Protein AF-0000000067179435 (afdb_homodimer)

Solvent-accessible surface area (backbone atoms only — not comparable to full-atom values): 98609 Å² total; per-residue (Å²): 136,86,80,76,89,82,74,79,82,70,71,77,79,68,80,62,64,76,72,79,73,63,39,64,58,84,67,95,63,57,54,50,62,72,30,67,36,55,40,48,79,84,62,71,65,38,41,74,57,51,37,36,38,73,44,40,77,49,53,70,57,77,54,89,50,42,68,52,51,47,55,78,44,15,21,41,27,45,29,21,36,70,41,96,87,63,52,69,50,72,54,24,23,20,30,25,59,43,62,37,33,32,40,28,19,32,71,62,54,35,51,97,83,67,46,59,53,41,36,36,38,29,26,53,50,40,81,85,48,75,87,55,42,88,72,37,44,77,46,44,48,73,45,78,46,59,42,86,82,41,45,95,74,40,73,46,61,50,33,23,40,34,34,42,74,54,66,60,76,76,42,52,34,29,39,55,37,36,56,38,60,57,84,73,78,85,61,77,58,32,36,32,45,36,43,16,22,61,33,66,92,41,66,62,39,59,46,37,29,24,41,71,24,30,63,46,56,61,76,70,46,39,79,74,45,34,46,85,72,32,86,38,25,73,80,39,78,53,87,50,46,40,30,30,24,24,82,57,39,34,73,29,67,37,17,36,8,6,46,31,25,41,66,24,34,42,35,68,16,33,42,46,27,35,42,26,24,32,62,50,65,64,70,24,55,64,49,46,53,25,36,20,27,30,42,26,80,44,49,67,60,51,54,52,50,45,32,74,69,76,38,68,85,65,52,78,66,57,55,34,61,55,52,32,55,51,56,66,41,52,50,44,39,44,51,49,36,57,58,54,73,55,90,85,55,50,68,59,86,54,70,54,86,62,68,44,78,32,63,55,88,62,74,36,44,32,36,44,34,60,53,86,87,52,81,78,74,66,80,52,31,25,17,27,28,56,40,53,38,33,31,42,30,29,38,70,58,51,50,59,96,89,36,54,51,42,31,36,41,35,57,40,81,45,98,49,66,54,96,86,36,64,43,64,50,77,42,80,39,46,48,74,45,76,47,63,42,85,80,43,47,92,86,41,78,50,61,44,32,25,38,36,31,40,78,56,67,57,97,53,80,40,29,16,43,42,80,50,93,71,71,71,58,50,69,33,34,34,47,32,32,18,24,42,46,36,55,43,74,58,63,51,100,67,75,69,87,42,88,52,73,38,71,25,29,37,44,27,32,58,44,58,63,90,73,53,69,60,58,73,84,59,50,75,65,34,82,82,53,79,48,84,44,44,37,29,27,18,35,75,64,37,56,41,72,55,36,34,41,54,33,32,7,13,35,28,30,43,34,29,37,44,62,88,17,42,42,49,24,34,46,24,27,29,62,52,53,53,47,59,2,28,53,36,43,17,37,21,36,25,46,40,67,42,41,70,61,48,46,66,71,70,35,71,73,67,59,69,65,62,78,61,61,66,50,60,34,63,59,38,62,43,68,87,33,43,84,71,29,79,33,72,47,96,85,69,45,69,21,34,14,34,48,44,86,35,29,67,61,49,66,59,35,53,72,66,45,45,72,44,49,21,21,49,42,90,56,21,24,50,22,42,69,91,37,49,48,51,77,65,46,57,71,63,35,50,64,46,41,54,72,42,31,75,67,72,48,34,71,38,32,34,62,55,50,72,52,61,90,84,53,79,70,66,46,34,26,45,26,36,35,18,27,61,42,87,89,78,64,49,73,43,78,67,32,44,27,38,26,43,27,57,38,36,29,40,32,22,32,67,44,59,62,39,82,98,42,57,59,46,33,35,39,31,32,73,57,57,56,82,53,92,64,74,58,46,80,42,51,53,59,47,76,47,59,43,88,73,45,33,87,90,77,42,35,54,35,31,20,39,38,31,41,64,63,62,55,79,72,44,73,49,33,41,56,37,34,74,36,66,58,81,56,46,38,58,39,41,28,37,36,39,31,73,53,94,92,34,82,43,77,40,54,30,14,52,38,35,52,69,54,36,54,68,70,40,91,59,86,75,48,87,47,52,46,34,29,21,47,69,59,86,54,92,74,58,65,15,23,39,27,33,35,64,63,54,70,50,95,57,25,54,38,49,24,39,44,30,32,36,48,46,70,34,58,94,52,79,82,45,49,30,33,20,36,33,34,35,69,43,47,68,63,52,55,67,60,60,68,67,65,86,124,138,85,79,75,90,79,75,78,80,64,72,76,78,65,80,66,63,74,72,77,74,61,39,63,57,83,67,93,64,58,54,51,62,72,30,68,36,55,40,48,79,83,60,72,65,38,41,74,57,51,38,36,38,74,42,40,71,49,53,73,54,76,75,79,56,39,58,51,55,47,56,76,47,16,21,42,28,45,31,22,36,70,41,95,88,65,49,67,50,71,56,23,23,19,30,25,60,44,62,38,33,32,40,28,18,33,72,62,54,35,49,100,83,68,45,58,54,40,34,36,39,29,26,54,49,40,82,84,51,73,88,56,42,88,72,37,44,76,47,44,48,72,44,78,46,60,41,87,81,40,43,94,73,39,73,45,61,49,33,23,39,36,33,41,75,53,67,61,77,77,42,53,34,30,37,53,34,37,59,38,60,56,83,75,78,86,61,76,58,32,35,33,48,37,44,16,21,72,34,66,91,41,64,61,39,60,45,35,29,24,42,72,23,30,64,46,54,60,76,69,45,40,80,76,43,32,46,85,75,31,88,38,26,74,81,41,77,54,84,51,47,38,30,31,24,24,82,57,38,35,73,28,69,37,16,36,8,7,47,30,26,40,66,26,34,42,34,70,15,32,42,47,27,34,42,26,24,34,62,49,66,64,70,24,54,64,48,46,53,24,36,19,28,30,43,26,79,42,49,68,60,53,55,51,50,44,32,74,68,77,37,67,84,65,52,78,66,56,56,34,60,56,51,33,54,50,55,66,43,53,50,44,39,42,52,56,36,60,53,59,68,59,91,79,59,54,67,57,87,55,70,59,83,61,67,44,71,35,64,55,88,63,74,36,44,33,35,44,35,59,53,86,86,52,80,78,73,65,80,51,30,25,16,27,27,56,39,52,39,33,31,41,29,29,39,70,58,50,50,57,96,88,37,55,52,41,32,37,41,35,56,40,81,46,98,48,66,54,94,86,36,64,42,64,50,76,41,80,40,45,48,74,44,78,49,63,43,85,79,42,47,94,87,41,79,52,60,44,32,25,40,38,31,41,77,55,67,58,96,54,80,40,28,17,43,40,79,51,94,70,72,73,56,51,70,35,35,34,48,32,31,16,23,43,47,36,58,42,75,54,63,52,99,65,78,69,87,42,88,50,73,39,70,25,30,37,45,28,33,56,45,56,63,90,73,54,69,61,60,73,84,57,50,75,65,33,82,80,51,78,50,82,43,45,36,28,27,19,32,74,64,36,55,41,72,54,34,36,41,53,33,33,9,15,36,30,30,43,35,29,38,43,64,88,15,44,41,49,24,34,45,24,28,30,62,52,53,54,46,59,2,28,54,37,42,19,37,20,36,25,46,39,66,43,43,70,60,50,45,66,70,70,36,72,74,68,59,69,66,62,78,66,60,63,51,61,36,62,59,40,61,42,66,88,32,43,86,68,31,80,34,72,47,95,85,70,45,69,21,36,14,34,48,44,85,35,28,67,62,50,65,59,35,54,74,66,46,45,74,44,46,22,22,49,41,90,55,21,25,50,21,44,67,91,35,48,48,50,76,66,45,58,72,64,35,52,62,47,40,55,72,42,34,76,67,73,48,34,72,39,32,34,62,56,49,72,51,62,92,85,53,79,71,65,48,34,28,47,26,37,34,18,26,61,40,87,89,77,64,50,72,43,77,67,31,44,26,38,25,41,28,57,38,34,30,41,35,23,31,66,46,58,61,38,82,100,41,56,60,46,33,35,40,31,33,71,56,59,57,82,54,91,63,74,58,45,79,43,51,54,61,46,77,47,56,43,89,74,46,35,87,90,77,43,37,54,35,33,21,40,38,31,40,64,61,62,56,79,73,43,72,48,33,40,54,38,34,72,35,67,59,80,56,46,40,57,40,42,27,37,35,39,33,73,54,94,92,33,83,42,76,42,54,30,14,52,39,36,50,69,56,36,55,66,72,40,90,60,87,75,50,88,47,52,47,32,29,23,49,69,61,86,52,92,74,56,65,16,23,40,27,33,39,64,64,54,70,50,96,58,26,55,37,50,22,40,44,29,32,37,49,47,68,32,59,94,52,80,83,46,49,32,33,22,35,34,36,35,69,42,46,67,62,51,57,67,59,61,69,67,66,85,125

Organism: Anopheles gambiae (NCBI:txid7165)

Sequence (1866 aa):
MGCVYLILLVSLVRATVADLYPVLSGLDEDLPENSFMPNERATIDDCHLRHYRHGNTGIVGPAFAKPAFLTEFAHIGAIGWTQPDGKIIWGCGGSLIWNNFIITAAHCTANDDNVSPDVVRFGDLNIYSDEDDRYAQQLTIVSIIRHPKYSFSARYYDIALMKLDNNVSVHETVAPACLWLDKEVRFKELESAGWGQTGFGESPTPILLKITLKPMSNENCTEHYTSTTVRGLQRGLDQHHICAGDAKMDTCLGDSGGPLHIRLQHNYKVTPFLVGLTSFGRPCGQSHPGVYTRIAPFRSWIVETLQKNGLTGLRNSDFDPADCALRHVAIRQLDISNVVTNQSGVFESFDIQREYISRDYVGEKVQLKWPDTVTPQKNNCMGSIIDHNIVVTLGDCTSHAGLQPSHVLHAERTDIWVRDTPVLDEKLYNVIEIHLHPNYINGSYYNNIAILKIDRSFNTLPACIWNAPNLPDPLIEVATVGRVDLIIYQYKGNTIYDPSYASLTPRVYAYDNTNCLLADQYKKNLVEGLAHQHLCFGNDPFLVPEVCNLTSGGPLQRSVFRLQRHYKHVYGISLFGRDCGYGEPAVAIRLHAHMNWLESVLLPAKLPSQNSHSLDAVQFINSDLELFDRCDFYDESVGLCVPTERCRRVRQRLEQNEAMIFCGNGTIICCLPKDVLDDEQLLNDEDQQLEDCENRFESFRRRNFLSSAEQPQPKPHIAEVVWMNEKTGAQYTLCLGYLITTGTVITSAACTEIVNRKPNMLLFGTIRSQYEDFPIRAPIATIIRHPQYESATGANNLALIKLSDPIKPTAAIFPGCLWRNKTHTPLVATLQTFVQSQLRQSSVHPVYDSDCKRYVKTSLHGGEFCMHSTTSQSTNTAGLIVWRGKGTKNAPVEYLIGVYSRGGNYEADEPLINSRISEYVPWIIDNLYTESVMGCVYLILLVSLVRATVADLYPVLSGLDEDLPENSFMPNERATIDDCHLRHYRHGNTGIVGPAFAKPAFLTEFAHIGAIGWTQPDGKIIWGCGGSLIWNNFIITAAHCTANDDNVSPDVVRFGDLNIYSDEDDRYAQQLTIVSIIRHPKYSFSARYYDIALMKLDNNVSVHETVAPACLWLDKEVRFKELESAGWGQTGFGESPTPILLKITLKPMSNENCTEHYTSTTVRGLQRGLDQHHICAGDAKMDTCLGDSGGPLHIRLQHNYKVTPFLVGLTSFGRPCGQSHPGVYTRIAPFRSWIVETLQKNGLTGLRNSDFDPADCALRHVAIRQLDISNVVTNQSGVFESFDIQREYISRDYVGEKVQLKWPDTVTPQKNNCMGSIIDHNIVVTLGDCTSHAGLQPSHVLHAERTDIWVRDTPVLDEKLYNVIEIHLHPNYINGSYYNNIAILKIDRSFNTLPACIWNAPNLPDPLIEVATVGRVDLIIYQYKGNTIYDPSYASLTPRVYAYDNTNCLLADQYKKNLVEGLAHQHLCFGNDPFLVPEVCNLTSGGPLQRSVFRLQRHYKHVYGISLFGRDCGYGEPAVAIRLHAHMNWLESVLLPAKLPSQNSHSLDAVQFINSDLELFDRCDFYDESVGLCVPTERCRRVRQRLEQNEAMIFCGNGTIICCLPKDVLDDEQLLNDEDQQLEDCENRFESFRRRNFLSSAEQPQPKPHIAEVVWMNEKTGAQYTLCLGYLITTGTVITSAACTEIVNRKPNMLLFGTIRSQYEDFPIRAPIATIIRHPQYESATGANNLALIKLSDPIKPTAAIFPGCLWRNKTHTPLVATLQTFVQSQLRQSSVHPVYDSDCKRYVKTSLHGGEFCMHSTTSQSTNTAGLIVWRGKGTKNAPVEYLIGVYSRGGNYEADEPLINSRISEYVPWIIDNLYTESV

InterPro domains:
  IPR001254 Serine proteases, trypsin domain [PF00089] (90-302)
  IPR001254 Serine proteases, trypsin domain [PF00089] (373-598)
  IPR001254 Serine proteases, trypsin domain [PF00089] (725-924)
  IPR001254 Serine proteases, trypsin domain [PS50240] (59-307)
  IPR001254 Serine proteases, trypsin domain [PS50240] (361-603)
  IPR001254 Serine proteases, trypsin domain [PS50240] (706-929)
  IPR001254 Serine proteases, trypsin domain [SM00020] (58-302)
  IPR001254 Serine proteases, trypsin domain [SM00020] (360-598)
  IPR001254 Serine proteases, trypsin domain [SM00020] (706-924)
  IPR001254 Serine proteases, trypsin domain [cd00190] (92-305)
  IPR001314 Peptidase S1A, chymotrypsin family [PR00722] (93-108)
  IPR001314 Peptidase S1A, chymotrypsin family [PR00722] (154-168)
  IPR001314 Peptidase S1A, chymotrypsin family [PR00722] (249-261)
  IPR009003 Peptidase S1, PA clan [SSF50494] (43-308)
  IPR009003 Peptidase S1, PA clan [SSF50494] (376-602)
  IPR009003 Peptidase S1, PA clan [SSF50494] (660-928)
  IPR018114 Serine proteases, trypsin family, histidine active site [PS00134] (103-108)
  IPR033116 Serine proteases, trypsin family, serine active site [PS00135] (250-261)
  IPR051333 CLIP domain-containing serine protease [PTHR24260] (8-309)

Foldseek 3Di:
DCPDDPDDPPPQPPDQPDDDDDDDPPDDDDDPVPDDDDPDDDDPPCVCVVCVVVVHNPPPPLFQWAFDDLLVQLFKKFWWAQDPVRDTDTFEMWGAADQFKTKFFQLQQADPVRDGTFKIKFLDFQPVDCPRCPQIDMWTFDDKAADPPDDPQALPSGMIMTGTPDGRDDASSHDGAAADQDLDDLFQKWKWKFQQASFFVHDGHRGIIMDIKGKDDQVVLQVFWDCVNDGRQPVGDDSQKIWIHDQFWDDAGRHGGTFTWAWADFLQFTGIYGQFTQGADDTTGNRHIGMTGGCNVCLVVVQVVVCVPPPVVDDSCCNALVNVCLVVVQSRARPQNDQPCDSVRRGDGDDVVQWDKDQDDDQFKKWFWADPVDPPTDGQWMWGFADFFKTKFWLQQQDDPRHGTFWIKGWDFDPDADPNRTDTDIDIWGWDDKAQQPPDDHPAPPSGMIMTGTPGTDPDDGFHADQDLDDPFFKWKWKFKFQDQGHHNDHDPDRDDGRDMHIMITIKGWDDQVPADADPVCVVNQPVGDDSQKIKIAGAGHHRFRRTDRGGHIFIWDWDDDPNGTGIYTQFGFHDDGRPRYSHIGMTGGVNVCVVVVCCPPPDPPPPPPCCCLVQLPQAAPLVFDAQDWDADPVRAIFGWHFPLQFFCSVVCVVVSHNWHAYNDDRITGHHPVRGHDPVCSLAQQRSCQVCVQPNCQVLLLVQLPDDPPADGFDQFKKFQWFADPVPRDIDGQWIWGAAALWKTKWFQVSQPDPPGGGFWIWGLPARNPDPDDIDIFTWDDKAQDPPQDLVVLPSGMIMTGTPDGHDDDSRHGHAYADQDPPDDDQWKWWWAQDPNHTDIWIKGWDDPVVLCVQDPDHDDPQKTWIATPDQDDHHAWIWIWDWDDDDPSRTGIHTQWTFGDWSPDDNPITTITGGRNRCVVVVSVPSPPPPD/DCPDDPPPPPPQPPDQPDDDDDDDPPDDDDDPVPDDDDPDDDDPPCVCVVCVVVVHNPPCPLVAWAFDDLLVQLFKKFWWAQDPVRDTDTFEMWGAADQFKTKFFQLQQADPVRDGTFKIKFLDFQPVDCPRCPQIDMWTWDDKAADPPDDPQALPSGMIMTGTPDGGDDASSHDGAAADQDLDDLFQKWKWKFQQASFQVHDGHRGIIMDIKGKDDQVVLQVFWDCVNDGRQPVGDDSQKIWIHDQFWDDAGRHGGTFTWAWADFLQFTGIYGQFTQGADDTIGNRHIGMTGGCNVCLVVVQVVCCVPPPVVDDSCCNALVNVCLVVVQSRARPCRPQPPDNPGRRDHDDVVQFDKDQDDDQFKKWFWADPVDPPTDTQWMWGFADFFKTKFWLQQQDDPRHGTFWIKGWDFDPDDDPNRTDTDIDIWTWDDKAQQPPDDHPAPPSGMIMTGTPGTDPDDGFHADQDLDDPFFKWKWKFKFQDQGHHNDHDPDRDDGRDMHIMIDIKGWDDQVPADADPVCVVNQPVGDDSQKIKIAGAGHHRFRRTDRGGHIFIWDWDDDPNGTGIYTQFGFHDDGRPRYSHIGMTGGVNVCVVVVCCVPPDPPPPPPCCVCVQLPQAAPLVFDAQDWDADPVRAIFGWHFCLQFFCSVVCVVVSHNWHHYNDDRITGHHPVGGHDPVCSLAQQRSCQVCVQPNCQVLLLVQLPDDPPADGFDQFKKFQWFADPPPRDIDGQWIWGAAALWKIKWFQLSQPDPPGHGFWIWGCPARNPDPDDIDIFTWDDKAQDPPQDLVVLPSGMIMTGTPDGHDDDSRHGHAYADQDPPDDDQWKWWWAQDPNHTDIWIKGWDDQVVLCVQDPDHDDPQKTWIATPDQDPHHRWTWIWDWDDDDPSGIGIHTQWTFGDWSPDDNPITTITGGRNRCVVVVSVPSPPPDD

Structure (mmCIF, N/CA/C/O backbone):
data_AF-0000000067179435-model_v1
#
loop_
_entity.id
_entity.type
_entity.pdbx_description
1 polymer 'Peptidase S1 domain-containing protein'
#
loop_
_atom_site.group_PDB
_atom_site.id
_atom_site.type_symbol
_atom_site.label_atom_id
_atom_site.label_alt_id
_atom_site.label_comp_id
_atom_site.label_asym_id
_atom_site.label_entity_id
_atom_site.label_seq_id
_atom_site.pdbx_PDB_ins_code
_atom_site.Cartn_x
_atom_site.Cartn_y
_atom_site.Cartn_z
_atom_site.occupancy
_atom_site.B_iso_or_equiv
_atom_site.auth_seq_id
_atom_site.auth_comp_id
_atom_site.auth_asym_id
_atom_site.auth_atom_id
_atom_site.pdbx_PDB_model_num
ATOM 1 N N . MET A 1 1 ? -7.219 -17.688 53.344 1 19.77 1 MET A N 1
ATOM 2 C CA . MET A 1 1 ? -7.492 -16.25 53.406 1 19.77 1 MET A CA 1
ATOM 3 C C . MET A 1 1 ? -7.059 -15.562 52.125 1 19.77 1 MET A C 1
ATOM 5 O O . MET A 1 1 ? -7.312 -14.367 51.938 1 19.77 1 MET A O 1
ATOM 9 N N . GLY A 1 2 ? -6.262 -16.109 51.25 1 20.41 2 GLY A N 1
ATOM 10 C CA . GLY A 1 2 ? -5.113 -15.773 50.438 1 20.41 2 GLY A CA 1
ATOM 11 C C . GLY A 1 2 ? -5.5 -15.227 49.062 1 20.41 2 GLY A C 1
ATOM 12 O O . GLY A 1 2 ? -5.594 -15.977 48.094 1 20.41 2 GLY A O 1
ATOM 13 N N . CYS A 1 3 ? -6.457 -14.219 48.906 1 22.97 3 CYS A N 1
ATOM 14 C CA . CYS A 1 3 ? -7.438 -13.812 47.906 1 22.97 3 CYS A CA 1
ATOM 15 C C . CYS A 1 3 ? -6.773 -13.031 46.75 1 22.97 3 CYS A C 1
ATOM 17 O O . CYS A 1 3 ? -6.531 -11.836 46.906 1 22.97 3 CYS A O 1
ATOM 19 N N . VAL A 1 4 ? -5.691 -13.586 46.156 1 24.36 4 VAL A N 1
ATOM 20 C CA . VAL A 1 4 ? -4.656 -12.953 45.344 1 24.36 4 VAL A CA 1
ATOM 21 C C . VAL A 1 4 ? -5.301 -12.258 44.125 1 24.36 4 VAL A C 1
ATOM 23 O O . VAL A 1 4 ? -6.25 -12.773 43.562 1 24.36 4 VAL A O 1
ATOM 26 N N . TYR A 1 5 ? -4.93 -10.867 43.781 1 20.69 5 TYR A N 1
ATOM 27 C CA . TYR A 1 5 ? -5.309 -9.625 43.125 1 20.69 5 TYR A CA 1
ATOM 28 C C . TYR A 1 5 ? -5.258 -9.789 41.625 1 20.69 5 TYR A C 1
ATOM 30 O O . TYR A 1 5 ? -4.184 -9.75 41 1 20.69 5 TYR A O 1
ATOM 38 N N . LEU A 1 6 ? -5.914 -10.742 40.875 1 21.95 6 LEU A N 1
ATOM 39 C CA . LEU A 1 6 ? -6.121 -11.156 39.5 1 21.95 6 LEU A CA 1
ATOM 40 C C . LEU A 1 6 ? -6.676 -10.008 38.656 1 21.95 6 LEU A C 1
ATOM 42 O O . LEU A 1 6 ? -7.012 -10.195 37.469 1 21.95 6 LEU A O 1
ATOM 46 N N . ILE A 1 7 ? -7.039 -8.812 39.25 1 21.48 7 ILE A N 1
ATOM 47 C CA . ILE A 1 7 ? -8.062 -7.902 38.75 1 21.48 7 ILE A CA 1
ATOM 48 C C . ILE A 1 7 ? -7.512 -7.109 37.562 1 21.48 7 ILE A C 1
ATOM 50 O O . ILE A 1 7 ? -8.266 -6.73 36.656 1 21.48 7 ILE A O 1
ATOM 54 N N . LEU A 1 8 ? -6.168 -6.629 37.5 1 21.12 8 LEU A N 1
ATOM 55 C CA . LEU A 1 8 ? -5.781 -5.301 37.031 1 21.12 8 LEU A CA 1
ATOM 56 C C . LEU A 1 8 ? -5.52 -5.305 35.531 1 21.12 8 LEU A C 1
ATOM 58 O O . LEU A 1 8 ? -5.105 -4.293 34.969 1 21.12 8 LEU A O 1
ATOM 62 N N . LEU A 1 9 ? -5.418 -6.406 34.844 1 23.3 9 LEU A N 1
ATOM 63 C CA . LEU A 1 9 ? -4.812 -6.465 33.5 1 23.3 9 LEU A CA 1
ATOM 64 C C . LEU A 1 9 ? -5.766 -5.914 32.469 1 23.3 9 LEU A C 1
ATOM 66 O O . LEU A 1 9 ? -5.414 -5.84 31.281 1 23.3 9 LEU A O 1
ATOM 70 N N . VAL A 1 10 ? -7.09 -5.867 32.625 1 25.62 10 VAL A N 1
ATOM 71 C CA . VAL A 1 10 ? -8.188 -5.703 31.688 1 25.62 10 VAL A CA 1
ATOM 72 C C . VAL A 1 10 ? -8.188 -4.281 31.125 1 25.62 10 VAL A C 1
ATOM 74 O O . VAL A 1 10 ? -8.789 -4.016 30.078 1 25.62 10 VAL A O 1
ATOM 77 N N . SER A 1 11 ? -7.762 -3.197 31.828 1 24.02 11 SER A N 1
ATOM 78 C CA . SER A 1 11 ? -8.266 -1.833 31.703 1 24.02 11 SER A CA 1
ATOM 79 C C . SER A 1 11 ? -7.699 -1.15 30.453 1 24.02 11 SER A C 1
ATOM 81 O O . SER A 1 11 ? -8.312 -0.228 29.922 1 24.02 11 SER A O 1
ATOM 83 N N . LEU A 1 12 ? -6.367 -1.181 30.047 1 25.06 12 LEU A N 1
ATOM 84 C CA . LEU A 1 12 ? -5.711 -0.03 29.422 1 25.06 12 LEU A CA 1
ATOM 85 C C . LEU A 1 12 ? -5.848 -0.07 27.906 1 25.06 12 LEU A C 1
ATOM 87 O O . LEU A 1 12 ? -4.895 0.241 27.188 1 25.06 12 LEU A O 1
ATOM 91 N N . VAL A 1 13 ? -6.52 -0.906 27.234 1 26.83 13 VAL A N 1
ATOM 92 C CA . VAL A 1 13 ? -6.621 -0.759 25.781 1 26.83 13 VAL A CA 1
ATOM 93 C C . VAL A 1 13 ? -7.375 0.527 25.453 1 26.83 13 VAL A C 1
ATOM 95 O O . VAL A 1 13 ? -8.609 0.546 25.438 1 26.83 13 VAL A O 1
ATOM 98 N N . ARG A 1 14 ? -7.047 1.662 25.984 1 28.47 14 ARG A N 1
ATOM 99 C CA . ARG A 1 14 ? -7.75 2.865 25.547 1 28.47 14 ARG A CA 1
ATOM 100 C C . ARG A 1 14 ? -7.637 3.049 24.031 1 28.47 14 ARG A C 1
ATOM 102 O O . ARG A 1 14 ? -6.57 2.842 23.453 1 28.47 14 ARG A O 1
ATOM 109 N N . ALA A 1 15 ? -8.688 3.004 23.281 1 31.47 15 ALA A N 1
ATOM 110 C CA . ALA A 1 15 ? -9 3.273 21.875 1 31.47 15 ALA A CA 1
ATOM 111 C C . ALA A 1 15 ? -8.305 4.539 21.391 1 31.47 15 ALA A C 1
ATOM 113 O O . ALA A 1 15 ? -8.523 5.625 21.938 1 31.47 15 ALA A O 1
ATOM 114 N N . THR A 1 16 ? -7.086 4.559 21.016 1 31.06 16 THR A N 1
ATOM 115 C CA . THR A 1 16 ? -6.336 5.652 20.406 1 31.06 16 THR A CA 1
ATOM 116 C C . THR A 1 16 ? -7.184 6.383 19.375 1 31.06 16 THR A C 1
ATOM 118 O O . THR A 1 16 ? -7.723 5.762 18.453 1 31.06 16 THR A O 1
ATOM 121 N N . VAL A 1 17 ? -7.859 7.383 19.656 1 36.34 17 VAL A N 1
ATOM 122 C CA . VAL A 1 17 ? -8.648 8.281 18.812 1 36.34 17 VAL A CA 1
ATOM 123 C C . VAL A 1 17 ? -7.746 8.906 17.75 1 36.34 17 VAL A C 1
ATOM 125 O O . VAL A 1 17 ? -6.82 9.648 18.062 1 36.34 17 VAL A O 1
ATOM 128 N N . ALA A 1 18 ? -7.207 8.25 16.719 1 39.75 18 ALA A N 1
ATOM 129 C CA . ALA A 1 18 ? -6.352 8.852 15.703 1 39.75 18 ALA A CA 1
ATOM 130 C C . ALA A 1 18 ? -7.137 9.82 14.828 1 39.75 18 ALA A C 1
ATOM 132 O O . ALA A 1 18 ? -8 9.406 14.047 1 39.75 18 ALA A O 1
ATOM 133 N N . ASP A 1 19 ? -7.102 11.031 15.148 1 50.06 19 ASP A N 1
ATOM 134 C CA . ASP A 1 19 ? -7.648 12.078 14.281 1 50.06 19 ASP A CA 1
ATOM 135 C C . ASP A 1 19 ? -6.914 12.125 12.945 1 50.06 19 ASP A C 1
ATOM 137 O O . ASP A 1 19 ? -5.703 11.891 12.891 1 50.06 19 ASP A O 1
ATOM 141 N N . LEU A 1 20 ? -7.57 12.125 11.852 1 62.12 20 LEU A N 1
ATOM 142 C CA . LEU A 1 20 ? -6.941 12.344 10.555 1 62.12 20 LEU A CA 1
ATOM 143 C C . LEU A 1 20 ? -6.145 13.641 10.555 1 62.12 20 LEU A C 1
ATOM 145 O O . LEU A 1 20 ? -6.637 14.68 11.008 1 62.12 20 LEU A O 1
ATOM 149 N N . TYR A 1 21 ? -4.934 13.656 10.234 1 61.03 21 TYR A N 1
ATOM 150 C CA . TYR A 1 21 ? -4.09 14.844 10.133 1 61.03 21 TYR A CA 1
ATOM 151 C C . TYR A 1 21 ? -4.621 15.797 9.07 1 61.03 21 TYR A C 1
ATOM 153 O O . TYR A 1 21 ? -5.156 15.359 8.047 1 61.03 21 TYR A O 1
ATOM 161 N N . PRO A 1 22 ? -4.496 17.078 9.406 1 72.81 22 PRO A N 1
ATOM 162 C CA . PRO A 1 22 ? -4.895 18.047 8.391 1 72.81 22 PRO A CA 1
ATOM 163 C C . PRO A 1 22 ? -4.121 17.906 7.082 1 72.81 22 PRO A C 1
ATOM 165 O O . PRO A 1 22 ? -2.979 17.438 7.09 1 72.81 22 PRO A O 1
ATOM 168 N N . VAL A 1 23 ? -4.738 18.188 5.965 1 79.12 23 VAL A N 1
ATOM 169 C CA . VAL A 1 23 ? -4.145 18.047 4.641 1 79.12 23 VAL A CA 1
ATOM 170 C C . VAL A 1 23 ? -3.906 19.438 4.035 1 79.12 23 VAL A C 1
ATOM 172 O O . VAL A 1 23 ? -4.547 20.406 4.426 1 79.12 23 VAL A O 1
ATOM 175 N N . LEU A 1 24 ? -2.92 19.516 3.055 1 76.75 24 LEU A N 1
ATOM 176 C CA . LEU A 1 24 ? -2.65 20.781 2.361 1 76.75 24 LEU A CA 1
ATOM 177 C C . LEU A 1 24 ? -3.758 21.094 1.364 1 76.75 24 LEU A C 1
ATOM 179 O O . LEU A 1 24 ? -4.273 20.203 0.696 1 76.75 24 LEU A O 1
ATOM 183 N N . SER A 1 25 ? -4.164 22.297 1.294 1 77.81 25 SER A N 1
ATOM 184 C CA . SER A 1 25 ? -5.238 22.719 0.404 1 77.81 25 SER A CA 1
ATOM 185 C C . SER A 1 25 ? -4.812 22.641 -1.058 1 77.81 25 SER A C 1
ATOM 187 O O . SER A 1 25 ? -5.656 22.547 -1.952 1 77.81 25 SER A O 1
ATOM 189 N N . GLY A 1 26 ? -3.543 22.594 -1.287 1 68.31 26 GLY A N 1
ATOM 190 C CA . GLY A 1 26 ? -3.045 22.672 -2.65 1 68.31 26 GLY A CA 1
ATOM 191 C C . GLY A 1 26 ? -3.121 24.078 -3.236 1 68.31 26 GLY A C 1
ATOM 192 O O . GLY A 1 26 ? -2.709 24.297 -4.375 1 68.31 26 GLY A O 1
ATOM 193 N N . LEU A 1 27 ? -3.641 25.078 -2.469 1 68.62 27 LEU A N 1
ATOM 194 C CA . LEU A 1 27 ? -3.756 26.453 -2.914 1 68.62 27 LEU A CA 1
ATOM 195 C C . LEU A 1 27 ? -2.51 27.25 -2.545 1 68.62 27 LEU A C 1
ATOM 197 O O . LEU A 1 27 ? -1.903 27.016 -1.498 1 68.62 27 LEU A O 1
ATOM 201 N N . ASP A 1 28 ? -1.989 27.984 -3.488 1 65.56 28 ASP A N 1
ATOM 202 C CA . ASP A 1 28 ? -0.883 28.891 -3.205 1 65.56 28 ASP A CA 1
ATOM 203 C C . ASP A 1 28 ? -1.345 30.078 -2.35 1 65.56 28 ASP A C 1
ATOM 205 O O . ASP A 1 28 ? -2.066 30.953 -2.828 1 65.56 28 ASP A O 1
ATOM 209 N N . GLU A 1 29 ? -1.148 29.953 -1.108 1 70.31 29 GLU A N 1
ATOM 210 C CA . GLU A 1 29 ? -1.562 31.031 -0.206 1 70.31 29 GLU A CA 1
ATOM 211 C C . GLU A 1 29 ? -0.357 31.688 0.469 1 70.31 29 GLU A C 1
ATOM 213 O O . GLU A 1 29 ? 0.63 31 0.77 1 70.31 29 GLU A O 1
ATOM 218 N N . ASP A 1 30 ? -0.417 32.969 0.508 1 63.62 30 ASP A N 1
ATOM 219 C CA . ASP A 1 30 ? 0.646 33.719 1.158 1 63.62 30 ASP A CA 1
ATOM 220 C C . ASP A 1 30 ? 0.561 33.594 2.678 1 63.62 30 ASP A C 1
ATOM 222 O O . ASP A 1 30 ? -0.386 33 3.205 1 63.62 30 ASP A O 1
ATOM 226 N N . LEU A 1 31 ? 1.596 34.156 3.307 1 67.94 31 LEU A N 1
ATOM 227 C CA . LEU A 1 31 ? 1.573 34.25 4.762 1 67.94 31 LEU A CA 1
ATOM 228 C C . LEU A 1 31 ? 0.446 35.188 5.227 1 67.94 31 LEU A C 1
ATOM 230 O O . LEU A 1 31 ? 0.053 36.094 4.508 1 67.94 31 LEU A O 1
ATOM 234 N N . PRO A 1 32 ? -0.11 34.812 6.344 1 73.31 32 PRO A N 1
ATOM 235 C CA . PRO A 1 32 ? -1.168 35.688 6.859 1 73.31 32 PRO A CA 1
ATOM 236 C C . PRO A 1 32 ? -0.776 37.156 6.844 1 73.31 32 PRO A C 1
ATOM 238 O O . PRO A 1 32 ? -1.61 38.031 6.555 1 73.31 32 PRO A O 1
ATOM 241 N N . GLU A 1 33 ? 0.502 37.469 7.055 1 73.69 33 GLU A N 1
ATOM 242 C CA . GLU A 1 33 ? 0.978 38.844 7.137 1 73.69 33 GLU A CA 1
ATOM 243 C C . GLU A 1 33 ? 0.906 39.531 5.773 1 73.69 33 GLU A C 1
ATOM 245 O O . GLU A 1 33 ? 0.877 40.75 5.695 1 73.69 33 GLU A O 1
ATOM 250 N N . ASN A 1 34 ? 0.814 38.688 4.746 1 74.56 34 ASN A N 1
ATOM 251 C CA . ASN A 1 34 ? 0.771 39.219 3.393 1 74.56 34 ASN A CA 1
ATOM 252 C C . ASN A 1 34 ? -0.579 38.969 2.727 1 74.56 34 ASN A C 1
ATOM 254 O O . ASN A 1 34 ? -0.705 39.062 1.506 1 74.56 34 ASN A O 1
ATOM 258 N N . SER A 1 35 ? -1.465 38.625 3.553 1 80.5 35 SER A N 1
ATOM 259 C CA . SER A 1 35 ? -2.789 38.344 3.014 1 80.5 35 SER A CA 1
ATOM 260 C C . SER A 1 35 ? -3.781 39.438 3.342 1 80.5 35 SER A C 1
ATOM 262 O O . SER A 1 35 ? -3.57 40.219 4.281 1 80.5 35 SER A O 1
ATOM 264 N N . PHE A 1 36 ? -4.766 39.594 2.498 1 85.25 36 PHE A N 1
ATOM 265 C CA . PHE A 1 36 ? -5.77 40.656 2.637 1 85.25 36 PHE A CA 1
ATOM 266 C C . PHE A 1 36 ? -7.168 40.062 2.75 1 85.25 36 PHE A C 1
ATOM 268 O O . PHE A 1 36 ? -7.477 39.062 2.098 1 85.25 36 PHE A O 1
ATOM 275 N N . MET A 1 37 ? -7.879 40.562 3.6 1 86.94 37 MET A N 1
ATOM 276 C CA . MET A 1 37 ? -9.273 40.156 3.785 1 86.94 37 MET A CA 1
ATOM 277 C C . MET A 1 37 ? -10.211 41.156 3.102 1 86.94 37 MET A C 1
ATOM 279 O O . MET A 1 37 ? -10.055 42.375 3.234 1 86.94 37 MET A O 1
ATOM 283 N N . PRO A 1 38 ? -11.133 40.625 2.309 1 84.12 38 PRO A N 1
ATOM 284 C CA . PRO A 1 38 ? -12.164 41.531 1.821 1 84.12 38 PRO A CA 1
ATOM 285 C C . PRO A 1 38 ? -12.953 42.188 2.953 1 84.12 38 PRO A C 1
ATOM 287 O O . PRO A 1 38 ? -13.195 41.562 3.982 1 84.12 38 PRO A O 1
ATOM 290 N N . ASN A 1 39 ? -13.297 43.438 2.74 1 86.88 39 ASN A N 1
ATOM 291 C CA . ASN A 1 39 ? -14.023 44.188 3.771 1 86.88 39 ASN A CA 1
ATOM 292 C C . ASN A 1 39 ? -15.391 43.562 4.035 1 86.88 39 ASN A C 1
ATOM 294 O O . ASN A 1 39 ? -15.953 43.719 5.121 1 86.88 39 ASN A O 1
ATOM 298 N N . GLU A 1 40 ? -15.898 43 2.992 1 84.56 40 GLU A N 1
ATOM 299 C CA . GLU A 1 40 ? -17.141 42.25 3.119 1 84.56 40 GLU A CA 1
ATOM 300 C C . GLU A 1 40 ? -16.953 40.781 2.672 1 84.56 40 GLU A C 1
ATOM 302 O O . GLU A 1 40 ? -16.125 40.5 1.804 1 84.56 40 GLU A O 1
ATOM 307 N N . ARG A 1 41 ? -17.797 39.938 3.324 1 84.81 41 ARG A N 1
ATOM 308 C CA . ARG A 1 41 ? -17.703 38.531 2.996 1 84.81 41 ARG A CA 1
ATOM 309 C C . ARG A 1 41 ? -18.016 38.281 1.522 1 84.81 41 ARG A C 1
ATOM 311 O O . ARG A 1 41 ? -19.078 38.688 1.03 1 84.81 41 ARG A O 1
ATOM 318 N N . ALA A 1 42 ? -17.031 37.688 0.841 1 78.25 42 ALA A N 1
ATOM 319 C CA . ALA A 1 42 ? -17.172 37.5 -0.602 1 78.25 42 ALA A CA 1
ATOM 320 C C . ALA A 1 42 ? -17.297 36.031 -0.963 1 78.25 42 ALA A C 1
ATOM 322 O O . ALA A 1 42 ? -17.734 35.688 -2.066 1 78.25 42 ALA A O 1
ATOM 323 N N . THR A 1 43 ? -16.953 35.188 -0.039 1 79.56 43 THR A N 1
ATOM 324 C CA . THR A 1 43 ? -17 33.75 -0.307 1 79.56 43 THR A CA 1
ATOM 325 C C . THR A 1 43 ? -17.375 33 0.953 1 79.56 43 THR A C 1
ATOM 327 O O . THR A 1 43 ? -17.25 33.5 2.066 1 79.56 43 THR A O 1
ATOM 330 N N . ILE A 1 44 ? -17.844 31.828 0.728 1 81.25 44 ILE A N 1
ATOM 331 C CA . ILE A 1 44 ? -18.203 30.984 1.857 1 81.25 44 ILE A CA 1
ATOM 332 C C . ILE A 1 44 ? -17.016 30.125 2.262 1 81.25 44 ILE A C 1
ATOM 334 O O . ILE A 1 44 ? -16.984 29.547 3.357 1 81.25 44 ILE A O 1
ATOM 338 N N . ASP A 1 45 ? -16.047 29.984 1.445 1 81.19 45 ASP A N 1
ATOM 339 C CA . ASP A 1 45 ? -14.789 29.328 1.806 1 81.19 45 ASP A CA 1
ATOM 340 C C . ASP A 1 45 ? -13.844 30.312 2.502 1 81.19 45 ASP A C 1
ATOM 342 O O . ASP A 1 45 ? -12.758 30.594 1.997 1 81.19 45 ASP A O 1
ATOM 346 N N . ASP A 1 46 ? -14.266 30.922 3.639 1 79.31 46 ASP A N 1
ATOM 347 C CA . ASP A 1 46 ? -13.523 32 4.277 1 79.31 46 ASP A CA 1
ATOM 348 C C . ASP A 1 46 ? -13.219 31.672 5.734 1 79.31 46 ASP A C 1
ATOM 350 O O . ASP A 1 46 ? -12.992 32.562 6.547 1 79.31 46 ASP A O 1
ATOM 354 N N . CYS A 1 47 ? -13.359 30.391 6.062 1 76.62 47 CYS A N 1
ATOM 355 C CA . CYS A 1 47 ? -13.156 30.016 7.457 1 76.62 47 CYS A CA 1
ATOM 356 C C . CYS A 1 47 ? -11.766 30.406 7.938 1 76.62 47 CYS A C 1
ATOM 358 O O . CYS A 1 47 ? -11.594 30.797 9.094 1 76.62 47 CYS A O 1
ATOM 360 N N . HIS A 1 48 ? -10.844 30.344 7.082 1 75.25 48 HIS A N 1
ATOM 361 C CA . HIS A 1 48 ? -9.477 30.719 7.441 1 75.25 48 HIS A CA 1
ATOM 362 C C . HIS A 1 48 ? -9.391 32.219 7.785 1 75.25 48 HIS A C 1
ATOM 364 O O . HIS A 1 48 ? -8.539 32.625 8.586 1 75.25 48 HIS A O 1
ATOM 370 N N . LEU A 1 49 ? -10.344 32.906 7.23 1 76 49 LEU A N 1
ATOM 371 C CA . LEU A 1 49 ? -10.359 34.344 7.496 1 76 49 LEU A CA 1
ATOM 372 C C . LEU A 1 49 ? -11.203 34.656 8.734 1 76 49 LEU A C 1
ATOM 374 O O . LEU A 1 49 ? -10.867 35.562 9.5 1 76 49 LEU A O 1
ATOM 378 N N . ARG A 1 50 ? -12.188 33.844 8.961 1 74.81 50 ARG A N 1
ATOM 379 C CA . ARG A 1 50 ? -13.109 34.094 10.07 1 74.81 50 ARG A CA 1
ATOM 380 C C . ARG A 1 50 ? -12.453 33.781 11.406 1 74.81 50 ARG A C 1
ATOM 382 O O . ARG A 1 50 ? -12.805 34.375 12.43 1 74.81 50 ARG A O 1
ATOM 389 N N . HIS A 1 51 ? -11.594 32.781 11.375 1 66.94 51 HIS A N 1
ATOM 390 C CA . HIS A 1 51 ? -10.93 32.406 12.617 1 66.94 51 HIS A CA 1
ATOM 391 C C . HIS A 1 51 ? -10.117 33.594 13.172 1 66.94 51 HIS A C 1
ATOM 393 O O . HIS A 1 51 ? -10.086 33.812 14.383 1 66.94 51 HIS A O 1
ATOM 399 N N . TYR A 1 52 ? -9.492 34.25 12.32 1 62.66 52 TYR A N 1
ATOM 400 C CA . TYR A 1 52 ? -8.68 35.375 12.758 1 62.66 52 TYR A CA 1
ATOM 401 C C . TYR A 1 52 ? -9.555 36.5 13.344 1 62.66 52 TYR A C 1
ATOM 403 O O . TYR A 1 52 ? -9.086 37.312 14.141 1 62.66 52 TYR A O 1
ATOM 411 N N . ARG A 1 53 ? -10.836 36.344 12.953 1 57.34 53 ARG A N 1
ATOM 412 C CA . ARG A 1 53 ? -11.766 37.375 13.398 1 57.34 53 ARG A CA 1
ATOM 413 C C . ARG A 1 53 ? -11.922 37.344 14.914 1 57.34 53 ARG A C 1
ATOM 415 O O . ARG A 1 53 ? -12.195 38.406 15.531 1 57.34 53 ARG A O 1
ATOM 422 N N . HIS A 1 54 ? -11.82 36.062 15.406 1 53.25 54 HIS A N 1
ATOM 423 C CA . HIS A 1 54 ? -12.023 35.969 16.844 1 53.25 54 HIS A CA 1
ATOM 424 C C . HIS A 1 54 ? -10.695 35.969 17.594 1 53.25 54 HIS A C 1
ATOM 426 O O . HIS A 1 54 ? -10.625 35.531 18.75 1 53.25 54 HIS A O 1
ATOM 432 N N . GLY A 1 55 ? -9.758 36.594 16.875 1 52.38 55 GLY A N 1
ATOM 433 C CA . GLY A 1 55 ? -8.438 36.656 17.5 1 52.38 55 GLY A CA 1
ATOM 434 C C . GLY A 1 55 ? -7.773 35.281 17.609 1 52.38 55 GLY A C 1
ATOM 435 O O . GLY A 1 55 ? -6.781 35.125 18.312 1 52.38 55 GLY A O 1
ATOM 436 N N . ASN A 1 56 ? -8.461 34.281 17.094 1 53.25 56 ASN A N 1
ATOM 437 C CA . ASN A 1 56 ? -7.879 32.969 17.219 1 53.25 56 ASN A CA 1
ATOM 438 C C . ASN A 1 56 ? -6.941 32.656 16.062 1 53.25 56 ASN A C 1
ATOM 440 O O . ASN A 1 56 ? -7.012 33.281 15.008 1 53.25 56 ASN A O 1
ATOM 444 N N . THR A 1 57 ? -5.68 32.375 16.359 1 47.81 57 THR A N 1
ATOM 445 C CA . THR A 1 57 ? -4.703 32.062 15.32 1 47.81 57 THR A CA 1
ATOM 446 C C . THR A 1 57 ? -4.848 30.625 14.828 1 47.81 57 THR A C 1
ATOM 448 O O . THR A 1 57 ? -4.176 30.219 13.883 1 47.81 57 THR A O 1
ATOM 451 N N . GLY A 1 58 ? -6.02 30.203 14.547 1 49.31 58 GLY A N 1
ATOM 452 C CA . GLY A 1 58 ? -6.168 28.828 14.07 1 49.31 58 GLY A CA 1
ATOM 453 C C . GLY A 1 58 ? -5.289 27.844 14.812 1 49.31 58 GLY A C 1
ATOM 454 O O . GLY A 1 58 ? -4.457 28.234 15.633 1 49.31 58 GLY A O 1
ATOM 455 N N . ILE A 1 59 ? -5.68 26.641 15.047 1 45.91 59 ILE A N 1
ATOM 456 C CA . ILE A 1 59 ? -4.906 25.609 15.727 1 45.91 59 ILE A CA 1
ATOM 457 C C . ILE A 1 59 ? -3.6 25.375 14.977 1 45.91 59 ILE A C 1
ATOM 459 O O . ILE A 1 59 ? -3.6 25.188 13.758 1 45.91 59 ILE A O 1
ATOM 463 N N . VAL A 1 60 ? -2.619 25.812 15.68 1 38.16 60 VAL A N 1
ATOM 464 C CA . VAL A 1 60 ? -1.321 25.438 15.133 1 38.16 60 VAL A CA 1
ATOM 465 C C . VAL A 1 60 ? -1.18 23.906 15.133 1 38.16 60 VAL A C 1
ATOM 467 O O . VAL A 1 60 ? -1.365 23.266 16.156 1 38.16 60 VAL A O 1
ATOM 470 N N . GLY A 1 61 ? -1.926 23.141 14.43 1 40.72 61 GLY A N 1
ATOM 471 C CA . GLY A 1 61 ? -1.688 21.703 14.398 1 40.72 61 GLY A CA 1
ATOM 472 C C . GLY A 1 61 ? -0.246 21.344 14.688 1 40.72 61 GLY A C 1
ATOM 473 O O . GLY A 1 61 ? 0.646 22.188 14.609 1 40.72 61 GLY A O 1
ATOM 474 N N . PRO A 1 62 ? 0.021 20.391 15.719 1 41.5 62 PRO A N 1
ATOM 475 C CA . PRO A 1 62 ? 1.396 19.891 15.781 1 41.5 62 PRO A CA 1
ATOM 476 C C . PRO A 1 62 ? 2.166 20.109 14.484 1 41.5 62 PRO A C 1
ATOM 478 O O . PRO A 1 62 ? 1.641 19.844 13.398 1 41.5 62 PRO A O 1
ATOM 481 N N . ALA A 1 63 ? 2.914 21.094 14.664 1 43.91 63 ALA A N 1
ATOM 482 C CA . ALA A 1 63 ? 3.803 21.422 13.555 1 43.91 63 ALA A CA 1
ATOM 483 C C . ALA A 1 63 ? 4.473 20.172 13 1 43.91 63 ALA A C 1
ATOM 485 O O . ALA A 1 63 ? 5.461 19.688 13.562 1 43.91 63 ALA A O 1
ATOM 486 N N . PHE A 1 64 ? 4.133 19.609 12.133 1 56.62 64 PHE A N 1
ATOM 487 C CA . PHE A 1 64 ? 4.582 18.672 11.117 1 56.62 64 PHE A CA 1
ATOM 488 C C . PHE A 1 64 ? 5.266 17.469 11.75 1 56.62 64 PHE A C 1
ATOM 490 O O . PHE A 1 64 ? 5.621 16.5 11.062 1 56.62 64 PHE A O 1
ATOM 497 N N . ALA A 1 65 ? 5.5 17.453 13.312 1 63.78 65 ALA A N 1
ATOM 498 C CA . ALA A 1 65 ? 6.117 16.297 13.945 1 63.78 65 ALA A CA 1
ATOM 499 C C . ALA A 1 65 ? 5.078 15.219 14.258 1 63.78 65 ALA A C 1
ATOM 501 O O . ALA A 1 65 ? 3.883 15.508 14.328 1 63.78 65 ALA A O 1
ATOM 502 N N . LYS A 1 66 ? 5.543 14 14.453 1 62 66 LYS A N 1
ATOM 503 C CA . LYS A 1 66 ? 4.707 12.859 14.805 1 62 66 LYS A CA 1
ATOM 504 C C . LYS A 1 66 ? 5.086 12.297 16.172 1 62 66 LYS A C 1
ATOM 506 O O . LYS A 1 66 ? 6.246 12.391 16.578 1 62 66 LYS A O 1
ATOM 511 N N . PRO A 1 67 ? 4.133 11.836 16.953 1 63.44 67 PRO A N 1
ATOM 512 C CA . PRO A 1 67 ? 4.52 11.109 18.156 1 63.44 67 PRO A CA 1
ATOM 513 C C . PRO A 1 67 ? 5.457 9.945 17.875 1 63.44 67 PRO A C 1
ATOM 515 O O . PRO A 1 67 ? 5.301 9.25 16.859 1 63.44 67 PRO A O 1
ATOM 518 N N . ALA A 1 68 ? 6.422 9.727 18.75 1 76.06 68 ALA A N 1
ATOM 519 C CA . ALA A 1 68 ? 7.383 8.633 18.609 1 76.06 68 ALA A CA 1
ATOM 520 C C . ALA A 1 68 ? 6.984 7.438 19.469 1 76.06 68 ALA A C 1
ATOM 522 O O . ALA A 1 68 ? 6.332 7.598 20.5 1 76.06 68 ALA A O 1
ATOM 523 N N . PHE A 1 69 ? 7.387 6.242 19.109 1 69.38 69 PHE A N 1
ATOM 524 C CA . PHE A 1 69 ? 7.375 5.078 19.984 1 69.38 69 PHE A CA 1
ATOM 525 C C . PHE A 1 69 ? 8.695 4.949 20.734 1 69.38 69 PHE A C 1
ATOM 527 O O . PHE A 1 69 ? 9.758 5.27 20.188 1 69.38 69 PHE A O 1
ATOM 534 N N . LEU A 1 70 ? 8.586 4.469 21.922 1 75.56 70 LEU A N 1
ATOM 535 C CA . LEU A 1 70 ? 9.805 4.336 22.703 1 75.56 70 LEU A CA 1
ATOM 536 C C . LEU A 1 70 ? 10.758 3.328 22.078 1 75.56 70 LEU A C 1
ATOM 538 O O . LEU A 1 70 ? 11.977 3.467 22.172 1 75.56 70 LEU A O 1
ATOM 542 N N . THR A 1 71 ? 10.18 2.355 21.391 1 80.62 71 THR A N 1
ATOM 543 C CA . THR A 1 71 ? 11.016 1.324 20.781 1 80.62 71 THR A CA 1
ATOM 544 C C . THR A 1 71 ? 11.789 1.882 19.594 1 80.62 71 THR A C 1
ATOM 546 O O . THR A 1 71 ? 12.828 1.342 19.203 1 80.62 71 THR A O 1
ATOM 549 N N . GLU A 1 72 ? 11.281 2.959 19.016 1 83.12 72 GLU A N 1
ATOM 550 C CA . GLU A 1 72 ? 11.969 3.598 17.891 1 83.12 72 GLU A CA 1
ATOM 551 C C . GLU A 1 72 ? 13.203 4.363 18.359 1 83.12 72 GLU A C 1
ATOM 553 O O . GLU A 1 72 ? 14.156 4.531 17.609 1 83.12 72 GLU A O 1
ATOM 558 N N . PHE A 1 73 ? 13.078 4.812 19.547 1 92.19 73 PHE A N 1
ATOM 559 C CA . PHE A 1 73 ? 14.133 5.617 20.141 1 92.19 73 PHE A CA 1
ATOM 560 C C . PHE A 1 73 ? 14.484 5.113 21.531 1 92.19 73 PHE A C 1
ATOM 562 O O . PHE A 1 73 ? 14.562 5.898 22.484 1 92.19 73 PHE A O 1
ATOM 569 N N . ALA A 1 74 ? 14.695 3.842 21.625 1 92.94 74 ALA A N 1
ATOM 570 C CA . ALA A 1 74 ? 14.93 3.207 22.922 1 92.94 74 ALA A CA 1
ATOM 571 C C . ALA A 1 74 ? 16.172 3.783 23.594 1 92.94 74 ALA A C 1
ATOM 573 O O . ALA A 1 74 ? 16.359 3.625 24.812 1 92.94 74 ALA A O 1
ATOM 574 N N . HIS A 1 75 ? 16.969 4.488 22.875 1 97.12 75 HIS A N 1
ATOM 575 C CA . HIS A 1 75 ? 18.234 5.008 23.391 1 97.12 75 HIS A CA 1
ATOM 576 C C . HIS A 1 75 ? 18.078 6.441 23.891 1 97.12 75 HIS A C 1
ATOM 578 O O . HIS A 1 75 ? 18.969 6.973 24.547 1 97.12 75 HIS A O 1
ATOM 584 N N . ILE A 1 76 ? 16.984 7.082 23.625 1 97.06 76 ILE A N 1
ATOM 585 C CA . ILE A 1 76 ? 16.859 8.516 23.875 1 97.06 76 ILE A CA 1
ATOM 586 C C . ILE A 1 76 ? 16.641 8.773 25.359 1 97.06 76 ILE A C 1
ATOM 588 O O . ILE A 1 76 ? 15.922 8.023 26.016 1 97.06 76 ILE A O 1
ATOM 592 N N . GLY A 1 77 ? 17.312 9.789 25.922 1 97.06 77 GLY A N 1
ATOM 593 C CA . GLY A 1 77 ? 17.109 10.242 27.281 1 97.06 77 GLY A CA 1
ATOM 594 C C . GLY A 1 77 ? 16.875 11.734 27.391 1 97.06 77 GLY A C 1
ATOM 595 O O . GLY A 1 77 ? 17.469 12.516 26.656 1 97.06 77 GLY A O 1
ATOM 596 N N . ALA A 1 78 ? 15.992 12.094 28.328 1 96.06 78 ALA A N 1
ATOM 597 C CA . ALA A 1 78 ? 15.805 13.5 28.672 1 96.06 78 ALA A CA 1
ATOM 598 C C . ALA A 1 78 ? 16.781 13.93 29.766 1 96.06 78 ALA A C 1
ATOM 600 O O . ALA A 1 78 ? 16.812 13.336 30.844 1 96.06 78 ALA A O 1
ATOM 601 N N . ILE A 1 79 ? 17.562 14.93 29.453 1 97.12 79 ILE A N 1
ATOM 602 C CA . ILE A 1 79 ? 18.562 15.43 30.391 1 97.12 79 ILE A CA 1
ATOM 603 C C . ILE A 1 79 ? 18 16.625 31.172 1 97.12 79 ILE A C 1
ATOM 605 O O . ILE A 1 79 ? 17.406 17.516 30.578 1 97.12 79 ILE A O 1
ATOM 609 N N . GLY A 1 80 ? 18.219 16.578 32.531 1 96.31 80 GLY A N 1
ATOM 610 C CA . GLY A 1 80 ? 17.578 17.609 33.344 1 96.31 80 GLY A CA 1
ATOM 611 C C . GLY A 1 80 ? 18.438 18.078 34.5 1 96.31 80 GLY A C 1
ATOM 612 O O . GLY A 1 80 ? 19.516 17.531 34.75 1 96.31 80 GLY A O 1
ATOM 613 N N . TRP A 1 81 ? 18 19.188 35.125 1 94.75 81 TRP A N 1
ATOM 614 C CA . TRP A 1 81 ? 18.594 19.828 36.312 1 94.75 81 TRP A CA 1
ATOM 615 C C . TRP A 1 81 ? 17.641 19.797 37.5 1 94.75 81 TRP A C 1
ATOM 617 O O . TRP A 1 81 ? 16.531 20.344 37.438 1 94.75 81 TRP A O 1
ATOM 627 N N . THR A 1 82 ? 18.094 19.109 38.531 1 93.25 82 THR A N 1
ATOM 628 C CA . THR A 1 82 ? 17.281 19.078 39.75 1 93.25 82 THR A CA 1
ATOM 629 C C . THR A 1 82 ? 17.359 20.391 40.5 1 93.25 82 THR A C 1
ATOM 631 O O . THR A 1 82 ? 18.453 20.844 40.844 1 93.25 82 THR A O 1
ATOM 634 N N . GLN A 1 83 ? 16.266 20.969 40.781 1 88.31 83 GLN A N 1
ATOM 635 C CA . GLN A 1 83 ? 16.203 22.219 41.5 1 88.31 83 GLN A CA 1
ATOM 636 C C . GLN A 1 83 ? 16.203 21.984 43.031 1 88.31 83 GLN A C 1
ATOM 638 O O . GLN A 1 83 ? 16 20.844 43.469 1 88.31 83 GLN A O 1
ATOM 643 N N . PRO A 1 84 ? 16.453 23.016 43.781 1 86.19 84 PRO A N 1
ATOM 644 C CA . PRO A 1 84 ? 16.469 22.859 45.25 1 86.19 84 PRO A CA 1
ATOM 645 C C . PRO A 1 84 ? 15.148 22.344 45.781 1 86.19 84 PRO A C 1
ATOM 647 O O . PRO A 1 84 ? 15.133 21.625 46.781 1 86.19 84 PRO A O 1
ATOM 650 N N . ASP A 1 85 ? 14.039 22.641 45.156 1 86.81 85 ASP A N 1
ATOM 651 C CA . ASP A 1 85 ? 12.734 22.188 45.625 1 86.81 85 ASP A CA 1
ATOM 652 C C . ASP A 1 85 ? 12.453 20.75 45.156 1 86.81 85 ASP A C 1
ATOM 654 O O . ASP A 1 85 ? 11.391 20.203 45.438 1 86.81 85 ASP A O 1
ATOM 658 N N . GLY A 1 86 ? 13.352 20.219 44.5 1 85.75 86 GLY A N 1
ATOM 659 C CA . GLY A 1 86 ? 13.211 18.828 44.062 1 85.75 86 GLY A CA 1
ATOM 660 C C . GLY A 1 86 ? 12.664 18.688 42.656 1 85.75 86 GLY A C 1
ATOM 661 O O . GLY A 1 86 ? 12.703 17.609 42.062 1 85.75 86 GLY A O 1
ATOM 662 N N . LYS A 1 87 ? 12.148 19.75 42.156 1 88.31 87 LYS A N 1
ATOM 663 C CA . LYS A 1 87 ? 11.609 19.703 40.781 1 88.31 87 LYS A CA 1
ATOM 664 C C . LYS A 1 87 ? 12.734 19.625 39.75 1 88.31 87 LYS A C 1
ATOM 666 O O . LYS A 1 87 ? 13.805 20.203 39.938 1 88.31 87 LYS A O 1
ATOM 671 N N . ILE A 1 88 ? 12.469 18.891 38.688 1 90.75 88 ILE A N 1
ATOM 672 C CA . ILE A 1 88 ? 13.477 18.734 37.625 1 90.75 88 ILE A CA 1
ATOM 673 C C . ILE A 1 88 ? 13.086 19.562 36.406 1 90.75 88 ILE A C 1
ATOM 675 O O . ILE A 1 88 ? 11.945 19.516 35.938 1 90.75 88 ILE A O 1
ATOM 679 N N . ILE A 1 89 ? 13.992 20.375 35.938 1 89.69 89 ILE A N 1
ATOM 680 C CA . ILE A 1 89 ? 13.844 21.078 34.656 1 89.69 89 ILE A CA 1
ATOM 681 C C . ILE A 1 89 ? 14.555 20.312 33.562 1 89.69 89 ILE A C 1
ATOM 683 O O . ILE A 1 89 ? 15.773 20.141 33.594 1 89.69 89 ILE A O 1
ATOM 687 N N . TRP A 1 90 ? 13.773 19.812 32.656 1 91.25 90 TRP A N 1
ATOM 688 C CA . TRP A 1 90 ? 14.32 19.109 31.5 1 91.25 90 TRP A CA 1
ATOM 689 C C . TRP A 1 90 ? 14.695 20.094 30.406 1 91.25 90 TRP A C 1
ATOM 691 O O . TRP A 1 90 ? 13.953 21.047 30.125 1 91.25 90 TRP A O 1
ATOM 701 N N . GLY A 1 91 ? 15.875 19.891 29.734 1 90.25 91 GLY A N 1
ATOM 702 C CA . GLY A 1 91 ? 16.297 20.938 28.797 1 90.25 91 GLY A CA 1
ATOM 703 C C . GLY A 1 91 ? 17.031 20.391 27.594 1 90.25 91 GLY A C 1
ATOM 704 O O . GLY A 1 91 ? 17.219 21.094 26.594 1 90.25 91 GLY A O 1
ATOM 705 N N . CYS A 1 92 ? 17.484 19.156 27.641 1 94.38 92 CYS A N 1
ATOM 706 C CA . CYS A 1 92 ? 18.25 18.594 26.531 1 94.38 92 CYS A CA 1
ATOM 707 C C . CYS A 1 92 ? 17.922 17.109 26.344 1 94.38 92 CYS A C 1
ATOM 709 O O . CYS A 1 92 ? 17.297 16.484 27.203 1 94.38 92 CYS A O 1
ATOM 711 N N . GLY A 1 93 ? 18.266 16.641 25.109 1 96.38 93 GLY A N 1
ATOM 712 C CA . GLY A 1 93 ? 18.234 15.211 24.844 1 96.38 93 GLY A CA 1
ATOM 713 C C . GLY A 1 93 ? 19.625 14.594 24.781 1 96.38 93 GLY A C 1
ATOM 714 O O . GLY A 1 93 ? 20.625 15.305 24.719 1 96.38 93 GLY A O 1
ATOM 715 N N . GLY A 1 94 ? 19.672 13.344 24.828 1 97.88 94 GLY A N 1
ATOM 716 C CA . GLY A 1 94 ? 20.859 12.523 24.672 1 97.88 94 GLY A CA 1
ATOM 717 C C . GLY A 1 94 ? 20.547 11.094 24.266 1 97.88 94 GLY A C 1
ATOM 718 O O . GLY A 1 94 ? 19.391 10.695 24.234 1 97.88 94 GLY A O 1
ATOM 719 N N . SER A 1 95 ? 21.594 10.391 23.891 1 98.44 95 SER A N 1
ATOM 720 C CA . SER A 1 95 ? 21.406 9 23.484 1 98.44 95 SER A CA 1
ATOM 721 C C . SER A 1 95 ? 22.328 8.07 24.281 1 98.44 95 SER A C 1
ATOM 723 O O . SER A 1 95 ? 23.516 8.352 24.453 1 98.44 95 SER A O 1
ATOM 725 N N . LEU A 1 96 ? 21.719 7.023 24.781 1 97.81 96 LEU A N 1
ATOM 726 C CA . LEU A 1 96 ? 22.5 5.941 25.359 1 97.81 96 LEU A CA 1
ATOM 727 C C . LEU A 1 96 ? 23.359 5.25 24.312 1 97.81 96 LEU A C 1
ATOM 729 O O . LEU A 1 96 ? 22.844 4.84 23.266 1 97.81 96 LEU A O 1
ATOM 733 N N . ILE A 1 97 ? 24.688 5.137 24.547 1 97.5 97 ILE A N 1
ATOM 734 C CA . ILE A 1 97 ? 25.547 4.484 23.578 1 97.5 97 ILE A CA 1
ATOM 735 C C . ILE A 1 97 ? 26.25 3.289 24.219 1 97.5 97 ILE A C 1
ATOM 737 O O . ILE A 1 97 ? 26.938 2.529 23.531 1 97.5 97 ILE A O 1
ATOM 741 N N . TRP A 1 98 ? 26.156 3.168 25.469 1 96.62 98 TRP A N 1
ATOM 742 C CA . TRP A 1 98 ? 26.531 2.041 26.312 1 96.62 98 TRP A CA 1
ATOM 743 C C . TRP A 1 98 ? 25.609 1.924 27.516 1 96.62 98 TRP A C 1
ATOM 745 O O . TRP A 1 98 ? 24.734 2.771 27.719 1 96.62 98 TRP A O 1
ATOM 755 N N . ASN A 1 99 ? 25.781 0.907 28.391 1 95.56 99 ASN A N 1
ATOM 756 C CA . ASN A 1 99 ? 24.828 0.672 29.469 1 95.56 99 ASN A CA 1
ATOM 757 C C . ASN A 1 99 ? 24.875 1.78 30.516 1 95.56 99 ASN A C 1
ATOM 759 O O . ASN A 1 99 ? 23.938 1.934 31.297 1 95.56 99 ASN A O 1
ATOM 763 N N . ASN A 1 100 ? 25.938 2.574 30.531 1 97.31 100 ASN A N 1
ATOM 764 C CA . ASN A 1 100 ? 26.031 3.635 31.531 1 97.31 100 ASN A CA 1
ATOM 765 C C . ASN A 1 100 ? 26.641 4.902 30.953 1 97.31 100 ASN A C 1
ATOM 767 O O . ASN A 1 100 ? 27.203 5.719 31.688 1 97.31 100 ASN A O 1
ATOM 771 N N . PHE A 1 101 ? 26.656 5.098 29.641 1 97.94 101 PHE A N 1
ATOM 772 C CA . PHE A 1 101 ? 27.172 6.316 29.016 1 97.94 101 PHE A CA 1
ATOM 773 C C . PHE A 1 101 ? 26.141 6.898 28.047 1 97.94 101 PHE A C 1
ATOM 775 O O . PHE A 1 101 ? 25.516 6.164 27.297 1 97.94 101 PHE A O 1
ATOM 782 N N . ILE A 1 102 ? 26.031 8.203 28.078 1 98.06 102 ILE A N 1
ATOM 783 C CA . ILE A 1 102 ? 25.188 8.984 27.188 1 98.06 102 ILE A CA 1
ATOM 784 C C . ILE A 1 102 ? 26.062 9.898 26.328 1 98.06 102 ILE A C 1
ATOM 786 O O . ILE A 1 102 ? 27.078 10.414 26.781 1 98.06 102 ILE A O 1
ATOM 790 N N . ILE A 1 103 ? 25.656 9.992 25.062 1 98.56 103 ILE A N 1
ATOM 791 C CA . ILE A 1 103 ? 26.266 11 24.188 1 98.56 103 ILE A CA 1
ATOM 792 C C . ILE A 1 103 ? 25.266 12.133 23.953 1 98.56 103 ILE A C 1
ATOM 794 O O . ILE A 1 103 ? 24.062 11.898 23.812 1 98.56 103 ILE A O 1
ATOM 798 N N . THR A 1 104 ? 25.688 13.375 24.047 1 98.38 104 THR A N 1
ATOM 799 C CA . THR A 1 104 ? 24.859 14.57 23.891 1 98.38 104 THR A CA 1
ATOM 800 C C . THR A 1 104 ? 25.688 15.727 23.344 1 98.38 104 THR A C 1
ATOM 802 O O . THR A 1 104 ? 26.844 15.547 22.953 1 98.38 104 THR A O 1
ATOM 805 N N . ALA A 1 105 ? 25.047 16.875 23.156 1 97.5 105 ALA A N 1
ATOM 806 C CA . ALA A 1 105 ? 25.75 18.078 22.734 1 97.5 105 ALA A CA 1
ATOM 807 C C . ALA A 1 105 ? 26.531 18.703 23.875 1 97.5 105 ALA A C 1
ATOM 809 O O . ALA A 1 105 ? 26.078 18.703 25.016 1 97.5 105 ALA A O 1
ATOM 810 N N . ALA A 1 106 ? 27.672 19.25 23.609 1 97.19 106 ALA A N 1
ATOM 811 C CA . ALA A 1 106 ? 28.531 19.828 24.641 1 97.19 106 ALA A CA 1
ATOM 812 C C . ALA A 1 106 ? 27.859 21.031 25.297 1 97.19 106 ALA A C 1
ATOM 814 O O . ALA A 1 106 ? 28.031 21.266 26.5 1 97.19 106 ALA A O 1
ATOM 815 N N . HIS A 1 107 ? 27.094 21.766 24.609 1 93.25 107 HIS A N 1
ATOM 816 C CA . HIS A 1 107 ? 26.453 22.938 25.188 1 93.25 107 HIS A CA 1
ATOM 817 C C . HIS A 1 107 ? 25.344 22.547 26.156 1 93.25 107 HIS A C 1
ATOM 819 O O . HIS A 1 107 ? 24.859 23.391 26.922 1 93.25 107 HIS A O 1
ATOM 825 N N . CYS A 1 108 ? 24.953 21.297 26.172 1 94.88 108 CYS A N 1
ATOM 826 C CA . CYS A 1 108 ? 23.953 20.797 27.109 1 94.88 108 CYS A CA 1
ATOM 827 C C . CYS A 1 108 ? 24.594 20.469 28.469 1 94.88 108 CYS A C 1
ATOM 829 O O . CYS A 1 108 ? 23.906 20.078 29.406 1 94.88 108 CYS A O 1
ATOM 831 N N . THR A 1 109 ? 25.891 20.641 28.594 1 95.81 109 THR A N 1
ATOM 832 C CA . THR A 1 109 ? 26.594 20.234 29.812 1 95.81 109 THR A CA 1
ATOM 833 C C . THR A 1 109 ? 26.484 21.312 30.891 1 95.81 109 THR A C 1
ATOM 835 O O . THR A 1 109 ? 26.938 21.109 32.031 1 95.81 109 THR A O 1
ATOM 838 N N . ALA A 1 110 ? 25.938 22.391 30.531 1 92.44 110 ALA A N 1
ATOM 839 C CA . ALA A 1 110 ? 25.688 23.469 31.5 1 92.44 110 ALA A CA 1
ATOM 840 C C . ALA A 1 110 ? 24.453 24.281 31.109 1 92.44 110 ALA A C 1
ATOM 842 O O . ALA A 1 110 ? 24.141 24.422 29.938 1 92.44 110 ALA A O 1
ATOM 843 N N . ASN A 1 111 ? 23.781 24.75 32.125 1 86 111 ASN A N 1
ATOM 844 C CA . ASN A 1 111 ? 22.688 25.688 31.859 1 86 111 ASN A CA 1
ATOM 845 C C . ASN A 1 111 ? 23.188 27.125 31.859 1 86 111 ASN A C 1
ATOM 847 O O . ASN A 1 111 ? 24.391 27.375 31.875 1 86 111 ASN A O 1
ATOM 851 N N . ASP A 1 112 ? 22.297 28.094 31.734 1 77.94 112 ASP A N 1
ATOM 852 C CA . ASP A 1 112 ? 22.625 29.5 31.625 1 77.94 112 ASP A CA 1
ATOM 853 C C . ASP A 1 112 ? 23.359 30 32.875 1 77.94 112 ASP A C 1
ATOM 855 O O . ASP A 1 112 ? 24.125 30.969 32.812 1 77.94 112 ASP A O 1
ATOM 859 N N . ASP A 1 113 ? 23.219 29.297 34 1 80.75 113 ASP A N 1
ATOM 860 C CA . ASP A 1 113 ? 23.891 29.641 35.281 1 80.75 113 ASP A CA 1
ATOM 861 C C . ASP A 1 113 ? 25.188 28.859 35.438 1 80.75 113 ASP A C 1
ATOM 863 O O . ASP A 1 113 ? 25.75 28.812 36.531 1 80.75 113 ASP A O 1
ATOM 867 N N . ASN A 1 114 ? 25.562 28.141 34.438 1 86.38 114 ASN A N 1
ATOM 868 C CA . ASN A 1 114 ? 26.781 27.344 34.406 1 86.38 114 ASN A CA 1
ATOM 869 C C . ASN A 1 114 ? 26.703 26.172 35.375 1 86.38 114 ASN A C 1
ATOM 871 O O . ASN A 1 114 ? 27.703 25.797 35.969 1 86.38 114 ASN A O 1
ATOM 875 N N . VAL A 1 115 ? 25.453 25.734 35.688 1 91.75 115 VAL A N 1
ATOM 876 C CA . VAL A 1 115 ? 25.219 24.547 36.5 1 91.75 115 VAL A CA 1
ATOM 877 C C . VAL A 1 115 ? 25.109 23.312 35.594 1 91.75 115 VAL A C 1
ATOM 879 O O . VAL A 1 115 ? 24.438 23.344 34.562 1 91.75 115 VAL A O 1
ATOM 882 N N . SER A 1 116 ? 25.781 22.281 35.969 1 95.81 116 SER A N 1
ATOM 883 C CA . SER A 1 116 ? 25.75 21.047 35.219 1 95.81 116 SER A CA 1
ATOM 884 C C . SER A 1 116 ? 24.469 20.266 35.469 1 95.81 116 SER A C 1
ATOM 886 O O . SER A 1 116 ? 23.906 20.312 36.562 1 95.81 116 SER A O 1
ATOM 888 N N . PRO A 1 117 ? 23.969 19.578 34.375 1 97.06 117 PRO A N 1
ATOM 889 C CA . PRO A 1 117 ? 22.844 18.672 34.625 1 97.06 117 PRO A CA 1
ATOM 890 C C . PRO A 1 117 ? 23.234 17.5 35.531 1 97.06 117 PRO A C 1
ATOM 892 O O . PRO A 1 117 ? 24.406 17.109 35.594 1 97.06 117 PRO A O 1
ATOM 895 N N . ASP A 1 118 ? 22.203 16.891 36.219 1 96.94 118 ASP A N 1
ATOM 896 C CA . ASP A 1 118 ? 22.562 15.867 37.219 1 96.94 118 ASP A CA 1
ATOM 897 C C . ASP A 1 118 ? 21.688 14.617 37.031 1 96.94 118 ASP A C 1
ATOM 899 O O . ASP A 1 118 ? 21.891 13.617 37.719 1 96.94 118 ASP A O 1
ATOM 903 N N . VAL A 1 119 ? 20.734 14.664 36.156 1 97.19 119 VAL A N 1
ATOM 904 C CA . VAL A 1 119 ? 19.797 13.555 36.031 1 97.19 119 VAL A CA 1
ATOM 905 C C . VAL A 1 119 ? 19.438 13.305 34.594 1 97.19 119 VAL A C 1
ATOM 907 O O . VAL A 1 119 ? 19.484 14.227 33.75 1 97.19 119 VAL A O 1
ATOM 910 N N . VAL A 1 120 ? 19.188 12.086 34.188 1 97.56 120 VAL A N 1
ATOM 911 C CA . VAL A 1 120 ? 18.672 11.695 32.875 1 97.56 120 VAL A CA 1
ATOM 912 C C . VAL A 1 120 ? 17.531 10.695 33.062 1 97.56 120 VAL A C 1
ATOM 914 O O . VAL A 1 120 ? 17.594 9.82 33.938 1 97.56 120 VAL A O 1
ATOM 917 N N . ARG A 1 121 ? 16.516 10.812 32.219 1 96.06 121 ARG A N 1
ATOM 918 C CA . ARG A 1 121 ? 15.359 9.93 32.25 1 96.06 121 ARG A CA 1
ATOM 919 C C . ARG A 1 121 ? 15.18 9.211 30.922 1 96.06 121 ARG A C 1
ATOM 921 O O . ARG A 1 121 ? 15.133 9.859 29.875 1 96.06 121 ARG A O 1
ATOM 928 N N . PHE A 1 122 ? 15.117 7.816 30.984 1 95.19 122 PHE A N 1
ATOM 929 C CA . PHE A 1 122 ? 14.938 6.977 29.797 1 95.19 122 PHE A CA 1
ATOM 930 C C . PHE A 1 122 ? 13.578 6.293 29.828 1 95.19 122 PHE A C 1
ATOM 932 O O . PHE A 1 122 ? 12.969 6.148 30.891 1 95.19 122 PHE A O 1
ATOM 939 N N . GLY A 1 123 ? 13.102 5.875 28.562 1 91.38 123 GLY A N 1
ATOM 940 C CA . GLY A 1 123 ? 11.93 5.023 28.453 1 91.38 123 GLY A CA 1
ATOM 941 C C . GLY A 1 123 ? 10.648 5.719 28.859 1 91.38 123 GLY A C 1
ATOM 942 O O . GLY A 1 123 ? 9.758 5.098 29.438 1 91.38 123 GLY A O 1
ATOM 943 N N . ASP A 1 124 ? 10.617 7.023 28.578 1 87.06 124 ASP A N 1
ATOM 944 C CA . ASP A 1 124 ? 9.461 7.816 29 1 87.06 124 ASP A CA 1
ATOM 945 C C . ASP A 1 124 ? 8.938 8.68 27.844 1 87.06 124 ASP A C 1
ATOM 947 O O . ASP A 1 124 ? 9.695 9.453 27.266 1 87.06 124 ASP A O 1
ATOM 951 N N . LEU A 1 125 ? 7.695 8.516 27.578 1 79.25 125 LEU A N 1
ATOM 952 C CA . LEU A 1 125 ? 7.098 9.328 26.531 1 79.25 125 LEU A CA 1
ATOM 953 C C . LEU A 1 125 ? 6.73 10.711 27.062 1 79.25 125 LEU A C 1
ATOM 955 O O . LEU A 1 125 ? 7.125 11.727 26.484 1 79.25 125 LEU A O 1
ATOM 959 N N . ASN A 1 126 ? 5.918 10.68 28.125 1 77.31 126 ASN A N 1
ATOM 960 C CA . ASN A 1 126 ? 5.562 11.922 28.812 1 77.31 126 ASN A CA 1
ATOM 961 C C . ASN A 1 126 ? 6.391 12.117 30.078 1 77.31 126 ASN A C 1
ATOM 963 O O . ASN A 1 126 ? 6.121 11.484 31.109 1 77.31 126 ASN A O 1
ATOM 967 N N . ILE A 1 127 ? 7.332 13.023 30.109 1 85.31 127 ILE A N 1
ATOM 968 C CA . ILE A 1 127 ? 8.32 13.156 31.188 1 85.31 127 ILE A CA 1
ATOM 969 C C . ILE A 1 127 ? 7.723 13.938 32.344 1 85.31 127 ILE A C 1
ATOM 971 O O . ILE A 1 127 ? 8.359 14.102 33.375 1 85.31 127 ILE A O 1
ATOM 975 N N . TYR A 1 128 ? 6.43 14.312 32.188 1 76.81 128 TYR A N 1
ATOM 976 C CA . TYR A 1 128 ? 5.773 15.047 33.281 1 76.81 128 TYR A CA 1
ATOM 977 C C . TYR A 1 128 ? 4.633 14.234 33.875 1 76.81 128 TYR A C 1
ATOM 979 O O . TYR A 1 128 ? 3.893 14.727 34.719 1 76.81 128 TYR A O 1
ATOM 987 N N . SER A 1 129 ? 4.516 13 33.312 1 70.5 129 SER A N 1
ATOM 988 C CA . SER A 1 129 ? 3.447 12.125 33.781 1 70.5 129 SER A CA 1
ATOM 989 C C . SER A 1 129 ? 3.992 10.766 34.188 1 70.5 129 SER A C 1
ATOM 991 O O . SER A 1 129 ? 5 10.305 33.656 1 70.5 129 SER A O 1
ATOM 993 N N . ASP A 1 130 ? 3.385 10.148 35.156 1 67.38 130 ASP A N 1
ATOM 994 C CA . ASP A 1 130 ? 3.797 8.82 35.594 1 67.38 130 ASP A CA 1
ATOM 995 C C . ASP A 1 130 ? 2.969 7.73 34.906 1 67.38 130 ASP A C 1
ATOM 997 O O . ASP A 1 130 ? 3.148 6.543 35.188 1 67.38 130 ASP A O 1
ATOM 1001 N N . GLU A 1 131 ? 2.195 8.055 34.031 1 55.81 131 GLU A N 1
ATOM 1002 C CA . GLU A 1 131 ? 1.282 7.109 33.406 1 55.81 131 GLU A CA 1
ATOM 1003 C C . GLU A 1 131 ? 2.041 6.09 32.562 1 55.81 131 GLU A C 1
ATOM 1005 O O . GLU A 1 131 ? 1.585 4.957 32.375 1 55.81 131 GLU A O 1
ATOM 1010 N N . ASP A 1 132 ? 3.252 6.355 32.125 1 58.84 132 ASP A N 1
ATOM 1011 C CA . ASP A 1 132 ? 4.012 5.492 31.219 1 58.84 132 ASP A CA 1
ATOM 1012 C C . ASP A 1 132 ? 5.379 5.152 31.797 1 58.84 132 ASP A C 1
ATOM 1014 O O . ASP A 1 132 ? 6.328 4.883 31.062 1 58.84 132 ASP A O 1
ATOM 1018 N N . ASP A 1 133 ? 5.418 5.09 33.094 1 68.81 133 ASP A N 1
ATOM 1019 C CA . ASP A 1 133 ? 6.719 4.957 33.719 1 68.81 133 ASP A CA 1
ATOM 1020 C C . ASP A 1 133 ? 7.035 3.494 34.031 1 68.81 133 ASP A C 1
ATOM 1022 O O . ASP A 1 133 ? 7.949 3.199 34.812 1 68.81 133 ASP A O 1
ATOM 1026 N N . ARG A 1 134 ? 6.328 2.545 33.469 1 68.44 134 ARG A N 1
ATOM 1027 C CA . ARG A 1 134 ? 6.535 1.152 33.875 1 68.44 134 ARG A CA 1
ATOM 1028 C C . ARG A 1 134 ? 7.996 0.75 33.688 1 68.44 134 ARG A C 1
ATOM 1030 O O . ARG A 1 134 ? 8.562 0.058 34.531 1 68.44 134 ARG A O 1
ATOM 1037 N N . TYR A 1 135 ? 8.609 1.163 32.688 1 77.81 135 TYR A N 1
ATOM 1038 C CA . TYR A 1 135 ? 9.992 0.788 32.438 1 77.81 135 TYR A CA 1
ATOM 1039 C C . TYR A 1 135 ? 10.875 2.021 32.312 1 77.81 135 TYR A C 1
ATOM 1041 O O . TYR A 1 135 ? 11.984 1.947 31.766 1 77.81 135 TYR A O 1
ATOM 1049 N N . ALA A 1 136 ? 10.305 3.129 32.719 1 89.19 136 ALA A N 1
ATOM 1050 C CA . ALA A 1 136 ? 11.109 4.348 32.719 1 89.19 136 ALA A CA 1
ATOM 1051 C C . ALA A 1 136 ? 12.227 4.254 33.75 1 89.19 136 ALA A C 1
ATOM 1053 O O . ALA A 1 136 ? 12.055 3.65 34.812 1 89.19 136 ALA A O 1
ATOM 1054 N N . GLN A 1 137 ? 13.352 4.785 33.438 1 94.31 137 GLN A N 1
ATOM 1055 C CA . GLN A 1 137 ? 14.523 4.758 34.281 1 94.31 137 GLN A CA 1
ATOM 1056 C C . GLN A 1 137 ? 15.141 6.145 34.438 1 94.31 137 GLN A C 1
ATOM 1058 O O . GLN A 1 137 ? 15.438 6.797 33.438 1 94.31 137 GLN A O 1
ATOM 1063 N N . GLN A 1 138 ? 15.211 6.602 35.656 1 95.25 138 GLN A N 1
ATOM 1064 C CA . GLN A 1 138 ? 15.883 7.859 35.969 1 95.25 138 GLN A CA 1
ATOM 1065 C C . GLN A 1 138 ? 17.203 7.621 36.688 1 95.25 138 GLN A C 1
ATOM 1067 O O . GLN A 1 138 ? 17.25 6.953 37.719 1 95.25 138 GLN A O 1
ATOM 1072 N N . LEU A 1 139 ? 18.297 8.094 36.156 1 97.44 139 LEU A N 1
ATOM 1073 C CA . LEU A 1 139 ? 19.641 7.852 36.688 1 97.44 139 LEU A CA 1
ATOM 1074 C C . LEU A 1 139 ? 20.375 9.164 36.938 1 97.44 139 LEU A C 1
ATOM 1076 O O . LEU A 1 139 ? 20.047 10.188 36.312 1 97.44 139 LEU A O 1
ATOM 1080 N N . THR A 1 140 ? 21.344 9.094 37.812 1 97.44 140 THR A N 1
ATOM 1081 C CA . THR A 1 140 ? 22.156 10.266 38.125 1 97.44 140 THR A CA 1
ATOM 1082 C C . THR A 1 140 ? 23.391 10.344 37.25 1 97.44 140 THR A C 1
ATOM 1084 O O . THR A 1 140 ? 24.031 9.32 36.969 1 97.44 140 THR A O 1
ATOM 1087 N N . ILE A 1 141 ? 23.703 11.547 36.781 1 97.94 141 ILE A N 1
ATOM 1088 C CA . ILE A 1 141 ? 24.922 11.789 36.031 1 97.94 141 ILE A CA 1
ATOM 1089 C C . ILE A 1 141 ? 26.094 12.016 37 1 97.94 141 ILE A C 1
ATOM 1091 O O . ILE A 1 141 ? 26.062 12.945 37.812 1 97.94 141 ILE A O 1
ATOM 1095 N N . VAL A 1 142 ? 27.219 11.234 36.875 1 97.25 142 VAL A N 1
ATOM 1096 C CA . VAL A 1 142 ? 28.281 11.312 37.875 1 97.25 142 VAL A CA 1
ATOM 1097 C C . VAL A 1 142 ? 29.516 11.961 37.25 1 97.25 142 VAL A C 1
ATOM 1099 O O . VAL A 1 142 ? 30.406 12.453 37.938 1 97.25 142 VAL A O 1
ATOM 1102 N N . SER A 1 143 ? 29.594 11.938 35.969 1 96.94 143 SER A N 1
ATOM 1103 C CA . SER A 1 143 ? 30.719 12.57 35.25 1 96.94 143 SER A CA 1
ATOM 1104 C C . SER A 1 143 ? 30.266 13.164 33.938 1 96.94 143 SER A C 1
ATOM 1106 O O . SER A 1 143 ? 29.422 12.578 33.219 1 96.94 143 SER A O 1
ATOM 1108 N N . ILE A 1 144 ? 30.75 14.312 33.594 1 97.81 144 ILE A N 1
ATOM 1109 C CA . ILE A 1 144 ? 30.484 14.992 32.344 1 97.81 144 ILE A CA 1
ATOM 1110 C C . ILE A 1 144 ? 31.812 15.281 31.625 1 97.81 144 ILE A C 1
ATOM 1112 O O . ILE A 1 144 ? 32.688 15.906 32.188 1 97.81 144 ILE A O 1
ATOM 1116 N N . ILE A 1 145 ? 31.969 14.805 30.438 1 97.88 145 ILE A N 1
ATOM 1117 C CA . ILE A 1 145 ? 33.188 14.945 29.656 1 97.88 145 ILE A CA 1
ATOM 1118 C C . ILE A 1 145 ? 32.906 15.688 28.359 1 97.88 145 ILE A C 1
ATOM 1120 O O . ILE A 1 145 ? 32.375 15.102 27.406 1 97.88 145 ILE A O 1
ATOM 1124 N N . ARG A 1 146 ? 33.344 16.891 28.234 1 96.88 146 ARG A N 1
ATOM 1125 C CA . ARG A 1 146 ? 33.25 17.672 27 1 96.88 146 ARG A CA 1
ATOM 1126 C C . ARG A 1 146 ? 34.438 17.391 26.094 1 96.88 146 ARG A C 1
ATOM 1128 O O . ARG A 1 146 ? 35.531 17.109 26.562 1 96.88 146 ARG A O 1
ATOM 1135 N N . HIS A 1 147 ? 34.156 17.453 24.828 1 97.06 147 HIS A N 1
ATOM 1136 C CA . HIS A 1 147 ? 35.312 17.406 23.953 1 97.06 147 HIS A CA 1
ATOM 1137 C C . HIS A 1 147 ? 36.312 18.516 24.297 1 97.06 147 HIS A C 1
ATOM 1139 O O . HIS A 1 147 ? 35.906 19.656 24.562 1 97.06 147 HIS A O 1
ATOM 1145 N N . PRO A 1 148 ? 37.531 18.219 24.281 1 95.75 148 PRO A N 1
ATOM 1146 C CA . PRO A 1 148 ? 38.531 19.172 24.766 1 95.75 148 PRO A CA 1
ATOM 1147 C C . PRO A 1 148 ? 38.594 20.438 23.922 1 95.75 148 PRO A C 1
ATOM 1149 O O . PRO A 1 148 ? 38.969 21.5 24.422 1 95.75 148 PRO A O 1
ATOM 1152 N N . LYS A 1 149 ? 38.25 20.391 22.703 1 95.12 149 LYS A N 1
ATOM 1153 C CA . LYS A 1 149 ? 38.344 21.547 21.812 1 95.12 149 LYS A CA 1
ATOM 1154 C C . LYS A 1 149 ? 37.031 22.344 21.781 1 95.12 149 LYS A C 1
ATOM 1156 O O . LYS A 1 149 ? 36.938 23.344 21.062 1 95.12 149 LYS A O 1
ATOM 1161 N N . TYR A 1 150 ? 36.094 21.969 22.578 1 95.06 150 TYR A N 1
ATOM 1162 C CA . TYR A 1 150 ? 34.812 22.672 22.578 1 95.06 150 TYR A CA 1
ATOM 1163 C C . TYR A 1 150 ? 34.938 23.984 23.344 1 95.06 150 TYR A C 1
ATOM 1165 O O . TYR A 1 150 ? 35.594 24.047 24.391 1 95.06 150 TYR A O 1
ATOM 1173 N N . SER A 1 151 ? 34.188 24.984 22.797 1 89.12 151 SER A N 1
ATOM 1174 C CA . SER A 1 151 ? 34 26.266 23.469 1 89.12 151 SER A CA 1
ATOM 1175 C C . SER A 1 151 ? 32.562 26.75 23.375 1 89.12 151 SER A C 1
ATOM 1177 O O . SER A 1 151 ? 31.938 26.609 22.312 1 89.12 151 SER A O 1
ATOM 1179 N N . PHE A 1 152 ? 32.031 27.281 24.484 1 84.56 152 PHE A N 1
ATOM 1180 C CA . PHE A 1 152 ? 30.656 27.719 24.516 1 84.56 152 PHE A CA 1
ATOM 1181 C C . PHE A 1 152 ? 30.422 28.844 23.5 1 84.56 152 PHE A C 1
ATOM 1183 O O . PHE A 1 152 ? 29.297 29.047 23.047 1 84.56 152 PHE A O 1
ATOM 1190 N N . SER A 1 153 ? 31.516 29.5 23.109 1 80.5 153 SER A N 1
ATOM 1191 C CA . SER A 1 153 ? 31.375 30.641 22.219 1 80.5 153 SER A CA 1
ATOM 1192 C C . SER A 1 153 ? 31.469 30.219 20.766 1 80.5 153 SER A C 1
ATOM 1194 O O . SER A 1 153 ? 31.172 31.016 19.859 1 80.5 153 SER A O 1
ATOM 1196 N N . ALA A 1 154 ? 31.812 28.953 20.531 1 84.19 154 ALA A N 1
ATOM 1197 C CA . ALA A 1 154 ? 31.984 28.469 19.156 1 84.19 154 ALA A CA 1
ATOM 1198 C C . ALA A 1 154 ? 31 27.359 18.844 1 84.19 154 ALA A C 1
ATOM 1200 O O . ALA A 1 154 ? 30.5 26.688 19.75 1 84.19 154 ALA A O 1
ATOM 1201 N N . ARG A 1 155 ? 30.734 27.219 17.578 1 91.5 155 ARG A N 1
ATOM 1202 C CA . ARG A 1 155 ? 29.781 26.203 17.109 1 91.5 155 ARG A CA 1
ATOM 1203 C C . ARG A 1 155 ? 30.516 24.969 16.609 1 91.5 155 ARG A C 1
ATOM 1205 O O . ARG A 1 155 ? 30.188 24.438 15.539 1 91.5 155 ARG A O 1
ATOM 1212 N N . TYR A 1 156 ? 31.672 24.656 17.203 1 93.75 156 TYR A N 1
ATOM 1213 C CA . TYR A 1 156 ? 32.469 23.516 16.781 1 93.75 156 TYR A CA 1
ATOM 1214 C C . TYR A 1 156 ? 32.656 22.531 17.938 1 93.75 156 TYR A C 1
ATOM 1216 O O . TYR A 1 156 ? 32.625 22.922 19.109 1 93.75 156 TYR A O 1
ATOM 1224 N N . TYR A 1 157 ? 32.781 21.203 17.578 1 96.19 157 TYR A N 1
ATOM 1225 C CA . TYR A 1 157 ? 33.062 20.141 18.531 1 96.19 157 TYR A CA 1
ATOM 1226 C C . TYR A 1 157 ? 31.984 20.047 19.594 1 96.19 157 TYR A C 1
ATOM 1228 O O . TYR A 1 157 ? 32.281 19.844 20.781 1 96.19 157 TYR A O 1
ATOM 1236 N N . ASP A 1 158 ? 30.781 20.297 19.203 1 96.38 158 ASP A N 1
ATOM 1237 C CA . ASP A 1 158 ? 29.641 20.297 20.109 1 96.38 158 ASP A CA 1
ATOM 1238 C C . ASP A 1 158 ? 29.219 18.875 20.469 1 96.38 158 ASP A C 1
ATOM 1240 O O . ASP A 1 158 ? 28.141 18.422 20.062 1 96.38 158 ASP A O 1
ATOM 1244 N N . ILE A 1 159 ? 30.047 18.203 21.203 1 98.12 159 ILE A N 1
ATOM 1245 C CA . ILE A 1 159 ? 29.797 16.812 21.594 1 98.12 159 ILE A CA 1
ATOM 1246 C C . ILE A 1 159 ? 30.328 16.562 23 1 98.12 159 ILE A C 1
ATOM 1248 O O . ILE A 1 159 ? 31.375 17.109 23.375 1 98.12 159 ILE A O 1
ATOM 1252 N N . ALA A 1 160 ? 29.594 15.82 23.734 1 98.56 160 ALA A N 1
ATOM 1253 C CA . ALA A 1 160 ? 29.984 15.477 25.094 1 98.56 160 ALA A CA 1
ATOM 1254 C C . ALA A 1 160 ? 29.5 14.07 25.469 1 98.56 160 ALA A C 1
ATOM 1256 O O . ALA A 1 160 ? 28.562 13.555 24.844 1 98.56 160 ALA A O 1
ATOM 1257 N N . LEU A 1 161 ? 30.188 13.469 26.438 1 98.56 161 LEU A N 1
ATOM 1258 C CA . LEU A 1 161 ? 29.781 12.203 27.047 1 98.56 161 LEU A CA 1
ATOM 1259 C C . LEU A 1 161 ? 29.438 12.391 28.516 1 98.56 161 LEU A C 1
ATOM 1261 O O . LEU A 1 161 ? 30.047 13.203 29.203 1 98.56 161 LEU A O 1
ATOM 1265 N N . MET A 1 162 ? 28.375 11.695 28.938 1 98.38 162 MET A N 1
ATOM 1266 C CA . MET A 1 162 ? 27.984 11.688 30.344 1 98.38 162 MET A CA 1
ATOM 1267 C C . MET A 1 162 ? 27.969 10.266 30.906 1 98.38 162 MET A C 1
ATOM 1269 O O . MET A 1 162 ? 27.406 9.359 30.281 1 98.38 162 MET A O 1
ATOM 1273 N N . LYS A 1 163 ? 28.625 10.109 32 1 98.06 163 LYS A N 1
ATOM 1274 C CA . LYS A 1 163 ? 28.625 8.82 32.688 1 98.06 163 LYS A CA 1
ATOM 1275 C C . LYS A 1 163 ? 27.531 8.758 33.75 1 98.06 163 LYS A C 1
ATOM 1277 O O . LYS A 1 163 ? 27.312 9.719 34.5 1 98.06 163 LYS A O 1
ATOM 1282 N N . LEU A 1 164 ? 26.875 7.637 33.812 1 97.88 164 LEU A N 1
ATOM 1283 C CA . LEU A 1 164 ? 25.781 7.438 34.75 1 97.88 164 LEU A CA 1
ATOM 1284 C C . LEU A 1 164 ? 26.266 6.66 35.969 1 97.88 164 LEU A C 1
ATOM 1286 O O . LEU A 1 164 ? 27.312 5.992 35.938 1 97.88 164 LEU A O 1
ATOM 1290 N N . ASP A 1 165 ? 25.547 6.719 37.094 1 96.19 165 ASP A N 1
ATOM 1291 C CA . ASP A 1 165 ? 25.938 6.113 38.344 1 96.19 165 ASP A CA 1
ATOM 1292 C C . ASP A 1 165 ? 25.766 4.598 38.312 1 96.19 165 ASP A C 1
ATOM 1294 O O . ASP A 1 165 ? 26.422 3.871 39.062 1 96.19 165 ASP A O 1
ATOM 1298 N N . ASN A 1 166 ? 24.859 4.09 37.469 1 95.38 166 ASN A N 1
ATOM 1299 C CA . ASN A 1 166 ? 24.578 2.67 37.312 1 95.38 166 ASN A CA 1
ATOM 1300 C C . ASN A 1 166 ? 24.266 2.326 35.875 1 95.38 166 ASN A C 1
ATOM 1302 O O . ASN A 1 166 ? 23.922 3.207 35.062 1 95.38 166 ASN A O 1
ATOM 1306 N N . ASN A 1 167 ? 24.484 1.052 35.625 1 96 167 ASN A N 1
ATOM 1307 C CA . ASN A 1 167 ? 24.016 0.566 34.344 1 96 167 ASN A CA 1
ATOM 1308 C C . ASN A 1 167 ? 22.5 0.608 34.25 1 96 167 ASN A C 1
ATOM 1310 O O . ASN A 1 167 ? 21.797 0.349 35.219 1 96 167 ASN A O 1
ATOM 1314 N N . VAL A 1 168 ? 22 0.943 33.031 1 96.5 168 VAL A N 1
ATOM 1315 C CA . VAL A 1 168 ? 20.562 0.808 32.812 1 96.5 168 VAL A CA 1
ATOM 1316 C C . VAL A 1 168 ? 20.172 -0.669 32.812 1 96.5 168 VAL A C 1
ATOM 1318 O O . VAL A 1 168 ? 21.016 -1.541 32.562 1 96.5 168 VAL A O 1
ATOM 1321 N N . SER A 1 169 ? 18.938 -0.939 33.188 1 93.62 169 SER A N 1
ATOM 1322 C CA . SER A 1 169 ? 18.359 -2.242 32.906 1 93.62 169 SER A CA 1
ATOM 1323 C C . SER A 1 169 ? 17.891 -2.318 31.438 1 93.62 169 SER A C 1
ATOM 1325 O O . SER A 1 169 ? 16.875 -1.709 31.078 1 93.62 169 SER A O 1
ATOM 1327 N N . VAL A 1 170 ? 18.609 -3.041 30.688 1 91.38 170 VAL A N 1
ATOM 1328 C CA . VAL A 1 170 ? 18.328 -3.115 29.266 1 91.38 170 VAL A CA 1
ATOM 1329 C C . VAL A 1 170 ? 16.922 -3.676 29.047 1 91.38 170 VAL A C 1
ATOM 1331 O O . VAL A 1 170 ? 16.547 -4.691 29.641 1 91.38 170 VAL A O 1
ATOM 1334 N N . HIS A 1 171 ? 16.156 -2.963 28.25 1 87.62 171 HIS A N 1
ATOM 1335 C CA . HIS A 1 171 ? 14.766 -3.25 27.906 1 87.62 171 HIS A CA 1
ATOM 1336 C C . HIS A 1 171 ? 14.453 -2.797 26.484 1 87.62 171 HIS A C 1
ATOM 1338 O O . HIS A 1 171 ? 15.211 -2.029 25.891 1 87.62 171 HIS A O 1
ATOM 1344 N N . GLU A 1 172 ? 13.391 -3.281 25.938 1 83.06 172 GLU A N 1
ATOM 1345 C CA . GLU A 1 172 ? 13.008 -2.916 24.578 1 83.06 172 GLU A CA 1
ATOM 1346 C C . GLU A 1 172 ? 12.812 -1.409 24.438 1 83.06 172 GLU A C 1
ATOM 1348 O O . GLU A 1 172 ? 13.008 -0.845 23.359 1 83.06 172 GLU A O 1
ATOM 1353 N N . THR A 1 173 ? 12.508 -0.759 25.562 1 87.25 173 THR A N 1
ATOM 1354 C CA . THR A 1 173 ? 12.258 0.679 25.531 1 87.25 173 THR A CA 1
ATOM 1355 C C . THR A 1 173 ? 13.461 1.446 26.062 1 87.25 173 THR A C 1
ATOM 1357 O O . THR A 1 173 ? 13.445 2.678 26.125 1 87.25 173 THR A O 1
ATOM 1360 N N . VAL A 1 174 ? 14.492 0.712 26.547 1 94.12 174 VAL A N 1
ATOM 1361 C CA . VAL A 1 174 ? 15.711 1.33 27.047 1 94.12 174 VAL A CA 1
ATOM 1362 C C . VAL A 1 174 ? 16.922 0.486 26.641 1 94.12 174 VAL A C 1
ATOM 1364 O O . VAL A 1 174 ? 17.203 -0.539 27.25 1 94.12 174 VAL A O 1
ATOM 1367 N N . ALA A 1 175 ? 17.578 0.917 25.641 1 94.56 175 ALA A N 1
ATOM 1368 C CA . ALA A 1 175 ? 18.75 0.196 25.125 1 94.56 175 ALA A CA 1
ATOM 1369 C C . ALA A 1 175 ? 19.672 1.125 24.344 1 94.56 175 ALA A C 1
ATOM 1371 O O . ALA A 1 175 ? 19.203 2.045 23.656 1 94.56 175 ALA A O 1
ATOM 1372 N N . PRO A 1 176 ? 20.953 0.899 24.359 1 96.88 176 PRO A N 1
ATOM 1373 C CA . PRO A 1 176 ? 21.891 1.769 23.656 1 96.88 176 PRO A CA 1
ATOM 1374 C C . PRO A 1 176 ? 21.719 1.72 22.141 1 96.88 176 PRO A C 1
ATOM 1376 O O . PRO A 1 176 ? 21.359 0.672 21.594 1 96.88 176 PRO A O 1
ATOM 1379 N N . ALA A 1 177 ? 21.953 2.834 21.531 1 97 177 ALA A N 1
ATOM 1380 C CA . ALA A 1 177 ? 22.016 2.906 20.078 1 97 177 ALA A CA 1
ATOM 1381 C C . ALA A 1 177 ? 23.422 2.572 19.562 1 97 177 ALA A C 1
ATOM 1383 O O . ALA A 1 177 ? 24.375 2.572 20.328 1 97 177 ALA A O 1
ATOM 1384 N N . CYS A 1 178 ? 23.516 2.23 18.312 1 97.19 178 CYS A N 1
ATOM 1385 C CA . CYS A 1 178 ? 24.797 2.121 17.609 1 97.19 178 CYS A CA 1
ATOM 1386 C C . CYS A 1 178 ? 25.219 3.469 17.047 1 97.19 178 CYS A C 1
ATOM 1388 O O . CYS A 1 178 ? 24.406 4.383 16.922 1 97.19 178 CYS A O 1
ATOM 1390 N N . LEU A 1 179 ? 26.484 3.588 16.844 1 97.94 179 LEU A N 1
ATOM 1391 C CA . LEU A 1 179 ? 27.016 4.801 16.234 1 97.94 179 LEU A CA 1
ATOM 1392 C C . LEU A 1 179 ? 27.359 4.578 14.766 1 97.94 179 LEU A C 1
ATOM 1394 O O . LEU A 1 179 ? 27.938 3.547 14.414 1 97.94 179 LEU A O 1
ATOM 1398 N N . TRP A 1 180 ? 26.906 5.41 13.922 1 96.94 180 TRP A N 1
ATOM 1399 C CA . TRP A 1 180 ? 27.328 5.379 12.523 1 96.94 180 TRP A CA 1
ATOM 1400 C C . TRP A 1 180 ? 28.656 6.098 12.344 1 96.94 180 TRP A C 1
ATOM 1402 O O . TRP A 1 180 ? 28.703 7.332 12.289 1 96.94 180 TRP A O 1
ATOM 1412 N N . LEU A 1 181 ? 29.703 5.363 12.125 1 94.81 181 LEU A N 1
ATOM 1413 C CA . LEU A 1 181 ? 31.047 5.93 12.188 1 94.81 181 LEU A CA 1
ATOM 1414 C C . LEU A 1 181 ? 31.688 5.965 10.812 1 94.81 181 LEU A C 1
ATOM 1416 O O . LEU A 1 181 ? 32.875 6.215 10.688 1 94.81 181 LEU A O 1
ATOM 1420 N N . ASP A 1 182 ? 30.906 5.691 9.836 1 90.5 182 ASP A N 1
ATOM 1421 C CA . ASP A 1 182 ? 31.359 5.91 8.461 1 90.5 182 ASP A CA 1
ATOM 1422 C C . ASP A 1 182 ? 31.234 7.379 8.07 1 90.5 182 ASP A C 1
ATOM 1424 O O . ASP A 1 182 ? 30.25 8.039 8.406 1 90.5 182 ASP A O 1
ATOM 1428 N N . LYS A 1 183 ? 32.156 7.848 7.414 1 86.62 183 LYS A N 1
ATOM 1429 C CA . LYS A 1 183 ? 32.156 9.242 6.984 1 86.62 183 LYS A CA 1
ATOM 1430 C C . LYS A 1 183 ? 31.016 9.523 6.012 1 86.62 183 LYS A C 1
ATOM 1432 O O . LYS A 1 183 ? 30.422 10.609 6.023 1 86.62 183 LYS A O 1
ATOM 1437 N N . GLU A 1 184 ? 30.734 8.578 5.223 1 88.25 184 GLU A N 1
ATOM 1438 C CA . GLU A 1 184 ? 29.656 8.734 4.246 1 88.25 184 GLU A CA 1
ATOM 1439 C C . GLU A 1 184 ? 28.297 8.492 4.891 1 88.25 184 GLU A C 1
ATOM 1441 O O . GLU A 1 184 ? 28.047 7.426 5.465 1 88.25 184 GLU A O 1
ATOM 1446 N N . VAL A 1 185 ? 27.422 9.461 4.898 1 90.94 185 VAL A N 1
ATOM 1447 C CA . VAL A 1 185 ? 26.031 9.297 5.277 1 90.94 185 VAL A CA 1
ATOM 1448 C C . VAL A 1 185 ? 25.172 9.117 4.027 1 90.94 185 VAL A C 1
ATOM 1450 O O . VAL A 1 185 ? 24.75 10.094 3.416 1 90.94 185 VAL A O 1
ATOM 1453 N N . ARG A 1 186 ? 24.859 7.98 3.711 1 88.56 186 ARG A N 1
ATOM 1454 C CA . ARG A 1 186 ? 24.234 7.652 2.436 1 88.56 186 ARG A CA 1
ATOM 1455 C C . ARG A 1 186 ? 22.719 7.547 2.586 1 88.56 186 ARG A C 1
ATOM 1457 O O . ARG A 1 186 ? 22.016 7.184 1.638 1 88.56 186 ARG A O 1
ATOM 1464 N N . PHE A 1 187 ? 22.172 7.883 3.699 1 92.38 187 PHE A N 1
ATOM 1465 C CA . PHE A 1 187 ? 20.766 7.66 4.008 1 92.38 187 PHE A CA 1
ATOM 1466 C C . PHE A 1 187 ? 19.906 8.75 3.402 1 92.38 187 PHE A C 1
ATOM 1468 O O . PHE A 1 187 ? 20.281 9.93 3.412 1 92.38 187 PHE A O 1
ATOM 1475 N N . LYS A 1 188 ? 18.719 8.391 2.889 1 84.12 188 LYS A N 1
ATOM 1476 C CA . LYS A 1 188 ? 17.797 9.32 2.254 1 84.12 188 LYS A CA 1
ATOM 1477 C C . LYS A 1 188 ? 17.047 10.148 3.297 1 84.12 188 LYS A C 1
ATOM 1479 O O . LYS A 1 188 ? 16.688 11.305 3.045 1 84.12 188 LYS A O 1
ATOM 1484 N N . GLU A 1 189 ? 16.766 9.5 4.363 1 87.31 189 GLU A N 1
ATOM 1485 C CA . GLU A 1 189 ? 16.031 10.109 5.461 1 87.31 189 GLU A CA 1
ATOM 1486 C C . GLU A 1 189 ? 16.625 9.734 6.812 1 87.31 189 GLU A C 1
ATOM 1488 O O . GLU A 1 189 ? 17.188 8.648 6.965 1 87.31 189 GLU A O 1
ATOM 1493 N N . LEU A 1 190 ? 16.609 10.633 7.645 1 93.25 190 LEU A N 1
ATOM 1494 C CA . LEU A 1 190 ? 16.984 10.445 9.047 1 93.25 190 LEU A CA 1
ATOM 1495 C C . LEU A 1 190 ? 15.836 10.836 9.969 1 93.25 190 LEU A C 1
ATOM 1497 O O . LEU A 1 190 ? 14.906 11.539 9.555 1 93.25 190 LEU A O 1
ATOM 1501 N N . GLU A 1 191 ? 15.938 10.328 11.18 1 92.19 191 GLU A N 1
ATOM 1502 C CA . GLU A 1 191 ? 14.906 10.664 12.156 1 92.19 191 GLU A CA 1
ATOM 1503 C C . GLU A 1 191 ? 15.516 11.336 13.391 1 92.19 191 GLU A C 1
ATOM 1505 O O . GLU A 1 191 ? 16.609 10.977 13.82 1 92.19 191 GLU A O 1
ATOM 1510 N N . SER A 1 192 ? 14.781 12.258 13.836 1 92.38 192 SER A N 1
ATOM 1511 C CA . SER A 1 192 ? 15.086 12.883 15.117 1 92.38 192 SER A CA 1
ATOM 1512 C C . SER A 1 192 ? 13.875 12.891 16.031 1 92.38 192 SER A C 1
ATOM 1514 O O . SER A 1 192 ? 12.742 12.703 15.578 1 92.38 192 SER A O 1
ATOM 1516 N N . ALA A 1 193 ? 14.164 12.961 17.328 1 91.56 193 ALA A N 1
ATOM 1517 C CA . ALA A 1 193 ? 13.086 12.992 18.312 1 91.56 193 ALA A CA 1
ATOM 1518 C C . ALA A 1 193 ? 13.484 13.812 19.531 1 91.56 193 ALA A C 1
ATOM 1520 O O . ALA A 1 193 ? 14.672 14 19.797 1 91.56 193 ALA A O 1
ATOM 1521 N N . GLY A 1 194 ? 12.523 14.352 20.203 1 90.69 194 GLY A N 1
ATOM 1522 C CA . GLY A 1 194 ? 12.766 15.125 21.406 1 90.69 194 GLY A CA 1
ATOM 1523 C C . GLY A 1 194 ? 11.5 15.672 22.031 1 90.69 194 GLY A C 1
ATOM 1524 O O . GLY A 1 194 ? 10.398 15.461 21.516 1 90.69 194 GLY A O 1
ATOM 1525 N N . TRP A 1 195 ? 11.688 16.344 23.156 1 87.75 195 TRP A N 1
ATOM 1526 C CA . TRP A 1 195 ? 10.609 16.938 23.922 1 87.75 195 TRP A CA 1
ATOM 1527 C C . TRP A 1 195 ? 10.633 18.469 23.812 1 87.75 195 TRP A C 1
ATOM 1529 O O . TRP A 1 195 ? 10.062 19.172 24.641 1 87.75 195 TRP A O 1
ATOM 1539 N N . GLY A 1 196 ? 11.352 18.938 22.844 1 82.56 196 GLY A N 1
ATOM 1540 C CA . GLY A 1 196 ? 11.539 20.375 22.688 1 82.56 196 GLY A CA 1
ATOM 1541 C C . GLY A 1 196 ? 10.289 21.094 22.219 1 82.56 196 GLY A C 1
ATOM 1542 O O . GLY A 1 196 ? 9.188 20.562 22.312 1 82.56 196 GLY A O 1
ATOM 1543 N N . GLN A 1 197 ? 10.547 22.328 21.828 1 74 197 GLN A N 1
ATOM 1544 C CA . GLN A 1 197 ? 9.453 23.172 21.344 1 74 197 GLN A CA 1
ATOM 1545 C C . GLN A 1 197 ? 8.891 22.641 20.031 1 74 197 GLN A C 1
ATOM 1547 O O . GLN A 1 197 ? 9.594 21.969 19.281 1 74 197 GLN A O 1
ATOM 1552 N N . THR A 1 198 ? 7.637 22.844 19.828 1 69 198 THR A N 1
ATOM 1553 C CA . THR A 1 198 ? 6.988 22.359 18.609 1 69 198 THR A CA 1
ATOM 1554 C C . THR A 1 198 ? 7.07 23.422 17.5 1 69 198 THR A C 1
ATOM 1556 O O . THR A 1 198 ? 6.652 23.172 16.375 1 69 198 THR A O 1
ATOM 1559 N N . GLY A 1 199 ? 7.539 24.516 17.844 1 61.03 199 GLY A N 1
ATOM 1560 C CA . GLY A 1 199 ? 7.781 25.641 16.953 1 61.03 199 GLY A CA 1
ATOM 1561 C C . GLY A 1 199 ? 8.531 26.781 17.625 1 61.03 199 GLY A C 1
ATOM 1562 O O . GLY A 1 199 ? 8.75 26.75 18.844 1 61.03 199 GLY A O 1
ATOM 1563 N N . PHE A 1 200 ? 9.07 27.688 16.75 1 48.41 200 PHE A N 1
ATOM 1564 C CA . PHE A 1 200 ? 9.781 28.812 17.344 1 48.41 200 PHE A CA 1
ATOM 1565 C C . PHE A 1 200 ? 8.883 29.562 18.312 1 48.41 200 PHE A C 1
ATOM 1567 O O . PHE A 1 200 ? 7.805 30.031 17.938 1 48.41 200 PHE A O 1
ATOM 1574 N N . GLY A 1 201 ? 9.312 29.672 19.484 1 43.12 201 GLY A N 1
ATOM 1575 C CA . GLY A 1 201 ? 8.594 30.391 20.531 1 43.12 201 GLY A CA 1
ATOM 1576 C C . GLY A 1 201 ? 7.406 29.625 21.078 1 43.12 201 GLY A C 1
ATOM 1577 O O . GLY A 1 201 ? 6.68 30.125 21.938 1 43.12 201 GLY A O 1
ATOM 1578 N N . GLU A 1 202 ? 7.254 28.391 20.547 1 57.44 202 GLU A N 1
ATOM 1579 C CA . GLU A 1 202 ? 6.156 27.562 21.047 1 57.44 202 GLU A CA 1
ATOM 1580 C C . GLU A 1 202 ? 6.57 26.797 22.297 1 57.44 202 GLU A C 1
ATOM 1582 O O . GLU A 1 202 ? 7.75 26.781 22.656 1 57.44 202 GLU A O 1
ATOM 1587 N N . SER A 1 203 ? 5.547 26.359 23.047 1 59.44 203 SER A N 1
ATOM 1588 C CA . SER A 1 203 ? 5.805 25.609 24.266 1 59.44 203 SER A CA 1
ATOM 1589 C C . SER A 1 203 ? 6.391 24.234 23.969 1 59.44 203 SER A C 1
ATOM 1591 O O . SER A 1 203 ? 6.133 23.672 22.906 1 59.44 203 SER A O 1
ATOM 1593 N N . PRO A 1 204 ? 7.309 23.844 24.906 1 64.75 204 PRO A N 1
ATOM 1594 C CA . PRO A 1 204 ? 7.754 22.453 24.812 1 64.75 204 PRO A CA 1
ATOM 1595 C C . PRO A 1 204 ? 6.602 21.453 24.922 1 64.75 204 PRO A C 1
ATOM 1597 O O . PRO A 1 204 ? 5.539 21.781 25.453 1 64.75 204 PRO A O 1
ATOM 1600 N N . THR A 1 205 ? 6.758 20.281 24.297 1 68.25 205 THR A N 1
ATOM 1601 C CA . THR A 1 205 ? 5.746 19.234 24.359 1 68.25 205 THR A CA 1
ATOM 1602 C C . THR A 1 205 ? 6.047 18.266 25.484 1 68.25 205 THR A C 1
ATOM 1604 O O . THR A 1 205 ? 7.207 17.922 25.734 1 68.25 205 THR A O 1
ATOM 1607 N N . PRO A 1 206 ? 5.078 17.828 26.234 1 69.06 206 PRO A N 1
ATOM 1608 C CA . PRO A 1 206 ? 5.332 16.828 27.281 1 69.06 206 PRO A CA 1
ATOM 1609 C C . PRO A 1 206 ? 5.625 15.445 26.703 1 69.06 206 PRO A C 1
ATOM 1611 O O . PRO A 1 206 ? 6.227 14.609 27.391 1 69.06 206 PRO A O 1
ATOM 1614 N N . ILE A 1 207 ? 5.207 15.242 25.453 1 75.12 207 ILE A N 1
ATOM 1615 C CA . ILE A 1 207 ? 5.355 13.914 24.875 1 75.12 207 ILE A CA 1
ATOM 1616 C C . ILE A 1 207 ? 6.488 13.93 23.844 1 75.12 207 ILE A C 1
ATOM 1618 O O . ILE A 1 207 ? 6.715 14.93 23.172 1 75.12 207 ILE A O 1
ATOM 1622 N N . LEU A 1 208 ? 7.164 12.75 23.766 1 83.62 208 LEU A N 1
ATOM 1623 C CA . LEU A 1 208 ? 8.234 12.586 22.797 1 83.62 208 LEU A CA 1
ATOM 1624 C C . LEU A 1 208 ? 7.691 12.648 21.375 1 83.62 208 LEU A C 1
ATOM 1626 O O . LEU A 1 208 ? 6.809 11.875 21 1 83.62 208 LEU A O 1
ATOM 1630 N N . LEU A 1 209 ? 8.234 13.594 20.594 1 80.44 209 LEU A N 1
ATOM 1631 C CA . LEU A 1 209 ? 7.848 13.734 19.188 1 80.44 209 LEU A CA 1
ATOM 1632 C C . LEU A 1 209 ? 9.008 13.383 18.266 1 80.44 209 LEU A C 1
ATOM 1634 O O . LEU A 1 209 ? 10.172 13.562 18.641 1 80.44 209 LEU A O 1
ATOM 1638 N N . LYS A 1 210 ? 8.695 12.859 17.109 1 86.25 210 LYS A N 1
ATOM 1639 C CA . LYS A 1 210 ? 9.719 12.547 16.109 1 86.25 210 LYS A CA 1
ATOM 1640 C C . LYS A 1 210 ? 9.461 13.289 14.805 1 86.25 210 LYS A C 1
ATOM 1642 O O . LYS A 1 210 ? 8.328 13.688 14.516 1 86.25 210 LYS A O 1
ATOM 1647 N N . ILE A 1 211 ? 10.562 13.484 14.055 1 83.25 211 ILE A N 1
ATOM 1648 C CA . ILE A 1 211 ? 10.492 14.07 12.727 1 83.25 211 ILE A CA 1
ATOM 1649 C C . ILE A 1 211 ? 11.43 13.32 11.781 1 83.25 211 ILE A C 1
ATOM 1651 O O . ILE A 1 211 ? 12.445 12.773 12.203 1 83.25 211 ILE A O 1
ATOM 1655 N N . THR A 1 212 ? 10.992 13.234 10.555 1 83.44 212 THR A N 1
ATOM 1656 C CA . THR A 1 212 ? 11.852 12.727 9.492 1 83.44 212 THR A CA 1
ATOM 1657 C C . THR A 1 212 ? 12.531 13.875 8.75 1 83.44 212 THR A C 1
ATOM 1659 O O . THR A 1 212 ? 11.875 14.844 8.359 1 83.44 212 THR A O 1
ATOM 1662 N N . LEU A 1 213 ? 13.852 13.758 8.695 1 87.38 213 LEU A N 1
ATOM 1663 C CA . LEU A 1 213 ? 14.664 14.812 8.094 1 87.38 213 LEU A CA 1
ATOM 1664 C C . LEU A 1 213 ? 15.469 14.266 6.918 1 87.38 213 LEU A C 1
ATOM 1666 O O . LEU A 1 213 ? 15.836 13.086 6.906 1 87.38 213 LEU A O 1
ATOM 1670 N N . LYS A 1 214 ? 15.742 15.156 5.969 1 85.62 214 LYS A N 1
ATOM 1671 C CA . LYS A 1 214 ? 16.609 14.805 4.848 1 85.62 214 LYS A CA 1
ATOM 1672 C C . LYS A 1 214 ? 18 15.398 5.02 1 85.62 214 LYS A C 1
ATOM 1674 O O . LYS A 1 214 ? 18.156 16.609 5.223 1 85.62 214 LYS A O 1
ATOM 1679 N N . PRO A 1 215 ? 18.953 14.523 4.984 1 88.75 215 PRO A N 1
ATOM 1680 C CA . PRO A 1 215 ? 20.312 15.055 5.074 1 88.75 215 PRO A CA 1
ATOM 1681 C C . PRO A 1 215 ? 20.703 15.898 3.857 1 88.75 215 PRO A C 1
ATOM 1683 O O . PRO A 1 215 ? 20.203 15.648 2.752 1 88.75 215 PRO A O 1
ATOM 1686 N N . MET A 1 216 ? 21.562 16.922 4.133 1 84.31 216 MET A N 1
ATOM 1687 C CA . MET A 1 216 ? 22.062 17.812 3.096 1 84.31 216 MET A CA 1
ATOM 1688 C C . MET A 1 216 ? 23.578 17.969 3.197 1 84.31 216 MET A C 1
ATOM 1690 O O . MET A 1 216 ? 24.141 17.922 4.293 1 84.31 216 MET A O 1
ATOM 1694 N N . SER A 1 217 ? 24.141 18.203 1.954 1 82.88 217 SER A N 1
ATOM 1695 C CA . SER A 1 217 ? 25.578 18.438 1.972 1 82.88 217 SER A CA 1
ATOM 1696 C C . SER A 1 217 ? 25.922 19.766 2.639 1 82.88 217 SER A C 1
ATOM 1698 O O . SER A 1 217 ? 25.141 20.719 2.578 1 82.88 217 SER A O 1
ATOM 1700 N N . ASN A 1 218 ? 27.062 19.734 3.283 1 87.5 218 ASN A N 1
ATOM 1701 C CA . ASN A 1 218 ? 27.5 20.969 3.926 1 87.5 218 ASN A CA 1
ATOM 1702 C C . ASN A 1 218 ? 27.625 22.109 2.92 1 87.5 218 ASN A C 1
ATOM 1704 O O . ASN A 1 218 ? 27.375 23.281 3.258 1 87.5 218 ASN A O 1
ATOM 1708 N N . GLU A 1 219 ? 27.922 21.766 1.705 1 80.69 219 GLU A N 1
ATOM 1709 C CA . GLU A 1 219 ? 28.047 22.766 0.651 1 80.69 219 GLU A CA 1
ATOM 1710 C C . GLU A 1 219 ? 26.703 23.453 0.392 1 80.69 219 GLU A C 1
ATOM 1712 O O . GLU A 1 219 ? 26.641 24.688 0.286 1 80.69 219 GLU A O 1
ATOM 1717 N N . ASN A 1 220 ? 25.688 22.703 0.327 1 81.69 220 ASN A N 1
ATOM 1718 C CA . ASN A 1 220 ? 24.359 23.25 0.099 1 81.69 220 ASN A CA 1
ATOM 1719 C C . ASN A 1 220 ? 23.828 23.969 1.336 1 81.69 220 ASN A C 1
ATOM 1721 O O . ASN A 1 220 ? 23.078 24.938 1.222 1 81.69 220 ASN A O 1
ATOM 1725 N N . CYS A 1 221 ? 24.219 23.469 2.416 1 83.81 221 CYS A N 1
ATOM 1726 C CA . CYS A 1 221 ? 23.734 24 3.689 1 83.81 221 CYS A CA 1
ATOM 1727 C C . CYS A 1 221 ? 24.391 25.344 4 1 83.81 221 CYS A C 1
ATOM 1729 O O . CYS A 1 221 ? 23.812 26.156 4.715 1 83.81 221 CYS A O 1
ATOM 1731 N N . THR A 1 222 ? 25.547 25.594 3.445 1 84.75 222 THR A N 1
ATOM 1732 C CA . THR A 1 222 ? 26.328 26.797 3.711 1 84.75 222 THR A CA 1
ATOM 1733 C C . THR A 1 222 ? 25.562 28.047 3.277 1 84.75 222 THR A C 1
ATOM 1735 O O . THR A 1 222 ? 25.812 29.141 3.789 1 84.75 222 THR A O 1
ATOM 1738 N N . GLU A 1 223 ? 24.641 27.859 2.4 1 76.19 223 GLU A N 1
ATOM 1739 C CA . GLU A 1 223 ? 23.797 28.984 1.985 1 76.19 223 GLU A CA 1
ATOM 1740 C C . GLU A 1 223 ? 23.031 29.562 3.168 1 76.19 223 GLU A C 1
ATOM 1742 O O . GLU A 1 223 ? 22.719 30.75 3.191 1 76.19 223 GLU A O 1
ATOM 1747 N N . HIS A 1 224 ? 22.828 28.734 4.164 1 77.06 224 HIS A N 1
ATOM 1748 C CA . HIS A 1 224 ? 22.016 29.141 5.312 1 77.06 224 HIS A CA 1
ATOM 1749 C C . HIS A 1 224 ? 22.906 29.469 6.512 1 77.06 224 HIS A C 1
ATOM 1751 O O . HIS A 1 224 ? 22.484 30.203 7.414 1 77.06 224 HIS A O 1
ATOM 1757 N N . TYR A 1 225 ? 24.062 28.891 6.535 1 85.75 225 TYR A N 1
ATOM 1758 C CA . TYR A 1 225 ? 24.906 28.984 7.715 1 85.75 225 TYR A CA 1
ATOM 1759 C C . TYR A 1 225 ? 26.328 29.422 7.34 1 85.75 225 TYR A C 1
ATOM 1761 O O . TYR A 1 225 ? 27.156 28.594 6.945 1 85.75 225 TYR A O 1
ATOM 1769 N N . THR A 1 226 ? 26.562 30.703 7.473 1 80.31 226 THR A N 1
ATOM 1770 C CA . THR A 1 226 ? 27.875 31.281 7.207 1 80.31 226 THR A CA 1
ATOM 1771 C C . THR A 1 226 ? 28.422 31.953 8.461 1 80.31 226 THR A C 1
ATOM 1773 O O . THR A 1 226 ? 27.719 32.094 9.461 1 80.31 226 THR A O 1
ATOM 1776 N N . SER A 1 227 ? 29.703 32.344 8.414 1 77.94 227 SER A N 1
ATOM 1777 C CA . SER A 1 227 ? 30.359 33.031 9.523 1 77.94 227 SER A CA 1
ATOM 1778 C C . SER A 1 227 ? 29.672 34.344 9.852 1 77.94 227 SER A C 1
ATOM 1780 O O . SER A 1 227 ? 29.75 34.844 10.984 1 77.94 227 SER A O 1
ATOM 1782 N N . THR A 1 228 ? 28.922 34.844 8.938 1 70.44 228 THR A N 1
ATOM 1783 C CA . THR A 1 228 ? 28.281 36.125 9.133 1 70.44 228 THR A CA 1
ATOM 1784 C C . THR A 1 228 ? 26.859 35.969 9.656 1 70.44 228 THR A C 1
ATOM 1786 O O . THR A 1 228 ? 26.328 36.844 10.359 1 70.44 228 THR A O 1
ATOM 1789 N N . THR A 1 229 ? 26.297 34.812 9.344 1 70.12 229 THR A N 1
ATOM 1790 C CA . THR A 1 229 ? 24.891 34.656 9.688 1 70.12 229 THR A CA 1
ATOM 1791 C C . THR A 1 229 ? 24.75 33.969 11.047 1 70.12 229 THR A C 1
ATOM 1793 O O . THR A 1 229 ? 23.703 34.094 11.703 1 70.12 229 THR A O 1
ATOM 1796 N N . VAL A 1 230 ? 25.734 33.219 11.445 1 77.12 230 VAL A N 1
ATOM 1797 C CA . VAL A 1 230 ? 25.672 32.5 12.719 1 77.12 230 VAL A CA 1
ATOM 1798 C C . VAL A 1 230 ? 26.891 32.844 13.57 1 77.12 230 VAL A C 1
ATOM 1800 O O . VAL A 1 230 ? 28.031 32.594 13.164 1 77.12 230 VAL A O 1
ATOM 1803 N N . ARG A 1 231 ? 26.594 33.406 14.711 1 76.06 231 ARG A N 1
ATOM 1804 C CA . ARG A 1 231 ? 27.656 33.688 15.656 1 76.06 231 ARG A CA 1
ATOM 1805 C C . ARG A 1 231 ? 28.375 32.438 16.094 1 76.06 231 ARG A C 1
ATOM 1807 O O . ARG A 1 231 ? 27.734 31.422 16.391 1 76.06 231 ARG A O 1
ATOM 1814 N N . GLY A 1 232 ? 29.75 32.438 16.094 1 82.75 232 GLY A N 1
ATOM 1815 C CA . GLY A 1 232 ? 30.531 31.312 16.562 1 82.75 232 GLY A CA 1
ATOM 1816 C C . GLY A 1 232 ? 30.891 30.328 15.477 1 82.75 2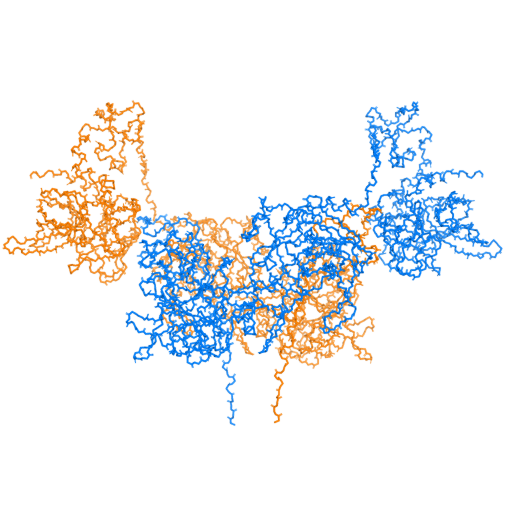32 GLY A C 1
ATOM 1817 O O . GLY A 1 232 ? 31.578 29.344 15.719 1 82.75 232 GLY A O 1
ATOM 1818 N N . LEU A 1 233 ? 30.406 30.594 14.242 1 89.38 233 LEU A N 1
ATOM 1819 C CA . LEU A 1 233 ? 30.703 29.75 13.094 1 89.38 233 LEU A CA 1
ATOM 1820 C C . LEU A 1 233 ? 31.734 30.391 12.188 1 89.38 233 LEU A C 1
ATOM 1822 O O . LEU A 1 233 ? 31.516 30.547 10.984 1 89.38 233 LEU A O 1
ATOM 1826 N N . GLN A 1 234 ? 32.812 30.75 12.742 1 85.5 234 GLN A N 1
ATOM 1827 C CA . GLN A 1 234 ? 33.812 31.578 12.086 1 85.5 234 GLN A CA 1
ATOM 1828 C C . GLN A 1 234 ? 34.438 30.875 10.875 1 85.5 234 GLN A C 1
ATOM 1830 O O . GLN A 1 234 ? 34.719 31.5 9.859 1 85.5 234 GLN A O 1
ATOM 1835 N N . ARG A 1 235 ? 34.656 29.609 10.852 1 89.69 235 ARG A N 1
ATOM 1836 C CA . ARG A 1 235 ? 35.281 28.859 9.773 1 89.69 235 ARG A CA 1
ATOM 1837 C C . ARG A 1 235 ? 34.25 28.219 8.883 1 89.69 235 ARG A C 1
ATOM 1839 O O . ARG A 1 235 ? 34.562 27.359 8.055 1 89.69 235 ARG A O 1
ATOM 1846 N N . GLY A 1 236 ? 33.062 28.609 9.07 1 89.88 236 GLY A N 1
ATOM 1847 C CA . GLY A 1 236 ? 32 27.953 8.32 1 89.88 236 GLY A CA 1
ATOM 1848 C C . GLY A 1 236 ? 31.75 26.531 8.766 1 89.88 236 GLY A C 1
ATOM 1849 O O . GLY A 1 236 ? 32.281 26.094 9.789 1 89.88 236 GLY A O 1
ATOM 1850 N N . LEU A 1 237 ? 30.906 25.812 8.047 1 91.94 237 LEU A N 1
ATOM 1851 C CA . LEU A 1 237 ? 30.594 24.422 8.352 1 91.94 237 LEU A CA 1
ATOM 1852 C C . LEU A 1 237 ? 31.781 23.516 8.016 1 91.94 237 LEU A C 1
ATOM 1854 O O . LEU A 1 237 ? 32.469 23.734 7.004 1 91.94 237 LEU A O 1
ATOM 1858 N N . ASP A 1 238 ? 32.094 22.625 8.797 1 91.19 238 ASP A N 1
ATOM 1859 C CA . ASP A 1 238 ? 33.219 21.719 8.555 1 91.19 238 ASP A CA 1
ATOM 1860 C C . ASP A 1 238 ? 32.781 20.25 8.688 1 91.19 238 ASP A C 1
ATOM 1862 O O . ASP A 1 238 ? 31.578 19.953 8.656 1 91.19 238 ASP A O 1
ATOM 1866 N N . GLN A 1 239 ? 33.781 19.297 8.781 1 90.75 239 GLN A N 1
ATOM 1867 C CA . GLN A 1 239 ? 33.531 17.859 8.695 1 90.75 239 GLN A CA 1
ATOM 1868 C C . GLN A 1 239 ? 32.781 17.359 9.922 1 90.75 239 GLN A C 1
ATOM 1870 O O . GLN A 1 239 ? 32.188 16.281 9.891 1 90.75 239 GLN A O 1
ATOM 1875 N N . HIS A 1 240 ? 32.75 18.141 10.969 1 92.62 240 HIS A N 1
ATOM 1876 C CA . HIS A 1 240 ? 32.094 17.703 12.195 1 92.62 240 HIS A CA 1
ATOM 1877 C C . HIS A 1 240 ? 30.625 18.109 12.219 1 92.62 240 HIS A C 1
ATOM 1879 O O . HIS A 1 240 ? 29.922 17.859 13.195 1 92.62 240 HIS A O 1
ATOM 1885 N N . HIS A 1 241 ? 30.188 18.797 11.172 1 95.12 241 HIS A N 1
ATOM 1886 C CA . HIS A 1 241 ? 28.797 19.203 11.055 1 95.12 241 HIS A CA 1
ATOM 1887 C C . HIS A 1 241 ? 28.062 18.406 9.984 1 95.12 241 HIS A C 1
ATOM 1889 O O . HIS A 1 241 ? 28.656 18.031 8.969 1 95.12 241 HIS A O 1
ATOM 1895 N N . ILE A 1 242 ? 26.812 18.094 10.211 1 94.81 242 ILE A N 1
ATOM 1896 C CA . ILE A 1 242 ? 25.906 17.562 9.195 1 94.81 242 ILE A CA 1
ATOM 1897 C C . ILE A 1 242 ? 24.578 18.312 9.242 1 94.81 242 ILE A C 1
ATOM 1899 O O . ILE A 1 242 ? 24.078 18.641 10.32 1 94.81 242 ILE A O 1
ATOM 1903 N N . CYS A 1 243 ? 24.094 18.672 8.102 1 91.5 243 CYS A N 1
ATOM 1904 C CA . CYS A 1 243 ? 22.828 19.391 8.023 1 91.5 243 CYS A CA 1
ATOM 1905 C C . CYS A 1 243 ? 21.688 18.453 7.637 1 91.5 243 CYS A C 1
ATOM 1907 O O . CYS A 1 243 ? 21.891 17.516 6.871 1 91.5 243 CYS A O 1
ATOM 1909 N N . ALA A 1 244 ? 20.594 18.625 8.242 1 90.75 244 ALA A N 1
ATOM 1910 C CA . ALA A 1 244 ? 19.391 17.875 7.883 1 90.75 244 ALA A CA 1
ATOM 1911 C C . ALA A 1 244 ? 18.141 18.734 8.102 1 90.75 244 ALA A C 1
ATOM 1913 O O . ALA A 1 244 ? 18.078 19.5 9.062 1 90.75 244 ALA A O 1
ATOM 1914 N N . GLY A 1 245 ? 17.219 18.578 7.16 1 82.25 245 GLY A N 1
ATOM 1915 C CA . GLY A 1 245 ? 15.977 19.344 7.297 1 82.25 245 GLY A CA 1
ATOM 1916 C C . GLY A 1 245 ? 14.859 18.828 6.406 1 82.25 245 GLY A C 1
ATOM 1917 O O . GLY A 1 245 ? 15.094 17.984 5.539 1 82.25 245 GLY A O 1
ATOM 1918 N N . ASP A 1 246 ? 13.711 19.109 6.844 1 70.12 246 ASP A N 1
ATOM 1919 C CA . ASP A 1 246 ? 12.531 18.953 6 1 70.12 246 ASP A CA 1
ATOM 1920 C C . ASP A 1 246 ? 11.953 20.297 5.594 1 70.12 246 ASP A C 1
ATOM 1922 O O . ASP A 1 246 ? 12.398 21.344 6.074 1 70.12 246 ASP A O 1
ATOM 1926 N N . ALA A 1 247 ? 11.219 20.25 4.492 1 56.09 247 ALA A N 1
ATOM 1927 C CA . ALA A 1 247 ? 10.656 21.516 4.004 1 56.09 247 ALA A CA 1
ATOM 1928 C C . ALA A 1 247 ? 9.898 22.234 5.109 1 56.09 247 ALA A C 1
ATOM 1930 O O . ALA A 1 247 ? 9.781 23.469 5.086 1 56.09 247 ALA A O 1
ATOM 1931 N N . LYS A 1 248 ? 9.617 21.438 6.074 1 56.44 248 LYS A N 1
ATOM 1932 C CA . LYS A 1 248 ? 8.672 22.078 6.984 1 56.44 248 LYS A CA 1
ATOM 1933 C C . LYS A 1 248 ? 9.266 22.219 8.383 1 56.44 248 LYS A C 1
ATOM 1935 O O . LYS A 1 248 ? 8.797 23.031 9.188 1 56.44 248 LYS A O 1
ATOM 1940 N N . MET A 1 249 ? 10.125 21.391 8.828 1 65.69 249 MET A N 1
ATOM 1941 C CA . MET A 1 249 ? 10.531 21.406 10.234 1 65.69 249 MET A CA 1
ATOM 1942 C C . MET A 1 249 ? 11.914 20.797 10.406 1 65.69 249 MET A C 1
ATOM 1944 O O . MET A 1 249 ? 12.352 19.984 9.578 1 65.69 249 MET A O 1
ATOM 1948 N N . ASP A 1 250 ? 12.672 21.391 11.352 1 75.31 250 ASP A N 1
ATOM 1949 C CA . ASP A 1 250 ? 13.844 20.75 11.938 1 75.31 250 ASP A CA 1
ATOM 1950 C C . ASP A 1 250 ? 13.719 20.688 13.461 1 75.31 250 ASP A C 1
ATOM 1952 O O . ASP A 1 250 ? 12.648 20.922 14.016 1 75.31 250 ASP A O 1
ATOM 1956 N N . THR A 1 251 ? 14.633 20.219 14.141 1 80.19 251 THR A N 1
ATOM 1957 C CA . THR A 1 251 ? 14.609 20.172 15.602 1 80.19 251 THR A CA 1
ATOM 1958 C C . THR A 1 251 ? 14.516 21.578 16.188 1 80.19 251 THR A C 1
ATOM 1960 O O . THR A 1 251 ? 14.883 22.547 15.539 1 80.19 251 THR A O 1
ATOM 1963 N N . CYS A 1 252 ? 13.953 21.641 17.391 1 77.38 252 CYS A N 1
ATOM 1964 C CA . CYS A 1 252 ? 13.672 22.922 18 1 77.38 252 CYS A CA 1
ATOM 1965 C C . CYS A 1 252 ? 14.359 23.047 19.359 1 77.38 252 CYS A C 1
ATOM 1967 O O . CYS A 1 252 ? 15.109 22.156 19.766 1 77.38 252 CYS A O 1
ATOM 1969 N N . LEU A 1 253 ? 14.188 24.281 19.938 1 78.81 253 LEU A N 1
ATOM 1970 C CA . LEU A 1 253 ? 14.781 24.5 21.25 1 78.81 253 LEU A CA 1
ATOM 1971 C C . LEU A 1 253 ? 14.32 23.438 22.234 1 78.81 253 LEU A C 1
ATOM 1973 O O . LEU A 1 253 ? 13.133 23.094 22.281 1 78.81 253 LEU A O 1
ATOM 1977 N N . GLY A 1 254 ? 15.227 22.875 22.953 1 85.94 254 GLY A N 1
ATOM 1978 C CA . GLY A 1 254 ? 14.93 21.797 23.891 1 85.94 254 GLY A CA 1
ATOM 1979 C C . GLY A 1 254 ? 15.305 20.422 23.359 1 85.94 254 GLY A C 1
ATOM 1980 O O . GLY A 1 254 ? 15.328 19.453 24.125 1 85.94 254 GLY A O 1
ATOM 1981 N N . ASP A 1 255 ? 15.617 20.406 22.109 1 89.94 255 ASP A N 1
ATOM 1982 C CA . ASP A 1 255 ? 15.969 19.125 21.5 1 89.94 255 ASP A CA 1
ATOM 1983 C C . ASP A 1 255 ? 17.484 18.953 21.438 1 89.94 255 ASP A C 1
ATOM 1985 O O . ASP A 1 255 ? 17.984 17.922 20.969 1 89.94 255 ASP A O 1
ATOM 1989 N N . SER A 1 256 ? 18.188 19.922 21.938 1 93.81 256 SER A N 1
ATOM 1990 C CA . SER A 1 256 ? 19.641 19.891 21.844 1 93.81 256 SER A CA 1
ATOM 1991 C C . SER A 1 256 ? 20.203 18.578 22.406 1 93.81 256 SER A C 1
ATOM 1993 O O . SER A 1 256 ? 19.719 18.078 23.422 1 93.81 256 SER A O 1
ATOM 1995 N N . GLY A 1 257 ? 21.203 18.094 21.656 1 96.88 257 GLY A N 1
ATOM 1996 C CA . GLY A 1 257 ? 21.844 16.859 22.078 1 96.88 257 GLY A CA 1
ATOM 1997 C C . GLY A 1 257 ? 21.062 15.617 21.703 1 96.88 257 GLY A C 1
ATOM 1998 O O . GLY A 1 257 ? 21.578 14.5 21.781 1 96.88 257 GLY A O 1
ATOM 1999 N N . GLY A 1 258 ? 19.828 15.812 21.281 1 96.94 258 GLY A N 1
ATOM 2000 C CA . GLY A 1 258 ? 19 14.711 20.828 1 96.94 258 GLY A CA 1
ATOM 2001 C C . GLY A 1 258 ? 19.531 14.039 19.578 1 96.94 258 GLY A C 1
ATOM 2002 O O . GLY A 1 258 ? 20.406 14.57 18.906 1 96.94 258 GLY A O 1
ATOM 2003 N N . PRO A 1 259 ? 18.938 12.922 19.266 1 97.19 259 PRO A N 1
ATOM 2004 C CA . PRO A 1 259 ? 19.516 12.07 18.234 1 97.19 259 PRO A CA 1
ATOM 2005 C C . PRO A 1 259 ? 19.094 12.492 16.828 1 97.19 259 PRO A C 1
ATOM 2007 O O . PRO A 1 259 ? 17.953 12.938 16.625 1 97.19 259 PRO A O 1
ATOM 2010 N N . LEU A 1 260 ? 19.953 12.406 15.898 1 96.94 260 LEU A N 1
ATOM 2011 C CA . LEU A 1 260 ? 19.734 12.211 14.469 1 96.94 260 LEU A CA 1
ATOM 2012 C C . LEU A 1 260 ? 20.172 10.812 14.039 1 96.94 260 LEU A C 1
ATOM 2014 O O . LEU A 1 260 ? 21.359 10.531 13.961 1 96.94 260 LEU A O 1
ATOM 2018 N N . HIS A 1 261 ? 19.141 9.922 13.82 1 96.12 261 HIS A N 1
ATOM 2019 C CA . HIS A 1 261 ? 19.547 8.539 13.625 1 96.12 261 HIS A CA 1
ATOM 2020 C C . HIS A 1 261 ? 18.781 7.898 12.469 1 96.12 261 HIS A C 1
ATOM 2022 O O . HIS A 1 261 ? 17.906 8.531 11.875 1 96.12 261 HIS A O 1
ATOM 2028 N N . ILE A 1 262 ? 19.25 6.723 12.062 1 95.5 262 ILE A N 1
ATOM 2029 C CA . ILE A 1 262 ? 18.594 5.844 11.102 1 95.5 262 ILE A CA 1
ATOM 2030 C C . ILE A 1 262 ? 18.453 4.445 11.695 1 95.5 262 ILE A C 1
ATOM 2032 O O . ILE A 1 262 ? 19.328 3.996 12.453 1 95.5 262 ILE A O 1
ATOM 2036 N N . ARG A 1 263 ? 17.375 3.805 11.375 1 93.5 263 ARG A N 1
ATOM 2037 C CA . ARG A 1 263 ? 17.203 2.418 11.789 1 93.5 263 ARG A CA 1
ATOM 2038 C C . ARG A 1 263 ? 17.531 1.457 10.648 1 93.5 263 ARG A C 1
ATOM 2040 O O . ARG A 1 263 ? 16.938 1.521 9.578 1 93.5 263 ARG A O 1
ATOM 2047 N N . LEU A 1 264 ? 18.438 0.586 10.93 1 93.56 264 LEU A N 1
ATOM 2048 C CA . LEU A 1 264 ? 18.891 -0.354 9.914 1 93.56 264 LEU A CA 1
ATOM 2049 C C . LEU A 1 264 ? 18.375 -1.762 10.203 1 93.56 264 LEU A C 1
ATOM 2051 O O . LEU A 1 264 ? 18.344 -2.188 11.359 1 93.56 264 LEU A O 1
ATOM 2055 N N . GLN A 1 265 ? 18.062 -2.467 9.203 1 89.56 265 GLN A N 1
ATOM 2056 C CA . GLN A 1 265 ? 17.422 -3.771 9.32 1 89.56 265 GLN A CA 1
ATOM 2057 C C . GLN A 1 265 ? 18.453 -4.891 9.406 1 89.56 265 GLN A C 1
ATOM 2059 O O . GLN A 1 265 ? 19.469 -4.855 8.703 1 89.56 265 GLN A O 1
ATOM 2064 N N . HIS A 1 266 ? 18.266 -5.797 10.195 1 88.88 266 HIS A N 1
ATOM 2065 C CA . HIS A 1 266 ? 19 -7.051 10.344 1 88.88 266 HIS A CA 1
ATOM 2066 C C . HIS A 1 266 ? 18.203 -8.039 11.195 1 88.88 266 HIS A C 1
ATOM 2068 O O . HIS A 1 266 ? 17.344 -7.645 11.984 1 88.88 266 HIS A O 1
ATOM 2074 N N . ASN A 1 267 ? 18.406 -9.375 11 1 81.69 267 ASN A N 1
ATOM 2075 C CA . ASN A 1 267 ? 17.812 -10.43 11.82 1 81.69 267 ASN A CA 1
ATOM 2076 C C . ASN A 1 267 ? 16.297 -10.273 11.914 1 81.69 267 ASN A C 1
ATOM 2078 O O . ASN A 1 267 ? 15.711 -10.492 12.977 1 81.69 267 ASN A O 1
ATOM 2082 N N . TYR A 1 268 ? 15.711 -9.688 10.969 1 72.81 268 TYR A N 1
ATOM 2083 C CA . TYR A 1 268 ? 14.273 -9.422 10.93 1 72.81 268 TYR A CA 1
ATOM 2084 C C . TYR A 1 268 ? 13.891 -8.32 11.906 1 72.81 268 TYR A C 1
ATOM 2086 O O . TYR A 1 268 ? 12.727 -8.203 12.305 1 72.81 268 TYR A O 1
ATOM 2094 N N . LYS A 1 269 ? 14.891 -7.562 12.32 1 81.31 269 LYS A N 1
ATOM 2095 C CA . LYS A 1 269 ? 14.742 -6.449 13.25 1 81.31 269 LYS A CA 1
ATOM 2096 C C . LYS A 1 269 ? 15.383 -5.18 12.695 1 81.31 269 LYS A C 1
ATOM 2098 O O . LYS A 1 269 ? 15.914 -5.18 11.586 1 81.31 269 LYS A O 1
ATOM 2103 N N . VAL A 1 270 ? 15.195 -4.074 13.539 1 88.19 270 VAL A N 1
ATOM 2104 C CA . VAL A 1 270 ? 15.859 -2.824 13.18 1 88.19 270 VAL A CA 1
ATOM 2105 C C . VAL A 1 270 ? 16.656 -2.301 14.367 1 88.19 270 VAL A C 1
ATOM 2107 O O . VAL A 1 270 ? 16.219 -2.434 15.523 1 88.19 270 VAL A O 1
ATOM 2110 N N . THR A 1 271 ? 17.812 -1.797 14.117 1 93.12 271 THR A N 1
ATOM 2111 C CA . THR A 1 271 ? 18.672 -1.187 15.109 1 93.12 271 THR A CA 1
ATOM 2112 C C . THR A 1 271 ? 18.969 0.271 14.766 1 93.12 271 THR A C 1
ATOM 2114 O O . THR A 1 271 ? 19.297 0.586 13.617 1 93.12 271 THR A O 1
ATOM 2117 N N . PRO A 1 272 ? 18.812 1.154 15.797 1 95.5 272 PRO A N 1
ATOM 2118 C CA . PRO A 1 272 ? 19.109 2.561 15.523 1 95.5 272 PRO A CA 1
ATOM 2119 C C . PRO A 1 272 ? 20.609 2.838 15.453 1 95.5 272 PRO A C 1
ATOM 2121 O O . PRO A 1 272 ? 21.375 2.344 16.281 1 95.5 272 PRO A O 1
ATOM 2124 N N . PHE A 1 273 ? 21.031 3.547 14.492 1 97.5 273 PHE A N 1
ATOM 2125 C CA . PHE A 1 273 ? 22.391 4.051 14.328 1 97.5 273 PHE A CA 1
ATOM 2126 C C . PHE A 1 273 ? 22.406 5.574 14.383 1 97.5 273 PHE A C 1
ATOM 2128 O O . PHE A 1 273 ? 21.781 6.242 13.555 1 97.5 273 PHE A O 1
ATOM 2135 N N . LEU A 1 274 ? 23.094 6.105 15.328 1 98 274 LEU A N 1
ATOM 2136 C CA . LEU A 1 274 ? 23.203 7.547 15.516 1 98 274 LEU A CA 1
ATOM 2137 C C . LEU A 1 274 ? 24.172 8.156 14.508 1 98 274 LEU A C 1
ATOM 2139 O O . LEU A 1 274 ? 25.359 7.828 14.5 1 98 274 LEU A O 1
ATOM 2143 N N . VAL A 1 275 ? 23.672 9.062 13.742 1 97.44 275 VAL A N 1
ATOM 2144 C CA . VAL A 1 275 ? 24.453 9.75 12.719 1 97.44 275 VAL A CA 1
ATOM 2145 C C . VAL A 1 275 ? 24.938 11.094 13.258 1 97.44 275 VAL A C 1
ATOM 2147 O O . VAL A 1 275 ? 26.047 11.539 12.922 1 97.44 275 VAL A O 1
ATOM 2150 N N . GLY A 1 276 ? 24.047 11.648 14.102 1 97.75 276 GLY A N 1
ATOM 2151 C CA . GLY A 1 276 ? 24.391 12.961 14.625 1 97.75 276 GLY A CA 1
ATOM 2152 C C . GLY A 1 276 ? 23.594 13.336 15.859 1 97.75 276 GLY A C 1
ATOM 2153 O O . GLY A 1 276 ? 22.781 12.547 16.344 1 97.75 276 GLY A O 1
ATOM 2154 N N . LEU A 1 277 ? 23.953 14.555 16.391 1 97.75 277 LEU A N 1
ATOM 2155 C CA . LEU A 1 277 ? 23.297 15.148 17.547 1 97.75 277 LEU A CA 1
ATOM 2156 C C . LEU A 1 277 ? 22.781 16.547 17.219 1 97.75 277 LEU A C 1
ATOM 2158 O O . LEU A 1 277 ? 23.469 17.328 16.562 1 97.75 277 LEU A O 1
ATOM 2162 N N . THR A 1 278 ? 21.625 16.766 17.719 1 95.81 278 THR A N 1
ATOM 2163 C CA . THR A 1 278 ? 21.078 18.109 17.516 1 95.81 278 THR A CA 1
ATOM 2164 C C . THR A 1 278 ? 22 19.172 18.125 1 95.81 278 THR A C 1
ATOM 2166 O O . THR A 1 278 ? 22.297 19.125 19.328 1 95.81 278 THR A O 1
ATOM 2169 N N . SER A 1 279 ? 22.453 20.172 17.312 1 94.75 279 SER A N 1
ATOM 2170 C CA . SER A 1 279 ? 23.469 21.109 17.781 1 94.75 279 SER A CA 1
ATOM 2171 C C . SER A 1 279 ? 22.953 22.547 17.719 1 94.75 279 SER A C 1
ATOM 2173 O O . SER A 1 279 ? 22.703 23.172 18.766 1 94.75 279 SER A O 1
ATOM 2175 N N . PHE A 1 280 ? 22.797 23.062 16.469 1 89.56 280 PHE A N 1
ATOM 2176 C CA . PHE A 1 280 ? 22.328 24.438 16.391 1 89.56 280 PHE A CA 1
ATOM 2177 C C . PHE A 1 280 ? 21.594 24.688 15.07 1 89.56 280 PHE A C 1
ATOM 2179 O O . PHE A 1 280 ? 21.578 23.812 14.203 1 89.56 280 PHE A O 1
ATOM 2186 N N . GLY A 1 281 ? 20.953 25.781 15.008 1 84.69 281 GLY A N 1
ATOM 2187 C CA . GLY A 1 281 ? 20.25 26.156 13.797 1 84.69 281 GLY A CA 1
ATOM 2188 C C . GLY A 1 281 ? 19.531 27.484 13.914 1 84.69 281 GLY A C 1
ATOM 2189 O O . GLY A 1 281 ? 19.688 28.188 14.914 1 84.69 281 GLY A O 1
ATOM 2190 N N . ARG A 1 282 ? 18.859 27.766 12.859 1 72.31 282 ARG A N 1
ATOM 2191 C CA . ARG A 1 282 ? 17.938 28.891 12.852 1 72.31 282 ARG A CA 1
ATOM 2192 C C . ARG A 1 282 ? 16.594 28.516 13.477 1 72.31 282 ARG A C 1
ATOM 2194 O O . ARG A 1 282 ? 16.359 27.359 13.812 1 72.31 282 ARG A O 1
ATOM 2201 N N . PRO A 1 283 ? 15.805 29.5 13.758 1 61.41 283 PRO A N 1
ATOM 2202 C CA . PRO A 1 283 ? 14.523 29.172 14.391 1 61.41 283 PRO A CA 1
ATOM 2203 C C . PRO A 1 283 ? 13.766 28.078 13.656 1 61.41 283 PRO A C 1
ATOM 2205 O O . PRO A 1 283 ? 13.609 28.141 12.43 1 61.41 283 PRO A O 1
ATOM 2208 N N . CYS A 1 284 ? 13.445 27.047 14.422 1 68 284 CYS A N 1
ATOM 2209 C CA . CYS A 1 284 ? 12.812 25.844 13.875 1 68 284 CYS A CA 1
ATOM 2210 C C . CYS A 1 284 ? 11.453 26.188 13.266 1 68 284 CYS A C 1
ATOM 2212 O O . CYS A 1 284 ? 10.836 27.188 13.625 1 68 284 CYS A O 1
ATOM 2214 N N . GLY A 1 285 ? 11.055 25.438 12.281 1 56.31 285 GLY A N 1
ATOM 2215 C CA . GLY A 1 285 ? 9.75 25.641 11.664 1 56.31 285 GLY A CA 1
ATOM 2216 C C . GLY A 1 285 ? 9.789 26.609 10.5 1 56.31 285 GLY A C 1
ATOM 2217 O O . GLY A 1 285 ? 8.742 27.016 9.984 1 56.31 285 GLY A O 1
ATOM 2218 N N . GLN A 1 286 ? 10.938 27.109 10.211 1 49.28 286 GLN A N 1
ATOM 2219 C CA . GLN A 1 286 ? 11.039 28.094 9.148 1 49.28 286 GLN A CA 1
ATOM 2220 C C . GLN A 1 286 ? 11.781 27.531 7.941 1 49.28 286 GLN A C 1
ATOM 2222 O O . GLN A 1 286 ? 12.461 28.266 7.223 1 49.28 286 GLN A O 1
ATOM 2227 N N . SER A 1 287 ? 11.727 26.281 7.684 1 57.59 287 SER A N 1
ATOM 2228 C CA . SER A 1 287 ? 12.18 25.578 6.488 1 57.59 287 SER A CA 1
ATOM 2229 C C . SER A 1 287 ? 13.695 25.703 6.32 1 57.59 287 SER A C 1
ATOM 2231 O O . SER A 1 287 ? 14.188 25.844 5.199 1 57.59 287 SER A O 1
ATOM 2233 N N . HIS A 1 288 ? 14.398 25.906 7.336 1 69.12 288 HIS A N 1
ATOM 2234 C CA . HIS A 1 288 ? 15.852 25.797 7.293 1 69.12 288 HIS A CA 1
ATOM 2235 C C . HIS A 1 288 ? 16.328 24.484 7.883 1 69.12 288 HIS A C 1
ATOM 2237 O O . HIS A 1 288 ? 15.75 23.984 8.852 1 69.12 288 HIS A O 1
ATOM 2243 N N . PRO A 1 289 ? 17.328 24.062 7.219 1 83.88 289 PRO A N 1
ATOM 2244 C CA . PRO A 1 289 ? 17.875 22.844 7.824 1 83.88 289 PRO A CA 1
ATOM 2245 C C . PRO A 1 289 ? 18.531 23.094 9.172 1 83.88 289 PRO A C 1
ATOM 2247 O O . PRO A 1 289 ? 19.031 24.188 9.422 1 83.88 289 PRO A O 1
ATOM 2250 N N . GLY A 1 290 ? 18.375 22.141 10.086 1 88.44 290 GLY A N 1
ATOM 2251 C CA . GLY A 1 290 ? 19.172 22.172 11.305 1 88.44 290 GLY A CA 1
ATOM 2252 C C . GLY A 1 290 ? 20.578 21.672 11.117 1 88.44 290 GLY A C 1
ATOM 2253 O O . GLY A 1 290 ? 20.875 20.984 10.133 1 88.44 290 GLY A O 1
ATOM 2254 N N . VAL A 1 291 ? 21.484 22.172 11.938 1 92.44 291 VAL A N 1
ATOM 2255 C CA . VAL A 1 291 ? 22.859 21.672 11.93 1 92.44 291 VAL A CA 1
ATOM 2256 C C . VAL A 1 291 ? 23.078 20.734 13.102 1 92.44 291 VAL A C 1
ATOM 2258 O O . VAL A 1 291 ? 22.719 21.047 14.242 1 92.44 291 VAL A O 1
ATOM 2261 N N . TYR A 1 292 ? 23.625 19.609 12.82 1 96.19 292 TYR A N 1
ATOM 2262 C CA . TYR A 1 292 ? 23.859 18.531 13.781 1 96.19 292 TYR A CA 1
ATOM 2263 C C . TYR A 1 292 ? 25.344 18.203 13.875 1 96.19 292 TYR A C 1
ATOM 2265 O O . TYR A 1 292 ? 26.094 18.391 12.914 1 96.19 292 TYR A O 1
ATOM 2273 N N . THR A 1 293 ? 25.766 17.797 15.023 1 97.38 293 THR A N 1
ATOM 2274 C CA . THR A 1 293 ? 27.125 17.297 15.164 1 97.38 293 THR A CA 1
ATOM 2275 C C . THR A 1 293 ? 27.25 15.914 14.531 1 97.38 293 THR A C 1
ATOM 2277 O O . THR A 1 293 ? 26.594 14.969 14.953 1 97.38 293 THR A O 1
ATOM 2280 N N . ARG A 1 294 ? 28.047 15.797 13.539 1 96.88 294 ARG A N 1
ATOM 2281 C CA . ARG A 1 294 ? 28.344 14.508 12.938 1 96.88 294 ARG A CA 1
ATOM 2282 C C . ARG A 1 294 ? 29.172 13.641 13.875 1 96.88 294 ARG A C 1
ATOM 2284 O O . ARG A 1 294 ? 30.219 14.07 14.367 1 96.88 294 ARG A O 1
ATOM 2291 N N . ILE A 1 295 ? 28.828 12.43 14.047 1 96.62 295 ILE A N 1
ATOM 2292 C CA . ILE A 1 295 ? 29.453 11.602 15.07 1 96.62 295 ILE A CA 1
ATOM 2293 C C . ILE A 1 295 ? 30.734 10.969 14.516 1 96.62 295 ILE A C 1
ATOM 2295 O O . ILE A 1 295 ? 31.703 10.781 15.25 1 96.62 295 ILE A O 1
ATOM 2299 N N . ALA A 1 296 ? 30.859 10.672 13.258 1 96.31 296 ALA A N 1
ATOM 2300 C CA . ALA A 1 296 ? 31.875 9.844 12.617 1 96.31 296 ALA A CA 1
ATOM 2301 C C . ALA A 1 296 ? 33.281 10.398 12.859 1 96.31 296 ALA A C 1
ATOM 2303 O O . ALA A 1 296 ? 34.188 9.656 13.211 1 96.31 296 ALA A O 1
ATOM 2304 N N . PRO A 1 297 ? 33.469 11.711 12.805 1 96.31 297 PRO A N 1
ATOM 2305 C CA . PRO A 1 297 ? 34.812 12.234 13 1 96.31 297 PRO A CA 1
ATOM 2306 C C . PRO A 1 297 ? 35.312 12.062 14.43 1 96.31 297 PRO A C 1
ATOM 2308 O O . PRO A 1 297 ? 36.5 12.203 14.695 1 96.31 297 PRO A O 1
ATOM 2311 N N . PHE A 1 298 ? 34.469 11.742 15.336 1 97.12 298 PHE A N 1
ATOM 2312 C CA . PHE A 1 298 ? 34.844 11.703 16.75 1 97.12 298 PHE A CA 1
ATOM 2313 C C . PHE A 1 298 ? 35.031 10.266 17.219 1 97.12 298 PHE A C 1
ATOM 2315 O O . PHE A 1 298 ? 35.062 9.992 18.422 1 97.12 298 PHE A O 1
ATOM 2322 N N . ARG A 1 299 ? 35.125 9.352 16.312 1 95.88 299 ARG A N 1
ATOM 2323 C CA . ARG A 1 299 ? 35.25 7.934 16.641 1 95.88 299 ARG A CA 1
ATOM 2324 C C . ARG A 1 299 ? 36.375 7.711 17.656 1 95.88 299 ARG A C 1
ATOM 2326 O O . ARG A 1 299 ? 36.156 7.117 18.719 1 95.88 299 ARG A O 1
ATOM 2333 N N . SER A 1 300 ? 37.594 8.195 17.391 1 95.44 300 SER A N 1
ATOM 2334 C CA . SER A 1 300 ? 38.75 7.969 18.266 1 95.44 300 SER A CA 1
ATOM 2335 C C . SER A 1 300 ? 38.531 8.594 19.641 1 95.44 300 SER A C 1
ATOM 2337 O O . SER A 1 300 ? 38.844 7.98 20.656 1 95.44 300 SER A O 1
ATOM 2339 N N . TRP A 1 301 ? 38.031 9.812 19.688 1 97 301 TRP A N 1
ATOM 2340 C CA . TRP A 1 301 ? 37.781 10.492 20.953 1 97 301 TRP A CA 1
ATOM 2341 C C . TRP A 1 301 ? 36.781 9.727 21.797 1 97 301 TRP A C 1
ATOM 2343 O O . TRP A 1 301 ? 36.938 9.586 23.016 1 97 301 TRP A O 1
ATOM 2353 N N . ILE A 1 302 ? 35.656 9.273 21.188 1 97.31 302 ILE A N 1
ATOM 2354 C CA . ILE A 1 302 ? 34.594 8.555 21.906 1 97.31 302 ILE A CA 1
ATOM 2355 C C . ILE A 1 302 ? 35.188 7.277 22.516 1 97.31 302 ILE A C 1
ATOM 2357 O O . ILE A 1 302 ? 35.031 7.031 23.719 1 97.31 302 ILE A O 1
ATOM 2361 N N . VAL A 1 303 ? 35.875 6.477 21.688 1 96.38 303 VAL A N 1
ATOM 2362 C CA . VAL A 1 303 ? 36.406 5.188 22.125 1 96.38 303 VAL A CA 1
ATOM 2363 C C . VAL A 1 303 ? 37.406 5.391 23.234 1 96.38 303 VAL A C 1
ATOM 2365 O O . VAL A 1 303 ? 37.344 4.738 24.281 1 96.38 303 VAL A O 1
ATOM 2368 N N . GLU A 1 304 ? 38.312 6.324 23.094 1 96.44 304 GLU A N 1
ATOM 2369 C CA . GLU A 1 304 ? 39.344 6.586 24.078 1 96.44 304 GLU A CA 1
ATOM 2370 C C . GLU A 1 304 ? 38.75 7.098 25.391 1 96.44 304 GLU A C 1
ATOM 2372 O O . GLU A 1 304 ? 39.188 6.707 26.469 1 96.44 304 GLU A O 1
ATOM 2377 N N . THR A 1 305 ? 37.812 8.008 25.234 1 96.88 305 THR A N 1
ATOM 2378 C CA . THR A 1 305 ? 37.156 8.586 26.422 1 96.88 305 THR A CA 1
ATOM 2379 C C . THR A 1 305 ? 36.438 7.512 27.203 1 96.88 305 THR A C 1
ATOM 2381 O O . THR A 1 305 ? 36.469 7.488 28.438 1 96.88 305 THR A O 1
ATOM 2384 N N . LEU A 1 306 ? 35.719 6.66 26.562 1 96.75 306 LEU A N 1
ATOM 2385 C CA . LEU A 1 306 ? 35 5.578 27.234 1 96.75 306 LEU A CA 1
ATOM 2386 C C . LEU A 1 306 ? 35.969 4.637 27.922 1 96.75 306 LEU A C 1
ATOM 2388 O O . LEU A 1 306 ? 35.75 4.234 29.078 1 96.75 306 LEU A O 1
ATOM 2392 N N . GLN A 1 307 ? 37.094 4.309 27.281 1 95.69 307 GLN A N 1
ATOM 2393 C CA . GLN A 1 307 ? 38.125 3.439 27.859 1 95.69 307 GLN A CA 1
ATOM 2394 C C . GLN A 1 307 ? 38.719 4.059 29.125 1 95.69 307 GLN A C 1
ATOM 2396 O O . GLN A 1 307 ? 38.875 3.385 30.141 1 95.69 307 GLN A O 1
ATOM 2401 N N . LYS A 1 308 ? 38.969 5.277 29.062 1 95.38 308 LYS A N 1
ATOM 2402 C CA . LYS A 1 308 ? 39.625 5.992 30.156 1 95.38 308 LYS A CA 1
ATOM 2403 C C . LYS A 1 308 ? 38.688 6.18 31.328 1 95.38 308 LYS A C 1
ATOM 2405 O O . LYS A 1 308 ? 39.125 6.395 32.469 1 95.38 308 LYS A O 1
ATOM 2410 N N . ASN A 1 309 ? 37.438 6.105 31.078 1 94.81 309 ASN A N 1
ATOM 2411 C CA . ASN A 1 309 ? 36.469 6.418 32.125 1 94.81 309 ASN A CA 1
ATOM 2412 C C . ASN A 1 309 ? 35.688 5.176 32.562 1 94.81 309 ASN A C 1
ATOM 2414 O O . ASN A 1 309 ? 34.469 5.246 32.812 1 94.81 309 ASN A O 1
ATOM 2418 N N . GLY A 1 310 ? 36.312 4 32.531 1 90 310 GLY A N 1
ATOM 2419 C CA . GLY A 1 310 ? 35.719 2.863 33.219 1 90 310 GLY A CA 1
ATOM 2420 C C . GLY A 1 310 ? 35.469 1.68 32.312 1 90 310 GLY A C 1
ATOM 2421 O O . GLY A 1 310 ? 35.156 0.584 32.781 1 90 310 GLY A O 1
ATOM 2422 N N . LEU A 1 311 ? 35.469 1.889 30.953 1 93.19 311 LEU A N 1
ATOM 2423 C CA . LEU A 1 311 ? 35.281 0.771 30.031 1 93.19 311 LEU A CA 1
ATOM 2424 C C . LEU A 1 311 ? 36.594 0.309 29.438 1 93.19 311 LEU A C 1
ATOM 2426 O O . LEU A 1 311 ? 36.781 0.36 28.219 1 93.19 311 LEU A O 1
ATOM 2430 N N . THR A 1 312 ? 37.406 -0.251 30.234 1 90.06 312 THR A N 1
ATOM 2431 C CA . THR A 1 312 ? 38.781 -0.618 29.859 1 90.06 312 THR A CA 1
ATOM 2432 C C . THR A 1 312 ? 38.781 -1.771 28.875 1 90.06 312 THR A C 1
ATOM 2434 O O . THR A 1 312 ? 39.688 -1.896 28.047 1 90.06 312 THR A O 1
ATOM 2437 N N . GLY A 1 313 ? 37.844 -2.596 28.844 1 90.31 313 GLY A N 1
ATOM 2438 C CA . GLY A 1 313 ? 37.781 -3.738 27.938 1 90.31 313 GLY A CA 1
ATOM 2439 C C . GLY A 1 313 ? 37.125 -3.418 26.609 1 90.31 313 GLY A C 1
ATOM 2440 O O . GLY A 1 313 ? 36.969 -4.289 25.75 1 90.31 313 GLY A O 1
ATOM 2441 N N . LEU A 1 314 ? 36.75 -2.145 26.469 1 92.94 314 LEU A N 1
ATOM 2442 C CA . LEU A 1 314 ? 36.094 -1.742 25.25 1 92.94 314 LEU A CA 1
ATOM 2443 C C . LEU A 1 314 ? 37.062 -1.746 24.062 1 92.94 314 LEU A C 1
ATOM 2445 O O . LEU A 1 314 ? 38.188 -1.266 24.188 1 92.94 314 LEU A O 1
ATOM 2449 N N . ARG A 1 315 ? 36.781 -2.369 23.031 1 91.69 315 ARG A N 1
ATOM 2450 C CA . ARG A 1 315 ? 37.562 -2.393 21.797 1 91.69 315 ARG A CA 1
ATOM 2451 C C . ARG A 1 315 ? 36.906 -1.535 20.719 1 91.69 315 ARG A C 1
ATOM 2453 O O . ARG A 1 315 ? 35.688 -1.373 20.703 1 91.69 315 ARG A O 1
ATOM 2460 N N . ASN A 1 316 ? 37.719 -1.106 19.844 1 91.12 316 ASN A N 1
ATOM 2461 C CA . ASN A 1 316 ? 37.219 -0.337 18.703 1 91.12 316 ASN A CA 1
ATOM 2462 C C . ASN A 1 316 ? 36.188 -1.133 17.891 1 91.12 316 ASN A C 1
ATOM 2464 O O . ASN A 1 316 ? 35.219 -0.57 17.375 1 91.12 316 ASN A O 1
ATOM 2468 N N . SER A 1 317 ? 36.406 -2.436 17.781 1 91 317 SER A N 1
ATOM 2469 C CA . SER A 1 317 ? 35.562 -3.316 16.984 1 91 317 SER A CA 1
ATOM 2470 C C . SER A 1 317 ? 34.156 -3.443 17.578 1 91 317 SER A C 1
ATOM 2472 O O . SER A 1 317 ? 33.219 -3.844 16.891 1 91 317 SER A O 1
ATOM 2474 N N . ASP A 1 318 ? 34.062 -2.996 18.844 1 92.94 318 ASP A N 1
ATOM 2475 C CA . ASP A 1 318 ? 32.75 -3.064 19.484 1 92.94 318 ASP A CA 1
ATOM 2476 C C . ASP A 1 318 ? 31.766 -2.068 18.859 1 92.94 318 ASP A C 1
ATOM 2478 O O . ASP A 1 318 ? 30.547 -2.186 19.031 1 92.94 318 ASP A O 1
ATOM 2482 N N . PHE A 1 319 ? 32.344 -1.145 18.078 1 93.94 319 PHE A N 1
ATOM 2483 C CA . PHE A 1 319 ? 31.5 -0.134 17.469 1 93.94 319 PHE A CA 1
ATOM 2484 C C . PHE A 1 319 ? 31.312 -0.413 15.977 1 93.94 319 PHE A C 1
ATOM 2486 O O . PHE A 1 319 ? 30.703 0.387 15.258 1 93.94 319 PHE A O 1
ATOM 2493 N N . ASP A 1 320 ? 31.875 -1.552 15.555 1 94.56 320 ASP A N 1
ATOM 2494 C CA . ASP A 1 320 ? 31.547 -1.964 14.195 1 94.56 320 ASP A CA 1
ATOM 2495 C C . ASP A 1 320 ? 30.047 -2.234 14.047 1 94.56 320 ASP A C 1
ATOM 2497 O O . ASP A 1 320 ? 29.422 -2.799 14.945 1 94.56 320 ASP A O 1
ATOM 2501 N N . PRO A 1 321 ? 29.516 -1.856 12.898 1 95.38 321 PRO A N 1
ATOM 2502 C CA . PRO A 1 321 ? 28.062 -1.949 12.727 1 95.38 321 PRO A CA 1
ATOM 2503 C C . PRO A 1 321 ? 27.516 -3.342 13.039 1 95.38 321 PRO A C 1
ATOM 2505 O O . PRO A 1 321 ? 26.516 -3.471 13.75 1 95.38 321 PRO A O 1
ATOM 2508 N N . ALA A 1 322 ? 28.188 -4.402 12.578 1 94.69 322 ALA A N 1
ATOM 2509 C CA . ALA A 1 322 ? 27.703 -5.762 12.789 1 94.69 322 ALA A CA 1
ATOM 2510 C C . ALA A 1 322 ? 27.719 -6.125 14.273 1 94.69 322 ALA A C 1
ATOM 2512 O O . ALA A 1 322 ? 26.75 -6.672 14.797 1 94.69 322 ALA A O 1
ATOM 2513 N N . ASP A 1 323 ? 28.812 -5.809 14.922 1 94.06 323 ASP A N 1
ATOM 2514 C CA . ASP A 1 323 ? 28.953 -6.156 16.328 1 94.06 323 ASP A CA 1
ATOM 2515 C C . ASP A 1 323 ? 27.953 -5.391 17.188 1 94.06 323 ASP A C 1
ATOM 2517 O O . ASP A 1 323 ? 27.375 -5.953 18.125 1 94.06 323 ASP A O 1
ATOM 2521 N N . CYS A 1 324 ? 27.812 -4.121 16.906 1 95.06 324 CYS A N 1
ATOM 2522 C CA . CYS A 1 324 ? 26.859 -3.324 17.672 1 95.06 324 CYS A CA 1
ATOM 2523 C C . CYS A 1 324 ? 25.438 -3.826 17.453 1 95.06 324 CYS A C 1
ATOM 2525 O O . CYS A 1 324 ? 24.656 -3.92 18.406 1 95.06 324 CYS A O 1
ATOM 2527 N N . ALA A 1 325 ? 25.094 -4.086 16.203 1 94.44 325 ALA A N 1
ATOM 2528 C CA . ALA A 1 325 ? 23.75 -4.559 15.883 1 94.44 325 ALA A CA 1
ATOM 2529 C C . ALA A 1 325 ? 23.422 -5.844 16.641 1 94.44 325 ALA A C 1
ATOM 2531 O O . ALA A 1 325 ? 22.266 -6.07 17.031 1 94.44 325 ALA A O 1
ATOM 2532 N N . LEU A 1 326 ? 24.391 -6.672 16.828 1 93.81 326 LEU A N 1
ATOM 2533 C CA . LEU A 1 326 ? 24.188 -7.969 17.469 1 93.81 326 LEU A CA 1
ATOM 2534 C C . LEU A 1 326 ? 24.094 -7.82 18.984 1 93.81 326 LEU A C 1
ATOM 2536 O O . LEU A 1 326 ? 23.641 -8.727 19.672 1 93.81 326 LEU A O 1
ATOM 2540 N N . ARG A 1 327 ? 24.625 -6.594 19.406 1 91.56 327 ARG A N 1
ATOM 2541 C CA . ARG A 1 327 ? 24.5 -6.348 20.844 1 91.56 327 ARG A CA 1
ATOM 2542 C C . ARG A 1 327 ? 23.047 -6.168 21.25 1 91.56 327 ARG A C 1
ATOM 2544 O O . ARG A 1 327 ? 22.344 -5.305 20.719 1 91.56 327 ARG A O 1
ATOM 2551 N N . HIS A 1 328 ? 22.453 -6.914 22.047 1 88.25 328 HIS A N 1
ATOM 2552 C CA . HIS A 1 328 ? 21.078 -6.875 22.547 1 88.25 328 HIS A CA 1
ATOM 2553 C C . HIS A 1 328 ? 20.078 -7.152 21.422 1 88.25 328 HIS A C 1
ATOM 2555 O O . HIS A 1 328 ? 18.984 -6.586 21.422 1 88.25 328 HIS A O 1
ATOM 2561 N N . VAL A 1 329 ? 20.469 -7.812 20.359 1 88.19 329 VAL A N 1
ATOM 2562 C CA . VAL A 1 329 ? 19.656 -8.047 19.188 1 88.19 329 VAL A CA 1
ATOM 2563 C C . VAL A 1 329 ? 18.312 -8.664 19.594 1 88.19 329 VAL A C 1
ATOM 2565 O O . VAL A 1 329 ? 17.281 -8.406 18.969 1 88.19 329 VAL A O 1
ATOM 2568 N N . ALA A 1 330 ? 18.234 -9.328 20.641 1 80.5 330 ALA A N 1
ATOM 2569 C CA . ALA A 1 330 ? 17.047 -10.055 21.078 1 80.5 330 ALA A CA 1
ATOM 2570 C C . ALA A 1 330 ? 15.914 -9.086 21.422 1 80.5 330 ALA A C 1
ATOM 2572 O O . ALA A 1 330 ? 14.734 -9.43 21.297 1 80.5 330 ALA A O 1
ATOM 2573 N N . ILE A 1 331 ? 16.281 -7.836 21.828 1 81 331 ILE A N 1
ATOM 2574 C CA . ILE A 1 331 ? 15.25 -6.938 22.328 1 81 331 ILE A CA 1
ATOM 2575 C C . ILE A 1 331 ? 14.969 -5.844 21.297 1 81 331 ILE A C 1
ATOM 2577 O O . ILE A 1 331 ? 14.133 -4.969 21.531 1 81 331 ILE A O 1
ATOM 2581 N N . ARG A 1 332 ? 15.75 -5.898 20.219 1 83.5 332 ARG A N 1
ATOM 2582 C CA . ARG A 1 332 ? 15.555 -4.867 19.203 1 83.5 332 ARG A CA 1
ATOM 2583 C C . ARG A 1 332 ? 14.156 -4.957 18.594 1 83.5 332 ARG A C 1
ATOM 2585 O O . ARG A 1 332 ? 13.531 -6.02 18.609 1 83.5 332 ARG A O 1
ATOM 2592 N N . GLN A 1 333 ? 13.797 -3.795 18.078 1 72.44 333 GLN A N 1
ATOM 2593 C CA . GLN A 1 333 ? 12.484 -3.699 17.453 1 72.44 333 GLN A CA 1
ATOM 2594 C C . GLN A 1 333 ? 12.406 -4.559 16.188 1 72.44 333 GLN A C 1
ATOM 2596 O O . GLN A 1 333 ? 13.359 -4.602 15.406 1 72.44 333 GLN A O 1
ATOM 2601 N N . LEU A 1 334 ? 11.406 -5.32 16.094 1 59.03 334 LEU A N 1
ATOM 2602 C CA . LEU A 1 334 ? 11.172 -6.074 14.859 1 59.03 334 LEU A CA 1
ATOM 2603 C C . LEU A 1 334 ? 10.961 -5.133 13.68 1 59.03 334 LEU A C 1
ATOM 2605 O O . LEU A 1 334 ? 10.438 -4.031 13.844 1 59.03 334 LEU A O 1
ATOM 2609 N N . ASP A 1 335 ? 11.867 -5.434 12.609 1 58 335 ASP A N 1
ATOM 2610 C CA . ASP A 1 335 ? 11.727 -4.633 11.398 1 58 335 ASP A CA 1
ATOM 2611 C C . ASP A 1 335 ? 10.25 -4.473 11.016 1 58 335 ASP A C 1
ATOM 2613 O O . ASP A 1 335 ? 9.859 -3.445 10.461 1 58 335 ASP A O 1
ATOM 2617 N N . ILE A 1 336 ? 9.75 -5.613 11.172 1 46.84 336 ILE A N 1
ATOM 2618 C CA . ILE A 1 336 ? 8.336 -5.605 10.82 1 46.84 336 ILE A CA 1
ATOM 2619 C C . ILE A 1 336 ? 7.523 -5.043 11.984 1 46.84 336 ILE A C 1
ATOM 2621 O O . ILE A 1 336 ? 7.441 -5.66 13.047 1 46.84 336 ILE A O 1
ATOM 2625 N N . SER A 1 337 ? 8.195 -4.004 12.648 1 39.31 337 SER A N 1
ATOM 2626 C CA . SER A 1 337 ? 7.426 -3.779 13.867 1 39.31 337 SER A CA 1
ATOM 2627 C C . SER A 1 337 ? 5.93 -3.84 13.602 1 39.31 337 SER A C 1
ATOM 2629 O O . SER A 1 337 ? 5.457 -3.361 12.562 1 39.31 337 SER A O 1
ATOM 2631 N N . ASN A 1 338 ? 5.512 -4.914 14 1 34.56 338 ASN A N 1
ATOM 2632 C CA . ASN A 1 338 ? 4.082 -5.066 14.234 1 34.56 338 ASN A CA 1
ATOM 2633 C C . ASN A 1 338 ? 3.479 -3.809 14.859 1 34.56 338 ASN A C 1
ATOM 2635 O O . ASN A 1 338 ? 4.133 -3.131 15.648 1 34.56 338 ASN A O 1
ATOM 2639 N N . VAL A 1 339 ? 2.809 -3.201 14.156 1 32.22 339 VAL A N 1
ATOM 2640 C CA . VAL A 1 339 ? 2.162 -2.094 14.852 1 32.22 339 VAL A CA 1
ATOM 2641 C C . VAL A 1 339 ? 1.847 -2.5 16.297 1 32.22 339 VAL A C 1
ATOM 2643 O O . VAL A 1 339 ? 1.138 -3.48 16.516 1 32.22 339 VAL A O 1
ATOM 2646 N N . VAL A 1 340 ? 2.971 -2.545 17.172 1 29.56 340 VAL A N 1
ATOM 2647 C CA . VAL A 1 340 ? 2.637 -2.631 18.578 1 29.56 340 VAL A CA 1
ATOM 2648 C C . VAL A 1 340 ? 1.899 -1.366 19.016 1 29.56 340 VAL A C 1
ATOM 2650 O O . VAL A 1 340 ? 2.357 -0.252 18.75 1 29.56 340 VAL A O 1
ATOM 2653 N N . THR A 1 341 ? 0.695 -1.568 19.094 1 29.48 341 THR A N 1
ATOM 2654 C CA . THR A 1 341 ? -0.048 -0.527 19.797 1 29.48 341 THR A CA 1
ATOM 2655 C C . THR A 1 341 ? 0.475 -0.356 21.219 1 29.48 341 THR A C 1
ATOM 2657 O O . THR A 1 341 ? 0.606 -1.333 21.969 1 29.48 341 THR A O 1
ATOM 2660 N N . ASN A 1 342 ? 1.808 0.331 21.406 1 27.09 342 ASN A N 1
ATOM 2661 C CA . ASN A 1 342 ? 1.987 0.612 22.828 1 27.09 342 ASN A CA 1
ATOM 2662 C C . ASN A 1 342 ? 0.894 1.534 23.359 1 27.09 342 ASN A C 1
ATOM 2664 O O . ASN A 1 342 ? 0.067 2.031 22.594 1 27.09 342 ASN A O 1
ATOM 2668 N N . GLN A 1 343 ? 1.05 1.897 24.578 1 26.16 343 GLN A N 1
ATOM 2669 C CA . GLN A 1 343 ? 0.216 2.812 25.344 1 26.16 343 GLN A CA 1
ATOM 2670 C C . GLN A 1 343 ? 0.082 4.16 24.641 1 26.16 343 GLN A C 1
ATOM 2672 O O . GLN A 1 343 ? -0.905 4.871 24.844 1 26.16 343 GLN A O 1
ATOM 2677 N N . SER A 1 344 ? 1.099 4.75 24.109 1 25.73 344 SER A N 1
ATOM 2678 C CA . SER A 1 344 ? 1.135 6.129 23.641 1 25.73 344 SER A CA 1
ATOM 2679 C C . SER A 1 344 ? 0.638 6.23 22.203 1 25.73 344 SER A C 1
ATOM 2681 O O . SER A 1 344 ? 0.565 7.324 21.641 1 25.73 344 SER A O 1
ATOM 2683 N N . GLY A 1 345 ? -0.162 5.441 21.391 1 26.34 345 GLY A N 1
ATOM 2684 C CA . GLY A 1 345 ? -1.072 5.477 20.266 1 26.34 345 GLY A CA 1
ATOM 2685 C C . GLY A 1 345 ? -0.36 5.441 18.922 1 26.34 345 GLY A C 1
ATOM 2686 O O . GLY A 1 345 ? -0.963 5.723 17.875 1 26.34 345 GLY A O 1
ATOM 2687 N N . VAL A 1 346 ? 0.923 5.711 18.766 1 26.02 346 VAL A N 1
ATOM 2688 C CA . VAL A 1 346 ? 1.556 5.992 17.484 1 26.02 346 VAL A CA 1
ATOM 2689 C C . VAL A 1 346 ? 1.793 4.688 16.719 1 26.02 346 VAL A C 1
ATOM 2691 O O . VAL A 1 346 ? 2.387 3.748 17.266 1 26.02 346 VAL A O 1
ATOM 2694 N N . PHE A 1 347 ? 0.84 4.32 15.586 1 28.52 347 PHE A N 1
ATOM 2695 C CA . PHE A 1 347 ? 0.861 3.025 14.922 1 28.52 347 PHE A CA 1
ATOM 2696 C C . PHE A 1 347 ? 1.671 3.094 13.633 1 28.52 347 PHE A C 1
ATOM 2698 O O . PHE A 1 347 ? 1.584 4.074 12.891 1 28.52 347 PHE A O 1
ATOM 2705 N N . GLU A 1 348 ? 2.961 2.73 13.578 1 29.53 348 GLU A N 1
ATOM 2706 C CA . GLU A 1 348 ? 3.654 2.791 12.297 1 29.53 348 GLU A CA 1
ATOM 2707 C C . GLU A 1 348 ? 3.512 1.479 11.531 1 29.53 348 GLU A C 1
ATOM 2709 O O . GLU A 1 348 ? 3.664 0.399 12.102 1 29.53 348 GLU A O 1
ATOM 2714 N N . SER A 1 349 ? 2.734 1.32 10.367 1 31.41 349 SER A N 1
ATOM 2715 C CA . SER A 1 349 ? 2.447 0.148 9.547 1 31.41 349 SER A CA 1
ATOM 2716 C C . SER A 1 349 ? 3.621 -0.19 8.633 1 31.41 349 SER A C 1
ATOM 2718 O O . SER A 1 349 ? 4.234 0.704 8.047 1 31.41 349 SER A O 1
ATOM 2720 N N . PHE A 1 350 ? 4.5 -1.241 8.797 1 34.34 350 PHE A N 1
ATOM 2721 C CA . PHE A 1 350 ? 5.547 -1.593 7.848 1 34.34 350 PHE A CA 1
ATOM 2722 C C . PHE A 1 350 ? 5.098 -2.734 6.941 1 34.34 350 PHE A C 1
ATOM 2724 O O . PHE A 1 350 ? 4.41 -3.654 7.391 1 34.34 350 PHE A O 1
ATOM 2731 N N . ASP A 1 351 ? 5.129 -2.695 5.668 1 37.53 351 ASP A N 1
ATOM 2732 C CA . ASP A 1 351 ? 4.824 -3.674 4.629 1 37.53 351 ASP A CA 1
ATOM 2733 C C . ASP A 1 351 ? 5.855 -4.801 4.617 1 37.53 351 ASP A C 1
ATOM 2735 O O . ASP A 1 351 ? 6.957 -4.641 4.086 1 37.53 351 ASP A O 1
ATOM 2739 N N . ILE A 1 352 ? 5.633 -5.883 5.309 1 42.16 352 ILE A N 1
ATOM 2740 C CA . ILE A 1 352 ? 6.555 -6.992 5.531 1 42.16 352 ILE A CA 1
ATOM 2741 C C . ILE A 1 352 ? 6.883 -7.664 4.203 1 42.16 352 ILE A C 1
ATOM 2743 O O . ILE A 1 352 ? 7.934 -8.297 4.062 1 42.16 352 ILE A O 1
ATOM 2747 N N . GLN A 1 353 ? 5.887 -7.645 3.242 1 41.66 353 GLN A N 1
ATOM 2748 C CA . GLN A 1 353 ? 6.121 -8.273 1.949 1 41.66 353 GLN A CA 1
ATOM 2749 C C . GLN A 1 353 ? 7.285 -7.617 1.217 1 41.66 353 GLN A C 1
ATOM 2751 O O . GLN A 1 353 ? 7.926 -8.242 0.368 1 41.66 353 GLN A O 1
ATOM 2756 N N . ARG A 1 354 ? 7.484 -6.438 1.478 1 45.16 354 ARG A N 1
ATOM 2757 C CA . ARG A 1 354 ? 8.539 -5.719 0.774 1 45.16 354 ARG A CA 1
ATOM 2758 C C . ARG A 1 354 ? 9.914 -6.082 1.325 1 45.16 354 ARG A C 1
ATOM 2760 O O . ARG A 1 354 ? 10.914 -6.027 0.604 1 45.16 354 ARG A O 1
ATOM 2767 N N . GLU A 1 355 ? 9.891 -6.43 2.668 1 56.94 355 GLU A N 1
ATOM 2768 C CA . GLU A 1 355 ? 11.242 -6.504 3.229 1 56.94 355 GLU A CA 1
ATOM 2769 C C . GLU A 1 355 ? 11.617 -7.941 3.576 1 56.94 355 GLU A C 1
ATOM 2771 O O . GLU A 1 355 ? 11.297 -8.422 4.664 1 56.94 355 GLU A O 1
ATOM 2776 N N . TYR A 1 356 ? 11.742 -8.922 2.449 1 61.62 356 TYR A N 1
ATOM 2777 C CA . TYR A 1 356 ? 12.07 -10.281 2.857 1 61.62 356 TYR A CA 1
ATOM 2778 C C . TYR A 1 356 ? 13.453 -10.68 2.373 1 61.62 356 TYR A C 1
ATOM 2780 O O . TYR A 1 356 ? 13.812 -10.438 1.22 1 61.62 356 TYR A O 1
ATOM 2788 N N . ILE A 1 357 ? 14.32 -11.07 3.371 1 77.44 357 ILE A N 1
ATOM 2789 C CA . ILE A 1 357 ? 15.594 -11.727 3.107 1 77.44 357 ILE A CA 1
ATOM 2790 C C . ILE A 1 357 ? 15.516 -13.188 3.543 1 77.44 357 ILE A C 1
ATOM 2792 O O . ILE A 1 357 ? 15.258 -13.484 4.711 1 77.44 357 ILE A O 1
ATOM 2796 N N . SER A 1 358 ? 15.609 -14.133 2.486 1 73.06 358 SER A N 1
ATOM 2797 C CA . SER A 1 358 ? 15.492 -15.555 2.777 1 73.06 358 SER A CA 1
ATOM 2798 C C . SER A 1 358 ? 16.781 -16.297 2.408 1 73.06 358 SER A C 1
ATOM 2800 O O . SER A 1 358 ? 17.703 -15.711 1.838 1 73.06 358 SER A O 1
ATOM 2802 N N . ARG A 1 359 ? 16.781 -17.531 2.861 1 77.75 359 ARG A N 1
ATOM 2803 C CA . ARG A 1 359 ? 17.875 -18.422 2.514 1 77.75 359 ARG A CA 1
ATOM 2804 C C . ARG A 1 359 ? 17.391 -19.594 1.653 1 77.75 359 ARG A C 1
ATOM 2806 O O . ARG A 1 359 ? 17.844 -20.719 1.806 1 77.75 359 ARG A O 1
ATOM 2813 N N . ASP A 1 360 ? 16.484 -19.203 0.815 1 74.06 360 ASP A N 1
ATOM 2814 C CA . ASP A 1 360 ? 15.914 -20.219 -0.06 1 74.06 360 ASP A CA 1
ATOM 2815 C C . ASP A 1 360 ? 16.969 -20.797 -0.999 1 74.06 360 ASP A C 1
ATOM 2817 O O . ASP A 1 360 ? 17.875 -20.078 -1.444 1 74.06 360 ASP A O 1
ATOM 2821 N N . TYR A 1 361 ? 16.75 -22.094 -1.266 1 82.88 361 TYR A N 1
ATOM 2822 C CA . TYR A 1 361 ? 17.656 -22.797 -2.166 1 82.88 361 TYR A CA 1
ATOM 2823 C C . TYR A 1 361 ? 17.469 -22.328 -3.605 1 82.88 361 TYR A C 1
ATOM 2825 O O . TYR A 1 361 ? 16.344 -22.266 -4.098 1 82.88 361 TYR A O 1
ATOM 2833 N N . VAL A 1 362 ? 18.547 -21.906 -4.215 1 87.56 362 VAL A N 1
ATOM 2834 C CA . VAL A 1 362 ? 18.594 -21.594 -5.641 1 87.56 362 VAL A CA 1
ATOM 2835 C C . VAL A 1 362 ? 19.422 -22.641 -6.375 1 87.56 362 VAL A C 1
ATOM 2837 O O . VAL A 1 362 ? 20.656 -22.594 -6.344 1 87.56 362 VAL A O 1
ATOM 2840 N N . GLY A 1 363 ? 18.734 -23.453 -7.078 1 86.56 363 GLY A N 1
ATOM 2841 C CA . GLY A 1 363 ? 19.391 -24.594 -7.707 1 86.56 363 GLY A CA 1
ATOM 2842 C C . GLY A 1 363 ? 20.203 -24.219 -8.938 1 86.56 363 GLY A C 1
ATOM 2843 O O . GLY A 1 363 ? 21.109 -24.953 -9.328 1 86.56 363 GLY A O 1
ATOM 2844 N N . GLU A 1 364 ? 19.969 -23.125 -9.516 1 90.44 364 GLU A N 1
ATOM 2845 C CA . GLU A 1 364 ? 20.609 -22.766 -10.773 1 90.44 364 GLU A CA 1
ATOM 2846 C C . GLU A 1 364 ? 21.859 -21.922 -10.531 1 90.44 364 GLU A C 1
ATOM 2848 O O . GLU A 1 364 ? 22.562 -21.578 -11.477 1 90.44 364 GLU A O 1
ATOM 2853 N N . LYS A 1 365 ? 22.125 -21.656 -9.352 1 94.69 365 LYS A N 1
ATOM 2854 C CA . LYS A 1 365 ? 23.281 -20.812 -9.047 1 94.69 365 LYS A CA 1
ATOM 2855 C C . LYS A 1 365 ? 24.547 -21.656 -8.906 1 94.69 365 LYS A C 1
ATOM 2857 O O . LYS A 1 365 ? 24.5 -22.766 -8.367 1 94.69 365 LYS A O 1
ATOM 2862 N N . VAL A 1 366 ? 25.656 -21.125 -9.383 1 97 366 VAL A N 1
ATOM 2863 C CA . VAL A 1 366 ? 26.969 -21.766 -9.219 1 97 366 VAL A CA 1
ATOM 2864 C C . VAL A 1 366 ? 27.984 -20.734 -8.719 1 97 366 VAL A C 1
ATOM 2866 O O . VAL A 1 366 ? 27.734 -19.531 -8.797 1 97 366 VAL A O 1
ATOM 2869 N N . GLN A 1 367 ? 29.047 -21.25 -8.141 1 96.69 367 GLN A N 1
ATOM 2870 C CA . GLN A 1 367 ? 30.172 -20.422 -7.754 1 96.69 367 GLN A CA 1
ATOM 2871 C C . GLN A 1 367 ? 31.406 -20.734 -8.602 1 96.69 367 GLN A C 1
ATOM 2873 O O . GLN A 1 367 ? 31.703 -21.906 -8.875 1 96.69 367 GLN A O 1
ATOM 2878 N N . LEU A 1 368 ? 32.062 -19.75 -9.039 1 97.44 368 LEU A N 1
ATOM 2879 C CA . LEU A 1 368 ? 33.281 -19.953 -9.828 1 97.44 368 LEU A CA 1
ATOM 2880 C C . LEU A 1 368 ? 34.5 -20.125 -8.922 1 97.44 368 LEU A C 1
ATOM 2882 O O . LEU A 1 368 ? 34.594 -19.469 -7.887 1 97.44 368 LEU A O 1
ATOM 2886 N N . LYS A 1 369 ? 35.344 -20.969 -9.312 1 96.44 369 LYS A N 1
ATOM 2887 C CA . LYS A 1 369 ? 36.594 -21.266 -8.578 1 96.44 369 LYS A CA 1
ATOM 2888 C C . LYS A 1 369 ? 37.812 -21.172 -9.5 1 96.44 369 LYS A C 1
ATOM 2890 O O . LYS A 1 369 ? 37.688 -21.469 -10.688 1 96.44 369 LYS A O 1
ATOM 2895 N N . TRP A 1 370 ? 38.906 -20.828 -8.898 1 96.06 370 TRP A N 1
ATOM 2896 C CA . TRP A 1 370 ? 40.156 -20.719 -9.617 1 96.06 370 TRP A CA 1
ATOM 2897 C C . TRP A 1 370 ? 41.156 -21.797 -9.156 1 96.06 370 TRP A C 1
ATOM 2899 O O . TRP A 1 370 ? 40.938 -22.422 -8.117 1 96.06 370 TRP A O 1
ATOM 2909 N N . PRO A 1 371 ? 42.125 -21.969 -10.023 1 93.62 371 PRO A N 1
ATOM 2910 C CA . PRO A 1 371 ? 43.156 -22.938 -9.594 1 93.62 371 PRO A CA 1
ATOM 2911 C C . PRO A 1 371 ? 43.75 -22.578 -8.242 1 93.62 371 PRO A C 1
ATOM 2913 O O . PRO A 1 371 ? 43.844 -21.406 -7.883 1 93.62 371 PRO A O 1
ATOM 2916 N N . ASP A 1 372 ? 44.156 -23.531 -7.465 1 90.75 372 ASP A N 1
ATOM 2917 C CA . ASP A 1 372 ? 44.688 -23.359 -6.109 1 90.75 372 ASP A CA 1
ATOM 2918 C C . ASP A 1 372 ? 45.906 -22.453 -6.102 1 90.75 372 ASP A C 1
ATOM 2920 O O . ASP A 1 372 ? 46.25 -21.891 -5.07 1 90.75 372 ASP A O 1
ATOM 2924 N N . THR A 1 373 ? 46.531 -22.297 -7.23 1 90.44 373 THR A N 1
ATOM 2925 C CA . THR A 1 373 ? 47.719 -21.484 -7.344 1 90.44 373 THR A CA 1
ATOM 2926 C C . THR A 1 373 ? 47.406 -20 -7.23 1 90.44 373 THR A C 1
ATOM 2928 O O . THR A 1 373 ? 48.281 -19.172 -6.98 1 90.44 373 THR A O 1
ATOM 2931 N N . VAL A 1 374 ? 46.125 -19.688 -7.414 1 89.94 374 VAL A N 1
ATOM 2932 C CA . VAL A 1 374 ? 45.688 -18.297 -7.348 1 89.94 374 VAL A CA 1
ATOM 2933 C C . VAL A 1 374 ? 45.5 -17.891 -5.891 1 89.94 374 VAL A C 1
ATOM 2935 O O . VAL A 1 374 ? 44.719 -18.531 -5.168 1 89.94 374 VAL A O 1
ATOM 2938 N N . THR A 1 375 ? 46.219 -16.828 -5.375 1 87 375 THR A N 1
ATOM 2939 C CA . THR A 1 375 ? 46.031 -16.25 -4.051 1 87 375 THR A CA 1
ATOM 2940 C C . THR A 1 375 ? 46.031 -14.719 -4.133 1 87 375 THR A C 1
ATOM 2942 O O . THR A 1 375 ? 46.938 -14.133 -4.746 1 87 375 THR A O 1
ATOM 2945 N N . PRO A 1 376 ? 45.031 -14.133 -3.555 1 88.56 376 PRO A N 1
ATOM 2946 C CA . PRO A 1 376 ? 43.875 -14.68 -2.854 1 88.56 376 PRO A CA 1
ATOM 2947 C C . PRO A 1 376 ? 42.812 -15.211 -3.807 1 88.56 376 PRO A C 1
ATOM 2949 O O . PRO A 1 376 ? 42.719 -14.773 -4.957 1 88.56 376 PRO A O 1
ATOM 2952 N N . GLN A 1 377 ? 42.094 -16.109 -3.271 1 89.31 377 GLN A N 1
ATOM 2953 C CA . GLN A 1 377 ? 41 -16.656 -4.066 1 89.31 377 GLN A CA 1
ATOM 2954 C C . GLN A 1 377 ? 39.906 -15.602 -4.273 1 89.31 377 GLN A C 1
ATOM 2956 O O . GLN A 1 377 ? 39.688 -14.734 -3.422 1 89.31 377 GLN A O 1
ATOM 2961 N N . LYS A 1 378 ? 39.375 -15.609 -5.383 1 91 378 LYS A N 1
ATOM 2962 C CA . LYS A 1 378 ? 38.188 -14.805 -5.664 1 91 378 LYS A CA 1
ATOM 2963 C C . LYS A 1 378 ? 36.906 -15.609 -5.43 1 91 378 LYS A C 1
ATOM 2965 O O . LYS A 1 378 ? 36.562 -16.469 -6.242 1 91 378 LYS A O 1
ATOM 2970 N N . ASN A 1 379 ? 36.188 -15.359 -4.355 1 89.44 379 ASN A N 1
ATOM 2971 C CA . ASN A 1 379 ? 35.062 -16.188 -3.959 1 89.44 379 ASN A CA 1
ATOM 2972 C C . ASN A 1 379 ? 33.75 -15.477 -4.18 1 89.44 379 ASN A C 1
ATOM 2974 O O . ASN A 1 379 ? 32.688 -16 -3.842 1 89.44 379 ASN A O 1
ATOM 2978 N N . ASN A 1 380 ? 33.781 -14.375 -4.781 1 92.62 380 ASN A N 1
ATOM 2979 C CA . ASN A 1 380 ? 32.562 -13.594 -4.887 1 92.62 380 ASN A CA 1
ATOM 2980 C C . ASN A 1 380 ? 31.953 -13.703 -6.277 1 92.62 380 ASN A C 1
ATOM 2982 O O . ASN A 1 380 ? 31 -12.977 -6.602 1 92.62 380 ASN A O 1
ATOM 2986 N N . CYS A 1 381 ? 32.469 -14.578 -7.156 1 96.88 381 CYS A N 1
ATOM 2987 C CA . CYS A 1 381 ? 31.938 -14.734 -8.5 1 96.88 381 CYS A CA 1
ATOM 2988 C C . CYS A 1 381 ? 30.953 -15.898 -8.562 1 96.88 381 CYS A C 1
ATOM 2990 O O . CYS A 1 381 ? 31.281 -17.016 -8.156 1 96.88 381 CYS A O 1
ATOM 2992 N N . MET A 1 382 ? 29.781 -15.594 -9.039 1 97.5 382 MET A N 1
ATOM 2993 C CA . MET A 1 382 ? 28.719 -16.578 -9.211 1 97.5 382 MET A CA 1
ATOM 2994 C C . MET A 1 382 ? 28.281 -16.672 -10.672 1 97.5 382 MET A C 1
ATOM 2996 O O . MET A 1 382 ? 28.828 -15.961 -11.523 1 97.5 382 MET A O 1
ATOM 3000 N N . GLY A 1 383 ? 27.359 -17.578 -10.969 1 97.69 383 GLY A N 1
ATOM 3001 C CA . GLY A 1 383 ? 26.75 -17.766 -12.273 1 97.69 383 GLY A CA 1
ATOM 3002 C C . GLY A 1 383 ? 25.406 -18.469 -12.211 1 97.69 383 GLY A C 1
ATOM 3003 O O . GLY A 1 383 ? 24.969 -18.891 -11.141 1 97.69 383 GLY A O 1
ATOM 3004 N N . SER A 1 384 ? 24.797 -18.5 -13.359 1 97.06 384 SER A N 1
ATOM 3005 C CA . SER A 1 384 ? 23.5 -19.156 -13.477 1 97.06 384 SER A CA 1
ATOM 3006 C C . SER A 1 384 ? 23.531 -20.266 -14.523 1 97.06 384 SER A C 1
ATOM 3008 O O . SER A 1 384 ? 24.016 -20.047 -15.641 1 97.06 384 SER A O 1
ATOM 3010 N N . ILE A 1 385 ? 23.031 -21.406 -14.125 1 95.38 385 ILE A N 1
ATOM 3011 C CA . ILE A 1 385 ? 22.891 -22.516 -15.062 1 95.38 385 ILE A CA 1
ATOM 3012 C C . ILE A 1 385 ? 21.734 -22.219 -16.031 1 95.38 385 ILE A C 1
ATOM 3014 O O . ILE A 1 385 ? 20.578 -22.094 -15.617 1 95.38 385 ILE A O 1
ATOM 3018 N N . ILE A 1 386 ? 22.078 -22.141 -17.312 1 93.25 386 ILE A N 1
ATOM 3019 C CA . ILE A 1 386 ? 21.031 -21.766 -18.266 1 93.25 386 ILE A CA 1
ATOM 3020 C C . ILE A 1 386 ? 20.859 -22.891 -19.297 1 93.25 386 ILE A C 1
ATOM 3022 O O . ILE A 1 386 ? 20 -22.797 -20.172 1 93.25 386 ILE A O 1
ATOM 3026 N N . ASP A 1 387 ? 21.672 -23.875 -19.219 1 88.88 387 ASP A N 1
ATOM 3027 C CA . ASP A 1 387 ? 21.562 -25.109 -20 1 88.88 387 ASP A CA 1
ATOM 3028 C C . ASP A 1 387 ? 22.266 -26.266 -19.281 1 88.88 387 ASP A C 1
ATOM 3030 O O . ASP A 1 387 ? 22.891 -26.062 -18.234 1 88.88 387 ASP A O 1
ATOM 3034 N N . HIS A 1 388 ? 22.234 -27.5 -19.797 1 83.88 388 HIS A N 1
ATOM 3035 C CA . HIS A 1 388 ? 22.719 -28.688 -19.094 1 83.88 388 HIS A CA 1
ATOM 3036 C C . HIS A 1 388 ? 24.234 -28.609 -18.859 1 83.88 388 HIS A C 1
ATOM 3038 O O . HIS A 1 388 ? 24.75 -29.234 -17.938 1 83.88 388 HIS A O 1
ATOM 3044 N N . ASN A 1 389 ? 24.938 -27.812 -19.641 1 91.69 389 ASN A N 1
ATOM 3045 C CA . ASN A 1 389 ? 26.391 -27.703 -19.453 1 91.69 389 ASN A CA 1
ATOM 3046 C C . ASN A 1 389 ? 26.875 -26.266 -19.656 1 91.69 389 ASN A C 1
ATOM 3048 O O . ASN A 1 389 ? 28.016 -26.047 -20.047 1 91.69 389 ASN A O 1
ATOM 3052 N N . ILE A 1 390 ? 25.953 -25.328 -19.484 1 94.62 390 ILE A N 1
ATOM 3053 C CA . ILE A 1 390 ? 26.312 -23.953 -19.781 1 94.62 390 ILE A CA 1
ATOM 3054 C C . ILE A 1 390 ? 25.984 -23.078 -18.562 1 94.62 390 ILE A C 1
ATOM 3056 O O . ILE A 1 390 ? 24.922 -23.219 -17.969 1 94.62 390 ILE A O 1
ATOM 3060 N N . VAL A 1 391 ? 26.906 -22.172 -18.266 1 97.75 391 VAL A N 1
ATOM 3061 C CA . VAL A 1 391 ? 26.734 -21.203 -17.188 1 97.75 391 VAL A CA 1
ATOM 3062 C C . VAL A 1 391 ? 26.906 -19.781 -17.734 1 97.75 391 VAL A C 1
ATOM 3064 O O . VAL A 1 391 ? 27.844 -19.531 -18.5 1 97.75 391 VAL A O 1
ATOM 3067 N N . VAL A 1 392 ? 25.938 -18.906 -17.438 1 98 392 VAL A N 1
ATOM 3068 C CA . VAL A 1 392 ? 26.109 -17.5 -17.766 1 98 392 VAL A CA 1
ATOM 3069 C C . VAL A 1 392 ? 26.656 -16.75 -16.547 1 98 392 VAL A C 1
ATOM 3071 O O . VAL A 1 392 ? 26.266 -17.016 -15.414 1 98 392 VAL A O 1
ATOM 3074 N N . THR A 1 393 ? 27.641 -15.883 -16.688 1 98.31 393 THR A N 1
ATOM 3075 C CA . THR A 1 393 ? 28.281 -15.102 -15.633 1 98.31 393 THR A CA 1
ATOM 3076 C C . THR A 1 393 ? 28.766 -13.766 -16.172 1 98.31 393 THR A C 1
ATOM 3078 O O . THR A 1 393 ? 28.391 -13.359 -17.281 1 98.31 393 THR A O 1
ATOM 3081 N N . LEU A 1 394 ? 29.5 -13.008 -15.32 1 98.25 394 LEU A N 1
ATOM 3082 C CA . LEU A 1 394 ? 30.031 -11.711 -15.734 1 98.25 394 LEU A CA 1
ATOM 3083 C C . LEU A 1 394 ? 31.359 -11.867 -16.453 1 98.25 394 LEU A C 1
ATOM 3085 O O . LEU A 1 394 ? 32.125 -12.797 -16.172 1 98.25 394 LEU A O 1
ATOM 3089 N N . GLY A 1 395 ? 31.578 -10.914 -17.391 1 97.5 395 GLY A N 1
ATOM 3090 C CA . GLY A 1 395 ? 32.906 -10.836 -17.969 1 97.5 395 GLY A CA 1
ATOM 3091 C C . GLY A 1 395 ? 34 -10.625 -16.953 1 97.5 395 GLY A C 1
ATOM 3092 O O . GLY A 1 395 ? 35.094 -11.203 -17.062 1 97.5 395 GLY A O 1
ATOM 3093 N N . ASP A 1 396 ? 33.719 -9.93 -15.906 1 95.44 396 ASP A N 1
ATOM 3094 C CA . ASP A 1 396 ? 34.656 -9.633 -14.836 1 95.44 396 ASP A CA 1
ATOM 3095 C C . ASP A 1 396 ? 35.062 -10.898 -14.078 1 95.44 396 ASP A C 1
ATOM 3097 O O . ASP A 1 396 ? 36.094 -10.938 -13.422 1 95.44 396 ASP A O 1
ATOM 3101 N N . CYS A 1 397 ? 34.281 -11.922 -14.18 1 96.94 397 CYS A N 1
ATOM 3102 C CA . CYS A 1 397 ? 34.5 -13.156 -13.438 1 96.94 397 CYS A CA 1
ATOM 3103 C C . CYS A 1 397 ? 35.281 -14.156 -14.266 1 96.94 397 CYS A C 1
ATOM 3105 O O . CYS A 1 397 ? 35.531 -15.281 -13.828 1 96.94 397 CYS A O 1
ATOM 3107 N N . THR A 1 398 ? 35.75 -13.766 -15.445 1 96.5 398 THR A N 1
ATOM 3108 C CA . THR A 1 398 ? 36.438 -14.711 -16.312 1 96.5 398 THR A CA 1
ATOM 3109 C C . THR A 1 398 ? 37.938 -14.594 -16.141 1 96.5 398 THR A C 1
ATOM 3111 O O . THR A 1 398 ? 38.719 -15.352 -16.734 1 96.5 398 THR A O 1
ATOM 3114 N N . SER A 1 399 ? 38.312 -13.672 -15.344 1 93.81 399 SER A N 1
ATOM 3115 C CA . SER A 1 399 ? 39.75 -13.508 -15.125 1 93.81 399 SER A CA 1
ATOM 3116 C C . SER A 1 399 ? 40.062 -13.031 -13.703 1 93.81 399 SER A C 1
ATOM 3118 O O . SER A 1 399 ? 39.344 -12.188 -13.164 1 93.81 399 SER A O 1
ATOM 3120 N N . HIS A 1 400 ? 41.062 -13.648 -13.062 1 93.19 400 HIS A N 1
ATOM 3121 C CA . HIS A 1 400 ? 41.562 -13.258 -11.758 1 93.19 400 HIS A CA 1
ATOM 3122 C C . HIS A 1 400 ? 43.062 -13.594 -11.633 1 93.19 400 HIS A C 1
ATOM 3124 O O . HIS A 1 400 ? 43.438 -14.742 -11.82 1 93.19 400 HIS A O 1
ATOM 3130 N N . ALA A 1 401 ? 43.844 -12.578 -11.406 1 92.62 401 ALA A N 1
ATOM 3131 C CA . ALA A 1 401 ? 45.281 -12.742 -11.305 1 92.62 401 ALA A CA 1
ATOM 3132 C C . ALA A 1 401 ? 45.844 -13.344 -12.578 1 92.62 401 ALA A C 1
ATOM 3134 O O . ALA A 1 401 ? 46.719 -14.219 -12.523 1 92.62 401 ALA A O 1
ATOM 3135 N N . GLY A 1 402 ? 45.25 -13.023 -13.703 1 89 402 GLY A N 1
ATOM 3136 C CA . GLY A 1 402 ? 45.719 -13.414 -15.016 1 89 402 GLY A CA 1
ATOM 3137 C C . GLY A 1 402 ? 45.281 -14.805 -15.43 1 89 402 GLY A C 1
ATOM 3138 O O . GLY A 1 402 ? 45.656 -15.297 -16.5 1 89 402 GLY A O 1
ATOM 3139 N N . LEU A 1 403 ? 44.531 -15.453 -14.609 1 94.44 403 LEU A N 1
ATOM 3140 C CA . LEU A 1 403 ? 44.094 -16.812 -14.914 1 94.44 403 LEU A CA 1
ATOM 3141 C C . LEU A 1 403 ? 42.562 -16.844 -15.094 1 94.44 403 LEU A C 1
ATOM 3143 O O . LEU A 1 403 ? 41.844 -15.969 -14.602 1 94.44 403 LEU A O 1
ATOM 3147 N N . GLN A 1 404 ? 42.125 -17.891 -15.773 1 95.19 404 GLN A N 1
ATOM 3148 C CA . GLN A 1 404 ? 40.688 -18.156 -15.953 1 95.19 404 GLN A CA 1
ATOM 3149 C C . GLN A 1 404 ? 40.156 -19.094 -14.875 1 95.19 404 GLN A C 1
ATOM 3151 O O . GLN A 1 404 ? 40.938 -19.797 -14.227 1 95.19 404 GLN A O 1
ATOM 3156 N N . PRO A 1 405 ? 38.875 -18.969 -14.625 1 97 405 PRO A N 1
ATOM 3157 C CA . PRO A 1 405 ? 38.312 -19.938 -13.68 1 97 405 PRO A CA 1
ATOM 3158 C C . PRO A 1 405 ? 38.469 -21.375 -14.172 1 97 405 PRO A C 1
ATOM 3160 O O . PRO A 1 405 ? 38.25 -21.656 -15.359 1 97 405 PRO A O 1
ATOM 3163 N N . SER A 1 406 ? 38.781 -22.281 -13.281 1 96.25 406 SER A N 1
ATOM 3164 C CA . SER A 1 406 ? 39.062 -23.672 -13.664 1 96.25 406 SER A CA 1
ATOM 3165 C C . SER A 1 406 ? 37.844 -24.547 -13.438 1 96.25 406 SER A C 1
ATOM 3167 O O . SER A 1 406 ? 37.656 -25.562 -14.133 1 96.25 406 SER A O 1
ATOM 3169 N N . HIS A 1 407 ? 37.094 -24.203 -12.414 1 96.69 407 HIS A N 1
ATOM 3170 C CA . HIS A 1 407 ? 35.938 -25.031 -12.039 1 96.69 407 HIS A CA 1
ATOM 3171 C C . HIS A 1 407 ? 34.75 -24.188 -11.664 1 96.69 407 HIS A C 1
ATOM 3173 O O . HIS A 1 407 ? 34.875 -22.984 -11.422 1 96.69 407 HIS A O 1
ATOM 3179 N N . VAL A 1 408 ? 33.594 -24.797 -11.766 1 97 408 VAL A N 1
ATOM 3180 C CA . VAL A 1 408 ? 32.406 -24.234 -11.148 1 97 408 VAL A CA 1
ATOM 3181 C C . VAL A 1 408 ? 31.891 -25.172 -10.055 1 97 408 VAL A C 1
ATOM 3183 O O . VAL A 1 408 ? 31.938 -26.391 -10.211 1 97 408 VAL A O 1
ATOM 3186 N N . LEU A 1 409 ? 31.562 -24.609 -8.938 1 95.88 409 LEU A N 1
ATOM 3187 C CA . LEU A 1 409 ? 31 -25.344 -7.809 1 95.88 409 LEU A CA 1
ATOM 3188 C C . LEU A 1 409 ? 29.484 -25.234 -7.789 1 95.88 409 LEU A C 1
ATOM 3190 O O . LEU A 1 409 ? 28.922 -24.141 -7.793 1 95.88 409 LEU A O 1
ATOM 3194 N N . HIS A 1 410 ? 28.812 -26.359 -7.914 1 95.31 410 HIS A N 1
ATOM 3195 C CA . HIS A 1 410 ? 27.359 -26.422 -7.859 1 95.31 410 HIS A CA 1
ATOM 3196 C C . HIS A 1 410 ? 26.875 -27.234 -6.656 1 95.31 410 HIS A C 1
ATOM 3198 O O . HIS A 1 410 ? 27.359 -28.344 -6.43 1 95.31 410 HIS A O 1
ATOM 3204 N N . ALA A 1 411 ? 25.953 -26.594 -5.824 1 89.75 411 ALA A N 1
ATOM 3205 C CA . ALA A 1 411 ? 25.375 -27.281 -4.676 1 89.75 411 ALA A CA 1
ATOM 3206 C C . ALA A 1 411 ? 24.016 -27.891 -5.035 1 89.75 411 ALA A C 1
ATOM 3208 O O . ALA A 1 411 ? 23.031 -27.188 -5.215 1 89.75 411 ALA A O 1
ATOM 3209 N N . GLU A 1 412 ? 23.969 -29.203 -5.156 1 87.06 412 GLU A N 1
ATOM 3210 C CA . GLU A 1 412 ? 22.734 -29.906 -5.508 1 87.06 412 GLU A CA 1
ATOM 3211 C C . GLU A 1 412 ? 21.984 -30.359 -4.258 1 87.06 412 GLU A C 1
ATOM 3213 O O . GLU A 1 412 ? 22.594 -30.797 -3.281 1 87.06 412 GLU A O 1
ATOM 3218 N N . ARG A 1 413 ? 20.688 -30.078 -4.348 1 76.56 413 ARG A N 1
ATOM 3219 C CA . ARG A 1 413 ? 19.844 -30.531 -3.246 1 76.56 413 ARG A CA 1
ATOM 3220 C C . ARG A 1 413 ? 19.734 -32.062 -3.238 1 76.56 413 ARG A C 1
ATOM 3222 O O . ARG A 1 413 ? 19.531 -32.688 -4.285 1 76.56 413 ARG A O 1
ATOM 3229 N N . THR A 1 414 ? 20.016 -32.562 -2.053 1 70.75 414 THR A N 1
ATOM 3230 C CA . THR A 1 414 ? 19.875 -34 -1.902 1 70.75 414 THR A CA 1
ATOM 3231 C C . THR A 1 414 ? 18.516 -34.375 -1.291 1 70.75 414 THR A C 1
ATOM 3233 O O . THR A 1 414 ? 17.781 -33.469 -0.877 1 70.75 414 THR A O 1
ATOM 3236 N N . ASP A 1 415 ? 18.109 -35.625 -1.35 1 56.59 415 ASP A N 1
ATOM 3237 C CA . ASP A 1 415 ? 16.875 -36.094 -0.729 1 56.59 415 ASP A CA 1
ATOM 3238 C C . ASP A 1 415 ? 17.047 -36.25 0.781 1 56.59 415 ASP A C 1
ATOM 3240 O O . ASP A 1 415 ? 16.109 -36.625 1.481 1 56.59 415 ASP A O 1
ATOM 3244 N N . ILE A 1 416 ? 18.234 -35.844 1.298 1 56.66 416 ILE A N 1
ATOM 3245 C CA . ILE A 1 416 ? 18.516 -35.969 2.723 1 56.66 416 ILE A CA 1
ATOM 3246 C C . ILE A 1 416 ? 18.25 -34.625 3.418 1 56.66 416 ILE A C 1
ATOM 3248 O O . ILE A 1 416 ? 18.672 -33.562 2.949 1 56.66 416 ILE A O 1
ATOM 3252 N N . TRP A 1 417 ? 17.359 -34.656 4.297 1 52.12 417 TRP A N 1
ATOM 3253 C CA . TRP A 1 417 ? 17.016 -33.469 5.07 1 52.12 417 TRP A CA 1
ATOM 3254 C C . TRP A 1 417 ? 17.594 -33.562 6.48 1 52.12 417 TRP A C 1
ATOM 3256 O O . TRP A 1 417 ? 17.547 -34.625 7.109 1 52.12 417 TRP A O 1
ATOM 3266 N N . VAL A 1 418 ? 18.406 -32.594 6.93 1 48.72 418 VAL A N 1
ATOM 3267 C CA . VAL A 1 418 ? 18.828 -32.469 8.32 1 48.72 418 VAL A CA 1
ATOM 3268 C C . VAL A 1 418 ? 18.172 -31.266 8.961 1 48.72 418 VAL A C 1
ATOM 3270 O O . VAL A 1 418 ? 18.391 -30.125 8.539 1 48.72 418 VAL A O 1
ATOM 3273 N N . ARG A 1 419 ? 17.547 -31.312 9.938 1 44.72 419 ARG A N 1
ATOM 3274 C CA . ARG A 1 419 ? 16.844 -30.297 10.727 1 44.72 419 ARG A CA 1
ATOM 3275 C C . ARG A 1 419 ? 16.031 -29.375 9.836 1 44.72 419 ARG A C 1
ATOM 3277 O O . ARG A 1 419 ? 16.125 -28.141 9.945 1 44.72 419 ARG A O 1
ATOM 3284 N N . ASP A 1 420 ? 15.531 -29.891 8.867 1 40.44 420 ASP A N 1
ATOM 3285 C CA . ASP A 1 420 ? 14.609 -29.203 7.961 1 40.44 420 ASP A CA 1
ATOM 3286 C C . ASP A 1 420 ? 15.367 -28.391 6.91 1 40.44 420 ASP A C 1
ATOM 3288 O O . ASP A 1 420 ? 14.828 -27.438 6.359 1 40.44 420 ASP A O 1
ATOM 3292 N N . THR A 1 421 ? 16.625 -28.672 6.945 1 56.41 421 THR A N 1
ATOM 3293 C CA . THR A 1 421 ? 17.422 -28.062 5.891 1 56.41 421 THR A CA 1
ATOM 3294 C C . THR A 1 421 ? 17.984 -29.125 4.949 1 56.41 421 THR A C 1
ATOM 3296 O O . THR A 1 421 ? 18.578 -30.109 5.398 1 56.41 421 THR A O 1
ATOM 3299 N N . PRO A 1 422 ? 17.656 -29.078 3.787 1 60.56 422 PRO A N 1
ATOM 3300 C CA . PRO A 1 422 ? 18.219 -30.062 2.859 1 60.56 422 PRO A CA 1
ATOM 3301 C C . PRO A 1 422 ? 19.75 -30.047 2.836 1 60.56 422 PRO A C 1
ATOM 3303 O O . PRO A 1 422 ? 20.359 -28.969 2.916 1 60.56 422 PRO A O 1
ATOM 3306 N N . VAL A 1 423 ? 20.312 -31.219 2.986 1 72.06 423 VAL A N 1
ATOM 3307 C CA . VAL A 1 423 ? 21.75 -31.344 2.834 1 72.06 423 VAL A CA 1
ATOM 3308 C C . VAL A 1 423 ? 22.141 -31.109 1.375 1 72.06 423 VAL A C 1
ATOM 3310 O O . VAL A 1 423 ? 21.5 -31.625 0.464 1 72.06 423 VAL A O 1
ATOM 3313 N N . LEU A 1 424 ? 23.125 -30.203 1.162 1 81.5 424 LEU A N 1
ATOM 3314 C CA . LEU A 1 424 ? 23.578 -29.875 -0.185 1 81.5 424 LEU A CA 1
ATOM 3315 C C . LEU A 1 424 ? 24.844 -30.656 -0.531 1 81.5 424 LEU A C 1
ATOM 3317 O O . LEU A 1 424 ? 25.734 -30.828 0.315 1 81.5 424 LEU A O 1
ATOM 3321 N N . ASP A 1 425 ? 24.781 -31.375 -1.613 1 87.19 425 ASP A N 1
ATOM 3322 C CA . ASP A 1 425 ? 25.953 -32.062 -2.166 1 87.19 425 ASP A CA 1
ATOM 3323 C C . ASP A 1 425 ? 26.703 -31.156 -3.154 1 87.19 425 ASP A C 1
ATOM 3325 O O . ASP A 1 425 ? 26.188 -30.844 -4.234 1 87.19 425 ASP A O 1
ATOM 3329 N N . GLU A 1 426 ? 27.953 -30.75 -2.758 1 90.25 426 GLU A N 1
ATOM 3330 C CA . GLU A 1 426 ? 28.75 -29.859 -3.602 1 90.25 426 GLU A CA 1
ATOM 3331 C C . GLU A 1 426 ? 29.5 -30.641 -4.672 1 90.25 426 GLU A C 1
ATOM 3333 O O . GLU A 1 426 ? 30.234 -31.578 -4.355 1 90.25 426 GLU A O 1
ATOM 3338 N N . LYS A 1 427 ? 29.281 -30.281 -5.887 1 93.44 427 LYS A N 1
ATOM 3339 C CA . LYS A 1 427 ? 29.953 -30.906 -7.031 1 93.44 427 LYS A CA 1
ATOM 3340 C C . LYS A 1 427 ? 30.781 -29.891 -7.805 1 93.44 427 LYS A C 1
ATOM 3342 O O . LYS A 1 427 ? 30.359 -28.734 -7.98 1 93.44 427 LYS A O 1
ATOM 3347 N N . LEU A 1 428 ? 31.953 -30.359 -8.156 1 94.94 428 LEU A N 1
ATOM 3348 C CA . LEU A 1 428 ? 32.844 -29.516 -8.945 1 94.94 428 LEU A CA 1
ATOM 3349 C C . LEU A 1 428 ? 32.812 -29.906 -10.414 1 94.94 428 LEU A C 1
ATOM 3351 O O . LEU A 1 428 ? 32.938 -31.094 -10.742 1 94.94 428 LEU A O 1
ATOM 3355 N N . TYR A 1 429 ? 32.625 -29 -11.297 1 96.69 429 TYR A N 1
ATOM 3356 C CA . TYR A 1 429 ? 32.656 -29.188 -12.742 1 96.69 429 TYR A CA 1
ATOM 3357 C C . TYR A 1 429 ? 33.812 -28.422 -13.375 1 96.69 429 TYR A C 1
ATOM 3359 O O . TYR A 1 429 ? 34.094 -27.281 -12.992 1 96.69 429 TYR A O 1
ATOM 3367 N N . ASN A 1 430 ? 34.531 -29.016 -14.281 1 96.75 430 ASN A N 1
ATOM 3368 C CA . ASN A 1 430 ? 35.625 -28.344 -14.945 1 96.75 430 ASN A CA 1
ATOM 3369 C C . ASN A 1 430 ? 35.125 -27.406 -16.047 1 96.75 430 ASN A C 1
ATOM 3371 O O . ASN A 1 430 ? 34.25 -27.781 -16.812 1 96.75 430 ASN A O 1
ATOM 3375 N N . VAL A 1 431 ? 35.719 -26.281 -16.047 1 97.62 431 VAL A N 1
ATOM 3376 C CA . VAL A 1 431 ? 35.406 -25.359 -17.141 1 97.62 431 VAL A CA 1
ATOM 3377 C C . VAL A 1 431 ? 36.281 -25.719 -18.359 1 97.62 431 VAL A C 1
ATOM 3379 O O . VAL A 1 431 ? 37.5 -25.75 -18.281 1 97.62 431 VAL A O 1
ATOM 3382 N N . ILE A 1 432 ? 35.625 -25.891 -19.531 1 96.69 432 ILE A N 1
ATOM 3383 C CA . ILE A 1 432 ? 36.375 -26.344 -20.703 1 96.69 432 ILE A CA 1
ATOM 3384 C C . ILE A 1 432 ? 36.438 -25.219 -21.75 1 96.69 432 ILE A C 1
ATOM 3386 O O . ILE A 1 432 ? 37.312 -25.203 -22.594 1 96.69 432 ILE A O 1
ATOM 3390 N N . GLU A 1 433 ? 35.438 -24.391 -21.766 1 96.56 433 GLU A N 1
ATOM 3391 C CA . GLU A 1 433 ? 35.375 -23.297 -22.719 1 96.56 433 GLU A CA 1
ATOM 3392 C C . GLU A 1 433 ? 34.781 -22.031 -22.094 1 96.56 433 GLU A C 1
ATOM 3394 O O . GLU A 1 433 ? 33.906 -22.125 -21.266 1 96.56 433 GLU A O 1
ATOM 3399 N N . ILE A 1 434 ? 35.344 -20.875 -22.516 1 97.25 434 ILE A N 1
ATOM 3400 C CA . ILE A 1 434 ? 34.844 -19.594 -22.062 1 97.25 434 ILE A CA 1
ATOM 3401 C C . ILE A 1 434 ? 34.562 -18.688 -23.266 1 97.25 434 ILE A C 1
ATOM 3403 O O . ILE A 1 434 ? 35.438 -18.531 -24.125 1 97.25 434 ILE A O 1
ATOM 3407 N N . HIS A 1 435 ? 33.375 -18.188 -23.391 1 97.31 435 HIS A N 1
ATOM 3408 C CA . HIS A 1 435 ? 33.031 -17.203 -24.406 1 97.31 435 HIS A CA 1
ATOM 3409 C C . HIS A 1 435 ? 32.75 -15.836 -23.797 1 97.31 435 HIS A C 1
ATOM 3411 O O . HIS A 1 435 ? 31.719 -15.625 -23.172 1 97.31 435 HIS A O 1
ATOM 3417 N N . LEU A 1 436 ? 33.625 -14.961 -23.953 1 97 436 LEU A N 1
ATOM 3418 C CA . LEU A 1 436 ? 33.5 -13.586 -23.484 1 97 436 LEU A CA 1
ATOM 3419 C C . LEU A 1 436 ? 32.844 -12.711 -24.547 1 97 436 LEU A C 1
ATOM 3421 O O . LEU A 1 436 ? 33.125 -12.844 -25.734 1 97 436 LEU A O 1
ATOM 3425 N N . HIS A 1 437 ? 31.906 -11.883 -24.094 1 96.81 437 HIS A N 1
ATOM 3426 C CA . HIS A 1 437 ? 31.297 -10.969 -25.062 1 96.81 437 HIS A CA 1
ATOM 3427 C C . HIS A 1 437 ? 32.344 -10.195 -25.844 1 96.81 437 HIS A C 1
ATOM 3429 O O . HIS A 1 437 ? 33.312 -9.664 -25.234 1 96.81 437 HIS A O 1
ATOM 3435 N N . PRO A 1 438 ? 32.156 -10.062 -27.031 1 95.12 438 PRO A N 1
ATOM 3436 C CA . PRO A 1 438 ? 33.219 -9.5 -27.859 1 95.12 438 PRO A CA 1
ATOM 3437 C C . PRO A 1 438 ? 33.469 -8.023 -27.562 1 95.12 438 PRO A C 1
ATOM 3439 O O . PRO A 1 438 ? 34.594 -7.539 -27.734 1 95.12 438 PRO A O 1
ATOM 3442 N N . ASN A 1 439 ? 32.531 -7.25 -27.125 1 94.5 439 ASN A N 1
ATOM 3443 C CA . ASN A 1 439 ? 32.688 -5.816 -26.875 1 94.5 439 ASN A CA 1
ATOM 3444 C C . ASN A 1 439 ? 33 -5.531 -25.406 1 94.5 439 ASN A C 1
ATOM 3446 O O . ASN A 1 439 ? 32.969 -4.375 -24.969 1 94.5 439 ASN A O 1
ATOM 3450 N N . TYR A 1 440 ? 33.219 -6.609 -24.672 1 94.94 440 TYR A N 1
ATOM 3451 C CA . TYR A 1 440 ? 33.531 -6.402 -23.266 1 94.94 440 TYR A CA 1
ATOM 3452 C C . TYR A 1 440 ? 34.969 -5.891 -23.094 1 94.94 440 TYR A C 1
ATOM 3454 O O . TYR A 1 440 ? 35.906 -6.422 -23.688 1 94.94 440 TYR A O 1
ATOM 3462 N N . ILE A 1 441 ? 35.031 -4.848 -22.219 1 92.19 441 ILE A N 1
ATOM 3463 C CA . ILE A 1 441 ? 36.312 -4.316 -21.781 1 92.19 441 ILE A CA 1
ATOM 3464 C C . ILE A 1 441 ? 36.469 -4.531 -20.281 1 92.19 441 ILE A C 1
ATOM 3466 O O . ILE A 1 441 ? 35.531 -4.312 -19.516 1 92.19 441 ILE A O 1
ATOM 3470 N N . ASN A 1 442 ? 37.656 -4.902 -19.938 1 90.38 442 ASN A N 1
ATOM 3471 C CA . ASN A 1 442 ? 37.906 -5.227 -18.531 1 90.38 442 ASN A CA 1
ATOM 3472 C C . ASN A 1 442 ? 37.5 -4.086 -17.609 1 90.38 442 ASN A C 1
ATOM 3474 O O . ASN A 1 442 ? 37.906 -2.939 -17.812 1 90.38 442 ASN A O 1
ATOM 3478 N N . GLY A 1 443 ? 36.688 -4.469 -16.656 1 89.19 443 GLY A N 1
ATOM 3479 C CA . GLY A 1 443 ? 36.281 -3.5 -15.664 1 89.19 443 GLY A CA 1
ATOM 3480 C C . GLY A 1 443 ? 35.062 -2.676 -16.109 1 89.19 443 GLY A C 1
ATOM 3481 O O . GLY A 1 443 ? 34.531 -1.905 -15.328 1 89.19 443 GLY A O 1
ATOM 3482 N N . SER A 1 444 ? 34.625 -2.881 -17.312 1 92.69 444 SER A N 1
ATOM 3483 C CA . SER A 1 444 ? 33.5 -2.109 -17.828 1 92.69 444 SER A CA 1
ATOM 3484 C C . SER A 1 444 ? 32.188 -2.646 -17.312 1 92.69 444 SER A C 1
ATOM 3486 O O . SER A 1 444 ? 32.031 -3.857 -17.156 1 92.69 444 SER A O 1
ATOM 3488 N N . TYR A 1 445 ? 31.281 -1.679 -17.062 1 95.31 445 TYR A N 1
ATOM 3489 C CA . TYR A 1 445 ? 29.922 -2.062 -16.656 1 95.31 445 TYR A CA 1
ATOM 3490 C C . TYR A 1 445 ? 29.062 -2.398 -17.875 1 95.31 445 TYR A C 1
ATOM 3492 O O . TYR A 1 445 ? 27.922 -2.84 -17.719 1 95.31 445 TYR A O 1
ATOM 3500 N N . TYR A 1 446 ? 29.688 -2.219 -19.109 1 94.94 446 TYR A N 1
ATOM 3501 C CA . TYR A 1 446 ? 28.984 -2.473 -20.359 1 94.94 446 TYR A CA 1
ATOM 3502 C C . TYR A 1 446 ? 29.422 -3.789 -20.984 1 94.94 446 TYR A C 1
ATOM 3504 O O . TYR A 1 446 ? 30.609 -4.121 -20.969 1 94.94 446 TYR A O 1
ATOM 3512 N N . ASN A 1 447 ? 28.422 -4.535 -21.5 1 95.75 447 ASN A N 1
ATOM 3513 C CA . ASN A 1 447 ? 28.672 -5.82 -22.156 1 95.75 447 ASN A CA 1
ATOM 3514 C C . ASN A 1 447 ? 29.438 -6.773 -21.234 1 95.75 447 ASN A C 1
ATOM 3516 O O . ASN A 1 447 ? 30.297 -7.52 -21.688 1 95.75 447 ASN A O 1
ATOM 3520 N N . ASN A 1 448 ? 29.188 -6.598 -19.953 1 97.38 448 ASN A N 1
ATOM 3521 C CA . ASN A 1 448 ? 29.859 -7.406 -18.938 1 97.38 448 ASN A CA 1
ATOM 3522 C C . ASN A 1 448 ? 29.188 -8.766 -18.75 1 97.38 448 ASN A C 1
ATOM 3524 O O . ASN A 1 448 ? 28.484 -8.992 -17.766 1 97.38 448 ASN A O 1
ATOM 3528 N N . ILE A 1 449 ? 29.375 -9.648 -19.719 1 98.19 449 ILE A N 1
ATOM 3529 C CA . ILE A 1 449 ? 28.719 -10.945 -19.719 1 98.19 449 ILE A CA 1
ATOM 3530 C C . ILE A 1 449 ? 29.609 -11.992 -20.375 1 98.19 449 ILE A C 1
ATOM 3532 O O . ILE A 1 449 ? 30.391 -11.672 -21.281 1 98.19 449 ILE A O 1
ATOM 3536 N N . ALA A 1 450 ? 29.516 -13.219 -19.875 1 98.5 450 ALA A N 1
ATOM 3537 C CA . ALA A 1 450 ? 30.281 -14.336 -20.422 1 98.5 450 ALA A CA 1
ATOM 3538 C C . ALA A 1 450 ? 29.531 -15.656 -20.25 1 98.5 450 ALA A C 1
ATOM 3540 O O . ALA A 1 450 ? 28.609 -15.75 -19.438 1 98.5 450 ALA A O 1
ATOM 3541 N N . ILE A 1 451 ? 29.906 -16.641 -21.078 1 97.81 451 ILE A N 1
ATOM 3542 C CA . ILE A 1 451 ? 29.359 -17.984 -21.031 1 97.81 451 ILE A CA 1
ATOM 3543 C C . ILE A 1 451 ? 30.469 -18.984 -20.75 1 97.81 451 ILE A C 1
ATOM 3545 O O . ILE A 1 451 ? 31.547 -18.906 -21.328 1 97.81 451 ILE A O 1
ATOM 3549 N N . LEU A 1 452 ? 30.156 -19.859 -19.797 1 98.12 452 LEU A N 1
ATOM 3550 C CA . LEU A 1 452 ? 31.062 -20.953 -19.484 1 98.12 452 LEU A CA 1
ATOM 3551 C C . LEU A 1 452 ? 30.469 -22.297 -19.891 1 98.12 452 LEU A C 1
ATOM 3553 O O . LEU A 1 452 ? 29.297 -22.562 -19.625 1 98.12 452 LEU A O 1
ATOM 3557 N N . LYS A 1 453 ? 31.25 -23.094 -20.531 1 96.31 453 LYS A N 1
ATOM 3558 C CA . LYS A 1 453 ? 30.891 -24.469 -20.828 1 96.31 453 LYS A CA 1
ATOM 3559 C C . LYS A 1 453 ? 31.641 -25.453 -19.938 1 96.31 453 LYS A C 1
ATOM 3561 O O . LYS A 1 453 ? 32.844 -25.312 -19.734 1 96.31 453 LYS A O 1
ATOM 3566 N N . ILE A 1 454 ? 30.953 -26.406 -19.406 1 96.25 454 ILE A N 1
ATOM 3567 C CA . ILE A 1 454 ? 31.594 -27.344 -18.484 1 96.25 454 ILE A CA 1
ATOM 3568 C C . ILE A 1 454 ? 31.703 -28.719 -19.156 1 96.25 454 ILE A C 1
ATOM 3570 O O . ILE A 1 454 ? 31.094 -28.953 -20.203 1 96.25 454 ILE A O 1
ATOM 3574 N N . ASP A 1 455 ? 32.469 -29.641 -18.594 1 92.88 455 ASP A N 1
ATOM 3575 C CA . ASP A 1 455 ? 32.812 -30.922 -19.188 1 92.88 455 ASP A CA 1
ATOM 3576 C C . ASP A 1 455 ? 31.688 -31.922 -19.047 1 92.88 455 ASP A C 1
ATOM 3578 O O . ASP A 1 455 ? 31.609 -32.906 -19.812 1 92.88 455 ASP A O 1
ATOM 3582 N N . ARG A 1 456 ? 30.875 -31.75 -18.047 1 90.94 456 ARG A N 1
ATOM 3583 C CA . ARG A 1 456 ? 29.734 -32.656 -17.812 1 90.94 456 ARG A CA 1
ATOM 3584 C C . ARG A 1 456 ? 28.422 -31.859 -17.734 1 90.94 456 ARG A C 1
ATOM 3586 O O . ARG A 1 456 ? 28.375 -30.688 -18.109 1 90.94 456 ARG A O 1
ATOM 3593 N N . SER A 1 457 ? 27.328 -32.625 -17.484 1 87.88 457 SER A N 1
ATOM 3594 C CA . SER A 1 457 ? 26.016 -32 -17.391 1 87.88 457 SER A CA 1
ATOM 3595 C C . SER A 1 457 ? 25.578 -31.859 -15.945 1 87.88 457 SER A C 1
ATOM 3597 O O . SER A 1 457 ? 25.812 -32.75 -15.125 1 87.88 457 SER A O 1
ATOM 3599 N N . PHE A 1 458 ? 24.984 -30.734 -15.656 1 89.12 458 PHE A N 1
ATOM 3600 C CA . PHE A 1 458 ? 24.375 -30.531 -14.352 1 89.12 458 PHE A CA 1
ATOM 3601 C C . PHE A 1 458 ? 23.188 -31.469 -14.164 1 89.12 458 PHE A C 1
ATOM 3603 O O . PHE A 1 458 ? 22.484 -31.781 -15.125 1 89.12 458 PHE A O 1
ATOM 3610 N N . ASN A 1 459 ? 22.922 -31.875 -12.969 1 80.19 459 ASN A N 1
ATOM 3611 C CA . ASN A 1 459 ? 21.719 -32.656 -12.625 1 80.19 459 ASN A CA 1
ATOM 3612 C C . ASN A 1 459 ? 20.594 -31.734 -12.117 1 80.19 459 ASN A C 1
ATOM 3614 O O . ASN A 1 459 ? 20.062 -31.953 -11.031 1 80.19 459 ASN A O 1
ATOM 3618 N N . THR A 1 460 ? 20.516 -30.594 -12.703 1 80.75 460 THR A N 1
ATOM 3619 C CA . THR A 1 460 ? 19.469 -29.641 -12.359 1 80.75 460 THR A CA 1
ATOM 3620 C C . THR A 1 460 ? 18.797 -29.094 -13.617 1 80.75 460 THR A C 1
ATOM 3622 O O . THR A 1 460 ? 19.422 -29.047 -14.688 1 80.75 460 THR A O 1
ATOM 3625 N N . LEU A 1 461 ? 17.516 -28.828 -13.477 1 76.31 461 LEU A N 1
ATOM 3626 C CA . LEU A 1 461 ? 16.844 -28.156 -14.578 1 76.31 461 LEU A CA 1
ATOM 3627 C C . LEU A 1 461 ? 17.375 -26.734 -14.758 1 76.31 461 LEU A C 1
ATOM 3629 O O . LEU A 1 461 ? 17.297 -25.922 -13.836 1 76.31 461 LEU A O 1
ATOM 3633 N N . PRO A 1 462 ? 17.938 -26.469 -15.875 1 87.62 462 PRO A N 1
ATOM 3634 C CA . PRO A 1 462 ? 18.469 -25.125 -16.094 1 87.62 462 PRO A CA 1
ATOM 3635 C C . PRO A 1 462 ? 17.391 -24.062 -16.109 1 87.62 462 PRO A C 1
ATOM 3637 O O . PRO A 1 462 ? 16.234 -24.344 -16.469 1 87.62 462 PRO A O 1
ATOM 3640 N N . ALA A 1 463 ? 17.75 -22.891 -15.719 1 89.25 463 ALA A N 1
ATOM 3641 C CA . ALA A 1 463 ? 16.828 -21.75 -15.758 1 89.25 463 ALA A CA 1
ATOM 3642 C C . ALA A 1 463 ? 16.609 -21.281 -17.188 1 89.25 463 ALA A C 1
ATOM 3644 O O . ALA A 1 463 ? 17.469 -21.469 -18.062 1 89.25 463 ALA A O 1
ATOM 3645 N N . CYS A 1 464 ? 15.398 -20.641 -17.391 1 88.69 464 CYS A N 1
ATOM 3646 C CA . CYS A 1 464 ? 15.133 -19.953 -18.656 1 88.69 464 CYS A CA 1
ATOM 3647 C C . CYS A 1 464 ? 15.664 -18.531 -18.625 1 88.69 464 CYS A C 1
ATOM 3649 O O . CYS A 1 464 ? 15.836 -17.953 -17.562 1 88.69 464 CYS A O 1
ATOM 3651 N N . ILE A 1 465 ? 16.016 -18.078 -19.781 1 92.75 465 ILE A N 1
ATOM 3652 C CA . ILE A 1 465 ? 16.312 -16.656 -19.891 1 92.75 465 ILE A CA 1
ATOM 3653 C C . ILE A 1 465 ? 15.07 -15.891 -20.328 1 92.75 465 ILE A C 1
ATOM 3655 O O . ILE A 1 465 ? 14.414 -16.25 -21.297 1 92.75 465 ILE A O 1
ATOM 3659 N N . TRP A 1 466 ? 14.727 -14.938 -19.547 1 92.25 466 TRP A N 1
ATOM 3660 C CA . TRP A 1 466 ? 13.578 -14.109 -19.891 1 92.25 466 TRP A CA 1
ATOM 3661 C C . TRP A 1 466 ? 13.883 -13.258 -21.125 1 92.25 466 TRP A C 1
ATOM 3663 O O . TRP A 1 466 ? 14.82 -12.461 -21.125 1 92.25 466 TRP A O 1
ATOM 3673 N N . ASN A 1 467 ? 13.102 -13.477 -22.156 1 88.06 467 ASN A N 1
ATOM 3674 C CA . ASN A 1 467 ? 13.383 -12.797 -23.422 1 88.06 467 ASN A CA 1
ATOM 3675 C C . ASN A 1 467 ? 12.336 -11.727 -23.734 1 88.06 467 ASN A C 1
ATOM 3677 O O . ASN A 1 467 ? 11.617 -11.82 -24.719 1 88.06 467 ASN A O 1
ATOM 3681 N N . ALA A 1 468 ? 12.258 -10.695 -22.953 1 86.12 468 ALA A N 1
ATOM 3682 C CA . ALA A 1 468 ? 11.414 -9.516 -23.172 1 86.12 468 ALA A CA 1
ATOM 3683 C C . ALA A 1 468 ? 11.984 -8.297 -22.453 1 86.12 468 ALA A C 1
ATOM 3685 O O . ALA A 1 468 ? 12.656 -8.438 -21.422 1 86.12 468 ALA A O 1
ATOM 3686 N N . PRO A 1 469 ? 11.789 -7.168 -22.984 1 80 469 PRO A N 1
ATOM 3687 C CA . PRO A 1 469 ? 12.328 -5.961 -22.344 1 80 469 PRO A CA 1
ATOM 3688 C C . PRO A 1 469 ? 11.672 -5.672 -21 1 80 469 PRO A C 1
ATOM 3690 O O . PRO A 1 469 ? 12.359 -5.285 -20.047 1 80 469 PRO A O 1
ATOM 3693 N N . ASN A 1 470 ? 10.328 -5.926 -20.953 1 85.81 470 ASN A N 1
ATOM 3694 C CA . ASN A 1 470 ? 9.609 -5.676 -19.703 1 85.81 470 ASN A CA 1
ATOM 3695 C C . ASN A 1 470 ? 9.516 -6.934 -18.844 1 85.81 470 ASN A C 1
ATOM 3697 O O . ASN A 1 470 ? 9.32 -8.031 -19.375 1 85.81 470 ASN A O 1
ATOM 3701 N N . LEU A 1 471 ? 9.758 -6.812 -17.562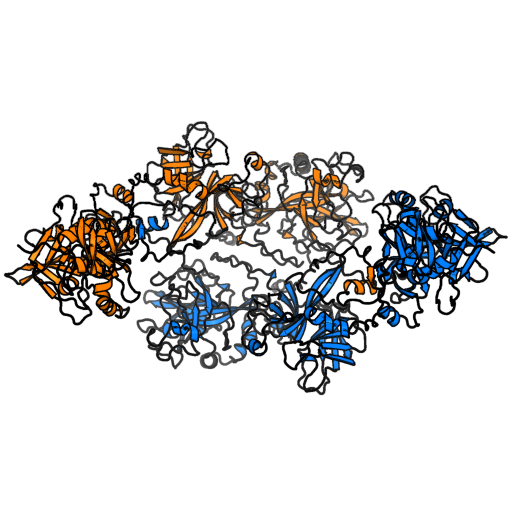 1 89.5 471 LEU A N 1
ATOM 3702 C CA . LEU A 1 471 ? 9.602 -7.926 -16.641 1 89.5 471 LEU A CA 1
ATOM 3703 C C . LEU A 1 471 ? 8.133 -8.172 -16.312 1 89.5 471 LEU A C 1
ATOM 3705 O O . LEU A 1 471 ? 7.348 -7.219 -16.219 1 89.5 471 LEU A O 1
ATOM 3709 N N . PRO A 1 472 ? 7.762 -9.383 -16.141 1 83.19 472 PRO A N 1
ATOM 3710 C CA . PRO A 1 472 ? 6.363 -9.664 -15.82 1 83.19 472 PRO A CA 1
ATOM 3711 C C . PRO A 1 472 ? 5.949 -9.117 -14.453 1 83.19 472 PRO A C 1
ATOM 3713 O O . PRO A 1 472 ? 4.766 -8.852 -14.227 1 83.19 472 PRO A O 1
ATOM 3716 N N . ASP A 1 473 ? 6.82 -9.023 -13.547 1 86.56 473 ASP A N 1
ATOM 3717 C CA . ASP A 1 473 ? 6.621 -8.492 -12.203 1 86.56 473 ASP A CA 1
ATOM 3718 C C . ASP A 1 473 ? 7.887 -7.812 -11.688 1 86.56 473 ASP A C 1
ATOM 3720 O O . ASP A 1 473 ? 8.992 -8.32 -11.891 1 86.56 473 ASP A O 1
ATOM 3724 N N . PRO A 1 474 ? 7.719 -6.707 -11.07 1 86.19 474 PRO A N 1
ATOM 3725 C CA . PRO A 1 474 ? 8.914 -6.004 -10.602 1 86.19 474 PRO A CA 1
ATOM 3726 C C . PRO A 1 474 ? 9.594 -6.699 -9.422 1 86.19 474 PRO A C 1
ATOM 3728 O O . PRO A 1 474 ? 10.766 -6.453 -9.148 1 86.19 474 PRO A O 1
ATOM 3731 N N . LEU A 1 475 ? 8.898 -7.492 -8.656 1 85.5 475 LEU A N 1
ATOM 3732 C CA . LEU A 1 475 ? 9.484 -8.188 -7.516 1 85.5 475 LEU A CA 1
ATOM 3733 C C . LEU A 1 475 ? 10.305 -9.391 -7.973 1 85.5 475 LEU A C 1
ATOM 3735 O O . LEU A 1 475 ? 9.781 -10.289 -8.641 1 85.5 475 LEU A O 1
ATOM 3739 N N . ILE A 1 476 ? 11.617 -9.375 -7.668 1 91.31 476 ILE A N 1
ATOM 3740 C CA . ILE A 1 476 ? 12.547 -10.406 -8.117 1 91.31 476 ILE A CA 1
ATOM 3741 C C . ILE A 1 476 ? 13.375 -10.906 -6.938 1 91.31 476 ILE A C 1
ATOM 3743 O O . ILE A 1 476 ? 13.406 -10.273 -5.883 1 91.31 476 ILE A O 1
ATOM 3747 N N . GLU A 1 477 ? 13.953 -12.109 -7.16 1 90.25 477 GLU A N 1
ATOM 3748 C CA . GLU A 1 477 ? 14.883 -12.664 -6.188 1 90.25 477 GLU A CA 1
ATOM 3749 C C . GLU A 1 477 ? 16.328 -12.594 -6.695 1 90.25 477 GLU A C 1
ATOM 3751 O O . GLU A 1 477 ? 16.578 -12.82 -7.879 1 90.25 477 GLU A O 1
ATOM 3756 N N . VAL A 1 478 ? 17.203 -12.32 -5.781 1 94.25 478 VAL A N 1
ATOM 3757 C CA . VAL A 1 478 ? 18.625 -12.297 -6.102 1 94.25 478 VAL A CA 1
ATOM 3758 C C . VAL A 1 478 ? 19.344 -13.383 -5.316 1 94.25 478 VAL A C 1
ATOM 3760 O O . VAL A 1 478 ? 19.062 -13.594 -4.133 1 94.25 478 VAL A O 1
ATOM 3763 N N . ALA A 1 479 ? 20.156 -14.125 -6.016 1 94.56 479 ALA A N 1
ATOM 3764 C CA . ALA A 1 479 ? 21 -15.102 -5.316 1 94.56 479 ALA A CA 1
ATOM 3765 C C . ALA A 1 479 ? 22.328 -14.484 -4.914 1 94.56 479 ALA A C 1
ATOM 3767 O O . ALA A 1 479 ? 23.109 -14.047 -5.773 1 94.56 479 ALA A O 1
ATOM 3768 N N . THR A 1 480 ? 22.578 -14.477 -3.664 1 95.88 480 THR A N 1
ATOM 3769 C CA . THR A 1 480 ? 23.781 -13.859 -3.135 1 95.88 480 THR A CA 1
ATOM 3770 C C . THR A 1 480 ? 24.156 -14.461 -1.784 1 95.88 480 THR A C 1
ATOM 3772 O O . THR A 1 480 ? 23.891 -15.641 -1.532 1 95.88 480 THR A O 1
ATOM 3775 N N . VAL A 1 481 ? 24.953 -13.68 -0.993 1 94.94 481 VAL A N 1
ATOM 3776 C CA . VAL A 1 481 ? 25.391 -14.211 0.293 1 94.94 481 VAL A CA 1
ATOM 3777 C C . VAL A 1 481 ? 25.203 -13.156 1.38 1 94.94 481 VAL A C 1
ATOM 3779 O O . VAL A 1 481 ? 25.031 -11.969 1.081 1 94.94 481 VAL A O 1
ATOM 3782 N N . GLY A 1 482 ? 25.172 -13.586 2.545 1 94.5 482 GLY A N 1
ATOM 3783 C CA . GLY A 1 482 ? 25.078 -12.719 3.715 1 94.5 482 GLY A CA 1
ATOM 3784 C C . GLY A 1 482 ? 25.719 -13.328 4.953 1 94.5 482 GLY A C 1
ATOM 3785 O O . GLY A 1 482 ? 25.953 -14.539 5.008 1 94.5 482 GLY A O 1
ATOM 3786 N N . ARG A 1 483 ? 26.047 -12.477 5.867 1 94.19 483 ARG A N 1
ATOM 3787 C CA . ARG A 1 483 ? 26.656 -12.922 7.121 1 94.19 483 ARG A CA 1
ATOM 3788 C C . ARG A 1 483 ? 25.641 -13.656 7.988 1 94.19 483 ARG A C 1
ATOM 3790 O O . ARG A 1 483 ? 24.562 -13.133 8.266 1 94.19 483 ARG A O 1
ATOM 3797 N N . VAL A 1 484 ? 25.938 -14.82 8.469 1 89.25 484 VAL A N 1
ATOM 3798 C CA . VAL A 1 484 ? 25 -15.758 9.07 1 89.25 484 VAL A CA 1
ATOM 3799 C C . VAL A 1 484 ? 24.375 -15.141 10.328 1 89.25 484 VAL A C 1
ATOM 3801 O O . VAL A 1 484 ? 23.156 -15.156 10.508 1 89.25 484 VAL A O 1
ATOM 3804 N N . ASP A 1 485 ? 25.141 -14.523 11.219 1 92.44 485 ASP A N 1
ATOM 3805 C CA . ASP A 1 485 ? 24.625 -14.062 12.5 1 92.44 485 ASP A CA 1
ATOM 3806 C C . ASP A 1 485 ? 23.797 -12.789 12.32 1 92.44 485 ASP A C 1
ATOM 3808 O O . ASP A 1 485 ? 23.109 -12.359 13.25 1 92.44 485 ASP A O 1
ATOM 3812 N N . LEU A 1 486 ? 23.781 -12.203 11.148 1 93.12 486 LEU A N 1
ATOM 3813 C CA . LEU A 1 486 ? 22.969 -11.016 10.898 1 93.12 486 LEU A CA 1
ATOM 3814 C C . LEU A 1 486 ? 21.688 -11.367 10.148 1 93.12 486 LEU A C 1
ATOM 3816 O O . LEU A 1 486 ? 20.812 -10.516 9.992 1 93.12 486 LEU A O 1
ATOM 3820 N N . ILE A 1 487 ? 21.562 -12.594 9.648 1 87 487 ILE A N 1
ATOM 3821 C CA . ILE A 1 487 ? 20.406 -12.898 8.82 1 87 487 ILE A CA 1
ATOM 3822 C C . ILE A 1 487 ? 19.5 -13.898 9.539 1 87 487 ILE A C 1
ATOM 3824 O O . ILE A 1 487 ? 18.312 -14 9.234 1 87 487 ILE A O 1
ATOM 3828 N N . ILE A 1 488 ? 20.031 -14.57 10.508 1 78.5 488 ILE A N 1
ATOM 3829 C CA . ILE A 1 488 ? 19.219 -15.531 11.234 1 78.5 488 ILE A CA 1
ATOM 3830 C C . ILE A 1 488 ? 18.422 -14.805 12.32 1 78.5 488 ILE A C 1
ATOM 3832 O O . ILE A 1 488 ? 18.875 -13.805 12.875 1 78.5 488 ILE A O 1
ATOM 3836 N N . TYR A 1 489 ? 17.234 -15.289 12.562 1 71.94 489 TYR A N 1
ATOM 3837 C CA . TYR A 1 489 ? 16.422 -14.703 13.633 1 71.94 489 TYR A CA 1
ATOM 3838 C C . TYR A 1 489 ? 17.047 -14.984 14.992 1 71.94 489 TYR A C 1
ATOM 3840 O O . TYR A 1 489 ? 17.406 -16.125 15.297 1 71.94 489 TYR A O 1
ATOM 3848 N N . GLN A 1 490 ? 17.375 -14.039 15.695 1 73.81 490 GLN A N 1
ATOM 3849 C CA . GLN A 1 490 ? 17.984 -14.156 17.016 1 73.81 490 GLN A CA 1
ATOM 3850 C C . GLN A 1 490 ? 16.984 -13.812 18.109 1 73.81 490 GLN A C 1
ATOM 3852 O O . GLN A 1 490 ? 16.469 -12.688 18.172 1 73.81 490 GLN A O 1
ATOM 3857 N N . TYR A 1 491 ? 16.406 -15.055 18.5 1 58.88 491 TYR A N 1
ATOM 3858 C CA . TYR A 1 491 ? 15.383 -14.93 19.531 1 58.88 491 TYR A CA 1
ATOM 3859 C C . TYR A 1 491 ? 15.883 -15.445 20.875 1 58.88 491 TYR A C 1
ATOM 3861 O O . TYR A 1 491 ? 16.781 -16.281 20.922 1 58.88 491 TYR A O 1
ATOM 3869 N N . LYS A 1 492 ? 15.945 -14.781 21.984 1 58.97 492 LYS A N 1
ATOM 3870 C CA . LYS A 1 492 ? 16.219 -15.234 23.344 1 58.97 492 LYS A CA 1
ATOM 3871 C C . LYS A 1 492 ? 17.5 -14.594 23.875 1 58.97 492 LYS A C 1
ATOM 3873 O O . LYS A 1 492 ? 18.219 -13.906 23.141 1 58.97 492 LYS A O 1
ATOM 3878 N N . GLY A 1 493 ? 17.672 -14.453 25.094 1 62.12 493 GLY A N 1
ATOM 3879 C CA . GLY A 1 493 ? 18.688 -13.797 25.891 1 62.12 493 GLY A CA 1
ATOM 3880 C C . GLY A 1 493 ? 20.109 -14.062 25.406 1 62.12 493 GLY A C 1
ATOM 3881 O O . GLY A 1 493 ? 21.047 -13.352 25.781 1 62.12 493 GLY A O 1
ATOM 3882 N N . ASN A 1 494 ? 20.391 -15.219 24.5 1 74.38 494 ASN A N 1
ATOM 3883 C CA . ASN A 1 494 ? 21.766 -15.438 24.078 1 74.38 494 ASN A CA 1
ATOM 3884 C C . ASN A 1 494 ? 21.953 -15.141 22.594 1 74.38 494 ASN A C 1
ATOM 3886 O O . ASN A 1 494 ? 21.312 -15.75 21.75 1 74.38 494 ASN A O 1
ATOM 3890 N N . THR A 1 495 ? 22.859 -14.25 22.234 1 84.75 495 THR A N 1
ATOM 3891 C CA . THR A 1 495 ? 23.172 -13.844 20.859 1 84.75 495 THR A CA 1
ATOM 3892 C C . THR A 1 495 ? 24.125 -14.828 20.203 1 84.75 495 THR A C 1
ATOM 3894 O O . THR A 1 495 ? 25.172 -15.172 20.781 1 84.75 495 THR A O 1
ATOM 3897 N N . ILE A 1 496 ? 23.797 -15.391 19.078 1 84.5 496 ILE A N 1
ATOM 3898 C CA . ILE A 1 496 ? 24.641 -16.266 18.281 1 84.5 496 ILE A CA 1
ATOM 3899 C C . ILE A 1 496 ? 25.578 -15.414 17.406 1 84.5 496 ILE A C 1
ATOM 3901 O O . ILE A 1 496 ? 25.125 -14.516 16.688 1 84.5 496 ILE A O 1
ATOM 3905 N N . TYR A 1 497 ? 26.906 -15.68 17.609 1 90 497 TYR A N 1
ATOM 3906 C CA . TYR A 1 497 ? 27.906 -14.992 16.781 1 90 497 TYR A CA 1
ATOM 3907 C C . TYR A 1 497 ? 28.5 -15.938 15.758 1 90 497 TYR A C 1
ATOM 3909 O O . TYR A 1 497 ? 29.078 -16.969 16.109 1 90 497 TYR A O 1
ATOM 3917 N N . ASP A 1 498 ? 28.328 -15.75 14.461 1 91.69 498 ASP A N 1
ATOM 3918 C CA . ASP A 1 498 ? 28.859 -16.5 13.328 1 91.69 498 ASP A CA 1
ATOM 3919 C C . ASP A 1 498 ? 29.141 -15.586 12.148 1 91.69 498 ASP A C 1
ATOM 3921 O O . ASP A 1 498 ? 28.281 -15.344 11.312 1 91.69 498 ASP A O 1
ATOM 3925 N N . PRO A 1 499 ? 30.344 -15.07 12.07 1 93.19 499 PRO A N 1
ATOM 3926 C CA . PRO A 1 499 ? 30.688 -14.086 11.031 1 93.19 499 PRO A CA 1
ATOM 3927 C C . PRO A 1 499 ? 30.891 -14.727 9.664 1 93.19 499 PRO A C 1
ATOM 3929 O O . PRO A 1 499 ? 31.312 -14.055 8.719 1 93.19 499 PRO A O 1
ATOM 3932 N N . SER A 1 500 ? 30.594 -16.016 9.555 1 92.25 500 SER A N 1
ATOM 3933 C CA . SER A 1 500 ? 30.719 -16.656 8.258 1 92.25 500 SER A CA 1
ATOM 3934 C C . SER A 1 500 ? 29.578 -16.234 7.324 1 92.25 500 SER A C 1
ATOM 3936 O O . SER A 1 500 ? 28.625 -15.594 7.754 1 92.25 500 SER A O 1
ATOM 3938 N N . TYR A 1 501 ? 29.781 -16.516 6.027 1 92.31 501 TYR A N 1
ATOM 3939 C CA . TYR A 1 501 ? 28.781 -16.125 5.039 1 92.31 501 TYR A CA 1
ATOM 3940 C C . TYR A 1 501 ? 28.016 -17.344 4.531 1 92.31 501 TYR A C 1
ATOM 3942 O O . TYR A 1 501 ? 28.594 -18.438 4.402 1 92.31 501 TYR A O 1
ATOM 3950 N N . ALA A 1 502 ? 26.734 -17.172 4.324 1 89.06 502 ALA A N 1
ATOM 3951 C CA . ALA A 1 502 ? 25.875 -18.203 3.764 1 89.06 502 ALA A CA 1
ATOM 3952 C C . ALA A 1 502 ? 25.062 -17.672 2.594 1 89.06 502 ALA A C 1
ATOM 3954 O O . ALA A 1 502 ? 24.984 -16.453 2.395 1 89.06 502 ALA A O 1
ATOM 3955 N N . SER A 1 503 ? 24.484 -18.609 1.808 1 89.5 503 SER A N 1
ATOM 3956 C CA . SER A 1 503 ? 23.625 -18.234 0.678 1 89.5 503 SER A CA 1
ATOM 3957 C C . SER A 1 503 ? 22.391 -17.484 1.141 1 89.5 503 SER A C 1
ATOM 3959 O O . SER A 1 503 ? 21.797 -17.812 2.164 1 89.5 503 SER A O 1
ATOM 3961 N N . LEU A 1 504 ? 22.125 -16.422 0.443 1 91.12 504 LEU A N 1
ATOM 3962 C CA . LEU A 1 504 ? 21 -15.539 0.745 1 91.12 504 LEU A CA 1
ATOM 3963 C C . LEU A 1 504 ? 20.203 -15.234 -0.512 1 91.12 504 LEU A C 1
ATOM 3965 O O . LEU A 1 504 ? 20.766 -15.07 -1.595 1 91.12 504 LEU A O 1
ATOM 3969 N N . THR A 1 505 ? 18.891 -15.18 -0.421 1 89 505 THR A N 1
ATOM 3970 C CA . THR A 1 505 ? 18 -14.844 -1.533 1 89 505 THR A CA 1
ATOM 3971 C C . THR A 1 505 ? 17.094 -13.68 -1.173 1 89 505 THR A C 1
ATOM 3973 O O . THR A 1 505 ? 15.891 -13.859 -0.955 1 89 505 THR A O 1
ATOM 3976 N N . PRO A 1 506 ? 17.609 -12.445 -1.187 1 90.56 506 PRO A N 1
ATOM 3977 C CA . PRO A 1 506 ? 16.781 -11.273 -0.88 1 90.56 506 PRO A CA 1
ATOM 3978 C C . PRO A 1 506 ? 15.797 -10.945 -1.997 1 90.56 506 PRO A C 1
ATOM 3980 O O . PRO A 1 506 ? 16.094 -11.164 -3.174 1 90.56 506 PRO A O 1
ATOM 3983 N N . ARG A 1 507 ? 14.672 -10.367 -1.585 1 86.31 507 ARG A N 1
ATOM 3984 C CA . ARG A 1 507 ? 13.68 -9.852 -2.531 1 86.31 507 ARG A CA 1
ATOM 3985 C C . ARG A 1 507 ? 13.953 -8.391 -2.871 1 86.31 507 ARG A C 1
ATOM 3987 O O . ARG A 1 507 ? 14.234 -7.586 -1.983 1 86.31 507 ARG A O 1
ATOM 3994 N N . VAL A 1 508 ? 13.977 -8.117 -4.102 1 90.81 508 VAL A N 1
ATOM 3995 C CA . VAL A 1 508 ? 14.211 -6.75 -4.547 1 90.81 508 VAL A CA 1
ATOM 3996 C C . VAL A 1 508 ? 13.211 -6.379 -5.637 1 90.81 508 VAL A C 1
ATOM 3998 O O . VAL A 1 508 ? 12.531 -7.25 -6.191 1 90.81 508 VAL A O 1
ATOM 4001 N N . TYR A 1 509 ? 13.078 -5.07 -5.867 1 87.69 509 TYR A N 1
ATOM 4002 C CA . TYR A 1 509 ? 12.211 -4.555 -6.914 1 87.69 509 TYR A CA 1
ATOM 4003 C C . TYR A 1 509 ? 13.023 -3.984 -8.07 1 87.69 509 TYR A C 1
ATOM 4005 O O . TYR A 1 509 ? 14.039 -3.316 -7.852 1 87.69 509 TYR A O 1
ATOM 4013 N N . ALA A 1 510 ? 12.594 -4.359 -9.281 1 91.81 510 ALA A N 1
ATOM 4014 C CA . ALA A 1 510 ? 13.188 -3.727 -10.461 1 91.81 510 ALA A CA 1
ATOM 4015 C C . ALA A 1 510 ? 12.711 -2.287 -10.609 1 91.81 510 ALA A C 1
ATOM 4017 O O . ALA A 1 510 ? 11.523 -1.998 -10.422 1 91.81 510 ALA A O 1
ATOM 4018 N N . TYR A 1 511 ? 13.664 -1.36 -10.828 1 86.31 511 TYR A N 1
ATOM 4019 C CA . TYR A 1 511 ? 13.367 0.049 -11.062 1 86.31 511 TYR A CA 1
ATOM 4020 C C . TYR A 1 511 ? 13.617 0.422 -12.523 1 86.31 511 TYR A C 1
ATOM 4022 O O . TYR A 1 511 ? 14.414 -0.221 -13.211 1 86.31 511 TYR A O 1
ATOM 4030 N N . ASP A 1 512 ? 12.844 1.496 -12.93 1 79.12 512 ASP A N 1
ATOM 4031 C CA . ASP A 1 512 ? 13.203 2.082 -14.219 1 79.12 512 ASP A CA 1
ATOM 4032 C C . ASP A 1 512 ? 14.586 2.736 -14.156 1 79.12 512 ASP A C 1
ATOM 4034 O O . ASP A 1 512 ? 14.914 3.422 -13.188 1 79.12 512 ASP A O 1
ATOM 4038 N N . ASN A 1 513 ? 15.359 2.471 -15.18 1 80.31 513 ASN A N 1
ATOM 4039 C CA . ASN A 1 513 ? 16.734 2.979 -15.195 1 80.31 513 ASN A CA 1
ATOM 4040 C C . ASN A 1 513 ? 16.766 4.5 -15.055 1 80.31 513 ASN A C 1
ATOM 4042 O O . ASN A 1 513 ? 17.734 5.059 -14.547 1 80.31 513 ASN A O 1
ATOM 4046 N N . THR A 1 514 ? 15.727 5.172 -15.43 1 71.94 514 THR A N 1
ATOM 4047 C CA . THR A 1 514 ? 15.68 6.625 -15.352 1 71.94 514 THR A CA 1
ATOM 4048 C C . THR A 1 514 ? 15.477 7.086 -13.914 1 71.94 514 THR A C 1
ATOM 4050 O O . THR A 1 514 ? 15.867 8.195 -13.547 1 71.94 514 THR A O 1
ATOM 4053 N N . ASN A 1 515 ? 14.875 6.176 -13.117 1 70.94 515 ASN A N 1
ATOM 4054 C CA . ASN A 1 515 ? 14.609 6.504 -11.727 1 70.94 515 ASN A CA 1
ATOM 4055 C C . ASN A 1 515 ? 15.578 5.793 -10.781 1 70.94 515 ASN A C 1
ATOM 4057 O O . ASN A 1 515 ? 15.281 5.621 -9.602 1 70.94 515 ASN A O 1
ATOM 4061 N N . CYS A 1 516 ? 16.672 5.41 -11.32 1 80.75 516 CYS A N 1
ATOM 4062 C CA . CYS A 1 516 ? 17.641 4.656 -10.531 1 80.75 516 CYS A CA 1
ATOM 4063 C C . CYS A 1 516 ? 18.672 5.582 -9.891 1 80.75 516 CYS A C 1
ATOM 4065 O O . CYS A 1 516 ? 19.625 5.992 -10.547 1 80.75 516 CYS A O 1
ATOM 4067 N N . LEU A 1 517 ? 18.562 5.965 -8.617 1 80.12 517 LEU A N 1
ATOM 4068 C CA . LEU A 1 517 ? 19.5 6.828 -7.898 1 80.12 517 LEU A CA 1
ATOM 4069 C C . LEU A 1 517 ? 20.656 6.02 -7.32 1 80.12 517 LEU A C 1
ATOM 4071 O O . LEU A 1 517 ? 20.562 5.512 -6.199 1 80.12 517 LEU A O 1
ATOM 4075 N N . LEU A 1 518 ? 21.766 6.027 -8.047 1 85.12 518 LEU A N 1
ATOM 4076 C CA . LEU A 1 518 ? 22.906 5.211 -7.672 1 85.12 518 LEU A CA 1
ATOM 4077 C C . LEU A 1 518 ? 23.859 5.984 -6.758 1 85.12 518 LEU A C 1
ATOM 4079 O O . LEU A 1 518 ? 23.891 7.215 -6.793 1 85.12 518 LEU A O 1
ATOM 4083 N N . ALA A 1 519 ? 24.578 5.246 -5.973 1 84.06 519 ALA A N 1
ATOM 4084 C CA . ALA A 1 519 ? 25.641 5.84 -5.172 1 84.06 519 ALA A CA 1
ATOM 4085 C C . ALA A 1 519 ? 26.703 6.473 -6.066 1 84.06 519 ALA A C 1
ATOM 4087 O O . ALA A 1 519 ? 26.969 5.984 -7.164 1 84.06 519 ALA A O 1
ATOM 4088 N N . ASP A 1 520 ? 27.375 7.512 -5.605 1 78.88 520 ASP A N 1
ATOM 4089 C CA . ASP A 1 520 ? 28.344 8.297 -6.379 1 78.88 520 ASP A CA 1
ATOM 4090 C C . ASP A 1 520 ? 29.531 7.438 -6.812 1 78.88 520 ASP A C 1
ATOM 4092 O O . ASP A 1 520 ? 30.094 7.641 -7.891 1 78.88 520 ASP A O 1
ATOM 4096 N N . GLN A 1 521 ? 29.891 6.504 -6.055 1 85.94 521 GLN A N 1
ATOM 4097 C CA . GLN A 1 521 ? 31.078 5.707 -6.328 1 85.94 521 GLN A CA 1
ATOM 4098 C C . GLN A 1 521 ? 30.906 4.887 -7.605 1 85.94 521 GLN A C 1
ATOM 4100 O O . GLN A 1 521 ? 31.906 4.508 -8.242 1 85.94 521 GLN A O 1
ATOM 4105 N N . TYR A 1 522 ? 29.703 4.598 -8.016 1 89.19 522 TYR A N 1
ATOM 4106 C CA . TYR A 1 522 ? 29.484 3.752 -9.188 1 89.19 522 TYR A CA 1
ATOM 4107 C C . TYR A 1 522 ? 29.281 4.594 -10.438 1 89.19 522 TYR A C 1
ATOM 4109 O O . TYR A 1 522 ? 29.375 4.086 -11.555 1 89.19 522 TYR A O 1
ATOM 4117 N N . LYS A 1 523 ? 29.031 5.867 -10.242 1 84.06 523 LYS A N 1
ATOM 4118 C CA . LYS A 1 523 ? 28.719 6.75 -11.359 1 84.06 523 LYS A CA 1
ATOM 4119 C C . LYS A 1 523 ? 29.953 6.973 -12.234 1 84.06 523 LYS A C 1
ATOM 4121 O O . LYS A 1 523 ? 29.828 7.168 -13.445 1 84.06 523 LYS A O 1
ATOM 4126 N N . LYS A 1 524 ? 31.078 6.855 -11.617 1 83.69 524 LYS A N 1
ATOM 4127 C CA . LYS A 1 524 ? 32.312 7.109 -12.344 1 83.69 524 LYS A CA 1
ATOM 4128 C C . LYS A 1 524 ? 32.531 6.078 -13.445 1 83.69 524 LYS A C 1
ATOM 4130 O O . LYS A 1 524 ? 33.094 6.387 -14.5 1 83.69 524 LYS A O 1
ATOM 4135 N N . ASN A 1 525 ? 32 4.852 -13.258 1 86.81 525 ASN A N 1
ATOM 4136 C CA . ASN A 1 525 ? 32.188 3.775 -14.227 1 86.81 525 ASN A CA 1
ATOM 4137 C C . ASN A 1 525 ? 31.016 3.68 -15.188 1 86.81 525 ASN A C 1
ATOM 4139 O O . ASN A 1 525 ? 30.984 2.801 -16.062 1 86.81 525 ASN A O 1
ATOM 4143 N N . LEU A 1 526 ? 30.078 4.598 -15.047 1 88.38 526 LEU A N 1
ATOM 4144 C CA . LEU A 1 526 ? 28.906 4.66 -15.914 1 88.38 526 LEU A CA 1
ATOM 4145 C C . LEU A 1 526 ? 28.953 5.902 -16.797 1 88.38 526 LEU A C 1
ATOM 4147 O O . LEU A 1 526 ? 28.078 6.762 -16.719 1 88.38 526 LEU A O 1
ATOM 4151 N N . VAL A 1 527 ? 29.906 5.906 -17.609 1 81.75 527 VAL A N 1
ATOM 4152 C CA . VAL A 1 527 ? 30.188 7.086 -18.438 1 81.75 527 VAL A CA 1
ATOM 4153 C C . VAL A 1 527 ? 28.984 7.402 -19.312 1 81.75 527 VAL A C 1
ATOM 4155 O O . VAL A 1 527 ? 28.703 8.57 -19.594 1 81.75 527 VAL A O 1
ATOM 4158 N N . GLU A 1 528 ? 28.281 6.414 -19.812 1 80.19 528 GLU A N 1
ATOM 4159 C CA . GLU A 1 528 ? 27.125 6.613 -20.672 1 80.19 528 GLU A CA 1
ATOM 4160 C C . GLU A 1 528 ? 25.828 6.457 -19.891 1 80.19 528 GLU A C 1
ATOM 4162 O O . GLU A 1 528 ? 24.75 6.328 -20.484 1 80.19 528 GLU A O 1
ATOM 4167 N N . GLY A 1 529 ? 25.875 6.453 -18.656 1 86.44 529 GLY A N 1
ATOM 4168 C CA . GLY A 1 529 ? 24.688 6.203 -17.844 1 86.44 529 GLY A CA 1
ATOM 4169 C C . GLY A 1 529 ? 24.188 4.77 -17.922 1 86.44 529 GLY A C 1
ATOM 4170 O O . GLY A 1 529 ? 24.844 3.924 -18.547 1 86.44 529 GLY A O 1
ATOM 4171 N N . LEU A 1 530 ? 23.094 4.473 -17.281 1 88.94 530 LEU A N 1
ATOM 4172 C CA . LEU A 1 530 ? 22.484 3.148 -17.344 1 88.94 530 LEU A CA 1
ATOM 4173 C C . LEU A 1 530 ? 21.844 2.916 -18.703 1 88.94 530 LEU A C 1
ATOM 4175 O O . LEU A 1 530 ? 21.016 3.719 -19.156 1 88.94 530 LEU A O 1
ATOM 4179 N N . ALA A 1 531 ? 22.281 1.965 -19.359 1 89.38 531 ALA A N 1
ATOM 4180 C CA . ALA A 1 531 ? 21.766 1.606 -20.688 1 89.38 531 ALA A CA 1
ATOM 4181 C C . ALA A 1 531 ? 20.703 0.518 -20.578 1 89.38 531 ALA A C 1
ATOM 4183 O O . ALA A 1 531 ? 20.391 0.055 -19.484 1 89.38 531 ALA A O 1
ATOM 4184 N N . HIS A 1 532 ? 20.125 0.12 -21.766 1 89.81 532 HIS A N 1
ATOM 4185 C CA . HIS A 1 532 ? 19.078 -0.894 -21.797 1 89.81 532 HIS A CA 1
ATOM 4186 C C . HIS A 1 532 ? 19.594 -2.248 -21.344 1 89.81 532 HIS A C 1
ATOM 4188 O O . HIS A 1 532 ? 18.812 -3.119 -20.938 1 89.81 532 HIS A O 1
ATOM 4194 N N . GLN A 1 533 ? 20.953 -2.451 -21.359 1 95.38 533 GLN A N 1
ATOM 4195 C CA . GLN A 1 533 ? 21.547 -3.713 -20.938 1 95.38 533 GLN A CA 1
ATOM 4196 C C . GLN A 1 533 ? 21.656 -3.787 -19.406 1 95.38 533 GLN A C 1
ATOM 4198 O O . GLN A 1 533 ? 22.109 -4.793 -18.859 1 95.38 533 GLN A O 1
ATOM 4203 N N . HIS A 1 534 ? 21.312 -2.668 -18.75 1 95.81 534 HIS A N 1
ATOM 4204 C CA . HIS A 1 534 ? 21.375 -2.625 -17.297 1 95.81 534 HIS A CA 1
ATOM 4205 C C . HIS A 1 534 ? 19.984 -2.787 -16.688 1 95.81 534 HIS A C 1
ATOM 4207 O O . HIS A 1 534 ? 18.984 -2.352 -17.281 1 95.81 534 HIS A O 1
ATOM 4213 N N . LEU A 1 535 ? 19.922 -3.492 -15.578 1 96.75 535 LEU A N 1
ATOM 4214 C CA . LEU A 1 535 ? 18.703 -3.652 -14.789 1 96.75 535 LEU A CA 1
ATOM 4215 C C . LEU A 1 535 ? 18.891 -3.105 -13.375 1 96.75 535 LEU A C 1
ATOM 4217 O O . LEU A 1 535 ? 19.594 -3.707 -12.562 1 96.75 535 LEU A O 1
ATOM 4221 N N . CYS A 1 536 ? 18.281 -1.96 -13.148 1 94.62 536 CYS A N 1
ATOM 4222 C CA . CYS A 1 536 ? 18.344 -1.349 -11.828 1 94.62 536 CYS A CA 1
ATOM 4223 C C . CYS A 1 536 ? 17.359 -2.029 -10.875 1 94.62 536 CYS A C 1
ATOM 4225 O O . CYS A 1 536 ? 16.219 -2.311 -11.242 1 94.62 536 CYS A O 1
ATOM 4227 N N . PHE A 1 537 ? 17.844 -2.402 -9.672 1 94.88 537 PHE A N 1
ATOM 4228 C CA . PHE A 1 537 ? 16.969 -3.061 -8.711 1 94.88 537 PHE A CA 1
ATOM 4229 C C . PHE A 1 537 ? 17.281 -2.623 -7.289 1 94.88 537 PHE A C 1
ATOM 4231 O O . PHE A 1 537 ? 18.375 -2.088 -7.027 1 94.88 537 PHE A O 1
ATOM 4238 N N . GLY A 1 538 ? 16.328 -2.773 -6.395 1 91 538 GLY A N 1
ATOM 4239 C CA . GLY A 1 538 ? 16.562 -2.412 -5.008 1 91 538 GLY A CA 1
ATOM 4240 C C . GLY A 1 538 ? 15.359 -2.639 -4.109 1 91 538 GLY A C 1
ATOM 4241 O O . GLY A 1 538 ? 14.406 -3.316 -4.5 1 91 538 GLY A O 1
ATOM 4242 N N . ASN A 1 539 ? 15.492 -2.281 -2.945 1 88.06 539 ASN A N 1
ATOM 4243 C CA . ASN A 1 539 ? 14.469 -2.27 -1.903 1 88.06 539 ASN A CA 1
ATOM 4244 C C . ASN A 1 539 ? 14.633 -1.076 -0.968 1 88.06 539 ASN A C 1
ATOM 4246 O O . ASN A 1 539 ? 15.727 -0.52 -0.853 1 88.06 539 ASN A O 1
ATOM 4250 N N . ASP A 1 540 ? 13.703 -0.667 -0.282 1 79.81 540 ASP A N 1
ATOM 4251 C CA . ASP A 1 540 ? 13.664 0.613 0.419 1 79.81 540 ASP A CA 1
ATOM 4252 C C . ASP A 1 540 ? 14.453 0.55 1.724 1 79.81 540 ASP A C 1
ATOM 4254 O O . ASP A 1 540 ? 15.211 1.469 2.041 1 79.81 540 ASP A O 1
ATOM 4258 N N . PRO A 1 541 ? 14.305 -0.515 2.541 1 83.75 541 PRO A N 1
ATOM 4259 C CA . PRO A 1 541 ? 14.977 -0.488 3.844 1 83.75 541 PRO A CA 1
ATOM 4260 C C . PRO A 1 541 ? 16.5 -0.561 3.732 1 83.75 541 PRO A C 1
ATOM 4262 O O . PRO A 1 541 ? 17.016 -1.252 2.855 1 83.75 541 PRO A O 1
ATOM 4265 N N . PHE A 1 542 ? 17.203 0.193 4.535 1 90.88 542 PHE A N 1
ATOM 4266 C CA . PHE A 1 542 ? 18.641 0.05 4.652 1 90.88 542 PHE A CA 1
ATOM 4267 C C . PHE A 1 542 ? 19 -1.112 5.57 1 90.88 542 PHE A C 1
ATOM 4269 O O . PHE A 1 542 ? 18.266 -1.412 6.512 1 90.88 542 PHE A O 1
ATOM 4276 N N . LEU A 1 543 ? 20.078 -1.739 5.242 1 93.19 543 LEU A N 1
ATOM 4277 C CA . LEU A 1 543 ? 20.547 -2.883 6.016 1 93.19 543 LEU A CA 1
ATOM 4278 C C . LEU A 1 543 ? 21.781 -2.52 6.824 1 93.19 543 LEU A C 1
ATOM 4280 O O . LEU A 1 543 ? 22.547 -1.623 6.438 1 93.19 543 LEU A O 1
ATOM 4284 N N . VAL A 1 544 ? 21.922 -3.205 7.945 1 95.5 544 VAL A N 1
ATOM 4285 C CA . VAL A 1 544 ? 23.219 -3.201 8.586 1 95.5 544 VAL A CA 1
ATOM 4286 C C . VAL A 1 544 ? 24.266 -3.76 7.625 1 95.5 544 VAL A C 1
ATOM 4288 O O . VAL A 1 544 ? 24.031 -4.77 6.953 1 95.5 544 VAL A O 1
ATOM 4291 N N . PRO A 1 545 ? 25.406 -3.117 7.559 1 94.56 545 PRO A N 1
ATOM 4292 C CA . PRO A 1 545 ? 26.438 -3.646 6.664 1 94.56 545 PRO A CA 1
ATOM 4293 C C . PRO A 1 545 ? 26.75 -5.121 6.922 1 94.56 545 PRO A C 1
ATOM 4295 O O . PRO A 1 545 ? 26.812 -5.547 8.078 1 94.56 545 PRO A O 1
ATOM 4298 N N . GLU A 1 546 ? 26.828 -5.934 5.801 1 94.69 546 GLU A N 1
ATOM 4299 C CA . GLU A 1 546 ? 27.188 -7.344 5.781 1 94.69 546 GLU A CA 1
ATOM 4300 C C . GLU A 1 546 ? 25.969 -8.242 5.906 1 94.69 546 GLU A C 1
ATOM 4302 O O . GLU A 1 546 ? 26.078 -9.469 5.797 1 94.69 546 GLU A O 1
ATOM 4307 N N . VAL A 1 547 ? 24.781 -7.656 6.148 1 94.44 547 VAL A N 1
ATOM 4308 C CA . VAL A 1 547 ? 23.562 -8.477 6.113 1 94.44 547 VAL A CA 1
ATOM 4309 C C . VAL A 1 547 ? 23.438 -9.141 4.746 1 94.44 547 VAL A C 1
ATOM 4311 O O . VAL A 1 547 ? 23.125 -10.328 4.656 1 94.44 547 VAL A O 1
ATOM 4314 N N . CYS A 1 548 ? 23.625 -8.359 3.746 1 94.88 548 CYS A N 1
ATOM 4315 C CA . CYS A 1 548 ? 23.562 -8.836 2.369 1 94.88 548 CYS A CA 1
ATOM 4316 C C . CYS A 1 548 ? 24.734 -8.32 1.557 1 94.88 548 CYS A C 1
ATOM 4318 O O . CYS A 1 548 ? 24.938 -7.109 1.437 1 94.88 548 CYS A O 1
ATOM 4320 N N . ASN A 1 549 ? 25.5 -9.242 1.098 1 95.5 549 ASN A N 1
ATOM 4321 C CA . ASN A 1 549 ? 26.625 -8.914 0.224 1 95.5 549 ASN A CA 1
ATOM 4322 C C . ASN A 1 549 ? 26.359 -9.352 -1.215 1 95.5 549 ASN A C 1
ATOM 4324 O O . ASN A 1 549 ? 26.328 -10.547 -1.51 1 95.5 549 ASN A O 1
ATOM 4328 N N . LEU A 1 550 ? 26.219 -8.375 -2.027 1 96 550 LEU A N 1
ATOM 4329 C CA . LEU A 1 550 ? 25.922 -8.672 -3.422 1 96 550 LEU A CA 1
ATOM 4330 C C . LEU A 1 550 ? 27.094 -9.344 -4.109 1 96 550 LEU A C 1
ATOM 4332 O O . LEU A 1 550 ? 28.203 -8.797 -4.152 1 96 550 LEU A O 1
ATOM 4336 N N . THR A 1 551 ? 26.891 -10.508 -4.602 1 96.38 551 THR A N 1
ATOM 4337 C CA . THR A 1 551 ? 27.922 -11.219 -5.355 1 96.38 551 THR A CA 1
ATOM 4338 C C . THR A 1 551 ? 27.906 -10.781 -6.82 1 96.38 551 THR A C 1
ATOM 4340 O O . THR A 1 551 ? 26.938 -10.188 -7.293 1 96.38 551 THR A O 1
ATOM 4343 N N . SER A 1 552 ? 29.047 -11.141 -7.461 1 96.62 552 SER A N 1
ATOM 4344 C CA . SER A 1 552 ? 29.141 -10.852 -8.891 1 96.62 552 SER A CA 1
ATOM 4345 C C . SER A 1 552 ? 28.625 -12.008 -9.727 1 96.62 552 SER A C 1
ATOM 4347 O O . SER A 1 552 ? 29.125 -13.133 -9.617 1 96.62 552 SER A O 1
ATOM 4349 N N . GLY A 1 553 ? 27.625 -11.695 -10.516 1 97.5 553 GLY A N 1
ATOM 4350 C CA . GLY A 1 553 ? 27.188 -12.695 -11.477 1 97.5 553 GLY A CA 1
ATOM 4351 C C . GLY A 1 553 ? 26.062 -13.57 -10.953 1 97.5 553 GLY A C 1
ATOM 4352 O O . GLY A 1 553 ? 25.672 -14.531 -11.609 1 97.5 553 GLY A O 1
ATOM 4353 N N . GLY A 1 554 ? 25.594 -13.281 -9.758 1 96.38 554 GLY A N 1
ATOM 4354 C CA . GLY A 1 554 ? 24.469 -14.039 -9.234 1 96.38 554 GLY A CA 1
ATOM 4355 C C . GLY A 1 554 ? 23.172 -13.773 -9.992 1 96.38 554 GLY A C 1
ATOM 4356 O O . GLY A 1 554 ? 22.953 -12.656 -10.469 1 96.38 554 GLY A O 1
ATOM 4357 N N . PRO A 1 555 ? 22.359 -14.734 -10.117 1 97.12 555 PRO A N 1
ATOM 4358 C CA . PRO A 1 555 ? 21.156 -14.578 -10.914 1 97.12 555 PRO A CA 1
ATOM 4359 C C . PRO A 1 555 ? 20.078 -13.734 -10.211 1 97.12 555 PRO A C 1
ATOM 4361 O O . PRO A 1 555 ? 19.922 -13.836 -8.992 1 97.12 555 PRO A O 1
ATOM 4364 N N . LEU A 1 556 ? 19.5 -12.836 -10.891 1 96.75 556 LEU A N 1
ATOM 4365 C CA . LEU A 1 556 ? 18.203 -12.242 -10.586 1 96.75 556 LEU A CA 1
ATOM 4366 C C . LEU A 1 556 ? 17.094 -12.977 -11.32 1 96.75 556 LEU A C 1
ATOM 4368 O O . LEU A 1 556 ? 17.062 -13.008 -12.547 1 96.75 556 LEU A O 1
ATOM 4372 N N . GLN A 1 557 ? 16.141 -13.531 -10.547 1 94.31 557 GLN A N 1
ATOM 4373 C CA . GLN A 1 557 ? 15.242 -14.453 -11.227 1 94.31 557 GLN A CA 1
ATOM 4374 C C . GLN A 1 557 ? 13.859 -14.438 -10.578 1 94.31 557 GLN A C 1
ATOM 4376 O O . GLN A 1 557 ? 13.672 -13.852 -9.508 1 94.31 557 GLN A O 1
ATOM 4381 N N . ARG A 1 558 ? 12.969 -15.07 -11.305 1 90.44 558 ARG A N 1
ATOM 4382 C CA . ARG A 1 558 ? 11.594 -15.266 -10.867 1 90.44 558 ARG A CA 1
ATOM 4383 C C . ARG A 1 558 ? 10.977 -16.484 -11.531 1 90.44 558 ARG A C 1
ATOM 4385 O O . ARG A 1 558 ? 11.344 -16.844 -12.656 1 90.44 558 ARG A O 1
ATOM 4392 N N . SER A 1 559 ? 10.164 -17.203 -10.773 1 83.12 559 SER A N 1
ATOM 4393 C CA . SER A 1 559 ? 9.383 -18.266 -11.398 1 83.12 559 SER A CA 1
ATOM 4394 C C . SER A 1 559 ? 8.219 -17.688 -12.203 1 83.12 559 SER A C 1
ATOM 4396 O O . SER A 1 559 ? 7.469 -16.844 -11.703 1 83.12 559 SER A O 1
ATOM 4398 N N . VAL A 1 560 ? 8.156 -18.078 -13.461 1 83.62 560 VAL A N 1
ATOM 4399 C CA . VAL A 1 560 ? 7.145 -17.547 -14.367 1 83.62 560 VAL A CA 1
ATOM 4400 C C . VAL A 1 560 ? 6.324 -18.703 -14.945 1 83.62 560 VAL A C 1
ATOM 4402 O O . VAL A 1 560 ? 6.883 -19.734 -15.344 1 83.62 560 VAL A O 1
ATOM 4405 N N . PHE A 1 561 ? 5.039 -18.484 -14.977 1 74.81 561 PHE A N 1
ATOM 4406 C CA . PHE A 1 561 ? 4.156 -19.5 -15.555 1 74.81 561 PHE A CA 1
ATOM 4407 C C . PHE A 1 561 ? 4.266 -19.484 -17.078 1 74.81 561 PHE A C 1
ATOM 4409 O O . PHE A 1 561 ? 4.223 -18.438 -17.703 1 74.81 561 PHE A O 1
ATOM 4416 N N . ARG A 1 562 ? 4.605 -20.656 -17.562 1 76.19 562 ARG A N 1
ATOM 4417 C CA . ARG A 1 562 ? 4.582 -20.953 -18.984 1 76.19 562 ARG A CA 1
ATOM 4418 C C . ARG A 1 562 ? 3.834 -22.266 -19.25 1 76.19 562 ARG A C 1
ATOM 4420 O O . ARG A 1 562 ? 4.078 -23.266 -18.594 1 76.19 562 ARG A O 1
ATOM 4427 N N . LEU A 1 563 ? 2.828 -22.188 -20.141 1 73.19 563 LEU A N 1
ATOM 4428 C CA . LEU A 1 563 ? 2.057 -23.375 -20.5 1 73.19 563 LEU A CA 1
ATOM 4429 C C . LEU A 1 563 ? 1.483 -24.047 -19.266 1 73.19 563 LEU A C 1
ATOM 4431 O O . LEU A 1 563 ? 1.636 -25.266 -19.094 1 73.19 563 LEU A O 1
ATOM 4435 N N . GLN A 1 564 ? 1.087 -23.312 -18.328 1 60.47 564 GLN A N 1
ATOM 4436 C CA . GLN A 1 564 ? 0.383 -23.734 -17.125 1 60.47 564 GLN A CA 1
ATOM 4437 C C . GLN A 1 564 ? 1.344 -24.359 -16.109 1 60.47 564 GLN A C 1
ATOM 4439 O O . GLN A 1 564 ? 0.923 -25.094 -15.219 1 60.47 564 GLN A O 1
ATOM 4444 N N . ARG A 1 565 ? 2.605 -24.188 -16.406 1 67.94 565 ARG A N 1
ATOM 4445 C CA . ARG A 1 565 ? 3.668 -24.562 -15.477 1 67.94 565 ARG A CA 1
ATOM 4446 C C . ARG A 1 565 ? 4.59 -23.375 -15.203 1 67.94 565 ARG A C 1
ATOM 4448 O O . ARG A 1 565 ? 4.523 -22.359 -15.891 1 67.94 565 ARG A O 1
ATOM 4455 N N . HIS A 1 566 ? 5.305 -23.516 -14.203 1 72.94 566 HIS A N 1
ATOM 4456 C CA . HIS A 1 566 ? 6.199 -22.391 -13.945 1 72.94 566 HIS A CA 1
ATOM 4457 C C . HIS A 1 566 ? 7.656 -22.828 -13.953 1 72.94 566 HIS A C 1
ATOM 4459 O O . HIS A 1 566 ? 7.965 -23.969 -13.578 1 72.94 566 HIS A O 1
ATOM 4465 N N . TYR A 1 567 ? 8.445 -22.016 -14.398 1 80.75 567 TYR A N 1
ATOM 4466 C CA . TYR A 1 567 ? 9.883 -22.203 -14.57 1 80.75 567 TYR A CA 1
ATOM 4467 C C . TYR A 1 567 ? 10.656 -21 -14.07 1 80.75 567 TYR A C 1
ATOM 4469 O O . TYR A 1 567 ? 10.156 -19.875 -14.117 1 80.75 567 TYR A O 1
ATOM 4477 N N . LYS A 1 568 ? 11.844 -21.375 -13.633 1 85.62 568 LYS A N 1
ATOM 4478 C CA . LYS A 1 568 ? 12.711 -20.281 -13.234 1 85.62 568 LYS A CA 1
ATOM 4479 C C . LYS A 1 568 ? 13.219 -19.5 -14.445 1 85.62 568 LYS A C 1
ATOM 4481 O O . LYS A 1 568 ? 13.703 -20.109 -15.406 1 85.62 568 LYS A O 1
ATOM 4486 N N . HIS A 1 569 ? 12.977 -18.266 -14.453 1 91.62 569 HIS A N 1
ATOM 4487 C CA . HIS A 1 569 ? 13.5 -17.359 -15.477 1 91.62 569 HIS A CA 1
ATOM 4488 C C . HIS A 1 569 ? 14.539 -16.406 -14.898 1 91.62 569 HIS A C 1
ATOM 4490 O O . HIS A 1 569 ? 14.273 -15.742 -13.898 1 91.62 569 HIS A O 1
ATOM 4496 N N . VAL A 1 570 ? 15.664 -16.391 -15.508 1 95.94 570 VAL A N 1
ATOM 4497 C CA . VAL A 1 570 ? 16.703 -15.43 -15.133 1 95.94 570 VAL A CA 1
ATOM 4498 C C . VAL A 1 570 ? 16.531 -14.148 -15.953 1 95.94 570 VAL A C 1
ATOM 4500 O O . VAL A 1 570 ? 16.5 -14.195 -17.188 1 95.94 570 VAL A O 1
ATOM 4503 N N . TYR A 1 571 ? 16.406 -13.016 -15.242 1 96.06 571 TYR A N 1
ATOM 4504 C CA . TYR A 1 571 ? 16.266 -11.711 -15.883 1 96.06 571 TYR A CA 1
ATOM 4505 C C . TYR A 1 571 ? 17.625 -11.078 -16.141 1 96.06 571 TYR A C 1
ATOM 4507 O O . TYR A 1 571 ? 17.812 -10.367 -17.125 1 96.06 571 TYR A O 1
ATOM 4515 N N . GLY A 1 572 ? 18.453 -11.328 -15.211 1 97.38 572 GLY A N 1
ATOM 4516 C CA . GLY A 1 572 ? 19.781 -10.742 -15.258 1 97.38 572 GLY A CA 1
ATOM 4517 C C . GLY A 1 572 ? 20.75 -11.344 -14.25 1 97.38 572 GLY A C 1
ATOM 4518 O O . GLY A 1 572 ? 20.391 -12.289 -13.539 1 97.38 572 GLY A O 1
ATOM 4519 N N . ILE A 1 573 ? 21.969 -10.883 -14.312 1 98.31 573 ILE A N 1
ATOM 4520 C CA . ILE A 1 573 ? 23 -11.297 -13.375 1 98.31 573 ILE A CA 1
ATOM 4521 C C . ILE A 1 573 ? 23.594 -10.062 -12.688 1 98.31 573 ILE A C 1
ATOM 4523 O O . ILE A 1 573 ? 23.781 -9.023 -13.32 1 98.31 573 ILE A O 1
ATOM 4527 N N . SER A 1 574 ? 23.828 -10.203 -11.383 1 98.12 574 SER A N 1
ATOM 4528 C CA . SER A 1 574 ? 24.234 -9.07 -10.562 1 98.12 574 SER A CA 1
ATOM 4529 C C . SER A 1 574 ? 25.594 -8.516 -11.008 1 98.12 574 SER A C 1
ATOM 4531 O O . SER A 1 574 ? 26.516 -9.281 -11.25 1 98.12 574 SER A O 1
ATOM 4533 N N . LEU A 1 575 ? 25.703 -7.203 -11.047 1 97.94 575 LEU A N 1
ATOM 4534 C CA . LEU A 1 575 ? 26.906 -6.539 -11.539 1 97.94 575 LEU A CA 1
ATOM 4535 C C . LEU A 1 575 ? 27.594 -5.766 -10.414 1 97.94 575 LEU A C 1
ATOM 4537 O O . LEU A 1 575 ? 28.734 -6.078 -10.039 1 97.94 575 LEU A O 1
ATOM 4541 N N . PHE A 1 576 ? 26.859 -4.727 -9.883 1 96.12 576 PHE A N 1
ATOM 4542 C CA . PHE A 1 576 ? 27.438 -3.965 -8.789 1 96.12 576 PHE A CA 1
ATOM 4543 C C . PHE A 1 576 ? 26.359 -3.396 -7.883 1 96.12 576 PHE A C 1
ATOM 4545 O O . PHE A 1 576 ? 25.188 -3.338 -8.266 1 96.12 576 PHE A O 1
ATOM 4552 N N . GLY A 1 577 ? 26.766 -3.049 -6.707 1 94.88 577 GLY A N 1
ATOM 4553 C CA . GLY A 1 577 ? 25.906 -2.428 -5.727 1 94.88 577 GLY A CA 1
ATOM 4554 C C . GLY A 1 577 ? 26.234 -2.814 -4.297 1 94.88 577 GLY A C 1
ATOM 4555 O O . GLY A 1 577 ? 26.938 -3.805 -4.066 1 94.88 577 GLY A O 1
ATOM 4556 N N . ARG A 1 578 ? 25.672 -1.985 -3.375 1 92.69 578 ARG A N 1
ATOM 4557 C CA . ARG A 1 578 ? 25.875 -2.271 -1.957 1 92.69 578 ARG A CA 1
ATOM 4558 C C . ARG A 1 578 ? 24.609 -2.85 -1.332 1 92.69 578 ARG A C 1
ATOM 4560 O O . ARG A 1 578 ? 23.484 -2.498 -1.73 1 92.69 578 ARG A O 1
ATOM 4567 N N . ASP A 1 579 ? 24.766 -3.814 -0.418 1 94.5 579 ASP A N 1
ATOM 4568 C CA . ASP A 1 579 ? 23.703 -4.352 0.411 1 94.5 579 ASP A CA 1
ATOM 4569 C C . ASP A 1 579 ? 22.562 -4.914 -0.451 1 94.5 579 ASP A C 1
ATOM 4571 O O . ASP A 1 579 ? 21.391 -4.719 -0.142 1 94.5 579 ASP A O 1
ATOM 4575 N N . CYS A 1 580 ? 22.922 -5.398 -1.634 1 94.56 580 CYS A N 1
ATOM 4576 C CA . CYS A 1 580 ? 22 -6.078 -2.539 1 94.56 580 CYS A CA 1
ATOM 4577 C C . CYS A 1 580 ? 20.906 -5.133 -3.016 1 94.56 580 CYS A C 1
ATOM 4579 O O . CYS A 1 580 ? 19.781 -5.559 -3.246 1 94.56 580 CYS A O 1
ATOM 4581 N N . GLY A 1 581 ? 21.203 -3.811 -3.043 1 92.69 581 GLY A N 1
ATOM 4582 C CA . GLY A 1 581 ? 20.25 -2.828 -3.531 1 92.69 581 GLY A CA 1
ATOM 4583 C C . GLY A 1 581 ? 19.328 -2.301 -2.447 1 92.69 581 GLY A C 1
ATOM 4584 O O . GLY A 1 581 ? 18.469 -1.445 -2.707 1 92.69 581 GLY A O 1
ATOM 4585 N N . TYR A 1 582 ? 19.453 -2.826 -1.216 1 91.56 582 TYR A N 1
ATOM 4586 C CA . TYR A 1 582 ? 18.641 -2.311 -0.12 1 91.56 582 TYR A CA 1
ATOM 4587 C C . TYR A 1 582 ? 19.078 -0.909 0.277 1 91.56 582 TYR A C 1
ATOM 4589 O O . TYR A 1 582 ? 20.266 -0.677 0.542 1 91.56 582 TYR A O 1
ATOM 4597 N N . GLY A 1 583 ? 18.141 0.045 0.32 1 87.75 583 GLY A N 1
ATOM 4598 C CA . GLY A 1 583 ? 18.438 1.428 0.657 1 87.75 583 GLY A CA 1
ATOM 4599 C C . GLY A 1 583 ? 18.922 2.242 -0.531 1 87.75 583 GLY A C 1
ATOM 4600 O O . GLY A 1 583 ? 18.453 3.363 -0.749 1 87.75 583 GLY A O 1
ATOM 4601 N N . GLU A 1 584 ? 19.922 1.645 -1.256 1 88.94 584 GLU A N 1
ATOM 4602 C CA . GLU A 1 584 ? 20.469 2.201 -2.488 1 88.94 584 GLU A CA 1
ATOM 4603 C C . GLU A 1 584 ? 20.453 1.167 -3.611 1 88.94 584 GLU A C 1
ATOM 4605 O O . GLU A 1 584 ? 21 0.067 -3.453 1 88.94 584 GLU A O 1
ATOM 4610 N N . PRO A 1 585 ? 19.906 1.586 -4.727 1 91.12 585 PRO A N 1
ATOM 4611 C CA . PRO A 1 585 ? 19.734 0.599 -5.793 1 91.12 585 PRO A CA 1
ATOM 4612 C C . PRO A 1 585 ? 21.047 -0.017 -6.262 1 91.12 585 PRO A C 1
ATOM 4614 O O . PRO A 1 585 ? 22.094 0.625 -6.176 1 91.12 585 PRO A O 1
ATOM 4617 N N . ALA A 1 586 ? 20.984 -1.246 -6.656 1 96.44 586 ALA A N 1
ATOM 4618 C CA . ALA A 1 586 ? 22.047 -1.988 -7.32 1 96.44 586 ALA A CA 1
ATOM 4619 C C . ALA A 1 586 ? 21.719 -2.23 -8.789 1 96.44 586 ALA A C 1
ATOM 4621 O O . ALA A 1 586 ? 20.625 -1.885 -9.25 1 96.44 586 ALA A O 1
ATOM 4622 N N . VAL A 1 587 ? 22.703 -2.73 -9.547 1 97.5 587 VAL A N 1
ATOM 4623 C CA . VAL A 1 587 ? 22.516 -2.877 -10.984 1 97.5 587 VAL A CA 1
ATOM 4624 C C . VAL A 1 587 ? 22.953 -4.27 -11.43 1 97.5 587 VAL A C 1
ATOM 4626 O O . VAL A 1 587 ? 23.938 -4.812 -10.922 1 97.5 587 VAL A O 1
ATOM 4629 N N . ALA A 1 588 ? 22.188 -4.859 -12.297 1 98.19 588 ALA A N 1
ATOM 4630 C CA . ALA A 1 588 ? 22.484 -6.145 -12.93 1 98.19 588 ALA A CA 1
ATOM 4631 C C . ALA A 1 588 ? 22.594 -6.004 -14.445 1 98.19 588 ALA A C 1
ATOM 4633 O O . ALA A 1 588 ? 22.203 -4.977 -15.008 1 98.19 588 ALA A O 1
ATOM 4634 N N . ILE A 1 589 ? 23.188 -6.984 -15.023 1 98 589 ILE A N 1
ATOM 4635 C CA . ILE A 1 589 ? 23.156 -7.086 -16.484 1 98 589 ILE A CA 1
ATOM 4636 C C . ILE A 1 589 ? 21.859 -7.742 -16.938 1 98 589 ILE A C 1
ATOM 4638 O O . ILE A 1 589 ? 21.516 -8.844 -16.484 1 98 589 ILE A O 1
ATOM 4642 N N . ARG A 1 590 ? 21.109 -7.062 -17.703 1 97.19 590 ARG A N 1
ATOM 4643 C CA . ARG A 1 590 ? 19.875 -7.594 -18.281 1 97.19 590 ARG A CA 1
ATOM 4644 C C . ARG A 1 590 ? 20.188 -8.586 -19.391 1 97.19 590 ARG A C 1
ATOM 4646 O O . ARG A 1 590 ? 20.781 -8.227 -20.406 1 97.19 590 ARG A O 1
ATOM 4653 N N . LEU A 1 591 ? 19.719 -9.781 -19.297 1 96.88 591 LEU A N 1
ATOM 4654 C CA . LEU A 1 591 ? 20.109 -10.812 -20.25 1 96.88 591 LEU A CA 1
ATOM 4655 C C . LEU A 1 591 ? 19.406 -10.602 -21.594 1 96.88 591 LEU A C 1
ATOM 4657 O O . LEU A 1 591 ? 19.984 -10.875 -22.641 1 96.88 591 LEU A O 1
ATOM 4661 N N . HIS A 1 592 ? 18.203 -10.062 -21.562 1 94.31 592 HIS A N 1
ATOM 4662 C CA . HIS A 1 592 ? 17.453 -9.828 -22.797 1 94.31 592 HIS A CA 1
ATOM 4663 C C . HIS A 1 592 ? 18.234 -8.945 -23.75 1 94.31 592 HIS A C 1
ATOM 4665 O O . HIS A 1 592 ? 18.156 -9.109 -24.969 1 94.31 592 HIS A O 1
ATOM 4671 N N . ALA A 1 593 ? 18.953 -8 -23.203 1 94.44 593 ALA A N 1
ATOM 4672 C CA . ALA A 1 593 ? 19.703 -7.055 -24.031 1 94.44 593 ALA A CA 1
ATOM 4673 C C . ALA A 1 593 ? 20.812 -7.758 -24.812 1 94.44 593 ALA A C 1
ATOM 4675 O O . ALA A 1 593 ? 21.344 -7.211 -25.781 1 94.44 593 ALA A O 1
ATOM 4676 N N . HIS A 1 594 ? 21.141 -8.945 -24.422 1 95.94 594 HIS A N 1
ATOM 4677 C CA . HIS A 1 594 ? 22.234 -9.672 -25.062 1 95.94 594 HIS A CA 1
ATOM 4678 C C . HIS A 1 594 ? 21.734 -10.953 -25.719 1 95.94 594 HIS A C 1
ATOM 4680 O O . HIS A 1 594 ? 22.5 -11.898 -25.906 1 95.94 594 HIS A O 1
ATOM 4686 N N . MET A 1 595 ? 20.5 -11 -26 1 91.75 595 MET A N 1
ATOM 4687 C CA . MET A 1 595 ? 19.875 -12.211 -26.516 1 91.75 595 MET A CA 1
ATOM 4688 C C . MET A 1 595 ? 20.484 -12.602 -27.859 1 91.75 595 MET A C 1
ATOM 4690 O O . MET A 1 595 ? 20.688 -13.789 -28.141 1 91.75 595 MET A O 1
ATOM 4694 N N . ASN A 1 596 ? 20.766 -11.641 -28.734 1 88.56 596 ASN A N 1
ATOM 4695 C CA . ASN A 1 596 ? 21.359 -11.93 -30.031 1 88.56 596 ASN A CA 1
ATOM 4696 C C . ASN A 1 596 ? 22.719 -12.617 -29.891 1 88.56 596 ASN A C 1
ATOM 4698 O O . ASN A 1 596 ? 22.984 -13.609 -30.578 1 88.56 596 ASN A O 1
ATOM 4702 N N . TRP A 1 597 ? 23.531 -12.125 -29.047 1 93.75 597 TRP A N 1
ATOM 4703 C CA . TRP A 1 597 ? 24.828 -12.727 -28.812 1 93.75 597 TRP A CA 1
ATOM 4704 C C . TRP A 1 597 ? 24.688 -14.109 -28.172 1 93.75 597 TRP A C 1
ATOM 4706 O O . TRP A 1 597 ? 25.359 -15.062 -28.578 1 93.75 597 TRP A O 1
ATOM 4716 N N . LEU A 1 598 ? 23.812 -14.219 -27.188 1 94.69 598 LEU A N 1
ATOM 4717 C CA . LEU A 1 598 ? 23.594 -15.484 -26.5 1 94.69 598 LEU A CA 1
ATOM 4718 C C . LEU A 1 598 ? 23.125 -16.562 -27.469 1 94.69 598 LEU A C 1
ATOM 4720 O O . LEU A 1 598 ? 23.609 -17.688 -27.438 1 94.69 598 LEU A O 1
ATOM 4724 N N . GLU A 1 599 ? 22.172 -16.203 -28.312 1 89.19 599 GLU A N 1
ATOM 4725 C CA . GLU A 1 599 ? 21.672 -17.156 -29.297 1 89.19 599 GLU A CA 1
ATOM 4726 C C . GLU A 1 599 ? 22.75 -17.562 -30.297 1 89.19 599 GLU A C 1
ATOM 4728 O O . GLU A 1 599 ? 22.828 -18.719 -30.719 1 89.19 599 GLU A O 1
ATOM 4733 N N . SER A 1 600 ? 23.641 -16.641 -30.641 1 89.25 600 SER A N 1
ATOM 4734 C CA . SER A 1 600 ? 24.734 -16.922 -31.578 1 89.25 600 SER A CA 1
ATOM 4735 C C . SER A 1 600 ? 25.719 -17.922 -30.984 1 89.25 600 SER A C 1
ATOM 4737 O O . SER A 1 600 ? 26.312 -18.719 -31.703 1 89.25 600 SER A O 1
ATOM 4739 N N . VAL A 1 601 ? 25.812 -17.922 -29.672 1 91.06 601 VAL A N 1
ATOM 4740 C CA . VAL A 1 601 ? 26.781 -18.781 -29.016 1 91.06 601 VAL A CA 1
ATOM 4741 C C . VAL A 1 601 ? 26.141 -20.125 -28.656 1 91.06 601 VAL A C 1
ATOM 4743 O O . VAL A 1 601 ? 26.781 -21.172 -28.75 1 91.06 601 VAL A O 1
ATOM 4746 N N . LEU A 1 602 ? 24.906 -20.125 -28.297 1 88.38 602 LEU A N 1
ATOM 4747 C CA . LEU A 1 602 ? 24.297 -21.281 -27.672 1 88.38 602 LEU A CA 1
ATOM 4748 C C . LEU A 1 602 ? 23.484 -22.094 -28.672 1 88.38 602 LEU A C 1
ATOM 4750 O O . LEU A 1 602 ? 23.266 -23.297 -28.484 1 88.38 602 LEU A O 1
ATOM 4754 N N . LEU A 1 603 ? 22.953 -21.453 -29.656 1 85.06 603 LEU A N 1
ATOM 4755 C CA . LEU A 1 603 ? 22.109 -22.156 -30.625 1 85.06 603 LEU A CA 1
ATOM 4756 C C . LEU A 1 603 ? 22.938 -22.688 -31.781 1 85.06 603 LEU A C 1
ATOM 4758 O O . LEU A 1 603 ? 23.969 -22.109 -32.125 1 85.06 603 LEU A O 1
ATOM 4762 N N . PRO A 1 604 ? 22.562 -23.906 -32.156 1 75.19 604 PRO A N 1
ATOM 4763 C CA . PRO A 1 604 ? 23.281 -24.469 -33.281 1 75.19 604 PRO A CA 1
ATOM 4764 C C . PRO A 1 604 ? 23.266 -23.516 -34.5 1 75.19 604 PRO A C 1
ATOM 4766 O O . PRO A 1 604 ? 22.359 -22.719 -34.656 1 75.19 604 PRO A O 1
ATOM 4769 N N . ALA A 1 605 ? 24.438 -23.312 -35.094 1 61.09 605 ALA A N 1
ATOM 4770 C CA . ALA A 1 605 ? 24.594 -22.438 -36.25 1 61.09 605 ALA A CA 1
ATOM 4771 C C . ALA A 1 605 ? 23.406 -22.609 -37.188 1 61.09 605 ALA A C 1
ATOM 4773 O O . ALA A 1 605 ? 23 -23.719 -37.5 1 61.09 605 ALA A O 1
ATOM 4774 N N . LYS A 1 606 ? 22.547 -21.703 -37.062 1 52.38 606 LYS A N 1
ATOM 4775 C CA . LYS A 1 606 ? 21.531 -21.703 -38.094 1 52.38 606 LYS A CA 1
ATOM 4776 C C . LYS A 1 606 ? 22.109 -22.141 -39.438 1 52.38 606 LYS A C 1
ATOM 4778 O O . LYS A 1 606 ? 23.109 -21.578 -39.906 1 52.38 606 LYS A O 1
ATOM 4783 N N . LEU A 1 607 ? 22.297 -23.453 -39.625 1 42.66 607 LEU A N 1
ATOM 4784 C CA . LEU A 1 607 ? 22.672 -23.688 -41 1 42.66 607 LEU A CA 1
ATOM 4785 C C . LEU A 1 607 ? 22.219 -22.547 -41.906 1 42.66 607 LEU A C 1
ATOM 4787 O O . LEU A 1 607 ? 21.125 -22 -41.719 1 42.66 607 LEU A O 1
ATOM 4791 N N . PRO A 1 608 ? 23.234 -21.734 -42.312 1 35 608 PRO A N 1
ATOM 4792 C CA . PRO A 1 608 ? 22.656 -20.812 -43.312 1 35 608 PRO A CA 1
ATOM 4793 C C . PRO A 1 608 ? 21.375 -21.344 -43.938 1 35 608 PRO A C 1
ATOM 4795 O O . PRO A 1 608 ? 21.328 -22.5 -44.375 1 35 608 PRO A O 1
ATOM 4798 N N . SER A 1 609 ? 20.375 -21.219 -43.25 1 34.03 609 SER A N 1
ATOM 4799 C CA . SER A 1 609 ? 19.266 -21.531 -44.156 1 34.03 609 SER A CA 1
ATOM 4800 C C . SER A 1 609 ? 19.719 -21.422 -45.625 1 34.03 609 SER A C 1
ATOM 4802 O O . SER A 1 609 ? 20.312 -20.438 -46 1 34.03 609 SER A O 1
ATOM 4804 N N . GLN A 1 610 ? 20.328 -22.375 -46.156 1 30.86 610 GLN A N 1
ATOM 4805 C CA . GLN A 1 610 ? 20.188 -22.219 -47.594 1 30.86 610 GLN A CA 1
ATOM 4806 C C . GLN A 1 610 ? 19.141 -21.172 -47.938 1 30.86 610 GLN A C 1
ATOM 4808 O O . GLN A 1 610 ? 18.172 -20.984 -47.188 1 30.86 610 GLN A O 1
ATOM 4813 N N . ASN A 1 611 ? 19.594 -20.109 -48.531 1 30.62 611 ASN A N 1
ATOM 4814 C CA . ASN A 1 611 ? 18.656 -19.297 -49.281 1 30.62 611 ASN A CA 1
ATOM 4815 C C . ASN A 1 611 ? 17.344 -20.047 -49.531 1 30.62 611 ASN A C 1
ATOM 4817 O O . ASN A 1 611 ? 17.203 -20.781 -50.5 1 30.62 611 ASN A O 1
ATOM 4821 N N . SER A 1 612 ? 17.047 -20.828 -48.656 1 32.34 612 SER A N 1
ATOM 4822 C CA . SER A 1 612 ? 15.68 -21.156 -49.031 1 32.34 612 SER A CA 1
ATOM 4823 C C . SER A 1 612 ? 14.922 -19.922 -49.5 1 32.34 612 SER A C 1
ATOM 4825 O O . SER A 1 612 ? 14.609 -19.031 -48.688 1 32.34 612 SER A O 1
ATOM 4827 N N . HIS A 1 613 ? 15.508 -19.203 -50.406 1 30.2 613 HIS A N 1
ATOM 4828 C CA . HIS A 1 613 ? 14.523 -18.562 -51.281 1 30.2 613 HIS A CA 1
ATOM 4829 C C . HIS A 1 613 ? 13.148 -19.203 -51.094 1 30.2 613 HIS A C 1
ATOM 4831 O O . HIS A 1 613 ? 12.914 -20.312 -51.594 1 30.2 613 HIS A O 1
ATOM 4837 N N . SER A 1 614 ? 12.836 -19.484 -49.938 1 34.66 614 SER A N 1
ATOM 4838 C CA . SER A 1 614 ? 11.375 -19.609 -49.969 1 34.66 614 SER A CA 1
ATOM 4839 C C . SER A 1 614 ? 10.812 -18.984 -51.25 1 34.66 614 SER A C 1
ATOM 4841 O O . SER A 1 614 ? 10.828 -17.766 -51.406 1 34.66 614 SER A O 1
ATOM 4843 N N . LEU A 1 615 ? 11.383 -19.406 -52.25 1 32.69 615 LEU A N 1
ATOM 4844 C CA . LEU A 1 615 ? 10.602 -19.141 -53.438 1 32.69 615 LEU A CA 1
ATOM 4845 C C . LEU A 1 615 ? 9.109 -19.141 -53.125 1 32.69 615 LEU A C 1
ATOM 4847 O O . LEU A 1 615 ? 8.523 -20.188 -52.875 1 32.69 615 LEU A O 1
ATOM 4851 N N . ASP A 1 616 ? 8.836 -18.406 -52.125 1 35.97 616 ASP A N 1
ATOM 4852 C CA . ASP A 1 616 ? 7.414 -18.062 -52.219 1 35.97 616 ASP A CA 1
ATOM 4853 C C . ASP A 1 616 ? 6.879 -18.297 -53.625 1 35.97 616 ASP A C 1
ATOM 4855 O O . ASP A 1 616 ? 7.34 -17.672 -54.594 1 35.97 616 ASP A O 1
ATOM 4859 N N . ALA A 1 617 ? 6.926 -19.547 -53.875 1 39.28 617 ALA A N 1
ATOM 4860 C CA . ALA A 1 617 ? 6.246 -19.703 -55.156 1 39.28 617 ALA A CA 1
ATOM 4861 C C . ALA A 1 617 ? 5.184 -18.625 -55.344 1 39.28 617 ALA A C 1
ATOM 4863 O O . ALA A 1 617 ? 4.289 -18.469 -54.5 1 39.28 617 ALA A O 1
ATOM 4864 N N . VAL A 1 618 ? 5.676 -17.469 -55.719 1 39.94 618 VAL A N 1
ATOM 4865 C CA . VAL A 1 618 ? 4.699 -16.484 -56.156 1 39.94 618 VAL A CA 1
ATOM 4866 C C . VAL A 1 618 ? 3.529 -17.203 -56.844 1 39.94 618 VAL A C 1
ATOM 4868 O O . VAL A 1 618 ? 3.715 -17.906 -57.844 1 39.94 618 VAL A O 1
ATOM 4871 N N . GLN A 1 619 ? 2.697 -17.641 -55.938 1 51.84 619 GLN A N 1
ATOM 4872 C CA . GLN A 1 619 ? 1.475 -18.094 -56.594 1 51.84 619 GLN A CA 1
ATOM 4873 C C . GLN A 1 619 ? 0.878 -16.984 -57.438 1 51.84 619 GLN A C 1
ATOM 4875 O O . GLN A 1 619 ? 0.78 -15.836 -57.031 1 51.84 619 GLN A O 1
ATOM 4880 N N . PHE A 1 620 ? 1.033 -17.156 -58.656 1 57.19 620 PHE A N 1
ATOM 4881 C CA . PHE A 1 620 ? 0.528 -16.188 -59.625 1 57.19 620 PHE A CA 1
ATOM 4882 C C . PHE A 1 620 ? -0.988 -16.281 -59.719 1 57.19 620 PHE A C 1
ATOM 4884 O O . PHE A 1 620 ? -1.532 -17.359 -59.969 1 57.19 620 PHE A O 1
ATOM 4891 N N . ILE A 1 621 ? -1.559 -15.359 -59.156 1 60 621 ILE A N 1
ATOM 4892 C CA . ILE A 1 621 ? -2.982 -15.227 -59.438 1 60 621 ILE A CA 1
ATOM 4893 C C . ILE A 1 621 ? -3.172 -14.469 -60.75 1 60 621 ILE A C 1
ATOM 4895 O O . ILE A 1 621 ? -2.807 -13.297 -60.844 1 60 621 ILE A O 1
ATOM 4899 N N . ASN A 1 622 ? -3.34 -15.188 -61.781 1 65.69 622 ASN A N 1
ATOM 4900 C CA . ASN A 1 622 ? -3.723 -14.539 -63.031 1 65.69 622 ASN A CA 1
ATOM 4901 C C . ASN A 1 622 ? -5.176 -14.078 -63 1 65.69 622 ASN A C 1
ATOM 4903 O O . ASN A 1 622 ? -6.094 -14.891 -63.156 1 65.69 622 ASN A O 1
ATOM 4907 N N . SER A 1 623 ? -5.406 -12.914 -62.719 1 67.56 623 SER A N 1
ATOM 4908 C CA . SER A 1 623 ? -6.73 -12.328 -62.531 1 67.56 623 SER A CA 1
ATOM 4909 C C . SER A 1 623 ? -7.555 -12.414 -63.812 1 67.56 623 SER A C 1
ATOM 4911 O O . SER A 1 623 ? -8.781 -12.273 -63.781 1 67.56 623 SER A O 1
ATOM 4913 N N . ASP A 1 624 ? -6.898 -12.75 -64.938 1 70 624 ASP A N 1
ATOM 4914 C CA . ASP A 1 624 ? -7.594 -12.758 -66.188 1 70 624 ASP A CA 1
ATOM 4915 C C . ASP A 1 624 ? -8.219 -14.125 -66.5 1 70 624 ASP A C 1
ATOM 4917 O O . ASP A 1 624 ? -8.977 -14.289 -67.438 1 70 624 ASP A O 1
ATOM 4921 N N . LEU A 1 625 ? -7.887 -15.023 -65.562 1 77.06 625 LEU A N 1
ATOM 4922 C CA . LEU A 1 625 ? -8.422 -16.359 -65.75 1 77.06 625 LEU A CA 1
ATOM 4923 C C . LEU A 1 625 ? -9.578 -16.641 -64.812 1 77.06 625 LEU A C 1
ATOM 4925 O O . LEU A 1 625 ? -9.578 -16.141 -63.688 1 77.06 625 LEU A O 1
ATOM 4929 N N . GLU A 1 626 ? -10.531 -17.234 -65.375 1 76.94 626 GLU A N 1
ATOM 4930 C CA . GLU A 1 626 ? -11.711 -17.594 -64.625 1 76.94 626 GLU A CA 1
ATOM 4931 C C . GLU A 1 626 ? -11.922 -19.109 -64.625 1 76.94 626 GLU A C 1
ATOM 4933 O O . GLU A 1 626 ? -11.172 -19.844 -65.25 1 76.94 626 GLU A O 1
ATOM 4938 N N . LEU A 1 627 ? -12.945 -19.5 -63.906 1 78.88 627 LEU A N 1
ATOM 4939 C CA . LEU A 1 627 ? -13.312 -20.906 -63.781 1 78.88 627 LEU A CA 1
ATOM 4940 C C . LEU A 1 627 ? -13.57 -21.5 -65.188 1 78.88 627 LEU A C 1
ATOM 4942 O O . LEU A 1 627 ? -14.32 -20.938 -65.938 1 78.88 627 LEU A O 1
ATOM 4946 N N . PHE A 1 628 ? -12.867 -22.609 -65.5 1 78.44 628 PHE A N 1
ATOM 4947 C CA . PHE A 1 628 ? -12.977 -23.422 -66.688 1 78.44 628 PHE A CA 1
ATOM 4948 C C . PHE A 1 628 ? -12.266 -22.75 -67.875 1 78.44 628 PHE A C 1
ATOM 4950 O O . PHE A 1 628 ? -12.438 -23.156 -69.062 1 78.44 628 PHE A O 1
ATOM 4957 N N . ASP A 1 629 ? -11.461 -21.75 -67.688 1 79.25 629 ASP A N 1
ATOM 4958 C CA . ASP A 1 629 ? -10.625 -21.172 -68.688 1 79.25 629 ASP A CA 1
ATOM 4959 C C . ASP A 1 629 ? -9.406 -22.047 -69 1 79.25 629 ASP A C 1
ATOM 4961 O O . ASP A 1 629 ? -8.914 -22.734 -68.125 1 79.25 629 ASP A O 1
ATOM 4965 N N . ARG A 1 630 ? -9.094 -22 -70.188 1 79.19 630 ARG A N 1
ATOM 4966 C CA . ARG A 1 630 ? -7.82 -22.625 -70.562 1 79.19 630 ARG A CA 1
ATOM 4967 C C . ARG A 1 630 ? -6.652 -21.797 -70 1 79.19 630 ARG A C 1
ATOM 4969 O O . ARG A 1 630 ? -6.695 -20.562 -70 1 79.19 630 ARG A O 1
ATOM 4976 N N . CYS A 1 631 ? -5.664 -22.438 -69.312 1 80.38 631 CYS A N 1
ATOM 4977 C CA . CYS A 1 631 ? -4.504 -21.75 -68.812 1 80.38 631 CYS A CA 1
ATOM 4978 C C . CYS A 1 631 ? -3.209 -22.375 -69.312 1 80.38 631 CYS A C 1
ATOM 4980 O O . CYS A 1 631 ? -3.189 -23.547 -69.688 1 80.38 631 CYS A O 1
ATOM 4982 N N . ASP A 1 632 ? -2.189 -21.594 -69.375 1 76.12 632 ASP A N 1
ATOM 4983 C CA . ASP A 1 632 ? -0.891 -22.062 -69.875 1 76.12 632 ASP A CA 1
ATOM 4984 C C . ASP A 1 632 ? 0.147 -22.047 -68.75 1 76.12 632 ASP A C 1
ATOM 4986 O O . ASP A 1 632 ? 0.261 -21.078 -68 1 76.12 632 ASP A O 1
ATOM 4990 N N . PHE A 1 633 ? 0.757 -23.156 -68.562 1 76.25 633 PHE A N 1
ATOM 4991 C CA . PHE A 1 633 ? 1.874 -23.234 -67.688 1 76.25 633 PHE A CA 1
ATOM 4992 C C . PHE A 1 633 ? 3.133 -22.625 -68.25 1 76.25 633 PHE A C 1
ATOM 4994 O O . PHE A 1 633 ? 3.17 -22.344 -69.5 1 76.25 633 PHE A O 1
ATOM 5001 N N . TYR A 1 634 ? 4.109 -22.375 -67.562 1 68.62 634 TYR A N 1
ATOM 5002 C CA . TYR A 1 634 ? 5.344 -21.75 -68 1 68.62 634 TYR A CA 1
ATOM 5003 C C . TYR A 1 634 ? 6.086 -22.672 -69 1 68.62 634 TYR A C 1
ATOM 5005 O O . TYR A 1 634 ? 6.852 -22.219 -69.812 1 68.62 634 TYR A O 1
ATOM 5013 N N . ASP A 1 635 ? 5.793 -24.016 -68.812 1 65.56 635 ASP A N 1
ATOM 5014 C CA . ASP A 1 635 ? 6.449 -24.969 -69.688 1 65.56 635 ASP A CA 1
ATOM 5015 C C . ASP A 1 635 ? 5.621 -25.188 -71 1 65.56 635 ASP A C 1
ATOM 5017 O O . ASP A 1 635 ? 5.875 -26.125 -71.75 1 65.56 635 ASP A O 1
ATOM 5021 N N . GLU A 1 636 ? 4.691 -24.422 -71.312 1 69.81 636 GLU A N 1
ATOM 5022 C CA . GLU A 1 636 ? 3.857 -24.391 -72.5 1 69.81 636 GLU A CA 1
ATOM 5023 C C . GLU A 1 636 ? 2.803 -25.484 -72.438 1 69.81 636 GLU A C 1
ATOM 5025 O O . GLU A 1 636 ? 2.125 -25.734 -73.438 1 69.81 636 GLU A O 1
ATOM 5030 N N . SER A 1 637 ? 2.756 -26.172 -71.312 1 75.75 637 SER A N 1
ATOM 5031 C CA . SER A 1 637 ? 1.626 -27.094 -71.188 1 75.75 637 SER A CA 1
ATOM 5032 C C . SER A 1 637 ? 0.33 -26.344 -70.938 1 75.75 637 SER A C 1
ATOM 5034 O O . SER A 1 637 ? 0.354 -25.234 -70.375 1 75.75 637 SER A O 1
ATOM 5036 N N . VAL A 1 638 ? -0.68 -26.969 -71.562 1 77.88 638 VAL A N 1
ATOM 5037 C CA . VAL A 1 638 ? -1.975 -26.297 -71.438 1 77.88 638 VAL A CA 1
ATOM 5038 C C . VAL A 1 638 ? -2.795 -26.969 -70.312 1 77.88 638 VAL A C 1
ATOM 5040 O O . VAL A 1 638 ? -2.83 -28.188 -70.25 1 77.88 638 VAL A O 1
ATOM 5043 N N . GLY A 1 639 ? -3.324 -26.109 -69.375 1 81.75 639 GLY A N 1
ATOM 5044 C CA . GLY A 1 639 ? -4.199 -26.609 -68.312 1 81.75 639 GLY A CA 1
ATOM 5045 C C . GLY A 1 639 ? -5.574 -25.969 -68.312 1 81.75 639 GLY A C 1
ATOM 5046 O O . GLY A 1 639 ? -5.934 -25.281 -69.312 1 81.75 639 GLY A O 1
ATOM 5047 N N . LEU A 1 640 ? -6.453 -26.438 -67.438 1 83.25 640 LEU A N 1
ATOM 5048 C CA . LEU A 1 640 ? -7.797 -25.922 -67.188 1 83.25 640 LEU A CA 1
ATOM 5049 C C . LEU A 1 640 ? -7.934 -25.344 -65.812 1 83.25 640 LEU A C 1
ATOM 5051 O O . LEU A 1 640 ? -7.473 -25.953 -64.812 1 83.25 640 LEU A O 1
ATOM 5055 N N . CYS A 1 641 ? -8.492 -24.156 -65.75 1 83.44 641 CYS A N 1
ATOM 5056 C CA . CYS A 1 641 ? -8.773 -23.578 -64.438 1 83.44 641 CYS A CA 1
ATOM 5057 C C . CYS A 1 641 ? -9.922 -24.312 -63.781 1 83.44 641 CYS A C 1
ATOM 5059 O O . CYS A 1 641 ? -11.062 -24.25 -64.25 1 83.44 641 CYS A O 1
ATOM 5061 N N . VAL A 1 642 ? -9.617 -24.953 -62.656 1 82.81 642 VAL A N 1
ATOM 5062 C CA . VAL A 1 642 ? -10.617 -25.719 -61.906 1 82.81 642 VAL A CA 1
ATOM 5063 C C . VAL A 1 642 ? -10.555 -25.359 -60.438 1 82.81 642 VAL A C 1
ATOM 5065 O O . VAL A 1 642 ? -9.57 -24.766 -59.969 1 82.81 642 VAL A O 1
ATOM 5068 N N . PRO A 1 643 ? -11.688 -25.594 -59.75 1 80.19 643 PRO A N 1
ATOM 5069 C CA . PRO A 1 643 ? -11.586 -25.391 -58.281 1 80.19 643 PRO A CA 1
ATOM 5070 C C . PRO A 1 643 ? -10.43 -26.156 -57.656 1 80.19 643 PRO A C 1
ATOM 5072 O O . PRO A 1 643 ? -10.133 -27.281 -58.062 1 80.19 643 PRO A O 1
ATOM 5075 N N . THR A 1 644 ? -9.805 -25.594 -56.781 1 81.5 644 THR A N 1
ATOM 5076 C CA . THR A 1 644 ? -8.609 -26.156 -56.156 1 81.5 644 THR A CA 1
ATOM 5077 C C . THR A 1 644 ? -8.875 -27.562 -55.656 1 81.5 644 THR A C 1
ATOM 5079 O O . THR A 1 644 ? -7.984 -28.422 -55.688 1 81.5 644 THR A O 1
ATOM 5082 N N . GLU A 1 645 ? -10.094 -27.859 -55.375 1 78.5 645 GLU A N 1
ATOM 5083 C CA . GLU A 1 645 ? -10.445 -29.172 -54.844 1 78.5 645 GLU A CA 1
ATOM 5084 C C . GLU A 1 645 ? -10.445 -30.234 -55.938 1 78.5 645 GLU A C 1
ATOM 5086 O O . GLU A 1 645 ? -10.367 -31.422 -55.656 1 78.5 645 GLU A O 1
ATOM 5091 N N . ARG A 1 646 ? -10.477 -29.812 -57.125 1 79.5 646 ARG A N 1
ATOM 5092 C CA . ARG A 1 646 ? -10.602 -30.75 -58.219 1 79.5 646 ARG A CA 1
ATOM 5093 C C . ARG A 1 646 ? -9.266 -30.922 -58.938 1 79.5 646 ARG A C 1
ATOM 5095 O O . ARG A 1 646 ? -9.211 -31.531 -60.031 1 79.5 646 ARG A O 1
ATOM 5102 N N . CYS A 1 647 ? -8.312 -30.312 -58.5 1 81.06 647 CYS A N 1
ATOM 5103 C CA . CYS A 1 647 ? -6.977 -30.516 -59.062 1 81.06 647 CYS A CA 1
ATOM 5104 C C . CYS A 1 647 ? -6.113 -31.344 -58.125 1 81.06 647 CYS A C 1
ATOM 5106 O O . CYS A 1 647 ? -6.031 -31.047 -56.906 1 81.06 647 CYS A O 1
ATOM 5108 N N . ARG A 1 648 ? -5.453 -32.375 -58.594 1 78.56 648 ARG A N 1
ATOM 5109 C CA . ARG A 1 648 ? -4.684 -33.312 -57.812 1 78.56 648 ARG A CA 1
ATOM 5110 C C . ARG A 1 648 ? -3.473 -32.656 -57.188 1 78.56 648 ARG A C 1
ATOM 5112 O O . ARG A 1 648 ? -2.793 -31.859 -57.812 1 78.56 648 ARG A O 1
ATOM 5119 N N . ARG A 1 649 ? -3.215 -32.969 -55.844 1 75.81 649 ARG A N 1
ATOM 5120 C CA . ARG A 1 649 ? -1.974 -32.75 -55.094 1 75.81 649 ARG A CA 1
ATOM 5121 C C . ARG A 1 649 ? -1.687 -31.25 -54.938 1 75.81 649 ARG A C 1
ATOM 5123 O O . ARG A 1 649 ? -0.531 -30.828 -55 1 75.81 649 ARG A O 1
ATOM 5130 N N . VAL A 1 650 ? -2.799 -30.438 -54.938 1 77.19 650 VAL A N 1
ATOM 5131 C CA . VAL A 1 650 ? -2.58 -29 -54.844 1 77.19 650 VAL A CA 1
ATOM 5132 C C . VAL A 1 650 ? -1.862 -28.672 -53.531 1 77.19 650 VAL A C 1
ATOM 5134 O O . VAL A 1 650 ? -0.868 -27.938 -53.531 1 77.19 650 VAL A O 1
ATOM 5137 N N . ARG A 1 651 ? -2.311 -29.234 -52.438 1 75.31 651 ARG A N 1
ATOM 5138 C CA . ARG A 1 651 ? -1.708 -28.938 -51.156 1 75.31 651 ARG A CA 1
ATOM 5139 C C . ARG A 1 651 ? -0.259 -29.406 -51.094 1 75.31 651 ARG A C 1
ATOM 5141 O O . ARG A 1 651 ? 0.616 -28.703 -50.594 1 75.31 651 ARG A O 1
ATOM 5148 N N . GLN A 1 652 ? -0.079 -30.609 -51.562 1 72.19 652 GLN A N 1
ATOM 5149 C CA . GLN A 1 652 ? 1.271 -31.172 -51.594 1 72.19 652 GLN A CA 1
ATOM 5150 C C . GLN A 1 652 ? 2.219 -30.281 -52.375 1 72.19 652 GLN A C 1
ATOM 5152 O O . GLN A 1 652 ? 3.354 -30.047 -51.969 1 72.19 652 GLN A O 1
ATOM 5157 N N . ARG A 1 653 ? 1.759 -29.875 -53.469 1 73.25 653 ARG A N 1
ATOM 5158 C CA . ARG A 1 653 ? 2.576 -29.031 -54.344 1 73.25 653 ARG A CA 1
ATOM 5159 C C . ARG A 1 653 ? 2.871 -27.688 -53.688 1 73.25 653 ARG A C 1
ATOM 5161 O O . ARG A 1 653 ? 3.98 -27.156 -53.812 1 73.25 653 ARG A O 1
ATOM 5168 N N . LEU A 1 654 ? 1.822 -27.172 -53.062 1 72.94 654 LEU A N 1
ATOM 5169 C CA . LEU A 1 654 ? 2.008 -25.938 -52.344 1 72.94 654 LEU A CA 1
ATOM 5170 C C . LEU A 1 654 ? 3.047 -26.109 -51.219 1 72.94 654 LEU A C 1
ATOM 5172 O O . LEU A 1 654 ? 3.895 -25.234 -51.031 1 72.94 654 LEU A O 1
ATOM 5176 N N . GLU A 1 655 ? 2.941 -27.25 -50.656 1 68.88 655 GLU A N 1
ATOM 5177 C CA . GLU A 1 655 ? 3.869 -27.531 -49.562 1 68.88 655 GLU A CA 1
ATOM 5178 C C . GLU A 1 655 ? 5.289 -27.734 -50.062 1 68.88 655 GLU A C 1
ATOM 5180 O O . GLU A 1 655 ? 6.258 -27.469 -49.375 1 68.88 655 GLU A O 1
ATOM 5185 N N . GLN A 1 656 ? 5.344 -28.141 -51.312 1 64.19 656 GLN A N 1
ATOM 5186 C CA . GLN A 1 656 ? 6.641 -28.359 -51.938 1 64.19 656 GLN A CA 1
ATOM 5187 C C . GLN A 1 656 ? 7.152 -27.094 -52.594 1 64.19 656 GLN A C 1
ATOM 5189 O O . GLN A 1 656 ? 8.164 -27.125 -53.312 1 64.19 656 GLN A O 1
ATOM 5194 N N . ASN A 1 657 ? 6.43 -25.984 -52.375 1 65.38 657 ASN A N 1
ATOM 5195 C CA . ASN A 1 657 ? 6.758 -24.672 -52.938 1 65.38 657 ASN A CA 1
ATOM 5196 C C . ASN A 1 657 ? 6.832 -24.719 -54.469 1 65.38 657 ASN A C 1
ATOM 5198 O O . ASN A 1 657 ? 7.734 -24.125 -55.062 1 65.38 657 ASN A O 1
ATOM 5202 N N . GLU A 1 658 ? 5.969 -25.531 -55 1 68.56 658 GLU A N 1
ATOM 5203 C CA . GLU A 1 658 ? 5.871 -25.547 -56.469 1 68.56 658 GLU A CA 1
ATOM 5204 C C . GLU A 1 658 ? 5.121 -24.312 -56.969 1 68.56 658 GLU A C 1
ATOM 5206 O O . GLU A 1 658 ? 4.16 -23.859 -56.344 1 68.56 658 GLU A O 1
ATOM 5211 N N . ALA A 1 659 ? 5.668 -23.609 -57.969 1 65.81 659 ALA A N 1
ATOM 5212 C CA . ALA A 1 659 ? 4.992 -22.469 -58.562 1 65.81 659 ALA A CA 1
ATOM 5213 C C . ALA A 1 659 ? 3.676 -22.875 -59.219 1 65.81 659 ALA A C 1
ATOM 5215 O O . ALA A 1 659 ? 3.66 -23.688 -60.156 1 65.81 659 ALA A O 1
ATOM 5216 N N . MET A 1 660 ? 2.596 -22.516 -58.5 1 75.44 660 MET A N 1
ATOM 5217 C CA . MET A 1 660 ? 1.28 -22.812 -59.062 1 75.44 660 MET A CA 1
ATOM 5218 C C . MET A 1 660 ? 0.596 -21.547 -59.562 1 75.44 660 MET A C 1
ATOM 5220 O O . MET A 1 660 ? 0.916 -20.453 -59.125 1 75.44 660 MET A O 1
ATOM 5224 N N . ILE A 1 661 ? -0.221 -21.672 -60.688 1 77.12 661 ILE A N 1
ATOM 5225 C CA . ILE A 1 661 ? -0.984 -20.562 -61.25 1 77.12 661 ILE A CA 1
ATOM 5226 C C . ILE A 1 661 ? -2.434 -20.641 -60.75 1 77.12 661 ILE A C 1
ATOM 5228 O O . ILE A 1 661 ? -3.143 -21.609 -61.062 1 77.12 661 ILE A O 1
ATOM 5232 N N . PHE A 1 662 ? -2.865 -19.719 -59.938 1 79.94 662 PHE A N 1
ATOM 5233 C CA . PHE A 1 662 ? -4.258 -19.609 -59.531 1 79.94 662 PHE A CA 1
ATOM 5234 C C . PHE A 1 662 ? -5.039 -18.703 -60.469 1 79.94 662 PHE A C 1
ATOM 5236 O O . PHE A 1 662 ? -4.512 -17.688 -60.938 1 79.94 662 PHE A O 1
ATOM 5243 N N . CYS A 1 663 ? -6.191 -19.219 -60.75 1 78.19 663 CYS A N 1
ATOM 5244 C CA . CYS A 1 663 ? -7.012 -18.516 -61.719 1 78.19 663 CYS A CA 1
ATOM 5245 C C . CYS A 1 663 ? -8.016 -17.594 -61.062 1 78.19 663 CYS A C 1
ATOM 5247 O O . CYS A 1 663 ? -8.969 -18.062 -60.438 1 78.19 663 CYS A O 1
ATOM 5249 N N . GLY A 1 664 ? -7.891 -16.297 -61.125 1 71.81 664 GLY A N 1
ATOM 5250 C CA . GLY A 1 664 ? -8.82 -15.312 -60.594 1 71.81 664 GLY A CA 1
ATOM 5251 C C . GLY A 1 664 ? -8.727 -15.156 -59.062 1 71.81 664 GLY A C 1
ATOM 5252 O O . GLY A 1 664 ? -8.633 -14.031 -58.562 1 71.81 664 GLY A O 1
ATOM 5253 N N . ASN A 1 665 ? -8.891 -16.312 -58.406 1 69.38 665 ASN A N 1
ATOM 5254 C CA . ASN A 1 665 ? -8.797 -16.281 -56.969 1 69.38 665 ASN A CA 1
ATOM 5255 C C . ASN A 1 665 ? -8.078 -17.516 -56.406 1 69.38 665 ASN A C 1
ATOM 5257 O O . ASN A 1 665 ? -7.617 -18.359 -57.188 1 69.38 665 ASN A O 1
ATOM 5261 N N . GLY A 1 666 ? -7.992 -17.547 -55.25 1 72.19 666 GLY A N 1
ATOM 5262 C CA . GLY A 1 666 ? -7.23 -18.625 -54.625 1 72.19 666 GLY A CA 1
ATOM 5263 C C . GLY A 1 666 ? -7.977 -19.938 -54.594 1 72.19 666 GLY A C 1
ATOM 5264 O O . GLY A 1 666 ? -7.422 -20.969 -54.188 1 72.19 666 GLY A O 1
ATOM 5265 N N . THR A 1 667 ? -9.148 -19.984 -55.062 1 77.69 667 THR A N 1
ATOM 5266 C CA . THR A 1 667 ? -9.945 -21.203 -55 1 77.69 667 THR A CA 1
ATOM 5267 C C . THR A 1 667 ? -9.969 -21.906 -56.375 1 77.69 667 THR A C 1
ATOM 5269 O O . THR A 1 667 ? -10.531 -23 -56.5 1 77.69 667 THR A O 1
ATOM 5272 N N . ILE A 1 668 ? -9.453 -21.219 -57.375 1 80.19 668 ILE A N 1
ATOM 5273 C CA . ILE A 1 668 ? -9.383 -21.766 -58.719 1 80.19 668 ILE A CA 1
ATOM 5274 C C . ILE A 1 668 ? -7.926 -21.875 -59.156 1 80.19 668 ILE A C 1
ATOM 5276 O O . ILE A 1 668 ? -7.152 -20.922 -59 1 80.19 668 ILE A O 1
ATOM 5280 N N . ILE A 1 669 ? -7.539 -23.047 -59.688 1 84.69 669 ILE A N 1
ATOM 5281 C CA . ILE A 1 669 ? -6.137 -23.297 -60 1 84.69 669 ILE A CA 1
ATOM 5282 C C . ILE A 1 669 ? -6.02 -23.812 -61.438 1 84.69 669 ILE A C 1
ATOM 5284 O O . ILE A 1 669 ? -6.918 -24.5 -61.906 1 84.69 669 ILE A O 1
ATOM 5288 N N . CYS A 1 670 ? -4.957 -23.438 -62.094 1 82.44 670 CYS A N 1
ATOM 5289 C CA . CYS A 1 670 ? -4.621 -24.031 -63.375 1 82.44 670 CYS A CA 1
ATOM 5290 C C . CYS A 1 670 ? -4.156 -25.469 -63.219 1 82.44 670 CYS A C 1
ATOM 5292 O O . CYS A 1 670 ? -3.125 -25.719 -62.594 1 82.44 670 CYS A O 1
ATOM 5294 N N . CYS A 1 671 ? -4.891 -26.328 -63.656 1 85.19 671 CYS A N 1
ATOM 5295 C CA . CYS A 1 671 ? -4.68 -27.766 -63.469 1 85.19 671 CYS A CA 1
ATOM 5296 C C . CYS A 1 671 ? -4.449 -28.469 -64.812 1 85.19 671 CYS A C 1
ATOM 5298 O O . CYS A 1 671 ? -5.168 -28.219 -65.75 1 85.19 671 CYS A O 1
ATOM 5300 N N . LEU A 1 672 ? -3.428 -29.281 -64.938 1 81.38 672 LEU A N 1
ATOM 5301 C CA . LEU A 1 672 ? -3.23 -30.094 -66.125 1 81.38 672 LEU A CA 1
ATOM 5302 C C . LEU A 1 672 ? -4.406 -31.047 -66.312 1 81.38 672 LEU A C 1
ATOM 5304 O O . LEU A 1 672 ? -4.961 -31.578 -65.375 1 81.38 672 LEU A O 1
ATOM 5308 N N . PRO A 1 673 ? -4.754 -31.25 -67.5 1 77 673 PRO A N 1
ATOM 5309 C CA . PRO A 1 673 ? -5.914 -32.094 -67.812 1 77 673 PRO A CA 1
ATOM 5310 C C . PRO A 1 673 ? -5.816 -33.469 -67.125 1 77 673 PRO A C 1
ATOM 5312 O O . PRO A 1 673 ? -6.824 -34 -66.688 1 77 673 PRO A O 1
ATOM 5315 N N . LYS A 1 674 ? -4.66 -34 -67 1 77.62 674 LYS A N 1
ATOM 5316 C CA . LYS A 1 674 ? -4.492 -35.312 -66.375 1 77.62 674 LYS A CA 1
ATOM 5317 C C . LYS A 1 674 ? -4.695 -35.25 -64.875 1 77.62 674 LYS A C 1
ATOM 5319 O O . LYS A 1 674 ? -4.961 -36.281 -64.25 1 77.62 674 LYS A O 1
ATOM 5324 N N . ASP A 1 675 ? -4.676 -34.062 -64.438 1 78.88 675 ASP A N 1
ATOM 5325 C CA . ASP A 1 675 ? -4.746 -33.906 -62.969 1 78.88 675 ASP A CA 1
ATOM 5326 C C . ASP A 1 675 ? -6.125 -33.406 -62.562 1 78.88 675 ASP A C 1
ATOM 5328 O O . ASP A 1 675 ? -6.383 -33.219 -61.344 1 78.88 675 ASP A O 1
ATOM 5332 N N . VAL A 1 676 ? -6.934 -33.094 -63.5 1 79.69 676 VAL A N 1
ATOM 5333 C CA . VAL A 1 676 ? -8.289 -32.656 -63.188 1 79.69 676 VAL A CA 1
ATOM 5334 C C . VAL A 1 676 ? -9.125 -33.844 -62.719 1 79.69 676 VAL A C 1
ATOM 5336 O O . VAL A 1 676 ? -9.172 -34.875 -63.406 1 79.69 676 VAL A O 1
ATOM 5339 N N . LEU A 1 677 ? -9.75 -33.75 -61.594 1 80.12 677 LEU A N 1
ATOM 5340 C CA . LEU A 1 677 ? -10.5 -34.875 -61 1 80.12 677 LEU A CA 1
ATOM 5341 C C . LEU A 1 677 ? -11.977 -34.781 -61.375 1 80.12 677 LEU A C 1
ATOM 5343 O O . LEU A 1 677 ? -12.586 -33.719 -61.344 1 80.12 677 LEU A O 1
ATOM 5347 N N . ASP A 1 678 ? -12.461 -35.969 -61.844 1 73.75 678 ASP A N 1
ATOM 5348 C CA . ASP A 1 678 ? -13.914 -36.031 -62 1 73.75 678 ASP A CA 1
ATOM 5349 C C . ASP A 1 678 ? -14.586 -36.344 -60.656 1 73.75 678 ASP A C 1
ATOM 5351 O O . ASP A 1 678 ? -13.922 -36.438 -59.625 1 73.75 678 ASP A O 1
ATOM 5355 N N . ASP A 1 679 ? -15.922 -36.375 -60.656 1 70.06 679 ASP A N 1
ATOM 5356 C CA . ASP A 1 679 ? -16.688 -36.562 -59.406 1 70.06 679 ASP A CA 1
ATOM 5357 C C . ASP A 1 679 ? -16.344 -37.875 -58.75 1 70.06 679 ASP A C 1
ATOM 5359 O O . ASP A 1 679 ? -16.234 -37.938 -57.5 1 70.06 679 ASP A O 1
ATOM 5363 N N . GLU A 1 680 ? -16.141 -38.844 -59.531 1 71 680 GLU A N 1
ATOM 5364 C CA . GLU A 1 680 ? -15.82 -40.156 -58.969 1 71 680 GLU A CA 1
ATOM 5365 C C . GLU A 1 680 ? -14.422 -40.156 -58.375 1 71 680 GLU A C 1
ATOM 5367 O O . GLU A 1 680 ? -14.211 -40.719 -57.281 1 71 680 GLU A O 1
ATOM 5372 N N . GLN A 1 681 ? -13.523 -39.531 -59.125 1 74.44 681 GLN A N 1
ATOM 5373 C CA . GLN A 1 681 ? -12.148 -39.469 -58.656 1 74.44 681 GLN A CA 1
ATOM 5374 C C . GLN A 1 681 ? -12.039 -38.625 -57.406 1 74.44 681 GLN A C 1
ATOM 5376 O O . GLN A 1 681 ? -11.297 -38.938 -56.469 1 74.44 681 GLN A O 1
ATOM 5381 N N . LEU A 1 682 ? -12.812 -37.656 -57.406 1 72.94 682 LEU A N 1
ATOM 5382 C CA . LEU A 1 682 ? -12.836 -36.75 -56.25 1 72.94 682 LEU A CA 1
ATOM 5383 C C . LEU A 1 682 ? -13.273 -37.5 -55 1 72.94 682 LEU A C 1
ATOM 5385 O O . LEU A 1 682 ? -12.758 -37.219 -53.906 1 72.94 682 LEU A O 1
ATOM 5389 N N . LEU A 1 683 ? -14.102 -38.438 -55.125 1 69.5 683 LEU A N 1
ATOM 5390 C CA . LEU A 1 683 ? -14.68 -39.125 -54 1 69.5 683 LEU A CA 1
ATOM 5391 C C . LEU A 1 683 ? -13.836 -40.344 -53.625 1 69.5 683 LEU A C 1
ATOM 5393 O O . LEU A 1 683 ? -13.688 -40.656 -52.438 1 69.5 683 LEU A O 1
ATOM 5397 N N . ASN A 1 684 ? -13.18 -40.938 -54.594 1 74.5 684 ASN A N 1
ATOM 5398 C CA . ASN A 1 684 ? -12.656 -42.281 -54.312 1 74.5 684 ASN A CA 1
ATOM 5399 C C . ASN A 1 684 ? -11.133 -42.312 -54.375 1 74.5 684 ASN A C 1
ATOM 5401 O O . ASN A 1 684 ? -10.508 -43.25 -53.875 1 74.5 684 ASN A O 1
ATOM 5405 N N . ASP A 1 685 ? -10.477 -41.375 -55.031 1 81.12 685 ASP A N 1
ATOM 5406 C CA . ASP A 1 685 ? -9.023 -41.406 -55.156 1 81.12 685 ASP A CA 1
ATOM 5407 C C . ASP A 1 685 ? -8.344 -41.25 -53.812 1 81.12 685 ASP A C 1
ATOM 5409 O O . ASP A 1 685 ? -8.68 -40.344 -53.031 1 81.12 685 ASP A O 1
ATOM 5413 N N . GLU A 1 686 ? -7.438 -42.188 -53.531 1 86.06 686 GLU A N 1
ATOM 5414 C CA . GLU A 1 686 ? -6.77 -42.219 -52.25 1 86.06 686 GLU A CA 1
ATOM 5415 C C . GLU A 1 686 ? -5.918 -40.969 -52.031 1 86.06 686 GLU A C 1
ATOM 5417 O O . GLU A 1 686 ? -5.797 -40.5 -50.906 1 86.06 686 GLU A O 1
ATOM 5422 N N . ASP A 1 687 ? -5.312 -40.5 -53.094 1 82.25 687 ASP A N 1
ATOM 5423 C CA . ASP A 1 687 ? -4.5 -39.312 -52.938 1 82.25 687 ASP A CA 1
ATOM 5424 C C . ASP A 1 687 ? -5.352 -38.125 -52.5 1 82.25 687 ASP A C 1
ATOM 5426 O O . ASP A 1 687 ? -4.926 -37.281 -51.688 1 82.25 687 ASP A O 1
ATOM 5430 N N . GLN A 1 688 ? -6.57 -38.031 -53 1 81.38 688 GLN A N 1
ATOM 5431 C CA . GLN A 1 688 ? -7.48 -36.938 -52.594 1 81.38 688 GLN A CA 1
ATOM 5432 C C . GLN A 1 688 ? -7.973 -37.156 -51.188 1 81.38 688 GLN A C 1
ATOM 5434 O O . GLN A 1 688 ? -8.227 -36.188 -50.469 1 81.38 688 GLN A O 1
ATOM 5439 N N . GLN A 1 689 ? -8.133 -38.406 -50.781 1 87 689 GLN A N 1
ATOM 5440 C CA . GLN A 1 689 ? -8.547 -38.656 -49.406 1 87 689 GLN A CA 1
ATOM 5441 C C . GLN A 1 689 ? -7.516 -38.125 -48.406 1 87 689 GLN A C 1
ATOM 5443 O O . GLN A 1 689 ? -7.879 -37.594 -47.344 1 87 689 GLN A O 1
ATOM 5448 N N . LEU A 1 690 ? -6.273 -38.281 -48.781 1 87.94 690 LEU A N 1
ATOM 5449 C CA . LEU A 1 690 ? -5.199 -37.781 -47.938 1 87.94 690 LEU A CA 1
ATOM 5450 C C . LEU A 1 690 ? -5.152 -36.281 -47.906 1 87.94 690 LEU A C 1
ATOM 5452 O O . LEU A 1 690 ? -4.902 -35.656 -46.875 1 87.94 690 LEU A O 1
ATOM 5456 N N . GLU A 1 691 ? -5.426 -35.625 -49.062 1 80.44 691 GLU A N 1
ATOM 5457 C CA . GLU A 1 691 ? -5.344 -34.188 -49.219 1 80.44 691 GLU A CA 1
ATOM 5458 C C . GLU A 1 691 ? -6.488 -33.5 -48.469 1 80.44 691 GLU A C 1
ATOM 5460 O O . GLU A 1 691 ? -6.297 -32.438 -47.875 1 80.44 691 GLU A O 1
ATOM 5465 N N . ASP A 1 692 ? -7.664 -34 -48.469 1 81.75 692 ASP A N 1
ATOM 5466 C CA . ASP A 1 692 ? -8.82 -33.344 -47.875 1 81.75 692 ASP A CA 1
ATOM 5467 C C . ASP A 1 692 ? -9.266 -34.094 -46.594 1 81.75 692 ASP A C 1
ATOM 5469 O O . ASP A 1 692 ? -10.438 -34.031 -46.219 1 81.75 692 ASP A O 1
ATOM 5473 N N . CYS A 1 693 ? -8.312 -34.781 -46 1 87.12 693 CYS A N 1
ATOM 5474 C CA . CYS A 1 693 ? -8.602 -35.656 -44.875 1 87.12 693 CYS A CA 1
ATOM 5475 C C . CYS A 1 693 ? -9.359 -34.875 -43.781 1 87.12 693 CYS A C 1
ATOM 5477 O O . CYS A 1 693 ? -10.32 -35.406 -43.219 1 87.12 693 CYS A O 1
ATOM 5479 N N . GLU A 1 694 ? -9.023 -33.688 -43.406 1 84.5 694 GLU A N 1
ATOM 5480 C CA . GLU A 1 694 ? -9.578 -32.906 -42.312 1 84.5 694 GLU A CA 1
ATOM 5481 C C . GLU A 1 694 ? -11.062 -32.656 -42.531 1 84.5 694 GLU A C 1
ATOM 5483 O O . GLU A 1 694 ? -11.852 -32.719 -41.594 1 84.5 694 GLU A O 1
ATOM 5488 N N . ASN A 1 695 ? -11.391 -32.344 -43.75 1 79.38 695 ASN A N 1
ATOM 5489 C CA . ASN A 1 695 ? -12.781 -32 -44.031 1 79.38 695 ASN A CA 1
ATOM 5490 C C . ASN A 1 695 ? -13.594 -33.219 -44.438 1 79.38 695 ASN A C 1
ATOM 5492 O O . ASN A 1 695 ? -14.781 -33.312 -44.125 1 79.38 695 ASN A O 1
ATOM 5496 N N . ARG A 1 696 ? -13.023 -34.156 -45.094 1 83.06 696 ARG A N 1
ATOM 5497 C CA . ARG A 1 696 ? -13.695 -35.281 -45.719 1 83.06 696 ARG A CA 1
ATOM 5498 C C . ARG A 1 696 ? -14.391 -36.125 -44.656 1 83.06 696 ARG A C 1
ATOM 5500 O O . ARG A 1 696 ? -15.508 -36.625 -44.844 1 83.06 696 ARG A O 1
ATOM 5507 N N . PHE A 1 697 ? -13.797 -36.281 -43.562 1 87.94 697 PHE A N 1
ATOM 5508 C CA . PHE A 1 697 ? -14.344 -37.25 -42.594 1 87.94 697 PHE A CA 1
ATOM 5509 C C . PHE A 1 697 ? -14.883 -36.5 -41.375 1 87.94 697 PHE A C 1
ATOM 5511 O O . PHE A 1 697 ? -15 -37.094 -40.281 1 87.94 697 PHE A O 1
ATOM 5518 N N . GLU A 1 698 ? -15.117 -35.25 -41.438 1 86.25 698 GLU A N 1
ATOM 5519 C CA . GLU A 1 698 ? -15.617 -34.438 -40.344 1 86.25 698 GLU A CA 1
ATOM 5520 C C . GLU A 1 698 ? -16.953 -34.969 -39.812 1 86.25 698 GLU A C 1
ATOM 5522 O O . GLU A 1 698 ? -17.203 -34.969 -38.625 1 86.25 698 GLU A O 1
ATOM 5527 N N . SER A 1 699 ? -17.891 -35.375 -40.719 1 81.38 699 SER A N 1
ATOM 5528 C CA . SER A 1 699 ? -19.203 -35.875 -40.312 1 81.38 699 SER A CA 1
ATOM 5529 C C . SER A 1 699 ? -19.078 -37.094 -39.406 1 81.38 699 SER A C 1
ATOM 5531 O O . SER A 1 699 ? -19.844 -37.281 -38.469 1 81.38 699 SER A O 1
ATOM 5533 N N . PHE A 1 700 ? -18.094 -37.906 -39.75 1 84.5 700 PHE A N 1
ATOM 5534 C CA . PHE A 1 700 ? -17.875 -39.094 -38.938 1 84.5 700 PHE A CA 1
ATOM 5535 C C . PHE A 1 700 ? -17.297 -38.719 -37.562 1 84.5 700 PHE A C 1
ATOM 5537 O O . PHE A 1 700 ? -17.672 -39.312 -36.531 1 84.5 700 PHE A O 1
ATOM 5544 N N . ARG A 1 701 ? -16.422 -37.75 -37.594 1 84.19 701 ARG A N 1
ATOM 5545 C CA . ARG A 1 701 ? -15.828 -37.312 -36.375 1 84.19 701 ARG A CA 1
ATOM 5546 C C . ARG A 1 701 ? -16.875 -36.656 -35.438 1 84.19 701 ARG A C 1
ATOM 5548 O O . ARG A 1 701 ? -16.828 -36.844 -34.219 1 84.19 701 ARG A O 1
ATOM 5555 N N . ARG A 1 702 ? -17.719 -35.938 -36 1 79.06 702 ARG A N 1
ATOM 5556 C CA . ARG A 1 702 ? -18.766 -35.281 -35.219 1 79.06 702 ARG A CA 1
ATOM 5557 C C . ARG A 1 702 ? -19.641 -36.312 -34.5 1 79.06 702 ARG A C 1
ATOM 5559 O O . ARG A 1 702 ? -20.078 -36.062 -33.375 1 79.06 702 ARG A O 1
ATOM 5566 N N . ARG A 1 703 ? -19.875 -37.312 -35.156 1 71.5 703 ARG A N 1
ATOM 5567 C CA . ARG A 1 703 ? -20.703 -38.375 -34.594 1 71.5 703 ARG A CA 1
ATOM 5568 C C . ARG A 1 703 ? -20.016 -39.031 -33.406 1 71.5 703 ARG A C 1
ATOM 5570 O O . ARG A 1 703 ? -20.672 -39.469 -32.438 1 71.5 703 ARG A O 1
ATOM 5577 N N . ASN A 1 704 ? -18.719 -39.156 -33.562 1 64.38 704 ASN A N 1
ATOM 5578 C CA . ASN A 1 704 ? -17.938 -39.812 -32.531 1 64.38 704 ASN A CA 1
ATOM 5579 C C . ASN A 1 704 ? -17.734 -38.906 -31.328 1 64.38 704 ASN A C 1
ATOM 5581 O O . ASN A 1 704 ? -17.5 -39.375 -30.219 1 64.38 704 ASN A O 1
ATOM 5585 N N . PHE A 1 705 ? -17.688 -37.594 -31.609 1 60.25 705 PHE A N 1
ATOM 5586 C CA . PHE A 1 705 ? -17.438 -36.656 -30.531 1 60.25 705 PHE A CA 1
ATOM 5587 C C . PHE A 1 705 ? -18.625 -36.562 -29.594 1 60.25 705 PHE A C 1
ATOM 5589 O O . PHE A 1 705 ? -18.469 -36.281 -28.406 1 60.25 705 PHE A O 1
ATOM 5596 N N . LEU A 1 706 ? -19.859 -36.719 -30.094 1 51.84 706 LEU A N 1
ATOM 5597 C CA . LEU A 1 706 ? -21.078 -36.594 -29.297 1 51.84 706 LEU A CA 1
ATOM 5598 C C . LEU A 1 706 ? -21.125 -37.656 -28.203 1 51.84 706 LEU A C 1
ATOM 5600 O O . LEU A 1 706 ? -22.031 -37.656 -27.359 1 51.84 706 LEU A O 1
ATOM 5604 N N . SER A 1 707 ? -20.172 -38.469 -28.266 1 48.28 707 SER A N 1
ATOM 5605 C CA . SER A 1 707 ? -20.266 -39.531 -27.266 1 48.28 707 SER A CA 1
ATOM 5606 C C . SER A 1 707 ? -19.844 -39.031 -25.891 1 48.28 707 SER A C 1
ATOM 5608 O O . SER A 1 707 ? -19.062 -38.094 -25.781 1 48.28 707 SER A O 1
ATOM 5610 N N . SER A 1 708 ? -20.469 -39.406 -24.781 1 47.31 708 SER A N 1
ATOM 5611 C CA . SER A 1 708 ? -20.391 -39.062 -23.359 1 47.31 708 SER A CA 1
ATOM 5612 C C . SER A 1 708 ? -18.953 -39.156 -22.859 1 47.31 708 SER A C 1
ATOM 5614 O O . SER A 1 708 ? -18.172 -39.938 -23.344 1 47.31 708 SER A O 1
ATOM 5616 N N . ALA A 1 709 ? -18.531 -38.219 -22.156 1 46.66 709 ALA A N 1
ATOM 5617 C CA . ALA A 1 709 ? -17.25 -38 -21.484 1 46.66 709 ALA A CA 1
ATOM 5618 C C . ALA A 1 709 ? -16.781 -39.312 -20.812 1 46.66 709 ALA A C 1
ATOM 5620 O O . ALA A 1 709 ? -15.594 -39.5 -20.562 1 46.66 709 ALA A O 1
ATOM 5621 N N . GLU A 1 710 ? -17.703 -40.219 -20.422 1 48.44 710 GLU A N 1
ATOM 5622 C CA . GLU A 1 710 ? -17.406 -41.375 -19.594 1 48.44 710 GLU A CA 1
ATOM 5623 C C . GLU A 1 710 ? -16.984 -42.562 -20.438 1 48.44 710 GLU A C 1
ATOM 5625 O O . GLU A 1 710 ? -16.422 -43.531 -19.922 1 48.44 710 GLU A O 1
ATOM 5630 N N . GLN A 1 711 ? -17.203 -42.594 -21.656 1 53.84 711 GLN A N 1
ATOM 5631 C CA . GLN A 1 711 ? -16.891 -43.781 -22.438 1 53.84 711 GLN A CA 1
ATOM 5632 C C . GLN A 1 711 ? -15.562 -43.625 -23.156 1 53.84 711 GLN A C 1
ATOM 5634 O O . GLN A 1 711 ? -15.195 -42.531 -23.578 1 53.84 711 GLN A O 1
ATOM 5639 N N . PRO A 1 712 ? -14.789 -44.688 -23.047 1 60.53 712 PRO A N 1
ATOM 5640 C CA . PRO A 1 712 ? -13.531 -44.656 -23.797 1 60.53 712 PRO A CA 1
ATOM 5641 C C . PRO A 1 712 ? -13.711 -44.219 -25.25 1 60.53 712 PRO A C 1
ATOM 5643 O O . PRO A 1 712 ? -14.664 -44.656 -25.906 1 60.53 712 PRO A O 1
ATOM 5646 N N . GLN A 1 713 ? -13.023 -43.375 -25.688 1 69.88 713 GLN A N 1
ATOM 5647 C CA . GLN A 1 713 ? -13.117 -42.812 -27.031 1 69.88 713 GLN A CA 1
ATOM 5648 C C . GLN A 1 713 ? -12.781 -43.844 -28.094 1 69.88 713 GLN A C 1
ATOM 5650 O O . GLN A 1 713 ? -11.828 -44.625 -27.938 1 69.88 713 GLN A O 1
ATOM 5655 N N . PRO A 1 714 ? -13.602 -43.969 -29.047 1 75.69 714 PRO A N 1
ATOM 5656 C CA . PRO A 1 714 ? -13.305 -44.875 -30.141 1 75.69 714 PRO A CA 1
ATOM 5657 C C . PRO A 1 714 ? -12 -44.531 -30.859 1 75.69 714 PRO A C 1
ATOM 5659 O O . PRO A 1 714 ? -11.555 -43.406 -30.828 1 75.69 714 PRO A O 1
ATOM 5662 N N . LYS A 1 715 ? -11.375 -45.594 -31.328 1 87.38 715 LYS A N 1
ATOM 5663 C CA . LYS A 1 715 ? -10.156 -45.469 -32.125 1 87.38 715 LYS A CA 1
ATOM 5664 C C . LYS A 1 715 ? -10.391 -45.875 -33.562 1 87.38 715 LYS A C 1
ATOM 5666 O O . LYS A 1 715 ? -9.93 -46.969 -33.969 1 87.38 715 LYS A O 1
ATOM 5671 N N . PRO A 1 716 ? -11.039 -45 -34.281 1 88.75 716 PRO A N 1
ATOM 5672 C CA . PRO A 1 716 ? -11.531 -45.406 -35.625 1 88.75 716 PRO A CA 1
ATOM 5673 C C . PRO A 1 716 ? -10.398 -45.594 -36.625 1 88.75 716 PRO A C 1
ATOM 5675 O O . PRO A 1 716 ? -10.609 -46.188 -37.688 1 88.75 716 PRO A O 1
ATOM 5678 N N . HIS A 1 717 ? -9.211 -45.156 -36.344 1 92.69 717 HIS A N 1
ATOM 5679 C CA . HIS A 1 717 ? -8.133 -45.125 -37.344 1 92.69 717 HIS A CA 1
ATOM 5680 C C . HIS A 1 717 ? -7.195 -46.312 -37.156 1 92.69 717 HIS A C 1
ATOM 5682 O O . HIS A 1 717 ? -6.32 -46.562 -37.969 1 92.69 717 HIS A O 1
ATOM 5688 N N . ILE A 1 718 ? -7.352 -47.031 -36.062 1 93.12 718 ILE A N 1
ATOM 5689 C CA . ILE A 1 718 ? -6.402 -48.062 -35.719 1 93.12 718 ILE A CA 1
ATOM 5690 C C . ILE A 1 718 ? -6.789 -49.375 -36.438 1 93.12 718 ILE A C 1
ATOM 5692 O O . ILE A 1 718 ? -7.973 -49.719 -36.5 1 93.12 718 ILE A O 1
ATOM 5696 N N . ALA A 1 719 ? -5.801 -50.031 -36.969 1 94 719 ALA A N 1
ATOM 5697 C CA . ALA A 1 719 ? -5.934 -51.344 -37.562 1 94 719 ALA A CA 1
ATOM 5698 C C . ALA A 1 719 ? -5.02 -52.344 -36.875 1 94 719 ALA A C 1
ATOM 5700 O O . ALA A 1 719 ? -3.883 -52.031 -36.5 1 94 719 ALA A O 1
ATOM 5701 N N . GLU A 1 720 ? -5.547 -53.5 -36.625 1 92.19 720 GLU A N 1
ATOM 5702 C CA . GLU A 1 720 ? -4.695 -54.594 -36.188 1 92.19 720 GLU A CA 1
ATOM 5703 C C . GLU A 1 720 ? -4.133 -55.375 -37.375 1 92.19 720 GLU A C 1
ATOM 5705 O O . GLU A 1 720 ? -4.887 -55.875 -38.219 1 92.19 720 GLU A O 1
ATOM 5710 N N . VAL A 1 721 ? -2.887 -55.344 -37.406 1 93.38 721 VAL A N 1
ATOM 5711 C CA . VAL A 1 721 ? -2.23 -56.156 -38.438 1 93.38 721 VAL A CA 1
ATOM 5712 C C . VAL A 1 721 ? -2.104 -57.594 -37.969 1 93.38 721 VAL A C 1
ATOM 5714 O O . VAL A 1 721 ? -1.422 -57.875 -36.969 1 93.38 721 VAL A O 1
ATOM 5717 N N . VAL A 1 722 ? -2.748 -58.5 -38.719 1 92.25 722 VAL A N 1
ATOM 5718 C CA . VAL A 1 722 ? -2.92 -59.844 -38.188 1 92.25 722 VAL A CA 1
ATOM 5719 C C . VAL A 1 722 ? -2.371 -60.875 -39.188 1 92.25 722 VAL A C 1
ATOM 5721 O O . VAL A 1 722 ? -2.314 -60.625 -40.375 1 92.25 722 VAL A O 1
ATOM 5724 N N . TRP A 1 723 ? -1.865 -61.938 -38.594 1 92.5 723 TRP A N 1
ATOM 5725 C CA . TRP A 1 723 ? -1.601 -63.156 -39.344 1 92.5 723 TRP A CA 1
ATOM 5726 C C . TRP A 1 723 ? -2.623 -64.25 -39 1 92.5 723 TRP A C 1
ATOM 5728 O O . TRP A 1 723 ? -2.768 -64.625 -37.844 1 92.5 723 TRP A O 1
ATOM 5738 N N . MET A 1 724 ? -3.383 -64.562 -39.938 1 89.44 724 MET A N 1
ATOM 5739 C CA . MET A 1 724 ? -4.371 -65.625 -39.781 1 89.44 724 MET A CA 1
ATOM 5740 C C . MET A 1 724 ? -3.906 -66.938 -40.438 1 89.44 724 MET A C 1
ATOM 5742 O O . MET A 1 724 ? -3.582 -66.938 -41.625 1 89.44 724 MET A O 1
ATOM 5746 N N . ASN A 1 725 ? -3.871 -68 -39.594 1 85.5 725 ASN A N 1
ATOM 5747 C CA . ASN A 1 725 ? -3.561 -69.312 -40.125 1 85.5 725 ASN A CA 1
ATOM 5748 C C . ASN A 1 725 ? -4.727 -69.875 -40.938 1 85.5 725 ASN A C 1
ATOM 5750 O O . ASN A 1 725 ? -5.812 -70.062 -40.406 1 85.5 725 ASN A O 1
ATOM 5754 N N . GLU A 1 726 ? -4.586 -70.062 -42.219 1 78.25 726 GLU A N 1
ATOM 5755 C CA . GLU A 1 726 ? -5.648 -70.5 -43.094 1 78.25 726 GLU A CA 1
ATOM 5756 C C . GLU A 1 726 ? -6.16 -71.875 -42.719 1 78.25 726 GLU A C 1
ATOM 5758 O O . GLU A 1 726 ? -7.332 -72.188 -42.938 1 78.25 726 GLU A O 1
ATOM 5763 N N . LYS A 1 727 ? -5.348 -72.875 -42.062 1 82.38 727 LYS A N 1
ATOM 5764 C CA . LYS A 1 727 ? -5.715 -74.25 -41.719 1 82.38 727 LYS A CA 1
ATOM 5765 C C . LYS A 1 727 ? -6.449 -74.312 -40.406 1 82.38 727 LYS A C 1
ATOM 5767 O O . LYS A 1 727 ? -7.473 -75 -40.281 1 82.38 727 LYS A O 1
ATOM 5772 N N . THR A 1 728 ? -5.969 -73.5 -39.438 1 83.44 728 THR A N 1
ATOM 5773 C CA . THR A 1 728 ? -6.504 -73.688 -38.062 1 83.44 728 THR A CA 1
ATOM 5774 C C . THR A 1 728 ? -7.461 -72.5 -37.75 1 83.44 728 THR A C 1
ATOM 5776 O O . THR A 1 728 ? -8.25 -72.625 -36.812 1 83.44 728 THR A O 1
ATOM 5779 N N . GLY A 1 729 ? -7.457 -71.5 -38.562 1 80.62 729 GLY A N 1
ATOM 5780 C CA . GLY A 1 729 ? -8.289 -70.375 -38.281 1 80.62 729 GLY A CA 1
ATOM 5781 C C . GLY A 1 729 ? -7.77 -69.5 -37.156 1 80.62 729 GLY A C 1
ATOM 5782 O O . GLY A 1 729 ? -8.375 -68.5 -36.812 1 80.62 729 GLY A O 1
ATOM 5783 N N . ALA A 1 730 ? -6.637 -69.875 -36.562 1 86.62 730 ALA A N 1
ATOM 5784 C CA . ALA A 1 730 ? -6.066 -69.125 -35.469 1 86.62 730 ALA A CA 1
ATOM 5785 C C . ALA A 1 730 ? -5.57 -67.75 -35.938 1 86.62 730 ALA A C 1
ATOM 5787 O O . ALA A 1 730 ? -4.992 -67.625 -37 1 86.62 730 ALA A O 1
ATOM 5788 N N . GLN A 1 731 ? -5.91 -66.688 -35.188 1 85.62 731 GLN A N 1
ATOM 5789 C CA . GLN A 1 731 ? -5.543 -65.312 -35.5 1 85.62 731 GLN A CA 1
ATOM 5790 C C . GLN A 1 731 ? -4.562 -64.75 -34.469 1 85.62 731 GLN A C 1
ATOM 5792 O O . GLN A 1 731 ? -4.703 -65 -33.281 1 85.62 731 GLN A O 1
ATOM 5797 N N . TYR A 1 732 ? -3.443 -64.188 -35 1 86.81 732 TYR A N 1
ATOM 5798 C CA . TYR A 1 732 ? -2.465 -63.5 -34.156 1 86.81 732 TYR A CA 1
ATOM 5799 C C . TYR A 1 732 ? -2.283 -62.062 -34.562 1 86.81 732 TYR A C 1
ATOM 5801 O O . TYR A 1 732 ? -2.01 -61.781 -35.719 1 86.81 732 TYR A O 1
ATOM 5809 N N . THR A 1 733 ? -2.49 -61.125 -33.625 1 87.81 733 THR A N 1
ATOM 5810 C CA . THR A 1 733 ? -2.197 -59.719 -33.875 1 87.81 733 THR A CA 1
ATOM 5811 C C . THR A 1 733 ? -0.696 -59.469 -33.812 1 87.81 733 THR A C 1
ATOM 5813 O O . THR A 1 733 ? -0.065 -59.719 -32.781 1 87.81 733 THR A O 1
ATOM 5816 N N . LEU A 1 734 ? -0.13 -58.969 -34.875 1 88.5 734 LEU A N 1
ATOM 5817 C CA . LEU A 1 734 ? 1.309 -58.75 -34.969 1 88.5 734 LEU A CA 1
ATOM 5818 C C . LEU A 1 734 ? 1.673 -57.344 -34.469 1 88.5 734 LEU A C 1
ATOM 5820 O O . LEU A 1 734 ? 2.646 -57.156 -33.75 1 88.5 734 LEU A O 1
ATOM 5824 N N . CYS A 1 735 ? 1.048 -56.406 -34.906 1 91.19 735 CYS A N 1
ATOM 5825 C CA . CYS A 1 735 ? 1.293 -55 -34.594 1 91.19 735 CYS A CA 1
ATOM 5826 C C . CYS A 1 735 ? 0.086 -54.156 -34.938 1 91.19 735 CYS A C 1
ATOM 5828 O O . CYS A 1 735 ? -0.963 -54.656 -35.312 1 91.19 735 CYS A O 1
ATOM 5830 N N . LEU A 1 736 ? 0.304 -52.812 -34.688 1 92.56 736 LEU A N 1
ATOM 5831 C CA . LEU A 1 736 ? -0.767 -51.875 -35.031 1 92.56 736 LEU A CA 1
ATOM 5832 C C . LEU A 1 736 ? -0.499 -51.188 -36.375 1 92.56 736 LEU A C 1
ATOM 5834 O O . LEU A 1 736 ? 0.651 -51.094 -36.812 1 92.56 736 LEU A O 1
ATOM 5838 N N . GLY A 1 737 ? -1.529 -50.812 -37 1 95.06 737 GLY A N 1
ATOM 5839 C CA . GLY A 1 737 ? -1.515 -49.969 -38.188 1 95.06 737 GLY A CA 1
ATOM 5840 C C . GLY A 1 737 ? -2.457 -48.781 -38.062 1 95.06 737 GLY A C 1
ATOM 5841 O O . GLY A 1 737 ? -3.281 -48.719 -37.156 1 95.06 737 GLY A O 1
ATOM 5842 N N . TYR A 1 738 ? -2.229 -47.812 -38.938 1 96.44 738 TYR A N 1
ATOM 5843 C CA . TYR A 1 738 ? -3.033 -46.594 -38.969 1 96.44 738 TYR A CA 1
ATOM 5844 C C . TYR A 1 738 ? -3.689 -46.406 -40.344 1 96.44 738 TYR A C 1
ATOM 5846 O O . TYR A 1 738 ? -3.002 -46.312 -41.375 1 96.44 738 TYR A O 1
ATOM 5854 N N . LEU A 1 739 ? -5.012 -46.438 -40.312 1 96.06 739 LEU A N 1
ATOM 5855 C CA . LEU A 1 739 ? -5.758 -46.281 -41.562 1 96.06 739 LEU A CA 1
ATOM 5856 C C . LEU A 1 739 ? -5.648 -44.844 -42.094 1 96.06 739 LEU A C 1
ATOM 5858 O O . LEU A 1 739 ? -6.125 -43.906 -41.438 1 96.06 739 LEU A O 1
ATOM 5862 N N . ILE A 1 740 ? -5.062 -44.656 -43.281 1 96.25 740 ILE A N 1
ATOM 5863 C CA . ILE A 1 740 ? -4.816 -43.312 -43.781 1 96.25 740 ILE A CA 1
ATOM 5864 C C . ILE A 1 740 ? -5.723 -43 -44.969 1 96.25 740 ILE A C 1
ATOM 5866 O O . ILE A 1 740 ? -5.945 -41.844 -45.312 1 96.25 740 ILE A O 1
ATOM 5870 N N . THR A 1 741 ? -6.168 -43.938 -45.688 1 94.25 741 THR A N 1
ATOM 5871 C CA . THR A 1 741 ? -7.207 -43.906 -46.719 1 94.25 741 THR A CA 1
ATOM 5872 C C . THR A 1 741 ? -8.141 -45.094 -46.594 1 94.25 741 THR A C 1
ATOM 5874 O O . THR A 1 741 ? -7.898 -46 -45.781 1 94.25 741 THR A O 1
ATOM 5877 N N . THR A 1 742 ? -9.203 -45.125 -47.375 1 92.75 742 THR A N 1
ATOM 5878 C CA . THR A 1 742 ? -10.133 -46.25 -47.281 1 92.75 742 THR A CA 1
ATOM 5879 C C . THR A 1 742 ? -9.461 -47.531 -47.781 1 92.75 742 THR A C 1
ATOM 5881 O O . THR A 1 742 ? -9.945 -48.656 -47.5 1 92.75 742 THR A O 1
ATOM 5884 N N . GLY A 1 743 ? -8.305 -47.406 -48.438 1 94.06 743 GLY A N 1
ATOM 5885 C CA . GLY A 1 743 ? -7.684 -48.594 -49 1 94.06 743 GLY A CA 1
ATOM 5886 C C . GLY A 1 743 ? -6.266 -48.844 -48.5 1 94.06 743 GLY A C 1
ATOM 5887 O O . GLY A 1 743 ? -5.625 -49.812 -48.906 1 94.06 743 GLY A O 1
ATOM 5888 N N . THR A 1 744 ? -5.781 -47.969 -47.719 1 95.75 744 THR A N 1
ATOM 5889 C CA . THR A 1 744 ? -4.371 -48.094 -47.375 1 95.75 744 THR A CA 1
ATOM 5890 C C . THR A 1 744 ? -4.156 -47.875 -45.875 1 95.75 744 THR A C 1
ATOM 5892 O O . THR A 1 744 ? -4.73 -46.969 -45.25 1 95.75 744 THR A O 1
ATOM 5895 N N . VAL A 1 745 ? -3.314 -48.75 -45.219 1 96.69 745 VAL A N 1
ATOM 5896 C CA . VAL A 1 745 ? -2.906 -48.656 -43.844 1 96.69 745 VAL A CA 1
ATOM 5897 C C . VAL A 1 745 ? -1.391 -48.5 -43.75 1 96.69 745 VAL A C 1
ATOM 5899 O O . VAL A 1 745 ? -0.645 -49.094 -44.531 1 96.69 745 VAL A O 1
ATOM 5902 N N . ILE A 1 746 ? -0.985 -47.562 -42.844 1 96.69 746 ILE A N 1
ATOM 5903 C CA . ILE A 1 746 ? 0.444 -47.406 -42.594 1 96.69 746 ILE A CA 1
ATOM 5904 C C . ILE A 1 746 ? 0.857 -48.125 -41.312 1 96.69 746 ILE A C 1
ATOM 5906 O O . ILE A 1 746 ? 0.118 -48.094 -40.344 1 96.69 746 ILE A O 1
ATOM 5910 N N . THR A 1 747 ? 1.986 -48.844 -41.281 1 95.69 747 THR A N 1
ATOM 5911 C CA . THR A 1 747 ? 2.576 -49.531 -40.156 1 95.69 747 THR A CA 1
ATOM 5912 C C . THR A 1 747 ? 4.098 -49.531 -40.25 1 95.69 747 THR A C 1
ATOM 5914 O O . THR A 1 747 ? 4.676 -48.812 -41.062 1 95.69 747 THR A O 1
ATOM 5917 N N . SER A 1 748 ? 4.746 -50.25 -39.344 1 94.62 748 SER A N 1
ATOM 5918 C CA . SER A 1 748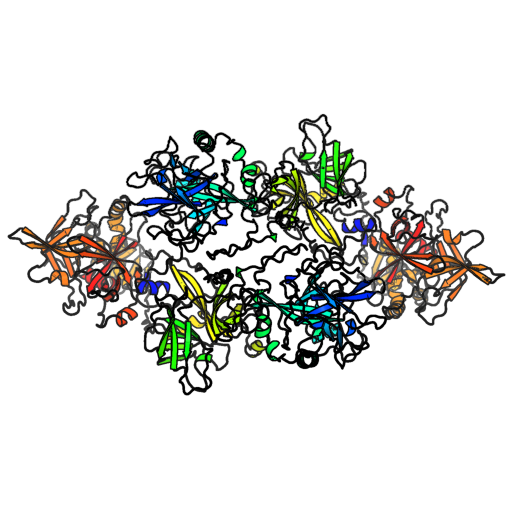 ? 6.203 -50.344 -39.438 1 94.62 748 SER A CA 1
ATOM 5919 C C . SER A 1 748 ? 6.629 -51.469 -40.375 1 94.62 748 SER A C 1
ATOM 5921 O O . SER A 1 748 ? 5.93 -52.469 -40.531 1 94.62 748 SER A O 1
ATOM 5923 N N . ALA A 1 749 ? 7.738 -51.25 -41.062 1 94.44 749 ALA A N 1
ATOM 5924 C CA . ALA A 1 749 ? 8.289 -52.312 -41.906 1 94.44 749 ALA A CA 1
ATOM 5925 C C . ALA A 1 749 ? 8.648 -53.531 -41.094 1 94.44 749 ALA A C 1
ATOM 5927 O O . ALA A 1 749 ? 8.461 -54.656 -41.562 1 94.44 749 ALA A O 1
ATOM 5928 N N . ALA A 1 750 ? 9.031 -53.312 -39.938 1 91.19 750 ALA A N 1
ATOM 5929 C CA . ALA A 1 750 ? 9.398 -54.406 -39.062 1 91.19 750 ALA A CA 1
ATOM 5930 C C . ALA A 1 750 ? 8.211 -55.312 -38.781 1 91.19 750 ALA A C 1
ATOM 5932 O O . ALA A 1 750 ? 8.367 -56.531 -38.656 1 91.19 750 ALA A O 1
ATOM 5933 N N . CYS A 1 751 ? 7.074 -54.75 -38.719 1 91.12 751 CYS A N 1
ATOM 5934 C CA . CYS A 1 751 ? 5.84 -55.5 -38.5 1 91.12 751 CYS A CA 1
ATOM 5935 C C . CYS A 1 751 ? 5.547 -56.438 -39.625 1 91.12 751 CYS A C 1
ATOM 5937 O O . CYS A 1 751 ? 4.914 -57.5 -39.438 1 91.12 751 CYS A O 1
ATOM 5939 N N . THR A 1 752 ? 6.008 -56.188 -40.812 1 91.25 752 THR A N 1
ATOM 5940 C CA . THR A 1 752 ? 5.695 -56.969 -42 1 91.25 752 THR A CA 1
ATOM 5941 C C . THR A 1 752 ? 6.754 -58.031 -42.25 1 91.25 752 THR A C 1
ATOM 5943 O O . THR A 1 752 ? 6.617 -58.875 -43.156 1 91.25 752 THR A O 1
ATOM 5946 N N . GLU A 1 753 ? 7.734 -58.031 -41.406 1 87.5 753 GLU A N 1
ATOM 5947 C CA . GLU A 1 753 ? 8.82 -59 -41.594 1 87.5 753 GLU A CA 1
ATOM 5948 C C . GLU A 1 753 ? 8.914 -60 -40.438 1 87.5 753 GLU A C 1
ATOM 5950 O O . GLU A 1 753 ? 9.969 -60.594 -40.219 1 87.5 753 GLU A O 1
ATOM 5955 N N . ILE A 1 754 ? 7.875 -60.125 -39.812 1 85.38 754 ILE A N 1
ATOM 5956 C CA . ILE A 1 754 ? 7.902 -61.094 -38.719 1 85.38 754 ILE A CA 1
ATOM 5957 C C . ILE A 1 754 ? 8.047 -62.5 -39.281 1 85.38 754 ILE A C 1
ATOM 5959 O O . ILE A 1 754 ? 7.293 -62.906 -40.156 1 85.38 754 ILE A O 1
ATOM 5963 N N . VAL A 1 755 ? 8.953 -63.25 -38.812 1 81.06 755 VAL A N 1
ATOM 5964 C CA . VAL A 1 755 ? 9.32 -64.562 -39.312 1 81.06 755 VAL A CA 1
ATOM 5965 C C . VAL A 1 755 ? 8.125 -65.5 -39.219 1 81.06 755 VAL A C 1
ATOM 5967 O O . VAL A 1 755 ? 7.512 -65.625 -38.156 1 81.06 755 VAL A O 1
ATOM 5970 N N . ASN A 1 756 ? 7.77 -66.25 -40.219 1 79.81 756 ASN A N 1
ATOM 5971 C CA . ASN A 1 756 ? 6.762 -67.25 -40.375 1 79.81 756 ASN A CA 1
ATOM 5972 C C . ASN A 1 756 ? 5.355 -66.75 -40.125 1 79.81 756 ASN A C 1
ATOM 5974 O O . ASN A 1 756 ? 4.418 -67.5 -39.906 1 79.81 756 ASN A O 1
ATOM 5978 N N . ARG A 1 757 ? 5.258 -65.375 -40.031 1 87.25 757 ARG A N 1
ATOM 5979 C CA . ARG A 1 757 ? 3.945 -64.812 -39.812 1 87.25 757 ARG A CA 1
ATOM 5980 C C . ARG A 1 757 ? 3.77 -63.531 -40.688 1 87.25 757 ARG A C 1
ATOM 5982 O O . ARG A 1 757 ? 3.695 -62.406 -40.156 1 87.25 757 ARG A O 1
ATOM 5989 N N . LYS A 1 758 ? 3.746 -63.719 -41.938 1 88.56 758 LYS A N 1
ATOM 5990 C CA . LYS A 1 758 ? 3.467 -62.594 -42.812 1 88.56 758 LYS A CA 1
ATOM 5991 C C . LYS A 1 758 ? 2.018 -62.125 -42.688 1 88.56 758 LYS A C 1
ATOM 5993 O O . LYS A 1 758 ? 1.095 -62.938 -42.781 1 88.56 758 LYS A O 1
ATOM 5998 N N . PRO A 1 759 ? 1.891 -60.812 -42.406 1 93.88 759 PRO A N 1
ATOM 5999 C CA . PRO A 1 759 ? 0.509 -60.344 -42.281 1 93.88 759 PRO A CA 1
ATOM 6000 C C . PRO A 1 759 ? -0.326 -60.625 -43.531 1 93.88 759 PRO A C 1
ATOM 6002 O O . PRO A 1 759 ? 0.159 -60.469 -44.656 1 93.88 759 PRO A O 1
ATOM 6005 N N . ASN A 1 760 ? -1.562 -61.125 -43.312 1 93.88 760 ASN A N 1
ATOM 6006 C CA . ASN A 1 760 ? -2.428 -61.375 -44.469 1 93.88 760 ASN A CA 1
ATOM 6007 C C . ASN A 1 760 ? -3.822 -60.812 -44.25 1 93.88 760 ASN A C 1
ATOM 6009 O O . ASN A 1 760 ? -4.637 -60.781 -45.188 1 93.88 760 ASN A O 1
ATOM 6013 N N . MET A 1 761 ? -4.051 -60.375 -43.062 1 94.31 761 MET A N 1
ATOM 6014 C CA . MET A 1 761 ? -5.359 -59.812 -42.781 1 94.31 761 MET A CA 1
ATOM 6015 C C . MET A 1 761 ? -5.223 -58.531 -41.938 1 94.31 761 MET A C 1
ATOM 6017 O O . MET A 1 761 ? -4.273 -58.406 -41.156 1 94.31 761 MET A O 1
ATOM 6021 N N . LEU A 1 762 ? -6.141 -57.562 -42.125 1 94.81 762 LEU A N 1
ATOM 6022 C CA . LEU A 1 762 ? -6.297 -56.406 -41.25 1 94.81 762 LEU A CA 1
ATOM 6023 C C . LEU A 1 762 ? -7.637 -56.438 -40.5 1 94.81 762 LEU A C 1
ATOM 6025 O O . LEU A 1 762 ? -8.648 -56.844 -41.094 1 94.81 762 LEU A O 1
ATOM 6029 N N . LEU A 1 763 ? -7.613 -56.156 -39.25 1 92.44 763 LEU A N 1
ATOM 6030 C CA . LEU A 1 763 ? -8.836 -56.062 -38.438 1 92.44 763 LEU A CA 1
ATOM 6031 C C . LEU A 1 763 ? -9.102 -54.625 -38.031 1 92.44 763 LEU A C 1
ATOM 6033 O O . LEU A 1 763 ? -8.203 -53.938 -37.531 1 92.44 763 LEU A O 1
ATOM 6037 N N . PHE A 1 764 ? -10.336 -54.125 -38.375 1 91.62 764 PHE A N 1
ATOM 6038 C CA . PHE A 1 764 ? -10.742 -52.781 -38 1 91.62 764 PHE A CA 1
ATOM 6039 C C . PHE A 1 764 ? -11.898 -52.812 -37 1 91.62 764 PHE A C 1
ATOM 6041 O O . PHE A 1 764 ? -12.742 -53.688 -37.062 1 91.62 764 PHE A O 1
ATOM 6048 N N . GLY A 1 765 ? -11.938 -51.812 -36.031 1 85.31 765 GLY A N 1
ATOM 6049 C CA . GLY A 1 765 ? -13.086 -51.625 -35.156 1 85.31 765 GLY A CA 1
ATOM 6050 C C . GLY A 1 765 ? -13.086 -52.562 -33.938 1 85.31 765 GLY A C 1
ATOM 6051 O O . GLY A 1 765 ? -14.117 -52.719 -33.281 1 85.31 765 GLY A O 1
ATOM 6052 N N . THR A 1 766 ? -12 -53.219 -33.781 1 79.38 766 THR A N 1
ATOM 6053 C CA . THR A 1 766 ? -11.969 -54.188 -32.688 1 79.38 766 THR A CA 1
ATOM 6054 C C . THR A 1 766 ? -11.578 -53.5 -31.375 1 79.38 766 THR A C 1
ATOM 6056 O O . THR A 1 766 ? -11.898 -54 -30.297 1 79.38 766 THR A O 1
ATOM 6059 N N . ILE A 1 767 ? -10.859 -52.5 -31.531 1 77.31 767 ILE A N 1
ATOM 6060 C CA . ILE A 1 767 ? -10.375 -51.844 -30.344 1 77.31 767 ILE A CA 1
ATOM 6061 C C . ILE A 1 767 ? -11.398 -50.781 -29.891 1 77.31 767 ILE A C 1
ATOM 6063 O O . ILE A 1 767 ? -11.672 -49.812 -30.609 1 77.31 767 ILE A O 1
ATOM 6067 N N . ARG A 1 768 ? -11.961 -50.812 -28.703 1 62.69 768 ARG A N 1
ATOM 6068 C CA . ARG A 1 768 ? -12.875 -49.906 -28.016 1 62.69 768 ARG A CA 1
ATOM 6069 C C . ARG A 1 768 ? -14.07 -49.562 -28.891 1 62.69 768 ARG A C 1
ATOM 6071 O O . ARG A 1 768 ? -14.359 -48.406 -29.109 1 62.69 768 ARG A O 1
ATOM 6078 N N . SER A 1 769 ? -14.633 -50.469 -29.578 1 59.66 769 SER A N 1
ATOM 6079 C CA . SER A 1 769 ? -15.766 -50.156 -30.438 1 59.66 769 SER A CA 1
ATOM 6080 C C . SER A 1 769 ? -17.031 -49.906 -29.625 1 59.66 769 SER A C 1
ATOM 6082 O O . SER A 1 769 ? -17.375 -50.656 -28.719 1 59.66 769 SER A O 1
ATOM 6084 N N . GLN A 1 770 ? -17.422 -48.688 -29.516 1 57.97 770 GLN A N 1
ATOM 6085 C CA . GLN A 1 770 ? -18.656 -48.344 -28.828 1 57.97 770 GLN A CA 1
ATOM 6086 C C . GLN A 1 770 ? -19.859 -48.5 -29.75 1 57.97 770 GLN A C 1
ATOM 6088 O O . GLN A 1 770 ? -21 -48.5 -29.297 1 57.97 770 GLN A O 1
ATOM 6093 N N . TYR A 1 771 ? -19.641 -48.562 -30.969 1 58.03 771 TYR A N 1
ATOM 6094 C CA . TYR A 1 771 ? -20.734 -48.531 -31.922 1 58.03 771 TYR A CA 1
ATOM 6095 C C . TYR A 1 771 ? -21.125 -49.938 -32.312 1 58.03 771 TYR A C 1
ATOM 6097 O O . TYR A 1 771 ? -20.344 -50.875 -32.156 1 58.03 771 TYR A O 1
ATOM 6105 N N . GLU A 1 772 ? -22.391 -50.125 -32.5 1 59.59 772 GLU A N 1
ATOM 6106 C CA . GLU A 1 772 ? -22.969 -51.375 -32.969 1 59.59 772 GLU A CA 1
ATOM 6107 C C . GLU A 1 772 ? -22.328 -51.812 -34.312 1 59.59 772 GLU A C 1
ATOM 6109 O O . GLU A 1 772 ? -22.672 -52.844 -34.844 1 59.59 772 GLU A O 1
ATOM 6114 N N . ASP A 1 773 ? -21.328 -51.094 -34.75 1 64.69 773 ASP A N 1
ATOM 6115 C CA . ASP A 1 773 ? -20.734 -51.469 -36.031 1 64.69 773 ASP A CA 1
ATOM 6116 C C . ASP A 1 773 ? -19.844 -52.688 -35.875 1 64.69 773 ASP A C 1
ATOM 6118 O O . ASP A 1 773 ? -19.109 -52.812 -34.875 1 64.69 773 ASP A O 1
ATOM 6122 N N . PHE A 1 774 ? -20.016 -53.594 -36.656 1 71.31 774 PHE A N 1
ATOM 6123 C CA . PHE A 1 774 ? -19.266 -54.844 -36.656 1 71.31 774 PHE A CA 1
ATOM 6124 C C . PHE A 1 774 ? -17.812 -54.625 -37.062 1 71.31 774 PHE A C 1
ATOM 6126 O O . PHE A 1 774 ? -17.531 -53.75 -37.906 1 71.31 774 PHE A O 1
ATOM 6133 N N . PRO A 1 775 ? -16.906 -55.281 -36.406 1 82.19 775 PRO A N 1
ATOM 6134 C CA . PRO A 1 775 ? -15.508 -55.25 -36.875 1 82.19 775 PRO A CA 1
ATOM 6135 C C . PRO A 1 775 ? -15.359 -55.719 -38.312 1 82.19 775 PRO A C 1
ATOM 6137 O O . PRO A 1 775 ? -16.141 -56.531 -38.812 1 82.19 775 PRO A O 1
ATOM 6140 N N . ILE A 1 776 ? -14.492 -55.062 -39.031 1 88.31 776 ILE A N 1
ATOM 6141 C CA . ILE A 1 776 ? -14.242 -55.375 -40.438 1 88.31 776 ILE A CA 1
ATOM 6142 C C . ILE A 1 776 ? -12.93 -56.156 -40.562 1 88.31 776 ILE A C 1
ATOM 6144 O O . ILE A 1 776 ? -11.906 -55.719 -40.031 1 88.31 776 ILE A O 1
ATOM 6148 N N . ARG A 1 777 ? -13.055 -57.344 -41.125 1 89.19 777 ARG A N 1
ATOM 6149 C CA . ARG A 1 777 ? -11.875 -58.125 -41.531 1 89.19 777 ARG A CA 1
ATOM 6150 C C . ARG A 1 777 ? -11.555 -57.906 -43 1 89.19 777 ARG A C 1
ATOM 6152 O O . ARG A 1 777 ? -12.383 -58.188 -43.875 1 89.19 777 ARG A O 1
ATOM 6159 N N . ALA A 1 778 ? -10.383 -57.375 -43.312 1 93.81 778 ALA A N 1
ATOM 6160 C CA . ALA A 1 778 ? -10.016 -57.031 -44.688 1 93.81 778 ALA A CA 1
ATOM 6161 C C . ALA A 1 778 ? -8.719 -57.719 -45.094 1 93.81 778 ALA A C 1
ATOM 6163 O O . ALA A 1 778 ? -7.691 -57.562 -44.438 1 93.81 778 ALA A O 1
ATOM 6164 N N . PRO A 1 779 ? -8.82 -58.531 -46.188 1 92.94 779 PRO A N 1
ATOM 6165 C CA . PRO A 1 779 ? -7.59 -59.188 -46.656 1 92.94 779 PRO A CA 1
ATOM 6166 C C . PRO A 1 779 ? -6.582 -58.188 -47.25 1 92.94 779 PRO A C 1
ATOM 6168 O O . PRO A 1 779 ? -6.973 -57.188 -47.875 1 92.94 779 PRO A O 1
ATOM 6171 N N . ILE A 1 780 ? -5.348 -58.5 -47.062 1 95.19 780 ILE A N 1
ATOM 6172 C CA . ILE A 1 780 ? -4.262 -57.656 -47.562 1 95.19 780 ILE A CA 1
ATOM 6173 C C . ILE A 1 780 ? -3.971 -58.031 -49 1 95.19 780 ILE A C 1
ATOM 6175 O O . ILE A 1 780 ? -3.828 -59.188 -49.344 1 95.19 780 ILE A O 1
ATOM 6179 N N . ALA A 1 781 ? -3.934 -57 -49.875 1 94 781 ALA A N 1
ATOM 6180 C CA . ALA A 1 781 ? -3.592 -57.219 -51.25 1 94 781 ALA A CA 1
ATOM 6181 C C . ALA A 1 781 ? -2.08 -57.188 -51.469 1 94 781 ALA A C 1
ATOM 6183 O O . ALA A 1 781 ? -1.509 -58.094 -52.062 1 94 781 ALA A O 1
ATOM 6184 N N . THR A 1 782 ? -1.501 -56.125 -51 1 94.38 782 THR A N 1
ATOM 6185 C CA . THR A 1 782 ? -0.067 -55.938 -51.188 1 94.38 782 THR A CA 1
ATOM 6186 C C . THR A 1 782 ? 0.547 -55.188 -50.031 1 94.38 782 THR A C 1
ATOM 6188 O O . THR A 1 782 ? -0.13 -54.406 -49.375 1 94.38 782 THR A O 1
ATOM 6191 N N . ILE A 1 783 ? 1.764 -55.531 -49.719 1 95.19 783 ILE A N 1
ATOM 6192 C CA . ILE A 1 783 ? 2.561 -54.844 -48.719 1 95.19 783 ILE A CA 1
ATOM 6193 C C . ILE A 1 783 ? 3.727 -54.125 -49.375 1 95.19 783 ILE A C 1
ATOM 6195 O O . ILE A 1 783 ? 4.512 -54.719 -50.094 1 95.19 783 ILE A O 1
ATOM 6199 N N . ILE A 1 784 ? 3.795 -52.75 -49.188 1 95.69 784 ILE A N 1
ATOM 6200 C CA . ILE A 1 784 ? 4.852 -51.938 -49.75 1 95.69 784 ILE A CA 1
ATOM 6201 C C . ILE A 1 784 ? 5.773 -51.406 -48.656 1 95.69 784 ILE A C 1
ATOM 6203 O O . ILE A 1 784 ? 5.426 -50.5 -47.938 1 95.69 784 ILE A O 1
ATOM 6207 N N . ARG A 1 785 ? 6.922 -52.031 -48.531 1 94.88 785 ARG A N 1
ATOM 6208 C CA . ARG A 1 785 ? 7.922 -51.562 -47.594 1 94.88 785 ARG A CA 1
ATOM 6209 C C . ARG A 1 785 ? 8.734 -50.406 -48.188 1 94.88 785 ARG A C 1
ATOM 6211 O O . ARG A 1 785 ? 9 -50.375 -49.406 1 94.88 785 ARG A O 1
ATOM 6218 N N . HIS A 1 786 ? 9.039 -49.438 -47.312 1 94.75 786 HIS A N 1
ATOM 6219 C CA . HIS A 1 786 ? 9.922 -48.406 -47.844 1 94.75 786 HIS A CA 1
ATOM 6220 C C . HIS A 1 786 ? 11.172 -49 -48.469 1 94.75 786 HIS A C 1
ATOM 6222 O O . HIS A 1 786 ? 11.797 -49.875 -47.906 1 94.75 786 HIS A O 1
ATOM 6228 N N . PRO A 1 787 ? 11.508 -48.531 -49.594 1 93.06 787 PRO A N 1
ATOM 6229 C CA . PRO A 1 787 ? 12.586 -49.156 -50.344 1 93.06 787 PRO A CA 1
ATOM 6230 C C . PRO A 1 787 ? 13.93 -49.094 -49.625 1 93.06 787 PRO A C 1
ATOM 6232 O O . PRO A 1 787 ? 14.789 -49.969 -49.844 1 93.06 787 PRO A O 1
ATOM 6235 N N . GLN A 1 788 ? 14.141 -48.188 -48.75 1 92.62 788 GLN A N 1
ATOM 6236 C CA . GLN A 1 788 ? 15.414 -48 -48.062 1 92.62 788 GLN A CA 1
ATOM 6237 C C . GLN A 1 788 ? 15.312 -48.5 -46.625 1 92.62 788 GLN A C 1
ATOM 6239 O O . GLN A 1 788 ? 16.109 -48.125 -45.75 1 92.62 788 GLN A O 1
ATOM 6244 N N . TYR A 1 789 ? 14.25 -49.25 -46.344 1 92.88 789 TYR A N 1
ATOM 6245 C CA . TYR A 1 789 ? 14.133 -49.812 -45 1 92.88 789 TYR A CA 1
ATOM 6246 C C . TYR A 1 789 ? 15.297 -50.75 -44.688 1 92.88 789 TYR A C 1
ATOM 6248 O O . TYR A 1 789 ? 15.617 -51.625 -45.5 1 92.88 789 TYR A O 1
ATOM 6256 N N . GLU A 1 790 ? 15.922 -50.562 -43.5 1 88.62 790 GLU A N 1
ATOM 6257 C CA . GLU A 1 790 ? 17 -51.406 -43 1 88.62 790 GLU A CA 1
ATOM 6258 C C . GLU A 1 790 ? 16.625 -52.031 -41.656 1 88.62 790 GLU A C 1
ATOM 6260 O O . GLU A 1 790 ? 16.578 -51.344 -40.656 1 88.62 790 GLU A O 1
ATOM 6265 N N . SER A 1 791 ? 16.453 -53.312 -41.625 1 86.69 791 SER A N 1
ATOM 6266 C CA . SER A 1 791 ? 15.992 -54 -40.438 1 86.69 791 SER A CA 1
ATOM 6267 C C . SER A 1 791 ? 17.016 -53.938 -39.312 1 86.69 791 SER A C 1
ATOM 6269 O O . SER A 1 791 ? 16.656 -53.938 -38.125 1 86.69 791 SER A O 1
ATOM 6271 N N . ALA A 1 792 ? 18.281 -53.812 -39.656 1 82.81 792 ALA A N 1
ATOM 6272 C CA . ALA A 1 792 ? 19.344 -53.781 -38.656 1 82.81 792 ALA A CA 1
ATOM 6273 C C . ALA A 1 792 ? 19.359 -52.469 -37.906 1 82.81 792 ALA A C 1
ATOM 6275 O O . ALA A 1 792 ? 19.594 -52.438 -36.688 1 82.81 792 ALA A O 1
ATOM 6276 N N . THR A 1 793 ? 19.047 -51.406 -38.594 1 83 793 THR A N 1
ATOM 6277 C CA . THR A 1 793 ? 19.188 -50.062 -37.969 1 83 793 THR A CA 1
ATOM 6278 C C . THR A 1 793 ? 17.828 -49.5 -37.656 1 83 793 THR A C 1
ATOM 6280 O O . THR A 1 793 ? 17.719 -48.531 -36.875 1 83 793 THR A O 1
ATOM 6283 N N . GLY A 1 794 ? 16.875 -50.062 -38.219 1 84.81 794 GLY A N 1
ATOM 6284 C CA . GLY A 1 794 ? 15.539 -49.5 -38.031 1 84.81 794 GLY A CA 1
ATOM 6285 C C . GLY A 1 794 ? 15.273 -48.281 -38.875 1 84.81 794 GLY A C 1
ATOM 6286 O O . GLY A 1 794 ? 14.258 -47.594 -38.688 1 84.81 794 GLY A O 1
ATOM 6287 N N . ALA A 1 795 ? 16.219 -47.938 -39.781 1 88.62 795 ALA A N 1
ATOM 6288 C CA . ALA A 1 795 ? 16.047 -46.781 -40.656 1 88.62 795 ALA A CA 1
ATOM 6289 C C . ALA A 1 795 ? 14.883 -47 -41.625 1 88.62 795 ALA A C 1
ATOM 6291 O O . ALA A 1 795 ? 14.695 -48.094 -42.156 1 88.62 795 ALA A O 1
ATOM 6292 N N . ASN A 1 796 ? 14.078 -45.906 -41.812 1 92.38 796 ASN A N 1
ATOM 6293 C CA . ASN A 1 796 ? 12.938 -45.906 -42.719 1 92.38 796 ASN A CA 1
ATOM 6294 C C . ASN A 1 796 ? 11.977 -47.062 -42.406 1 92.38 796 ASN A C 1
ATOM 6296 O O . ASN A 1 796 ? 11.562 -47.781 -43.344 1 92.38 796 ASN A O 1
ATOM 6300 N N . ASN A 1 797 ? 11.719 -47.25 -41.156 1 92.94 797 ASN A N 1
ATOM 6301 C CA . ASN A 1 797 ? 10.891 -48.344 -40.656 1 92.94 797 ASN A CA 1
ATOM 6302 C C . ASN A 1 797 ? 9.406 -48.062 -40.875 1 92.94 797 ASN A C 1
ATOM 6304 O O . ASN A 1 797 ? 8.641 -47.938 -39.938 1 92.94 797 ASN A O 1
ATOM 6308 N N . LEU A 1 798 ? 9.031 -48 -42.156 1 95.31 798 LEU A N 1
ATOM 6309 C CA . LEU A 1 798 ? 7.641 -47.781 -42.5 1 95.31 798 LEU A CA 1
ATOM 6310 C C . LEU A 1 798 ? 7.207 -48.688 -43.656 1 95.31 798 LEU A C 1
ATOM 6312 O O . LEU A 1 798 ? 8.016 -49.062 -44.5 1 95.31 798 LEU A O 1
ATOM 6316 N N . ALA A 1 799 ? 5.977 -49.062 -43.594 1 96.31 799 ALA A N 1
ATOM 6317 C CA . ALA A 1 799 ? 5.375 -49.875 -44.625 1 96.31 799 ALA A CA 1
ATOM 6318 C C . ALA A 1 799 ? 3.92 -49.469 -44.875 1 96.31 799 ALA A C 1
ATOM 6320 O O . ALA A 1 799 ? 3.234 -49.031 -43.938 1 96.31 799 ALA A O 1
ATOM 6321 N N . LEU A 1 800 ? 3.498 -49.531 -46.125 1 96.38 800 LEU A N 1
ATOM 6322 C CA . LEU A 1 800 ? 2.104 -49.344 -46.5 1 96.38 800 LEU A CA 1
ATOM 6323 C C . LEU A 1 800 ? 1.438 -50.688 -46.812 1 96.38 800 LEU A C 1
ATOM 6325 O O . LEU A 1 800 ? 2.02 -51.531 -47.5 1 96.38 800 LEU A O 1
ATOM 6329 N N . ILE A 1 801 ? 0.288 -50.906 -46.25 1 96.19 801 ILE A N 1
ATOM 6330 C CA . ILE A 1 801 ? -0.502 -52.094 -46.531 1 96.19 801 ILE A CA 1
ATOM 6331 C C . ILE A 1 801 ? -1.734 -51.719 -47.344 1 96.19 801 ILE A C 1
ATOM 6333 O O . ILE A 1 801 ? -2.572 -50.938 -46.875 1 96.19 801 ILE A O 1
ATOM 6337 N N . LYS A 1 802 ? -1.807 -52.281 -48.5 1 95.12 802 LYS A N 1
ATOM 6338 C CA . LYS A 1 802 ? -2.945 -52.031 -49.375 1 95.12 802 LYS A CA 1
ATOM 6339 C C . LYS A 1 802 ? -4.008 -53.094 -49.219 1 95.12 802 LYS A C 1
ATOM 6341 O O . LYS A 1 802 ? -3.693 -54.312 -49.219 1 95.12 802 LYS A O 1
ATOM 6346 N N . LEU A 1 803 ? -5.18 -52.688 -49.062 1 94.25 803 LEU A N 1
ATOM 6347 C CA . LEU A 1 803 ? -6.297 -53.594 -48.938 1 94.25 803 LEU A CA 1
ATOM 6348 C C . LEU A 1 803 ? -6.766 -54.094 -50.281 1 94.25 803 LEU A C 1
ATOM 6350 O O . LEU A 1 803 ? -6.602 -53.406 -51.312 1 94.25 803 LEU A O 1
ATOM 6354 N N . SER A 1 804 ? -7.309 -55.344 -50.25 1 92.56 804 SER A N 1
ATOM 6355 C CA . SER A 1 804 ? -7.863 -55.906 -51.469 1 92.56 804 SER A CA 1
ATOM 6356 C C . SER A 1 804 ? -9.062 -55.094 -51.938 1 92.56 804 SER A C 1
ATOM 6358 O O . SER A 1 804 ? -9.211 -54.844 -53.156 1 92.56 804 SER A O 1
ATOM 6360 N N . ASP A 1 805 ? -9.914 -54.781 -51.031 1 89 805 ASP A N 1
ATOM 6361 C CA . ASP A 1 805 ? -11.055 -53.906 -51.281 1 89 805 ASP A CA 1
ATOM 6362 C C . ASP A 1 805 ? -11.086 -52.75 -50.25 1 89 805 ASP A C 1
ATOM 6364 O O . ASP A 1 805 ? -10.883 -52.969 -49.062 1 89 805 ASP A O 1
ATOM 6368 N N . PRO A 1 806 ? -11.266 -51.531 -50.844 1 90.94 806 PRO A N 1
ATOM 6369 C CA . PRO A 1 806 ? -11.375 -50.406 -49.906 1 90.94 806 PRO A CA 1
ATOM 6370 C C . PRO A 1 806 ? -12.531 -50.562 -48.938 1 90.94 806 PRO A C 1
ATOM 6372 O O . PRO A 1 806 ? -13.57 -51.125 -49.281 1 90.94 806 PRO A O 1
ATOM 6375 N N . ILE A 1 807 ? -12.289 -50.062 -47.719 1 90.31 807 ILE A N 1
ATOM 6376 C CA . ILE A 1 807 ? -13.344 -50.188 -46.719 1 90.31 807 ILE A CA 1
ATOM 6377 C C . ILE A 1 807 ? -14.344 -49.031 -46.906 1 90.31 807 ILE A C 1
ATOM 6379 O O . ILE A 1 807 ? -13.992 -47.969 -47.406 1 90.31 807 ILE A O 1
ATOM 6383 N N . LYS A 1 808 ? -15.602 -49.281 -46.531 1 85.75 808 LYS A N 1
ATOM 6384 C CA . LYS A 1 808 ? -16.609 -48.25 -46.438 1 85.75 808 LYS A CA 1
ATOM 6385 C C . LYS A 1 808 ? -16.578 -47.594 -45.062 1 85.75 808 LYS A C 1
ATOM 6387 O O . LYS A 1 808 ? -16.797 -48.25 -44.062 1 85.75 808 LYS A O 1
ATOM 6392 N N . PRO A 1 809 ? -16.266 -46.312 -45.062 1 88.44 809 PRO A N 1
ATOM 6393 C CA . PRO A 1 809 ? -16.156 -45.625 -43.781 1 88.44 809 PRO A CA 1
ATOM 6394 C C . PRO A 1 809 ? -17.453 -45.719 -42.938 1 88.44 809 PRO A C 1
ATOM 6396 O O . PRO A 1 809 ? -18.547 -45.656 -43.5 1 88.44 809 PRO A O 1
ATOM 6399 N N . THR A 1 810 ? -17.297 -45.969 -41.656 1 82.94 810 THR A N 1
ATOM 6400 C CA . THR A 1 810 ? -18.375 -45.906 -40.688 1 82.94 810 THR A CA 1
ATOM 6401 C C . THR A 1 810 ? -17.984 -45 -39.5 1 82.94 810 THR A C 1
ATOM 6403 O O . THR A 1 810 ? -16.875 -44.469 -39.469 1 82.94 810 THR A O 1
ATOM 6406 N N . ALA A 1 811 ? -18.922 -44.906 -38.625 1 76.44 811 ALA A N 1
ATOM 6407 C CA . ALA A 1 811 ? -18.641 -44.094 -37.438 1 76.44 811 ALA A CA 1
ATOM 6408 C C . ALA A 1 811 ? -17.531 -44.719 -36.594 1 76.44 811 ALA A C 1
ATOM 6410 O O . ALA A 1 811 ? -16.797 -44 -35.906 1 76.44 811 ALA A O 1
ATOM 6411 N N . ALA A 1 812 ? -17.406 -45.969 -36.781 1 81.88 812 ALA A N 1
ATOM 6412 C CA . ALA A 1 812 ? -16.422 -46.688 -35.969 1 81.88 812 ALA A CA 1
ATOM 6413 C C . ALA A 1 812 ? -15.094 -46.812 -36.719 1 81.88 812 ALA A C 1
ATOM 6415 O O . ALA A 1 812 ? -14.055 -47.062 -36.094 1 81.88 812 ALA A O 1
ATOM 6416 N N . ILE A 1 813 ? -15.188 -46.688 -38.062 1 89.69 813 ILE A N 1
ATOM 6417 C CA . ILE A 1 813 ? -13.992 -46.938 -38.844 1 89.69 813 ILE A CA 1
ATOM 6418 C C . ILE A 1 813 ? -13.898 -45.906 -39.969 1 89.69 813 ILE A C 1
ATOM 6420 O O . ILE A 1 813 ? -14.75 -45.875 -40.875 1 89.69 813 ILE A O 1
ATOM 6424 N N . PHE A 1 814 ? -12.898 -45.062 -39.938 1 91.62 814 PHE A N 1
ATOM 6425 C CA . PHE A 1 814 ? -12.609 -44.125 -41 1 91.62 814 PHE A CA 1
ATOM 6426 C C . PHE A 1 814 ? -11.156 -43.656 -40.938 1 91.62 814 PHE A C 1
ATOM 6428 O O . PHE A 1 814 ? -10.516 -43.75 -39.906 1 91.62 814 PHE A O 1
ATOM 6435 N N . PRO A 1 815 ? -10.602 -43.188 -42.062 1 94 815 PRO A N 1
ATOM 6436 C CA . PRO A 1 815 ? -9.188 -42.812 -42.094 1 94 815 PRO A CA 1
ATOM 6437 C C . PRO A 1 815 ? -8.867 -41.594 -41.25 1 94 815 PRO A C 1
ATOM 6439 O O . PRO A 1 815 ? -9.727 -40.75 -41 1 94 815 PRO A O 1
ATOM 6442 N N . GLY A 1 816 ? -7.652 -41.688 -40.656 1 94.25 816 GLY A N 1
ATOM 6443 C CA . GLY A 1 816 ? -7.098 -40.5 -39.969 1 94.25 816 GLY A CA 1
ATOM 6444 C C . GLY A 1 816 ? -6.16 -39.688 -40.844 1 94.25 816 GLY A C 1
ATOM 6445 O O . GLY A 1 816 ? -5.855 -40.094 -41.969 1 94.25 816 GLY A O 1
ATOM 6446 N N . CYS A 1 817 ? -5.68 -38.531 -40.344 1 93.31 817 CYS A N 1
ATOM 6447 C CA . CYS A 1 817 ? -4.863 -37.594 -41.125 1 93.31 817 CYS A CA 1
ATOM 6448 C C . CYS A 1 817 ? -3.385 -37.781 -40.781 1 93.31 817 CYS A C 1
ATOM 6450 O O . CYS A 1 817 ? -3.039 -38.312 -39.75 1 93.31 817 CYS A O 1
ATOM 6452 N N . LEU A 1 818 ? -2.516 -37.375 -41.688 1 94.19 818 LEU A N 1
ATOM 6453 C CA . LEU A 1 818 ? -1.07 -37.375 -41.469 1 94.19 818 LEU A CA 1
ATOM 6454 C C . LEU A 1 818 ? -0.562 -36 -41.094 1 94.19 818 LEU A C 1
ATOM 6456 O O . LEU A 1 818 ? -1.026 -34.969 -41.625 1 94.19 818 LEU A O 1
ATOM 6460 N N . TRP A 1 819 ? 0.304 -36.031 -40.094 1 92.44 819 TRP A N 1
ATOM 6461 C CA . TRP A 1 819 ? 0.958 -34.75 -39.719 1 92.44 819 TRP A CA 1
ATOM 6462 C C . TRP A 1 819 ? 1.973 -34.344 -40.781 1 92.44 819 TRP A C 1
ATOM 6464 O O . TRP A 1 819 ? 2.887 -35.125 -41.094 1 92.44 819 TRP A O 1
ATOM 6474 N N . ARG A 1 820 ? 1.886 -33.094 -41.25 1 87.62 820 ARG A N 1
ATOM 6475 C CA . ARG A 1 820 ? 2.678 -32.75 -42.406 1 87.62 820 ARG A CA 1
ATOM 6476 C C . ARG A 1 820 ? 3.65 -31.609 -42.094 1 87.62 820 ARG A C 1
ATOM 6478 O O . ARG A 1 820 ? 4.453 -31.203 -42.938 1 87.62 820 ARG A O 1
ATOM 6485 N N . ASN A 1 821 ? 3.627 -31.062 -40.906 1 86.75 821 ASN A N 1
ATOM 6486 C CA . ASN A 1 821 ? 4.539 -30 -40.5 1 86.75 821 ASN A CA 1
ATOM 6487 C C . ASN A 1 821 ? 5.961 -30.516 -40.312 1 86.75 821 ASN A C 1
ATOM 6489 O O . ASN A 1 821 ? 6.215 -31.312 -39.406 1 86.75 821 ASN A O 1
ATOM 6493 N N . LYS A 1 822 ? 6.902 -30.062 -41.062 1 84.44 822 LYS A N 1
ATOM 6494 C CA . LYS A 1 822 ? 8.273 -30.562 -41.062 1 84.44 822 LYS A CA 1
ATOM 6495 C C . LYS A 1 822 ? 9.125 -29.859 -40 1 84.44 822 LYS A C 1
ATOM 6497 O O . LYS A 1 822 ? 10.211 -30.312 -39.656 1 84.44 822 LYS A O 1
ATOM 6502 N N . THR A 1 823 ? 8.617 -28.781 -39.5 1 85.56 823 THR A N 1
ATOM 6503 C CA . THR A 1 823 ? 9.461 -27.953 -38.656 1 85.56 823 THR A CA 1
ATOM 6504 C C . THR A 1 823 ? 9.031 -28.047 -37.188 1 85.56 823 THR A C 1
ATOM 6506 O O . THR A 1 823 ? 9.797 -27.703 -36.281 1 85.56 823 THR A O 1
ATOM 6509 N N . HIS A 1 824 ? 7.781 -28.391 -36.969 1 89.06 824 HIS A N 1
ATOM 6510 C CA . HIS A 1 824 ? 7.262 -28.438 -35.625 1 89.06 824 HIS A CA 1
ATOM 6511 C C . HIS A 1 824 ? 6.609 -29.781 -35.312 1 89.06 824 HIS A C 1
ATOM 6513 O O . HIS A 1 824 ? 6.059 -30.422 -36.219 1 89.06 824 HIS A O 1
ATOM 6519 N N . THR A 1 825 ? 6.684 -30.141 -34.062 1 89.81 825 THR A N 1
ATOM 6520 C CA . THR A 1 825 ? 6.051 -31.344 -33.531 1 89.81 825 THR A CA 1
ATOM 6521 C C . THR A 1 825 ? 5.156 -31.016 -32.344 1 89.81 825 THR A C 1
ATOM 6523 O O . THR A 1 825 ? 5.512 -30.188 -31.5 1 89.81 825 THR A O 1
ATOM 6526 N N . PRO A 1 826 ? 3.967 -31.656 -32.344 1 88.44 826 PRO A N 1
ATOM 6527 C CA . PRO A 1 826 ? 3.129 -31.391 -31.172 1 88.44 826 PRO A CA 1
ATOM 6528 C C . PRO A 1 826 ? 3.855 -31.672 -29.859 1 88.44 826 PRO A C 1
ATOM 6530 O O . PRO A 1 826 ? 4.535 -32.688 -29.719 1 88.44 826 PRO A O 1
ATOM 6533 N N . LEU A 1 827 ? 3.652 -30.844 -28.922 1 85.81 827 LEU A N 1
ATOM 6534 C CA . LEU A 1 827 ? 4.355 -30.906 -27.656 1 85.81 827 LEU A CA 1
ATOM 6535 C C . LEU A 1 827 ? 3.898 -32.125 -26.828 1 85.81 827 LEU A C 1
ATOM 6537 O O . LEU A 1 827 ? 4.691 -32.719 -26.109 1 85.81 827 LEU A O 1
ATOM 6541 N N . VAL A 1 828 ? 2.633 -32.344 -26.922 1 83.69 828 VAL A N 1
ATOM 6542 C CA . VAL A 1 828 ? 2.064 -33.5 -26.234 1 83.69 828 VAL A CA 1
ATOM 6543 C C . VAL A 1 828 ? 1.364 -34.406 -27.25 1 83.69 828 VAL A C 1
ATOM 6545 O O . VAL A 1 828 ? 0.45 -33.969 -27.953 1 83.69 828 VAL A O 1
ATOM 6548 N N . ALA A 1 829 ? 1.899 -35.562 -27.344 1 90 829 ALA A N 1
ATOM 6549 C CA . ALA A 1 829 ? 1.306 -36.594 -28.219 1 90 829 ALA A CA 1
ATOM 6550 C C . ALA A 1 829 ? 1.042 -37.875 -27.438 1 90 829 ALA A C 1
ATOM 6552 O O . ALA A 1 829 ? 1.39 -38 -26.266 1 90 829 ALA A O 1
ATOM 6553 N N . THR A 1 830 ? 0.301 -38.781 -28.094 1 90.75 830 THR A N 1
ATOM 6554 C CA . THR A 1 830 ? -0.048 -40.031 -27.453 1 90.75 830 THR A CA 1
ATOM 6555 C C . THR A 1 830 ? 0.563 -41.219 -28.203 1 90.75 830 THR A C 1
ATOM 6557 O O . THR A 1 830 ? 0.366 -41.375 -29.406 1 90.75 830 THR A O 1
ATOM 6560 N N . LEU A 1 831 ? 1.3 -42 -27.469 1 91.31 831 LEU A N 1
ATOM 6561 C CA . LEU A 1 831 ? 1.8 -43.25 -28.016 1 91.31 831 LEU A CA 1
ATOM 6562 C C . LEU A 1 831 ? 0.809 -44.375 -27.75 1 91.31 831 LEU A C 1
ATOM 6564 O O . LEU A 1 831 ? 0.387 -44.594 -26.609 1 91.31 831 LEU A O 1
ATOM 6568 N N . GLN A 1 832 ? 0.398 -45.031 -28.828 1 90.69 832 GLN A N 1
ATOM 6569 C CA . GLN A 1 832 ? -0.52 -46.156 -28.75 1 90.69 832 GLN A CA 1
ATOM 6570 C C . GLN A 1 832 ? 0.196 -47.469 -29.062 1 90.69 832 GLN A C 1
ATOM 6572 O O . GLN A 1 832 ? 0.781 -47.625 -30.141 1 90.69 832 GLN A O 1
ATOM 6577 N N . THR A 1 833 ? 0.16 -48.312 -28.078 1 86.94 833 THR A N 1
ATOM 6578 C CA . THR A 1 833 ? 0.801 -49.625 -28.234 1 86.94 833 THR A CA 1
ATOM 6579 C C . THR A 1 833 ? -0.157 -50.75 -27.875 1 86.94 833 THR A C 1
ATOM 6581 O O . THR A 1 833 ? -1.165 -50.531 -27.203 1 86.94 833 THR A O 1
ATOM 6584 N N . PHE A 1 834 ? 0.079 -51.844 -28.516 1 81.56 834 PHE A N 1
ATOM 6585 C CA . PHE A 1 834 ? -0.726 -53.031 -28.25 1 81.56 834 PHE A CA 1
ATOM 6586 C C . PHE A 1 834 ? 0.071 -54.062 -27.453 1 81.56 834 PHE A C 1
ATOM 6588 O O . PHE A 1 834 ? 1.001 -54.688 -27.969 1 81.56 834 PHE A O 1
ATOM 6595 N N . VAL A 1 835 ? -0.175 -54.094 -26.172 1 73.94 835 VAL A N 1
ATOM 6596 C CA . VAL A 1 835 ? 0.518 -55 -25.281 1 73.94 835 VAL A CA 1
ATOM 6597 C C . VAL A 1 835 ? -0.491 -55.938 -24.625 1 73.94 835 VAL A C 1
ATOM 6599 O O . VAL A 1 835 ? -1.497 -55.5 -24.062 1 73.94 835 VAL A O 1
ATOM 6602 N N . GLN A 1 836 ? -0.259 -57.25 -24.562 1 68.88 836 GLN A N 1
ATOM 6603 C CA . GLN A 1 836 ? -1.094 -58.281 -23.953 1 68.88 836 GLN A CA 1
ATOM 6604 C C . GLN A 1 836 ? -2.553 -58.125 -24.375 1 68.88 836 GLN A C 1
ATOM 6606 O O . GLN A 1 836 ? -3.449 -58.094 -23.531 1 68.88 836 GLN A O 1
ATOM 6611 N N . SER A 1 837 ? -2.756 -57.844 -25.609 1 72 837 SER A N 1
ATOM 6612 C CA . SER A 1 837 ? -4.066 -57.781 -26.25 1 72 837 SER A CA 1
ATOM 6613 C C . SER A 1 837 ? -4.871 -56.594 -25.766 1 72 837 SER A C 1
ATOM 6615 O O . SER A 1 837 ? -6.102 -56.625 -25.781 1 72 837 SER A O 1
ATOM 6617 N N . GLN A 1 838 ? -4.082 -55.688 -25.203 1 78.62 838 GLN A N 1
ATOM 6618 C CA . GLN A 1 838 ? -4.742 -54.469 -24.781 1 78.62 838 GLN A CA 1
ATOM 6619 C C . GLN A 1 838 ? -4.035 -53.25 -25.344 1 78.62 838 GLN A C 1
ATOM 6621 O O . GLN A 1 838 ? -2.805 -53.219 -25.438 1 78.62 838 GLN A O 1
ATOM 6626 N N . LEU A 1 839 ? -4.859 -52.281 -25.766 1 83.75 839 LEU A N 1
ATOM 6627 C CA . LEU A 1 839 ? -4.316 -51.031 -26.234 1 83.75 839 LEU A CA 1
ATOM 6628 C C . LEU A 1 839 ? -3.834 -50.156 -25.062 1 83.75 839 LEU A C 1
ATOM 6630 O O . LEU A 1 839 ? -4.594 -49.906 -24.125 1 83.75 839 LEU A O 1
ATOM 6634 N N . ARG A 1 840 ? -2.613 -49.906 -25.062 1 83.19 840 ARG A N 1
ATOM 6635 C CA . ARG A 1 840 ? -2.025 -49.031 -24.047 1 83.19 840 ARG A CA 1
ATOM 6636 C C . ARG A 1 840 ? -1.684 -47.656 -24.641 1 83.19 840 ARG A C 1
ATOM 6638 O O . ARG A 1 840 ? -1.22 -47.562 -25.781 1 83.19 840 ARG A O 1
ATOM 6645 N N . GLN A 1 841 ? -2 -46.656 -23.906 1 85.62 841 GLN A N 1
ATOM 6646 C CA . GLN A 1 841 ? -1.73 -45.312 -24.344 1 85.62 841 GLN A CA 1
ATOM 6647 C C . GLN A 1 841 ? -0.844 -44.562 -23.328 1 85.62 841 GLN A C 1
ATOM 6649 O O . GLN A 1 841 ? -0.991 -44.75 -22.125 1 85.62 841 GLN A O 1
ATOM 6654 N N . SER A 1 842 ? 0.175 -43.906 -23.812 1 82.69 842 SER A N 1
ATOM 6655 C CA . SER A 1 842 ? 1.055 -43.094 -22.984 1 82.69 842 SER A CA 1
ATOM 6656 C C . SER A 1 842 ? 1.364 -41.75 -23.625 1 82.69 842 SER A C 1
ATOM 6658 O O . SER A 1 842 ? 1.436 -41.656 -24.859 1 82.69 842 SER A O 1
ATOM 6660 N N . SER A 1 843 ? 1.512 -40.75 -22.797 1 84.44 843 SER A N 1
ATOM 6661 C CA . SER A 1 843 ? 1.894 -39.438 -23.312 1 84.44 843 SER A CA 1
ATOM 6662 C C . SER A 1 843 ? 3.375 -39.406 -23.672 1 84.44 843 SER A C 1
ATOM 6664 O O . SER A 1 843 ? 4.211 -39.938 -22.953 1 84.44 843 SER A O 1
ATOM 6666 N N . VAL A 1 844 ? 3.682 -38.812 -24.766 1 86.88 844 VAL A N 1
ATOM 6667 C CA . VAL A 1 844 ? 5.066 -38.688 -25.219 1 86.88 844 VAL A CA 1
ATOM 6668 C C . VAL A 1 844 ? 5.34 -37.219 -25.594 1 86.88 844 VAL A C 1
ATOM 6670 O O . VAL A 1 844 ? 4.434 -36.5 -26.031 1 86.88 844 VAL A O 1
ATOM 6673 N N . HIS A 1 845 ? 6.586 -36.844 -25.438 1 86.5 845 HIS A N 1
ATOM 6674 C CA . HIS A 1 845 ? 7.023 -35.5 -25.719 1 86.5 845 HIS A CA 1
ATOM 6675 C C . HIS A 1 845 ? 8.234 -35.469 -26.641 1 86.5 845 HIS A C 1
ATOM 6677 O O . HIS A 1 845 ? 9.141 -36.312 -26.5 1 86.5 845 HIS A O 1
ATOM 6683 N N . PRO A 1 846 ? 8.188 -34.5 -27.562 1 87.88 846 PRO A N 1
ATOM 6684 C CA . PRO A 1 846 ? 9.312 -34.469 -28.516 1 87.88 846 PRO A CA 1
ATOM 6685 C C . PRO A 1 846 ? 10.586 -33.906 -27.891 1 87.88 846 PRO A C 1
ATOM 6687 O O . PRO A 1 846 ? 10.523 -33.156 -26.922 1 87.88 846 PRO A O 1
ATOM 6690 N N . VAL A 1 847 ? 11.703 -34.312 -28.422 1 85.31 847 VAL A N 1
ATOM 6691 C CA . VAL A 1 847 ? 13.039 -33.844 -28.078 1 85.31 847 VAL A CA 1
ATOM 6692 C C . VAL A 1 847 ? 13.633 -33.094 -29.281 1 85.31 847 VAL A C 1
ATOM 6694 O O . VAL A 1 847 ? 13.383 -33.469 -30.422 1 85.31 847 VAL A O 1
ATOM 6697 N N . TYR A 1 848 ? 14.391 -32.094 -28.953 1 83.88 848 TYR A N 1
ATOM 6698 C CA . TYR A 1 848 ? 15.078 -31.406 -30.047 1 83.88 848 TYR A CA 1
ATOM 6699 C C . TYR A 1 848 ? 15.977 -32.375 -30.812 1 83.88 848 TYR A C 1
ATOM 6701 O O . TYR A 1 848 ? 16.625 -33.25 -30.219 1 83.88 848 TYR A O 1
ATOM 6709 N N . ASP A 1 849 ? 16.031 -32.156 -32.125 1 82.88 849 ASP A N 1
ATOM 6710 C CA . ASP A 1 849 ? 16.797 -33.031 -33 1 82.88 849 ASP A CA 1
ATOM 6711 C C . ASP A 1 849 ? 18.266 -33.094 -32.562 1 82.88 849 ASP A C 1
ATOM 6713 O O . ASP A 1 849 ? 18.859 -34.188 -32.5 1 82.88 849 ASP A O 1
ATOM 6717 N N . SER A 1 850 ? 18.734 -31.922 -32.219 1 78.81 850 SER A N 1
ATOM 6718 C CA . SER A 1 850 ? 20.125 -31.891 -31.781 1 78.81 850 SER A CA 1
ATOM 6719 C C . SER A 1 850 ? 20.328 -32.625 -30.469 1 78.81 850 SER A C 1
ATOM 6721 O O . SER A 1 850 ? 21.344 -33.281 -30.266 1 78.81 850 SER A O 1
ATOM 6723 N N . ASP A 1 851 ? 19.406 -32.562 -29.625 1 79.38 851 ASP A N 1
ATOM 6724 C CA . ASP A 1 851 ? 19.5 -33.25 -28.344 1 79.38 851 ASP A CA 1
ATOM 6725 C C . ASP A 1 851 ? 19.359 -34.75 -28.531 1 79.38 851 ASP A C 1
ATOM 6727 O O . ASP A 1 851 ? 20.031 -35.562 -27.859 1 79.38 851 ASP A O 1
ATOM 6731 N N . CYS A 1 852 ? 18.422 -35.031 -29.406 1 81.75 852 CYS A N 1
ATOM 6732 C CA . CYS A 1 852 ? 18.234 -36.438 -29.734 1 81.75 852 CYS A CA 1
ATOM 6733 C C . CYS A 1 852 ? 19.531 -37.094 -30.219 1 81.75 852 CYS A C 1
ATOM 6735 O O . CYS A 1 852 ? 19.875 -38.188 -29.781 1 81.75 852 CYS A O 1
ATOM 6737 N N . LYS A 1 853 ? 20.219 -36.375 -31.031 1 79.19 853 LYS A N 1
ATOM 6738 C CA . LYS A 1 853 ? 21.484 -36.906 -31.562 1 79.19 853 LYS A CA 1
ATOM 6739 C C . LYS A 1 853 ? 22.5 -37.094 -30.453 1 79.19 853 LYS A C 1
ATOM 6741 O O . LYS A 1 853 ? 23.312 -38.031 -30.5 1 79.19 853 LYS A O 1
ATOM 6746 N N . ARG A 1 854 ? 22.344 -36.312 -29.516 1 74.81 854 ARG A N 1
ATOM 6747 C CA . ARG A 1 854 ? 23.281 -36.406 -28.391 1 74.81 854 ARG A CA 1
ATOM 6748 C C . ARG A 1 854 ? 22.938 -37.594 -27.484 1 74.81 854 ARG A C 1
ATOM 6750 O O . ARG A 1 854 ? 23.844 -38.219 -26.938 1 74.81 854 ARG A O 1
ATOM 6757 N N . TYR A 1 855 ? 21.656 -37.875 -27.344 1 73.81 855 TYR A N 1
ATOM 6758 C CA . TYR A 1 855 ? 21.203 -38.875 -26.406 1 73.81 855 TYR A CA 1
ATOM 6759 C C . TYR A 1 855 ? 21.406 -40.281 -26.969 1 73.81 855 TYR A C 1
ATOM 6761 O O . TYR A 1 855 ? 21.672 -41.219 -26.234 1 73.81 855 TYR A O 1
ATOM 6769 N N . VAL A 1 856 ? 21.172 -40.312 -28.328 1 76.5 856 VAL A N 1
ATOM 6770 C CA . VAL A 1 856 ? 21.172 -41.625 -28.938 1 76.5 856 VAL A CA 1
ATOM 6771 C C . VAL A 1 856 ? 22.594 -42.031 -29.344 1 76.5 856 VAL A C 1
ATOM 6773 O O . VAL A 1 856 ? 23.328 -41.188 -29.891 1 76.5 856 VAL A O 1
ATOM 6776 N N . LYS A 1 857 ? 23.078 -43.062 -28.844 1 67.75 857 LYS A N 1
ATOM 6777 C CA . LYS A 1 857 ? 24.422 -43.562 -29.094 1 67.75 857 LYS A CA 1
ATOM 6778 C C . LYS A 1 857 ? 24.609 -43.906 -30.562 1 67.75 857 LYS A C 1
ATOM 6780 O O . LYS A 1 857 ? 25.719 -43.844 -31.094 1 67.75 857 LYS A O 1
ATOM 6785 N N . THR A 1 858 ? 23.453 -44.25 -31.266 1 69 858 THR A N 1
ATOM 6786 C CA . THR A 1 858 ? 23.516 -44.625 -32.656 1 69 858 THR A CA 1
ATOM 6787 C C . THR A 1 858 ? 23.094 -43.469 -33.562 1 69 858 THR A C 1
ATOM 6789 O O . THR A 1 858 ? 22.312 -42.594 -33.125 1 69 858 THR A O 1
ATOM 6792 N N . SER A 1 859 ? 23.719 -43.281 -34.656 1 72.69 859 SER A N 1
ATOM 6793 C CA . SER A 1 859 ? 23.422 -42.219 -35.594 1 72.69 859 SER A CA 1
ATOM 6794 C C . SER A 1 859 ? 21.953 -42.219 -36.031 1 72.69 859 SER A C 1
ATOM 6796 O O . SER A 1 859 ? 21.391 -43.281 -36.312 1 72.69 859 SER A O 1
ATOM 6798 N N . LEU A 1 860 ? 21.25 -41.156 -35.844 1 80.06 860 LEU A N 1
ATOM 6799 C CA . LEU A 1 860 ? 19.875 -40.969 -36.312 1 80.06 860 LEU A CA 1
ATOM 6800 C C . LEU A 1 860 ? 19.844 -40.844 -37.844 1 80.06 860 LEU A C 1
ATOM 6802 O O . LEU A 1 860 ? 20.672 -40.156 -38.438 1 80.06 860 LEU A O 1
ATOM 6806 N N . HIS A 1 861 ? 19.109 -41.719 -38.438 1 79.69 861 HIS A N 1
ATOM 6807 C CA . HIS A 1 861 ? 18.938 -41.625 -39.875 1 79.69 861 HIS A CA 1
ATOM 6808 C C . HIS A 1 861 ? 17.969 -40.5 -40.25 1 79.69 861 HIS A C 1
ATOM 6810 O O . HIS A 1 861 ? 17.188 -40.031 -39.406 1 79.69 861 HIS A O 1
ATOM 6816 N N . GLY A 1 862 ? 18.125 -40.094 -41.5 1 76.69 862 GLY A N 1
ATOM 6817 C CA . GLY A 1 862 ? 17.203 -39.094 -42 1 76.69 862 GLY A CA 1
ATOM 6818 C C . GLY A 1 862 ? 15.742 -39.469 -41.812 1 76.69 862 GLY A C 1
ATOM 6819 O O . GLY A 1 862 ? 15.383 -40.625 -41.938 1 76.69 862 GLY A O 1
ATOM 6820 N N . GLY A 1 863 ? 14.836 -38.719 -41.188 1 88 863 GLY A N 1
ATOM 6821 C CA . GLY A 1 863 ? 13.414 -38.938 -41 1 88 863 GLY A CA 1
ATOM 6822 C C . GLY A 1 863 ? 13.055 -39.438 -39.625 1 88 863 GLY A C 1
ATOM 6823 O O . GLY A 1 863 ? 11.891 -39.75 -39.344 1 88 863 GLY A O 1
ATOM 6824 N N . GLU A 1 864 ? 14.102 -39.688 -38.875 1 91.69 864 GLU A N 1
ATOM 6825 C CA . GLU A 1 864 ? 13.836 -40.156 -37.5 1 91.69 864 GLU A CA 1
ATOM 6826 C C . GLU A 1 864 ? 13.797 -38.969 -36.531 1 91.69 864 GLU A C 1
ATOM 6828 O O . GLU A 1 864 ? 14.406 -37.938 -36.781 1 91.69 864 GLU A O 1
ATOM 6833 N N . PHE A 1 865 ? 13.023 -39.094 -35.5 1 91 865 PHE A N 1
ATOM 6834 C CA . PHE A 1 865 ? 12.984 -38.125 -34.406 1 91 865 PHE A CA 1
ATOM 6835 C C . PHE A 1 865 ? 12.773 -38.812 -33.062 1 91 865 PHE A C 1
ATOM 6837 O O . PHE A 1 865 ? 12.398 -39.969 -33 1 91 865 PHE A O 1
ATOM 6844 N N . CYS A 1 866 ? 13.07 -38.125 -32 1 88.56 866 CYS A N 1
ATOM 6845 C CA . CYS A 1 866 ? 13.023 -38.719 -30.672 1 88.56 866 CYS A CA 1
ATOM 6846 C C . CYS A 1 866 ? 11.875 -38.125 -29.859 1 88.56 866 CYS A C 1
ATOM 6848 O O . CYS A 1 866 ? 11.523 -36.969 -30.016 1 88.56 866 CYS A O 1
ATOM 6850 N N . MET A 1 867 ? 11.242 -39 -29.062 1 87.19 867 MET A N 1
ATOM 6851 C CA . MET A 1 867 ? 10.25 -38.594 -28.078 1 87.19 867 MET A CA 1
ATOM 6852 C C . MET A 1 867 ? 10.5 -39.25 -26.734 1 87.19 867 MET A C 1
ATOM 6854 O O . MET A 1 867 ? 11.016 -40.375 -26.672 1 87.19 867 MET A O 1
ATOM 6858 N N . HIS A 1 868 ? 10.227 -38.531 -25.688 1 82.19 868 HIS A N 1
ATOM 6859 C CA . HIS A 1 868 ? 10.312 -39.094 -24.344 1 82.19 868 HIS A CA 1
ATOM 6860 C C . HIS A 1 868 ? 8.93 -39.469 -23.812 1 82.19 868 HIS A C 1
ATOM 6862 O O . HIS A 1 868 ? 7.953 -38.75 -24.031 1 82.19 868 HIS A O 1
ATOM 6868 N N . SER A 1 869 ? 8.828 -40.656 -23.281 1 75.88 869 SER A N 1
ATOM 6869 C CA . SER A 1 869 ? 7.586 -41.125 -22.672 1 75.88 869 SER A CA 1
ATOM 6870 C C . SER A 1 869 ? 7.605 -40.938 -21.156 1 75.88 869 SER A C 1
ATOM 6872 O O . SER A 1 869 ? 8.648 -41.094 -20.516 1 75.88 869 SER A O 1
ATOM 6874 N N . THR A 1 870 ? 6.488 -40.562 -20.547 1 66.75 870 THR A N 1
ATOM 6875 C CA . THR A 1 870 ? 6.355 -40.406 -19.109 1 66.75 870 THR A CA 1
ATOM 6876 C C . THR A 1 870 ? 6.289 -41.75 -18.406 1 66.75 870 THR A C 1
ATOM 6878 O O . THR A 1 870 ? 6.508 -41.844 -17.188 1 66.75 870 THR A O 1
ATOM 6881 N N . THR A 1 871 ? 5.859 -42.781 -19.156 1 63.06 871 THR A N 1
ATOM 6882 C CA . THR A 1 871 ? 5.719 -44.094 -18.578 1 63.06 871 THR A CA 1
ATOM 6883 C C . THR A 1 871 ? 6.648 -45.094 -19.25 1 63.06 871 THR A C 1
ATOM 6885 O O . THR A 1 871 ? 6.926 -44.969 -20.453 1 63.06 871 THR A O 1
ATOM 6888 N N . SER A 1 872 ? 7.508 -45.812 -18.422 1 55.66 872 SER A N 1
ATOM 6889 C CA . SER A 1 872 ? 8.367 -46.875 -18.969 1 55.66 872 SER A CA 1
ATOM 6890 C C . SER A 1 872 ? 7.551 -48 -19.594 1 55.66 872 SER A C 1
ATOM 6892 O O . SER A 1 872 ? 6.664 -48.562 -18.938 1 55.66 872 SER A O 1
ATOM 6894 N N . GLN A 1 873 ? 7.215 -48 -20.797 1 56.84 873 GLN A N 1
ATOM 6895 C CA . GLN A 1 873 ? 6.453 -49.125 -21.312 1 56.84 873 GLN A CA 1
ATOM 6896 C C . GLN A 1 873 ? 7.238 -49.875 -22.391 1 56.84 873 GLN A C 1
ATOM 6898 O O . GLN A 1 873 ? 8.047 -49.281 -23.109 1 56.84 873 GLN A O 1
ATOM 6903 N N . SER A 1 874 ? 7.285 -51.188 -22.203 1 54.44 874 SER A N 1
ATOM 6904 C CA . SER A 1 874 ? 7.785 -52.062 -23.25 1 54.44 874 SER A CA 1
ATOM 6905 C C . SER A 1 874 ? 7.051 -51.812 -24.578 1 54.44 874 SER A C 1
ATOM 6907 O O . SER A 1 874 ? 5.816 -51.875 -24.625 1 54.44 874 SER A O 1
ATOM 6909 N N . THR A 1 875 ? 7.656 -51.062 -25.453 1 59.34 875 THR A N 1
ATOM 6910 C CA . THR A 1 875 ? 6.965 -50.719 -26.688 1 59.34 875 THR A CA 1
ATOM 6911 C C . THR A 1 875 ? 7.215 -51.781 -27.766 1 59.34 875 THR A C 1
ATOM 6913 O O . THR A 1 875 ? 8.336 -52.281 -27.906 1 59.34 875 THR A O 1
ATOM 6916 N N . ASN A 1 876 ? 6.141 -52.5 -28.203 1 61.31 876 ASN A N 1
ATOM 6917 C CA . ASN A 1 876 ? 6.234 -53.438 -29.328 1 61.31 876 ASN A CA 1
ATOM 6918 C C . ASN A 1 876 ? 6.578 -52.688 -30.625 1 61.31 876 ASN A C 1
ATOM 6920 O O . ASN A 1 876 ? 6.484 -51.469 -30.688 1 61.31 876 ASN A O 1
ATOM 6924 N N . THR A 1 877 ? 7.004 -53.5 -31.672 1 64.5 877 THR A N 1
ATOM 6925 C CA . THR A 1 877 ? 7.465 -53.094 -33 1 64.5 877 THR A CA 1
ATOM 6926 C C . THR A 1 877 ? 6.34 -52.406 -33.781 1 64.5 877 THR A C 1
ATOM 6928 O O . THR A 1 877 ? 5.305 -53.031 -34.031 1 64.5 877 THR A O 1
ATOM 6931 N N . ALA A 1 878 ? 5.793 -51.125 -33.562 1 73.62 878 ALA A N 1
ATOM 6932 C CA . ALA A 1 878 ? 4.906 -50.312 -34.406 1 73.62 878 ALA A CA 1
ATOM 6933 C C . ALA A 1 878 ? 3.938 -49.5 -33.562 1 73.62 878 ALA A C 1
ATOM 6935 O O . ALA A 1 878 ? 2.764 -49.344 -33.906 1 73.62 878 ALA A O 1
ATOM 6936 N N . GLY A 1 879 ? 4.414 -49.125 -32.469 1 88.31 879 GLY A N 1
ATOM 6937 C CA . GLY A 1 879 ? 3.607 -48.156 -31.734 1 88.31 879 GLY A CA 1
ATOM 6938 C C . GLY A 1 879 ? 3.287 -46.906 -32.531 1 88.31 879 GLY A C 1
ATOM 6939 O O . GLY A 1 879 ? 4.117 -46.438 -33.312 1 88.31 879 GLY A O 1
ATOM 6940 N N . LEU A 1 880 ? 1.97 -46.438 -32.5 1 94.5 880 LEU A N 1
ATOM 6941 C CA . LEU A 1 880 ? 1.505 -45.281 -33.25 1 94.5 880 LEU A CA 1
ATOM 6942 C C . LEU A 1 880 ? 1.538 -44.031 -32.375 1 94.5 880 LEU A C 1
ATOM 6944 O O . LEU A 1 880 ? 1.057 -44.062 -31.234 1 94.5 880 LEU A O 1
ATOM 6948 N N . ILE A 1 881 ? 2.17 -43.031 -32.875 1 95.44 881 ILE A N 1
ATOM 6949 C CA . ILE A 1 881 ? 2.182 -41.75 -32.188 1 95.44 881 ILE A CA 1
ATOM 6950 C C . ILE A 1 881 ? 1.193 -40.781 -32.844 1 95.44 881 ILE A C 1
ATOM 6952 O O . ILE A 1 881 ? 1.364 -40.406 -34 1 95.44 881 ILE A O 1
ATOM 6956 N N . VAL A 1 882 ? 0.191 -40.312 -31.984 1 95.19 882 VAL A N 1
ATOM 6957 C CA . VAL A 1 882 ? -0.884 -39.562 -32.594 1 95.19 882 VAL A CA 1
ATOM 6958 C C . VAL A 1 882 ? -1.114 -38.281 -31.797 1 95.19 882 VAL A C 1
ATOM 6960 O O . VAL A 1 882 ? -0.73 -38.188 -30.641 1 95.19 882 VAL A O 1
ATOM 6963 N N . TRP A 1 883 ? -1.59 -37.281 -32.438 1 93.94 883 TRP A N 1
ATOM 6964 C CA . TRP A 1 883 ? -1.973 -36 -31.844 1 93.94 883 TRP A CA 1
ATOM 6965 C C . TRP A 1 883 ? -3.363 -35.594 -32.312 1 93.94 883 TRP A C 1
ATOM 6967 O O . TRP A 1 883 ? -3.699 -35.719 -33.469 1 93.94 883 TRP A O 1
ATOM 6977 N N . ARG A 1 884 ? -4.195 -35.094 -31.281 1 87.12 884 ARG A N 1
ATOM 6978 C CA . ARG A 1 884 ? -5.543 -34.594 -31.578 1 87.12 884 ARG A CA 1
ATOM 6979 C C . ARG A 1 884 ? -5.672 -33.125 -31.297 1 87.12 884 ARG A C 1
ATOM 6981 O O . ARG A 1 884 ? -5.406 -32.656 -30.172 1 87.12 884 ARG A O 1
ATOM 6988 N N . GLY A 1 885 ? -6.043 -32.281 -32.188 1 76.88 885 GLY A N 1
ATOM 6989 C CA . GLY A 1 885 ? -6.234 -30.891 -31.797 1 76.88 885 GLY A CA 1
ATOM 6990 C C . GLY A 1 885 ? -6.773 -30.016 -32.906 1 76.88 885 GLY A C 1
ATOM 6991 O O . GLY A 1 885 ? -7.391 -28.984 -32.656 1 76.88 885 GLY A O 1
ATOM 6992 N N . LYS A 1 886 ? -6.488 -30.219 -34.125 1 72.12 886 LYS A N 1
ATOM 6993 C CA . LYS A 1 886 ? -7.031 -29.375 -35.188 1 72.12 886 LYS A CA 1
ATOM 6994 C C . LYS A 1 886 ? -8.492 -29.703 -35.469 1 72.12 886 LYS A C 1
ATOM 6996 O O . LYS A 1 886 ? -9.062 -30.609 -34.844 1 72.12 886 LYS A O 1
ATOM 7001 N N . GLY A 1 887 ? -9.289 -28.906 -36.031 1 63.78 887 GLY A N 1
ATOM 7002 C CA . GLY A 1 887 ? -10.695 -29.094 -36.344 1 63.78 887 GLY A CA 1
ATOM 7003 C C . GLY A 1 887 ? -11.625 -28.312 -35.438 1 63.78 887 GLY A C 1
ATOM 7004 O O . GLY A 1 887 ? -11.203 -27.375 -34.75 1 63.78 887 GLY A O 1
ATOM 7005 N N . THR A 1 888 ? -12.859 -28.594 -35.562 1 61.62 888 THR A N 1
ATOM 7006 C CA . THR A 1 888 ? -13.844 -27.922 -34.719 1 61.62 888 THR A CA 1
ATOM 7007 C C . THR A 1 888 ? -13.875 -28.531 -33.312 1 61.62 888 THR A C 1
ATOM 7009 O O . THR A 1 888 ? -13.43 -29.672 -33.125 1 61.62 888 THR A O 1
ATOM 7012 N N . LYS A 1 889 ? -14.289 -27.844 -32.375 1 64.62 889 LYS A N 1
ATOM 7013 C CA . LYS A 1 889 ? -14.383 -28.281 -30.984 1 64.62 889 LYS A CA 1
ATOM 7014 C C . LYS A 1 889 ? -15.148 -29.594 -30.875 1 64.62 889 LYS A C 1
ATOM 7016 O O . LYS A 1 889 ? -14.82 -30.438 -30.031 1 64.62 889 LYS A O 1
ATOM 7021 N N . ASN A 1 890 ? -16.031 -29.781 -31.766 1 69.44 890 ASN A N 1
ATOM 7022 C CA . ASN A 1 890 ? -16.891 -30.953 -31.719 1 69.44 890 ASN A CA 1
ATOM 7023 C C . ASN A 1 890 ? -16.406 -32.031 -32.688 1 69.44 890 ASN A C 1
ATOM 7025 O O . ASN A 1 890 ? -17.047 -33.094 -32.812 1 69.44 890 ASN A O 1
ATOM 7029 N N . ALA A 1 891 ? -15.32 -31.828 -33.344 1 78.94 891 ALA A N 1
ATOM 7030 C CA . ALA A 1 891 ? -14.789 -32.812 -34.312 1 78.94 891 ALA A CA 1
ATOM 7031 C C . ALA A 1 891 ? -13.281 -32.656 -34.469 1 78.94 891 ALA A C 1
ATOM 7033 O O . ALA A 1 891 ? -12.781 -32.375 -35.562 1 78.94 891 ALA A O 1
ATOM 7034 N N . PRO A 1 892 ? -12.617 -32.969 -33.406 1 83.25 892 PRO A N 1
ATOM 7035 C CA . PRO A 1 892 ? -11.164 -32.844 -33.531 1 83.25 892 PRO A CA 1
ATOM 7036 C C . PRO A 1 892 ? -10.578 -33.812 -34.562 1 83.25 892 PRO A C 1
ATOM 7038 O O . PRO A 1 892 ? -11.117 -34.906 -34.75 1 83.25 892 PRO A O 1
ATOM 7041 N N . VAL A 1 893 ? -9.508 -33.438 -35.156 1 88.44 893 VAL A N 1
ATOM 7042 C CA . VAL A 1 893 ? -8.805 -34.25 -36.156 1 88.44 893 VAL A CA 1
ATOM 7043 C C . VAL A 1 893 ? -7.633 -34.969 -35.5 1 88.44 893 VAL A C 1
ATOM 7045 O O . VAL A 1 893 ? -6.887 -34.375 -34.719 1 88.44 893 VAL A O 1
ATOM 7048 N N . GLU A 1 894 ? -7.551 -36.219 -35.656 1 91.81 894 GLU A N 1
ATOM 7049 C CA . GLU A 1 894 ? -6.398 -36.969 -35.156 1 91.81 894 GLU A CA 1
ATOM 7050 C C . GLU A 1 894 ? -5.348 -37.125 -36.25 1 91.81 894 GLU A C 1
ATOM 7052 O O . GLU A 1 894 ? -5.668 -37.5 -37.406 1 91.81 894 GLU A O 1
ATOM 7057 N N . TYR A 1 895 ? -4.133 -36.781 -35.938 1 94.31 895 TYR A N 1
ATOM 7058 C CA . TYR A 1 895 ? -3.01 -36.875 -36.875 1 94.31 895 TYR A CA 1
ATOM 7059 C C . TYR A 1 895 ? -2.023 -37.969 -36.438 1 94.31 895 TYR A C 1
ATOM 7061 O O . TYR A 1 895 ? -1.74 -38.094 -35.25 1 94.31 895 TYR A O 1
ATOM 7069 N N . LEU A 1 896 ? -1.561 -38.719 -37.375 1 96.38 896 LEU A N 1
ATOM 7070 C CA . LEU A 1 896 ? -0.408 -39.594 -37.156 1 96.38 896 LEU A CA 1
ATOM 7071 C C . LEU A 1 896 ? 0.893 -38.812 -37.25 1 96.38 896 LEU A C 1
ATOM 7073 O O . LEU A 1 896 ? 1.212 -38.281 -38.344 1 96.38 896 LEU A O 1
ATOM 7077 N N . ILE A 1 897 ? 1.639 -38.812 -36.219 1 95.38 897 ILE A N 1
ATOM 7078 C CA . ILE A 1 897 ? 2.855 -38 -36.188 1 95.38 897 ILE A CA 1
ATOM 7079 C C . ILE A 1 897 ? 4.07 -38.906 -36.438 1 95.38 897 ILE A C 1
ATOM 7081 O O . ILE A 1 897 ? 5.055 -38.438 -37.031 1 95.38 897 ILE A O 1
ATOM 7085 N N . GLY A 1 898 ? 3.986 -40.031 -35.844 1 95.44 898 GLY A N 1
ATOM 7086 C CA . GLY A 1 898 ? 5.125 -40.938 -36 1 95.44 898 GLY A CA 1
ATOM 7087 C C . GLY A 1 898 ? 4.785 -42.375 -35.688 1 95.44 898 GLY A C 1
ATOM 7088 O O . GLY A 1 898 ? 3.68 -42.688 -35.25 1 95.44 898 GLY A O 1
ATOM 7089 N N . VAL A 1 899 ? 5.715 -43.25 -36.125 1 94.81 899 VAL A N 1
ATOM 7090 C CA . VAL A 1 899 ? 5.633 -44.656 -35.844 1 94.81 899 VAL A CA 1
ATOM 7091 C C . VAL A 1 899 ? 6.891 -45.125 -35.125 1 94.81 899 VAL A C 1
ATOM 7093 O O . VAL A 1 899 ? 8.008 -44.875 -35.562 1 94.81 899 VAL A O 1
ATOM 7096 N N . TYR A 1 900 ? 6.629 -45.781 -34.062 1 92.25 900 TYR A N 1
ATOM 7097 C CA . TYR A 1 900 ? 7.738 -46.219 -33.219 1 92.25 900 TYR A CA 1
ATOM 7098 C C . TYR A 1 900 ? 8.656 -47.156 -34 1 92.25 900 TYR A C 1
ATOM 7100 O O . TYR A 1 900 ? 8.18 -48.031 -34.719 1 92.25 900 TYR A O 1
ATOM 7108 N N . SER A 1 901 ? 9.906 -46.969 -33.875 1 87.44 901 SER A N 1
ATOM 7109 C CA . SER A 1 901 ? 10.891 -47.781 -34.562 1 87.44 901 SER A CA 1
ATOM 7110 C C . SER A 1 901 ? 11.734 -48.562 -33.562 1 87.44 901 SER A C 1
ATOM 7112 O O . SER A 1 901 ? 11.672 -49.812 -33.5 1 87.44 901 SER A O 1
ATOM 7114 N N . ARG A 1 902 ? 12.453 -47.812 -32.812 1 83.12 902 ARG A N 1
ATOM 7115 C CA . ARG A 1 902 ? 13.32 -48.5 -31.844 1 83.12 902 ARG A CA 1
ATOM 7116 C C . ARG A 1 902 ? 13.617 -47.562 -30.656 1 83.12 902 ARG A C 1
ATOM 7118 O O . ARG A 1 902 ? 13.289 -46.375 -30.688 1 83.12 902 ARG A O 1
ATOM 7125 N N . GLY A 1 903 ? 14.211 -48.094 -29.734 1 76.56 903 GLY A N 1
ATOM 7126 C CA . GLY A 1 903 ? 14.625 -47.312 -28.562 1 76.56 903 GLY A CA 1
ATOM 7127 C C . GLY A 1 903 ? 13.688 -47.469 -27.391 1 76.56 903 GLY A C 1
ATOM 7128 O O . GLY A 1 903 ? 12.734 -48.25 -27.438 1 76.56 903 GLY A O 1
ATOM 7129 N N . GLY A 1 904 ? 13.812 -46.781 -26.266 1 62.12 904 GLY A N 1
ATOM 7130 C CA . GLY A 1 904 ? 12.984 -46.75 -25.062 1 62.12 904 GLY A CA 1
ATOM 7131 C C . GLY A 1 904 ? 13.203 -47.938 -24.141 1 62.12 904 GLY A C 1
ATOM 7132 O O . GLY A 1 904 ? 12.367 -48.219 -23.281 1 62.12 904 GLY A O 1
ATOM 7133 N N . ASN A 1 905 ? 14.195 -48.656 -24.344 1 55.12 905 ASN A N 1
ATOM 7134 C CA . ASN A 1 905 ? 14.328 -49.844 -23.484 1 55.12 905 ASN A CA 1
ATOM 7135 C C . ASN A 1 905 ? 14.109 -49.469 -22.016 1 55.12 905 ASN A C 1
ATOM 7137 O O . ASN A 1 905 ? 13.977 -48.281 -21.672 1 55.12 905 ASN A O 1
ATOM 7141 N N . TYR A 1 906 ? 14.312 -50.406 -21.094 1 50.12 906 TYR A N 1
ATOM 7142 C CA . TYR A 1 906 ? 13.984 -50.562 -19.688 1 50.12 906 TYR A CA 1
ATOM 7143 C C . TYR A 1 906 ? 14.438 -49.344 -18.875 1 50.12 906 TYR A C 1
ATOM 7145 O O . TYR A 1 906 ? 14.031 -49.188 -17.734 1 50.12 906 TYR A O 1
ATOM 7153 N N . GLU A 1 907 ? 15.297 -48.594 -19.391 1 48.41 907 GLU A N 1
ATOM 7154 C CA . GLU A 1 907 ? 15.68 -47.562 -18.453 1 48.41 907 GLU A CA 1
ATOM 7155 C C . GLU A 1 907 ? 14.961 -46.25 -18.766 1 48.41 907 GLU A C 1
ATOM 7157 O O . GLU A 1 907 ? 14.898 -45.844 -19.938 1 48.41 907 GLU A O 1
ATOM 7162 N N . ALA A 1 908 ? 14.133 -45.719 -17.922 1 52.75 908 ALA A N 1
ATOM 7163 C CA . ALA A 1 908 ? 13.258 -44.562 -17.891 1 52.75 908 ALA A CA 1
ATOM 7164 C C . ALA A 1 908 ? 13.875 -43.406 -18.656 1 52.75 908 ALA A C 1
ATOM 7166 O O . ALA A 1 908 ? 13.148 -42.562 -19.203 1 52.75 908 ALA A O 1
ATOM 7167 N N . ASP A 1 909 ? 15.211 -43.406 -19.047 1 60.59 909 ASP A N 1
ATOM 7168 C CA . ASP A 1 909 ? 15.805 -42.156 -19.516 1 60.59 909 ASP A CA 1
ATOM 7169 C C . ASP A 1 909 ? 16.125 -42.25 -21 1 60.59 909 ASP A C 1
ATOM 7171 O O . ASP A 1 909 ? 16.594 -41.25 -21.594 1 60.59 909 ASP A O 1
ATOM 7175 N N . GLU A 1 910 ? 15.836 -43.281 -21.766 1 71.5 910 GLU A N 1
ATOM 7176 C CA . GLU A 1 910 ? 16.203 -43.312 -23.172 1 71.5 910 GLU A CA 1
ATOM 7177 C C . GLU A 1 910 ? 15.016 -42.906 -24.047 1 71.5 910 GLU A C 1
ATOM 7179 O O . GLU A 1 910 ? 13.914 -43.438 -23.891 1 71.5 910 GLU A O 1
ATOM 7184 N N . PRO A 1 911 ? 15.312 -42 -25.016 1 81.81 911 PRO A N 1
ATOM 7185 C CA . PRO A 1 911 ? 14.203 -41.562 -25.844 1 81.81 911 PRO A CA 1
ATOM 7186 C C . PRO A 1 911 ? 13.742 -42.625 -26.844 1 81.81 911 PRO A C 1
ATOM 7188 O O . PRO A 1 911 ? 14.531 -43.5 -27.219 1 81.81 911 PRO A O 1
ATOM 7191 N N . LEU A 1 912 ? 12.508 -42.625 -27.172 1 86.38 912 LEU A N 1
ATOM 7192 C CA . LEU A 1 912 ? 11.938 -43.406 -28.266 1 86.38 912 LEU A CA 1
ATOM 7193 C C . LEU A 1 912 ? 12.367 -42.844 -29.625 1 86.38 912 LEU A C 1
ATOM 7195 O O . LEU A 1 912 ? 12.32 -41.656 -29.844 1 86.38 912 LEU A O 1
ATOM 7199 N N . ILE A 1 913 ? 12.961 -43.719 -30.406 1 89.88 913 ILE A N 1
ATOM 7200 C CA . ILE A 1 913 ? 13.273 -43.312 -31.781 1 89.88 913 ILE A CA 1
ATOM 7201 C C . ILE A 1 913 ? 12.141 -43.75 -32.719 1 89.88 913 ILE A C 1
ATOM 7203 O O . ILE A 1 913 ? 11.75 -44.906 -32.75 1 89.88 913 ILE A O 1
ATOM 7207 N N . ASN A 1 914 ? 11.656 -42.781 -33.469 1 92.75 914 ASN A N 1
ATOM 7208 C CA . ASN A 1 914 ? 10.469 -42.969 -34.281 1 92.75 914 ASN A CA 1
ATOM 7209 C C . ASN A 1 914 ? 10.688 -42.5 -35.719 1 92.75 914 ASN A C 1
ATOM 7211 O O . ASN A 1 914 ? 11.586 -41.688 -35.969 1 92.75 914 ASN A O 1
ATOM 7215 N N . SER A 1 915 ? 9.914 -43.031 -36.594 1 94.38 915 SER A N 1
ATOM 7216 C CA . SER A 1 915 ? 9.867 -42.5 -37.938 1 94.38 915 SER A CA 1
ATOM 7217 C C . SER A 1 915 ? 8.953 -41.281 -38.031 1 94.38 915 SER A C 1
ATOM 7219 O O . SER A 1 915 ? 7.777 -41.344 -37.656 1 94.38 915 SER A O 1
ATOM 7221 N N . ARG A 1 916 ? 9.477 -40.188 -38.469 1 94.94 916 ARG A N 1
ATOM 7222 C CA . ARG A 1 916 ? 8.719 -38.938 -38.594 1 94.94 916 ARG A CA 1
ATOM 7223 C C . ARG A 1 916 ? 7.844 -38.969 -39.844 1 94.94 916 ARG A C 1
ATOM 7225 O O . ARG A 1 916 ? 8.344 -38.844 -40.969 1 94.94 916 ARG A O 1
ATOM 7232 N N . ILE A 1 917 ? 6.57 -38.906 -39.688 1 95.25 917 ILE A N 1
ATOM 7233 C CA . ILE A 1 917 ? 5.641 -39.094 -40.781 1 95.25 917 ILE A CA 1
ATOM 7234 C C . ILE A 1 917 ? 5.785 -37.938 -41.781 1 95.25 917 ILE A C 1
ATOM 7236 O O . ILE A 1 917 ? 5.727 -38.156 -43 1 95.25 917 ILE A O 1
ATOM 7240 N N . SER A 1 918 ? 5.984 -36.75 -41.312 1 91.06 918 SER A N 1
ATOM 7241 C CA . SER A 1 918 ? 6.07 -35.562 -42.188 1 91.06 918 SER A CA 1
ATOM 7242 C C . SER A 1 918 ? 7.172 -35.75 -43.219 1 91.06 918 SER A C 1
ATOM 7244 O O . SER A 1 918 ? 7.059 -35.25 -44.344 1 91.06 918 SER A O 1
ATOM 7246 N N . GLU A 1 919 ? 8.172 -36.5 -42.938 1 90.06 919 GLU A N 1
ATOM 7247 C CA . GLU A 1 919 ? 9.289 -36.688 -43.844 1 90.06 919 GLU A CA 1
ATOM 7248 C C . GLU A 1 919 ? 8.953 -37.719 -44.906 1 90.06 919 GLU A C 1
ATOM 7250 O O . GLU A 1 919 ? 9.57 -37.75 -45.969 1 90.06 919 GLU A O 1
ATOM 7255 N N . TYR A 1 920 ? 7.969 -38.5 -44.688 1 93.56 920 TYR A N 1
ATOM 7256 C CA . TYR A 1 920 ? 7.68 -39.625 -45.594 1 93.56 920 TYR A CA 1
ATOM 7257 C C . TYR A 1 920 ? 6.395 -39.375 -46.375 1 93.56 920 TYR A C 1
ATOM 7259 O O . TYR A 1 920 ? 5.973 -40.219 -47.188 1 93.56 920 TYR A O 1
ATOM 7267 N N . VAL A 1 921 ? 5.785 -38.219 -46.188 1 90.62 921 VAL A N 1
ATOM 7268 C CA . VAL A 1 921 ? 4.523 -37.906 -46.844 1 90.62 921 VAL A CA 1
ATOM 7269 C C . VAL A 1 921 ? 4.691 -38.031 -48.375 1 90.62 921 VAL A C 1
ATOM 7271 O O . VAL A 1 921 ? 3.855 -38.625 -49.062 1 90.62 921 VAL A O 1
ATOM 7274 N N . PRO A 1 922 ? 5.789 -37.531 -49 1 84.44 922 PRO A N 1
ATOM 7275 C CA . PRO A 1 922 ? 5.953 -37.688 -50.469 1 84.44 922 PRO A CA 1
ATOM 7276 C C . PRO A 1 922 ? 5.996 -39.156 -50.875 1 84.44 922 PRO A C 1
ATOM 7278 O O . PRO A 1 922 ? 5.355 -39.531 -51.875 1 84.44 922 PRO A O 1
ATOM 7281 N N . TRP A 1 923 ? 6.719 -40 -50.156 1 90.94 923 TRP A N 1
ATOM 7282 C CA . TRP A 1 923 ? 6.781 -41.438 -50.469 1 90.94 923 TRP A CA 1
ATOM 7283 C C . TRP A 1 923 ? 5.406 -42.062 -50.344 1 90.94 923 TRP A C 1
ATOM 7285 O O . TRP A 1 923 ? 5.031 -42.906 -51.156 1 90.94 923 TRP A O 1
ATOM 7295 N N . ILE A 1 924 ? 4.637 -41.656 -49.344 1 93.06 924 ILE A N 1
ATOM 7296 C CA . ILE A 1 924 ? 3.307 -42.188 -49.094 1 93.06 924 ILE A CA 1
ATOM 7297 C C . ILE A 1 924 ? 2.395 -41.875 -50.281 1 93.06 924 ILE A C 1
ATOM 7299 O O . ILE A 1 924 ? 1.737 -42.75 -50.844 1 93.06 924 ILE A O 1
ATOM 7303 N N . ILE A 1 925 ? 2.414 -40.656 -50.688 1 87.06 925 ILE A N 1
ATOM 7304 C CA . ILE A 1 925 ? 1.546 -40.219 -51.75 1 87.06 925 ILE A CA 1
ATOM 7305 C C . ILE A 1 925 ? 1.931 -40.906 -53.062 1 87.06 925 ILE A C 1
ATOM 7307 O O . ILE A 1 925 ? 1.061 -41.344 -53.812 1 87.06 925 ILE A O 1
ATOM 7311 N N . ASP A 1 926 ? 3.172 -41.125 -53.312 1 86 926 ASP A N 1
ATOM 7312 C CA . ASP A 1 926 ? 3.664 -41.781 -54.531 1 86 926 ASP A CA 1
ATOM 7313 C C . ASP A 1 926 ? 3.225 -43.219 -54.594 1 86 926 ASP A C 1
ATOM 7315 O O . ASP A 1 926 ? 3.1 -43.781 -55.688 1 86 926 ASP A O 1
ATOM 7319 N N . ASN A 1 927 ? 2.986 -43.812 -53.5 1 89.94 927 ASN A N 1
ATOM 7320 C CA . ASN A 1 927 ? 2.689 -45.25 -53.469 1 89.94 927 ASN A CA 1
ATOM 7321 C C . ASN A 1 927 ? 1.204 -45.5 -53.25 1 89.94 927 ASN A C 1
ATOM 7323 O O . ASN A 1 927 ? 0.796 -46.656 -53.031 1 89.94 927 ASN A O 1
ATOM 7327 N N . LEU A 1 928 ? 0.404 -44.469 -53.25 1 87 928 LEU A N 1
ATOM 7328 C CA . LEU A 1 928 ? -1.034 -44.656 -53.094 1 87 928 LEU A CA 1
ATOM 7329 C C . LEU A 1 928 ? -1.648 -45.125 -54.406 1 87 928 LEU A C 1
ATOM 7331 O O . LEU A 1 928 ? -2.676 -45.812 -54.406 1 87 928 LEU A O 1
ATOM 7335 N N . TYR A 1 929 ? -1.056 -44.781 -55.688 1 72.31 929 TYR A N 1
ATOM 7336 C CA . TYR A 1 929 ? -1.602 -45.125 -57 1 72.31 929 TYR A CA 1
ATOM 7337 C C . TYR A 1 929 ? -1.035 -46.438 -57.5 1 72.31 929 TYR A C 1
ATOM 7339 O O . TYR A 1 929 ? -1.343 -46.875 -58.594 1 72.31 929 TYR A O 1
ATOM 7347 N N . THR A 1 930 ? -0.155 -47.031 -56.906 1 53.84 930 THR A N 1
ATOM 7348 C CA . THR A 1 930 ? 0.417 -48.219 -57.562 1 53.84 930 THR A CA 1
ATOM 7349 C C . THR A 1 930 ? -0.648 -49.281 -57.812 1 53.84 930 THR A C 1
ATOM 7351 O O . THR A 1 930 ? -1.282 -49.75 -56.875 1 53.84 930 THR A O 1
ATOM 7354 N N . GLU A 1 931 ? -1.378 -49.188 -58.906 1 44.75 931 GLU A N 1
ATOM 7355 C CA . GLU A 1 931 ? -2.211 -50.219 -59.5 1 44.75 931 GLU A CA 1
ATOM 7356 C C . GLU A 1 931 ? -1.62 -51.594 -59.25 1 44.75 931 GLU A C 1
ATOM 7358 O O . GLU A 1 931 ? -0.4 -51.781 -59.281 1 44.75 931 GLU A O 1
ATOM 7363 N N . SER A 1 932 ? -2.322 -52.438 -58.594 1 39.91 932 SER A N 1
ATOM 7364 C CA . SER A 1 932 ? -2.037 -53.844 -58.656 1 39.91 932 SER A CA 1
ATOM 7365 C C . SER A 1 932 ? -1.708 -54.281 -60.094 1 39.91 932 SER A C 1
ATOM 7367 O O . SER A 1 932 ? -2.557 -54.188 -61 1 39.91 932 SER A O 1
ATOM 7369 N N . VAL A 1 933 ? -0.579 -54.156 -60.719 1 32.88 933 VAL A N 1
ATOM 7370 C CA . VAL A 1 933 ? -0.304 -55.094 -61.781 1 32.88 933 VAL A CA 1
ATOM 7371 C C . VAL A 1 933 ? -0.24 -56.531 -61.219 1 32.88 933 VAL A C 1
ATOM 7373 O O . VAL A 1 933 ? 0.384 -56.75 -60.188 1 32.88 933 VAL A O 1
ATOM 7376 N N . MET B 1 1 ? 13.5 -28.516 44.625 1 19.16 1 MET B N 1
ATOM 7377 C CA . MET B 1 1 ? 13.367 -29.484 43.531 1 19.16 1 MET B CA 1
ATOM 7378 C C . MET B 1 1 ? 12.906 -28.781 42.25 1 19.16 1 MET B C 1
ATOM 7380 O O . MET B 1 1 ? 12.812 -29.422 41.188 1 19.16 1 MET B O 1
ATOM 7384 N N . GLY B 1 2 ? 12.375 -27.656 42.219 1 19.56 2 GLY B N 1
ATOM 7385 C CA . GLY B 1 2 ? 11.281 -26.875 41.656 1 19.56 2 GLY B CA 1
ATOM 7386 C C . GLY B 1 2 ? 11.617 -26.266 40.312 1 19.56 2 GLY B C 1
ATOM 7387 O O . GLY B 1 2 ? 11.617 -25.047 40.188 1 19.56 2 GLY B O 1
ATOM 7388 N N . CYS B 1 3 ? 12.469 -26.828 39.406 1 22.44 3 CYS B N 1
ATOM 7389 C CA . CYS B 1 3 ? 13.398 -26.359 38.375 1 22.44 3 CYS B CA 1
ATOM 7390 C C . CYS B 1 3 ? 12.672 -26.078 37.062 1 22.44 3 CYS B C 1
ATOM 7392 O O . CYS B 1 3 ? 12.68 -26.922 36.156 1 22.44 3 CYS B O 1
ATOM 7394 N N . VAL B 1 4 ? 11.336 -25.672 37.094 1 22.17 4 VAL B N 1
ATOM 7395 C CA . VAL B 1 4 ? 10.352 -25.953 36.031 1 22.17 4 VAL B CA 1
ATOM 7396 C C . VAL B 1 4 ? 10.789 -25.297 34.719 1 22.17 4 VAL B C 1
ATOM 7398 O O . VAL B 1 4 ? 11.641 -24.406 34.75 1 22.17 4 VAL B O 1
ATOM 7401 N N . TYR B 1 5 ? 9.75 -25.203 33.531 1 20.44 5 TYR B N 1
ATOM 7402 C CA . TYR B 1 5 ? 9.523 -25.484 32.125 1 20.44 5 TYR B CA 1
ATOM 7403 C C . TYR B 1 5 ? 9.758 -24.234 31.281 1 20.44 5 TYR B C 1
ATOM 7405 O O . TYR B 1 5 ? 8.828 -23.453 31.031 1 20.44 5 TYR B O 1
ATOM 7413 N N . LEU B 1 6 ? 10.555 -23.25 31.547 1 21.97 6 LEU B N 1
ATOM 7414 C CA . LEU B 1 6 ? 10.867 -21.953 30.953 1 21.97 6 LEU B CA 1
ATOM 7415 C C . LEU B 1 6 ? 11.367 -22.109 29.531 1 21.97 6 LEU B C 1
ATOM 7417 O O . LEU B 1 6 ? 11.727 -21.141 28.875 1 21.97 6 LEU B O 1
ATOM 7421 N N . ILE B 1 7 ? 11.672 -23.359 29.094 1 22.5 7 ILE B N 1
ATOM 7422 C CA . ILE B 1 7 ? 12.602 -23.703 28.016 1 22.5 7 ILE B CA 1
ATOM 7423 C C . ILE B 1 7 ? 11.938 -23.469 26.672 1 22.5 7 ILE B C 1
ATOM 7425 O O . ILE B 1 7 ? 12.625 -23.234 25.672 1 22.5 7 ILE B O 1
ATOM 7429 N N . LEU B 1 8 ? 10.539 -23.594 26.484 1 21.92 8 LEU B N 1
ATOM 7430 C CA . LEU B 1 8 ? 9.883 -24.094 25.281 1 21.92 8 LEU B CA 1
ATOM 7431 C C . LEU B 1 8 ? 9.633 -22.953 24.297 1 21.92 8 LEU B C 1
ATOM 7433 O O . LEU B 1 8 ? 9.102 -23.172 23.203 1 21.92 8 LEU B O 1
ATOM 7437 N N . LEU B 1 9 ? 9.711 -21.703 24.672 1 24.45 9 LEU B N 1
ATOM 7438 C CA . LEU B 1 9 ? 9.172 -20.594 23.891 1 24.45 9 LEU B CA 1
ATOM 7439 C C . LEU B 1 9 ? 10.094 -20.266 22.719 1 24.45 9 LEU B C 1
ATOM 7441 O O . LEU B 1 9 ? 9.727 -19.5 21.828 1 24.45 9 LEU B O 1
ATOM 7445 N N . VAL B 1 10 ? 11.398 -20.5 22.781 1 26.34 10 VAL B N 1
ATOM 7446 C CA . VAL B 1 10 ? 12.5 -20.016 21.953 1 26.34 10 VAL B CA 1
ATOM 7447 C C . VAL B 1 10 ? 12.43 -20.641 20.562 1 26.34 10 VAL B C 1
ATOM 7449 O O . VAL B 1 10 ? 12.938 -20.078 19.594 1 26.34 10 VAL B O 1
ATOM 7452 N N . SER B 1 11 ? 12.016 -21.906 20.391 1 24.73 11 SER B N 1
ATOM 7453 C CA . SER B 1 11 ? 12.336 -22.781 19.266 1 24.73 11 SER B CA 1
ATOM 7454 C C . SER B 1 11 ? 11.578 -22.375 18.016 1 24.73 11 SER B C 1
ATOM 7456 O O . SER B 1 11 ? 11.961 -22.734 16.906 1 24.73 11 SER B O 1
ATOM 7458 N N . LEU B 1 12 ? 10.297 -21.922 18.016 1 25.67 12 LEU B N 1
ATOM 7459 C CA . LEU B 1 12 ? 9.367 -22.078 16.891 1 25.67 12 LEU B CA 1
ATOM 7460 C C . LEU B 1 12 ? 9.516 -20.922 15.906 1 25.67 12 LEU B C 1
ATOM 7462 O O . LEU B 1 12 ? 8.695 -20.766 15 1 25.67 12 LEU B O 1
ATOM 7466 N N . VAL B 1 13 ? 10.273 -19.891 16.078 1 27.23 13 VAL B N 1
ATOM 7467 C CA . VAL B 1 13 ? 10.398 -18.875 15.039 1 27.23 13 VAL B CA 1
ATOM 7468 C C . VAL B 1 13 ? 11.109 -19.484 13.82 1 27.23 13 VAL B C 1
ATOM 7470 O O . VAL B 1 13 ? 12.336 -19.422 13.727 1 27.23 13 VAL B O 1
ATOM 7473 N N . ARG B 1 14 ? 10.898 -20.688 13.453 1 28.8 14 ARG B N 1
ATOM 7474 C CA . ARG B 1 14 ? 11.547 -21.156 12.234 1 28.8 14 ARG B CA 1
ATOM 7475 C C . ARG B 1 14 ? 11.297 -20.203 11.078 1 28.8 14 ARG B C 1
ATOM 7477 O O . ARG B 1 14 ? 10.195 -19.672 10.93 1 28.8 14 ARG B O 1
ATOM 7484 N N . ALA B 1 15 ? 12.328 -19.625 10.492 1 31.22 15 ALA B N 1
ATOM 7485 C CA . ALA B 1 15 ? 12.539 -18.75 9.344 1 31.22 15 ALA B CA 1
ATOM 7486 C C . ALA B 1 15 ? 11.703 -19.219 8.148 1 31.22 15 ALA B C 1
ATOM 7488 O O . ALA B 1 15 ? 11.906 -20.312 7.633 1 31.22 15 ALA B O 1
ATOM 7489 N N . THR B 1 16 ? 10.477 -19.016 8.023 1 30.95 16 THR B N 1
ATOM 7490 C CA . THR B 1 16 ? 9.586 -19.266 6.895 1 30.95 16 THR B CA 1
ATOM 7491 C C . THR B 1 16 ? 10.266 -18.891 5.582 1 30.95 16 THR B C 1
ATOM 7493 O O . THR B 1 16 ? 10.766 -17.766 5.426 1 30.95 16 THR B O 1
ATOM 7496 N N . VAL B 1 17 ? 10.914 -19.719 4.926 1 35.72 17 VAL B N 1
ATOM 7497 C CA . VAL B 1 17 ? 11.531 -19.594 3.609 1 35.72 17 VAL B CA 1
ATOM 7498 C C . VAL B 1 17 ? 10.484 -19.156 2.588 1 35.72 17 VAL B C 1
ATOM 7500 O O . VAL B 1 17 ? 9.531 -19.875 2.314 1 35.72 17 VAL B O 1
ATOM 7503 N N . ALA B 1 18 ? 9.891 -17.969 2.58 1 39.88 18 ALA B N 1
ATOM 7504 C CA . ALA B 1 18 ? 8.852 -17.531 1.646 1 39.88 18 ALA B CA 1
ATOM 7505 C C . ALA B 1 18 ? 9.406 -17.406 0.23 1 39.88 18 ALA B C 1
ATOM 7507 O O . ALA B 1 18 ? 10.195 -16.5 -0.056 1 39.88 18 ALA B O 1
ATOM 7508 N N . ASP B 1 19 ? 9.328 -18.453 -0.499 1 49.81 19 ASP B N 1
ATOM 7509 C CA . ASP B 1 19 ? 9.648 -18.375 -1.922 1 49.81 19 ASP B CA 1
ATOM 7510 C C . ASP B 1 19 ? 8.703 -17.422 -2.65 1 49.81 19 ASP B C 1
ATOM 7512 O O . ASP B 1 19 ? 7.516 -17.344 -2.316 1 49.81 19 ASP B O 1
ATOM 7516 N N . LEU B 1 20 ? 9.148 -16.516 -3.404 1 61.41 20 LEU B N 1
ATOM 7517 C CA . LEU B 1 20 ? 8.305 -15.695 -4.262 1 61.41 20 LEU B CA 1
ATOM 7518 C C . LEU B 1 20 ? 7.426 -16.562 -5.156 1 61.41 20 LEU B C 1
ATOM 7520 O O . LEU B 1 20 ? 7.906 -17.531 -5.758 1 61.41 20 LEU B O 1
ATOM 7524 N N . TYR B 1 21 ? 6.16 -16.422 -5.156 1 60.62 21 TYR B N 1
ATOM 7525 C CA . TYR B 1 21 ? 5.238 -17.156 -6.02 1 60.62 21 TYR B CA 1
ATOM 7526 C C . TYR B 1 21 ? 5.527 -16.891 -7.488 1 60.62 21 TYR B C 1
ATOM 7528 O O . TYR B 1 21 ? 5.941 -15.781 -7.852 1 60.62 21 TYR B O 1
ATOM 7536 N N . PRO B 1 22 ? 5.367 -17.953 -8.242 1 72.56 22 PRO B N 1
ATOM 7537 C CA . PRO B 1 22 ? 5.539 -17.734 -9.688 1 72.56 22 PRO B CA 1
ATOM 7538 C C . PRO B 1 22 ? 4.586 -16.688 -10.242 1 72.56 22 PRO B C 1
ATOM 7540 O O . PRO B 1 22 ? 3.492 -16.484 -9.711 1 72.56 22 PRO B O 1
ATOM 7543 N N . VAL B 1 23 ? 4.98 -15.953 -11.242 1 78.88 23 VAL B N 1
ATOM 7544 C CA . VAL B 1 23 ? 4.203 -14.883 -11.852 1 78.88 23 VAL B CA 1
ATOM 7545 C C . VAL B 1 23 ? 3.793 -15.281 -13.266 1 78.88 23 VAL B C 1
ATOM 7547 O O . VAL B 1 23 ? 4.434 -16.141 -13.891 1 78.88 23 VAL B O 1
ATOM 7550 N N . LEU B 1 24 ? 2.678 -14.656 -13.781 1 76.62 24 LEU B N 1
ATOM 7551 C CA . LEU B 1 24 ? 2.232 -14.922 -15.148 1 76.62 24 LEU B CA 1
ATOM 7552 C C . LEU B 1 24 ? 3.16 -14.25 -16.156 1 76.62 24 LEU B C 1
ATOM 7554 O O . LEU B 1 24 ? 3.625 -13.133 -15.93 1 76.62 24 LEU B O 1
ATOM 7558 N N . SER B 1 25 ? 3.475 -14.922 -17.203 1 78.12 25 SER B N 1
ATOM 7559 C CA . SER B 1 25 ? 4.375 -14.406 -18.234 1 78.12 25 SER B CA 1
ATOM 7560 C C . SER B 1 25 ? 3.738 -13.25 -19 1 78.12 25 SER B C 1
ATOM 7562 O O . SER B 1 25 ? 4.441 -12.43 -19.594 1 78.12 25 SER B O 1
ATOM 7564 N N . GLY B 1 26 ? 2.451 -13.148 -18.922 1 68.19 26 GLY B N 1
ATOM 7565 C CA . GLY B 1 26 ? 1.747 -12.18 -19.734 1 68.19 26 GLY B CA 1
ATOM 7566 C C . GLY B 1 26 ? 1.646 -12.586 -21.203 1 68.19 26 GLY B C 1
ATOM 7567 O O . GLY B 1 26 ? 1.047 -11.875 -22 1 68.19 26 GLY B O 1
ATOM 7568 N N . LEU B 1 27 ? 2.221 -13.766 -21.578 1 69.38 27 LEU B N 1
ATOM 7569 C CA . LEU B 1 27 ? 2.182 -14.273 -22.953 1 69.38 27 LEU B CA 1
ATOM 7570 C C . LEU B 1 27 ? 0.953 -15.148 -23.172 1 69.38 27 LEU B C 1
ATOM 7572 O O . LEU B 1 27 ? 0.52 -15.859 -22.25 1 69.38 27 LEU B O 1
ATOM 7576 N N . ASP B 1 28 ? 0.258 -14.906 -24.25 1 65.88 28 ASP B N 1
ATOM 7577 C CA . ASP B 1 28 ? -0.853 -15.773 -24.625 1 65.88 28 ASP B CA 1
ATOM 7578 C C . ASP B 1 28 ? -0.35 -17.141 -25.094 1 65.88 28 ASP B C 1
ATOM 7580 O O . ASP B 1 28 ? 0.222 -17.266 -26.172 1 65.88 28 ASP B O 1
ATOM 7584 N N . GLU B 1 29 ? -0.335 -18.062 -24.219 1 71.44 29 GLU B N 1
ATOM 7585 C CA . GLU B 1 29 ? 0.134 -19.406 -24.562 1 71.44 29 GLU B CA 1
ATOM 7586 C C . GLU B 1 29 ? -0.997 -20.422 -24.469 1 71.44 29 GLU B C 1
ATOM 7588 O O . GLU B 1 29 ? -1.875 -20.312 -23.625 1 71.44 29 GLU B O 1
ATOM 7593 N N . ASP B 1 30 ? -1.021 -21.219 -25.453 1 64.31 30 ASP B N 1
ATOM 7594 C CA . ASP B 1 30 ? -2.027 -22.281 -25.5 1 64.31 30 ASP B CA 1
ATOM 7595 C C . ASP B 1 30 ? -1.7 -23.391 -24.484 1 64.31 30 ASP B C 1
ATOM 7597 O O . ASP B 1 30 ? -0.646 -23.359 -23.844 1 64.31 30 ASP B O 1
ATOM 7601 N N . LEU B 1 31 ? -2.654 -24.297 -24.391 1 68.06 31 LEU B N 1
ATOM 7602 C CA . LEU B 1 31 ? -2.42 -25.5 -23.578 1 68.06 31 LEU B CA 1
ATOM 7603 C C . LEU B 1 31 ? -1.3 -26.344 -24.172 1 68.06 31 LEU B C 1
ATOM 7605 O O . LEU B 1 31 ? -1.085 -26.328 -25.391 1 68.06 31 LEU B O 1
ATOM 7609 N N . PRO B 1 32 ? -0.558 -26.938 -23.297 1 73.25 32 PRO B N 1
ATOM 7610 C CA . PRO B 1 32 ? 0.505 -27.797 -23.828 1 73.25 32 PRO B CA 1
ATOM 7611 C C . PRO B 1 32 ? 0.015 -28.75 -24.922 1 73.25 32 PRO B C 1
ATOM 7613 O O . PRO B 1 32 ? 0.737 -29 -25.891 1 73.25 32 PRO B O 1
ATOM 7616 N N . GLU B 1 33 ? -1.217 -29.188 -24.844 1 73.81 33 GLU B N 1
ATOM 7617 C CA . GLU B 1 33 ? -1.768 -30.141 -25.797 1 73.81 33 GLU B CA 1
ATOM 7618 C C . GLU B 1 33 ? -1.947 -29.5 -27.172 1 73.81 33 GLU B C 1
ATOM 7620 O O . GLU B 1 33 ? -2.016 -30.203 -28.172 1 73.81 33 GLU B O 1
ATOM 7625 N N . ASN B 1 34 ? -1.962 -28.172 -27.156 1 74.94 34 ASN B N 1
ATOM 7626 C CA . ASN B 1 34 ? -2.16 -27.453 -28.406 1 74.94 34 ASN B CA 1
ATOM 7627 C C . ASN B 1 34 ? -0.91 -26.688 -28.812 1 74.94 34 ASN B C 1
ATOM 7629 O O . ASN B 1 34 ? -0.976 -25.781 -29.656 1 74.94 34 ASN B O 1
ATOM 7633 N N . SER B 1 35 ? 0.103 -27.047 -28.172 1 80.81 35 SER B N 1
ATOM 7634 C CA . SER B 1 35 ? 1.345 -26.344 -28.469 1 80.81 35 SER B CA 1
ATOM 7635 C C . SER B 1 35 ? 2.307 -27.219 -29.266 1 80.81 35 SER B C 1
ATOM 7637 O O . SER B 1 35 ? 2.191 -28.438 -29.266 1 80.81 35 SER B O 1
ATOM 7639 N N . PHE B 1 36 ? 3.154 -26.578 -30.031 1 85.38 36 PHE B N 1
ATOM 7640 C CA . PHE B 1 36 ? 4.102 -27.25 -30.906 1 85.38 36 PHE B CA 1
ATOM 7641 C C . PHE B 1 36 ? 5.535 -26.859 -30.562 1 85.38 36 PHE B C 1
ATOM 7643 O O . PHE B 1 36 ? 5.801 -25.703 -30.234 1 85.38 36 PHE B O 1
ATOM 7650 N N . MET B 1 37 ? 6.336 -27.797 -30.547 1 87.25 37 MET B N 1
ATOM 7651 C CA . MET B 1 37 ? 7.766 -27.578 -30.328 1 87.25 37 MET B CA 1
ATOM 7652 C C . MET B 1 37 ? 8.523 -27.578 -31.656 1 87.25 37 MET B C 1
ATOM 7654 O O . MET B 1 37 ? 8.312 -28.453 -32.5 1 87.25 37 MET B O 1
ATOM 7658 N N . PRO B 1 38 ? 9.344 -26.547 -31.844 1 84.62 38 PRO B N 1
ATOM 7659 C CA . PRO B 1 38 ? 10.227 -26.672 -33 1 84.62 38 PRO B CA 1
ATOM 7660 C C . PRO B 1 38 ? 11.133 -27.891 -32.938 1 84.62 38 PRO B C 1
ATOM 7662 O O . PRO B 1 38 ? 11.562 -28.297 -31.859 1 84.62 38 PRO B O 1
ATOM 7665 N N . ASN B 1 39 ? 11.359 -28.484 -34.094 1 87.12 39 ASN B N 1
ATOM 7666 C CA . ASN B 1 39 ? 12.18 -29.688 -34.156 1 87.12 39 ASN B CA 1
ATOM 7667 C C . ASN B 1 39 ? 13.609 -29.406 -33.688 1 87.12 39 ASN B C 1
ATOM 7669 O O . ASN B 1 39 ? 14.312 -30.297 -33.25 1 87.12 39 ASN B O 1
ATOM 7673 N N . GLU B 1 40 ? 13.977 -28.188 -33.969 1 84.81 40 GLU B N 1
ATOM 7674 C CA . GLU B 1 40 ? 15.273 -27.719 -33.469 1 84.81 40 GLU B CA 1
ATOM 7675 C C . GLU B 1 40 ? 15.125 -26.484 -32.594 1 84.81 40 GLU B C 1
ATOM 7677 O O . GLU B 1 40 ? 14.195 -25.703 -32.781 1 84.81 40 GLU B O 1
ATOM 7682 N N . ARG B 1 41 ? 16.125 -26.406 -31.656 1 85.06 41 ARG B N 1
ATOM 7683 C CA . ARG B 1 41 ? 16.078 -25.281 -30.734 1 85.06 41 ARG B CA 1
ATOM 7684 C C . ARG B 1 41 ? 16.172 -23.953 -31.484 1 85.06 41 ARG B C 1
ATOM 7686 O O . ARG B 1 41 ? 17.109 -23.75 -32.25 1 85.06 41 ARG B O 1
ATOM 7693 N N . ALA B 1 42 ? 15.148 -23.125 -31.281 1 78.56 42 ALA B N 1
ATOM 7694 C CA . ALA B 1 42 ? 15.078 -21.891 -32.031 1 78.56 42 ALA B CA 1
ATOM 7695 C C . ALA B 1 42 ? 15.227 -20.672 -31.125 1 78.56 42 ALA B C 1
ATOM 7697 O O . ALA B 1 42 ? 15.5 -19.562 -31.594 1 78.56 42 ALA B O 1
ATOM 7698 N N . THR B 1 43 ? 15.094 -20.906 -29.859 1 79.94 43 THR B N 1
ATOM 7699 C CA . THR B 1 43 ? 15.18 -19.812 -28.906 1 79.94 43 THR B CA 1
ATOM 7700 C C . THR B 1 43 ? 15.789 -20.266 -27.594 1 79.94 43 THR B C 1
ATOM 7702 O O . THR B 1 43 ? 15.812 -21.469 -27.297 1 79.94 43 THR B O 1
ATOM 7705 N N . ILE B 1 44 ? 16.281 -19.328 -26.891 1 81.25 44 ILE B N 1
ATOM 7706 C CA . ILE B 1 44 ? 16.859 -19.656 -25.594 1 81.25 44 ILE B CA 1
ATOM 7707 C C . ILE B 1 44 ? 15.805 -19.531 -24.516 1 81.25 44 ILE B C 1
ATOM 7709 O O . ILE B 1 44 ? 15.984 -20.031 -23.406 1 81.25 44 ILE B O 1
ATOM 7713 N N . ASP B 1 45 ? 14.734 -18.906 -24.781 1 81.38 45 ASP B N 1
ATOM 7714 C CA . ASP B 1 45 ? 13.594 -18.875 -23.875 1 81.38 45 ASP B CA 1
ATOM 7715 C C . ASP B 1 45 ? 12.711 -20.109 -24.078 1 81.38 45 ASP B C 1
ATOM 7717 O O . ASP B 1 45 ? 11.547 -19.984 -24.453 1 81.38 45 ASP B O 1
ATOM 7721 N N . ASP B 1 46 ? 13.242 -21.328 -23.906 1 79.19 46 ASP B N 1
ATOM 7722 C CA . ASP B 1 46 ? 12.539 -22.562 -24.266 1 79.19 46 ASP B CA 1
ATOM 7723 C C . ASP B 1 46 ? 12.484 -23.516 -23.078 1 79.19 46 ASP B C 1
ATOM 7725 O O . ASP B 1 46 ? 12.344 -24.734 -23.25 1 79.19 46 ASP B O 1
ATOM 7729 N N . CYS B 1 47 ? 12.75 -22.969 -21.891 1 76.69 47 CYS B N 1
ATOM 7730 C CA . CYS B 1 47 ? 12.789 -23.828 -20.719 1 76.69 47 CYS B CA 1
ATOM 7731 C C . CYS B 1 47 ? 11.469 -24.562 -20.531 1 76.69 47 CYS B C 1
ATOM 7733 O O . CYS B 1 47 ? 11.453 -25.719 -20.109 1 76.69 47 CYS B O 1
ATOM 7735 N N . HIS B 1 48 ? 10.438 -23.938 -20.891 1 75.69 48 HIS B N 1
ATOM 7736 C CA . HIS B 1 48 ? 9.117 -24.547 -20.766 1 75.69 48 HIS B CA 1
ATOM 7737 C C . HIS B 1 48 ? 8.992 -25.75 -21.703 1 75.69 48 HIS B C 1
ATOM 7739 O O . HIS B 1 48 ? 8.242 -26.688 -21.422 1 75.69 48 HIS B O 1
ATOM 7745 N N . LEU B 1 49 ? 9.805 -25.688 -22.719 1 76.31 49 LEU B N 1
ATOM 7746 C CA . LEU B 1 49 ? 9.781 -26.797 -23.672 1 76.31 49 LEU B CA 1
ATOM 7747 C C . LEU B 1 49 ? 10.773 -27.891 -23.266 1 76.31 49 LEU B C 1
ATOM 7749 O O . LEU B 1 49 ? 10.508 -29.078 -23.453 1 76.31 49 LEU B O 1
ATOM 7753 N N . ARG B 1 50 ? 11.82 -27.469 -22.641 1 74.88 50 ARG B N 1
ATOM 7754 C CA . ARG B 1 50 ? 12.883 -28.406 -22.281 1 74.88 50 ARG B CA 1
ATOM 7755 C C . ARG B 1 50 ? 12.438 -29.312 -21.125 1 74.88 50 ARG B C 1
ATOM 7757 O O . ARG B 1 50 ? 12.914 -30.438 -21 1 74.88 50 ARG B O 1
ATOM 7764 N N . HIS B 1 51 ? 11.656 -28.703 -20.266 1 67.38 51 HIS B N 1
ATOM 7765 C CA . HIS B 1 51 ? 11.203 -29.484 -19.125 1 67.38 51 HIS B CA 1
ATOM 7766 C C . HIS B 1 51 ? 10.43 -30.719 -19.578 1 67.38 51 HIS B C 1
ATOM 7768 O O . HIS B 1 51 ? 10.555 -31.797 -18.984 1 67.38 51 HIS B O 1
ATOM 7774 N N . TYR B 1 52 ? 9.672 -30.562 -20.562 1 62.47 52 TYR B N 1
ATOM 7775 C CA . TYR B 1 52 ? 8.883 -31.672 -21.047 1 62.47 52 TYR B CA 1
ATOM 7776 C C . TYR B 1 52 ? 9.773 -32.75 -21.656 1 62.47 52 TYR B C 1
ATOM 7778 O O . TYR B 1 52 ? 9.383 -33.938 -21.719 1 62.47 52 TYR B O 1
ATOM 7786 N N . ARG B 1 53 ? 10.984 -32.25 -21.953 1 56.84 53 ARG B N 1
ATOM 7787 C CA . ARG B 1 53 ? 11.898 -33.188 -22.625 1 56.84 53 ARG B CA 1
ATOM 7788 C C . ARG B 1 53 ? 12.281 -34.344 -21.703 1 56.84 53 ARG B C 1
ATOM 7790 O O . ARG B 1 53 ? 12.578 -35.438 -22.156 1 56.84 53 ARG B O 1
ATOM 7797 N N . HIS B 1 54 ? 12.352 -33.938 -20.375 1 52.66 54 HIS B N 1
ATOM 7798 C CA . HIS B 1 54 ? 12.766 -34.969 -19.469 1 52.66 54 HIS B CA 1
ATOM 7799 C C . HIS B 1 54 ? 11.57 -35.625 -18.797 1 52.66 54 HIS B C 1
ATOM 7801 O O . HIS B 1 54 ? 11.703 -36.281 -17.75 1 52.66 54 HIS B O 1
ATOM 7807 N N . GLY B 1 55 ? 10.484 -35.562 -19.594 1 52.16 55 GLY B N 1
ATOM 7808 C CA . GLY B 1 55 ? 9.273 -36.188 -19.062 1 52.16 55 GLY B CA 1
ATOM 7809 C C . GLY B 1 55 ? 8.719 -35.438 -17.859 1 52.16 55 GLY B C 1
ATOM 7810 O O . GLY B 1 55 ? 7.844 -35.969 -17.156 1 52.16 55 GLY B O 1
ATOM 7811 N N . ASN B 1 56 ? 9.422 -34.438 -17.422 1 53.28 56 ASN B N 1
ATOM 7812 C CA . ASN B 1 56 ? 8.953 -33.719 -16.234 1 53.28 56 ASN B CA 1
ATOM 7813 C C . ASN B 1 56 ? 7.871 -32.719 -16.594 1 53.28 56 ASN B C 1
ATOM 7815 O O . ASN B 1 56 ? 7.73 -32.312 -17.75 1 53.28 56 ASN B O 1
ATOM 7819 N N . THR B 1 57 ? 6.715 -32.875 -15.93 1 48.47 57 THR B N 1
ATOM 7820 C CA . THR B 1 57 ? 5.66 -31.891 -16.109 1 48.47 57 THR B CA 1
ATOM 7821 C C . THR B 1 57 ? 5.887 -30.688 -15.195 1 48.47 57 THR B C 1
ATOM 7823 O O . THR B 1 57 ? 6.371 -30.844 -14.07 1 48.47 57 THR B O 1
ATOM 7826 N N . GLY B 1 58 ? 6.625 -29.719 -15.648 1 50.12 58 GLY B N 1
ATOM 7827 C CA . GLY B 1 58 ? 6.781 -28.5 -14.875 1 50.12 58 GLY B CA 1
ATOM 7828 C C . GLY B 1 58 ? 6.102 -28.562 -13.516 1 50.12 58 GLY B C 1
ATOM 7829 O O . GLY B 1 58 ? 5.391 -29.516 -13.219 1 50.12 58 GLY B O 1
ATOM 7830 N N . ILE B 1 59 ? 6.68 -28.016 -12.445 1 46.28 59 ILE B N 1
ATOM 7831 C CA . ILE B 1 59 ? 6.094 -27.984 -11.109 1 46.28 59 ILE B CA 1
ATOM 7832 C C . ILE B 1 59 ? 4.695 -27.375 -11.18 1 46.28 59 ILE B C 1
ATOM 7834 O O . ILE B 1 59 ? 4.504 -26.312 -11.789 1 46.28 59 ILE B O 1
ATOM 7838 N N . VAL B 1 60 ? 3.773 -28.297 -10.852 1 38.47 60 VAL B N 1
ATOM 7839 C CA . VAL B 1 60 ? 2.43 -27.766 -10.695 1 38.47 60 VAL B CA 1
ATOM 7840 C C . VAL B 1 60 ? 2.383 -26.844 -9.477 1 38.47 60 VAL B C 1
ATOM 7842 O O . VAL B 1 60 ? 2.756 -27.234 -8.375 1 38.47 60 VAL B O 1
ATOM 7845 N N . GLY B 1 61 ? 3.049 -25.766 -9.359 1 40.53 61 GLY B N 1
ATOM 7846 C CA . GLY B 1 61 ? 2.898 -24.891 -8.211 1 40.53 61 GLY B CA 1
ATOM 7847 C C . GLY B 1 61 ? 1.501 -24.922 -7.617 1 40.53 61 GLY B C 1
ATOM 7848 O O . GLY B 1 61 ? 0.56 -25.391 -8.258 1 40.53 61 GLY B O 1
ATOM 7849 N N . PRO B 1 62 ? 1.368 -25.078 -6.262 1 42.31 62 PRO B N 1
ATOM 7850 C CA . PRO B 1 62 ? 0.026 -24.828 -5.73 1 42.31 62 PRO B CA 1
ATOM 7851 C C . PRO B 1 62 ? -0.82 -23.953 -6.648 1 42.31 62 PRO B C 1
ATOM 7853 O O . PRO B 1 62 ? -0.399 -22.859 -7.02 1 42.31 62 PRO B O 1
ATOM 7856 N N . ALA B 1 63 ? -1.485 -24.656 -7.516 1 45.25 63 ALA B N 1
ATOM 7857 C CA . ALA B 1 63 ? -2.104 -24.094 -8.719 1 45.25 63 ALA B CA 1
ATOM 7858 C C . ALA B 1 63 ? -2.543 -22.656 -8.484 1 45.25 63 ALA B C 1
ATOM 7860 O O . ALA B 1 63 ? -2.301 -21.781 -9.328 1 45.25 63 ALA B O 1
ATOM 7861 N N . PHE B 1 64 ? -3.467 -22.375 -7.383 1 55.97 64 PHE B N 1
ATOM 7862 C CA . PHE B 1 64 ? -4 -21.031 -7.25 1 55.97 64 PHE B CA 1
ATOM 7863 C C . PHE B 1 64 ? -4.484 -20.781 -5.832 1 55.97 64 PHE B C 1
ATOM 7865 O O . PHE B 1 64 ? -4.844 -19.641 -5.484 1 55.97 64 PHE B O 1
ATOM 7872 N N . ALA B 1 65 ? -4.375 -21.891 -4.906 1 64.62 65 ALA B N 1
ATOM 7873 C CA . ALA B 1 65 ? -4.812 -21.672 -3.527 1 64.62 65 ALA B CA 1
ATOM 7874 C C . ALA B 1 65 ? -3.66 -21.188 -2.654 1 64.62 65 ALA B C 1
ATOM 7876 O O . ALA B 1 65 ? -2.49 -21.344 -3.012 1 64.62 65 ALA B O 1
ATOM 7877 N N . LYS B 1 66 ? -4.016 -20.562 -1.57 1 62.62 66 LYS B N 1
ATOM 7878 C CA . LYS B 1 66 ? -3.051 -20.062 -0.594 1 62.62 66 LYS B CA 1
ATOM 7879 C C . LYS B 1 66 ? -3.184 -20.797 0.736 1 62.62 66 LYS B C 1
ATOM 7881 O O . LYS B 1 66 ? -4.273 -21.266 1.092 1 62.62 66 LYS B O 1
ATOM 7886 N N . PRO B 1 67 ? -2.109 -21.047 1.435 1 63.78 67 PRO B N 1
ATOM 7887 C CA . PRO B 1 67 ? -2.26 -21.562 2.797 1 63.78 67 PRO B CA 1
ATOM 7888 C C . PRO B 1 67 ? -3.139 -20.672 3.672 1 63.78 67 PRO B C 1
ATOM 7890 O O . PRO B 1 67 ? -3.078 -19.453 3.564 1 63.78 67 PRO B O 1
ATOM 7893 N N . ALA B 1 68 ? -3.941 -21.297 4.52 1 76.62 68 ALA B N 1
ATOM 7894 C CA . ALA B 1 68 ? -4.824 -20.578 5.426 1 76.62 68 ALA B CA 1
ATOM 7895 C C . ALA B 1 68 ? -4.215 -20.453 6.82 1 76.62 68 ALA B C 1
ATOM 7897 O O . ALA B 1 68 ? -3.424 -21.312 7.227 1 76.62 68 ALA B O 1
ATOM 7898 N N . PHE B 1 69 ? -4.566 -19.453 7.594 1 69.44 69 PHE B N 1
ATOM 7899 C CA . PHE B 1 69 ? -4.34 -19.406 9.031 1 69.44 69 PHE B CA 1
ATOM 7900 C C . PHE B 1 69 ? -5.531 -19.984 9.789 1 69.44 69 PHE B C 1
ATOM 7902 O O . PHE B 1 69 ? -6.676 -19.828 9.359 1 69.44 69 PHE B O 1
ATOM 7909 N N . LEU B 1 70 ? -5.215 -20.594 10.852 1 75.56 70 LEU B N 1
ATOM 7910 C CA . LEU B 1 70 ? -6.297 -21.188 11.625 1 75.56 70 LEU B CA 1
ATOM 7911 C C . LEU B 1 70 ? -7.246 -20.125 12.156 1 75.56 70 LEU B C 1
ATOM 7913 O O . LEU B 1 70 ? -8.445 -20.375 12.297 1 75.56 70 LEU B O 1
ATOM 7917 N N . THR B 1 71 ? -6.695 -18.953 12.414 1 80.56 71 THR B N 1
ATOM 7918 C CA . THR B 1 71 ? -7.527 -17.891 12.977 1 80.56 71 THR B CA 1
ATOM 7919 C C . THR B 1 71 ? -8.5 -17.359 11.93 1 80.56 71 THR B C 1
ATOM 7921 O O . THR B 1 71 ? -9.531 -16.781 12.266 1 80.56 71 THR B O 1
ATOM 7924 N N . GLU B 1 72 ? -8.164 -17.578 10.664 1 82.88 72 GLU B N 1
ATOM 7925 C CA . GLU B 1 72 ? -9.047 -17.141 9.586 1 82.88 72 GLU B CA 1
ATOM 7926 C C . GLU B 1 72 ? -10.258 -18.062 9.461 1 82.88 72 GLU B C 1
ATOM 7928 O O . GLU B 1 72 ? -11.328 -17.641 9.016 1 82.88 72 GLU B O 1
ATOM 7933 N N . PHE B 1 73 ? -10.008 -19.25 9.805 1 92 73 PHE B N 1
ATOM 7934 C CA . PHE B 1 73 ? -11.039 -20.281 9.703 1 92 73 PHE B CA 1
ATOM 7935 C C . PHE B 1 73 ? -11.148 -21.078 11 1 92 73 PHE B C 1
ATOM 7937 O O . PHE B 1 73 ? -11.164 -22.312 10.984 1 92 73 PHE B O 1
ATOM 7944 N N . ALA B 1 74 ? -11.234 -20.359 12.078 1 92.69 74 ALA 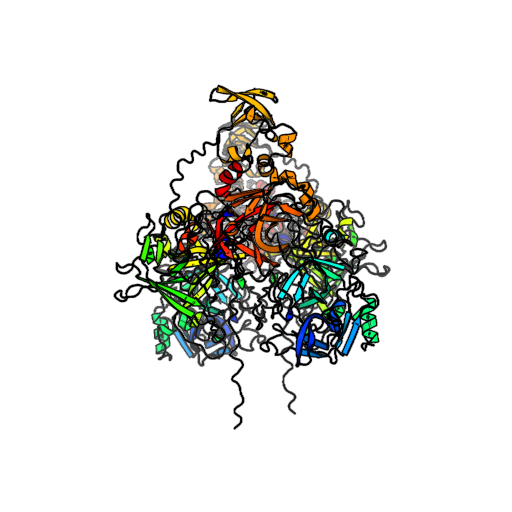B N 1
ATOM 7945 C CA . ALA B 1 74 ? -11.234 -20.969 13.406 1 92.69 74 ALA B CA 1
ATOM 7946 C C . ALA B 1 74 ? -12.406 -21.938 13.555 1 92.69 74 ALA B C 1
ATOM 7948 O O . ALA B 1 74 ? -12.414 -22.781 14.453 1 92.69 74 ALA B O 1
ATOM 7949 N N . HIS B 1 75 ? -13.352 -21.875 12.68 1 97.12 75 HIS B N 1
ATOM 7950 C CA . HIS B 1 75 ? -14.562 -22.672 12.781 1 97.12 75 HIS B CA 1
ATOM 7951 C C . HIS B 1 75 ? -14.445 -23.953 11.945 1 97.12 75 HIS B C 1
ATOM 7953 O O . HIS B 1 75 ? -15.273 -24.859 12.078 1 97.12 75 HIS B O 1
ATOM 7959 N N . ILE B 1 76 ? -13.461 -24.078 11.133 1 97.06 76 ILE B N 1
ATOM 7960 C CA . ILE B 1 76 ? -13.43 -25.156 10.148 1 97.06 76 ILE B CA 1
ATOM 7961 C C . ILE B 1 76 ? -13.016 -26.469 10.828 1 97.06 76 ILE B C 1
ATOM 7963 O O . ILE B 1 76 ? -12.156 -26.469 11.711 1 97.06 76 ILE B O 1
ATOM 7967 N N . GLY B 1 77 ? -13.672 -27.562 10.469 1 97.12 77 GLY B N 1
ATOM 7968 C CA . GLY B 1 77 ? -13.32 -28.906 10.93 1 97.12 77 GLY B CA 1
ATOM 7969 C C . GLY B 1 77 ? -13.188 -29.906 9.797 1 97.12 77 GLY B C 1
ATOM 7970 O O . GLY B 1 77 ? -13.945 -29.859 8.82 1 97.12 77 GLY B O 1
ATOM 7971 N N . ALA B 1 78 ? -12.219 -30.812 9.969 1 96.12 78 ALA B N 1
ATOM 7972 C CA . ALA B 1 78 ? -12.094 -31.953 9.062 1 96.12 78 ALA B CA 1
ATOM 7973 C C . ALA B 1 78 ? -12.938 -33.125 9.539 1 96.12 78 ALA B C 1
ATOM 7975 O O . ALA B 1 78 ? -12.766 -33.594 10.664 1 96.12 78 ALA B O 1
ATOM 7976 N N . ILE B 1 79 ? -13.836 -33.562 8.695 1 97.19 79 ILE B N 1
ATOM 7977 C CA . ILE B 1 79 ? -14.727 -34.688 9.031 1 97.19 79 ILE B CA 1
ATOM 7978 C C . ILE B 1 79 ? -14.148 -35.969 8.492 1 97.19 79 ILE B C 1
ATOM 7980 O O . ILE B 1 79 ? -13.711 -36.031 7.34 1 97.19 79 ILE B O 1
ATOM 7984 N N . GLY B 1 80 ? -14.164 -37.031 9.406 1 96.38 80 GLY B N 1
ATOM 7985 C CA . GLY B 1 80 ? -13.508 -38.281 8.992 1 96.38 80 GLY B CA 1
ATOM 7986 C C . GLY B 1 80 ? -14.227 -39.531 9.477 1 96.38 80 GLY B C 1
ATOM 7987 O O . GLY B 1 80 ? -15.211 -39.438 10.203 1 96.38 80 GLY B O 1
ATOM 7988 N N . TRP B 1 81 ? -13.797 -40.688 8.93 1 94.75 81 TRP B N 1
ATOM 7989 C CA . TRP B 1 81 ? -14.258 -42.031 9.242 1 94.75 81 TRP B CA 1
ATOM 7990 C C . TRP B 1 81 ? -13.133 -42.844 9.852 1 94.75 81 TRP B C 1
ATOM 7992 O O . TRP B 1 81 ? -12.102 -43.062 9.219 1 94.75 81 TRP B O 1
ATOM 8002 N N . THR B 1 82 ? -13.391 -43.281 11.086 1 93.38 82 THR B N 1
ATOM 8003 C CA . THR B 1 82 ? -12.406 -44.125 11.734 1 93.38 82 THR B CA 1
ATOM 8004 C C . THR B 1 82 ? -12.492 -45.562 11.18 1 93.38 82 THR B C 1
ATOM 8006 O O . THR B 1 82 ? -13.555 -46.188 11.211 1 93.38 82 THR B O 1
ATOM 8009 N N . GLN B 1 83 ? -11.414 -46.062 10.727 1 88.38 83 GLN B N 1
ATOM 8010 C CA . GLN B 1 83 ? -11.336 -47.406 10.195 1 88.38 83 GLN B CA 1
ATOM 8011 C C . GLN B 1 83 ? -11.109 -48.438 11.312 1 88.38 83 GLN B C 1
ATOM 8013 O O . GLN B 1 83 ? -10.75 -48.062 12.43 1 88.38 83 GLN B O 1
ATOM 8018 N N . PRO B 1 84 ? -11.344 -49.688 11.031 1 86.19 84 PRO B N 1
ATOM 8019 C CA . PRO B 1 84 ? -11.133 -50.719 12.039 1 86.19 84 PRO B CA 1
ATOM 8020 C C . PRO B 1 84 ? -9.711 -50.75 12.586 1 86.19 84 PRO B C 1
ATOM 8022 O O . PRO B 1 84 ? -9.5 -51.094 13.758 1 86.19 84 PRO B O 1
ATOM 8025 N N . ASP B 1 85 ? -8.719 -50.375 11.805 1 86.75 85 ASP B N 1
ATOM 8026 C CA . ASP B 1 85 ? -7.324 -50.375 12.234 1 86.75 85 ASP B CA 1
ATOM 8027 C C . ASP B 1 85 ? -7.004 -49.094 13.023 1 86.75 85 ASP B C 1
ATOM 8029 O O . ASP B 1 85 ? -5.867 -48.906 13.461 1 86.75 85 ASP B O 1
ATOM 8033 N N . GLY B 1 86 ? -7.949 -48.312 13.164 1 85.88 86 GLY B N 1
ATOM 8034 C CA . GLY B 1 86 ? -7.762 -47.094 13.953 1 85.88 86 GLY B CA 1
ATOM 8035 C C . GLY B 1 86 ? -7.406 -45.875 13.117 1 85.88 86 GLY B C 1
ATOM 8036 O O . GLY B 1 86 ? -7.438 -44.75 13.602 1 85.88 86 GLY B O 1
ATOM 8037 N N . LYS B 1 87 ? -7.047 -46.125 11.914 1 88.56 87 LYS B N 1
ATOM 8038 C CA . LYS B 1 87 ? -6.711 -45 11.031 1 88.56 87 LYS B CA 1
ATOM 8039 C C . LYS B 1 87 ? -7.957 -44.219 10.641 1 88.56 87 LYS B C 1
ATOM 8041 O O . LYS B 1 87 ? -9.031 -44.812 10.461 1 88.56 87 LYS B O 1
ATOM 8046 N N . ILE B 1 88 ? -7.801 -42.875 10.5 1 90.88 88 ILE B N 1
ATOM 8047 C CA . ILE B 1 88 ? -8.93 -42.031 10.133 1 90.88 88 ILE B CA 1
ATOM 8048 C C . ILE B 1 88 ? -8.789 -41.594 8.68 1 90.88 88 ILE B C 1
ATOM 8050 O O . ILE B 1 88 ? -7.719 -41.156 8.258 1 90.88 88 ILE B O 1
ATOM 8054 N N . ILE B 1 89 ? -9.805 -41.781 7.898 1 89.94 89 ILE B N 1
ATOM 8055 C CA . ILE B 1 89 ? -9.906 -41.25 6.551 1 89.94 89 ILE B CA 1
ATOM 8056 C C . ILE B 1 89 ? -10.695 -39.938 6.574 1 89.94 89 ILE B C 1
ATOM 8058 O O . ILE B 1 89 ? -11.883 -39.938 6.914 1 89.94 89 ILE B O 1
ATOM 8062 N N . TRP B 1 90 ? -10.016 -38.906 6.301 1 91.44 90 TRP B N 1
ATOM 8063 C CA . TRP B 1 90 ? -10.664 -37.594 6.215 1 91.44 90 TRP B CA 1
ATOM 8064 C C . TRP B 1 90 ? -11.266 -37.375 4.832 1 91.44 90 TRP B C 1
ATOM 8066 O O . TRP B 1 90 ? -10.648 -37.688 3.818 1 91.44 90 TRP B O 1
ATOM 8076 N N . GLY B 1 91 ? -12.5 -36.781 4.754 1 90.44 91 GLY B N 1
ATOM 8077 C CA . GLY B 1 91 ? -13.141 -36.75 3.447 1 90.44 91 GLY B CA 1
ATOM 8078 C C . GLY B 1 91 ? -13.992 -35.5 3.234 1 90.44 91 GLY B C 1
ATOM 8079 O O . GLY B 1 91 ? -14.367 -35.188 2.105 1 90.44 91 GLY B O 1
ATOM 8080 N N . CYS B 1 92 ? -14.328 -34.812 4.297 1 94.5 92 CYS B N 1
ATOM 8081 C CA . CYS B 1 92 ? -15.203 -33.656 4.172 1 94.5 92 CYS B CA 1
ATOM 8082 C C . CYS B 1 92 ? -14.797 -32.531 5.148 1 94.5 92 CYS B C 1
ATOM 8084 O O . CYS B 1 92 ? -14.016 -32.781 6.07 1 94.5 92 CYS B O 1
ATOM 8086 N N . GLY B 1 93 ? -15.258 -31.312 4.809 1 96.44 93 GLY B N 1
ATOM 8087 C CA . GLY B 1 93 ? -15.164 -30.203 5.75 1 96.44 93 GLY B CA 1
ATOM 8088 C C . GLY B 1 93 ? -16.484 -29.859 6.402 1 96.44 93 GLY B C 1
ATOM 8089 O O . GLY B 1 93 ? -17.547 -30.312 5.957 1 96.44 93 GLY B O 1
ATOM 8090 N N . GLY B 1 94 ? -16.453 -29.109 7.41 1 97.94 94 GLY B N 1
ATOM 8091 C CA . GLY B 1 94 ? -17.578 -28.547 8.125 1 97.94 94 GLY B CA 1
ATOM 8092 C C . GLY B 1 94 ? -17.219 -27.312 8.93 1 97.94 94 GLY B C 1
ATOM 8093 O O . GLY B 1 94 ? -16.031 -26.969 9.055 1 97.94 94 GLY B O 1
ATOM 8094 N N . SER B 1 95 ? -18.234 -26.656 9.43 1 98.44 95 SER B N 1
ATOM 8095 C CA . SER B 1 95 ? -18 -25.453 10.234 1 98.44 95 SER B CA 1
ATOM 8096 C C . SER B 1 95 ? -18.719 -25.547 11.578 1 98.44 95 SER B C 1
ATOM 8098 O O . SER B 1 95 ? -19.891 -25.922 11.641 1 98.44 95 SER B O 1
ATOM 8100 N N . LEU B 1 96 ? -17.969 -25.234 12.609 1 97.81 96 LEU B N 1
ATOM 8101 C CA . LEU B 1 96 ? -18.578 -25.062 13.93 1 97.81 96 LEU B CA 1
ATOM 8102 C C . LEU B 1 96 ? -19.516 -23.859 13.945 1 97.81 96 LEU B C 1
ATOM 8104 O O . LEU B 1 96 ? -19.141 -22.766 13.531 1 97.81 96 LEU B O 1
ATOM 8108 N N . ILE B 1 97 ? -20.797 -24.062 14.375 1 97.5 97 ILE B N 1
ATOM 8109 C CA . ILE B 1 97 ? -21.734 -22.953 14.406 1 97.5 97 ILE B CA 1
ATOM 8110 C C . ILE B 1 97 ? -22.234 -22.75 15.828 1 97.5 97 ILE B C 1
ATOM 8112 O O . ILE B 1 97 ? -22.969 -21.781 16.109 1 97.5 97 ILE B O 1
ATOM 8116 N N . TRP B 1 98 ? -21.953 -23.625 16.688 1 96.62 98 TRP B N 1
ATOM 8117 C CA . TRP B 1 98 ? -22.125 -23.609 18.125 1 96.62 98 TRP B CA 1
ATOM 8118 C C . TRP B 1 98 ? -21.016 -24.406 18.828 1 96.62 98 TRP B C 1
ATOM 8120 O O . TRP B 1 98 ? -20.188 -25.031 18.156 1 96.62 98 TRP B O 1
ATOM 8130 N N . ASN B 1 99 ? -21 -24.469 20.172 1 95.56 99 ASN B N 1
ATOM 8131 C CA . ASN B 1 99 ? -19.875 -25.094 20.875 1 95.56 99 ASN B CA 1
ATOM 8132 C C . ASN B 1 99 ? -19.859 -26.609 20.656 1 95.56 99 ASN B C 1
ATOM 8134 O O . ASN B 1 99 ? -18.844 -27.266 20.891 1 95.56 99 ASN B O 1
ATOM 8138 N N . ASN B 1 100 ? -20.969 -27.188 20.203 1 97.31 100 ASN B N 1
ATOM 8139 C CA . ASN B 1 100 ? -21 -28.641 20.016 1 97.31 100 ASN B CA 1
ATOM 8140 C C . ASN B 1 100 ? -21.797 -29.016 18.766 1 97.31 100 ASN B C 1
ATOM 8142 O O . ASN B 1 100 ? -22.281 -30.141 18.656 1 97.31 100 ASN B O 1
ATOM 8146 N N . PHE B 1 101 ? -22.016 -28.109 17.812 1 97.94 101 PHE B N 1
ATOM 8147 C CA . PHE B 1 101 ? -22.688 -28.422 16.562 1 97.94 101 PHE B CA 1
ATOM 8148 C C . PHE B 1 101 ? -21.859 -27.969 15.367 1 97.94 101 PHE B C 1
ATOM 8150 O O . PHE B 1 101 ? -21.297 -26.875 15.375 1 97.94 101 PHE B O 1
ATOM 8157 N N . ILE B 1 102 ? -21.859 -28.812 14.344 1 98.06 102 ILE B N 1
ATOM 8158 C CA . ILE B 1 102 ? -21.219 -28.547 13.062 1 98.06 102 ILE B CA 1
ATOM 8159 C C . ILE B 1 102 ? -22.266 -28.5 11.961 1 98.06 102 ILE B C 1
ATOM 8161 O O . ILE B 1 102 ? -23.25 -29.25 11.992 1 98.06 102 ILE B O 1
ATOM 8165 N N . ILE B 1 103 ? -22.062 -27.562 11.062 1 98.56 103 ILE B N 1
ATOM 8166 C CA . ILE B 1 103 ? -22.859 -27.547 9.836 1 98.56 103 ILE B CA 1
ATOM 8167 C C . ILE B 1 103 ? -22 -28.016 8.664 1 98.56 103 ILE B C 1
ATOM 8169 O O . ILE B 1 103 ? -20.812 -27.672 8.57 1 98.56 103 ILE B O 1
ATOM 8173 N N . THR B 1 104 ? -22.5 -28.891 7.82 1 98.38 104 THR B N 1
ATOM 8174 C CA . THR B 1 104 ? -21.797 -29.469 6.676 1 98.38 104 THR B CA 1
ATOM 8175 C C . THR B 1 104 ? -22.781 -29.812 5.562 1 98.38 104 THR B C 1
ATOM 8177 O O . THR B 1 104 ? -23.953 -29.469 5.641 1 98.38 104 THR B O 1
ATOM 8180 N N . ALA B 1 105 ? -22.266 -30.359 4.457 1 97.5 105 ALA B N 1
ATOM 8181 C CA . ALA B 1 105 ? -23.109 -30.828 3.363 1 97.5 105 ALA B CA 1
ATOM 8182 C C . ALA B 1 105 ? -23.781 -32.156 3.709 1 97.5 105 ALA B C 1
ATOM 8184 O O . ALA B 1 105 ? -23.172 -33.031 4.336 1 97.5 105 ALA B O 1
ATOM 8185 N N . ALA B 1 106 ? -24.984 -32.375 3.287 1 97.19 106 ALA B N 1
ATOM 8186 C CA . ALA B 1 106 ? -25.734 -33.594 3.586 1 97.19 106 ALA B CA 1
ATOM 8187 C C . ALA B 1 106 ? -25.062 -34.812 2.965 1 97.19 106 ALA B C 1
ATOM 8189 O O . ALA B 1 106 ? -25.078 -35.875 3.545 1 97.19 106 ALA B O 1
ATOM 8190 N N . HIS B 1 107 ? -24.453 -34.688 1.854 1 93.25 107 HIS B N 1
ATOM 8191 C CA . HIS B 1 107 ? -23.844 -35.812 1.198 1 93.25 107 HIS B CA 1
ATOM 8192 C C . HIS B 1 107 ? -22.578 -36.25 1.938 1 93.25 107 HIS B C 1
ATOM 8194 O O . HIS B 1 107 ? -22.031 -37.344 1.668 1 93.25 107 HIS B O 1
ATOM 8200 N N . CYS B 1 108 ? -22.094 -35.469 2.855 1 94.94 108 CYS B N 1
ATOM 8201 C CA . CYS B 1 108 ? -20.938 -35.812 3.676 1 94.94 108 CYS B CA 1
ATOM 8202 C C . CYS B 1 108 ? -21.344 -36.688 4.848 1 94.94 108 CYS B C 1
ATOM 8204 O O . CYS B 1 108 ? -20.5 -37.125 5.625 1 94.94 108 CYS B O 1
ATOM 8206 N N . THR B 1 109 ? -22.609 -37 4.984 1 95.88 109 THR B N 1
ATOM 8207 C CA . THR B 1 109 ? -23.109 -37.719 6.145 1 95.88 109 THR B CA 1
ATOM 8208 C C . THR B 1 109 ? -22.938 -39.219 5.953 1 95.88 109 THR B C 1
ATOM 8210 O O . THR B 1 109 ? -23.203 -40 6.871 1 95.88 109 THR B O 1
ATOM 8213 N N . ALA B 1 110 ? -22.516 -39.594 4.809 1 92.44 110 ALA B N 1
ATOM 8214 C CA . ALA B 1 110 ? -22.219 -41 4.531 1 92.44 110 ALA B CA 1
ATOM 8215 C C . ALA B 1 110 ? -21.125 -41.125 3.479 1 92.44 110 ALA B C 1
ATOM 8217 O O . ALA B 1 110 ? -21 -40.281 2.596 1 92.44 110 ALA B O 1
ATOM 8218 N N . ASN B 1 111 ? -20.359 -42.188 3.643 1 86 111 ASN B N 1
ATOM 8219 C CA . ASN B 1 111 ? -19.391 -42.5 2.584 1 86 111 ASN B CA 1
ATOM 8220 C C . ASN B 1 111 ? -20 -43.406 1.531 1 86 111 ASN B C 1
ATOM 8222 O O . ASN B 1 111 ? -21.203 -43.656 1.533 1 86 111 ASN B O 1
ATOM 8226 N N . ASP B 1 112 ? -19.203 -43.875 0.587 1 77.94 112 ASP B N 1
ATOM 8227 C CA . ASP B 1 112 ? -19.672 -44.688 -0.532 1 77.94 112 ASP B CA 1
ATOM 8228 C C . ASP B 1 112 ? -20.25 -46 -0.042 1 77.94 112 ASP B C 1
ATOM 8230 O O . ASP B 1 112 ? -21.094 -46.625 -0.72 1 77.94 112 ASP B O 1
ATOM 8234 N N . ASP B 1 113 ? -19.891 -46.469 1.185 1 80.69 113 ASP B N 1
ATOM 8235 C CA . ASP B 1 113 ? -20.406 -47.688 1.78 1 80.69 113 ASP B CA 1
ATOM 8236 C C . ASP B 1 113 ? -21.594 -47.406 2.697 1 80.69 113 ASP B C 1
ATOM 8238 O O . ASP B 1 113 ? -22 -48.281 3.48 1 80.69 113 ASP B O 1
ATOM 8242 N N . ASN B 1 114 ? -22.062 -46.188 2.678 1 86.56 114 ASN B N 1
ATOM 8243 C CA . ASN B 1 114 ? -23.188 -45.75 3.469 1 86.56 114 ASN B CA 1
ATOM 8244 C C . ASN B 1 114 ? -22.891 -45.781 4.965 1 86.56 114 ASN B C 1
ATOM 8246 O O . ASN B 1 114 ? -23.766 -46.062 5.777 1 86.56 114 ASN B O 1
ATOM 8250 N N . VAL B 1 115 ? -21.578 -45.656 5.285 1 91.69 115 VAL B N 1
ATOM 8251 C CA . VAL B 1 115 ? -21.141 -45.531 6.672 1 91.69 115 VAL B CA 1
ATOM 8252 C C . VAL B 1 115 ? -21.062 -44.062 7.059 1 91.69 115 VAL B C 1
ATOM 8254 O O . VAL B 1 115 ? -20.547 -43.25 6.305 1 91.69 115 VAL B O 1
ATOM 8257 N N . SER B 1 116 ? -21.594 -43.75 8.211 1 95.81 116 SER B N 1
ATOM 8258 C CA . SER B 1 116 ? -21.578 -42.375 8.695 1 95.81 116 SER B CA 1
ATOM 8259 C C . SER B 1 116 ? -20.219 -42 9.258 1 95.81 116 SER B C 1
ATOM 8261 O O . SER B 1 116 ? -19.516 -42.875 9.805 1 95.81 116 SER B O 1
ATOM 8263 N N . PRO B 1 117 ? -19.812 -40.719 9.055 1 97.12 117 PRO B N 1
ATOM 8264 C CA . PRO B 1 117 ? -18.594 -40.281 9.742 1 97.12 117 PRO B CA 1
ATOM 8265 C C . PRO B 1 117 ? -18.75 -40.25 11.266 1 97.12 117 PRO B C 1
ATOM 8267 O O . PRO B 1 117 ? -19.875 -40.125 11.773 1 97.12 117 PRO B O 1
ATOM 8270 N N . ASP B 1 118 ? -17.594 -40.375 12.016 1 97 118 ASP B N 1
ATOM 8271 C CA . ASP B 1 118 ? -17.734 -40.5 13.461 1 97 118 ASP B CA 1
ATOM 8272 C C . ASP B 1 118 ? -16.797 -39.531 14.195 1 97 118 ASP B C 1
ATOM 8274 O O . ASP B 1 118 ? -16.828 -39.438 15.422 1 97 118 ASP B O 1
ATOM 8278 N N . VAL B 1 119 ? -15.992 -38.812 13.461 1 97.25 119 VAL B N 1
ATOM 8279 C CA . VAL B 1 119 ? -14.992 -37.969 14.125 1 97.25 119 VAL B CA 1
ATOM 8280 C C . VAL B 1 119 ? -14.828 -36.656 13.375 1 97.25 119 VAL B C 1
ATOM 8282 O O . VAL B 1 119 ? -15.055 -36.594 12.164 1 97.25 119 VAL B O 1
ATOM 8285 N N . VAL B 1 120 ? -14.539 -35.562 14.047 1 97.56 120 VAL B N 1
ATOM 8286 C CA . VAL B 1 120 ? -14.188 -34.281 13.477 1 97.56 120 VAL B CA 1
ATOM 8287 C C . VAL B 1 120 ? -12.953 -33.719 14.188 1 97.56 120 VAL B C 1
ATOM 8289 O O . VAL B 1 120 ? -12.828 -33.844 15.406 1 97.56 120 VAL B O 1
ATOM 8292 N N . ARG B 1 121 ? -12.086 -33.094 13.43 1 96 121 ARG B N 1
ATOM 8293 C CA . ARG B 1 121 ? -10.867 -32.469 13.961 1 96 121 ARG B CA 1
ATOM 8294 C C . ARG B 1 121 ? -10.82 -30.984 13.672 1 96 121 ARG B C 1
ATOM 8296 O O . ARG B 1 121 ? -10.969 -30.562 12.516 1 96 121 ARG B O 1
ATOM 8303 N N . PHE B 1 122 ? -10.648 -30.141 14.781 1 95.06 122 PHE B N 1
ATOM 8304 C CA . PHE B 1 122 ? -10.562 -28.688 14.688 1 95.06 122 PHE B CA 1
ATOM 8305 C C . PHE B 1 122 ? -9.164 -28.203 15.031 1 95.06 122 PHE B C 1
ATOM 8307 O O . PHE B 1 122 ? -8.406 -28.906 15.703 1 95.06 122 PHE B O 1
ATOM 8314 N N . GLY B 1 123 ? -8.836 -26.922 14.516 1 91.06 123 GLY B N 1
ATOM 8315 C CA . GLY B 1 123 ? -7.625 -26.234 14.938 1 91.06 123 GLY B CA 1
ATOM 8316 C C . GLY B 1 123 ? -6.355 -26.906 14.445 1 91.06 123 GLY B C 1
ATOM 8317 O O . GLY B 1 123 ? -5.348 -26.922 15.156 1 91.06 123 GLY B O 1
ATOM 8318 N N . ASP B 1 124 ? -6.465 -27.484 13.242 1 86.75 124 ASP B N 1
ATOM 8319 C CA . ASP B 1 124 ? -5.332 -28.234 12.711 1 86.75 124 ASP B CA 1
ATOM 8320 C C . ASP B 1 124 ? -5.055 -27.844 11.258 1 86.75 124 ASP B C 1
ATOM 8322 O O . ASP B 1 124 ? -5.945 -27.922 10.406 1 86.75 124 ASP B O 1
ATOM 8326 N N . LEU B 1 125 ? -3.854 -27.469 11.031 1 78.88 125 LEU B N 1
ATOM 8327 C CA . LEU B 1 125 ? -3.479 -27.125 9.664 1 78.88 125 LEU B CA 1
ATOM 8328 C C . LEU B 1 125 ? -3.148 -28.391 8.867 1 78.88 125 LEU B C 1
ATOM 8330 O O . LEU B 1 125 ? -3.713 -28.609 7.793 1 78.88 125 LEU B O 1
ATOM 8334 N N . ASN B 1 126 ? -2.178 -29.141 9.414 1 76.88 126 ASN B N 1
ATOM 8335 C CA . ASN B 1 126 ? -1.829 -30.438 8.828 1 76.88 126 ASN B CA 1
ATOM 8336 C C . ASN B 1 126 ? -2.482 -31.578 9.586 1 76.88 126 ASN B C 1
ATOM 8338 O O . ASN B 1 126 ? -2.027 -31.969 10.664 1 76.88 126 ASN B O 1
ATOM 8342 N N . ILE B 1 127 ? -3.488 -32.25 9.039 1 85.56 127 ILE B N 1
ATOM 8343 C CA . ILE B 1 127 ? -4.32 -33.219 9.742 1 85.56 127 ILE B CA 1
ATOM 8344 C C . ILE B 1 127 ? -3.629 -34.562 9.766 1 85.56 127 ILE B C 1
ATOM 8346 O O . ILE B 1 127 ? -4.125 -35.531 10.375 1 85.56 127 ILE B O 1
ATOM 8350 N N . TYR B 1 128 ? -2.4 -34.594 9.188 1 76.75 128 TYR B N 1
ATOM 8351 C CA . TYR B 1 128 ? -1.661 -35.875 9.18 1 76.75 128 TYR B CA 1
ATOM 8352 C C . TYR B 1 128 ? -0.39 -35.75 10.008 1 76.75 128 TYR B C 1
ATOM 8354 O O . TYR B 1 128 ? 0.41 -36.688 10.062 1 76.75 128 TYR B O 1
ATOM 8362 N N . SER B 1 129 ? -0.252 -34.531 10.602 1 69.81 129 SER B N 1
ATOM 8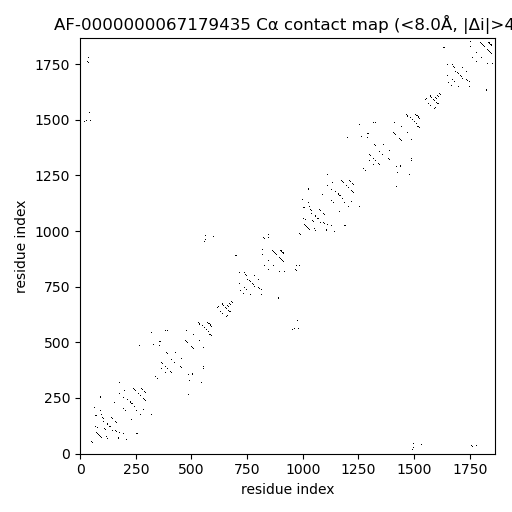363 C CA . SER B 1 129 ? 0.936 -34.281 11.414 1 69.81 129 SER B CA 1
ATOM 8364 C C . SER B 1 129 ? 0.562 -33.781 12.812 1 69.81 129 SER B C 1
ATOM 8366 O O . SER B 1 129 ? -0.473 -33.156 12.984 1 69.81 129 SER B O 1
ATOM 8368 N N . ASP B 1 130 ? 1.34 -34.125 13.781 1 66.94 130 ASP B N 1
ATOM 8369 C CA . ASP B 1 130 ? 1.1 -33.656 15.141 1 66.94 130 ASP B CA 1
ATOM 8370 C C . ASP B 1 130 ? 1.911 -32.406 15.445 1 66.94 130 ASP B C 1
ATOM 8372 O O . ASP B 1 130 ? 1.871 -31.891 16.562 1 66.94 130 ASP B O 1
ATOM 8376 N N . GLU B 1 131 ? 2.539 -31.875 14.539 1 54.91 131 GLU B N 1
ATOM 8377 C CA . GLU B 1 131 ? 3.428 -30.734 14.742 1 54.91 131 GLU B CA 1
ATOM 8378 C C . GLU B 1 131 ? 2.641 -29.484 15.133 1 54.91 131 GLU B C 1
ATOM 8380 O O . GLU B 1 131 ? 3.162 -28.609 15.82 1 54.91 131 GLU B O 1
ATOM 8385 N N . ASP B 1 132 ? 1.358 -29.375 14.82 1 58.91 132 ASP B N 1
ATOM 8386 C CA . ASP B 1 132 ? 0.546 -28.188 15.055 1 58.91 132 ASP B CA 1
ATOM 8387 C C . ASP B 1 132 ? -0.695 -28.516 15.875 1 58.91 132 ASP B C 1
ATOM 8389 O O . ASP B 1 132 ? -1.722 -27.844 15.766 1 58.91 132 ASP B O 1
ATOM 8393 N N . ASP B 1 133 ? -0.54 -29.469 16.75 1 68.31 133 ASP B N 1
ATOM 8394 C CA . ASP B 1 133 ? -1.718 -29.984 17.438 1 68.31 133 ASP B CA 1
ATOM 8395 C C . ASP B 1 133 ? -1.881 -29.328 18.812 1 68.31 133 ASP B C 1
ATOM 8397 O O . ASP B 1 133 ? -2.652 -29.797 19.641 1 68.31 133 ASP B O 1
ATOM 8401 N N . ARG B 1 134 ? -1.169 -28.25 19.094 1 67.94 134 ARG B N 1
ATOM 8402 C CA . ARG B 1 134 ? -1.218 -27.688 20.438 1 67.94 134 ARG B CA 1
ATOM 8403 C C . ARG B 1 134 ? -2.654 -27.391 20.844 1 67.94 134 ARG B C 1
ATOM 8405 O O . ARG B 1 134 ? -3.043 -27.656 21.984 1 67.94 134 ARG B O 1
ATOM 8412 N N . TYR B 1 135 ? -3.449 -26.906 20 1 77.44 135 TYR B N 1
ATOM 8413 C CA . TYR B 1 135 ? -4.824 -26.547 20.328 1 77.44 135 TYR B CA 1
ATOM 8414 C C . TYR B 1 135 ? -5.812 -27.281 19.438 1 77.44 135 TYR B C 1
ATOM 8416 O O . TYR B 1 135 ? -6.98 -26.891 19.328 1 77.44 135 TYR B O 1
ATOM 8424 N N . ALA B 1 136 ? -5.273 -28.25 18.734 1 88.88 136 ALA B N 1
ATOM 8425 C CA . ALA B 1 136 ? -6.16 -29.078 17.906 1 88.88 136 ALA B CA 1
ATOM 8426 C C . ALA B 1 136 ? -7.113 -29.891 18.781 1 88.88 136 ALA B C 1
ATOM 8428 O O . ALA B 1 136 ? -6.742 -30.328 19.875 1 88.88 136 ALA B O 1
ATOM 8429 N N . GLN B 1 137 ? -8.312 -30.031 18.344 1 94.12 137 GLN B N 1
ATOM 8430 C CA . GLN B 1 137 ? -9.344 -30.766 19.078 1 94.12 137 GLN B CA 1
ATOM 8431 C C . GLN B 1 137 ? -10.047 -31.781 18.172 1 94.12 137 GLN B C 1
ATOM 8433 O O . GLN B 1 137 ? -10.531 -31.422 17.109 1 94.12 137 GLN B O 1
ATOM 8438 N N . GLN B 1 138 ? -9.977 -33.031 18.594 1 95.19 138 GLN B N 1
ATOM 8439 C CA . GLN B 1 138 ? -10.695 -34.094 17.891 1 95.19 138 GLN B CA 1
ATOM 8440 C C . GLN B 1 138 ? -11.883 -34.594 18.719 1 95.19 138 GLN B C 1
ATOM 8442 O O . GLN B 1 138 ? -11.727 -34.969 19.875 1 95.19 138 GLN B O 1
ATOM 8447 N N . LEU B 1 139 ? -13.07 -34.531 18.219 1 97.44 139 LEU B N 1
ATOM 8448 C CA . LEU B 1 139 ? -14.297 -34.875 18.922 1 97.44 139 LEU B CA 1
ATOM 8449 C C . LEU B 1 139 ? -15.094 -35.938 18.156 1 97.44 139 LEU B C 1
ATOM 8451 O O . LEU B 1 139 ? -14.938 -36.094 16.953 1 97.44 139 LEU B O 1
ATOM 8455 N N . THR B 1 140 ? -15.922 -36.625 18.891 1 97.44 140 THR B N 1
ATOM 8456 C CA . THR B 1 140 ? -16.766 -37.688 18.312 1 97.44 140 THR B CA 1
ATOM 8457 C C . THR B 1 140 ? -18.109 -37.094 17.891 1 97.44 140 THR B C 1
ATOM 8459 O O . THR B 1 140 ? -18.703 -36.312 18.609 1 97.44 140 THR B O 1
ATOM 8462 N N . ILE B 1 141 ? -18.578 -37.531 16.734 1 97.94 141 ILE B N 1
ATOM 8463 C CA . ILE B 1 141 ? -19.906 -37.188 16.266 1 97.94 141 ILE B CA 1
ATOM 8464 C C . ILE B 1 141 ? -20.938 -38.156 16.859 1 97.94 141 ILE B C 1
ATOM 8466 O O . ILE B 1 141 ? -20.875 -39.344 16.641 1 97.94 141 ILE B O 1
ATOM 8470 N N . VAL B 1 142 ? -22.016 -37.625 17.562 1 97.25 142 VAL B N 1
ATOM 8471 C CA . VAL B 1 142 ? -22.938 -38.5 18.266 1 97.25 142 VAL B CA 1
ATOM 8472 C C . VAL B 1 142 ? -24.297 -38.5 17.562 1 97.25 142 VAL B C 1
ATOM 8474 O O . VAL B 1 142 ? -25.094 -39.406 17.75 1 97.25 142 VAL B O 1
ATOM 8477 N N . SER B 1 143 ? -24.562 -37.5 16.812 1 96.94 143 SER B N 1
ATOM 8478 C CA . SER B 1 143 ? -25.797 -37.438 16.062 1 96.94 143 SER B CA 1
ATOM 8479 C C . SER B 1 143 ? -25.594 -36.719 14.719 1 96.94 143 SER B C 1
ATOM 8481 O O . SER B 1 143 ? -24.828 -35.781 14.617 1 96.94 143 SER B O 1
ATOM 8483 N N . ILE B 1 144 ? -26.203 -37.219 13.695 1 97.81 144 ILE B N 1
ATOM 8484 C CA . ILE B 1 144 ? -26.188 -36.656 12.359 1 97.81 144 ILE B CA 1
ATOM 8485 C C . ILE B 1 144 ? -27.609 -36.375 11.898 1 97.81 144 ILE B C 1
ATOM 8487 O O . ILE B 1 144 ? -28.453 -37.25 11.898 1 97.81 144 ILE B O 1
ATOM 8491 N N . ILE B 1 145 ? -27.906 -35.156 11.555 1 97.88 145 ILE B N 1
ATOM 8492 C CA . ILE B 1 145 ? -29.234 -34.719 11.156 1 97.88 145 ILE B CA 1
ATOM 8493 C C . ILE B 1 145 ? -29.188 -34.125 9.742 1 97.88 145 ILE B C 1
ATOM 8495 O O . ILE B 1 145 ? -28.766 -33 9.539 1 97.88 145 ILE B O 1
ATOM 8499 N N . ARG B 1 146 ? -29.719 -34.844 8.797 1 96.88 146 ARG B N 1
ATOM 8500 C CA . ARG B 1 146 ? -29.859 -34.344 7.426 1 96.88 146 ARG B CA 1
ATOM 8501 C C . ARG B 1 146 ? -31.141 -33.531 7.258 1 96.88 146 ARG B C 1
ATOM 8503 O O . ARG B 1 146 ? -32.156 -33.812 7.93 1 96.88 146 ARG B O 1
ATOM 8510 N N . HIS B 1 147 ? -31.047 -32.594 6.387 1 97 147 HIS B N 1
ATOM 8511 C CA . HIS B 1 147 ? -32.312 -31.938 6.059 1 97 147 HIS B CA 1
ATOM 8512 C C . HIS B 1 147 ? -33.344 -32.969 5.562 1 97 147 HIS B C 1
ATOM 8514 O O . HIS B 1 147 ? -33 -33.844 4.785 1 97 147 HIS B O 1
ATOM 8520 N N . PRO B 1 148 ? -34.531 -32.844 5.973 1 95.75 148 PRO B N 1
ATOM 8521 C CA . PRO B 1 148 ? -35.531 -33.875 5.68 1 95.75 148 PRO B CA 1
ATOM 8522 C C . PRO B 1 148 ? -35.812 -34.031 4.184 1 95.75 148 PRO B C 1
ATOM 8524 O O . PRO B 1 148 ? -36.219 -35.094 3.725 1 95.75 148 PRO B O 1
ATOM 8527 N N . LYS B 1 149 ? -35.625 -33.031 3.414 1 95.12 149 LYS B N 1
ATOM 8528 C CA . LYS B 1 149 ? -35.938 -33.062 1.99 1 95.12 149 LYS B CA 1
ATOM 8529 C C . LYS B 1 149 ? -34.719 -33.469 1.161 1 95.12 149 LYS B C 1
ATOM 8531 O O . LYS B 1 149 ? -34.781 -33.5 -0.069 1 95.12 149 LYS B O 1
ATOM 8536 N N . TYR B 1 150 ? -33.656 -33.781 1.801 1 95.06 150 TYR B N 1
ATOM 8537 C CA . TYR B 1 150 ? -32.469 -34.125 1.062 1 95.06 150 TYR B CA 1
ATOM 8538 C C . TYR B 1 150 ? -32.562 -35.562 0.534 1 95.06 150 TYR B C 1
ATOM 8540 O O . TYR B 1 150 ? -33.062 -36.469 1.226 1 95.06 150 TYR B O 1
ATOM 8548 N N . SER B 1 151 ? -31.984 -35.719 -0.693 1 89.06 151 SER B N 1
ATOM 8549 C CA . SER B 1 151 ? -31.797 -37.031 -1.301 1 89.06 151 SER B CA 1
ATOM 8550 C C . SER B 1 151 ? -30.438 -37.156 -1.954 1 89.06 151 SER B C 1
ATOM 8552 O O . SER B 1 151 ? -29.953 -36.219 -2.605 1 89.06 151 SER B O 1
ATOM 8554 N N . PHE B 1 152 ? -29.812 -38.344 -1.756 1 84.38 152 PHE B N 1
ATOM 8555 C CA . PHE B 1 152 ? -28.469 -38.562 -2.289 1 84.38 152 PHE B CA 1
ATOM 8556 C C . PHE B 1 152 ? -28.469 -38.469 -3.809 1 84.38 152 PHE B C 1
ATOM 8558 O O . PHE B 1 152 ? -27.438 -38.156 -4.418 1 84.38 152 PHE B O 1
ATOM 8565 N N . SER B 1 153 ? -29.625 -38.625 -4.41 1 80.62 153 SER B N 1
ATOM 8566 C CA . SER B 1 153 ? -29.719 -38.656 -5.867 1 80.62 153 SER B CA 1
ATOM 8567 C C . SER B 1 153 ? -29.984 -37.25 -6.422 1 80.62 153 SER B C 1
ATOM 8569 O O . SER B 1 153 ? -29.891 -37.031 -7.633 1 80.62 153 SER B O 1
ATOM 8571 N N . ALA B 1 154 ? -30.25 -36.281 -5.516 1 84.31 154 ALA B N 1
ATOM 8572 C CA . ALA B 1 154 ? -30.594 -34.938 -5.949 1 84.31 154 ALA B CA 1
ATOM 8573 C C . ALA B 1 154 ? -29.562 -33.938 -5.426 1 84.31 154 ALA B C 1
ATOM 8575 O O . ALA B 1 154 ? -28.891 -34.188 -4.43 1 84.31 154 ALA B O 1
ATOM 8576 N N . ARG B 1 155 ? -29.469 -32.844 -6.121 1 91.5 155 ARG B N 1
ATOM 8577 C CA . ARG B 1 155 ? -28.531 -31.797 -5.762 1 91.5 155 ARG B CA 1
ATOM 8578 C C . ARG B 1 155 ? -29.234 -30.672 -5 1 91.5 155 ARG B C 1
ATOM 8580 O O . ARG B 1 155 ? -29 -29.5 -5.27 1 91.5 155 ARG B O 1
ATOM 8587 N N . TYR B 1 156 ? -30.25 -31.016 -4.242 1 93.81 156 TYR B N 1
ATOM 8588 C CA . TYR B 1 156 ? -31.031 -30.031 -3.492 1 93.81 156 TYR B CA 1
ATOM 8589 C C . TYR B 1 156 ? -30.969 -30.328 -1.997 1 93.81 156 TYR B C 1
ATOM 8591 O O . TYR B 1 156 ? -30.797 -31.469 -1.586 1 93.81 156 TYR B O 1
ATOM 8599 N N . TYR B 1 157 ? -31.016 -29.219 -1.166 1 96.19 157 TYR B N 1
ATOM 8600 C CA . TYR B 1 157 ? -31.094 -29.297 0.288 1 96.19 157 TYR B CA 1
ATOM 8601 C C . TYR B 1 157 ? -29.859 -30.016 0.853 1 96.19 157 TYR B C 1
ATOM 8603 O O . TYR B 1 157 ? -29.984 -30.828 1.775 1 96.19 157 TYR B O 1
ATOM 8611 N N . ASP B 1 158 ? -28.766 -29.781 0.231 1 96.38 158 ASP B N 1
ATOM 8612 C CA . ASP B 1 158 ? -27.5 -30.422 0.619 1 96.38 158 ASP B CA 1
ATOM 8613 C C . ASP B 1 158 ? -26.922 -29.766 1.879 1 96.38 158 ASP B C 1
ATOM 8615 O O . ASP B 1 158 ? -25.891 -29.109 1.824 1 96.38 158 ASP B O 1
ATOM 8619 N N . ILE B 1 159 ? -27.562 -29.984 2.977 1 98.12 159 ILE B N 1
ATOM 8620 C CA . ILE B 1 159 ? -27.172 -29.391 4.25 1 98.12 159 ILE B CA 1
ATOM 8621 C C . ILE B 1 159 ? -27.469 -30.375 5.387 1 98.12 159 ILE B C 1
ATOM 8623 O O . ILE B 1 159 ? -28.5 -31.062 5.359 1 98.12 159 ILE B O 1
ATOM 8627 N N . ALA B 1 160 ? -26.578 -30.422 6.301 1 98.56 160 ALA B N 1
ATOM 8628 C CA . ALA B 1 160 ? -26.75 -31.297 7.469 1 98.56 160 ALA B CA 1
ATOM 8629 C C . ALA B 1 160 ? -26.109 -30.672 8.703 1 98.56 160 ALA B C 1
ATOM 8631 O O . ALA B 1 160 ? -25.234 -29.812 8.594 1 98.56 160 ALA B O 1
ATOM 8632 N N . LEU B 1 161 ? -26.594 -31.094 9.875 1 98.56 161 LEU B N 1
ATOM 8633 C CA . LEU B 1 161 ? -26.016 -30.75 11.172 1 98.56 161 LEU B CA 1
ATOM 8634 C C . LEU B 1 161 ? -25.484 -31.984 11.875 1 98.56 161 LEU B C 1
ATOM 8636 O O . LEU B 1 161 ? -26.062 -33.062 11.766 1 98.56 161 LEU B O 1
ATOM 8640 N N . MET B 1 162 ? -24.312 -31.812 12.523 1 98.38 162 MET B N 1
ATOM 8641 C CA . MET B 1 162 ? -23.719 -32.875 13.328 1 98.38 162 MET B CA 1
ATOM 8642 C C . MET B 1 162 ? -23.516 -32.406 14.773 1 98.38 162 MET B C 1
ATOM 8644 O O . MET B 1 162 ? -22.984 -31.344 15.008 1 98.38 162 MET B O 1
ATOM 8648 N N . LYS B 1 163 ? -23.984 -33.219 15.664 1 98.06 163 LYS B N 1
ATOM 8649 C CA . LYS B 1 163 ? -23.797 -32.938 17.078 1 98.06 163 LYS B CA 1
ATOM 8650 C C . LYS B 1 163 ? -22.562 -33.656 17.609 1 98.06 163 LYS B C 1
ATOM 8652 O O . LYS B 1 163 ? -22.328 -34.844 17.297 1 98.06 163 LYS B O 1
ATOM 8657 N N . LEU B 1 164 ? -21.812 -32.969 18.422 1 97.88 164 LEU B N 1
ATOM 8658 C CA . LEU B 1 164 ? -20.594 -33.531 19 1 97.88 164 LEU B CA 1
ATOM 8659 C C . LEU B 1 164 ? -20.828 -34 20.422 1 97.88 164 LEU B C 1
ATOM 8661 O O . LEU B 1 164 ? -21.812 -33.594 21.062 1 97.88 164 LEU B O 1
ATOM 8665 N N . ASP B 1 165 ? -19.984 -34.875 20.938 1 96.25 165 ASP B N 1
ATOM 8666 C CA . ASP B 1 165 ? -20.125 -35.5 22.25 1 96.25 165 ASP B CA 1
ATOM 8667 C C . ASP B 1 165 ? -19.844 -34.5 23.375 1 96.25 165 ASP B C 1
ATOM 8669 O O . ASP B 1 165 ? -20.344 -34.688 24.5 1 96.25 165 ASP B O 1
ATOM 8673 N N . ASN B 1 166 ? -19.047 -33.469 23.141 1 95.38 166 ASN B N 1
ATOM 8674 C CA . ASN B 1 166 ? -18.672 -32.438 24.094 1 95.38 166 ASN B CA 1
ATOM 8675 C C . ASN B 1 166 ? -18.547 -31.078 23.422 1 95.38 166 ASN B C 1
ATOM 8677 O O . ASN B 1 166 ? -18.406 -31 22.203 1 95.38 166 ASN B O 1
ATOM 8681 N N . ASN B 1 167 ? -18.688 -30.109 24.312 1 95.94 167 ASN B N 1
ATOM 8682 C CA . ASN B 1 167 ? -18.375 -28.781 23.828 1 95.94 167 ASN B CA 1
ATOM 8683 C C . ASN B 1 167 ? -16.891 -28.625 23.5 1 95.94 167 ASN B C 1
ATOM 8685 O O . ASN B 1 167 ? -16.047 -29.188 24.203 1 95.94 167 ASN B O 1
ATOM 8689 N N . VAL B 1 168 ? -16.609 -27.875 22.422 1 96.44 168 VAL B N 1
ATOM 8690 C CA . VAL B 1 168 ? -15.211 -27.516 22.172 1 96.44 168 VAL B CA 1
ATOM 8691 C C . VAL B 1 168 ? -14.711 -26.578 23.266 1 96.44 168 VAL B C 1
ATOM 8693 O O . VAL B 1 168 ? -15.5 -25.875 23.906 1 96.44 168 VAL B O 1
ATOM 8696 N N . SER B 1 169 ? -13.414 -26.609 23.516 1 93.44 169 SER B N 1
ATOM 8697 C CA . SER B 1 169 ? -12.773 -25.531 24.25 1 93.44 169 SER B CA 1
ATOM 8698 C C . SER B 1 169 ? -12.516 -24.328 23.344 1 93.44 169 SER B C 1
ATOM 8700 O O . SER B 1 169 ? -11.633 -24.375 22.484 1 93.44 169 SER B O 1
ATOM 8702 N N . VAL B 1 170 ? -13.281 -23.344 23.547 1 91.25 170 VAL B N 1
ATOM 8703 C CA . VAL B 1 170 ? -13.203 -22.156 22.688 1 91.25 170 VAL B CA 1
ATOM 8704 C C . VAL B 1 170 ? -11.805 -21.547 22.781 1 91.25 170 VAL B C 1
ATOM 8706 O O . VAL B 1 170 ? -11.273 -21.344 23.875 1 91.25 170 VAL B O 1
ATOM 8709 N N . HIS B 1 171 ? -11.211 -21.344 21.641 1 87.31 171 HIS B N 1
ATOM 8710 C CA . HIS B 1 171 ? -9.867 -20.812 21.438 1 87.31 171 HIS B CA 1
ATOM 8711 C C . HIS B 1 171 ? -9.789 -19.969 20.172 1 87.31 171 HIS B C 1
ATOM 8713 O O . HIS B 1 171 ? -10.688 -20.031 19.312 1 87.31 171 HIS B O 1
ATOM 8719 N N . GLU B 1 172 ? -8.773 -19.172 20.031 1 82.81 172 GLU B N 1
ATOM 8720 C CA . GLU B 1 172 ? -8.609 -18.328 18.859 1 82.81 172 GLU B CA 1
ATOM 8721 C C . GLU B 1 172 ? -8.555 -19.156 17.578 1 82.81 172 GLU B C 1
ATOM 8723 O O . GLU B 1 172 ? -8.953 -18.688 16.516 1 82.81 172 GLU B O 1
ATOM 8728 N N . THR B 1 173 ? -8.156 -20.406 17.719 1 87.25 173 THR B N 1
ATOM 8729 C CA . THR B 1 173 ? -8.031 -21.266 16.547 1 87.25 173 THR B CA 1
ATOM 8730 C C . THR B 1 173 ? -9.203 -22.234 16.469 1 87.25 173 THR B C 1
ATOM 8732 O O . THR B 1 173 ? -9.273 -23.047 15.547 1 87.25 173 THR B O 1
ATOM 8735 N N . VAL B 1 174 ? -10.086 -22.219 17.484 1 94 174 VAL B N 1
ATOM 8736 C CA . VAL B 1 174 ? -11.281 -23.062 17.5 1 94 174 VAL B CA 1
ATOM 8737 C C . VAL B 1 174 ? -12.461 -22.297 18.078 1 94 174 VAL B C 1
ATOM 8739 O O . VAL B 1 174 ? -12.57 -22.141 19.297 1 94 174 VAL B O 1
ATOM 8742 N N . ALA B 1 175 ? -13.281 -21.812 17.25 1 94.38 175 ALA B N 1
ATOM 8743 C CA . ALA B 1 175 ? -14.445 -21.047 17.672 1 94.38 175 ALA B CA 1
ATOM 8744 C C . ALA B 1 175 ? -15.539 -21.062 16.609 1 94.38 175 ALA B C 1
ATOM 8746 O O . ALA B 1 175 ? -15.242 -21.078 15.406 1 94.38 175 ALA B O 1
ATOM 8747 N N . PRO B 1 176 ? -16.797 -21.047 16.984 1 96.88 176 PRO B N 1
ATOM 8748 C CA . PRO B 1 176 ? -17.891 -21.078 16.016 1 96.88 176 PRO B CA 1
ATOM 8749 C C . PRO B 1 176 ? -17.922 -19.859 15.102 1 96.88 176 PRO B C 1
ATOM 8751 O O . PRO B 1 176 ? -17.578 -18.766 15.531 1 96.88 176 PRO B O 1
ATOM 8754 N N . ALA B 1 177 ? -18.344 -20.109 13.906 1 97 177 ALA B N 1
ATOM 8755 C CA . ALA B 1 177 ? -18.609 -19.016 12.969 1 97 177 ALA B CA 1
ATOM 8756 C C . ALA B 1 177 ? -20.047 -18.516 13.117 1 97 177 ALA B C 1
ATOM 8758 O O . ALA B 1 177 ? -20.891 -19.172 13.734 1 97 177 ALA B O 1
ATOM 8759 N N . CYS B 1 178 ? -20.297 -17.328 12.633 1 97.19 178 CYS B N 1
ATOM 8760 C CA . CYS B 1 178 ? -21.656 -16.797 12.477 1 97.19 178 CYS B CA 1
ATOM 8761 C C . CYS B 1 178 ? -22.25 -17.234 11.148 1 97.19 178 CYS B C 1
ATOM 8763 O O . CYS B 1 178 ? -21.531 -17.656 10.25 1 97.19 178 CYS B O 1
ATOM 8765 N N . LEU B 1 179 ? -23.531 -17.219 11.109 1 97.94 179 LEU B N 1
ATOM 8766 C CA . LEU B 1 179 ? -24.25 -17.547 9.883 1 97.94 179 LEU B CA 1
ATOM 8767 C C . LEU B 1 179 ? -24.781 -16.281 9.211 1 97.94 179 LEU B C 1
ATOM 8769 O O . LEU B 1 179 ? -25.312 -15.391 9.883 1 97.94 179 LEU B O 1
ATOM 8773 N N . TRP B 1 180 ? -24.516 -16.109 7.973 1 96.94 180 TRP B N 1
ATOM 8774 C CA . TRP B 1 180 ? -25.125 -15.031 7.211 1 96.94 180 TRP B CA 1
ATOM 8775 C C . TRP B 1 180 ? -26.531 -15.422 6.742 1 96.94 180 TRP B C 1
ATOM 8777 O O . TRP B 1 180 ? -26.672 -16.156 5.754 1 96.94 180 TRP B O 1
ATOM 8787 N N . LEU B 1 181 ? -27.516 -14.852 7.34 1 94.94 181 LEU B N 1
ATOM 8788 C CA . LEU B 1 181 ? -28.875 -15.344 7.145 1 94.94 181 LEU B CA 1
ATOM 8789 C C . LEU B 1 181 ? -29.719 -14.328 6.371 1 94.94 181 LEU B C 1
ATOM 8791 O O . LEU B 1 181 ? -30.938 -14.461 6.285 1 94.94 181 LEU B O 1
ATOM 8795 N N . ASP B 1 182 ? -29.062 -13.359 5.863 1 90.5 182 ASP B N 1
ATOM 8796 C CA . ASP B 1 182 ? -29.719 -12.445 4.918 1 90.5 182 ASP B CA 1
ATOM 8797 C C . ASP B 1 182 ? -29.766 -13.055 3.52 1 90.5 182 ASP B C 1
ATOM 8799 O O . ASP B 1 182 ? -28.797 -13.672 3.066 1 90.5 182 ASP B O 1
ATOM 8803 N N . LYS B 1 183 ? -30.797 -12.898 2.887 1 86.5 183 LYS B N 1
ATOM 8804 C CA . LYS B 1 183 ? -30.969 -13.438 1.542 1 86.5 183 LYS B CA 1
ATOM 8805 C C . LYS B 1 183 ? -30 -12.781 0.556 1 86.5 183 LYS B C 1
ATOM 8807 O O . LYS B 1 183 ? -29.516 -13.438 -0.366 1 86.5 183 LYS B O 1
ATOM 8812 N N . GLU B 1 184 ? -29.781 -11.562 0.771 1 88.12 184 GLU B N 1
ATOM 8813 C CA . GLU B 1 184 ? -28.875 -10.828 -0.106 1 88.12 184 GLU B CA 1
ATOM 8814 C C . GLU B 1 184 ? -27.422 -11.094 0.271 1 88.12 184 GLU B C 1
ATOM 8816 O O . GLU B 1 184 ? -27.016 -10.867 1.415 1 88.12 184 GLU B O 1
ATOM 8821 N N . VAL B 1 185 ? -26.625 -11.648 -0.613 1 90.75 185 VAL B N 1
ATOM 8822 C CA . VAL B 1 185 ? -25.188 -11.75 -0.467 1 90.75 185 VAL B CA 1
ATOM 8823 C C . VAL B 1 185 ? -24.5 -10.617 -1.225 1 90.75 185 VAL B C 1
ATOM 8825 O O . VAL B 1 185 ? -24.266 -10.719 -2.43 1 90.75 185 VAL B O 1
ATOM 8828 N N . ARG B 1 186 ? -24.156 -9.641 -0.579 1 88.44 186 ARG B N 1
ATOM 8829 C CA . ARG B 1 186 ? -23.688 -8.406 -1.201 1 88.44 186 ARG B CA 1
ATOM 8830 C C . ARG B 1 186 ? -22.156 -8.367 -1.252 1 88.44 186 ARG B C 1
ATOM 8832 O O . ARG B 1 186 ? -21.578 -7.359 -1.662 1 88.44 186 ARG B O 1
ATOM 8839 N N . PHE B 1 187 ? -21.484 -9.406 -0.909 1 92.31 187 PHE B N 1
ATOM 8840 C CA . PHE B 1 187 ? -20.047 -9.414 -0.756 1 92.31 187 PHE B CA 1
ATOM 8841 C C . PHE B 1 187 ? -19.359 -9.578 -2.107 1 92.31 187 PHE B C 1
ATOM 8843 O O . PHE B 1 187 ? -19.812 -10.344 -2.957 1 92.31 187 PHE B O 1
ATOM 8850 N N . LYS B 1 188 ? -18.234 -8.875 -2.314 1 84.19 188 LYS B N 1
ATOM 8851 C CA . LYS B 1 188 ? -17.484 -8.906 -3.564 1 84.19 188 LYS B CA 1
ATOM 8852 C C . LYS B 1 188 ? -16.656 -10.188 -3.68 1 84.19 188 LYS B C 1
ATOM 8854 O O . LYS B 1 188 ? -16.453 -10.703 -4.781 1 84.19 188 LYS B O 1
ATOM 8859 N N . GLU B 1 189 ? -16.188 -10.602 -2.568 1 87.38 189 GLU B N 1
ATOM 8860 C CA . GLU B 1 189 ? -15.344 -11.789 -2.479 1 87.38 189 GLU B CA 1
ATOM 8861 C C . GLU B 1 189 ? -15.719 -12.641 -1.267 1 87.38 189 GLU B C 1
ATOM 8863 O O . GLU B 1 189 ? -16.172 -12.109 -0.247 1 87.38 189 GLU B O 1
ATOM 8868 N N . LEU B 1 190 ? -15.656 -13.859 -1.464 1 93.25 190 LEU B N 1
ATOM 8869 C CA . LEU B 1 190 ? -15.805 -14.852 -0.406 1 93.25 190 LEU B CA 1
ATOM 8870 C C . LEU B 1 190 ? -14.578 -15.75 -0.315 1 93.25 190 LEU B C 1
ATOM 8872 O O . LEU B 1 190 ? -13.773 -15.805 -1.249 1 93.25 190 LEU B O 1
ATOM 8876 N N . GLU B 1 191 ? -14.461 -16.375 0.843 1 92.31 191 GLU B N 1
ATOM 8877 C CA . GLU B 1 191 ? -13.336 -17.281 1.029 1 92.31 191 GLU B CA 1
ATOM 8878 C C . GLU B 1 191 ? -13.805 -18.703 1.352 1 92.31 191 GLU B C 1
ATOM 8880 O O . GLU B 1 191 ? -14.805 -18.875 2.055 1 92.31 191 GLU B O 1
ATOM 8885 N N . SER B 1 192 ? -13.094 -19.562 0.803 1 92.44 192 SER B N 1
ATOM 8886 C CA . SER B 1 192 ? -13.258 -20.969 1.148 1 92.44 192 SER B CA 1
ATOM 8887 C C . SER B 1 192 ? -11.93 -21.609 1.523 1 92.44 192 SER B C 1
ATOM 8889 O O . SER B 1 192 ? -10.859 -21.078 1.214 1 92.44 192 SER B O 1
ATOM 8891 N N . ALA B 1 193 ? -12.039 -22.688 2.305 1 91.75 193 ALA B N 1
ATOM 8892 C CA . ALA B 1 193 ? -10.836 -23.406 2.727 1 91.75 193 ALA B CA 1
ATOM 8893 C C . ALA B 1 193 ? -11.117 -24.891 2.891 1 91.75 193 ALA B C 1
ATOM 8895 O O . ALA B 1 193 ? -12.266 -25.297 3.096 1 91.75 193 ALA B O 1
ATOM 8896 N N . GLY B 1 194 ? -10.102 -25.688 2.732 1 90.94 194 GLY B N 1
ATOM 8897 C CA . GLY B 1 194 ? -10.234 -27.125 2.908 1 90.94 194 GLY B CA 1
ATOM 8898 C C . GLY B 1 194 ? -8.938 -27.875 2.678 1 90.94 194 GLY B C 1
ATOM 8899 O O . GLY B 1 194 ? -7.914 -27.281 2.365 1 90.94 194 GLY B O 1
ATOM 8900 N N . TRP B 1 195 ? -9.031 -29.188 2.857 1 87.94 195 TRP B N 1
ATOM 8901 C CA . TRP B 1 195 ? -7.906 -30.094 2.703 1 87.94 195 TRP B CA 1
ATOM 8902 C C . TRP B 1 195 ? -8.07 -30.953 1.452 1 87.94 195 TRP B C 1
ATOM 8904 O O . TRP B 1 195 ? -7.434 -32 1.326 1 87.94 195 TRP B O 1
ATOM 8914 N N . GLY B 1 196 ? -8.953 -30.547 0.588 1 83.31 196 GLY B N 1
ATOM 8915 C CA . GLY B 1 196 ? -9.281 -31.328 -0.592 1 83.31 196 GLY B CA 1
ATOM 8916 C C . GLY B 1 196 ? -8.164 -31.344 -1.624 1 83.31 196 GLY B C 1
ATOM 8917 O O . GLY B 1 196 ? -7.02 -31.016 -1.315 1 83.31 196 GLY B O 1
ATOM 8918 N N . GLN B 1 197 ? -8.555 -31.828 -2.777 1 74.44 197 GLN B N 1
ATOM 8919 C CA . GLN B 1 197 ? -7.617 -31.906 -3.895 1 74.44 197 GLN B CA 1
ATOM 8920 C C . GLN B 1 197 ? -7.203 -30.516 -4.363 1 74.44 197 GLN B C 1
ATOM 8922 O O . GLN B 1 197 ? -7.949 -29.562 -4.188 1 74.44 197 GLN B O 1
ATOM 8927 N N . THR B 1 198 ? -5.996 -30.406 -4.832 1 69.31 198 THR B N 1
ATOM 8928 C CA . THR B 1 198 ? -5.488 -29.109 -5.305 1 69.31 198 THR B CA 1
ATOM 8929 C C . THR B 1 198 ? -5.809 -28.922 -6.785 1 69.31 198 THR B C 1
ATOM 8931 O O . THR B 1 198 ? -5.539 -27.859 -7.348 1 69.31 198 THR B O 1
ATOM 8934 N N . GLY B 1 199 ? -6.309 -29.891 -7.363 1 61.53 199 GLY B N 1
ATOM 8935 C CA . GLY B 1 199 ? -6.762 -29.922 -8.742 1 61.53 199 GLY B CA 1
ATOM 8936 C C . GLY B 1 199 ? -7.496 -31.203 -9.102 1 61.53 199 GLY B C 1
ATOM 8937 O O . GLY B 1 199 ? -7.531 -32.156 -8.305 1 61.53 199 GLY B O 1
ATOM 8938 N N . PHE B 1 200 ? -8.219 -31.125 -10.258 1 49.44 200 PHE B N 1
ATOM 8939 C CA . PHE B 1 200 ? -8.922 -32.344 -10.664 1 49.44 200 PHE B CA 1
ATOM 8940 C C . PHE B 1 200 ? -7.953 -33.5 -10.789 1 49.44 200 PHE B C 1
ATOM 8942 O O . PHE B 1 200 ? -6.98 -33.438 -11.539 1 49.44 200 PHE B O 1
ATOM 8949 N N . GLY B 1 201 ? -8.219 -34.5 -10.078 1 43.94 201 GLY B N 1
ATOM 8950 C CA . GLY B 1 201 ? -7.414 -35.719 -10.109 1 43.94 201 GLY B CA 1
ATOM 8951 C C . GLY B 1 201 ? -6.109 -35.594 -9.352 1 43.94 201 GLY B C 1
ATOM 8952 O O . GLY B 1 201 ? -5.309 -36.531 -9.32 1 43.94 201 GLY B O 1
ATOM 8953 N N . GLU B 1 202 ? -5.949 -34.406 -8.758 1 57.91 202 GLU B N 1
ATOM 8954 C CA . GLU B 1 202 ? -4.73 -34.219 -7.98 1 57.91 202 GLU B CA 1
ATOM 8955 C C . GLU B 1 202 ? -4.898 -34.719 -6.555 1 57.91 202 GLU B C 1
ATOM 8957 O O . GLU B 1 202 ? -6.012 -35.062 -6.137 1 57.91 202 GLU B O 1
ATOM 8962 N N . SER B 1 203 ? -3.75 -34.969 -5.914 1 60.03 203 SER B N 1
ATOM 8963 C CA . SER B 1 203 ? -3.771 -35.469 -4.547 1 60.03 203 SER B CA 1
ATOM 8964 C C . SER B 1 203 ? -4.281 -34.406 -3.572 1 60.03 203 SER B C 1
ATOM 8966 O O . SER B 1 203 ? -4.141 -33.219 -3.816 1 60.03 203 SER B O 1
ATOM 8968 N N . PRO B 1 204 ? -5.035 -34.969 -2.553 1 65.25 204 PRO B N 1
ATOM 8969 C CA . PRO B 1 204 ? -5.379 -34.031 -1.459 1 65.25 204 PRO B CA 1
ATOM 8970 C C . PRO B 1 204 ? -4.145 -33.438 -0.795 1 65.25 204 PRO B C 1
ATOM 8972 O O . PRO B 1 204 ? -3.047 -33.969 -0.897 1 65.25 204 PRO B O 1
ATOM 8975 N N . THR B 1 205 ? -4.289 -32.219 -0.25 1 68.31 205 THR B N 1
ATOM 8976 C CA . THR B 1 205 ? -3.199 -31.531 0.445 1 68.31 205 THR B CA 1
ATOM 8977 C C . THR B 1 205 ? -3.252 -31.828 1.942 1 68.31 205 THR B C 1
ATOM 8979 O O . THR B 1 205 ? -4.332 -31.891 2.531 1 68.31 205 THR B O 1
ATOM 8982 N N . PRO B 1 206 ? -2.168 -32.094 2.586 1 68.94 206 PRO B N 1
ATOM 8983 C CA . PRO B 1 206 ? -2.184 -32.281 4.035 1 68.94 206 PRO B CA 1
ATOM 8984 C C . PRO B 1 206 ? -2.453 -31 4.812 1 68.94 206 PRO B C 1
ATOM 8986 O O . PRO B 1 206 ? -2.891 -31.047 5.965 1 68.94 206 PRO B O 1
ATOM 8989 N N . ILE B 1 207 ? -2.205 -29.875 4.156 1 75.19 207 ILE B N 1
ATOM 8990 C CA . ILE B 1 207 ? -2.338 -28.594 4.852 1 75.19 207 ILE B CA 1
ATOM 8991 C C . ILE B 1 207 ? -3.605 -27.891 4.387 1 75.19 207 ILE B C 1
ATOM 8993 O O . ILE B 1 207 ? -3.992 -28 3.221 1 75.19 207 ILE B O 1
ATOM 8997 N N . LEU B 1 208 ? -4.195 -27.125 5.355 1 83.88 208 LEU B N 1
ATOM 8998 C CA . LEU B 1 208 ? -5.383 -26.344 5.047 1 83.88 208 LEU B CA 1
ATOM 8999 C C . LEU B 1 208 ? -5.055 -25.234 4.043 1 83.88 208 LEU B C 1
ATOM 9001 O O . LEU B 1 208 ? -4.168 -24.422 4.285 1 83.88 208 LEU B O 1
ATOM 9005 N N . LEU B 1 209 ? -5.766 -25.25 2.916 1 80.94 209 LEU B N 1
ATOM 9006 C CA . LEU B 1 209 ? -5.602 -24.234 1.892 1 80.94 209 LEU B CA 1
ATOM 9007 C C . LEU B 1 209 ? -6.852 -23.359 1.78 1 80.94 209 LEU B C 1
ATOM 9009 O O . LEU B 1 209 ? -7.961 -23.828 2.051 1 80.94 209 LEU B O 1
ATOM 9013 N N . LYS B 1 210 ? -6.664 -22.109 1.43 1 86.56 210 LYS B N 1
ATOM 9014 C CA . LYS B 1 210 ? -7.789 -21.203 1.221 1 86.56 210 LYS B CA 1
ATOM 9015 C C . LYS B 1 210 ? -7.781 -20.641 -0.195 1 86.56 210 LYS B C 1
ATOM 9017 O O . LYS B 1 210 ? -6.734 -20.594 -0.844 1 86.56 210 LYS B O 1
ATOM 9022 N N . ILE B 1 211 ? -8.977 -20.234 -0.638 1 83.69 211 ILE B N 1
ATOM 9023 C CA . ILE B 1 211 ? -9.148 -19.578 -1.925 1 83.69 211 ILE B CA 1
ATOM 9024 C C . ILE B 1 211 ? -10.148 -18.422 -1.782 1 83.69 211 ILE B C 1
ATOM 9026 O O . ILE B 1 211 ? -11.047 -18.484 -0.945 1 83.69 211 ILE B O 1
ATOM 9030 N N . THR B 1 212 ? -9.898 -17.406 -2.543 1 84 212 THR B N 1
ATOM 9031 C CA . THR B 1 212 ? -10.859 -16.312 -2.672 1 84 212 THR B CA 1
ATOM 9032 C C . THR B 1 212 ? -11.727 -16.5 -3.914 1 84 212 THR B C 1
ATOM 9034 O O . THR B 1 212 ? -11.211 -16.766 -5.004 1 84 212 THR B O 1
ATOM 9037 N N . LEU B 1 213 ? -13.016 -16.453 -3.654 1 87.56 213 LEU B N 1
ATOM 9038 C CA . LEU B 1 213 ? -13.984 -16.688 -4.719 1 87.56 213 LEU B CA 1
ATOM 9039 C C . LEU B 1 213 ? -14.906 -15.492 -4.891 1 87.56 213 LEU B C 1
ATOM 9041 O O . LEU B 1 213 ? -15.18 -14.773 -3.926 1 87.56 213 LEU B O 1
ATOM 9045 N N . LYS B 1 214 ? -15.391 -15.336 -6.125 1 85.81 214 LYS B N 1
ATOM 9046 C CA . LYS B 1 214 ? -16.375 -14.297 -6.406 1 85.81 214 LYS B CA 1
ATOM 9047 C C . LYS B 1 214 ? -17.781 -14.891 -6.551 1 85.81 214 LYS B C 1
ATOM 9049 O O . LYS B 1 214 ? -17.984 -15.82 -7.336 1 85.81 214 LYS B O 1
ATOM 9054 N N . PRO B 1 215 ? -18.656 -14.375 -5.754 1 88.81 215 PRO B N 1
ATOM 9055 C CA . PRO B 1 215 ? -20.031 -14.859 -5.91 1 88.81 215 PRO B CA 1
ATOM 9056 C C . PRO B 1 215 ? -20.641 -14.469 -7.254 1 88.81 215 PRO B C 1
ATOM 9058 O O . PRO B 1 215 ? -20.297 -13.43 -7.812 1 88.81 215 PRO B O 1
ATOM 9061 N N . MET B 1 216 ? -21.531 -15.383 -7.746 1 84.25 216 MET B N 1
ATOM 9062 C CA . MET B 1 216 ? -22.234 -15.18 -9.008 1 84.25 216 MET B CA 1
ATOM 9063 C C . MET B 1 216 ? -23.734 -15.438 -8.844 1 84.25 216 MET B C 1
ATOM 9065 O O . MET B 1 216 ? -24.125 -16.297 -8.047 1 84.25 216 MET B O 1
ATOM 9069 N N . SER B 1 217 ? -24.484 -14.664 -9.703 1 82.81 217 SER B N 1
ATOM 9070 C CA . SER B 1 217 ? -25.922 -14.906 -9.664 1 82.81 217 SER B CA 1
ATOM 9071 C C . SER B 1 217 ? -26.266 -16.281 -10.234 1 82.81 217 SER B C 1
ATOM 9073 O O . SER B 1 217 ? -25.562 -16.781 -11.117 1 82.81 217 SER B O 1
ATOM 9075 N N . ASN B 1 218 ? -27.297 -16.828 -9.648 1 87.44 218 ASN B N 1
ATOM 9076 C CA . ASN B 1 218 ? -27.734 -18.125 -10.148 1 87.44 218 ASN B CA 1
ATOM 9077 C C . ASN B 1 218 ? -28.094 -18.078 -11.633 1 87.44 218 ASN B C 1
ATOM 9079 O O . ASN B 1 218 ? -27.891 -19.047 -12.359 1 87.44 218 ASN B O 1
ATOM 9083 N N . GLU B 1 219 ? -28.516 -16.922 -12.062 1 80.5 219 GLU B N 1
ATOM 9084 C CA . GLU B 1 219 ? -28.859 -16.75 -13.469 1 80.5 219 GLU B CA 1
ATOM 9085 C C . GLU B 1 219 ? -27.625 -16.891 -14.359 1 80.5 219 GLU B C 1
ATOM 9087 O O . GLU B 1 219 ? -27.672 -17.578 -15.383 1 80.5 219 GLU B O 1
ATOM 9092 N N . ASN B 1 220 ? -26.578 -16.312 -13.953 1 81.69 220 ASN B N 1
ATOM 9093 C CA . ASN B 1 220 ? -25.344 -16.406 -14.719 1 81.69 220 ASN B CA 1
ATOM 9094 C C . ASN B 1 220 ? -24.703 -17.781 -14.586 1 81.69 220 ASN B C 1
ATOM 9096 O O . ASN B 1 220 ? -24.047 -18.25 -15.516 1 81.69 220 ASN B O 1
ATOM 9100 N N . CYS B 1 221 ? -24.891 -18.328 -13.484 1 83.75 221 CYS B N 1
ATOM 9101 C CA . CYS B 1 221 ? -24.281 -19.609 -13.18 1 83.75 221 CYS B CA 1
ATOM 9102 C C . CYS B 1 221 ? -24.984 -20.734 -13.938 1 83.75 221 CYS B C 1
ATOM 9104 O O . CYS B 1 221 ? -24.391 -21.766 -14.227 1 83.75 221 CYS B O 1
ATOM 9106 N N . THR B 1 222 ? -26.234 -20.547 -14.297 1 84.75 222 THR B N 1
ATOM 9107 C CA . THR B 1 222 ? -27.062 -21.547 -14.945 1 84.75 222 THR B CA 1
ATOM 9108 C C . THR B 1 222 ? -26.469 -21.953 -16.297 1 84.75 222 THR B C 1
ATOM 9110 O O . THR B 1 222 ? -26.719 -23.047 -16.797 1 84.75 222 THR B O 1
ATOM 9113 N N . GLU B 1 223 ? -25.672 -21.094 -16.828 1 76 223 GLU B N 1
ATOM 9114 C CA . GLU B 1 223 ? -24.984 -21.422 -18.078 1 76 223 GLU B CA 1
ATOM 9115 C C . GLU B 1 223 ? -24.109 -22.656 -17.922 1 76 223 GLU B C 1
ATOM 9117 O O . GLU B 1 223 ? -23.891 -23.391 -18.875 1 76 223 GLU B O 1
ATOM 9122 N N . HIS B 1 224 ? -23.703 -22.906 -16.703 1 76.88 224 HIS B N 1
ATOM 9123 C CA . HIS B 1 224 ? -22.766 -24 -16.438 1 76.88 224 HIS B CA 1
ATOM 9124 C C . HIS B 1 224 ? -23.5 -25.188 -15.82 1 76.88 224 HIS B C 1
ATOM 9126 O O . HIS B 1 224 ? -23.016 -26.328 -15.898 1 76.88 224 HIS B O 1
ATOM 9132 N N . TYR B 1 225 ? -24.594 -24.922 -15.195 1 85.62 225 TYR B N 1
ATOM 9133 C CA . TYR B 1 225 ? -25.266 -25.938 -14.406 1 85.62 225 TYR B CA 1
ATOM 9134 C C . TYR B 1 225 ? -26.75 -26.016 -14.773 1 85.62 225 TYR B C 1
ATOM 9136 O O . TYR B 1 225 ? -27.562 -25.25 -14.258 1 85.62 225 TYR B O 1
ATOM 9144 N N . THR B 1 226 ? -27.047 -26.938 -15.648 1 80.19 226 THR B N 1
ATOM 9145 C CA . THR B 1 226 ? -28.422 -27.188 -16.062 1 80.19 226 THR B CA 1
ATOM 9146 C C . THR B 1 226 ? -28.844 -28.609 -15.742 1 80.19 226 THR B C 1
ATOM 9148 O O . THR B 1 226 ? -28.016 -29.422 -15.336 1 80.19 226 THR B O 1
ATOM 9151 N N . SER B 1 227 ? -30.141 -28.922 -15.883 1 77.81 227 SER B N 1
ATOM 9152 C CA . SER B 1 227 ? -30.688 -30.25 -15.633 1 77.81 227 SER B CA 1
ATOM 9153 C C . SER B 1 227 ? -30.047 -31.281 -16.562 1 77.81 227 SER B C 1
ATOM 9155 O O . SER B 1 227 ? -30 -32.469 -16.234 1 77.81 227 SER B O 1
ATOM 9157 N N . THR B 1 228 ? -29.484 -30.828 -17.609 1 70.25 228 THR B N 1
ATOM 9158 C CA . THR B 1 228 ? -28.906 -31.734 -18.594 1 70.25 228 THR B CA 1
ATOM 9159 C C . THR B 1 228 ? -27.422 -31.953 -18.328 1 70.25 228 THR B C 1
ATOM 9161 O O . THR B 1 228 ? -26.875 -33 -18.656 1 70.25 228 THR B O 1
ATOM 9164 N N . THR B 1 229 ? -26.828 -30.953 -17.734 1 70.06 229 THR B N 1
ATOM 9165 C CA . THR B 1 229 ? -25.375 -31.016 -17.594 1 70.06 229 THR B CA 1
ATOM 9166 C C . THR B 1 229 ? -25 -31.641 -16.25 1 70.06 229 THR B C 1
ATOM 9168 O O . THR B 1 229 ? -23.891 -32.188 -16.109 1 70.06 229 THR B O 1
ATOM 9171 N N . VAL B 1 230 ? -25.859 -31.547 -15.289 1 77.19 230 VAL B N 1
ATOM 9172 C CA . VAL B 1 230 ? -25.562 -32.094 -13.961 1 77.19 230 VAL B CA 1
ATOM 9173 C C . VAL B 1 230 ? -26.672 -33.031 -13.516 1 77.19 230 VAL B C 1
ATOM 9175 O O . VAL B 1 230 ? -27.828 -32.625 -13.406 1 77.19 230 VAL B O 1
ATOM 9178 N N . ARG B 1 231 ? -26.266 -34.25 -13.297 1 76.44 231 ARG B N 1
ATOM 9179 C CA . ARG B 1 231 ? -27.219 -35.25 -12.797 1 76.44 231 ARG B CA 1
ATOM 9180 C C . ARG B 1 231 ? -27.766 -34.844 -11.43 1 76.44 231 ARG B C 1
ATOM 9182 O O . ARG B 1 231 ? -27.016 -34.375 -10.562 1 76.44 231 ARG B O 1
ATOM 9189 N N . GLY B 1 232 ? -29.125 -34.906 -11.242 1 82.88 232 GLY B N 1
ATOM 9190 C CA . GLY B 1 232 ? -29.75 -34.625 -9.953 1 82.88 232 GLY B CA 1
ATOM 9191 C C . GLY B 1 232 ? -30.188 -33.188 -9.812 1 82.88 232 GLY B C 1
ATOM 9192 O O . GLY B 1 232 ? -30.75 -32.812 -8.789 1 82.88 232 GLY B O 1
ATOM 9193 N N . LEU B 1 233 ? -29.891 -32.375 -10.844 1 89.38 233 LEU B N 1
ATOM 9194 C CA . LEU B 1 233 ? -30.281 -30.953 -10.844 1 89.38 233 LEU B CA 1
ATOM 9195 C C . LEU B 1 233 ? -31.469 -30.719 -11.758 1 89.38 233 LEU B C 1
ATOM 9197 O O . LEU B 1 233 ? -31.438 -29.859 -12.641 1 89.38 233 LEU B O 1
ATOM 9201 N N . GLN B 1 234 ? -32.5 -31.438 -11.531 1 85.88 234 GLN B N 1
ATOM 9202 C CA . GLN B 1 234 ? -33.656 -31.5 -12.43 1 85.88 234 GLN B CA 1
ATOM 9203 C C . GLN B 1 234 ? -34.344 -30.156 -12.523 1 85.88 234 GLN B C 1
ATOM 9205 O O . GLN B 1 234 ? -34.844 -29.781 -13.594 1 85.88 234 GLN B O 1
ATOM 9210 N N . ARG B 1 235 ? -34.5 -29.359 -11.523 1 89.56 235 ARG B N 1
ATOM 9211 C CA . ARG B 1 235 ? -35.188 -28.094 -11.508 1 89.56 235 ARG B CA 1
ATOM 9212 C C . ARG B 1 235 ? -34.219 -26.922 -11.703 1 89.56 235 ARG B C 1
ATOM 9214 O O . ARG B 1 235 ? -34.594 -25.766 -11.5 1 89.56 235 ARG B O 1
ATOM 9221 N N . GLY B 1 236 ? -33.094 -27.266 -12.07 1 89.94 236 GLY B N 1
ATOM 9222 C CA . GLY B 1 236 ? -32.094 -26.203 -12.188 1 89.94 236 GLY B CA 1
ATOM 9223 C C . GLY B 1 236 ? -31.656 -25.641 -10.844 1 89.94 236 GLY B C 1
ATOM 9224 O O . GLY B 1 236 ? -32 -26.188 -9.797 1 89.94 236 GLY B O 1
ATOM 9225 N N . LEU B 1 237 ? -30.891 -24.578 -10.859 1 92.06 237 LEU B N 1
ATOM 9226 C CA . LEU B 1 237 ? -30.438 -23.922 -9.641 1 92.06 237 LEU B CA 1
ATOM 9227 C C . LEU B 1 237 ? -31.594 -23.172 -8.969 1 92.06 237 LEU B C 1
ATOM 9229 O O . LEU B 1 237 ? -32.406 -22.562 -9.648 1 92.06 237 LEU B O 1
ATOM 9233 N N . ASP B 1 238 ? -31.719 -23.234 -7.746 1 91.31 238 ASP B N 1
ATOM 9234 C CA . ASP B 1 238 ? -32.781 -22.547 -7.027 1 91.31 238 ASP B CA 1
ATOM 9235 C C . ASP B 1 238 ? -32.219 -21.703 -5.879 1 91.31 238 ASP B C 1
ATOM 9237 O O . ASP B 1 238 ? -31.016 -21.406 -5.852 1 91.31 238 ASP B O 1
ATOM 9241 N N . GLN B 1 239 ? -33.125 -21.25 -4.922 1 90.81 239 GLN B N 1
ATOM 9242 C CA . GLN B 1 239 ? -32.781 -20.25 -3.91 1 90.81 239 GLN B CA 1
ATOM 9243 C C . GLN B 1 239 ? -31.828 -20.844 -2.875 1 90.81 239 GLN B C 1
ATOM 9245 O O . GLN B 1 239 ? -31.156 -20.109 -2.15 1 90.81 239 GLN B O 1
ATOM 9250 N N . HIS B 1 240 ? -31.719 -22.141 -2.83 1 92.69 240 HIS B N 1
ATOM 9251 C CA . HIS B 1 240 ? -30.859 -22.75 -1.824 1 92.69 240 HIS B CA 1
ATOM 9252 C C . HIS B 1 240 ? -29.438 -22.953 -2.355 1 92.69 240 HIS B C 1
ATOM 9254 O O . HIS B 1 240 ? -28.594 -23.531 -1.669 1 92.69 240 HIS B O 1
ATOM 9260 N N . HIS B 1 241 ? -29.188 -22.562 -3.592 1 95.19 241 HIS B N 1
ATOM 9261 C CA . HIS B 1 241 ? -27.875 -22.641 -4.199 1 95.19 241 HIS B CA 1
ATOM 9262 C C . HIS B 1 241 ? -27.234 -21.266 -4.344 1 95.19 241 HIS B C 1
ATOM 9264 O O . HIS B 1 241 ? -27.938 -20.281 -4.582 1 95.19 241 HIS B O 1
ATOM 9270 N N . ILE B 1 242 ? -25.938 -21.172 -4.152 1 94.88 242 ILE B N 1
ATOM 9271 C CA . ILE B 1 242 ? -25.141 -19.984 -4.5 1 94.88 242 ILE B CA 1
ATOM 9272 C C . ILE B 1 242 ? -23.891 -20.422 -5.254 1 94.88 242 ILE B C 1
ATOM 9274 O O . ILE B 1 242 ? -23.266 -21.422 -4.918 1 94.88 242 ILE B O 1
ATOM 9278 N N . CYS B 1 243 ? -23.609 -19.734 -6.301 1 91.56 243 CYS B N 1
ATOM 9279 C CA . CYS B 1 243 ? -22.422 -20.031 -7.102 1 91.56 243 CYS B CA 1
ATOM 9280 C C . CYS B 1 243 ? -21.281 -19.078 -6.777 1 91.56 243 CYS B C 1
ATOM 9282 O O . CYS B 1 243 ? -21.516 -17.906 -6.488 1 91.56 243 CYS B O 1
ATOM 9284 N N . ALA B 1 244 ? -20.125 -19.578 -6.695 1 90.75 244 ALA B N 1
ATOM 9285 C CA . ALA B 1 244 ? -18.938 -18.766 -6.52 1 90.75 244 ALA B CA 1
ATOM 9286 C C . ALA B 1 244 ? -17.734 -19.391 -7.23 1 90.75 244 ALA B C 1
ATOM 9288 O O . ALA B 1 244 ? -17.578 -20.609 -7.246 1 90.75 244 ALA B O 1
ATOM 9289 N N . GLY B 1 245 ? -16.938 -18.5 -7.836 1 82.38 245 GLY B N 1
ATOM 9290 C CA . GLY B 1 245 ? -15.758 -19.016 -8.523 1 82.38 245 GLY B CA 1
ATOM 9291 C C . GLY B 1 245 ? -14.742 -17.938 -8.844 1 82.38 245 GLY B C 1
ATOM 9292 O O . GLY B 1 245 ? -15.016 -16.75 -8.664 1 82.38 245 GLY B O 1
ATOM 9293 N N . ASP B 1 246 ? -13.562 -18.391 -8.984 1 70.88 246 ASP B N 1
ATOM 9294 C CA . ASP B 1 246 ? -12.508 -17.547 -9.547 1 70.88 246 ASP B CA 1
ATOM 9295 C C . ASP B 1 246 ? -12.094 -18.062 -10.93 1 70.88 246 ASP B C 1
ATOM 9297 O O . ASP B 1 246 ? -12.539 -19.125 -11.367 1 70.88 246 ASP B O 1
ATOM 9301 N N . ALA B 1 247 ? -11.523 -17.125 -11.672 1 56.69 247 ALA B N 1
ATOM 9302 C CA . ALA B 1 247 ? -11.125 -17.5 -13.023 1 56.69 247 ALA B CA 1
ATOM 9303 C C . ALA B 1 247 ? -10.273 -18.766 -13.023 1 56.69 247 ALA B C 1
ATOM 9305 O O . ALA B 1 247 ? -10.25 -19.5 -14.008 1 56.69 247 ALA B O 1
ATOM 9306 N N . LYS B 1 248 ? -9.797 -18.984 -11.852 1 56.84 248 LYS B N 1
ATOM 9307 C CA . LYS B 1 248 ? -8.773 -20.031 -11.914 1 56.84 248 LYS B CA 1
ATOM 9308 C C . LYS B 1 248 ? -9.172 -21.234 -11.07 1 56.84 248 LYS B C 1
ATOM 9310 O O . LYS B 1 248 ? -8.672 -22.344 -11.281 1 56.84 248 LYS B O 1
ATOM 9315 N N . MET B 1 249 ? -9.891 -21.125 -10.039 1 66.81 249 MET B N 1
ATOM 9316 C CA . MET B 1 249 ? -10.086 -22.234 -9.117 1 66.81 249 MET B CA 1
ATOM 9317 C C . MET B 1 249 ? -11.391 -22.078 -8.344 1 66.81 249 MET B C 1
ATOM 9319 O O . MET B 1 249 ? -11.867 -20.953 -8.141 1 66.81 249 MET B O 1
ATOM 9323 N N . ASP B 1 250 ? -12.055 -23.234 -8.125 1 76.12 250 ASP B N 1
ATOM 9324 C CA . ASP B 1 250 ? -13.078 -23.375 -7.098 1 76.12 250 ASP B CA 1
ATOM 9325 C C . ASP B 1 250 ? -12.742 -24.5 -6.121 1 76.12 250 ASP B C 1
ATOM 9327 O O . ASP B 1 250 ? -11.617 -25.016 -6.121 1 76.12 250 ASP B O 1
ATOM 9331 N N . THR B 1 251 ? -13.523 -24.797 -5.215 1 81.25 251 THR B N 1
ATOM 9332 C CA . THR B 1 251 ? -13.297 -25.891 -4.285 1 81.25 251 THR B CA 1
ATOM 9333 C C . THR B 1 251 ? -13.227 -27.234 -5.027 1 81.25 251 THR B C 1
ATOM 9335 O O . THR B 1 251 ? -13.758 -27.359 -6.129 1 81.25 251 THR B O 1
ATOM 9338 N N . CYS B 1 252 ? -12.492 -28.172 -4.434 1 78.19 252 CYS B N 1
ATOM 9339 C CA . CYS B 1 252 ? -12.234 -29.438 -5.098 1 78.19 252 CYS B CA 1
ATOM 9340 C C . CYS B 1 252 ? -12.734 -30.609 -4.262 1 78.19 252 CYS B C 1
ATOM 9342 O O . CYS B 1 252 ? -13.359 -30.406 -3.217 1 78.19 252 CYS B O 1
ATOM 9344 N N . LEU B 1 253 ? -12.578 -31.812 -4.906 1 80.12 253 LEU B N 1
ATOM 9345 C CA . LEU B 1 253 ? -12.992 -33.031 -4.184 1 80.12 253 LEU B CA 1
ATOM 9346 C C . LEU B 1 253 ? -12.312 -33.094 -2.82 1 80.12 253 LEU B C 1
ATOM 9348 O O . LEU B 1 253 ? -11.109 -32.844 -2.707 1 80.12 253 LEU B O 1
ATOM 9352 N N . GLY B 1 254 ? -13.078 -33.344 -1.801 1 86.44 254 GLY B N 1
ATOM 9353 C CA . GLY B 1 254 ? -12.562 -33.375 -0.439 1 86.44 254 GLY B CA 1
ATOM 9354 C C . GLY B 1 254 ? -12.906 -32.125 0.363 1 86.44 254 GLY B C 1
ATOM 9355 O O . GLY B 1 254 ? -12.742 -32.125 1.585 1 86.44 254 GLY B O 1
ATOM 9356 N N . ASP B 1 255 ? -13.375 -31.172 -0.348 1 90.12 255 ASP B N 1
ATOM 9357 C CA . ASP B 1 255 ? -13.711 -29.906 0.316 1 90.12 255 ASP B CA 1
ATOM 9358 C C . ASP B 1 255 ? -15.203 -29.844 0.642 1 90.12 255 ASP B C 1
ATOM 9360 O O . ASP B 1 255 ? -15.672 -28.875 1.244 1 90.12 255 ASP B O 1
ATOM 9364 N N . SER B 1 256 ? -15.898 -30.891 0.321 1 94 256 SER B N 1
ATOM 9365 C CA . SER B 1 256 ? -17.344 -30.906 0.502 1 94 256 SER B CA 1
ATOM 9366 C C . SER B 1 256 ? -17.719 -30.547 1.938 1 94 256 SER B C 1
ATOM 9368 O O . SER B 1 256 ? -17.078 -31 2.885 1 94 256 SER B O 1
ATOM 9370 N N . GLY B 1 257 ? -18.781 -29.719 2.02 1 96.94 257 GLY B N 1
ATOM 9371 C CA . GLY B 1 257 ? -19.25 -29.312 3.334 1 96.94 257 GLY B CA 1
ATOM 9372 C C . GLY B 1 257 ? -18.438 -28.188 3.945 1 96.94 257 GLY B C 1
ATOM 9373 O O . GLY B 1 257 ? -18.859 -27.578 4.938 1 96.94 257 GLY B O 1
ATOM 9374 N N . GLY B 1 258 ? -17.297 -27.906 3.346 1 97 258 GLY B N 1
ATOM 9375 C CA . GLY B 1 258 ? -16.453 -26.812 3.805 1 97 258 GLY B CA 1
ATOM 9376 C C . GLY B 1 258 ? -17.094 -25.453 3.641 1 97 258 GLY B C 1
ATOM 9377 O O . GLY B 1 258 ? -18.109 -25.312 2.945 1 97 258 GLY B O 1
ATOM 9378 N N . PRO B 1 259 ? -16.469 -24.469 4.234 1 97.25 259 PRO B N 1
ATOM 9379 C CA . PRO B 1 259 ? -17.125 -23.172 4.344 1 97.25 259 PRO B CA 1
ATOM 9380 C C . PRO B 1 259 ? -16.938 -22.312 3.092 1 97.25 259 PRO B C 1
ATOM 9382 O O . PRO B 1 259 ? -15.891 -22.375 2.449 1 97.25 259 PRO B O 1
ATOM 9385 N N . LEU B 1 260 ? -17.906 -21.594 2.721 1 96.94 260 LEU B N 1
ATOM 9386 C CA . LEU B 1 260 ? -17.875 -20.344 1.964 1 96.94 260 LEU B CA 1
ATOM 9387 C C . LEU B 1 260 ? -18.266 -19.172 2.846 1 96.94 260 LEU B C 1
ATOM 9389 O O . LEU B 1 260 ? -19.438 -19 3.195 1 96.94 260 LEU B O 1
ATOM 9393 N N . HIS B 1 261 ? -17.234 -18.375 3.248 1 96.12 261 HIS B N 1
ATOM 9394 C CA . HIS B 1 261 ? -17.547 -17.391 4.266 1 96.12 261 HIS B CA 1
ATOM 9395 C C . HIS B 1 261 ? -16.906 -16.031 3.943 1 96.12 261 HIS B C 1
ATOM 9397 O O . HIS B 1 261 ? -16.172 -15.914 2.963 1 96.12 261 HIS B O 1
ATOM 9403 N N . ILE B 1 262 ? -17.328 -15.016 4.68 1 95.44 262 ILE B N 1
ATOM 9404 C CA . ILE B 1 262 ? -16.75 -13.68 4.676 1 95.44 262 ILE B CA 1
ATOM 9405 C C . ILE B 1 262 ? -16.422 -13.258 6.109 1 95.44 262 ILE B C 1
ATOM 9407 O O . ILE B 1 262 ? -17.125 -13.617 7.047 1 95.44 262 ILE B O 1
ATOM 9411 N N . ARG B 1 263 ? -15.352 -12.531 6.25 1 93.56 263 ARG B N 1
ATOM 9412 C CA . ARG B 1 263 ? -15.008 -11.969 7.555 1 93.56 263 ARG B CA 1
ATOM 9413 C C . ARG B 1 263 ? -15.422 -10.508 7.656 1 93.56 263 ARG B C 1
ATOM 9415 O O . ARG B 1 263 ? -15 -9.68 6.852 1 93.56 263 ARG B O 1
ATOM 9422 N N . LEU B 1 264 ? -16.188 -10.242 8.633 1 93.5 264 LEU B N 1
ATOM 9423 C CA . LEU B 1 264 ? -16.719 -8.898 8.812 1 93.5 264 LEU B CA 1
ATOM 9424 C C . LEU B 1 264 ? -16.062 -8.211 10.008 1 93.5 264 LEU B C 1
ATOM 9426 O O . LEU B 1 264 ? -15.844 -8.844 11.047 1 93.5 264 LEU B O 1
ATOM 9430 N N . GLN B 1 265 ? -15.828 -6.957 9.891 1 89.62 265 GLN B N 1
ATOM 9431 C CA . GLN B 1 265 ? -15.078 -6.195 10.883 1 89.62 265 GLN B CA 1
ATOM 9432 C C . GLN B 1 265 ? -16 -5.629 11.961 1 89.62 265 GLN B C 1
ATOM 9434 O O . GLN B 1 265 ? -17.109 -5.168 11.656 1 89.62 265 GLN B O 1
ATOM 9439 N N . HIS B 1 266 ? -15.656 -5.672 13.117 1 89 266 HIS B N 1
ATOM 9440 C CA . HIS B 1 266 ? -16.25 -5.055 14.297 1 89 266 HIS B CA 1
ATOM 9441 C C . HIS B 1 266 ? -15.281 -5.047 15.469 1 89 266 HIS B C 1
ATOM 9443 O O . HIS B 1 266 ? -14.352 -5.859 15.516 1 89 266 HIS B O 1
ATOM 9449 N N . ASN B 1 267 ? -15.391 -4.062 16.406 1 82.06 267 ASN B N 1
ATOM 9450 C CA . ASN B 1 267 ? -14.602 -4.008 17.641 1 82.06 267 ASN B CA 1
ATOM 9451 C C . ASN B 1 267 ? -13.102 -4.078 17.344 1 82.06 267 ASN B C 1
ATOM 9453 O O . ASN B 1 267 ? -12.359 -4.727 18.078 1 82.06 267 ASN B O 1
ATOM 9457 N N . TYR B 1 268 ? -12.703 -3.676 16.219 1 72.94 268 TYR B N 1
ATOM 9458 C CA . TYR B 1 268 ? -11.312 -3.713 15.781 1 72.94 268 TYR B CA 1
ATOM 9459 C C . TYR B 1 268 ? -10.883 -5.141 15.477 1 72.94 268 TYR B C 1
ATOM 9461 O O . TYR B 1 268 ? -9.68 -5.441 15.469 1 72.94 268 TYR B O 1
ATOM 9469 N N . LYS B 1 269 ? -11.875 -5.992 15.281 1 81.5 269 LYS B N 1
ATOM 9470 C CA . LYS B 1 269 ? -11.672 -7.406 14.969 1 81.5 269 LYS B CA 1
ATOM 9471 C C . LYS B 1 269 ? -12.484 -7.816 13.742 1 81.5 269 LYS B C 1
ATOM 9473 O O . LYS B 1 269 ? -13.18 -6.992 13.148 1 81.5 269 LYS B O 1
ATOM 9478 N N . VAL B 1 270 ? -12.258 -9.164 13.375 1 88.38 270 VAL B N 1
ATOM 9479 C CA . VAL B 1 270 ? -13.062 -9.703 12.281 1 88.38 270 VAL B CA 1
ATOM 9480 C C . VAL B 1 270 ? -13.719 -11.008 12.727 1 88.38 270 VAL B C 1
ATOM 9482 O O . VAL B 1 270 ? -13.125 -11.789 13.469 1 88.38 270 VAL B O 1
ATOM 9485 N N . THR B 1 271 ? -14.938 -11.188 12.336 1 93.06 271 THR B N 1
ATOM 9486 C CA . THR B 1 271 ? -15.703 -12.398 12.609 1 93.06 271 THR B CA 1
ATOM 9487 C C . THR B 1 271 ? -16.141 -13.055 11.305 1 93.06 271 THR B C 1
ATOM 9489 O O . THR B 1 271 ? -16.656 -12.383 10.406 1 93.06 271 THR B O 1
ATOM 9492 N N . PRO B 1 272 ? -15.914 -14.406 11.227 1 95.5 272 PRO B N 1
ATOM 9493 C CA . PRO B 1 272 ? -16.359 -15.094 10.016 1 95.5 272 PRO B CA 1
ATOM 9494 C C . PRO B 1 272 ? -17.875 -15.305 9.977 1 95.5 272 PRO B C 1
ATOM 9496 O O . PRO B 1 272 ? -18.469 -15.688 10.984 1 95.5 272 PRO B O 1
ATOM 9499 N N . PHE B 1 273 ? -18.484 -15.023 8.891 1 97.5 273 PHE B N 1
ATOM 9500 C CA . PHE B 1 273 ? -19.891 -15.297 8.602 1 97.5 273 PHE B CA 1
ATOM 9501 C C . PHE B 1 273 ? -20.016 -16.297 7.457 1 97.5 273 PHE B C 1
ATOM 9503 O O . PHE B 1 273 ? -19.578 -16.031 6.34 1 97.5 273 PHE B O 1
ATOM 9510 N N . LEU B 1 274 ? -20.625 -17.391 7.723 1 98 274 LEU B N 1
ATOM 9511 C CA . LEU B 1 274 ? -20.812 -18.453 6.738 1 98 274 LEU B CA 1
ATOM 9512 C C . LEU B 1 274 ? -21.953 -18.109 5.789 1 98 274 LEU B C 1
ATOM 9514 O O . LEU B 1 274 ? -23.109 -17.969 6.223 1 98 274 LEU B O 1
ATOM 9518 N N . VAL B 1 275 ? -21.625 -18.047 4.543 1 97.38 275 VAL B N 1
ATOM 9519 C CA . VAL B 1 275 ? -22.609 -17.734 3.506 1 97.38 275 VAL B CA 1
ATOM 9520 C C . VAL B 1 275 ? -23.109 -19.031 2.865 1 97.38 275 VAL B C 1
ATOM 9522 O O . VAL B 1 275 ? -24.281 -19.109 2.479 1 97.38 275 VAL B O 1
ATOM 9525 N N . GLY B 1 276 ? -22.172 -19.984 2.82 1 97.75 276 GLY B N 1
ATOM 9526 C CA . GLY B 1 276 ? -22.531 -21.234 2.178 1 97.75 276 GLY B CA 1
ATOM 9527 C C . GLY B 1 276 ? -21.594 -22.375 2.521 1 97.75 276 GLY B C 1
ATOM 9528 O O . GLY B 1 276 ? -20.672 -22.203 3.307 1 97.75 276 GLY B O 1
ATOM 9529 N N . LEU B 1 277 ? -21.969 -23.562 1.942 1 97.81 277 LEU B N 1
ATOM 9530 C CA . LEU B 1 277 ? -21.203 -24.797 2.1 1 97.81 277 LEU B CA 1
ATOM 9531 C C . LEU B 1 277 ? -20.844 -25.391 0.741 1 97.81 277 LEU B C 1
ATOM 9533 O O . LEU B 1 277 ? -21.672 -25.406 -0.174 1 97.81 277 LEU B O 1
ATOM 9537 N N . THR B 1 278 ? -19.641 -25.844 0.699 1 96 278 THR B N 1
ATOM 9538 C CA . THR B 1 278 ? -19.234 -26.5 -0.542 1 96 278 THR B CA 1
ATOM 9539 C C . THR B 1 278 ? -20.141 -27.688 -0.849 1 96 278 THR B C 1
ATOM 9541 O O . THR B 1 278 ? -20.266 -28.609 -0.039 1 96 278 THR B O 1
ATOM 9544 N N . SER B 1 279 ? -20.797 -27.719 -2.061 1 94.94 279 SER B N 1
ATOM 9545 C CA . SER B 1 279 ? -21.797 -28.734 -2.363 1 94.94 279 SER B CA 1
ATOM 9546 C C . SER B 1 279 ? -21.406 -29.547 -3.59 1 94.94 279 SER B C 1
ATOM 9548 O O . SER B 1 279 ? -21.047 -30.719 -3.471 1 94.94 279 SER B O 1
ATOM 9550 N N . PHE B 1 280 ? -21.469 -28.906 -4.773 1 89.75 280 PHE B N 1
ATOM 9551 C CA . PHE B 1 280 ? -21.125 -29.672 -5.965 1 89.75 280 PHE B CA 1
ATOM 9552 C C . PHE B 1 280 ? -20.609 -28.75 -7.066 1 89.75 280 PHE B C 1
ATOM 9554 O O . PHE B 1 280 ? -20.656 -27.516 -6.93 1 89.75 280 PHE B O 1
ATOM 9561 N N . GLY B 1 281 ? -20.078 -29.344 -8.047 1 85 281 GLY B N 1
ATOM 9562 C CA . GLY B 1 281 ? -19.578 -28.594 -9.188 1 85 281 GLY B CA 1
ATOM 9563 C C . GLY B 1 281 ? -18.953 -29.484 -10.25 1 85 281 GLY B C 1
ATOM 9564 O O . GLY B 1 281 ? -19.016 -30.703 -10.164 1 85 281 GLY B O 1
ATOM 9565 N N . ARG B 1 282 ? -18.453 -28.781 -11.227 1 72.69 282 ARG B N 1
ATOM 9566 C CA . ARG B 1 282 ? -17.625 -29.422 -12.25 1 72.69 282 ARG B CA 1
ATOM 9567 C C . ARG B 1 282 ? -16.188 -29.594 -11.766 1 72.69 282 ARG B C 1
ATOM 9569 O O . ARG B 1 282 ? -15.828 -29.109 -10.695 1 72.69 282 ARG B O 1
ATOM 9576 N N . PRO B 1 283 ? -15.445 -30.375 -12.484 1 61.91 283 PRO B N 1
ATOM 9577 C CA . PRO B 1 283 ? -14.07 -30.594 -12.031 1 61.91 283 PRO B CA 1
ATOM 9578 C C . PRO B 1 283 ? -13.336 -29.281 -11.742 1 61.91 283 PRO B C 1
ATOM 9580 O O . PRO B 1 283 ? -13.367 -28.359 -12.555 1 61.91 283 PRO B O 1
ATOM 9583 N N . CYS B 1 284 ? -12.82 -29.219 -10.523 1 68.31 284 CYS B N 1
ATOM 9584 C CA . CYS B 1 284 ? -12.18 -28 -10.031 1 68.31 284 CYS B CA 1
ATOM 9585 C C . CYS B 1 284 ? -10.961 -27.656 -10.867 1 68.31 284 CYS B C 1
ATOM 9587 O O . CYS B 1 284 ? -10.375 -28.516 -11.523 1 68.31 284 CYS B O 1
ATOM 9589 N N . GLY B 1 285 ? -10.648 -26.391 -10.953 1 56.81 285 GLY B N 1
ATOM 9590 C CA . GLY B 1 285 ? -9.469 -25.953 -11.68 1 56.81 285 GLY B CA 1
ATOM 9591 C C . GLY B 1 285 ? -9.742 -25.641 -13.133 1 56.81 285 GLY B C 1
ATOM 9592 O O . GLY B 1 285 ? -8.812 -25.391 -13.914 1 56.81 285 GLY B O 1
ATOM 9593 N N . GLN B 1 286 ? -10.961 -25.812 -13.539 1 50.03 286 GLN B N 1
ATOM 9594 C CA . GLN B 1 286 ? -11.289 -25.594 -14.945 1 50.03 286 GLN B CA 1
ATOM 9595 C C . GLN B 1 286 ? -12.156 -24.359 -15.117 1 50.03 286 GLN B C 1
ATOM 9597 O O . GLN B 1 286 ? -12.977 -24.281 -16.031 1 50.03 286 GLN B O 1
ATOM 9602 N N . SER B 1 287 ? -12.031 -23.359 -14.336 1 57.81 287 SER B N 1
ATOM 9603 C CA . SER B 1 287 ? -12.602 -22.016 -14.445 1 57.81 287 SER B CA 1
ATOM 9604 C C . SER B 1 287 ? -14.125 -22.062 -14.406 1 57.81 287 SER B C 1
ATOM 9606 O O . SER B 1 287 ? -14.797 -21.297 -15.109 1 57.81 287 SER B O 1
ATOM 9608 N N . HIS B 1 288 ? -14.703 -23.047 -13.836 1 69.38 288 HIS B N 1
ATOM 9609 C CA . HIS B 1 288 ? -16.141 -23.031 -13.555 1 69.38 288 HIS B CA 1
ATOM 9610 C C . HIS B 1 288 ? -16.406 -22.703 -12.094 1 69.38 288 HIS B C 1
ATOM 9612 O O . HIS B 1 288 ? -15.664 -23.109 -11.211 1 69.38 288 HIS B O 1
ATOM 9618 N N . PRO B 1 289 ? -17.469 -21.984 -12.031 1 84.25 289 PRO B N 1
ATOM 9619 C CA . PRO B 1 289 ? -17.828 -21.734 -10.633 1 84.25 289 PRO B CA 1
ATOM 9620 C C . PRO B 1 289 ? -18.297 -22.984 -9.906 1 84.25 289 PRO B C 1
ATOM 9622 O O . PRO B 1 289 ? -18.844 -23.891 -10.531 1 84.25 289 PRO B O 1
ATOM 9625 N N . GLY B 1 290 ? -17.938 -23.094 -8.641 1 88.62 290 GLY B N 1
ATOM 9626 C CA . GLY B 1 290 ? -18.547 -24.109 -7.789 1 88.62 290 GLY B CA 1
ATOM 9627 C C . GLY B 1 290 ? -19.938 -23.734 -7.305 1 88.62 290 GLY B C 1
ATOM 9628 O O . GLY B 1 290 ? -20.312 -22.547 -7.332 1 88.62 290 GLY B O 1
ATOM 9629 N N . VAL B 1 291 ? -20.766 -24.734 -7.043 1 92.62 291 VAL B N 1
ATOM 9630 C CA . VAL B 1 291 ? -22.078 -24.5 -6.465 1 92.62 291 VAL B CA 1
ATOM 9631 C C . VAL B 1 291 ? -22.062 -24.844 -4.973 1 92.62 291 VAL B C 1
ATOM 9633 O O . VAL B 1 291 ? -21.562 -25.891 -4.574 1 92.62 291 VAL B O 1
ATOM 9636 N N . TYR B 1 292 ? -22.547 -23.938 -4.195 1 96.38 292 TYR B N 1
ATOM 9637 C CA . TYR B 1 292 ? -22.562 -24.047 -2.742 1 96.38 292 TYR B CA 1
ATOM 9638 C C . TYR B 1 292 ? -23.984 -24 -2.207 1 96.38 292 TYR B C 1
ATOM 9640 O O . TYR B 1 292 ? -24.875 -23.406 -2.826 1 96.38 292 TYR B O 1
ATOM 9648 N N . THR B 1 293 ? -24.203 -24.656 -1.131 1 97.44 293 THR B N 1
ATOM 9649 C CA . THR B 1 293 ? -25.5 -24.531 -0.454 1 97.44 293 THR B CA 1
ATOM 9650 C C . THR B 1 293 ? -25.609 -23.188 0.252 1 97.44 293 THR B C 1
ATOM 9652 O O . THR B 1 293 ? -24.828 -22.891 1.154 1 97.44 293 THR B O 1
ATOM 9655 N N . ARG B 1 294 ? -26.516 -22.391 -0.149 1 96.94 294 ARG B N 1
ATOM 9656 C CA . ARG B 1 294 ? -26.797 -21.141 0.531 1 96.94 294 ARG B CA 1
ATOM 9657 C C . ARG B 1 294 ? -27.406 -21.375 1.903 1 96.94 294 ARG B C 1
ATOM 9659 O O . ARG B 1 294 ? -28.406 -22.094 2.023 1 96.94 294 ARG B O 1
ATOM 9666 N N . ILE B 1 295 ? -26.953 -20.734 2.9 1 96.69 295 ILE B N 1
ATOM 9667 C CA . ILE B 1 295 ? -27.359 -21.047 4.266 1 96.69 295 ILE B CA 1
ATOM 9668 C C . ILE B 1 295 ? -28.656 -20.297 4.609 1 96.69 295 ILE B C 1
ATOM 9670 O O . ILE B 1 295 ? -29.5 -20.797 5.352 1 96.69 295 ILE B O 1
ATOM 9674 N N . ALA B 1 296 ? -28.922 -19.141 4.082 1 96.38 296 ALA B N 1
ATOM 9675 C CA . ALA B 1 296 ? -29.953 -18.172 4.492 1 96.38 296 ALA B CA 1
ATOM 9676 C C . ALA B 1 296 ? -31.344 -18.797 4.422 1 96.38 296 ALA B C 1
ATOM 9678 O O . ALA B 1 296 ? -32.125 -18.672 5.355 1 96.38 296 ALA B O 1
ATOM 9679 N N . PRO B 1 297 ? -31.641 -19.594 3.396 1 96.31 297 PRO B N 1
ATOM 9680 C CA . PRO B 1 297 ? -33 -20.156 3.312 1 96.31 297 PRO B CA 1
ATOM 9681 C C . PRO B 1 297 ? -33.281 -21.188 4.402 1 96.31 297 PRO B C 1
ATOM 9683 O O . PRO B 1 297 ? -34.406 -21.547 4.633 1 96.31 297 PRO B O 1
ATOM 9686 N N . PHE B 1 298 ? -32.281 -21.641 5.07 1 97.19 298 PHE B N 1
ATOM 9687 C CA . PHE B 1 298 ? -32.438 -22.734 6.02 1 97.19 298 PHE B CA 1
ATOM 9688 C C . PHE B 1 298 ? -32.438 -22.203 7.453 1 97.19 298 PHE B C 1
ATOM 9690 O O . PHE B 1 298 ? -32.281 -22.984 8.398 1 97.19 298 PHE B O 1
ATOM 9697 N N . ARG B 1 299 ? -32.594 -20.938 7.617 1 95.94 299 ARG B N 1
ATOM 9698 C CA . ARG B 1 299 ? -32.562 -20.328 8.938 1 95.94 299 ARG B CA 1
ATOM 9699 C C . ARG B 1 299 ? -33.5 -21.047 9.898 1 95.94 299 ARG B C 1
ATOM 9701 O O . ARG B 1 299 ? -33.094 -21.484 10.969 1 95.94 299 ARG B O 1
ATOM 9708 N N . SER B 1 300 ? -34.781 -21.219 9.555 1 95.44 300 SER B N 1
ATOM 9709 C CA . SER B 1 300 ? -35.781 -21.828 10.43 1 95.44 300 SER B CA 1
ATOM 9710 C C . SER B 1 300 ? -35.438 -23.266 10.758 1 95.44 300 SER B C 1
ATOM 9712 O O . SER B 1 300 ? -35.531 -23.703 11.906 1 95.44 300 SER B O 1
ATOM 9714 N N . TRP B 1 301 ? -35 -24.031 9.766 1 97.06 301 TRP B N 1
ATOM 9715 C CA . TRP B 1 301 ? -34.656 -25.438 9.977 1 97.06 301 TRP B CA 1
ATOM 9716 C C . TRP B 1 301 ? -33.469 -25.547 10.945 1 97.06 301 TRP B C 1
ATOM 9718 O O . TRP B 1 301 ? -33.469 -26.406 11.828 1 97.06 301 TRP B O 1
ATOM 9728 N N . ILE B 1 302 ? -32.406 -24.719 10.758 1 97.38 302 ILE B N 1
ATOM 9729 C CA . ILE B 1 302 ? -31.219 -24.766 11.594 1 97.38 302 ILE B CA 1
ATOM 9730 C C . ILE B 1 302 ? -31.594 -24.469 13.047 1 97.38 302 ILE B C 1
ATOM 9732 O O . ILE B 1 302 ? -31.25 -25.234 13.945 1 97.38 302 ILE B O 1
ATOM 9736 N N . VAL B 1 303 ? -32.344 -23.375 13.258 1 96.44 303 VAL B N 1
ATOM 9737 C CA . VAL B 1 303 ? -32.688 -22.938 14.609 1 96.44 303 VAL B CA 1
ATOM 9738 C C . VAL B 1 303 ? -33.562 -23.984 15.289 1 96.44 303 VAL B C 1
ATOM 9740 O O . VAL B 1 303 ? -33.281 -24.391 16.422 1 96.44 303 VAL B O 1
ATOM 9743 N N . GLU B 1 304 ? -34.531 -24.516 14.602 1 96.5 304 GLU B N 1
ATOM 9744 C CA . GLU B 1 304 ? -35.438 -25.516 15.164 1 96.5 304 GLU B CA 1
ATOM 9745 C C . GLU B 1 304 ? -34.688 -26.812 15.477 1 96.5 304 GLU B C 1
ATOM 9747 O O . GLU B 1 304 ? -34.938 -27.438 16.516 1 96.5 304 GLU B O 1
ATOM 9752 N N . THR B 1 305 ? -33.875 -27.203 14.531 1 96.88 305 THR B N 1
ATOM 9753 C CA . THR B 1 305 ? -33.125 -28.453 14.719 1 96.88 305 THR B CA 1
ATOM 9754 C C . THR B 1 305 ? -32.188 -28.344 15.93 1 96.88 305 THR B C 1
ATOM 9756 O O . THR B 1 305 ? -32.062 -29.281 16.719 1 96.88 305 THR B O 1
ATOM 9759 N N . LEU B 1 306 ? -31.516 -27.25 16.078 1 96.75 306 LEU B N 1
ATOM 9760 C CA . LEU B 1 306 ? -30.625 -27.047 17.234 1 96.75 306 LEU B CA 1
ATOM 9761 C C . LEU B 1 306 ? -31.422 -27.062 18.531 1 96.75 306 LEU B C 1
ATOM 9763 O O . LEU B 1 306 ? -31 -27.688 19.516 1 96.75 306 LEU B O 1
ATOM 9767 N N . GLN B 1 307 ? -32.562 -26.422 18.547 1 95.75 307 GLN B N 1
ATOM 9768 C CA . GLN B 1 307 ? -33.438 -26.391 19.734 1 95.75 307 GLN B CA 1
ATOM 9769 C C . GLN B 1 307 ? -33.906 -27.797 20.109 1 95.75 307 GLN B C 1
ATOM 9771 O O . GLN B 1 307 ? -33.844 -28.172 21.281 1 95.75 307 GLN B O 1
ATOM 9776 N N . LYS B 1 308 ? -34.25 -28.531 19.172 1 95.44 308 LYS B N 1
ATOM 9777 C CA . LYS B 1 308 ? -34.781 -29.875 19.391 1 95.44 308 LYS B CA 1
ATOM 9778 C C . LYS B 1 308 ? -33.688 -30.844 19.828 1 95.44 308 LYS B C 1
ATOM 9780 O O . LYS B 1 308 ? -34 -31.891 20.406 1 95.44 308 LYS B O 1
ATOM 9785 N N . ASN B 1 309 ? -32.5 -30.531 19.547 1 94.81 309 ASN B N 1
ATOM 9786 C CA . ASN B 1 309 ? -31.422 -31.469 19.797 1 94.81 309 ASN B CA 1
ATOM 9787 C C . ASN B 1 309 ? -30.5 -30.969 20.906 1 94.81 309 ASN B C 1
ATOM 9789 O O . ASN B 1 309 ? -29.281 -31.125 20.812 1 94.81 309 ASN B O 1
ATOM 9793 N N . GLY B 1 310 ? -31.016 -30.281 21.906 1 90 310 GLY B N 1
ATOM 9794 C CA . GLY B 1 310 ? -30.25 -30.062 23.109 1 90 310 GLY B CA 1
ATOM 9795 C C . GLY B 1 310 ? -30.031 -28.594 23.438 1 90 310 GLY B C 1
ATOM 9796 O O . GLY B 1 310 ? -29.562 -28.25 24.516 1 90 310 GLY B O 1
ATOM 9797 N N . LEU B 1 311 ? -30.281 -27.672 22.453 1 93.25 311 LEU B N 1
ATOM 9798 C CA . LEU B 1 311 ? -30.125 -26.25 22.719 1 93.25 311 LEU B CA 1
ATOM 9799 C C . LEU B 1 311 ? -31.469 -25.578 22.906 1 93.25 311 LEU B C 1
ATOM 9801 O O . LEU B 1 311 ? -31.844 -24.672 22.141 1 93.25 311 LEU B O 1
ATOM 9805 N N . THR B 1 312 ? -32.125 -25.906 23.953 1 90.19 312 THR B N 1
ATOM 9806 C CA . THR B 1 312 ? -33.5 -25.469 24.219 1 90.19 312 THR B CA 1
ATOM 9807 C C . THR B 1 312 ? -33.562 -23.969 24.5 1 90.19 312 THR B C 1
ATOM 9809 O O . THR B 1 312 ? -34.562 -23.312 24.219 1 90.19 312 THR B O 1
ATOM 9812 N N . GLY B 1 313 ? -32.562 -23.375 24.984 1 90.56 313 GLY B N 1
ATOM 9813 C CA . GLY B 1 313 ? -32.562 -21.953 25.312 1 90.56 313 GLY B CA 1
ATOM 9814 C C . GLY B 1 313 ? -32.094 -21.078 24.156 1 90.56 313 GLY B C 1
ATOM 9815 O O . GLY B 1 313 ? -32.031 -19.859 24.281 1 90.56 313 GLY B O 1
ATOM 9816 N N . LEU B 1 314 ? -31.875 -21.75 23.031 1 92.94 314 LEU B N 1
ATOM 9817 C CA . LEU B 1 314 ? -31.422 -21 21.859 1 92.94 314 LEU B CA 1
ATOM 9818 C C . LEU B 1 314 ? -32.531 -20.141 21.297 1 92.94 314 LEU B C 1
ATOM 9820 O O . LEU B 1 314 ? -33.688 -20.609 21.156 1 92.94 314 LEU B O 1
ATOM 9824 N N . ARG B 1 315 ? -32.344 -18.938 21.094 1 91.94 315 ARG B N 1
ATOM 9825 C CA . ARG B 1 315 ? -33.312 -18.016 20.469 1 91.94 315 ARG B CA 1
ATOM 9826 C C . ARG B 1 315 ? -32.875 -17.672 19.047 1 91.94 315 ARG B C 1
ATOM 9828 O O . ARG B 1 315 ? -31.688 -17.672 18.734 1 91.94 315 ARG B O 1
ATOM 9835 N N . ASN B 1 316 ? -33.844 -17.312 18.297 1 91.44 316 ASN B N 1
ATOM 9836 C CA . ASN B 1 316 ? -33.562 -16.875 16.938 1 91.44 316 ASN B CA 1
ATOM 9837 C C . ASN B 1 316 ? -32.625 -15.688 16.891 1 91.44 316 ASN B C 1
ATOM 9839 O O . ASN B 1 316 ? -31.781 -15.578 16 1 91.44 316 ASN B O 1
ATOM 9843 N N . SER B 1 317 ? -32.75 -14.789 17.875 1 91.12 317 SER B N 1
ATOM 9844 C CA . SER B 1 317 ? -31.953 -13.562 17.938 1 91.12 317 SER B CA 1
ATOM 9845 C C . SER B 1 317 ? -30.484 -13.859 18.188 1 91.12 317 SER B C 1
ATOM 9847 O O . SER B 1 317 ? -29.625 -13.008 17.938 1 91.12 317 SER B O 1
ATOM 9849 N N . ASP B 1 318 ? -30.219 -15.117 18.609 1 93 318 ASP B N 1
ATOM 9850 C CA . ASP B 1 318 ? -28.828 -15.492 18.859 1 93 318 ASP B CA 1
ATOM 9851 C C . ASP B 1 318 ? -28.031 -15.57 17.547 1 93 318 ASP B C 1
ATOM 9853 O O . ASP B 1 318 ? -26.797 -15.555 17.562 1 93 318 ASP B O 1
ATOM 9857 N N . PHE B 1 319 ? -28.797 -15.578 16.438 1 94 319 PHE B N 1
ATOM 9858 C CA . PHE B 1 319 ? -28.125 -15.68 15.148 1 94 319 PHE B CA 1
ATOM 9859 C C . PHE B 1 319 ? -28.125 -14.344 14.43 1 94 319 PHE B C 1
ATOM 9861 O O . PHE B 1 319 ? -27.703 -14.25 13.273 1 94 319 PHE B O 1
ATOM 9868 N N . ASP B 1 320 ? -28.656 -13.328 15.133 1 94.56 320 ASP B N 1
ATOM 9869 C CA . ASP B 1 320 ? -28.484 -11.992 14.57 1 94.56 320 ASP B CA 1
ATOM 9870 C C . ASP B 1 320 ? -27.016 -11.617 14.461 1 94.56 320 ASP B C 1
ATOM 9872 O O . ASP B 1 320 ? -26.219 -11.922 15.359 1 94.56 320 ASP B O 1
ATOM 9876 N N . PRO B 1 321 ? -26.672 -10.938 13.391 1 95.44 321 PRO B N 1
ATOM 9877 C CA . PRO B 1 321 ? -25.266 -10.656 13.141 1 95.44 321 PRO B CA 1
ATOM 9878 C C . PRO B 1 321 ? -24.562 -10 14.328 1 95.44 321 PRO B C 1
ATOM 9880 O O . PRO B 1 321 ? -23.469 -10.406 14.719 1 95.44 321 PRO B O 1
ATOM 9883 N N . ALA B 1 322 ? -25.203 -9.008 14.969 1 94.75 322 ALA B N 1
ATOM 9884 C CA . ALA B 1 322 ? -24.578 -8.289 16.078 1 94.75 322 ALA B CA 1
ATOM 9885 C C . ALA B 1 322 ? -24.359 -9.219 17.281 1 94.75 322 ALA B C 1
ATOM 9887 O O . ALA B 1 322 ? -23.281 -9.227 17.875 1 94.75 322 ALA B O 1
ATOM 9888 N N . ASP B 1 323 ? -25.375 -9.992 17.594 1 94.06 323 ASP B N 1
ATOM 9889 C CA . ASP B 1 323 ? -25.297 -10.875 18.75 1 94.06 323 ASP B CA 1
ATOM 9890 C C . ASP B 1 323 ? -24.25 -11.969 18.531 1 94.06 323 ASP B C 1
ATOM 9892 O O . ASP B 1 323 ? -23.484 -12.297 19.438 1 94.06 323 ASP B O 1
ATOM 9896 N N . CYS B 1 324 ? -24.234 -12.531 17.344 1 95.06 324 CYS B N 1
ATOM 9897 C CA . CYS B 1 324 ? -23.25 -13.562 17.047 1 95.06 324 CYS B CA 1
ATOM 9898 C C . CYS B 1 324 ? -21.844 -12.992 17.094 1 95.06 324 CYS B C 1
ATOM 9900 O O . CYS B 1 324 ? -20.922 -13.625 17.625 1 95.06 324 CYS B O 1
ATOM 9902 N N . ALA B 1 325 ? -21.656 -11.828 16.484 1 94.38 325 ALA B N 1
ATOM 9903 C CA . ALA B 1 325 ? -20.344 -11.195 16.453 1 94.38 325 ALA B CA 1
ATOM 9904 C C . ALA B 1 325 ? -19.812 -10.961 17.859 1 94.38 325 ALA B C 1
ATOM 9906 O O . ALA B 1 325 ? -18.609 -11.055 18.109 1 94.38 325 ALA B O 1
ATOM 9907 N N . LEU B 1 326 ? -20.672 -10.664 18.766 1 93.88 326 LEU B N 1
ATOM 9908 C CA . LEU B 1 326 ? -20.281 -10.336 20.141 1 93.88 326 LEU B CA 1
ATOM 9909 C C . LEU B 1 326 ? -20 -11.609 20.938 1 93.88 326 LEU B C 1
ATOM 9911 O O . LEU B 1 326 ? -19.359 -11.547 21.984 1 93.88 326 LEU B O 1
ATOM 9915 N N . ARG B 1 327 ? -20.547 -12.727 20.312 1 91.56 327 ARG B N 1
ATOM 9916 C CA . ARG B 1 327 ? -20.234 -13.992 20.969 1 91.56 327 ARG B CA 1
ATOM 9917 C C . ARG B 1 327 ? -18.766 -14.328 20.859 1 91.56 327 ARG B C 1
ATOM 9919 O O . ARG B 1 327 ? -18.219 -14.406 19.766 1 91.56 327 ARG B O 1
ATOM 9926 N N . HIS B 1 328 ? -18 -14.445 21.844 1 88.5 328 HIS B N 1
ATOM 9927 C CA . HIS B 1 328 ? -16.578 -14.773 21.906 1 88.5 328 HIS B CA 1
ATOM 9928 C C . HIS B 1 328 ? -15.727 -13.672 21.297 1 88.5 328 HIS B C 1
ATOM 9930 O O . HIS B 1 328 ? -14.68 -13.945 20.688 1 88.5 328 HIS B O 1
ATOM 9936 N N . VAL B 1 329 ? -16.219 -12.445 21.219 1 88.31 329 VAL B N 1
ATOM 9937 C CA . VAL B 1 329 ? -15.555 -11.328 20.562 1 88.31 329 VAL B CA 1
ATOM 9938 C C . VAL B 1 329 ? -14.141 -11.18 21.109 1 88.31 329 VAL B C 1
ATOM 9940 O O . VAL B 1 329 ? -13.219 -10.789 20.375 1 88.31 329 VAL B O 1
ATOM 9943 N N . ALA B 1 330 ? -13.867 -11.594 22.234 1 80.75 330 ALA B N 1
ATOM 9944 C CA . ALA B 1 330 ? -12.578 -11.398 22.891 1 80.75 330 ALA B CA 1
ATOM 9945 C C . ALA B 1 330 ? -11.477 -12.195 22.203 1 80.75 330 ALA B C 1
ATOM 9947 O O . ALA B 1 330 ? -10.305 -11.812 22.234 1 80.75 330 ALA B O 1
ATOM 9948 N N . ILE B 1 331 ? -11.875 -13.312 21.516 1 80.69 331 ILE B N 1
ATOM 9949 C CA . ILE B 1 331 ? -10.844 -14.203 20.984 1 80.69 331 ILE B CA 1
ATOM 9950 C C . ILE B 1 331 ? -10.789 -14.062 19.469 1 80.69 331 ILE B C 1
ATOM 9952 O O . ILE B 1 331 ? -9.984 -14.734 18.812 1 80.69 331 ILE B O 1
ATOM 9956 N N . ARG B 1 332 ? -11.695 -13.242 18.938 1 83.5 332 ARG B N 1
ATOM 9957 C CA . ARG B 1 332 ? -11.719 -13.086 17.484 1 83.5 332 ARG B CA 1
ATOM 9958 C C . ARG B 1 332 ? -10.422 -12.461 16.984 1 83.5 332 ARG B C 1
ATOM 9960 O O . ARG B 1 332 ? -9.734 -11.758 17.734 1 83.5 332 ARG B O 1
ATOM 9967 N N . GLN B 1 333 ? -10.211 -12.766 15.711 1 72.44 333 GLN B N 1
ATOM 9968 C CA . GLN B 1 333 ? -9.008 -12.242 15.07 1 72.44 333 GLN B CA 1
ATOM 9969 C C . GLN B 1 333 ? -9.055 -10.727 14.945 1 72.44 333 GLN B C 1
ATOM 9971 O O . GLN B 1 333 ? -10.109 -10.156 14.641 1 72.44 333 GLN B O 1
ATOM 9976 N N . LEU B 1 334 ? -8.055 -10.086 15.305 1 58.72 334 LEU B N 1
ATOM 9977 C CA . LEU B 1 334 ? -7.949 -8.648 15.102 1 58.72 334 LEU B CA 1
ATOM 9978 C C . LEU B 1 334 ? -7.98 -8.297 13.617 1 58.72 334 LEU B C 1
ATOM 9980 O O . LEU B 1 334 ? -7.5 -9.078 12.789 1 58.72 334 LEU B O 1
ATOM 9984 N N . ASP B 1 335 ? -9 -7.359 13.312 1 57.91 335 ASP B N 1
ATOM 9985 C CA . ASP B 1 335 ? -9.086 -6.91 11.922 1 57.91 335 ASP B CA 1
ATOM 9986 C C . ASP B 1 335 ? -7.703 -6.605 11.352 1 57.91 335 ASP B C 1
ATOM 9988 O O . ASP B 1 335 ? -7.461 -6.801 10.164 1 57.91 335 ASP B O 1
ATOM 9992 N N . ILE B 1 336 ? -7.113 -5.934 12.234 1 47.44 336 ILE B N 1
ATOM 9993 C CA . ILE B 1 336 ? -5.789 -5.516 11.781 1 47.44 336 ILE B CA 1
ATOM 9994 C C . ILE B 1 336 ? -4.797 -6.664 11.945 1 47.44 336 ILE B C 1
ATOM 9996 O O . ILE B 1 336 ? -4.262 -6.875 13.039 1 47.44 336 ILE B O 1
ATOM 10000 N N . SER B 1 337 ? -5.477 -7.922 11.883 1 39.41 337 SER B N 1
ATOM 10001 C CA . SER B 1 337 ? -4.562 -8.961 12.336 1 39.41 337 SER B CA 1
ATOM 10002 C C . SER B 1 337 ? -3.156 -8.742 11.789 1 39.41 337 SER B C 1
ATOM 10004 O O . SER B 1 337 ? -2.988 -8.289 10.656 1 39.41 337 SER B O 1
ATOM 10006 N N . ASN B 1 338 ? -2.402 -8.391 12.688 1 35.31 338 ASN B N 1
ATOM 10007 C CA . ASN B 1 338 ? -0.95 -8.5 12.602 1 35.31 338 ASN B CA 1
ATOM 10008 C C . ASN B 1 338 ? -0.525 -9.828 11.984 1 35.31 338 ASN B C 1
ATOM 10010 O O . ASN B 1 338 ? -1.025 -10.891 12.367 1 35.31 338 ASN B O 1
ATOM 10014 N N . VAL B 1 339 ? -0.44 -9.812 10.789 1 32.16 339 VAL B N 1
ATOM 10015 C CA . VAL B 1 339 ? -0.098 -11.117 10.242 1 32.16 339 VAL B CA 1
ATOM 10016 C C . VAL B 1 339 ? 0.881 -11.828 11.164 1 32.16 339 VAL B C 1
ATOM 10018 O O . VAL B 1 339 ? 1.944 -11.297 11.492 1 32.16 339 VAL B O 1
ATOM 10021 N N . VAL B 1 340 ? 0.251 -12.508 12.203 1 29.78 340 VAL B N 1
ATOM 10022 C CA . VAL B 1 340 ? 1.031 -13.484 12.953 1 29.78 340 VAL B CA 1
ATOM 10023 C C . VAL B 1 340 ? 1.476 -14.609 12.031 1 29.78 340 VAL B C 1
ATOM 10025 O O . VAL B 1 340 ? 0.663 -15.172 11.289 1 29.78 340 VAL B O 1
ATOM 10028 N N . THR B 1 341 ? 2.631 -14.477 11.695 1 29.81 341 THR B N 1
ATOM 10029 C CA . THR B 1 341 ? 3.168 -15.672 11.047 1 29.81 341 THR B CA 1
ATOM 10030 C C . THR B 1 341 ? 3.012 -16.891 11.945 1 29.81 341 THR B C 1
ATOM 10032 O O . THR B 1 341 ? 3.336 -16.844 13.133 1 29.81 341 THR B O 1
ATOM 10035 N N . ASN B 1 342 ? 1.705 -17.562 11.883 1 26.75 342 ASN B N 1
ATOM 10036 C CA . ASN B 1 342 ? 1.819 -18.875 12.516 1 26.75 342 ASN B CA 1
ATOM 10037 C C . ASN B 1 342 ? 2.857 -19.75 11.812 1 26.75 342 ASN B C 1
ATOM 10039 O O . ASN B 1 342 ? 3.434 -19.344 10.805 1 26.75 342 ASN B O 1
ATOM 10043 N N . GLN B 1 343 ? 2.842 -20.953 12.148 1 26.05 343 GLN B N 1
ATOM 10044 C CA . GLN B 1 343 ? 3.666 -22.047 11.664 1 26.05 343 GLN B CA 1
ATOM 10045 C C . GLN B 1 343 ? 3.566 -22.172 10.141 1 26.05 343 GLN B C 1
ATOM 10047 O O . GLN B 1 343 ? 4.512 -22.625 9.492 1 26.05 343 GLN B O 1
ATOM 10052 N N . SER B 1 344 ? 2.439 -22.125 9.539 1 26.19 344 SER B N 1
ATOM 10053 C CA . SER B 1 344 ? 2.223 -22.531 8.156 1 26.19 344 SER B CA 1
ATOM 10054 C C . SER B 1 344 ? 2.465 -21.391 7.188 1 26.19 344 SER B C 1
ATOM 10056 O O . SER B 1 344 ? 2.35 -21.547 5.969 1 26.19 344 SER B O 1
ATOM 10058 N N . GLY B 1 345 ? 3.189 -20.203 7.203 1 26.62 345 GLY B N 1
ATOM 10059 C CA . GLY B 1 345 ? 3.877 -19.234 6.371 1 26.62 345 GLY B CA 1
ATOM 10060 C C . GLY B 1 345 ? 2.949 -18.172 5.801 1 26.62 345 GLY B C 1
ATOM 10061 O O . GLY B 1 345 ? 3.326 -17.438 4.887 1 26.62 345 GLY B O 1
ATOM 10062 N N . VAL B 1 346 ? 1.631 -18.297 5.641 1 26.38 346 VAL B N 1
ATOM 10063 C CA . VAL B 1 346 ? 0.79 -17.453 4.797 1 26.38 346 VAL B CA 1
ATOM 10064 C C . VAL B 1 346 ? 0.542 -16.109 5.492 1 26.38 346 VAL B C 1
ATOM 10066 O O . VAL B 1 346 ? 0.098 -16.078 6.641 1 26.38 346 VAL B O 1
ATOM 10069 N N . PHE B 1 347 ? 1.362 -14.93 5.008 1 28.39 347 PHE B N 1
ATOM 10070 C CA . PHE B 1 347 ? 1.341 -13.656 5.711 1 28.39 347 PHE B CA 1
ATOM 10071 C C . PHE B 1 347 ? 0.338 -12.703 5.07 1 28.39 347 PHE B C 1
ATOM 10073 O O . PHE B 1 347 ? 0.23 -12.641 3.844 1 28.39 347 PHE B O 1
ATOM 10080 N N . GLU B 1 348 ? -0.904 -12.578 5.512 1 29.89 348 GLU B N 1
ATOM 10081 C CA . GLU B 1 348 ? -1.795 -11.594 4.891 1 29.89 348 GLU B CA 1
ATOM 10082 C C . GLU B 1 348 ? -1.627 -10.219 5.523 1 29.89 348 GLU B C 1
ATOM 10084 O O . GLU B 1 348 ? -1.565 -10.094 6.75 1 29.89 348 GLU B O 1
ATOM 10089 N N . SER B 1 349 ? -0.979 -9.141 4.859 1 32.19 349 SER B N 1
ATOM 10090 C CA . SER B 1 349 ? -0.735 -7.781 5.32 1 32.19 349 SER B CA 1
ATOM 10091 C C . SER B 1 349 ? -2 -6.934 5.234 1 32.19 349 SER B C 1
ATOM 10093 O O . SER B 1 349 ? -2.777 -7.062 4.285 1 32.19 349 SER B O 1
ATOM 10095 N N . PHE B 1 350 ? -2.676 -6.492 6.316 1 34.97 350 PHE B N 1
ATOM 10096 C CA . PHE B 1 350 ? -3.826 -5.598 6.25 1 34.97 350 PHE B CA 1
ATOM 10097 C C . PHE B 1 350 ? -3.404 -4.152 6.508 1 34.97 350 PHE B C 1
ATOM 10099 O O . PHE B 1 350 ? -2.535 -3.895 7.34 1 34.97 350 PHE B O 1
ATOM 10106 N N . ASP B 1 351 ? -3.699 -3.166 5.703 1 38.31 351 ASP B N 1
ATOM 10107 C CA . ASP B 1 351 ? -3.486 -1.728 5.82 1 38.31 351 ASP B CA 1
ATOM 10108 C C . ASP B 1 351 ? -4.383 -1.126 6.902 1 38.31 351 ASP B C 1
ATOM 10110 O O . ASP B 1 351 ? -5.586 -0.954 6.695 1 38.31 351 ASP B O 1
ATOM 10114 N N . ILE B 1 352 ? -3.891 -0.877 8.07 1 42.41 352 ILE B N 1
ATOM 10115 C CA . ILE B 1 352 ? -4.617 -0.422 9.25 1 42.41 352 ILE B CA 1
ATOM 10116 C C . ILE B 1 352 ? -5.195 0.969 8.992 1 42.41 352 ILE B C 1
ATOM 10118 O O . ILE B 1 352 ? -6.16 1.375 9.641 1 42.41 352 ILE B O 1
ATOM 10122 N N . GLN B 1 353 ? -4.543 1.79 8.141 1 42.34 353 GLN B N 1
ATOM 10123 C CA . GLN B 1 353 ? -5.035 3.139 7.879 1 42.34 353 GLN B CA 1
ATOM 10124 C C . GLN B 1 353 ? -6.418 3.105 7.23 1 42.34 353 GLN B C 1
ATOM 10126 O O . GLN B 1 353 ? -7.203 4.043 7.387 1 42.34 353 GLN B O 1
ATOM 10131 N N . ARG B 1 354 ? -6.668 2.137 6.504 1 47.69 354 ARG B N 1
ATOM 10132 C CA . ARG B 1 354 ? -7.941 2.082 5.789 1 47.69 354 ARG B CA 1
ATOM 10133 C C . ARG B 1 354 ? -9.07 1.637 6.719 1 47.69 354 ARG B C 1
ATOM 10135 O O . ARG B 1 354 ? -10.242 1.925 6.461 1 47.69 354 ARG B O 1
ATOM 10142 N N . GLU B 1 355 ? -8.664 1 7.801 1 58.38 355 GLU B N 1
ATOM 10143 C CA . GLU B 1 355 ? -9.742 0.338 8.523 1 58.38 355 GLU B CA 1
ATOM 10144 C C . GLU B 1 355 ? -10.094 1.087 9.805 1 58.38 355 GLU B C 1
ATOM 10146 O O . GLU B 1 355 ? -10.859 0.588 10.633 1 58.38 355 GLU B O 1
ATOM 10151 N N . TYR B 1 356 ? -9.953 2.537 9.828 1 63.25 356 TYR B N 1
ATOM 10152 C CA . TYR B 1 356 ? -10.102 3.078 11.172 1 63.25 356 TYR B CA 1
ATOM 10153 C C . TYR B 1 356 ? -11.5 3.643 11.383 1 63.25 356 TYR B C 1
ATOM 10155 O O . TYR B 1 356 ? -12.047 4.309 10.5 1 63.25 356 TYR B O 1
ATOM 10163 N N . ILE B 1 357 ? -12.25 3.129 12.406 1 78.25 357 ILE B N 1
ATOM 10164 C CA . ILE B 1 357 ? -13.477 3.688 12.969 1 78.25 357 ILE B CA 1
ATOM 10165 C C . ILE B 1 357 ? -13.195 4.273 14.344 1 78.25 357 ILE B C 1
ATOM 10167 O O . ILE B 1 357 ? -12.711 3.574 15.234 1 78.25 357 ILE B O 1
ATOM 10171 N N . SER B 1 358 ? -13.391 5.684 14.445 1 73.75 358 SER B N 1
ATOM 10172 C CA . SER B 1 358 ? -13.117 6.355 15.711 1 73.75 358 SER B CA 1
ATOM 10173 C C . SER B 1 358 ? -14.367 7.023 16.266 1 73.75 358 SER B C 1
ATOM 10175 O O . SER B 1 358 ? -15.414 7.043 15.609 1 73.75 358 SER B O 1
ATOM 10177 N N . ARG B 1 359 ? -14.227 7.422 17.5 1 77.94 359 ARG B N 1
ATOM 10178 C CA . ARG B 1 359 ? -15.281 8.18 18.156 1 77.94 359 ARG B CA 1
ATOM 10179 C C . ARG B 1 359 ? -14.828 9.602 18.469 1 77.94 359 ARG B C 1
ATOM 10181 O O . ARG B 1 359 ? -15.164 10.156 19.516 1 77.94 359 ARG B O 1
ATOM 10188 N N . ASP B 1 360 ? -14.086 10.086 17.516 1 74.19 360 ASP B N 1
ATOM 10189 C CA . ASP B 1 360 ? -13.57 11.438 17.703 1 74.19 360 ASP B CA 1
ATOM 10190 C C . ASP B 1 360 ? -14.695 12.461 17.734 1 74.19 360 ASP B C 1
ATOM 10192 O O . ASP B 1 360 ? -15.711 12.305 17.047 1 74.19 360 ASP B O 1
ATOM 10196 N N . TYR B 1 361 ? -14.438 13.484 18.562 1 83.19 361 TYR B N 1
ATOM 10197 C CA . TYR B 1 361 ? -15.406 14.57 18.703 1 83.19 361 TYR B CA 1
ATOM 10198 C C . TYR B 1 361 ? -15.453 15.422 17.438 1 83.19 361 TYR B C 1
ATOM 10200 O O . TYR B 1 361 ? -14.414 15.836 16.906 1 83.19 361 TYR B O 1
ATOM 10208 N N . VAL B 1 362 ? -16.641 15.562 16.891 1 87.56 362 VAL B N 1
ATOM 10209 C CA . VAL B 1 362 ? -16.906 16.469 15.781 1 87.56 362 VAL B CA 1
ATOM 10210 C C . VAL B 1 362 ? -17.75 17.656 16.266 1 87.56 362 VAL B C 1
ATOM 10212 O O . VAL B 1 362 ? -18.969 17.516 16.438 1 87.56 362 VAL B O 1
ATOM 10215 N N . GLY B 1 363 ? -17.109 18.766 16.375 1 86.62 363 GLY B N 1
ATOM 10216 C CA . GLY B 1 363 ? -17.75 19.922 16.984 1 86.62 363 GLY B CA 1
ATOM 10217 C C . GLY B 1 363 ? -18.75 20.594 16.062 1 86.62 363 GLY B C 1
ATOM 10218 O O . GLY B 1 363 ? -19.656 21.297 16.531 1 86.62 363 GLY B O 1
ATOM 10219 N N . GLU B 1 364 ? -18.703 20.391 14.82 1 90.56 364 GLU B N 1
ATOM 10220 C CA . GLU B 1 364 ? -19.547 21.094 13.867 1 90.56 364 GLU B CA 1
ATOM 10221 C C . GLU B 1 364 ? -20.812 20.312 13.555 1 90.56 364 GLU B C 1
ATOM 10223 O O . GLU B 1 364 ? -21.672 20.797 12.82 1 90.56 364 GLU B O 1
ATOM 10228 N N . LYS B 1 365 ? -20.938 19.203 14.102 1 94.75 365 LYS B N 1
ATOM 10229 C CA . LYS B 1 365 ? -22.094 18.375 13.812 1 94.75 365 LYS B CA 1
ATOM 10230 C C . LYS B 1 365 ? -23.266 18.703 14.75 1 94.75 365 LYS B C 1
ATOM 10232 O O . LYS B 1 365 ? -23.047 18.969 15.93 1 94.75 365 LYS B O 1
ATOM 10237 N N . VAL B 1 366 ? -24.453 18.688 14.211 1 97.06 366 VAL B N 1
ATOM 10238 C CA . VAL B 1 366 ? -25.672 18.875 15 1 97.06 366 VAL B CA 1
ATOM 10239 C C . VAL B 1 366 ? -26.688 17.781 14.656 1 97.06 366 VAL B C 1
ATOM 10241 O O . VAL B 1 366 ? -26.562 17.109 13.633 1 97.06 366 VAL B O 1
ATOM 10244 N N . GLN B 1 367 ? -27.625 17.578 15.57 1 96.75 367 GLN B N 1
ATOM 10245 C CA . GLN B 1 367 ? -28.75 16.688 15.328 1 96.75 367 GLN B CA 1
ATOM 10246 C C . GLN B 1 367 ? -30.062 17.484 15.242 1 96.75 367 GLN B C 1
ATOM 10248 O O . GLN B 1 367 ? -30.281 18.406 16.031 1 96.75 367 GLN B O 1
ATOM 10253 N N . LEU B 1 368 ? -30.844 17.172 14.305 1 97.5 368 LEU B N 1
ATOM 10254 C CA . LEU B 1 368 ? -32.125 17.844 14.164 1 97.5 368 LEU B CA 1
ATOM 10255 C C . LEU B 1 368 ? -33.188 17.172 15.031 1 97.5 368 LEU B C 1
ATOM 10257 O O . LEU B 1 368 ? -33.188 15.938 15.164 1 97.5 368 LEU B O 1
ATOM 10261 N N . LYS B 1 369 ? -34.031 17.953 15.594 1 96.5 369 LYS B N 1
ATOM 10262 C CA . LYS B 1 369 ? -35.125 17.484 16.438 1 96.5 369 LYS B CA 1
ATOM 10263 C C . LYS B 1 369 ? -36.438 18.078 16 1 96.5 369 LYS B C 1
ATOM 10265 O O . LYS B 1 369 ? -36.5 19.188 15.477 1 96.5 369 LYS B O 1
ATOM 10270 N N . TRP B 1 370 ? -37.469 17.328 16.266 1 96.12 370 TRP B N 1
ATOM 10271 C CA . TRP B 1 370 ? -38.844 17.75 15.93 1 96.12 370 TRP B CA 1
ATOM 10272 C C . TRP B 1 370 ? -39.656 18 17.188 1 96.12 370 TRP B C 1
ATOM 10274 O O . TRP B 1 370 ? -39.25 17.594 18.297 1 96.12 370 TRP B O 1
ATOM 10284 N N . PRO B 1 371 ? -40.719 18.734 16.953 1 93.69 371 PRO B N 1
ATOM 10285 C CA . PRO B 1 371 ? -41.594 18.938 18.125 1 93.69 371 PRO B CA 1
ATOM 10286 C C . PRO B 1 371 ? -42.031 17.625 18.766 1 93.69 371 PRO B C 1
ATOM 10288 O O . PRO B 1 371 ? -42.156 16.609 18.078 1 93.69 371 PRO B O 1
ATOM 10291 N N . ASP B 1 372 ? -42.25 17.578 20.031 1 90.94 372 ASP B N 1
ATOM 10292 C CA . ASP B 1 372 ? -42.594 16.391 20.797 1 90.94 372 ASP B CA 1
ATOM 10293 C C . ASP B 1 372 ? -43.875 15.742 20.297 1 90.94 372 ASP B C 1
ATOM 10295 O O . ASP B 1 372 ? -44.125 14.555 20.531 1 90.94 372 ASP B O 1
ATOM 10299 N N . THR B 1 373 ? -44.656 16.469 19.562 1 90.5 373 THR B N 1
ATOM 10300 C CA . THR B 1 373 ? -45.938 15.984 19.047 1 90.5 373 THR B CA 1
ATOM 10301 C C . THR B 1 373 ? -45.688 14.984 17.922 1 90.5 373 THR B C 1
ATOM 10303 O O . THR B 1 373 ? -46.594 14.227 17.562 1 90.5 373 THR B O 1
ATOM 10306 N N . VAL B 1 374 ? -44.5 15.016 17.375 1 90.19 374 VAL B N 1
ATOM 10307 C CA . VAL B 1 374 ? -44.188 14.125 16.266 1 90.19 374 VAL B CA 1
ATOM 10308 C C . VAL B 1 374 ? -43.781 12.75 16.797 1 90.19 374 VAL B C 1
ATOM 10310 O O . VAL B 1 374 ? -42.875 12.633 17.625 1 90.19 374 VAL B O 1
ATOM 10313 N N . THR B 1 375 ? -44.5 11.641 16.406 1 87.12 375 THR B N 1
ATOM 10314 C CA . THR B 1 375 ? -44.219 10.258 16.719 1 87.12 375 THR B CA 1
ATOM 10315 C C . THR B 1 375 ? -44.344 9.367 15.492 1 87.12 375 THR B C 1
ATOM 10317 O O . THR B 1 375 ? -45.375 9.422 14.789 1 87.12 375 THR B O 1
ATOM 10320 N N . PRO B 1 376 ? -43.344 8.602 15.242 1 88.62 376 PRO B N 1
ATOM 10321 C CA . PRO B 1 376 ? -42.031 8.469 15.922 1 88.62 376 PRO B CA 1
ATOM 10322 C C . PRO B 1 376 ? -41.062 9.602 15.594 1 88.62 376 PRO B C 1
ATOM 10324 O O . PRO B 1 376 ? -41.188 10.234 14.539 1 88.62 376 PRO B O 1
ATOM 10327 N N . GLN B 1 377 ? -40.219 9.789 16.516 1 89.5 377 GLN B N 1
ATOM 10328 C CA . GLN B 1 377 ? -39.219 10.812 16.281 1 89.5 377 GLN B CA 1
ATOM 10329 C C . GLN B 1 377 ? -38.25 10.391 15.18 1 89.5 377 GLN B C 1
ATOM 10331 O O . GLN B 1 377 ? -37.969 9.195 15 1 89.5 377 GLN B O 1
ATOM 10336 N N . LYS B 1 378 ? -37.875 11.289 14.43 1 91.19 378 LYS B N 1
ATOM 10337 C CA . LYS B 1 378 ? -36.812 11.078 13.453 1 91.19 378 LYS B CA 1
ATOM 10338 C C . LYS B 1 378 ? -35.469 11.469 14.031 1 91.19 378 LYS B C 1
ATOM 10340 O O . LYS B 1 378 ? -35.156 12.656 14.156 1 91.19 378 LYS B O 1
ATOM 10345 N N . ASN B 1 379 ? -34.625 10.523 14.367 1 89.5 379 ASN B N 1
ATOM 10346 C CA . ASN B 1 379 ? -33.375 10.797 15.086 1 89.5 379 ASN B CA 1
ATOM 10347 C C . ASN B 1 379 ? -32.156 10.602 14.195 1 89.5 379 ASN B C 1
ATOM 10349 O O . ASN B 1 379 ? -31.016 10.719 14.664 1 89.5 379 ASN B O 1
ATOM 10353 N N . ASN B 1 380 ? -32.375 10.398 12.977 1 92.62 380 ASN B N 1
ATOM 10354 C CA . ASN B 1 380 ? -31.234 10.07 12.117 1 92.62 380 ASN B CA 1
ATOM 10355 C C . ASN B 1 380 ? -30.828 11.258 11.258 1 92.62 380 ASN B C 1
ATOM 10357 O O . ASN B 1 380 ? -30.016 11.117 10.352 1 92.62 380 ASN B O 1
ATOM 10361 N N . CYS B 1 381 ? -31.391 12.453 11.484 1 96.94 381 CYS B N 1
ATOM 10362 C CA . CYS B 1 381 ? -31.047 13.641 10.703 1 96.94 381 CYS B CA 1
ATOM 10363 C C . CYS B 1 381 ? -29.984 14.469 11.43 1 96.94 381 CYS B C 1
ATOM 10365 O O . CYS B 1 381 ? -30.156 14.82 12.594 1 96.94 381 CYS B O 1
ATOM 10367 N N . MET B 1 382 ? -28.922 14.727 10.727 1 97.5 382 MET B N 1
ATOM 10368 C CA . MET B 1 382 ? -27.828 15.547 11.227 1 97.5 382 MET B CA 1
ATOM 10369 C C . MET B 1 382 ? -27.594 16.766 10.336 1 97.5 382 MET B C 1
ATOM 10371 O O . MET B 1 382 ? -28.312 16.953 9.352 1 97.5 382 MET B O 1
ATOM 10375 N N . GLY B 1 383 ? -26.672 17.609 10.727 1 97.69 383 GLY B N 1
ATOM 10376 C CA . GLY B 1 383 ? -26.234 18.781 9.977 1 97.69 383 GLY B CA 1
ATOM 10377 C C . GLY B 1 383 ? -24.844 19.266 10.359 1 97.69 383 GLY B C 1
ATOM 10378 O O . GLY B 1 383 ? -24.234 18.719 11.289 1 97.69 383 GLY B O 1
ATOM 10379 N N . SER B 1 384 ? -24.391 20.203 9.594 1 97.12 384 SER B N 1
ATOM 10380 C CA . SER B 1 384 ? -23.078 20.781 9.844 1 97.12 384 SER B CA 1
ATOM 10381 C C . SER B 1 384 ? -23.172 22.297 10.07 1 97.12 384 SER B C 1
ATOM 10383 O O . SER B 1 384 ? -23.828 23 9.305 1 97.12 384 SER B O 1
ATOM 10385 N N . ILE B 1 385 ? -22.516 22.719 11.133 1 95.44 385 ILE B N 1
ATOM 10386 C CA . ILE B 1 385 ? -22.422 24.156 11.406 1 95.44 385 ILE B CA 1
ATOM 10387 C C . ILE B 1 385 ? -21.453 24.797 10.414 1 95.44 385 ILE B C 1
ATOM 10389 O O . ILE B 1 385 ? -20.266 24.469 10.398 1 95.44 385 ILE B O 1
ATOM 10393 N N . ILE B 1 386 ? -21.969 25.719 9.617 1 93.31 386 ILE B N 1
ATOM 10394 C CA . ILE B 1 386 ? -21.109 26.297 8.586 1 93.31 386 ILE B CA 1
ATOM 10395 C C . ILE B 1 386 ? -21 27.812 8.805 1 93.31 386 ILE B C 1
ATOM 10397 O O . ILE B 1 386 ? -20.281 28.5 8.07 1 93.31 386 ILE B O 1
ATOM 10401 N N . ASP B 1 387 ? -21.688 28.312 9.75 1 88.88 387 ASP B N 1
ATOM 10402 C CA . ASP B 1 387 ? -21.609 29.703 10.219 1 88.88 387 ASP B CA 1
ATOM 10403 C C . ASP B 1 387 ? -22.094 29.812 11.664 1 88.88 387 ASP B C 1
ATOM 10405 O O . ASP B 1 387 ? -22.578 28.844 12.242 1 88.88 387 ASP B O 1
ATOM 10409 N N . HIS B 1 388 ? -22.031 31 12.297 1 83.88 388 HIS B N 1
ATOM 10410 C CA . HIS B 1 388 ? -22.328 31.156 13.719 1 83.88 388 HIS B CA 1
ATOM 10411 C C . HIS B 1 388 ? -23.781 30.844 14.031 1 83.88 388 HIS B C 1
ATOM 10413 O O . HIS B 1 388 ? -24.109 30.5 15.164 1 83.88 388 HIS B O 1
ATOM 10419 N N . ASN B 1 389 ? -24.672 30.906 13.047 1 91.69 389 ASN B N 1
ATOM 10420 C CA . ASN B 1 389 ? -26.078 30.594 13.297 1 91.69 389 ASN B CA 1
ATOM 10421 C C . ASN B 1 389 ? -26.703 29.844 12.125 1 91.69 389 ASN B C 1
ATOM 10423 O O . ASN B 1 389 ? -27.906 29.922 11.891 1 91.69 389 ASN B O 1
ATOM 10427 N N . ILE B 1 390 ? -25.844 29.188 11.367 1 94.62 390 ILE B N 1
ATOM 10428 C CA . ILE B 1 390 ? -26.359 28.516 10.164 1 94.62 390 ILE B CA 1
ATOM 10429 C C . ILE B 1 390 ? -25.922 27.047 10.18 1 94.62 390 ILE B C 1
ATOM 10431 O O . ILE B 1 390 ? -24.781 26.734 10.492 1 94.62 390 ILE B O 1
ATOM 10435 N N . VAL B 1 391 ? -26.875 26.188 9.789 1 97.75 391 VAL B N 1
ATOM 10436 C CA . VAL B 1 391 ? -26.625 24.766 9.656 1 97.75 391 VAL B CA 1
ATOM 10437 C C . VAL B 1 391 ? -27 24.297 8.25 1 97.75 391 VAL B C 1
ATOM 10439 O O . VAL B 1 391 ? -28.047 24.672 7.727 1 97.75 391 VAL B O 1
ATOM 10442 N N . VAL B 1 392 ? -26.062 23.578 7.617 1 98 392 VAL B N 1
ATOM 10443 C CA . VAL B 1 392 ? -26.391 22.938 6.348 1 98 392 VAL B CA 1
ATOM 10444 C C . VAL B 1 392 ? -26.828 21.5 6.586 1 98 392 VAL B C 1
ATOM 10446 O O . VAL B 1 392 ? -26.234 20.797 7.418 1 98 392 VAL B O 1
ATOM 10449 N N . THR B 1 393 ? -27.875 21 5.965 1 98.38 393 THR B N 1
ATOM 10450 C CA . THR B 1 393 ? -28.422 19.656 6.094 1 98.38 393 THR B CA 1
ATOM 10451 C C . THR B 1 393 ? -29.094 19.219 4.793 1 98.38 393 THR B C 1
ATOM 10453 O O . THR B 1 393 ? -28.922 19.844 3.754 1 98.38 393 THR B O 1
ATOM 10456 N N . LEU B 1 394 ? -29.766 18.016 4.844 1 98.25 394 LEU B N 1
ATOM 10457 C CA . LEU B 1 394 ? -30.438 17.5 3.662 1 98.25 394 LEU B CA 1
ATOM 10458 C C . LEU B 1 394 ? -31.844 18.094 3.549 1 98.25 394 LEU B C 1
ATOM 10460 O O . LEU B 1 394 ? -32.469 18.391 4.562 1 98.25 394 LEU B O 1
ATOM 10464 N N . GLY B 1 395 ? -32.281 18.203 2.273 1 97.56 395 GLY B N 1
ATOM 10465 C CA . GLY B 1 395 ? -33.656 18.547 2.055 1 97.56 395 GLY B CA 1
ATOM 10466 C C . GLY B 1 395 ? -34.625 17.547 2.68 1 97.56 395 GLY B C 1
ATOM 10467 O O . GLY B 1 395 ? -35.656 17.922 3.215 1 97.56 395 GLY B O 1
ATOM 10468 N N . ASP B 1 396 ? -34.25 16.312 2.729 1 95.5 396 ASP B N 1
ATOM 10469 C CA . ASP B 1 396 ? -35.062 15.234 3.291 1 95.5 396 ASP B CA 1
ATOM 10470 C C . ASP B 1 396 ? -35.219 15.414 4.797 1 95.5 396 ASP B C 1
ATOM 10472 O O . ASP B 1 396 ? -36.156 14.852 5.387 1 95.5 396 ASP B O 1
ATOM 10476 N N . CYS B 1 397 ? -34.375 16.172 5.414 1 97 397 CYS B N 1
ATOM 10477 C CA . CYS B 1 397 ? -34.406 16.344 6.863 1 97 397 CYS B CA 1
ATOM 10478 C C . CYS B 1 397 ? -35.219 17.562 7.254 1 97 397 CYS B C 1
ATOM 10480 O O . CYS B 1 397 ? -35.312 17.922 8.43 1 97 397 CYS B O 1
ATOM 10482 N N . THR B 1 398 ? -35.875 18.219 6.301 1 96.56 398 THR B N 1
ATOM 10483 C CA . THR B 1 398 ? -36.594 19.438 6.617 1 96.56 398 THR B CA 1
ATOM 10484 C C . THR B 1 398 ? -38.094 19.141 6.852 1 96.56 398 THR B C 1
ATOM 10486 O O . THR B 1 398 ? -38.844 20.031 7.188 1 96.56 398 THR B O 1
ATOM 10489 N N . SER B 1 399 ? -38.406 17.922 6.684 1 94 399 SER B N 1
ATOM 10490 C CA . SER B 1 399 ? -39.812 17.547 6.902 1 94 399 SER B CA 1
ATOM 10491 C C . SER B 1 399 ? -39.938 16.141 7.441 1 94 399 SER B C 1
ATOM 10493 O O . SER B 1 399 ? -39.219 15.234 7.004 1 94 399 SER B O 1
ATOM 10495 N N . HIS B 1 400 ? -40.781 15.953 8.461 1 93.31 400 HIS B N 1
ATOM 10496 C CA . HIS B 1 400 ? -41.156 14.664 9.031 1 93.31 400 HIS B CA 1
ATOM 10497 C C . HIS B 1 400 ? -42.562 14.688 9.594 1 93.31 400 HIS B C 1
ATOM 10499 O O . HIS B 1 400 ? -42.875 15.531 10.43 1 93.31 400 HIS B O 1
ATOM 10505 N N . ALA B 1 401 ? -43.375 13.828 9.062 1 92.88 401 ALA B N 1
ATOM 10506 C CA . ALA B 1 401 ? -44.781 13.766 9.469 1 92.88 401 ALA B CA 1
ATOM 10507 C C . ALA B 1 401 ? -45.469 15.109 9.25 1 92.88 401 ALA B C 1
ATOM 10509 O O . ALA B 1 401 ? -46.25 15.555 10.094 1 92.88 401 ALA B O 1
ATOM 10510 N N . GLY B 1 402 ? -45.062 15.82 8.203 1 89.25 402 GLY B N 1
ATOM 10511 C CA . GLY B 1 402 ? -45.688 17.062 7.793 1 89.25 402 GLY B CA 1
ATOM 10512 C C . GLY B 1 402 ? -45.188 18.266 8.555 1 89.25 402 GLY B C 1
ATOM 10513 O O . GLY B 1 402 ? -45.688 19.391 8.344 1 89.25 402 GLY B O 1
ATOM 10514 N N . LEU B 1 403 ? -44.281 18.078 9.445 1 94.56 403 LEU B N 1
ATOM 10515 C CA . LEU B 1 403 ? -43.781 19.188 10.242 1 94.56 403 LEU B CA 1
ATOM 10516 C C . LEU B 1 403 ? -42.312 19.453 9.945 1 94.56 403 LEU B C 1
ATOM 10518 O O . LEU B 1 403 ? -41.594 18.562 9.445 1 94.56 403 LEU B O 1
ATOM 10522 N N . GLN B 1 404 ? -41.875 20.672 10.281 1 95.31 404 GLN B N 1
ATOM 10523 C CA . GLN B 1 404 ? -40.469 21.062 10.156 1 95.31 404 GLN B CA 1
ATOM 10524 C C . GLN B 1 404 ? -39.719 20.828 11.461 1 95.31 404 GLN B C 1
ATOM 10526 O O . GLN B 1 404 ? -40.344 20.719 12.523 1 95.31 404 GLN B O 1
ATOM 10531 N N . PRO B 1 405 ? -38.406 20.641 11.312 1 97.06 405 PRO B N 1
ATOM 10532 C CA . PRO B 1 405 ? -37.656 20.531 12.562 1 97.06 405 PRO B CA 1
ATOM 10533 C C . PRO B 1 405 ? -37.75 21.812 13.406 1 97.06 405 PRO B C 1
ATOM 10535 O O . PRO B 1 405 ? -37.688 22.922 12.867 1 97.06 405 PRO B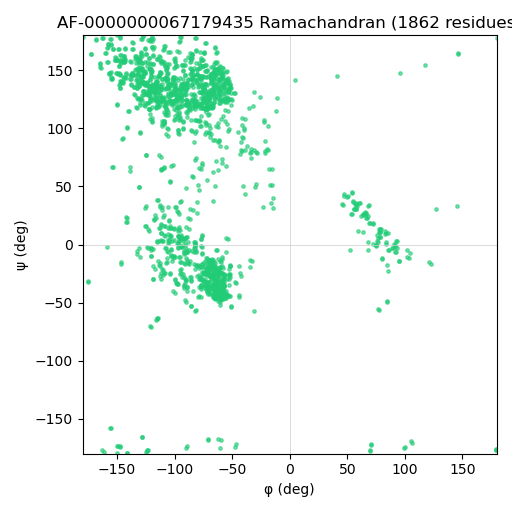 O 1
ATOM 10538 N N . SER B 1 406 ? -37.875 21.672 14.711 1 96.31 406 SER B N 1
ATOM 10539 C CA . SER B 1 406 ? -38.062 22.797 15.594 1 96.31 406 SER B CA 1
ATOM 10540 C C . SER B 1 406 ? -36.781 23.25 16.234 1 96.31 406 SER B C 1
ATOM 10542 O O . SER B 1 406 ? -36.625 24.422 16.578 1 96.31 406 SER B O 1
ATOM 10544 N N . HIS B 1 407 ? -35.938 22.281 16.484 1 96.75 407 HIS B N 1
ATOM 10545 C CA . HIS B 1 407 ? -34.688 22.578 17.188 1 96.75 407 HIS B CA 1
ATOM 10546 C C . HIS B 1 407 ? -33.5 21.828 16.578 1 96.75 407 HIS B C 1
ATOM 10548 O O . HIS B 1 407 ? -33.719 20.875 15.805 1 96.75 407 HIS B O 1
ATOM 10554 N N . VAL B 1 408 ? -32.344 22.344 16.797 1 97 408 VAL B N 1
ATOM 10555 C CA . VAL B 1 408 ? -31.109 21.578 16.562 1 97 408 VAL B CA 1
ATOM 10556 C C . VAL B 1 408 ? -30.375 21.344 17.891 1 97 408 VAL B C 1
ATOM 10558 O O . VAL B 1 408 ? -30.359 22.234 18.75 1 97 408 VAL B O 1
ATOM 10561 N N . LEU B 1 409 ? -29.938 20.156 18.078 1 95.94 409 LEU B N 1
ATOM 10562 C CA . LEU B 1 409 ? -29.172 19.75 19.25 1 95.94 409 LEU B CA 1
ATOM 10563 C C . LEU B 1 409 ? -27.672 19.766 18.953 1 95.94 409 LEU B C 1
ATOM 10565 O O . LEU B 1 409 ? -27.219 19.125 18.016 1 95.94 409 LEU B O 1
ATOM 10569 N N . HIS B 1 410 ? -26.938 20.594 19.656 1 95.38 410 HIS B N 1
ATOM 10570 C CA . HIS B 1 410 ? -25.484 20.688 19.516 1 95.38 410 HIS B CA 1
ATOM 10571 C C . HIS B 1 410 ? -24.781 20.281 20.812 1 95.38 410 HIS B C 1
ATOM 10573 O O . HIS B 1 410 ? -25.141 20.766 21.891 1 95.38 410 HIS B O 1
ATOM 10579 N N . ALA B 1 411 ? -23.812 19.297 20.672 1 89.88 411 ALA B N 1
ATOM 10580 C CA . ALA B 1 411 ? -23.016 18.859 21.828 1 89.88 411 ALA B CA 1
ATOM 10581 C C . ALA B 1 411 ? -21.688 19.609 21.875 1 89.88 411 ALA B C 1
ATOM 10583 O O . ALA B 1 411 ? -20.797 19.359 21.062 1 89.88 411 ALA B O 1
ATOM 10584 N N . GLU B 1 412 ? -21.547 20.516 22.812 1 87.25 412 GLU B N 1
ATOM 10585 C CA . GLU B 1 412 ? -20.328 21.312 22.969 1 87.25 412 GLU B CA 1
ATOM 10586 C C . GLU B 1 412 ? -19.375 20.656 23.953 1 87.25 412 GLU B C 1
ATOM 10588 O O . GLU B 1 412 ? -19.797 20.141 25 1 87.25 412 GLU B O 1
ATOM 10593 N N . ARG B 1 413 ? -18.125 20.625 23.5 1 76.75 413 ARG B N 1
ATOM 10594 C CA . ARG B 1 413 ? -17.094 20.109 24.406 1 76.75 413 ARG B CA 1
ATOM 10595 C C . ARG B 1 413 ? -16.875 21.062 25.578 1 76.75 413 ARG B C 1
ATOM 10597 O O . ARG B 1 413 ? -16.781 22.281 25.391 1 76.75 413 ARG B O 1
ATOM 10604 N N . THR B 1 414 ? -16.922 20.438 26.734 1 71.12 414 THR B N 1
ATOM 10605 C CA . THR B 1 414 ? -16.656 21.234 27.938 1 71.12 414 THR B CA 1
ATOM 10606 C C . THR B 1 414 ? -15.211 21.062 28.375 1 71.12 414 THR B C 1
ATOM 10608 O O . THR B 1 414 ? -14.477 20.234 27.828 1 71.12 414 THR B O 1
ATOM 10611 N N . ASP B 1 415 ? -14.711 21.922 29.281 1 56.81 415 ASP B N 1
ATOM 10612 C CA . ASP B 1 415 ? -13.375 21.812 29.859 1 56.81 415 ASP B CA 1
ATOM 10613 C C . ASP B 1 415 ? -13.32 20.719 30.922 1 56.81 415 ASP B C 1
ATOM 10615 O O . ASP B 1 415 ? -12.266 20.484 31.516 1 56.81 415 ASP B O 1
ATOM 10619 N N . ILE B 1 416 ? -14.445 20 31.078 1 57 416 ILE B N 1
ATOM 10620 C CA . ILE B 1 416 ? -14.523 18.953 32.094 1 57 416 ILE B CA 1
ATOM 10621 C C . ILE B 1 416 ? -14.25 17.594 31.438 1 57 416 ILE B C 1
ATOM 10623 O O . ILE B 1 416 ? -14.82 17.266 30.391 1 57 416 ILE B O 1
ATOM 10627 N N . TRP B 1 417 ? -13.242 16.984 31.875 1 53.06 417 TRP B N 1
ATOM 10628 C CA . TRP B 1 417 ? -12.891 15.664 31.375 1 53.06 417 TRP B CA 1
ATOM 10629 C C . TRP B 1 417 ? -13.25 14.586 32.406 1 53.06 417 TRP B C 1
ATOM 10631 O O . TRP B 1 417 ? -13.039 14.766 33.594 1 53.06 417 TRP B O 1
ATOM 10641 N N . VAL B 1 418 ? -14.039 13.57 32.031 1 50.06 418 VAL B N 1
ATOM 10642 C CA . VAL B 1 418 ? -14.281 12.391 32.844 1 50.06 418 VAL B CA 1
ATOM 10643 C C . VAL B 1 418 ? -13.625 11.172 32.219 1 50.06 418 VAL B C 1
ATOM 10645 O O . VAL B 1 418 ? -13.984 10.773 31.109 1 50.06 418 VAL B O 1
ATOM 10648 N N . ARG B 1 419 ? -12.844 10.492 32.781 1 46.81 419 ARG B N 1
ATOM 10649 C CA . ARG B 1 419 ? -12.117 9.289 32.375 1 46.81 419 ARG B CA 1
ATOM 10650 C C . ARG B 1 419 ? -11.516 9.453 30.984 1 46.81 419 ARG B C 1
ATOM 10652 O O . ARG B 1 419 ? -11.703 8.594 30.125 1 46.81 419 ARG B O 1
ATOM 10659 N N . ASP B 1 420 ? -11.133 10.562 30.688 1 41.06 420 ASP B N 1
ATOM 10660 C CA . ASP B 1 420 ? -10.406 10.891 29.469 1 41.06 420 ASP B CA 1
ATOM 10661 C C . ASP B 1 420 ? -11.367 11.148 28.312 1 41.06 420 ASP B C 1
ATOM 10663 O O . ASP B 1 420 ? -10.992 11 27.141 1 41.06 420 ASP B O 1
ATOM 10667 N N . THR B 1 421 ? -12.586 11.227 28.719 1 57 421 THR B N 1
ATOM 10668 C CA . THR B 1 421 ? -13.578 11.609 27.719 1 57 421 THR B CA 1
ATOM 10669 C C . THR B 1 421 ? -14.188 12.969 28.062 1 57 421 THR B C 1
ATOM 10671 O O . THR B 1 421 ? -14.625 13.203 29.188 1 57 421 THR B O 1
ATOM 10674 N N . PRO B 1 422 ? -14.023 13.875 27.266 1 61 422 PRO B N 1
ATOM 10675 C CA . PRO B 1 422 ? -14.633 15.172 27.547 1 61 422 PRO B CA 1
ATOM 10676 C C . PRO B 1 422 ? -16.156 15.078 27.734 1 61 422 PRO B C 1
ATOM 10678 O O . PRO B 1 422 ? -16.812 14.312 27.031 1 61 422 PRO B O 1
ATOM 10681 N N . VAL B 1 423 ? -16.609 15.672 28.828 1 72.69 423 VAL B N 1
ATOM 10682 C CA . VAL B 1 423 ? -18.047 15.766 29.031 1 72.69 423 VAL B CA 1
ATOM 10683 C C . VAL B 1 423 ? -18.656 16.734 28.016 1 72.69 423 VAL B C 1
ATOM 10685 O O . VAL B 1 423 ? -18.109 17.812 27.766 1 72.69 423 VAL B O 1
ATOM 10688 N N . LEU B 1 424 ? -19.734 16.25 27.328 1 81.81 424 LEU B N 1
ATOM 10689 C CA . LEU B 1 424 ? -20.406 17.078 26.328 1 81.81 424 LEU B CA 1
ATOM 10690 C C . LEU B 1 424 ? -21.641 17.75 26.906 1 81.81 424 LEU B C 1
ATOM 10692 O O . LEU B 1 424 ? -22.375 17.141 27.703 1 81.81 424 LEU B O 1
ATOM 10696 N N . ASP B 1 425 ? -21.688 19.047 26.797 1 87.25 425 ASP B N 1
ATOM 10697 C CA . ASP B 1 425 ? -22.859 19.828 27.172 1 87.25 425 ASP B CA 1
ATOM 10698 C C . ASP B 1 425 ? -23.797 19.984 25.969 1 87.25 425 ASP B C 1
ATOM 10700 O O . ASP B 1 425 ? -23.469 20.672 25 1 87.25 425 ASP B O 1
ATOM 10704 N N . GLU B 1 426 ? -25.016 19.359 26.094 1 90.25 426 GLU B N 1
ATOM 10705 C CA . GLU B 1 426 ? -25.984 19.406 25.016 1 90.25 426 GLU B CA 1
ATOM 10706 C C . GLU B 1 426 ? -26.828 20.688 25.078 1 90.25 426 GLU B C 1
ATOM 10708 O O . GLU B 1 426 ? -27.438 20.984 26.109 1 90.25 426 GLU B O 1
ATOM 10713 N N . LYS B 1 427 ? -26.812 21.422 24.016 1 93.5 427 LYS B N 1
ATOM 10714 C CA . LYS B 1 427 ? -27.578 22.656 23.906 1 93.5 427 LYS B CA 1
ATOM 10715 C C . LYS B 1 427 ? -28.594 22.578 22.766 1 93.5 427 LYS B C 1
ATOM 10717 O O . LYS B 1 427 ? -28.297 22.031 21.703 1 93.5 427 LYS B O 1
ATOM 10722 N N . LEU B 1 428 ? -29.75 23.078 23.094 1 94.94 428 LEU B N 1
ATOM 10723 C CA . LEU B 1 428 ? -30.812 23.109 22.094 1 94.94 428 LEU B CA 1
ATOM 10724 C C . LEU B 1 428 ? -30.969 24.516 21.5 1 94.94 428 LEU B C 1
ATOM 10726 O O . LEU B 1 428 ? -31.016 25.5 22.25 1 94.94 428 LEU B O 1
ATOM 10730 N N . TYR B 1 429 ? -30.984 24.656 20.219 1 96.69 429 TYR B N 1
ATOM 10731 C CA . TYR B 1 429 ? -31.203 25.906 19.5 1 96.69 429 TYR B CA 1
ATOM 10732 C C . TYR B 1 429 ? -32.5 25.844 18.688 1 96.69 429 TYR B C 1
ATOM 10734 O O . TYR B 1 429 ? -32.812 24.828 18.062 1 96.69 429 TYR B O 1
ATOM 10742 N N . ASN B 1 430 ? -33.281 26.891 18.703 1 96.81 430 ASN B N 1
ATOM 10743 C CA . ASN B 1 430 ? -34.5 26.922 17.938 1 96.81 430 ASN B CA 1
ATOM 10744 C C . ASN B 1 430 ? -34.25 27.234 16.469 1 96.81 430 ASN B C 1
ATOM 10746 O O . ASN B 1 430 ? -33.438 28.109 16.156 1 96.81 430 ASN B O 1
ATOM 10750 N N . VAL B 1 431 ? -34.906 26.484 15.672 1 97.69 431 VAL B N 1
ATOM 10751 C CA . VAL B 1 431 ? -34.844 26.797 14.242 1 97.69 431 VAL B CA 1
ATOM 10752 C C . VAL B 1 431 ? -35.844 27.906 13.914 1 97.69 431 VAL B C 1
ATOM 10754 O O . VAL B 1 431 ? -37.031 27.781 14.18 1 97.69 431 VAL B O 1
ATOM 10757 N N . ILE B 1 432 ? -35.344 28.984 13.234 1 96.69 432 ILE B N 1
ATOM 10758 C CA . ILE B 1 432 ? -36.219 30.125 12.992 1 96.69 432 ILE B CA 1
ATOM 10759 C C . ILE B 1 432 ? -36.5 30.25 11.492 1 96.69 432 ILE B C 1
ATOM 10761 O O . ILE B 1 432 ? -37.5 30.844 11.094 1 96.69 432 ILE B O 1
ATOM 10765 N N . GLU B 1 433 ? -35.594 29.781 10.68 1 96.62 433 GLU B N 1
ATOM 10766 C CA . GLU B 1 433 ? -35.781 29.859 9.234 1 96.62 433 GLU B CA 1
ATOM 10767 C C . GLU B 1 433 ? -35.188 28.625 8.547 1 96.62 433 GLU B C 1
ATOM 10769 O O . GLU B 1 433 ? -34.188 28.078 8.984 1 96.62 433 GLU B O 1
ATOM 10774 N N . ILE B 1 434 ? -35.906 28.203 7.465 1 97.31 434 ILE B N 1
ATOM 10775 C CA . ILE B 1 434 ? -35.438 27.078 6.656 1 97.31 434 ILE B CA 1
ATOM 10776 C C . ILE B 1 434 ? -35.438 27.484 5.18 1 97.31 434 ILE B C 1
ATOM 10778 O O . ILE B 1 434 ? -36.438 28 4.664 1 97.31 434 ILE B O 1
ATOM 10782 N N . HIS B 1 435 ? -34.312 27.328 4.543 1 97.38 435 HIS B N 1
ATOM 10783 C CA . HIS B 1 435 ? -34.156 27.531 3.107 1 97.38 435 HIS B CA 1
ATOM 10784 C C . HIS B 1 435 ? -33.938 26.219 2.381 1 97.38 435 HIS B C 1
ATOM 10786 O O . HIS B 1 435 ? -32.844 25.656 2.441 1 97.38 435 HIS B O 1
ATOM 10792 N N . LEU B 1 436 ? -34.875 25.734 1.718 1 97 436 LEU B N 1
ATOM 10793 C CA . LEU B 1 436 ? -34.812 24.516 0.913 1 97 436 LEU B CA 1
ATOM 10794 C C . LEU B 1 436 ? -34.344 24.844 -0.511 1 97 436 LEU B C 1
ATOM 10796 O O . LEU B 1 436 ? -34.812 25.844 -1.089 1 97 436 LEU B O 1
ATOM 10800 N N . HIS B 1 437 ? -33.438 24.031 -1.027 1 96.88 437 HIS B N 1
ATOM 10801 C CA . HIS B 1 437 ? -33.062 24.25 -2.416 1 96.88 437 HIS B CA 1
ATOM 10802 C C . HIS B 1 437 ? -34.281 24.312 -3.328 1 96.88 437 HIS B C 1
ATOM 10804 O O . HIS B 1 437 ? -35.188 23.469 -3.238 1 96.88 437 HIS B O 1
ATOM 10810 N N . PRO B 1 438 ? -34.281 25.188 -4.191 1 95.44 438 PRO B N 1
ATOM 10811 C CA . PRO B 1 438 ? -35.469 25.422 -4.977 1 95.44 438 PRO B CA 1
ATOM 10812 C C . PRO B 1 438 ? -35.812 24.25 -5.906 1 95.44 438 PRO B C 1
ATOM 10814 O O . PRO B 1 438 ? -37 24.031 -6.223 1 95.44 438 PRO B O 1
ATOM 10817 N N . ASN B 1 439 ? -34.906 23.469 -6.375 1 94.69 439 ASN B N 1
ATOM 10818 C CA . ASN B 1 439 ? -35.094 22.375 -7.316 1 94.69 439 ASN B CA 1
ATOM 10819 C C . ASN B 1 439 ? -35.219 21.031 -6.598 1 94.69 439 ASN B C 1
ATOM 10821 O O . ASN B 1 439 ? -35.25 19.984 -7.238 1 94.69 439 ASN B O 1
ATOM 10825 N N . TYR B 1 440 ? -35.25 21.125 -5.285 1 95 440 TYR B N 1
ATOM 10826 C CA . TYR B 1 440 ? -35.406 19.875 -4.539 1 95 440 TYR B CA 1
ATOM 10827 C C . TYR B 1 440 ? -36.812 19.344 -4.621 1 95 440 TYR B C 1
ATOM 10829 O O . TYR B 1 440 ? -37.781 20.094 -4.445 1 95 440 TYR B O 1
ATOM 10837 N N . ILE B 1 441 ? -36.844 18 -4.887 1 92.38 441 ILE B N 1
ATOM 10838 C CA . ILE B 1 441 ? -38.094 17.25 -4.844 1 92.38 441 ILE B CA 1
ATOM 10839 C C . ILE B 1 441 ? -38.031 16.203 -3.734 1 92.38 441 ILE B C 1
ATOM 10841 O O . ILE B 1 441 ? -37 15.531 -3.566 1 92.38 441 ILE B O 1
ATOM 10845 N N . ASN B 1 442 ? -39.125 16.094 -3.064 1 90.5 442 ASN B N 1
ATOM 10846 C CA . ASN B 1 442 ? -39.156 15.188 -1.92 1 90.5 442 ASN B CA 1
ATOM 10847 C C . ASN B 1 442 ? -38.719 13.773 -2.303 1 90.5 442 ASN B C 1
ATOM 10849 O O . ASN B 1 442 ? -39.219 13.195 -3.264 1 90.5 442 ASN B O 1
ATOM 10853 N N . GLY B 1 443 ? -37.75 13.328 -1.554 1 89.25 443 GLY B N 1
ATOM 10854 C CA . GLY B 1 443 ? -37.25 11.977 -1.763 1 89.25 443 GLY B CA 1
ATOM 10855 C C . GLY B 1 443 ? -36.188 11.883 -2.854 1 89.25 443 GLY B C 1
ATOM 10856 O O . GLY B 1 443 ? -35.594 10.82 -3.055 1 89.25 443 GLY B O 1
ATOM 10857 N N . SER B 1 444 ? -35.938 12.969 -3.498 1 92.81 444 SER B N 1
ATOM 10858 C CA . SER B 1 444 ? -34.938 12.961 -4.582 1 92.81 444 SER B CA 1
ATOM 10859 C C . SER B 1 444 ? -33.531 12.969 -4.043 1 92.81 444 SER B C 1
ATOM 10861 O O . SER B 1 444 ? -33.25 13.609 -3.027 1 92.81 444 SER B O 1
ATOM 10863 N N . TYR B 1 445 ? -32.656 12.211 -4.77 1 95.44 445 TYR B N 1
ATOM 10864 C CA . TYR B 1 445 ? -31.25 12.219 -4.426 1 95.44 445 TYR B CA 1
ATOM 10865 C C . TYR B 1 445 ? -30.547 13.43 -5.035 1 95.44 445 TYR B C 1
ATOM 10867 O O . TYR B 1 445 ? -29.359 13.664 -4.77 1 95.44 445 TYR B O 1
ATOM 10875 N N . TYR B 1 446 ? -31.344 14.258 -5.844 1 95.12 446 TYR B N 1
ATOM 10876 C CA . TYR B 1 446 ? -30.797 15.43 -6.512 1 95.12 446 TYR B CA 1
ATOM 10877 C C . TYR B 1 446 ? -31.219 16.703 -5.801 1 95.12 446 TYR B C 1
ATOM 10879 O O . TYR B 1 446 ? -32.375 16.828 -5.352 1 95.12 446 TYR B O 1
ATOM 10887 N N . ASN B 1 447 ? -30.234 17.641 -5.684 1 96 447 ASN B N 1
ATOM 10888 C CA . ASN B 1 447 ? -30.469 18.938 -5.043 1 96 447 ASN B CA 1
ATOM 10889 C C . ASN B 1 447 ? -31.016 18.766 -3.625 1 96 447 ASN B C 1
ATOM 10891 O O . ASN B 1 447 ? -31.875 19.531 -3.189 1 96 447 ASN B O 1
ATOM 10895 N N . ASN B 1 448 ? -30.609 17.672 -3.006 1 97.44 448 ASN B N 1
ATOM 10896 C CA . ASN B 1 448 ? -31.062 17.344 -1.658 1 97.44 448 ASN B CA 1
ATOM 10897 C C . ASN B 1 448 ? -30.266 18.094 -0.597 1 97.44 448 ASN B C 1
ATOM 10899 O O . ASN B 1 448 ? -29.422 17.5 0.077 1 97.44 448 ASN B O 1
ATOM 10903 N N . ILE B 1 449 ? -30.531 19.375 -0.461 1 98.25 449 ILE B N 1
ATOM 10904 C CA . ILE B 1 449 ? -29.766 20.219 0.449 1 98.25 449 ILE B CA 1
ATOM 10905 C C . ILE B 1 449 ? -30.656 21.328 0.996 1 98.25 449 ILE B C 1
ATOM 10907 O O . ILE B 1 449 ? -31.578 21.781 0.314 1 98.25 449 ILE B O 1
ATOM 10911 N N . ALA B 1 450 ? -30.406 21.719 2.225 1 98.5 450 ALA B N 1
ATOM 10912 C CA . ALA B 1 450 ? -31.141 22.797 2.883 1 98.5 450 ALA B CA 1
ATOM 10913 C C . ALA B 1 450 ? -30.266 23.531 3.898 1 98.5 450 ALA B C 1
ATOM 10915 O O . ALA B 1 450 ? -29.234 23 4.332 1 98.5 450 ALA B O 1
ATOM 10916 N N . ILE B 1 451 ? -30.672 24.75 4.219 1 97.81 451 ILE B N 1
ATOM 10917 C CA . ILE B 1 451 ? -30.016 25.578 5.215 1 97.81 451 ILE B CA 1
ATOM 10918 C C . ILE B 1 451 ? -30.984 25.922 6.34 1 97.81 451 ILE B C 1
ATOM 10920 O O . ILE B 1 451 ? -32.156 26.25 6.082 1 97.81 451 ILE B O 1
ATOM 10924 N N . LEU B 1 452 ? -30.484 25.75 7.551 1 98.12 452 LEU B N 1
ATOM 10925 C CA . LEU B 1 452 ? -31.25 26.125 8.727 1 98.12 452 LEU B CA 1
ATOM 10926 C C . LEU B 1 452 ? -30.609 27.312 9.43 1 98.12 452 LEU B C 1
ATOM 10928 O O . LEU B 1 452 ? -29.391 27.359 9.617 1 98.12 452 LEU B O 1
ATOM 10932 N N . LYS B 1 453 ? -31.406 28.281 9.781 1 96.25 453 LYS B N 1
ATOM 10933 C CA . LYS B 1 453 ? -30.969 29.391 10.625 1 96.25 453 LYS B CA 1
ATOM 10934 C C . LYS B 1 453 ? -31.516 29.25 12.047 1 96.25 453 LYS B C 1
ATOM 10936 O O . LYS B 1 453 ? -32.688 28.922 12.234 1 96.25 453 LYS B O 1
ATOM 10941 N N . ILE B 1 454 ? -30.688 29.469 13.016 1 96.31 454 ILE B N 1
ATOM 10942 C CA . ILE B 1 454 ? -31.109 29.312 14.398 1 96.31 454 ILE B CA 1
ATOM 10943 C C . ILE B 1 454 ? -31.203 30.672 15.07 1 96.31 454 ILE B C 1
ATOM 10945 O O . ILE B 1 454 ? -30.75 31.688 14.523 1 96.31 454 ILE B O 1
ATOM 10949 N N . ASP B 1 455 ? -31.797 30.766 16.25 1 92.88 455 ASP B N 1
ATOM 10950 C CA . ASP B 1 455 ? -32.156 32 16.938 1 92.88 455 ASP B CA 1
ATOM 10951 C C . ASP B 1 455 ? -30.922 32.594 17.641 1 92.88 455 ASP B C 1
ATOM 10953 O O . ASP B 1 455 ? -30.875 33.781 17.922 1 92.88 455 ASP B O 1
ATOM 10957 N N . ARG B 1 456 ? -29.984 31.75 18 1 90.94 456 ARG B N 1
ATOM 10958 C CA . ARG B 1 456 ? -28.766 32.188 18.656 1 90.94 456 ARG B CA 1
ATOM 10959 C C . ARG B 1 456 ? -27.516 31.734 17.891 1 90.94 456 ARG B C 1
ATOM 10961 O O . ARG B 1 456 ? -27.625 31.297 16.75 1 90.94 456 ARG B O 1
ATOM 10968 N N . SER B 1 457 ? -26.344 32.062 18.5 1 87.88 457 SER B N 1
ATOM 10969 C CA . SER B 1 457 ? -25.078 31.703 17.859 1 87.88 457 SER B CA 1
ATOM 10970 C C . SER B 1 457 ? -24.438 30.5 18.562 1 87.88 457 SER B C 1
ATOM 10972 O O . SER B 1 457 ? -24.5 30.391 19.781 1 87.88 457 SER B O 1
ATOM 10974 N N . PHE B 1 458 ? -23.922 29.609 17.766 1 89.12 458 PHE B N 1
ATOM 10975 C CA . PHE B 1 458 ? -23.141 28.5 18.312 1 89.12 458 PHE B CA 1
ATOM 10976 C C . PHE B 1 458 ? -21.859 29.016 18.969 1 89.12 458 PHE B C 1
ATOM 10978 O O . PHE B 1 458 ? -21.281 30 18.531 1 89.12 458 PHE B O 1
ATOM 10985 N N . ASN B 1 459 ? -21.391 28.359 19.984 1 80.38 459 ASN B N 1
ATOM 10986 C CA . ASN B 1 459 ? -20.109 28.641 20.609 1 80.38 459 ASN B CA 1
ATOM 10987 C C . ASN B 1 459 ? -19 27.75 20.047 1 80.38 459 ASN B C 1
ATOM 10989 O O . ASN B 1 459 ? -18.312 27.062 20.797 1 80.38 459 ASN B O 1
ATOM 10993 N N . THR B 1 460 ? -19.078 27.5 18.781 1 80.81 460 THR B N 1
ATOM 10994 C CA . THR B 1 460 ? -18.078 26.703 18.078 1 80.81 460 THR B CA 1
ATOM 10995 C C . THR B 1 460 ? -17.641 27.391 16.797 1 80.81 460 THR B C 1
ATOM 10997 O O . THR B 1 460 ? -18.406 28.141 16.203 1 80.81 460 THR B O 1
ATOM 11000 N N . LEU B 1 461 ? -16.375 27.188 16.484 1 76.38 461 LEU B N 1
ATOM 11001 C CA . LEU B 1 461 ? -15.922 27.672 15.188 1 76.38 461 LEU B CA 1
ATOM 11002 C C . LEU B 1 461 ? -16.578 26.891 14.055 1 76.38 461 LEU B C 1
ATOM 11004 O O . LEU B 1 461 ? -16.453 25.672 13.969 1 76.38 461 LEU B O 1
ATOM 11008 N N . PRO B 1 462 ? -17.328 27.562 13.242 1 87.75 462 PRO B N 1
ATOM 11009 C CA . PRO B 1 462 ? -18 26.859 12.141 1 87.75 462 PRO B CA 1
ATOM 11010 C C . PRO B 1 462 ? -17.016 26.281 11.133 1 87.75 462 PRO B C 1
ATOM 11012 O O . PRO B 1 462 ? -15.914 26.812 10.953 1 87.75 462 PRO B O 1
ATOM 11015 N N . ALA B 1 463 ? -17.406 25.219 10.516 1 89.44 463 ALA B N 1
ATOM 11016 C CA . ALA B 1 463 ? -16.594 24.609 9.469 1 89.44 463 ALA B CA 1
ATOM 11017 C C . ALA B 1 463 ? -16.641 25.438 8.188 1 89.44 463 ALA B C 1
ATOM 11019 O O . ALA B 1 463 ? -17.594 26.188 7.945 1 89.44 463 ALA B O 1
ATOM 11020 N N . CYS B 1 464 ? -15.523 25.281 7.367 1 88.75 464 CYS B N 1
ATOM 11021 C CA . CYS B 1 464 ? -15.516 25.859 6.031 1 88.75 464 CYS B CA 1
ATOM 11022 C C . CYS B 1 464 ? -16.141 24.906 5.02 1 88.75 464 CYS B C 1
ATOM 11024 O O . CYS B 1 464 ? -16.203 23.703 5.25 1 88.75 464 CYS B O 1
ATOM 11026 N N . ILE B 1 465 ? -16.672 25.484 4.023 1 92.81 465 ILE B N 1
ATOM 11027 C CA . ILE B 1 465 ? -17.109 24.672 2.895 1 92.81 465 ILE B CA 1
ATOM 11028 C C . ILE B 1 465 ? -16 24.609 1.853 1 92.81 465 ILE B C 1
ATOM 11030 O O . ILE B 1 465 ? -15.469 25.641 1.433 1 92.81 465 ILE B O 1
ATOM 11034 N N . TRP B 1 466 ? -15.625 23.422 1.536 1 92.19 466 TRP B N 1
ATOM 11035 C CA . TRP B 1 466 ? -14.609 23.25 0.506 1 92.19 466 TRP B CA 1
ATOM 11036 C C . TRP B 1 466 ? -15.148 23.656 -0.863 1 92.19 466 TRP B C 1
ATOM 11038 O O . TRP B 1 466 ? -16.141 23.094 -1.339 1 92.19 466 TRP B O 1
ATOM 11048 N N . ASN B 1 467 ? -14.5 24.656 -1.451 1 87.81 467 ASN B N 1
ATOM 11049 C CA . ASN B 1 467 ? -15.008 25.188 -2.707 1 87.81 467 ASN B CA 1
ATOM 11050 C C . ASN B 1 467 ? -14.109 24.828 -3.881 1 87.81 467 ASN B C 1
ATOM 11052 O O . ASN B 1 467 ? -13.531 25.703 -4.52 1 87.81 467 ASN B O 1
ATOM 11056 N N . ALA B 1 468 ? -14.008 23.594 -4.227 1 86 468 ALA B N 1
ATOM 11057 C CA . ALA B 1 468 ? -13.297 23.078 -5.391 1 86 468 ALA B CA 1
ATOM 11058 C C . ALA B 1 468 ? -13.852 21.719 -5.812 1 86 468 ALA B C 1
ATOM 11060 O O . ALA B 1 468 ? -14.359 20.953 -4.98 1 86 468 ALA B O 1
ATOM 11061 N N . PRO B 1 469 ? -13.836 21.438 -7.051 1 80.44 469 PRO B N 1
ATOM 11062 C CA . PRO B 1 469 ? -14.367 20.156 -7.516 1 80.44 469 PRO B CA 1
ATOM 11063 C C . PRO B 1 469 ? -13.555 18.953 -7.012 1 80.44 469 PRO B C 1
ATOM 11065 O O . PRO B 1 469 ? -14.125 17.938 -6.629 1 80.44 469 PRO B O 1
ATOM 11068 N N . ASN B 1 470 ? -12.195 19.172 -6.988 1 85.81 470 ASN B N 1
ATOM 11069 C CA . ASN B 1 470 ? -11.328 18.094 -6.527 1 85.81 470 ASN B CA 1
ATOM 11070 C C . ASN B 1 470 ? -11.016 18.203 -5.039 1 85.81 470 ASN B C 1
ATOM 11072 O O . ASN B 1 470 ? -10.82 19.312 -4.531 1 85.81 470 ASN B O 1
ATOM 11076 N N . LEU B 1 471 ? -11.078 17.125 -4.32 1 89.56 471 LEU B N 1
ATOM 11077 C CA . LEU B 1 471 ? -10.711 17.109 -2.908 1 89.56 471 LEU B CA 1
ATOM 11078 C C . LEU B 1 471 ? -9.195 17.094 -2.746 1 89.56 471 LEU B C 1
ATOM 11080 O O . LEU B 1 471 ? -8.484 16.484 -3.545 1 89.56 471 LEU B O 1
ATOM 11084 N N . PRO B 1 472 ? -8.703 17.75 -1.75 1 83.38 472 PRO B N 1
ATOM 11085 C CA . PRO B 1 472 ? -7.25 17.75 -1.548 1 83.38 472 PRO B CA 1
ATOM 11086 C C . PRO B 1 472 ? -6.691 16.375 -1.206 1 83.38 472 PRO B C 1
ATOM 11088 O O . PRO B 1 472 ? -5.516 16.094 -1.453 1 83.38 472 PRO B O 1
ATOM 11091 N N . ASP B 1 473 ? -7.418 15.555 -0.594 1 86.94 473 ASP B N 1
ATOM 11092 C CA . ASP B 1 473 ? -7.074 14.188 -0.215 1 86.94 473 ASP B CA 1
ATOM 11093 C C . ASP B 1 473 ? -8.305 13.289 -0.229 1 86.94 473 ASP B C 1
ATOM 11095 O O . ASP B 1 473 ? -9.383 13.695 0.208 1 86.94 473 ASP B O 1
ATOM 11099 N N . PRO B 1 474 ? -8.148 12.125 -0.737 1 86.62 474 PRO B N 1
ATOM 11100 C CA . PRO B 1 474 ? -9.32 11.25 -0.821 1 86.62 474 PRO B CA 1
ATOM 11101 C C . PRO B 1 474 ? -9.766 10.719 0.542 1 86.62 474 PRO B C 1
ATOM 11103 O O . PRO B 1 474 ? -10.906 10.273 0.696 1 86.62 474 PRO B O 1
ATOM 11106 N N . LEU B 1 475 ? -8.914 10.656 1.525 1 86.12 475 LEU B N 1
ATOM 11107 C CA . LEU B 1 475 ? -9.273 10.172 2.852 1 86.12 475 LEU B CA 1
ATOM 11108 C C . LEU B 1 475 ? -10.055 11.227 3.627 1 86.12 475 LEU B C 1
ATOM 11110 O O . LEU B 1 475 ? -9.562 12.344 3.834 1 86.12 475 LEU B O 1
ATOM 11114 N N . ILE B 1 476 ? -11.305 10.898 4.004 1 91.44 476 ILE B N 1
ATOM 11115 C CA . ILE B 1 476 ? -12.219 11.828 4.656 1 91.44 476 ILE B CA 1
ATOM 11116 C C . ILE B 1 476 ? -12.82 11.18 5.902 1 91.44 476 ILE B C 1
ATOM 11118 O O . ILE B 1 476 ? -12.742 9.961 6.07 1 91.44 476 ILE B O 1
ATOM 11122 N N . GLU B 1 477 ? -13.32 12.07 6.777 1 90.44 477 GLU B N 1
ATOM 11123 C CA . GLU B 1 477 ? -14.055 11.602 7.949 1 90.44 477 GLU B CA 1
ATOM 11124 C C . GLU B 1 477 ? -15.555 11.875 7.805 1 90.44 477 GLU B C 1
ATOM 11126 O O . GLU B 1 477 ? -15.953 12.922 7.293 1 90.44 477 GLU B O 1
ATOM 11131 N N . VAL B 1 478 ? -16.312 10.922 8.289 1 94.38 478 VAL B N 1
ATOM 11132 C CA . VAL B 1 478 ? -17.766 11.07 8.289 1 94.38 478 VAL B CA 1
ATOM 11133 C C . VAL B 1 478 ? -18.266 11.094 9.727 1 94.38 478 VAL B C 1
ATOM 11135 O O . VAL B 1 478 ? -17.797 10.328 10.578 1 94.38 478 VAL B O 1
ATOM 11138 N N . ALA B 1 479 ? -19.125 12.062 9.992 1 94.69 479 ALA B N 1
ATOM 11139 C CA . ALA B 1 479 ? -19.781 12.062 11.297 1 94.69 479 ALA B CA 1
ATOM 11140 C C . ALA B 1 479 ? -21.078 11.281 11.266 1 94.69 479 ALA B C 1
ATOM 11142 O O . ALA B 1 479 ? -22 11.633 10.508 1 94.69 479 ALA B O 1
ATOM 11143 N N . THR B 1 480 ? -21.141 10.281 12.055 1 95.94 480 THR B N 1
ATOM 11144 C CA . THR B 1 480 ? -22.312 9.406 12.078 1 95.94 480 THR B CA 1
ATOM 11145 C C . THR B 1 480 ? -22.438 8.703 13.422 1 95.94 480 THR B C 1
ATOM 11147 O O . THR B 1 480 ? -22.047 9.25 14.453 1 95.94 480 THR B O 1
ATOM 11150 N N . VAL B 1 481 ? -23.172 7.562 13.414 1 95 481 VAL B N 1
ATOM 11151 C CA . VAL B 1 481 ? -23.391 6.863 14.68 1 95 481 VAL B CA 1
ATOM 11152 C C . VAL B 1 481 ? -23.141 5.367 14.492 1 95 481 VAL B C 1
ATOM 11154 O O . VAL B 1 481 ? -23.094 4.875 13.359 1 95 481 VAL B O 1
ATOM 11157 N N . GLY B 1 482 ? -22.906 4.727 15.531 1 94.56 482 GLY B N 1
ATOM 11158 C CA . GLY B 1 482 ? -22.719 3.283 15.562 1 94.56 482 GLY B CA 1
ATOM 11159 C C . GLY B 1 482 ? -23.125 2.66 16.891 1 94.56 482 GLY B C 1
ATOM 11160 O O . GLY B 1 482 ? -23.266 3.359 17.891 1 94.56 482 GLY B O 1
ATOM 11161 N N . ARG B 1 483 ? -23.391 1.396 16.828 1 94.19 483 ARG B N 1
ATOM 11162 C CA . ARG B 1 483 ? -23.781 0.66 18.031 1 94.19 483 ARG B CA 1
ATOM 11163 C C . ARG B 1 483 ? -22.609 0.506 18.984 1 94.19 483 ARG B C 1
ATOM 11165 O O . ARG B 1 483 ? -21.547 0.019 18.594 1 94.19 483 ARG B O 1
ATOM 11172 N N . VAL B 1 484 ? -22.75 0.832 20.234 1 89.69 484 VAL B N 1
ATOM 11173 C CA . VAL B 1 484 ? -21.672 1.005 21.188 1 89.69 484 VAL B CA 1
ATOM 11174 C C . VAL B 1 484 ? -20.938 -0.322 21.391 1 89.69 484 VAL B C 1
ATOM 11176 O O . VAL B 1 484 ? -19.703 -0.374 21.328 1 89.69 484 VAL B O 1
ATOM 11179 N N . ASP B 1 485 ? -21.609 -1.443 21.562 1 92.69 485 ASP B N 1
ATOM 11180 C CA . ASP B 1 485 ? -20.938 -2.699 21.906 1 92.69 485 ASP B CA 1
ATOM 11181 C C . ASP B 1 485 ? -20.25 -3.301 20.688 1 92.69 485 ASP B C 1
ATOM 11183 O O . ASP B 1 485 ? -19.469 -4.254 20.812 1 92.69 485 ASP B O 1
ATOM 11187 N N . LEU B 1 486 ? -20.438 -2.754 19.516 1 93.25 486 LEU B N 1
ATOM 11188 C CA . LEU B 1 486 ? -19.781 -3.256 18.312 1 93.25 486 LEU B CA 1
ATOM 11189 C C . LEU B 1 486 ? -18.594 -2.375 17.953 1 93.25 486 LEU B C 1
ATOM 11191 O O . LEU B 1 486 ? -17.812 -2.721 17.062 1 93.25 486 LEU B O 1
ATOM 11195 N N . ILE B 1 487 ? -18.438 -1.2 18.578 1 87.44 487 ILE B N 1
ATOM 11196 C CA . ILE B 1 487 ? -17.391 -0.288 18.125 1 87.44 487 ILE B CA 1
ATOM 11197 C C . ILE B 1 487 ? -16.328 -0.168 19.219 1 87.44 487 ILE B C 1
ATOM 11199 O O . ILE B 1 487 ? -15.188 0.232 18.938 1 87.44 487 ILE B O 1
ATOM 11203 N N . ILE B 1 488 ? -16.656 -0.544 20.406 1 79.38 488 ILE B N 1
ATOM 11204 C CA . ILE B 1 488 ? -15.672 -0.465 21.469 1 79.38 488 ILE B CA 1
ATOM 11205 C C . ILE B 1 488 ? -14.789 -1.714 21.453 1 79.38 488 ILE B C 1
ATOM 11207 O O . ILE B 1 488 ? -15.25 -2.801 21.094 1 79.38 488 ILE B O 1
ATOM 11211 N N . TYR B 1 489 ? -13.547 -1.529 21.781 1 72.19 489 TYR B N 1
ATOM 11212 C CA . TYR B 1 489 ? -12.656 -2.678 21.875 1 72.19 489 TYR B CA 1
ATOM 11213 C C . TYR B 1 489 ? -13.055 -3.596 23.016 1 72.19 489 TYR B C 1
ATOM 11215 O O . TYR B 1 489 ? -13.289 -3.133 24.141 1 72.19 489 TYR B O 1
ATOM 11223 N N . GLN B 1 490 ? -13.352 -4.777 22.75 1 74.75 490 GLN B N 1
ATOM 11224 C CA . GLN B 1 490 ? -13.75 -5.766 23.75 1 74.75 490 GLN B CA 1
ATOM 11225 C C . GLN B 1 490 ? -12.641 -6.789 23.984 1 74.75 490 GLN B C 1
ATOM 11227 O O . GLN B 1 490 ? -12.234 -7.5 23.062 1 74.75 490 GLN B O 1
ATOM 11232 N N . TYR B 1 491 ? -11.938 -6.328 25.078 1 60.91 491 TYR B N 1
ATOM 11233 C CA . TYR B 1 491 ? -10.812 -7.191 25.438 1 60.91 491 TYR B CA 1
ATOM 11234 C C . TYR B 1 491 ? -11.102 -7.969 26.719 1 60.91 491 TYR B C 1
ATOM 11236 O O . TYR B 1 491 ? -11.945 -7.566 27.516 1 60.91 491 TYR B O 1
ATOM 11244 N N . LYS B 1 492 ? -10.805 -9.148 26.953 1 58.88 492 LYS B N 1
ATOM 11245 C CA . LYS B 1 492 ? -10.844 -9.93 28.188 1 58.88 492 LYS B CA 1
ATOM 11246 C C . LYS B 1 492 ? -12.141 -10.734 28.281 1 58.88 492 LYS B C 1
ATOM 11248 O O . LYS B 1 492 ? -13.047 -10.555 27.469 1 58.88 492 LYS B O 1
ATOM 11253 N N . GLY B 1 493 ? -12.219 -11.875 28.844 1 62.53 493 GLY B N 1
ATOM 11254 C CA . GLY B 1 493 ? -13.18 -12.953 29.016 1 62.53 493 GLY B CA 1
ATOM 11255 C C . GLY B 1 493 ? -14.617 -12.461 29.125 1 62.53 493 GLY B C 1
ATOM 11256 O O . GLY B 1 493 ? -15.555 -13.227 28.922 1 62.53 493 GLY B O 1
ATOM 11257 N N . ASN B 1 494 ? -14.938 -11.023 29.484 1 74.69 494 ASN B N 1
ATOM 11258 C CA . ASN B 1 494 ? -16.344 -10.641 29.625 1 74.69 494 ASN B CA 1
ATOM 11259 C C . ASN B 1 494 ? -16.766 -9.695 28.5 1 74.69 494 ASN B C 1
ATOM 11261 O O . ASN B 1 494 ? -16.188 -8.617 28.344 1 74.69 494 ASN B O 1
ATOM 11265 N N . THR B 1 495 ? -17.812 -10.039 27.75 1 85.06 495 THR B N 1
ATOM 11266 C CA . THR B 1 495 ? -18.344 -9.258 26.641 1 85.06 495 THR B CA 1
ATOM 11267 C C . THR B 1 495 ? -19.312 -8.195 27.141 1 85.06 495 THR B C 1
ATOM 11269 O O . THR B 1 495 ? -20.234 -8.492 27.906 1 85.06 495 THR B O 1
ATOM 11272 N N . ILE B 1 496 ? -19.125 -6.93 26.844 1 85.19 496 ILE B N 1
ATOM 11273 C CA . ILE B 1 496 ? -20.016 -5.812 27.156 1 85.19 496 ILE B CA 1
ATOM 11274 C C . ILE B 1 496 ? -21.109 -5.727 26.094 1 85.19 496 ILE B C 1
ATOM 11276 O O . ILE B 1 496 ? -20.828 -5.707 24.891 1 85.19 496 ILE B O 1
ATOM 11280 N N . TYR B 1 497 ? -22.375 -5.809 26.609 1 90.12 497 TYR B N 1
ATOM 11281 C CA . TYR B 1 497 ? -23.516 -5.664 25.719 1 90.12 497 TYR B CA 1
ATOM 11282 C C . TYR B 1 497 ? -24.188 -4.309 25.906 1 90.12 497 TYR B C 1
ATOM 11284 O O . TYR B 1 497 ? -24.641 -3.98 27.016 1 90.12 497 TYR B O 1
ATOM 11292 N N . ASP B 1 498 ? -24.203 -3.398 24.969 1 92 498 ASP B N 1
ATOM 11293 C CA . ASP B 1 498 ? -24.828 -2.08 24.938 1 92 498 ASP B CA 1
ATOM 11294 C C . ASP B 1 498 ? -25.344 -1.755 23.531 1 92 498 ASP B C 1
ATOM 11296 O O . ASP B 1 498 ? -24.625 -1.2 22.703 1 92 498 ASP B O 1
ATOM 11300 N N . PRO B 1 499 ? -26.594 -2.09 23.266 1 93.31 499 PRO B N 1
ATOM 11301 C CA . PRO B 1 499 ? -27.141 -1.914 21.922 1 93.31 499 PRO B CA 1
ATOM 11302 C C . PRO B 1 499 ? -27.484 -0.459 21.609 1 93.31 499 PRO B C 1
ATOM 11304 O O . PRO B 1 499 ? -28.078 -0.173 20.562 1 93.31 499 PRO B O 1
ATOM 11307 N N . SER B 1 500 ? -27.094 0.448 22.5 1 92.5 500 SER B N 1
ATOM 11308 C CA . SER B 1 500 ? -27.344 1.859 22.219 1 92.5 500 SER B CA 1
ATOM 11309 C C . SER B 1 500 ? -26.391 2.391 21.156 1 92.5 500 SER B C 1
ATOM 11311 O O . SER B 1 500 ? -25.438 1.71 20.766 1 92.5 500 SER B O 1
ATOM 11313 N N . TYR B 1 501 ? -26.75 3.564 20.609 1 92.5 501 TYR B N 1
ATOM 11314 C CA . TYR B 1 501 ? -25.922 4.156 19.562 1 92.5 501 TYR B CA 1
ATOM 11315 C C . TYR B 1 501 ? -25.141 5.359 20.094 1 92.5 501 TYR B C 1
ATOM 11317 O O . TYR B 1 501 ? -25.641 6.098 20.938 1 92.5 501 TYR B O 1
ATOM 11325 N N . ALA B 1 502 ? -23.922 5.488 19.641 1 89.38 502 ALA B N 1
ATOM 11326 C CA . ALA B 1 502 ? -23.078 6.625 19.969 1 89.38 502 ALA B CA 1
ATOM 11327 C C . ALA B 1 502 ? -22.469 7.25 18.719 1 89.38 502 ALA B C 1
ATOM 11329 O O . ALA B 1 502 ? -22.516 6.656 17.641 1 89.38 502 ALA B O 1
ATOM 11330 N N . SER B 1 503 ? -21.922 8.477 18.875 1 89.75 503 SER B N 1
ATOM 11331 C CA . SER B 1 503 ? -21.266 9.18 17.781 1 89.75 503 SER B CA 1
ATOM 11332 C C . SER B 1 503 ? -20.047 8.422 17.281 1 89.75 503 SER B C 1
ATOM 11334 O O . SER B 1 503 ? -19.281 7.875 18.094 1 89.75 503 SER B O 1
ATOM 11336 N N . LEU B 1 504 ? -19.969 8.32 16 1 91.25 504 LEU B N 1
ATOM 11337 C CA . LEU B 1 504 ? -18.891 7.598 15.336 1 91.25 504 LEU B CA 1
ATOM 11338 C C . LEU B 1 504 ? -18.297 8.438 14.211 1 91.25 504 LEU B C 1
ATOM 11340 O O . LEU B 1 504 ? -19.016 9.148 13.508 1 91.25 504 LEU B O 1
ATOM 11344 N N . THR B 1 505 ? -16.984 8.414 14.031 1 89.19 505 THR B N 1
ATOM 11345 C CA . THR B 1 505 ? -16.297 9.141 12.969 1 89.19 505 THR B CA 1
ATOM 11346 C C . THR B 1 505 ? -15.445 8.188 12.133 1 89.19 505 THR B C 1
ATOM 11348 O O . THR B 1 505 ? -14.219 8.195 12.234 1 89.19 505 THR B O 1
ATOM 11351 N N . PRO B 1 506 ? -16.062 7.402 11.242 1 90.75 506 PRO B N 1
ATOM 11352 C CA . PRO B 1 506 ? -15.297 6.488 10.391 1 90.75 506 PRO B CA 1
ATOM 11353 C C . PRO B 1 506 ? -14.508 7.215 9.305 1 90.75 506 PRO B C 1
ATOM 11355 O O . PRO B 1 506 ? -14.945 8.258 8.812 1 90.75 506 PRO B O 1
ATOM 11358 N N . ARG B 1 507 ? -13.383 6.609 8.945 1 86.81 507 ARG B N 1
ATOM 11359 C CA . ARG B 1 507 ? -12.578 7.094 7.828 1 86.81 507 ARG B CA 1
ATOM 11360 C C . ARG B 1 507 ? -12.992 6.426 6.523 1 86.81 507 ARG B C 1
ATOM 11362 O O . ARG B 1 507 ? -13.195 5.207 6.48 1 86.81 507 ARG B O 1
ATOM 11369 N N . VAL B 1 508 ? -13.234 7.199 5.555 1 91.12 508 VAL B N 1
ATOM 11370 C CA . VAL B 1 508 ? -13.641 6.676 4.254 1 91.12 508 VAL B CA 1
ATOM 11371 C C . VAL B 1 508 ? -12.836 7.352 3.146 1 91.12 508 VAL B C 1
ATOM 11373 O O . VAL B 1 508 ? -12.188 8.383 3.379 1 91.12 508 VAL B O 1
ATOM 11376 N N . TYR B 1 509 ? -12.836 6.723 1.967 1 88.19 509 TYR B N 1
ATOM 11377 C CA . TYR B 1 509 ? -12.164 7.273 0.794 1 88.19 509 TYR B CA 1
ATOM 11378 C C . TYR B 1 509 ? -13.18 7.766 -0.233 1 88.19 509 TYR B C 1
ATOM 11380 O O . TYR B 1 509 ? -14.203 7.113 -0.468 1 88.19 509 TYR B O 1
ATOM 11388 N N . ALA B 1 510 ? -12.906 8.969 -0.742 1 92 510 ALA B N 1
ATOM 11389 C CA . ALA B 1 510 ? -13.703 9.461 -1.863 1 92 510 ALA B CA 1
ATOM 11390 C C . ALA B 1 510 ? -13.367 8.703 -3.146 1 92 510 ALA B C 1
ATOM 11392 O O . ALA B 1 510 ? -12.188 8.461 -3.438 1 92 510 ALA B O 1
ATOM 11393 N N . TYR B 1 511 ? -14.414 8.242 -3.865 1 86.31 511 TYR B N 1
ATOM 11394 C CA . TYR B 1 511 ? -14.266 7.566 -5.148 1 86.31 511 TYR B CA 1
ATOM 11395 C C . TYR B 1 511 ? -14.75 8.453 -6.289 1 86.31 511 TYR B C 1
ATOM 11397 O O . TYR B 1 511 ? -15.586 9.336 -6.086 1 86.31 511 TYR B O 1
ATOM 11405 N N . ASP B 1 512 ? -14.133 8.164 -7.5 1 79.56 512 ASP B N 1
ATOM 11406 C CA . ASP B 1 512 ? -14.719 8.781 -8.688 1 79.56 512 ASP B CA 1
ATOM 11407 C C . ASP B 1 512 ? -16.125 8.234 -8.953 1 79.56 512 ASP B C 1
ATOM 11409 O O . ASP B 1 512 ? -16.359 7.027 -8.844 1 79.56 512 ASP B O 1
ATOM 11413 N N . ASN B 1 513 ? -17 9.133 -9.25 1 80.75 513 ASN B N 1
ATOM 11414 C CA . ASN B 1 513 ? -18.391 8.742 -9.453 1 80.75 513 ASN B CA 1
ATOM 11415 C C . ASN B 1 513 ? -18.516 7.68 -10.539 1 80.75 513 ASN B C 1
ATOM 11417 O O . ASN B 1 513 ? -19.453 6.871 -10.523 1 80.75 513 ASN B O 1
ATOM 11421 N N . THR B 1 514 ? -17.609 7.633 -11.453 1 72.5 514 THR B N 1
ATOM 11422 C CA . THR B 1 514 ? -17.656 6.664 -12.547 1 72.5 514 THR B CA 1
ATOM 11423 C C . THR B 1 514 ? -17.281 5.27 -12.047 1 72.5 514 THR B C 1
ATOM 11425 O O . THR B 1 514 ? -17.688 4.266 -12.633 1 72.5 514 THR B O 1
ATOM 11428 N N . ASN B 1 515 ? -16.516 5.258 -10.945 1 71.19 515 ASN B N 1
ATOM 11429 C CA . ASN B 1 515 ? -16.078 3.986 -10.383 1 71.19 515 ASN B CA 1
ATOM 11430 C C . ASN B 1 515 ? -16.859 3.629 -9.117 1 71.19 515 ASN B C 1
ATOM 11432 O O . ASN B 1 515 ? -16.391 2.82 -8.312 1 71.19 515 ASN B O 1
ATOM 11436 N N . CYS B 1 516 ? -17.984 4.223 -8.977 1 80.69 516 CYS B N 1
ATOM 11437 C CA . CYS B 1 516 ? -18.766 4.012 -7.77 1 80.69 516 CYS B CA 1
ATOM 11438 C C . CYS B 1 516 ? -19.766 2.875 -7.957 1 80.69 516 CYS B C 1
ATOM 11440 O O . CYS B 1 516 ? -20.844 3.07 -8.531 1 80.69 516 CYS B O 1
ATOM 11442 N N . LEU B 1 517 ? -19.516 1.653 -7.484 1 79.94 517 LEU B N 1
ATOM 11443 C CA . LEU B 1 517 ? -20.406 0.499 -7.582 1 79.94 517 LEU B CA 1
ATOM 11444 C C . LEU B 1 517 ? -21.406 0.477 -6.43 1 79.94 517 LEU B C 1
ATOM 11446 O O . LEU B 1 517 ? -21.109 -0.064 -5.359 1 79.94 517 LEU B O 1
ATOM 11450 N N . LEU B 1 518 ? -22.609 0.954 -6.723 1 84.88 518 LEU B N 1
ATOM 11451 C CA . LEU B 1 518 ? -23.625 1.099 -5.688 1 84.88 518 LEU B CA 1
ATOM 11452 C C . LEU B 1 518 ? -24.484 -0.155 -5.594 1 84.88 518 LEU B C 1
ATOM 11454 O O . LEU B 1 518 ? -24.625 -0.893 -6.574 1 84.88 518 LEU B O 1
ATOM 11458 N N . ALA B 1 519 ? -25.031 -0.346 -4.434 1 83.62 519 ALA B N 1
ATOM 11459 C CA . ALA B 1 519 ? -26.016 -1.404 -4.254 1 83.62 519 ALA B CA 1
ATOM 11460 C C . ALA B 1 519 ? -27.25 -1.166 -5.133 1 83.62 519 ALA B C 1
ATOM 11462 O O . ALA B 1 519 ? -27.625 -0.019 -5.379 1 83.62 519 ALA B O 1
ATOM 11463 N N . ASP B 1 520 ? -27.938 -2.205 -5.562 1 78.5 520 ASP B N 1
ATOM 11464 C CA . ASP B 1 520 ? -29.047 -2.145 -6.5 1 78.5 520 ASP B CA 1
ATOM 11465 C C . ASP B 1 520 ? -30.219 -1.347 -5.914 1 78.5 520 ASP B C 1
ATOM 11467 O O . ASP B 1 520 ? -30.938 -0.666 -6.648 1 78.5 520 ASP B O 1
ATOM 11471 N N . GLN B 1 521 ? -30.391 -1.377 -4.676 1 85.81 521 GLN B N 1
ATOM 11472 C CA . GLN B 1 521 ? -31.547 -0.741 -4.047 1 85.81 521 GLN B CA 1
ATOM 11473 C C . GLN B 1 521 ? -31.5 0.776 -4.203 1 85.81 521 GLN B C 1
ATOM 11475 O O . GLN B 1 521 ? -32.531 1.448 -4.148 1 85.81 521 GLN B O 1
ATOM 11480 N N . TYR B 1 522 ? -30.328 1.352 -4.406 1 89.12 522 TYR B N 1
ATOM 11481 C CA . TYR B 1 522 ? -30.203 2.803 -4.488 1 89.12 522 TYR B CA 1
ATOM 11482 C C . TYR B 1 522 ? -30.25 3.27 -5.941 1 89.12 522 TYR B C 1
ATOM 11484 O O . TYR B 1 522 ? -30.469 4.453 -6.211 1 89.12 522 TYR B O 1
ATOM 11492 N N . LYS B 1 523 ? -30.078 2.34 -6.852 1 84.25 523 LYS B N 1
ATOM 11493 C CA . LYS B 1 523 ? -30 2.686 -8.273 1 84.25 523 LYS B CA 1
ATOM 11494 C C . LYS B 1 523 ? -31.359 3.158 -8.797 1 84.25 523 LYS B C 1
ATOM 11496 O O . LYS B 1 523 ? -31.422 3.988 -9.703 1 84.25 523 LYS B O 1
ATOM 11501 N N . LYS B 1 524 ? -32.375 2.682 -8.156 1 84.06 524 LYS B N 1
ATOM 11502 C CA . LYS B 1 524 ? -33.719 3.021 -8.617 1 84.06 524 LYS B CA 1
ATOM 11503 C C . LYS B 1 524 ? -34 4.516 -8.453 1 84.06 524 LYS B C 1
ATOM 11505 O O . LYS B 1 524 ? -34.719 5.105 -9.25 1 84.06 524 LYS B O 1
ATOM 11510 N N . ASN B 1 525 ? -33.344 5.16 -7.453 1 87 525 ASN B N 1
ATOM 11511 C CA . ASN B 1 525 ? -33.594 6.574 -7.18 1 87 525 ASN B CA 1
ATOM 11512 C C . ASN B 1 525 ? -32.562 7.457 -7.867 1 87 525 ASN B C 1
ATOM 11514 O O . ASN B 1 525 ? -32.562 8.68 -7.719 1 87 525 ASN B O 1
ATOM 11518 N N . LEU B 1 526 ? -31.672 6.828 -8.633 1 88.62 526 LEU B N 1
ATOM 11519 C CA . LEU B 1 526 ? -30.656 7.539 -9.391 1 88.62 526 LEU B CA 1
ATOM 11520 C C . LEU B 1 526 ? -30.922 7.449 -10.891 1 88.62 526 LEU B C 1
ATOM 11522 O O . LEU B 1 526 ? -30.109 6.902 -11.641 1 88.62 526 LEU B O 1
ATOM 11526 N N . VAL B 1 527 ? -31.969 8.023 -11.242 1 82.12 527 VAL B N 1
ATOM 11527 C CA . VAL B 1 527 ? -32.469 7.91 -12.609 1 82.12 527 VAL B CA 1
ATOM 11528 C C . VAL B 1 527 ? -31.422 8.477 -13.578 1 82.12 527 VAL B C 1
ATOM 11530 O O . VAL B 1 527 ? -31.281 7.984 -14.703 1 82.12 527 VAL B O 1
ATOM 11533 N N . GLU B 1 528 ? -30.719 9.516 -13.219 1 80.5 528 GLU B N 1
ATOM 11534 C CA . GLU B 1 528 ? -29.719 10.141 -14.07 1 80.5 528 GLU B CA 1
ATOM 11535 C C . GLU B 1 528 ? -28.312 9.703 -13.672 1 80.5 528 GLU B C 1
ATOM 11537 O O . GLU B 1 528 ? -27.328 10.312 -14.094 1 80.5 528 GLU B O 1
ATOM 11542 N N . GLY B 1 529 ? -28.188 8.734 -12.906 1 86.38 529 GLY B N 1
ATOM 11543 C CA . GLY B 1 529 ? -26.875 8.328 -12.398 1 86.38 529 GLY B CA 1
ATOM 11544 C C . GLY B 1 529 ? -26.297 9.312 -11.406 1 86.38 529 GLY B C 1
ATOM 11545 O O . GLY B 1 529 ? -26.953 10.289 -11.023 1 86.38 529 GLY B O 1
ATOM 11546 N N . LEU B 1 530 ? -25.094 9.055 -10.938 1 89.19 530 LEU B N 1
ATOM 11547 C CA . LEU B 1 530 ? -24.391 9.969 -10.039 1 89.19 530 LEU B CA 1
ATOM 11548 C C . LEU B 1 530 ? -23.922 11.211 -10.781 1 89.19 530 LEU B C 1
ATOM 11550 O O . LEU B 1 530 ? -23.234 11.109 -11.805 1 89.19 530 LEU B O 1
ATOM 11554 N N . ALA B 1 531 ? -24.375 12.289 -10.375 1 89.62 531 ALA B N 1
ATOM 11555 C CA . ALA B 1 531 ? -24.031 13.578 -10.969 1 89.62 531 ALA B CA 1
ATOM 11556 C C . ALA B 1 531 ? -22.875 14.234 -10.219 1 89.62 531 ALA B C 1
ATOM 11558 O O . ALA B 1 531 ? -22.359 13.68 -9.242 1 89.62 531 ALA B O 1
ATOM 11559 N N . HIS B 1 532 ? -22.438 15.445 -10.703 1 90.25 532 HIS B N 1
ATOM 11560 C CA . HIS B 1 532 ? -21.328 16.172 -10.094 1 90.25 532 HIS B CA 1
ATOM 11561 C C . HIS B 1 532 ? -21.672 16.625 -8.672 1 90.25 532 HIS B C 1
ATOM 11563 O O . HIS B 1 532 ? -20.781 16.906 -7.871 1 90.25 532 HIS B O 1
ATOM 11569 N N . GLN B 1 533 ? -23 16.672 -8.336 1 95.56 533 GLN B N 1
ATOM 11570 C CA . GLN B 1 533 ? -23.422 17.094 -7.008 1 95.56 533 GLN B CA 1
ATOM 11571 C C . GLN B 1 533 ? -23.312 15.945 -6.004 1 95.56 533 GLN B C 1
ATOM 11573 O O . GLN B 1 533 ? -23.625 16.125 -4.824 1 95.56 533 GLN B O 1
ATOM 11578 N N . HIS B 1 534 ? -22.984 14.766 -6.531 1 95.94 534 HIS B N 1
ATOM 11579 C CA . HIS B 1 534 ? -22.828 13.594 -5.672 1 95.94 534 HIS B CA 1
ATOM 11580 C C . HIS B 1 534 ? -21.359 13.312 -5.379 1 95.94 534 HIS B C 1
ATOM 11582 O O . HIS B 1 534 ? -20.5 13.562 -6.223 1 95.94 534 HIS B O 1
ATOM 11588 N N . LEU B 1 535 ? -21.094 12.883 -4.16 1 96.88 535 LEU B N 1
ATOM 11589 C CA . LEU B 1 535 ? -19.781 12.445 -3.736 1 96.88 535 LEU B CA 1
ATOM 11590 C C . LEU B 1 535 ? -19.797 10.992 -3.271 1 96.88 535 LEU B C 1
ATOM 11592 O O . LEU B 1 535 ? -20.328 10.688 -2.201 1 96.88 535 LEU B O 1
ATOM 11596 N N . CYS B 1 536 ? -19.266 10.141 -4.109 1 94.75 536 CYS B N 1
ATOM 11597 C CA . CYS B 1 536 ? -19.172 8.719 -3.771 1 94.75 536 CYS B CA 1
ATOM 11598 C C . CYS B 1 536 ? -18.016 8.461 -2.807 1 94.75 536 CYS B C 1
ATOM 11600 O O . CYS B 1 536 ? -16.922 9 -2.979 1 94.75 536 CYS B O 1
ATOM 11602 N N . PHE B 1 537 ? -18.297 7.711 -1.725 1 94.88 537 PHE B N 1
ATOM 11603 C CA . PHE B 1 537 ? -17.25 7.43 -0.758 1 94.88 537 PHE B CA 1
ATOM 11604 C C . PHE B 1 537 ? -17.406 6.027 -0.181 1 94.88 537 PHE B C 1
ATOM 11606 O O . PHE B 1 537 ? -18.469 5.426 -0.28 1 94.88 537 PHE B O 1
ATOM 11613 N N . GLY B 1 538 ? -16.297 5.492 0.344 1 91.38 538 GLY B N 1
ATOM 11614 C CA . GLY B 1 538 ? -16.375 4.172 0.949 1 91.38 538 GLY B CA 1
ATOM 11615 C C . GLY B 1 538 ? -15.047 3.684 1.488 1 91.38 538 GLY B C 1
ATOM 11616 O O . GLY B 1 538 ? -14.102 4.469 1.63 1 91.38 538 GLY B O 1
ATOM 11617 N N . ASN B 1 539 ? -15.039 2.529 1.952 1 88.5 539 ASN B N 1
ATOM 11618 C CA . ASN B 1 539 ? -13.883 1.772 2.422 1 88.5 539 ASN B CA 1
ATOM 11619 C C . ASN B 1 539 ? -14.016 0.287 2.098 1 88.5 539 ASN B C 1
ATOM 11621 O O . ASN B 1 539 ? -15.125 -0.215 1.917 1 88.5 539 ASN B O 1
ATOM 11625 N N . ASP B 1 540 ? -13.016 -0.44 2.053 1 80.62 540 ASP B N 1
ATOM 11626 C CA . ASP B 1 540 ? -12.984 -1.783 1.481 1 80.62 540 ASP B CA 1
ATOM 11627 C C . ASP B 1 540 ? -13.57 -2.807 2.451 1 80.62 540 ASP B C 1
ATOM 11629 O O . ASP B 1 540 ? -14.336 -3.682 2.051 1 80.62 540 ASP B O 1
ATOM 11633 N N . PRO B 1 541 ? -13.227 -2.762 3.758 1 84.38 541 PRO B N 1
ATOM 11634 C CA . PRO B 1 541 ? -13.703 -3.83 4.641 1 84.38 541 PRO B CA 1
ATOM 11635 C C . PRO B 1 541 ? -15.219 -3.797 4.848 1 84.38 541 PRO B C 1
ATOM 11637 O O . PRO B 1 541 ? -15.812 -2.719 4.914 1 84.38 541 PRO B O 1
ATOM 11640 N N . PHE B 1 542 ? -15.852 -4.941 4.859 1 90.94 542 PHE B N 1
ATOM 11641 C CA . PHE B 1 542 ? -17.25 -5.039 5.25 1 90.94 542 PHE B CA 1
ATOM 11642 C C . PHE B 1 542 ? -17.391 -5.051 6.77 1 90.94 542 PHE B C 1
ATOM 11644 O O . PHE B 1 542 ? -16.516 -5.555 7.473 1 90.94 542 PHE B O 1
ATOM 11651 N N . LEU B 1 543 ? -18.438 -4.465 7.211 1 93.06 543 LEU B N 1
ATOM 11652 C CA . LEU B 1 543 ? -18.703 -4.379 8.641 1 93.06 543 LEU B CA 1
ATOM 11653 C C . LEU B 1 543 ? -19.844 -5.312 9.039 1 93.06 543 LEU B C 1
ATOM 11655 O O . LEU B 1 543 ? -20.719 -5.617 8.219 1 93.06 543 LEU B O 1
ATOM 11659 N N . VAL B 1 544 ? -19.75 -5.77 10.281 1 95.38 544 VAL B N 1
ATOM 11660 C CA . VAL B 1 544 ? -20.953 -6.348 10.867 1 95.38 544 VAL B CA 1
ATOM 11661 C C . VAL B 1 544 ? -22.078 -5.312 10.867 1 95.38 544 VAL B C 1
ATOM 11663 O O . VAL B 1 544 ? -21.859 -4.148 11.211 1 95.38 544 VAL B O 1
ATOM 11666 N N . PRO B 1 545 ? -23.266 -5.734 10.492 1 94.5 545 PRO B N 1
ATOM 11667 C CA . PRO B 1 545 ? -24.375 -4.77 10.516 1 94.5 545 PRO B CA 1
ATOM 11668 C C . PRO B 1 545 ? -24.531 -4.07 11.859 1 94.5 545 PRO B C 1
ATOM 11670 O O . PRO B 1 545 ? -24.391 -4.707 12.906 1 94.5 545 PRO B O 1
ATOM 11673 N N . GLU B 1 546 ? -24.688 -2.691 11.82 1 94.62 546 GLU B N 1
ATOM 11674 C CA . GLU B 1 546 ? -24.953 -1.817 12.961 1 94.62 546 GLU B CA 1
ATOM 11675 C C . GLU B 1 546 ? -23.656 -1.28 13.555 1 94.62 546 GLU B C 1
ATOM 11677 O O . GLU B 1 546 ? -23.672 -0.439 14.453 1 94.62 546 GLU B O 1
ATOM 11682 N N . VAL B 1 547 ? -22.484 -1.76 13.062 1 94.44 547 VAL B N 1
ATOM 11683 C CA . VAL B 1 547 ? -21.234 -1.148 13.5 1 94.44 547 VAL B CA 1
ATOM 11684 C C . VAL B 1 547 ? -21.25 0.34 13.156 1 94.44 547 VAL B C 1
ATOM 11686 O O . VAL B 1 547 ? -20.859 1.172 13.984 1 94.44 547 VAL B O 1
ATOM 11689 N N . CYS B 1 548 ? -21.625 0.623 11.969 1 94.88 548 CYS B N 1
ATOM 11690 C CA . CYS B 1 548 ? -21.719 1.995 11.484 1 94.88 548 CYS B CA 1
ATOM 11691 C C . CYS B 1 548 ? -23.047 2.232 10.766 1 94.88 548 CYS B C 1
ATOM 11693 O O . CYS B 1 548 ? -23.344 1.556 9.789 1 94.88 548 CYS B O 1
ATOM 11695 N N . ASN B 1 549 ? -23.797 3.111 11.32 1 95.5 549 ASN B N 1
ATOM 11696 C CA . ASN B 1 549 ? -25.047 3.525 10.711 1 95.5 549 ASN B CA 1
ATOM 11697 C C . ASN B 1 549 ? -24.953 4.934 10.133 1 95.5 549 ASN B C 1
ATOM 11699 O O . ASN B 1 549 ? -24.859 5.91 10.875 1 95.5 549 ASN B O 1
ATOM 11703 N N . LEU B 1 550 ? -25 4.969 8.844 1 96.06 550 LEU B N 1
ATOM 11704 C CA . LEU B 1 550 ? -24.875 6.262 8.18 1 96.06 550 LEU B CA 1
ATOM 11705 C C . LEU B 1 550 ? -26.078 7.148 8.469 1 96.06 550 LEU B C 1
ATOM 11707 O O . LEU B 1 550 ? -27.219 6.766 8.18 1 96.06 550 LEU B O 1
ATOM 11711 N N . THR B 1 551 ? -25.859 8.281 9.047 1 96.5 551 THR B N 1
ATOM 11712 C CA . THR B 1 551 ? -26.922 9.242 9.289 1 96.5 551 THR B CA 1
ATOM 11713 C C . THR B 1 551 ? -27.156 10.117 8.062 1 96.5 551 THR B C 1
ATOM 11715 O O . THR B 1 551 ? -26.312 10.172 7.168 1 96.5 551 THR B O 1
ATOM 11718 N N . SER B 1 552 ? -28.328 10.758 8.102 1 96.69 552 SER B N 1
ATOM 11719 C CA . SER B 1 552 ? -28.656 11.68 7.023 1 96.69 552 SER B CA 1
ATOM 11720 C C . SER B 1 552 ? -28.172 13.094 7.34 1 96.69 552 SER B C 1
ATOM 11722 O O . SER B 1 552 ? -28.562 13.672 8.359 1 96.69 552 SER B O 1
ATOM 11724 N N . GLY B 1 553 ? -27.328 13.586 6.465 1 97.56 553 GLY B N 1
ATOM 11725 C CA . GLY B 1 553 ? -26.953 14.984 6.59 1 97.56 553 GLY B CA 1
ATOM 11726 C C . GLY B 1 553 ? -25.703 15.188 7.426 1 97.56 553 GLY B C 1
ATOM 11727 O O . GLY B 1 553 ? -25.328 16.328 7.711 1 97.56 553 GLY B O 1
ATOM 11728 N N . GLY B 1 554 ? -25.094 14.102 7.859 1 96.44 554 GLY B N 1
ATOM 11729 C CA . GLY B 1 554 ? -23.844 14.234 8.586 1 96.44 554 GLY B CA 1
ATOM 11730 C C . GLY B 1 554 ? -22.703 14.742 7.73 1 96.44 554 GLY B C 1
ATOM 11731 O O . GLY B 1 554 ? -22.641 14.438 6.535 1 96.44 554 GLY B O 1
ATOM 11732 N N . PRO B 1 555 ? -21.844 15.484 8.289 1 97.19 555 PRO B N 1
ATOM 11733 C CA . PRO B 1 555 ? -20.766 16.078 7.492 1 97.19 555 PRO B CA 1
ATOM 11734 C C . PRO B 1 555 ? -19.688 15.078 7.105 1 97.19 555 PRO B C 1
ATOM 11736 O O . PRO B 1 555 ? -19.344 14.203 7.902 1 97.19 555 PRO B O 1
ATOM 11739 N N . LEU B 1 556 ? -19.281 15.086 5.902 1 96.88 556 LEU B N 1
ATOM 11740 C CA . LEU B 1 556 ? -18 14.555 5.426 1 96.88 556 LEU B CA 1
ATOM 11741 C C . LEU B 1 556 ? -16.938 15.656 5.387 1 96.88 556 LEU B C 1
ATOM 11743 O O . LEU B 1 556 ? -17.094 16.641 4.656 1 96.88 556 LEU B O 1
ATOM 11747 N N . GLN B 1 557 ? -15.867 15.461 6.16 1 94.5 557 GLN B N 1
ATOM 11748 C CA . GLN B 1 557 ? -14.992 16.625 6.328 1 94.5 557 GLN B CA 1
ATOM 11749 C C . GLN B 1 557 ? -13.539 16.188 6.5 1 94.5 557 GLN B C 1
ATOM 11751 O O . GLN B 1 557 ? -13.25 15.008 6.668 1 94.5 557 GLN B O 1
ATOM 11756 N N . ARG B 1 558 ? -12.711 17.203 6.41 1 90.69 558 ARG B N 1
ATOM 11757 C CA . ARG B 1 558 ? -11.273 17.062 6.621 1 90.69 558 ARG B CA 1
ATOM 11758 C C . ARG B 1 558 ? -10.664 18.375 7.082 1 90.69 558 ARG B C 1
ATOM 11760 O O . ARG B 1 558 ? -11.156 19.453 6.738 1 90.69 558 ARG B O 1
ATOM 11767 N N . SER B 1 559 ? -9.695 18.297 7.977 1 83.31 559 SER B N 1
ATOM 11768 C CA . SER B 1 559 ? -8.922 19.484 8.312 1 83.31 559 SER B CA 1
ATOM 11769 C C . SER B 1 559 ? -7.934 19.828 7.203 1 83.31 559 SER B C 1
ATOM 11771 O O . SER B 1 559 ? -7.188 18.969 6.738 1 83.31 559 SER B O 1
ATOM 11773 N N . VAL B 1 560 ? -8.031 21.062 6.734 1 83.75 560 VAL B N 1
ATOM 11774 C CA . VAL B 1 560 ? -7.195 21.5 5.625 1 83.75 560 VAL B CA 1
ATOM 11775 C C . VAL B 1 560 ? -6.371 22.719 6.051 1 83.75 560 VAL B C 1
ATOM 11777 O O . VAL B 1 560 ? -6.895 23.641 6.691 1 83.75 560 VAL B O 1
ATOM 11780 N N . PHE B 1 561 ? -5.117 22.688 5.68 1 74.88 561 PHE B N 1
ATOM 11781 C CA . PHE B 1 561 ? -4.246 23.828 5.977 1 74.88 561 PHE B CA 1
ATOM 11782 C C . PHE B 1 561 ? -4.562 25 5.066 1 74.88 561 PHE B C 1
ATOM 11784 O O . PHE B 1 561 ? -4.688 24.844 3.85 1 74.88 561 PHE B O 1
ATOM 11791 N N . ARG B 1 562 ? -4.883 26.078 5.727 1 76.25 562 ARG B N 1
ATOM 11792 C CA . ARG B 1 562 ? -5.039 27.375 5.094 1 76.25 562 ARG B CA 1
ATOM 11793 C C . ARG B 1 562 ? -4.238 28.453 5.836 1 76.25 562 ARG B C 1
ATOM 11795 O O . ARG B 1 562 ? -4.32 28.547 7.062 1 76.25 562 ARG B O 1
ATOM 11802 N N . LEU B 1 563 ? -3.371 29.156 5.094 1 72.88 563 LEU B N 1
ATOM 11803 C CA . LEU B 1 563 ? -2.574 30.234 5.68 1 72.88 563 LEU B CA 1
ATOM 11804 C C . LEU B 1 563 ? -1.785 29.734 6.883 1 72.88 563 LEU B C 1
ATOM 11806 O O . LEU B 1 563 ? -1.822 30.344 7.953 1 72.88 563 LEU B O 1
ATOM 11810 N N . GLN B 1 564 ? -1.31 28.578 6.832 1 60.38 564 GLN B N 1
ATOM 11811 C CA . GLN B 1 564 ? -0.413 27.953 7.797 1 60.38 564 GLN B CA 1
ATOM 11812 C C . GLN B 1 564 ? -1.177 27.484 9.031 1 60.38 564 GLN B C 1
ATOM 11814 O O . GLN B 1 564 ? -0.584 27.281 10.094 1 60.38 564 GLN B O 1
ATOM 11819 N N . ARG B 1 565 ? -2.49 27.516 8.906 1 67.81 565 ARG B N 1
ATOM 11820 C CA . ARG B 1 565 ? -3.383 26.953 9.906 1 67.81 565 ARG B CA 1
ATOM 11821 C C . ARG B 1 565 ? -4.336 25.938 9.289 1 67.81 565 ARG B C 1
ATOM 11823 O O . ARG B 1 565 ? -4.438 25.844 8.062 1 67.81 565 ARG B O 1
ATOM 11830 N N . HIS B 1 566 ? -4.887 25.203 10.117 1 72.88 566 HIS B N 1
ATOM 11831 C CA . HIS B 1 566 ? -5.816 24.234 9.523 1 72.88 566 HIS B CA 1
ATOM 11832 C C . HIS B 1 566 ? -7.227 24.422 10.078 1 72.88 566 HIS B C 1
ATOM 11834 O O . HIS B 1 566 ? -7.395 24.828 11.234 1 72.88 566 HIS B O 1
ATOM 11840 N N . TYR B 1 567 ? -8.133 24.219 9.273 1 80.56 567 TYR B N 1
ATOM 11841 C CA . TYR B 1 567 ? -9.562 24.375 9.523 1 80.56 567 TYR B CA 1
ATOM 11842 C C . TYR B 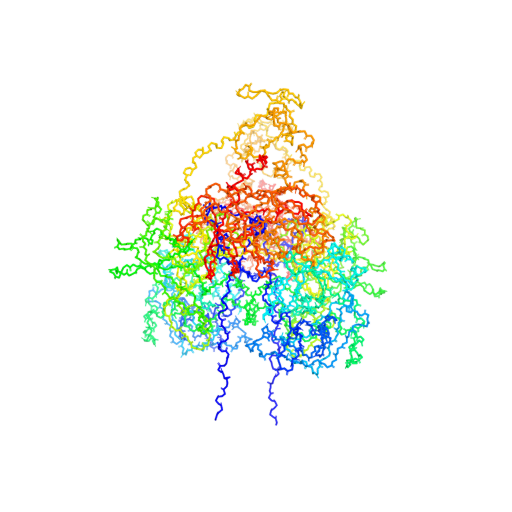1 567 ? -10.344 23.188 9 1 80.56 567 TYR B C 1
ATOM 11844 O O . TYR B 1 567 ? -9.938 22.547 8.023 1 80.56 567 TYR B O 1
ATOM 11852 N N . LYS B 1 568 ? -11.438 23.016 9.734 1 85.88 568 LYS B N 1
ATOM 11853 C CA . LYS B 1 568 ? -12.32 21.969 9.25 1 85.88 568 LYS B CA 1
ATOM 11854 C C . LYS B 1 568 ? -13.047 22.406 7.98 1 85.88 568 LYS B C 1
ATOM 11856 O O . LYS B 1 568 ? -13.617 23.5 7.93 1 85.88 568 LYS B O 1
ATOM 11861 N N . HIS B 1 569 ? -12.914 21.656 6.977 1 91.69 569 HIS B N 1
ATOM 11862 C CA . HIS B 1 569 ? -13.641 21.859 5.73 1 91.69 569 HIS B CA 1
ATOM 11863 C C . HIS B 1 569 ? -14.656 20.75 5.492 1 91.69 569 HIS B C 1
ATOM 11865 O O . HIS B 1 569 ? -14.305 19.562 5.531 1 91.69 569 HIS B O 1
ATOM 11871 N N . VAL B 1 570 ? -15.859 21.141 5.273 1 96 570 VAL B N 1
ATOM 11872 C CA . VAL B 1 570 ? -16.906 20.188 4.91 1 96 570 VAL B CA 1
ATOM 11873 C C . VAL B 1 570 ? -16.953 20.031 3.391 1 96 570 VAL B C 1
ATOM 11875 O O . VAL B 1 570 ? -17.094 21.016 2.668 1 96 570 VAL B O 1
ATOM 11878 N N . TYR B 1 571 ? -16.828 18.781 2.922 1 96.19 571 TYR B N 1
ATOM 11879 C CA . TYR B 1 571 ? -16.875 18.469 1.498 1 96.19 571 TYR B CA 1
ATOM 11880 C C . TYR B 1 571 ? -18.312 18.188 1.055 1 96.19 571 TYR B C 1
ATOM 11882 O O . TYR B 1 571 ? -18.688 18.516 -0.072 1 96.19 571 TYR B O 1
ATOM 11890 N N . GLY B 1 572 ? -18.984 17.578 1.939 1 97.44 572 GLY B N 1
ATOM 11891 C CA . GLY B 1 572 ? -20.344 17.156 1.648 1 97.44 572 GLY B CA 1
ATOM 11892 C C . GLY B 1 572 ? -21.109 16.688 2.877 1 97.44 572 GLY B C 1
ATOM 11893 O O . GLY B 1 572 ? -20.578 16.75 3.992 1 97.44 572 GLY B O 1
ATOM 11894 N N . ILE B 1 573 ? -22.359 16.375 2.656 1 98.31 573 ILE B N 1
ATOM 11895 C CA . ILE B 1 573 ? -23.219 15.836 3.707 1 98.31 573 ILE B CA 1
ATOM 11896 C C . ILE B 1 573 ? -23.797 14.5 3.258 1 98.31 573 ILE B C 1
ATOM 11898 O O . ILE B 1 573 ? -24.156 14.336 2.088 1 98.31 573 ILE B O 1
ATOM 11902 N N . SER B 1 574 ? -23.844 13.562 4.203 1 98.12 574 SER B N 1
ATOM 11903 C CA . SER B 1 574 ? -24.203 12.188 3.879 1 98.12 574 SER B CA 1
ATOM 11904 C C . SER B 1 574 ? -25.641 12.102 3.381 1 98.12 574 SER B C 1
ATOM 11906 O O . SER B 1 574 ? -26.547 12.711 3.965 1 98.12 574 SER B O 1
ATOM 11908 N N . LEU B 1 575 ? -25.875 11.305 2.352 1 97.94 575 LEU B N 1
ATOM 11909 C CA . LEU B 1 575 ? -27.188 11.203 1.717 1 97.94 575 LEU B CA 1
ATOM 11910 C C . LEU B 1 575 ? -27.766 9.805 1.898 1 97.94 575 LEU B C 1
ATOM 11912 O O . LEU B 1 575 ? -28.812 9.633 2.537 1 97.94 575 LEU B O 1
ATOM 11916 N N . PHE B 1 576 ? -27.031 8.781 1.302 1 96.12 576 PHE B N 1
ATOM 11917 C CA . PHE B 1 576 ? -27.516 7.418 1.465 1 96.12 576 PHE B CA 1
ATOM 11918 C C . PHE B 1 576 ? -26.359 6.426 1.414 1 96.12 576 PHE B C 1
ATOM 11920 O O . PHE B 1 576 ? -25.266 6.766 0.963 1 96.12 576 PHE B O 1
ATOM 11927 N N . GLY B 1 577 ? -26.641 5.262 1.923 1 94.94 577 GLY B N 1
ATOM 11928 C CA . GLY B 1 577 ? -25.688 4.164 1.913 1 94.94 577 GLY B CA 1
ATOM 11929 C C . GLY B 1 577 ? -25.797 3.27 3.135 1 94.94 577 GLY B C 1
ATOM 11930 O O . GLY B 1 577 ? -26.375 3.66 4.145 1 94.94 577 GLY B O 1
ATOM 11931 N N . ARG B 1 578 ? -25.156 2.066 2.977 1 92.75 578 ARG B N 1
ATOM 11932 C CA . ARG B 1 578 ? -25.141 1.125 4.094 1 92.75 578 ARG B CA 1
ATOM 11933 C C . ARG B 1 578 ? -23.75 1.075 4.734 1 92.75 578 ARG B C 1
ATOM 11935 O O . ARG B 1 578 ? -22.734 1.23 4.047 1 92.75 578 ARG B O 1
ATOM 11942 N N . ASP B 1 579 ? -23.703 0.958 6.074 1 94.5 579 ASP B N 1
ATOM 11943 C CA . ASP B 1 579 ? -22.484 0.717 6.832 1 94.5 579 ASP B CA 1
ATOM 11944 C C . ASP B 1 579 ? -21.438 1.808 6.57 1 94.5 579 ASP B C 1
ATOM 11946 O O . ASP B 1 579 ? -20.25 1.519 6.422 1 94.5 579 ASP B O 1
ATOM 11950 N N . CYS B 1 580 ? -21.938 3.02 6.281 1 94.75 580 CYS B N 1
ATOM 11951 C CA . CYS B 1 580 ? -21.109 4.207 6.117 1 94.75 580 CYS B CA 1
ATOM 11952 C C . CYS B 1 580 ? -20.172 4.055 4.926 1 94.75 580 CYS B C 1
ATOM 11954 O O . CYS B 1 580 ? -19.047 4.574 4.941 1 94.75 580 CYS B O 1
ATOM 11956 N N . GLY B 1 581 ? -20.562 3.232 3.93 1 92.81 581 GLY B N 1
ATOM 11957 C CA . GLY B 1 581 ? -19.781 3.061 2.725 1 92.81 581 GLY B CA 1
ATOM 11958 C C . GLY B 1 581 ? -18.75 1.943 2.836 1 92.81 581 GLY B C 1
ATOM 11959 O O . GLY B 1 581 ? -18.031 1.66 1.88 1 92.81 581 GLY B O 1
ATOM 11960 N N . TYR B 1 582 ? -18.641 1.297 4.02 1 91.62 582 TYR B N 1
ATOM 11961 C CA . TYR B 1 582 ? -17.734 0.172 4.164 1 91.62 582 TYR B CA 1
ATOM 11962 C C . TYR B 1 582 ? -18.234 -1.04 3.387 1 91.62 582 TYR B C 1
ATOM 11964 O O . TYR B 1 582 ? -19.375 -1.456 3.541 1 91.62 582 TYR B O 1
ATOM 11972 N N . GLY B 1 583 ? -17.375 -1.616 2.535 1 87.81 583 GLY B N 1
ATOM 11973 C CA . GLY B 1 583 ? -17.734 -2.76 1.714 1 87.81 583 GLY B CA 1
ATOM 11974 C C . GLY B 1 583 ? -18.438 -2.373 0.426 1 87.81 583 GLY B C 1
ATOM 11975 O O . GLY B 1 583 ? -18.094 -2.875 -0.647 1 87.81 583 GLY B O 1
ATOM 11976 N N . GLU B 1 584 ? -19.469 -1.501 0.585 1 89 584 GLU B N 1
ATOM 11977 C CA . GLU B 1 584 ? -20.234 -0.923 -0.515 1 89 584 GLU B CA 1
ATOM 11978 C C . GLU B 1 584 ? -20.312 0.597 -0.397 1 89 584 GLU B C 1
ATOM 11980 O O . GLU B 1 584 ? -20.719 1.126 0.637 1 89 584 GLU B O 1
ATOM 11985 N N . PRO B 1 585 ? -19.969 1.249 -1.486 1 90.94 585 PRO B N 1
ATOM 11986 C CA . PRO B 1 585 ? -19.859 2.707 -1.397 1 90.94 585 PRO B CA 1
ATOM 11987 C C . PRO B 1 585 ? -21.172 3.375 -1.005 1 90.94 585 PRO B C 1
ATOM 11989 O O . PRO B 1 585 ? -22.25 2.842 -1.291 1 90.94 585 PRO B O 1
ATOM 11992 N N . ALA B 1 586 ? -21.062 4.449 -0.306 1 96.44 586 ALA B N 1
ATOM 11993 C CA . ALA B 1 586 ? -22.156 5.367 0.025 1 96.44 586 ALA B CA 1
ATOM 11994 C C . ALA B 1 586 ? -22.016 6.684 -0.735 1 96.44 586 ALA B C 1
ATOM 11996 O O . ALA B 1 586 ? -21.031 6.891 -1.447 1 96.44 586 ALA B O 1
ATOM 11997 N N . VAL B 1 587 ? -23.047 7.535 -0.662 1 97.56 587 VAL B N 1
ATOM 11998 C CA . VAL B 1 587 ? -23.047 8.758 -1.457 1 97.56 587 VAL B CA 1
ATOM 11999 C C . VAL B 1 587 ? -23.438 9.945 -0.579 1 97.56 587 VAL B C 1
ATOM 12001 O O . VAL B 1 587 ? -24.297 9.82 0.299 1 97.56 587 VAL B O 1
ATOM 12004 N N . ALA B 1 588 ? -22.766 11.039 -0.752 1 98.25 588 ALA B N 1
ATOM 12005 C CA . ALA B 1 588 ? -23.047 12.312 -0.093 1 98.25 588 ALA B CA 1
ATOM 12006 C C . ALA B 1 588 ? -23.375 13.398 -1.114 1 98.25 588 ALA B C 1
ATOM 12008 O O . ALA B 1 588 ? -23.141 13.219 -2.314 1 98.25 588 ALA B O 1
ATOM 12009 N N . ILE B 1 589 ? -23.953 14.43 -0.618 1 98.06 589 ILE B N 1
ATOM 12010 C CA . ILE B 1 589 ? -24.141 15.625 -1.431 1 98.06 589 ILE B CA 1
ATOM 12011 C C . ILE B 1 589 ? -22.859 16.469 -1.396 1 98.06 589 ILE B C 1
ATOM 12013 O O . ILE B 1 589 ? -22.375 16.828 -0.32 1 98.06 589 ILE B O 1
ATOM 12017 N N . ARG B 1 590 ? -22.266 16.688 -2.508 1 97.25 590 ARG B N 1
ATOM 12018 C CA . ARG B 1 590 ? -21.094 17.547 -2.633 1 97.25 590 ARG B CA 1
ATOM 12019 C C . ARG B 1 590 ? -21.484 19.016 -2.496 1 97.25 590 ARG B C 1
ATOM 12021 O O . ARG B 1 590 ? -22.25 19.547 -3.309 1 97.25 590 ARG B O 1
ATOM 12028 N N . LEU B 1 591 ? -20.922 19.703 -1.57 1 96.94 591 LEU B N 1
ATOM 12029 C CA . LEU B 1 591 ? -21.359 21.078 -1.296 1 96.94 591 LEU B CA 1
ATOM 12030 C C . LEU B 1 591 ? -20.875 22.031 -2.385 1 96.94 591 LEU B C 1
ATOM 12032 O O . LEU B 1 591 ? -21.562 22.984 -2.729 1 96.94 591 LEU B O 1
ATOM 12036 N N . HIS B 1 592 ? -19.719 21.75 -2.971 1 94.31 592 HIS B N 1
ATOM 12037 C CA . HIS B 1 592 ? -19.172 22.609 -4.016 1 94.31 592 HIS B CA 1
ATOM 12038 C C . HIS B 1 592 ? -20.156 22.75 -5.168 1 94.31 592 HIS B C 1
ATOM 12040 O O . HIS B 1 592 ? -20.234 23.812 -5.789 1 94.31 592 HIS B O 1
ATOM 12046 N N . ALA B 1 593 ? -20.859 21.703 -5.457 1 94.56 593 ALA B N 1
ATOM 12047 C CA . ALA B 1 593 ? -21.797 21.719 -6.582 1 94.56 593 ALA B CA 1
ATOM 12048 C C . ALA B 1 593 ? -22.938 22.688 -6.336 1 94.56 593 ALA B C 1
ATOM 12050 O O . ALA B 1 593 ? -23.641 23.078 -7.273 1 94.56 593 ALA B O 1
ATOM 12051 N N . HIS B 1 594 ? -23.109 23.109 -5.133 1 96 594 HIS B N 1
ATOM 12052 C CA . HIS B 1 594 ? -24.219 23.984 -4.781 1 96 594 HIS B CA 1
ATOM 12053 C C . HIS B 1 594 ? -23.719 25.328 -4.258 1 96 594 HIS B C 1
ATOM 12055 O O . HIS B 1 594 ? -24.422 26.016 -3.525 1 96 594 HIS B O 1
ATOM 12061 N N . MET B 1 595 ? -22.531 25.656 -4.574 1 91.75 595 MET B N 1
ATOM 12062 C CA . MET B 1 595 ? -21.891 26.844 -4.039 1 91.75 595 MET B CA 1
ATOM 12063 C C . MET B 1 595 ? -22.641 28.109 -4.465 1 91.75 595 MET B C 1
ATOM 12065 O O . MET B 1 595 ? -22.781 29.047 -3.682 1 91.75 595 MET B O 1
ATOM 12069 N N . ASN B 1 596 ? -23.141 28.172 -5.703 1 88.56 596 ASN B N 1
ATOM 12070 C CA . ASN B 1 596 ? -23.875 29.328 -6.184 1 88.56 596 ASN B CA 1
ATOM 12071 C C . ASN B 1 596 ? -25.141 29.562 -5.355 1 88.56 596 ASN B C 1
ATOM 12073 O O . ASN B 1 596 ? -25.422 30.703 -4.965 1 88.56 596 ASN B O 1
ATOM 12077 N N . TRP B 1 597 ? -25.859 28.562 -5.102 1 93.81 597 TRP B N 1
ATOM 12078 C CA . TRP B 1 597 ? -27.062 28.672 -4.285 1 93.81 597 TRP B CA 1
ATOM 12079 C C . TRP B 1 597 ? -26.719 29.047 -2.848 1 93.81 597 TRP B C 1
ATOM 12081 O O . TRP B 1 597 ? -27.375 29.906 -2.25 1 93.81 597 TRP B O 1
ATOM 12091 N N . LEU B 1 598 ? -25.719 28.391 -2.287 1 94.69 598 LEU B N 1
ATOM 12092 C CA . LEU B 1 598 ? -25.297 28.656 -0.916 1 94.69 598 LEU B CA 1
ATOM 12093 C C . LEU B 1 598 ? -24.891 30.109 -0.749 1 94.69 598 LEU B C 1
ATOM 12095 O O . LEU B 1 598 ? -25.266 30.766 0.226 1 94.69 598 LEU B O 1
ATOM 12099 N N . GLU B 1 599 ? -24.109 30.609 -1.682 1 89.06 599 GLU B N 1
ATOM 12100 C CA . GLU B 1 599 ? -23.672 32 -1.623 1 89.06 599 GLU B CA 1
ATOM 12101 C C . GLU B 1 599 ? -24.844 32.938 -1.757 1 89.06 599 GLU B C 1
ATOM 12103 O O . GLU B 1 599 ? -24.875 34 -1.103 1 89.06 599 GLU B O 1
ATOM 12108 N N . SER B 1 600 ? -25.844 32.594 -2.549 1 89.38 600 SER B N 1
ATOM 12109 C CA . SER B 1 600 ? -27.031 33.438 -2.734 1 89.38 600 SER B CA 1
ATOM 12110 C C . SER B 1 600 ? -27.844 33.531 -1.45 1 89.38 600 SER B C 1
ATOM 12112 O O . SER B 1 600 ? -28.469 34.562 -1.175 1 89.38 600 SER B O 1
ATOM 12114 N N . VAL B 1 601 ? -27.75 32.531 -0.634 1 90.88 601 VAL B N 1
ATOM 12115 C CA . VAL B 1 601 ? -28.547 32.469 0.584 1 90.88 601 VAL B CA 1
ATOM 12116 C C . VAL B 1 601 ? -27.766 33.094 1.744 1 90.88 601 VAL B C 1
ATOM 12118 O O . VAL B 1 601 ? -28.328 33.75 2.6 1 90.88 601 VAL B O 1
ATOM 12121 N N . LEU B 1 602 ? -26.484 32.875 1.769 1 88.38 602 LEU B N 1
ATOM 12122 C CA . LEU B 1 602 ? -25.703 33.156 2.973 1 88.38 602 LEU B CA 1
ATOM 12123 C C . LEU B 1 602 ? -24.984 34.5 2.865 1 88.38 602 LEU B C 1
ATOM 12125 O O . LEU B 1 602 ? -24.641 35.094 3.881 1 88.38 602 LEU B O 1
ATOM 12129 N N . LEU B 1 603 ? -24.641 34.875 1.681 1 84.88 603 LEU B N 1
ATOM 12130 C CA . LEU B 1 603 ? -23.891 36.125 1.52 1 84.88 603 LEU B CA 1
ATOM 12131 C C . LEU B 1 603 ? -24.844 37.312 1.35 1 84.88 603 LEU B C 1
ATOM 12133 O O . LEU B 1 603 ? -25.953 37.156 0.846 1 84.88 603 LEU B O 1
ATOM 12137 N N . PRO B 1 604 ? -24.438 38.375 2.021 1 74.88 604 PRO B N 1
ATOM 12138 C CA . PRO B 1 604 ? -25.25 39.594 1.85 1 74.88 604 PRO B CA 1
ATOM 12139 C C . PRO B 1 604 ? -25.484 39.938 0.382 1 74.88 604 PRO B C 1
ATOM 12141 O O . PRO B 1 604 ? -24.656 39.594 -0.472 1 74.88 604 PRO B O 1
ATOM 12144 N N . ALA B 1 605 ? -26.75 40.188 0.026 1 61.12 605 ALA B N 1
ATOM 12145 C CA . ALA B 1 605 ? -27.125 40.531 -1.341 1 61.12 605 ALA B CA 1
ATOM 12146 C C . ALA B 1 605 ? -26.094 41.469 -1.971 1 61.12 605 ALA B C 1
ATOM 12148 O O . ALA B 1 605 ? -25.656 42.438 -1.352 1 61.12 605 ALA B O 1
ATOM 12149 N N . LYS B 1 606 ? -25.281 40.844 -2.703 1 53.06 606 LYS B N 1
ATOM 12150 C CA . LYS B 1 606 ? -24.422 41.719 -3.506 1 53.06 606 LYS B CA 1
ATOM 12151 C C . LYS B 1 606 ? -25.156 42.969 -3.912 1 53.06 606 LYS B C 1
ATOM 12153 O O . LYS B 1 606 ? -26.25 42.938 -4.469 1 53.06 606 LYS B O 1
ATOM 12158 N N . LEU B 1 607 ? -25.25 43.938 -2.971 1 42.28 607 LEU B N 1
ATOM 12159 C CA . LEU B 1 607 ? -25.812 45.156 -3.57 1 42.28 607 LEU B CA 1
ATOM 12160 C C . LEU B 1 607 ? -25.609 45.156 -5.082 1 42.28 607 LEU B C 1
ATOM 12162 O O . LEU B 1 607 ? -24.562 44.719 -5.574 1 42.28 607 LEU B O 1
ATOM 12166 N N . PRO B 1 608 ? -26.734 44.938 -5.781 1 34.81 608 PRO B N 1
ATOM 12167 C CA . PRO B 1 608 ? -26.422 45.156 -7.195 1 34.81 608 PRO B CA 1
ATOM 12168 C C . PRO B 1 608 ? -25.172 46.031 -7.398 1 34.81 608 PRO B C 1
ATOM 12170 O O . PRO B 1 608 ? -25.062 47.094 -6.781 1 34.81 608 PRO B O 1
ATOM 12173 N N . SER B 1 609 ? -24.109 45.438 -7.281 1 33.88 609 SER B N 1
ATOM 12174 C CA . SER B 1 609 ? -23.109 46.375 -7.781 1 33.88 609 SER B CA 1
ATOM 12175 C C . SER B 1 609 ? -23.766 47.438 -8.664 1 33.88 609 SER B C 1
ATOM 12177 O O . SER B 1 609 ? -24.516 47.125 -9.578 1 33.88 609 SER B O 1
ATOM 12179 N N . GLN B 1 610 ? -24.328 48.438 -8.148 1 30.81 610 GLN B N 1
ATOM 12180 C CA . GLN B 1 610 ? -24.406 49.5 -9.148 1 30.81 610 GLN B CA 1
ATOM 12181 C C . GLN B 1 610 ? -23.562 49.156 -10.375 1 30.81 610 GLN B C 1
ATOM 12183 O O . GLN B 1 610 ? -22.578 48.406 -10.273 1 30.81 610 GLN B O 1
ATOM 12188 N N . ASN B 1 611 ? -24.172 49.188 -11.516 1 30.47 611 ASN B N 1
ATOM 12189 C CA . ASN B 1 611 ? -23.422 49.312 -12.758 1 30.47 611 ASN B CA 1
ATOM 12190 C C . ASN B 1 611 ? -21.984 49.781 -12.492 1 30.47 611 ASN B C 1
ATOM 12192 O O . ASN B 1 611 ? -21.75 50.969 -12.359 1 30.47 611 ASN B O 1
ATOM 12196 N N . SER B 1 612 ? -21.484 49.375 -11.508 1 32.44 612 SER B N 1
ATOM 12197 C CA . SER B 1 612 ? -20.094 49.75 -11.68 1 32.44 612 SER B CA 1
ATOM 12198 C C . SER B 1 612 ? -19.641 49.562 -13.125 1 32.44 612 SER B C 1
ATOM 12200 O O . SER B 1 612 ? -19.422 48.438 -13.57 1 32.44 612 SER B O 1
ATOM 12202 N N . HIS B 1 613 ? -20.453 49.969 -14.008 1 30.19 613 HIS B N 1
ATOM 12203 C CA . HIS B 1 613 ? -19.688 50.469 -15.141 1 30.19 613 HIS B CA 1
ATOM 12204 C C . HIS B 1 613 ? -18.281 50.875 -14.719 1 30.19 613 HIS B C 1
ATOM 12206 O O . HIS B 1 613 ? -18.078 51.938 -14.172 1 30.19 613 HIS B O 1
ATOM 12212 N N . SER B 1 614 ? -17.797 50.188 -13.781 1 34.53 614 SER B N 1
ATOM 12213 C CA . SER B 1 614 ? -16.359 50.406 -13.898 1 34.53 614 SER B CA 1
ATOM 12214 C C . SER B 1 614 ? -15.984 50.969 -15.273 1 34.53 614 SER B C 1
ATOM 12216 O O . SER B 1 614 ? -16.062 50.25 -16.281 1 34.53 614 SER B O 1
ATOM 12218 N N . LEU B 1 615 ? -16.656 51.938 -15.555 1 32.25 615 LEU B N 1
ATOM 12219 C CA . LEU B 1 615 ? -16.078 52.719 -16.641 1 32.25 615 LEU B CA 1
ATOM 12220 C C . LEU B 1 615 ? -14.555 52.594 -16.641 1 32.25 615 LEU B C 1
ATOM 12222 O O . LEU B 1 615 ? -13.883 53.094 -15.742 1 32.25 615 LEU B O 1
ATOM 12226 N N . ASP B 1 616 ? -14.164 51.406 -16.625 1 35.91 616 ASP B N 1
ATOM 12227 C CA . ASP B 1 616 ? -12.797 51.344 -17.125 1 35.91 616 ASP B CA 1
ATOM 12228 C C . ASP B 1 616 ? -12.445 52.656 -17.859 1 35.91 616 ASP B C 1
ATOM 12230 O O . ASP B 1 616 ? -13.078 53 -18.875 1 35.91 616 ASP B O 1
ATOM 12234 N N . ALA B 1 617 ? -12.453 53.594 -17.016 1 38.72 617 ALA B N 1
ATOM 12235 C CA . ALA B 1 617 ? -11.945 54.75 -17.766 1 38.72 617 ALA B CA 1
ATOM 12236 C C . ALA B 1 617 ? -11 54.312 -18.875 1 38.72 617 ALA B C 1
ATOM 12238 O O . ALA B 1 617 ? -10.016 53.625 -18.625 1 38.72 617 ALA B O 1
ATOM 12239 N N . VAL B 1 618 ? -11.617 53.875 -19.906 1 39.22 618 VAL B N 1
ATOM 12240 C CA . VAL B 1 618 ? -10.805 53.688 -21.109 1 39.22 618 VAL B CA 1
ATOM 12241 C C . VAL B 1 618 ? -9.68 54.719 -21.125 1 39.22 618 VAL B C 1
ATOM 12243 O O . VAL B 1 618 ? -9.93 55.906 -21.141 1 39.22 618 VAL B O 1
ATOM 12246 N N . GLN B 1 619 ? -8.711 54.312 -20.359 1 51.53 619 GLN B N 1
ATOM 12247 C CA . GLN B 1 619 ? -7.543 55.156 -20.594 1 51.53 619 GLN B CA 1
ATOM 12248 C C . GLN B 1 619 ? -7.18 55.188 -22.078 1 51.53 619 GLN B C 1
ATOM 12250 O O . GLN B 1 619 ? -7.121 54.156 -22.719 1 51.53 619 GLN B O 1
ATOM 12255 N N . PHE B 1 620 ? -7.512 56.219 -22.641 1 56.56 620 PHE B N 1
ATOM 12256 C CA . PHE B 1 620 ? -7.234 56.406 -24.062 1 56.56 620 PHE B CA 1
ATOM 12257 C C . PHE B 1 620 ? -5.75 56.656 -24.297 1 56.56 620 PHE B C 1
ATOM 12259 O O . PHE B 1 620 ? -5.164 57.562 -23.703 1 56.56 620 PHE B O 1
ATOM 12266 N N . ILE B 1 621 ? -5.188 55.656 -24.734 1 59 621 ILE B N 1
ATOM 12267 C CA . ILE B 1 621 ? -3.834 55.906 -25.219 1 59 621 ILE B CA 1
ATOM 12268 C C . ILE B 1 621 ? -3.893 56.469 -26.641 1 59 621 ILE B C 1
ATOM 12270 O O . ILE B 1 621 ? -4.367 55.781 -27.562 1 59 621 ILE B O 1
ATOM 12274 N N . ASN B 1 622 ? -3.812 57.719 -26.75 1 64.19 622 ASN B N 1
ATOM 12275 C CA . ASN B 1 622 ? -3.656 58.312 -28.078 1 64.19 622 ASN B CA 1
ATOM 12276 C C . ASN B 1 622 ? -2.254 58.094 -28.625 1 64.19 622 ASN B C 1
ATOM 12278 O O . ASN B 1 622 ? -1.301 58.75 -28.203 1 64.19 622 ASN B O 1
ATOM 12282 N N . SER B 1 623 ? -2.07 57.125 -29.375 1 66.25 623 SER B N 1
ATOM 12283 C CA . SER B 1 623 ? -0.784 56.719 -29.922 1 66.25 623 SER B CA 1
ATOM 12284 C C . SER B 1 623 ? -0.137 57.812 -30.75 1 66.25 623 SER B C 1
ATOM 12286 O O . SER B 1 623 ? 1.064 57.75 -31.016 1 66.25 623 SER B O 1
ATOM 12288 N N . ASP B 1 624 ? -0.915 58.844 -31.078 1 69.62 624 ASP B N 1
ATOM 12289 C CA . ASP B 1 624 ? -0.403 59.875 -31.953 1 69.62 624 ASP B CA 1
ATOM 12290 C C . ASP B 1 624 ? 0.29 61 -31.156 1 69.62 624 ASP B C 1
ATOM 12292 O O . ASP B 1 624 ? 0.919 61.875 -31.719 1 69.62 624 ASP B O 1
ATOM 12296 N N . LEU B 1 625 ? 0.155 60.812 -29.844 1 76.56 625 LEU B N 1
ATOM 12297 C CA . LEU B 1 625 ? 0.766 61.844 -29.016 1 76.56 625 LEU B CA 1
ATOM 12298 C C . LEU B 1 625 ? 2.055 61.312 -28.375 1 76.56 625 LEU B C 1
ATOM 12300 O O . LEU B 1 625 ? 2.168 60.125 -28.062 1 76.56 625 LEU B O 1
ATOM 12304 N N . GLU B 1 626 ? 2.961 62.188 -28.406 1 76.62 626 GLU B N 1
ATOM 12305 C CA . GLU B 1 626 ? 4.262 61.875 -27.812 1 76.62 626 GLU B CA 1
ATOM 12306 C C . GLU B 1 626 ? 4.59 62.844 -26.672 1 76.62 626 GLU B C 1
ATOM 12308 O O . GLU B 1 626 ? 3.82 63.75 -26.391 1 76.62 626 GLU B O 1
ATOM 12313 N N . LEU B 1 627 ? 5.73 62.594 -26.078 1 78.75 627 LEU B N 1
ATOM 12314 C CA . LEU B 1 627 ? 6.207 63.438 -24.969 1 78.75 627 LEU B CA 1
ATOM 12315 C C . LEU B 1 627 ? 6.32 64.875 -25.391 1 78.75 627 LEU B C 1
ATOM 12317 O O . LEU B 1 627 ? 6.906 65.188 -26.438 1 78.75 627 LEU B O 1
ATOM 12321 N N . PHE B 1 628 ? 5.66 65.812 -24.641 1 78.31 628 PHE B N 1
ATOM 12322 C CA . PHE B 1 628 ? 5.672 67.25 -24.766 1 78.31 628 PHE B CA 1
ATOM 12323 C C . PHE B 1 628 ? 4.754 67.688 -25.906 1 78.31 628 PHE B C 1
ATOM 12325 O O . PHE B 1 628 ? 4.797 68.875 -26.312 1 78.31 628 PHE B O 1
ATOM 12332 N N . ASP B 1 629 ? 3.908 66.875 -26.438 1 78.94 629 ASP B N 1
ATOM 12333 C CA . ASP B 1 629 ? 2.893 67.25 -27.406 1 78.94 629 ASP B CA 1
ATOM 12334 C C . ASP B 1 629 ? 1.718 67.938 -26.719 1 78.94 629 ASP B C 1
ATOM 12336 O O . ASP B 1 629 ? 1.408 67.625 -25.562 1 78.94 629 ASP B O 1
ATOM 12340 N N . ARG B 1 630 ? 1.235 68.812 -27.422 1 78.88 630 ARG B N 1
ATOM 12341 C CA . ARG B 1 630 ? -0.025 69.438 -26.969 1 78.88 630 ARG B CA 1
ATOM 12342 C C . ARG B 1 630 ? -1.168 68.438 -27.109 1 78.88 630 ARG B C 1
ATOM 12344 O O . ARG B 1 630 ? -1.222 67.688 -28.078 1 78.88 630 ARG B O 1
ATOM 12351 N N . CYS B 1 631 ? -2.004 68.25 -26.031 1 80 631 CYS B N 1
ATOM 12352 C CA . CYS B 1 631 ? -3.131 67.312 -26.062 1 80 631 CYS B CA 1
ATOM 12353 C C . CYS B 1 631 ? -4.43 68 -25.688 1 80 631 CYS B C 1
ATOM 12355 O O . CYS B 1 631 ? -4.41 69 -25.016 1 80 631 CYS B O 1
ATOM 12357 N N . ASP B 1 632 ? -5.508 67.562 -26.219 1 75.69 632 ASP B N 1
ATOM 12358 C CA . ASP B 1 632 ? -6.82 68.125 -25.953 1 75.69 632 ASP B CA 1
ATOM 12359 C C . ASP B 1 632 ? -7.691 67.188 -25.125 1 75.69 632 ASP B C 1
ATOM 12361 O O . ASP B 1 632 ? -7.777 66 -25.422 1 75.69 632 ASP B O 1
ATOM 12365 N N . PHE B 1 633 ? -8.188 67.688 -24.078 1 75.81 633 PHE B N 1
ATOM 12366 C CA . PHE B 1 633 ? -9.156 66.938 -23.281 1 75.81 633 PHE B CA 1
ATOM 12367 C C . PHE B 1 633 ? -10.523 67 -23.953 1 75.81 633 PHE B C 1
ATOM 12369 O O . PHE B 1 633 ? -10.75 67.75 -24.906 1 75.81 633 PHE B O 1
ATOM 12376 N N . TYR B 1 634 ? -11.414 66.188 -23.562 1 67.94 634 TYR B N 1
ATOM 12377 C CA . TYR B 1 634 ? -12.742 66.125 -24.156 1 67.94 634 TYR B CA 1
ATOM 12378 C C . TYR B 1 634 ? -13.539 67.375 -23.906 1 67.94 634 TYR B C 1
ATOM 12380 O O . TYR B 1 634 ? -14.453 67.688 -24.672 1 67.94 634 TYR B O 1
ATOM 12388 N N . ASP B 1 635 ? -13.125 68.125 -22.797 1 65.12 635 ASP B N 1
ATOM 12389 C CA . ASP B 1 635 ? -13.828 69.375 -22.516 1 65.12 635 ASP B CA 1
ATOM 12390 C C . ASP B 1 635 ? -13.164 70.562 -23.234 1 65.12 635 ASP B C 1
ATOM 12392 O O . ASP B 1 635 ? -13.438 71.688 -22.906 1 65.12 635 ASP B O 1
ATOM 12396 N N . GLU B 1 636 ? -12.336 70.375 -24.156 1 69.19 636 GLU B N 1
ATOM 12397 C CA . GLU B 1 636 ? -11.68 71.312 -25.031 1 69.19 636 GLU B CA 1
ATOM 12398 C C . GLU B 1 636 ? -10.555 72.062 -24.312 1 69.19 636 GLU B C 1
ATOM 12400 O O . GLU B 1 636 ? -10 73 -24.844 1 69.19 636 GLU B O 1
ATOM 12405 N N . SER B 1 637 ? -10.305 71.562 -23.094 1 75.19 637 SER B N 1
ATOM 12406 C CA . SER B 1 637 ? -9.102 72.125 -22.484 1 75.19 637 SER B CA 1
ATOM 12407 C C . SER B 1 637 ? -7.84 71.5 -23.078 1 75.19 637 SER B C 1
ATOM 12409 O O . SER B 1 637 ? -7.871 70.375 -23.594 1 75.19 637 SER B O 1
ATOM 12411 N N . VAL B 1 638 ? -6.875 72.5 -23.141 1 77.31 638 VAL B N 1
ATOM 12412 C CA . VAL B 1 638 ? -5.633 72.062 -23.781 1 77.31 638 VAL B CA 1
ATOM 12413 C C . VAL B 1 638 ? -4.617 71.688 -22.719 1 77.31 638 VAL B C 1
ATOM 12415 O O . VAL B 1 638 ? -4.473 72.375 -21.703 1 77.31 638 VAL B O 1
ATOM 12418 N N . GLY B 1 639 ? -4.023 70.375 -22.875 1 81.62 639 GLY B N 1
ATOM 12419 C CA . GLY B 1 639 ? -2.975 69.938 -21.969 1 81.62 639 GLY B CA 1
ATOM 12420 C C . GLY B 1 639 ? -1.668 69.625 -22.688 1 81.62 639 GLY B C 1
ATOM 12421 O O . GLY B 1 639 ? -1.503 70 -23.859 1 81.62 639 GLY B O 1
ATOM 12422 N N . LEU B 1 640 ? -0.639 69.312 -21.875 1 82.81 640 LEU B N 1
ATOM 12423 C CA . LEU B 1 640 ? 0.68 68.875 -22.344 1 82.81 640 LEU B CA 1
ATOM 12424 C C . LEU B 1 640 ? 0.967 67.438 -21.969 1 82.81 640 LEU B C 1
ATOM 12426 O O . LEU B 1 640 ? 0.696 67 -20.828 1 82.81 640 LEU B O 1
ATOM 12430 N N . CYS B 1 641 ? 1.435 66.688 -22.953 1 83.19 641 CYS B N 1
ATOM 12431 C CA . CYS B 1 641 ? 1.845 65.312 -22.641 1 83.19 641 CYS B CA 1
ATOM 12432 C C . CYS B 1 641 ? 3.133 65.312 -21.828 1 83.19 641 CYS B C 1
ATOM 12434 O O . CYS B 1 641 ? 4.188 65.75 -22.328 1 83.19 641 CYS B O 1
ATOM 12436 N N . VAL B 1 642 ? 3.053 64.812 -20.594 1 82.56 642 VAL B N 1
ATOM 12437 C CA . VAL B 1 642 ? 4.199 64.812 -19.703 1 82.56 642 VAL B CA 1
ATOM 12438 C C . VAL B 1 642 ? 4.312 63.406 -19.062 1 82.56 642 VAL B C 1
ATOM 12440 O O . VAL B 1 642 ? 3.355 62.625 -19.094 1 82.56 642 VAL B O 1
ATOM 12443 N N . PRO B 1 643 ? 5.547 63.094 -18.625 1 80.06 643 PRO B N 1
ATOM 12444 C CA . PRO B 1 643 ? 5.633 61.812 -17.891 1 80.06 643 PRO B CA 1
ATOM 12445 C C . PRO B 1 643 ? 4.633 61.75 -16.734 1 80.06 643 PRO B C 1
ATOM 12447 O O . PRO B 1 643 ? 4.383 62.75 -16.062 1 80.06 643 PRO B O 1
ATOM 12450 N N . THR B 1 644 ? 4.105 60.656 -16.516 1 81.5 644 THR B N 1
ATOM 12451 C CA . THR B 1 644 ? 3.055 60.438 -15.523 1 81.5 644 THR B CA 1
ATOM 12452 C C . THR B 1 644 ? 3.498 60.969 -14.156 1 81.5 644 THR B C 1
ATOM 12454 O O . THR B 1 644 ? 2.686 61.469 -13.383 1 81.5 644 THR B O 1
ATOM 12457 N N . GLU B 1 645 ? 4.762 61 -13.953 1 78.44 645 GLU B N 1
ATOM 12458 C CA . GLU B 1 645 ? 5.289 61.438 -12.664 1 78.44 645 GLU B CA 1
ATOM 12459 C C . GLU B 1 645 ? 5.219 62.938 -12.508 1 78.44 645 GLU B C 1
ATOM 12461 O O . GLU B 1 645 ? 5.277 63.469 -11.391 1 78.44 645 GLU B O 1
ATOM 12466 N N . ARG B 1 646 ? 5.043 63.594 -13.555 1 79.31 646 ARG B N 1
ATOM 12467 C CA . ARG B 1 646 ? 5.086 65.062 -13.516 1 79.31 646 ARG B CA 1
ATOM 12468 C C . ARG B 1 646 ? 3.684 65.625 -13.625 1 79.31 646 ARG B C 1
ATOM 12470 O O . ARG B 1 646 ? 3.525 66.875 -13.797 1 79.31 646 ARG B O 1
ATOM 12477 N N . CYS B 1 647 ? 2.748 64.875 -13.695 1 80.94 647 CYS B N 1
ATOM 12478 C CA . CYS B 1 647 ? 1.366 65.312 -13.68 1 80.94 647 CYS B CA 1
ATOM 12479 C C . CYS B 1 647 ? 0.717 65.062 -12.328 1 80.94 647 CYS B C 1
ATOM 12481 O O . CYS B 1 647 ? 0.782 63.969 -11.812 1 80.94 647 CYS B O 1
ATOM 12483 N N . ARG B 1 648 ? 0.082 66.062 -11.734 1 78.31 648 ARG B N 1
ATOM 12484 C CA . ARG B 1 648 ? -0.491 66 -10.398 1 78.31 648 ARG B CA 1
ATOM 12485 C C . ARG B 1 648 ? -1.649 65 -10.344 1 78.31 648 ARG B C 1
ATOM 12487 O O . ARG B 1 648 ? -2.477 64.938 -11.258 1 78.31 648 ARG B O 1
ATOM 12494 N N . ARG B 1 649 ? -1.691 64.125 -9.242 1 75.69 649 ARG B N 1
ATOM 12495 C CA . ARG B 1 649 ? -2.832 63.344 -8.773 1 75.69 649 ARG B CA 1
ATOM 12496 C C . ARG B 1 649 ? -3.213 62.281 -9.797 1 75.69 649 ARG B C 1
ATOM 12498 O O . ARG B 1 649 ? -4.395 61.969 -9.984 1 75.69 649 ARG B O 1
ATOM 12505 N N . VAL B 1 650 ? -2.188 61.844 -10.594 1 76.88 650 VAL B N 1
ATOM 12506 C CA . VAL B 1 650 ? -2.506 60.844 -11.625 1 76.88 650 VAL B CA 1
ATOM 12507 C C . VAL B 1 650 ? -3.055 59.594 -10.969 1 76.88 650 VAL B C 1
ATOM 12509 O O . VAL B 1 650 ? -4.094 59.062 -11.383 1 76.88 650 VAL B O 1
ATOM 12512 N N . ARG B 1 651 ? -2.406 59.094 -9.93 1 75 651 ARG B N 1
ATOM 12513 C CA . ARG B 1 651 ? -2.84 57.875 -9.273 1 75 651 ARG B CA 1
ATOM 12514 C C . ARG B 1 651 ? -4.227 58.031 -8.656 1 75 651 ARG B C 1
ATOM 12516 O O . ARG B 1 651 ? -5.074 57.156 -8.773 1 75 651 ARG B O 1
ATOM 12523 N N . GLN B 1 652 ? -4.371 59.156 -7.992 1 72 652 GLN B N 1
ATOM 12524 C CA . GLN B 1 652 ? -5.66 59.438 -7.371 1 72 652 GLN B CA 1
ATOM 12525 C C . GLN B 1 652 ? -6.777 59.438 -8.406 1 72 652 GLN B C 1
ATOM 12527 O O . GLN B 1 652 ? -7.863 58.906 -8.172 1 72 652 GLN B O 1
ATOM 12532 N N . ARG B 1 653 ? -6.52 60.062 -9.461 1 73.06 653 ARG B N 1
ATOM 12533 C CA . ARG B 1 653 ? -7.516 60.156 -10.516 1 73.06 653 ARG B CA 1
ATOM 12534 C C . ARG B 1 653 ? -7.82 58.781 -11.117 1 73.06 653 ARG B C 1
ATOM 12536 O O . ARG B 1 653 ? -8.977 58.5 -11.422 1 73.06 653 ARG B O 1
ATOM 12543 N N . LEU B 1 654 ? -6.742 58.062 -11.281 1 72.62 654 LEU B N 1
ATOM 12544 C CA . LEU B 1 654 ? -6.918 56.688 -11.766 1 72.62 654 LEU B CA 1
ATOM 12545 C C . LEU B 1 654 ? -7.773 55.875 -10.797 1 72.62 654 LEU B C 1
ATOM 12547 O O . LEU B 1 654 ? -8.648 55.125 -11.227 1 72.62 654 LEU B O 1
ATOM 12551 N N . GLU B 1 655 ? -7.496 56.156 -9.562 1 68.81 655 GLU B N 1
ATOM 12552 C CA . GLU B 1 655 ? -8.227 55.438 -8.531 1 68.81 655 GLU B CA 1
ATOM 12553 C C . GLU B 1 655 ? -9.688 55.875 -8.477 1 68.81 655 GLU B C 1
ATOM 12555 O O . GLU B 1 655 ? -10.562 55.094 -8.094 1 68.81 655 GLU B O 1
ATOM 12560 N N . GLN B 1 656 ? -9.875 57.062 -8.922 1 63.97 656 GLN B N 1
ATOM 12561 C CA . GLN B 1 656 ? -11.234 57.625 -8.93 1 63.97 656 GLN B CA 1
ATOM 12562 C C . GLN B 1 656 ? -11.93 57.312 -10.25 1 63.97 656 GLN B C 1
ATOM 12564 O O . GLN B 1 656 ? -13.031 57.812 -10.5 1 63.97 656 GLN B O 1
ATOM 12569 N N . ASN B 1 657 ? -11.273 56.5 -11.094 1 65.25 657 ASN B N 1
ATOM 12570 C CA . ASN B 1 657 ? -11.781 56.125 -12.406 1 65.25 657 ASN B CA 1
ATOM 12571 C C . ASN B 1 657 ? -12.078 57.312 -13.281 1 65.25 657 ASN B C 1
ATOM 12573 O O . ASN B 1 657 ? -13.102 57.375 -13.969 1 65.25 657 ASN B O 1
ATOM 12577 N N . GLU B 1 658 ? -11.242 58.312 -13.109 1 67.88 658 GLU B N 1
ATOM 12578 C CA . GLU B 1 658 ? -11.352 59.469 -13.992 1 67.88 658 GLU B CA 1
ATOM 12579 C C . GLU B 1 658 ? -10.781 59.156 -15.375 1 67.88 658 GLU B C 1
ATOM 12581 O O . GLU B 1 658 ? -9.773 58.469 -15.5 1 67.88 658 GLU B O 1
ATOM 12586 N N . ALA B 1 659 ? -11.516 59.438 -16.453 1 65.69 659 ALA B N 1
ATOM 12587 C CA . ALA B 1 659 ? -11.016 59.25 -17.812 1 65.69 659 ALA B CA 1
ATOM 12588 C C . ALA B 1 659 ? -9.766 60.094 -18.062 1 65.69 659 ALA B C 1
ATOM 12590 O O . ALA B 1 659 ? -9.797 61.312 -17.922 1 65.69 659 ALA B O 1
ATOM 12591 N N . MET B 1 660 ? -8.648 59.344 -18.141 1 75.38 660 MET B N 1
ATOM 12592 C CA . MET B 1 660 ? -7.398 60.062 -18.438 1 75.38 660 MET B CA 1
ATOM 12593 C C . MET B 1 660 ? -6.895 59.688 -19.828 1 75.38 660 MET B C 1
ATOM 12595 O O . MET B 1 660 ? -7.242 58.656 -20.375 1 75.38 660 MET B O 1
ATOM 12599 N N . ILE B 1 661 ? -6.219 60.688 -20.531 1 76.69 661 ILE B N 1
ATOM 12600 C CA . ILE B 1 661 ? -5.633 60.5 -21.844 1 76.69 661 ILE B CA 1
ATOM 12601 C C . ILE B 1 661 ? -4.129 60.25 -21.719 1 76.69 661 ILE B C 1
ATOM 12603 O O . ILE B 1 661 ? -3.396 61.125 -21.25 1 76.69 661 ILE B O 1
ATOM 12607 N N . PHE B 1 662 ? -3.656 59.062 -22 1 79.62 662 PHE B N 1
ATOM 12608 C CA . PHE B 1 662 ? -2.232 58.75 -22.031 1 79.62 662 PHE B CA 1
ATOM 12609 C C . PHE B 1 662 ? -1.667 58.969 -23.438 1 79.62 662 PHE B C 1
ATOM 12611 O O . PHE B 1 662 ? -2.332 58.688 -24.438 1 79.62 662 PHE B O 1
ATOM 12618 N N . CYS B 1 663 ? -0.527 59.562 -23.391 1 77.19 663 CYS B N 1
ATOM 12619 C CA . CYS B 1 663 ? 0.092 59.938 -24.656 1 77.19 663 CYS B CA 1
ATOM 12620 C C . CYS B 1 663 ? 1.105 58.906 -25.109 1 77.19 663 CYS B C 1
ATOM 12622 O O . CYS B 1 663 ? 2.164 58.75 -24.484 1 77.19 663 CYS B O 1
ATOM 12624 N N . GLY B 1 664 ? 0.884 58.125 -26.141 1 70.56 664 GLY B N 1
ATOM 12625 C CA . GLY B 1 664 ? 1.802 57.156 -26.719 1 70.56 664 GLY B CA 1
ATOM 12626 C C . GLY B 1 664 ? 1.896 55.875 -25.906 1 70.56 664 GLY B C 1
ATOM 12627 O O . GLY B 1 664 ? 1.781 54.781 -26.453 1 70.56 664 GLY B O 1
ATOM 12628 N N . ASN B 1 665 ? 2.242 56.094 -24.625 1 68.5 665 ASN B N 1
ATOM 12629 C CA . ASN B 1 665 ? 2.346 54.938 -23.734 1 68.5 665 ASN B CA 1
ATOM 12630 C C . ASN B 1 665 ? 1.807 55.25 -22.344 1 68.5 665 ASN B C 1
ATOM 12632 O O . ASN B 1 665 ? 1.313 56.344 -22.094 1 68.5 665 ASN B O 1
ATOM 12636 N N . GLY B 1 666 ? 1.871 54.375 -21.594 1 71.69 666 GLY B N 1
ATOM 12637 C CA . GLY B 1 666 ? 1.295 54.5 -20.266 1 71.69 666 GLY B CA 1
ATOM 12638 C C . GLY B 1 666 ? 2.141 55.344 -19.328 1 71.69 666 GLY B C 1
ATOM 12639 O O . GLY B 1 666 ? 1.736 55.625 -18.188 1 71.69 666 GLY B O 1
ATOM 12640 N N . THR B 1 667 ? 3.232 55.812 -19.75 1 77.31 667 THR B N 1
ATOM 12641 C CA . THR B 1 667 ? 4.129 56.562 -18.891 1 77.31 667 THR B CA 1
ATOM 12642 C C . THR B 1 667 ? 4.02 58.062 -19.172 1 77.31 667 THR B C 1
ATOM 12644 O O . THR B 1 667 ? 4.648 58.875 -18.484 1 77.31 667 THR B O 1
ATOM 12647 N N . ILE B 1 668 ? 3.312 58.375 -20.25 1 79.88 668 ILE B N 1
ATOM 12648 C CA . ILE B 1 668 ? 3.1 59.781 -20.641 1 79.88 668 ILE B CA 1
ATOM 12649 C C . ILE B 1 668 ? 1.606 60.094 -20.609 1 79.88 668 ILE B C 1
ATOM 12651 O O . ILE B 1 668 ? 0.789 59.344 -21.141 1 79.88 668 ILE B O 1
ATOM 12655 N N . ILE B 1 669 ? 1.254 61.219 -19.938 1 84.44 669 ILE B N 1
ATOM 12656 C CA . ILE B 1 669 ? -0.155 61.531 -19.75 1 84.44 669 ILE B CA 1
ATOM 12657 C C . ILE B 1 669 ? -0.428 62.969 -20.188 1 84.44 669 ILE B C 1
ATOM 12659 O O . ILE B 1 669 ? 0.449 63.812 -20.109 1 84.44 669 ILE B O 1
ATOM 12663 N N . CYS B 1 670 ? -1.6 63.156 -20.734 1 81.88 670 CYS B N 1
ATOM 12664 C CA . CYS B 1 670 ? -2.068 64.5 -21 1 81.88 670 CYS B CA 1
ATOM 12665 C C . CYS B 1 670 ? -2.391 65.25 -19.719 1 81.88 670 CYS B C 1
ATOM 12667 O O . CYS B 1 670 ? -3.297 64.875 -18.984 1 81.88 670 CYS B O 1
ATOM 12669 N N . CYS B 1 671 ? -1.658 66.188 -19.438 1 84.94 671 CYS B N 1
ATOM 12670 C CA . CYS B 1 671 ? -1.726 66.938 -18.172 1 84.94 671 CYS B CA 1
ATOM 12671 C C . CYS B 1 671 ? -2.084 68.375 -18.391 1 84.94 671 CYS B C 1
ATOM 12673 O O . CYS B 1 671 ? -1.531 69 -19.281 1 84.94 671 CYS B O 1
ATOM 12675 N N . LEU B 1 672 ? -3.037 68.938 -17.688 1 81.19 672 LEU B N 1
ATOM 12676 C CA . LEU B 1 672 ? -3.336 70.312 -17.75 1 81.19 672 LEU B CA 1
ATOM 12677 C C . LEU B 1 672 ? -2.129 71.188 -17.328 1 81.19 672 LEU B C 1
ATOM 12679 O O . LEU B 1 672 ? -1.403 70.812 -16.406 1 81.19 672 LEU B O 1
ATOM 12683 N N . PRO B 1 673 ? -1.954 72.25 -17.969 1 76.75 673 PRO B N 1
ATOM 12684 C CA . PRO B 1 673 ? -0.782 73.062 -17.656 1 76.75 673 PRO B CA 1
ATOM 12685 C C . PRO B 1 673 ? -0.674 73.438 -16.172 1 76.75 673 PRO B C 1
ATOM 12687 O O . PRO B 1 673 ? 0.428 73.438 -15.617 1 76.75 673 PRO B O 1
ATOM 12690 N N . LYS B 1 674 ? -1.747 73.562 -15.469 1 77.38 674 LYS B N 1
ATOM 12691 C CA . LYS B 1 674 ? -1.726 73.875 -14.047 1 77.38 674 LYS B CA 1
ATOM 12692 C C . LYS B 1 674 ? -1.316 72.688 -13.203 1 77.38 674 LYS B C 1
ATOM 12694 O O . LYS B 1 674 ? -0.884 72.812 -12.062 1 77.38 674 LYS B O 1
ATOM 12699 N N . ASP B 1 675 ? -1.372 71.562 -13.875 1 78.44 675 ASP B N 1
ATOM 12700 C CA . ASP B 1 675 ? -1.111 70.375 -13.125 1 78.44 675 ASP B CA 1
ATOM 12701 C C . ASP B 1 675 ? 0.271 69.812 -13.445 1 78.44 675 ASP B C 1
ATOM 12703 O O . ASP B 1 675 ? 0.678 68.75 -12.891 1 78.44 675 ASP B O 1
ATOM 12707 N N . VAL B 1 676 ? 0.917 70.375 -14.391 1 79.31 676 VAL B N 1
ATOM 12708 C CA . VAL B 1 676 ? 2.268 69.938 -14.734 1 79.31 676 VAL B CA 1
ATOM 12709 C C . VAL B 1 676 ? 3.248 70.438 -13.656 1 79.31 676 VAL B C 1
ATOM 12711 O O . VAL B 1 676 ? 3.281 71.625 -13.297 1 79.31 676 VAL B O 1
ATOM 12714 N N . LEU B 1 677 ? 4.012 69.5 -13.117 1 79.94 677 LEU B N 1
ATOM 12715 C CA . LEU B 1 677 ? 4.922 69.75 -12.008 1 79.94 677 LEU B CA 1
ATOM 12716 C C . LEU B 1 677 ? 6.312 70.125 -12.516 1 79.94 677 LEU B C 1
ATOM 12718 O O . LEU B 1 677 ? 6.836 69.438 -13.414 1 79.94 677 LEU B O 1
ATOM 12722 N N . ASP B 1 678 ? 6.832 71.25 -11.969 1 73.5 678 ASP B N 1
ATOM 12723 C CA . ASP B 1 678 ? 8.242 71.5 -12.219 1 73.5 678 ASP B CA 1
ATOM 12724 C C . ASP B 1 678 ? 9.133 70.688 -11.266 1 73.5 678 ASP B C 1
ATOM 12726 O O . ASP B 1 678 ? 8.633 69.938 -10.477 1 73.5 678 ASP B O 1
ATOM 12730 N N . ASP B 1 679 ? 10.453 70.812 -11.453 1 70 679 ASP B N 1
ATOM 12731 C CA . ASP B 1 679 ? 11.406 70 -10.68 1 70 679 ASP B CA 1
ATOM 12732 C C . ASP B 1 679 ? 11.266 70.25 -9.188 1 70 679 ASP B C 1
ATOM 12734 O O . ASP B 1 679 ? 11.344 69.375 -8.375 1 70 679 ASP B O 1
ATOM 12738 N N . GLU B 1 680 ? 11.039 71.5 -8.883 1 70.94 680 GLU B N 1
ATOM 12739 C CA . GLU B 1 680 ? 10.906 71.875 -7.477 1 70.94 680 GLU B CA 1
ATOM 12740 C C . GLU B 1 680 ? 9.609 71.312 -6.887 1 70.94 680 GLU B C 1
ATOM 12742 O O . GLU B 1 680 ? 9.609 70.75 -5.77 1 70.94 680 GLU B O 1
ATOM 12747 N N . GLN B 1 681 ? 8.562 71.438 -7.695 1 74.56 681 GLN B N 1
ATOM 12748 C CA . GLN B 1 681 ? 7.273 70.938 -7.246 1 74.56 681 GLN B CA 1
ATOM 12749 C C . GLN B 1 681 ? 7.281 69.375 -7.141 1 74.56 681 GLN B C 1
ATOM 12751 O O . GLN B 1 681 ? 6.703 68.812 -6.211 1 74.56 681 GLN B O 1
ATOM 12756 N N . LEU B 1 682 ? 7.961 68.875 -7.988 1 73.06 682 LEU B N 1
ATOM 12757 C CA . LEU B 1 682 ? 8.086 67.438 -7.992 1 73.06 682 LEU B CA 1
ATOM 12758 C C . LEU B 1 682 ? 8.758 66.938 -6.715 1 73.06 682 LEU B C 1
ATOM 12760 O O . LEU B 1 682 ? 8.383 65.875 -6.18 1 73.06 682 LEU B O 1
ATOM 12764 N N . LEU B 1 683 ? 9.625 67.688 -6.215 1 69.56 683 LEU B N 1
ATOM 12765 C CA . LEU B 1 683 ? 10.414 67.25 -5.059 1 69.56 683 LEU B CA 1
ATOM 12766 C C . LEU B 1 683 ? 9.734 67.688 -3.758 1 69.56 683 LEU B C 1
ATOM 12768 O O . LEU B 1 683 ? 9.781 66.938 -2.768 1 69.56 683 LEU B O 1
ATOM 12772 N N . ASN B 1 684 ? 8.984 68.75 -3.783 1 74.69 684 ASN B N 1
ATOM 12773 C CA . ASN B 1 684 ? 8.617 69.312 -2.494 1 74.69 684 ASN B CA 1
ATOM 12774 C C . ASN B 1 684 ? 7.102 69.312 -2.285 1 74.69 684 ASN B C 1
ATOM 12776 O O . ASN B 1 684 ? 6.625 69.438 -1.161 1 74.69 684 ASN B O 1
ATOM 12780 N N . ASP B 1 685 ? 6.289 69.188 -3.314 1 81.25 685 ASP B N 1
ATOM 12781 C CA . ASP B 1 685 ? 4.836 69.188 -3.156 1 81.25 685 ASP B CA 1
ATOM 12782 C C . ASP B 1 685 ? 4.348 68 -2.34 1 81.25 685 ASP B C 1
ATOM 12784 O O . ASP B 1 685 ? 4.715 66.875 -2.615 1 81.25 685 ASP B O 1
ATOM 12788 N N . GLU B 1 686 ? 3.561 68.312 -1.335 1 86.12 686 GLU B N 1
ATOM 12789 C CA . GLU B 1 686 ? 3.084 67.312 -0.408 1 86.12 686 GLU B CA 1
ATOM 12790 C C . GLU B 1 686 ? 2.18 66.312 -1.115 1 86.12 686 GLU B C 1
ATOM 12792 O O . GLU B 1 686 ? 2.186 65.125 -0.783 1 86.12 686 GLU B O 1
ATOM 12797 N N . ASP B 1 687 ? 1.405 66.812 -2.039 1 82.38 687 ASP B N 1
ATOM 12798 C CA . ASP B 1 687 ? 0.529 65.875 -2.756 1 82.38 687 ASP B CA 1
ATOM 12799 C C . ASP B 1 687 ? 1.34 64.875 -3.541 1 82.38 687 ASP B C 1
ATOM 12801 O O . ASP B 1 687 ? 0.964 63.688 -3.609 1 82.38 687 ASP B O 1
ATOM 12805 N N . GLN B 1 688 ? 2.449 65.25 -4.09 1 81.38 688 GLN B N 1
ATOM 12806 C CA . GLN B 1 688 ? 3.318 64.375 -4.82 1 81.38 688 GLN B CA 1
ATOM 12807 C C . GLN B 1 688 ? 4.023 63.375 -3.867 1 81.38 688 GLN B C 1
ATOM 12809 O O . GLN B 1 688 ? 4.297 62.25 -4.227 1 81.38 688 GLN B O 1
ATOM 12814 N N . GLN B 1 689 ? 4.34 63.875 -2.682 1 86.94 689 GLN B N 1
ATOM 12815 C CA . GLN B 1 689 ? 4.961 63 -1.691 1 86.94 689 GLN B CA 1
ATOM 12816 C C . GLN B 1 689 ? 4.043 61.812 -1.34 1 86.94 689 GLN B C 1
ATOM 12818 O O . GLN B 1 689 ? 4.508 60.688 -1.159 1 86.94 689 GLN B O 1
ATOM 12823 N N . LEU B 1 690 ? 2.785 62.125 -1.273 1 88.06 690 LEU B N 1
ATOM 12824 C CA . LEU B 1 690 ? 1.808 61.094 -0.961 1 88.06 690 LEU B CA 1
ATOM 12825 C C . LEU B 1 690 ? 1.64 60.125 -2.135 1 88.06 690 LEU B C 1
ATOM 12827 O O . LEU B 1 690 ? 1.494 58.906 -1.937 1 88.06 690 LEU B O 1
ATOM 12831 N N . GLU B 1 691 ? 1.69 60.656 -3.363 1 80.12 691 GLU B N 1
ATOM 12832 C CA . GLU B 1 691 ? 1.47 59.844 -4.566 1 80.12 691 GLU B CA 1
ATOM 12833 C C . GLU B 1 691 ? 2.645 58.906 -4.836 1 80.12 691 GLU B C 1
ATOM 12835 O O . GLU B 1 691 ? 2.453 57.781 -5.273 1 80.12 691 GLU B O 1
ATOM 12840 N N . ASP B 1 692 ? 3.836 59.281 -4.605 1 81.5 692 ASP B N 1
ATOM 12841 C CA . ASP B 1 692 ? 5.012 58.5 -4.918 1 81.5 692 ASP B CA 1
ATOM 12842 C C . ASP B 1 692 ? 5.691 58 -3.645 1 81.5 692 ASP B C 1
ATOM 12844 O O . ASP B 1 692 ? 6.898 57.75 -3.627 1 81.5 692 ASP B O 1
ATOM 12848 N N . CYS B 1 693 ? 4.898 57.906 -2.584 1 86.94 693 CYS B N 1
ATOM 12849 C CA . CYS B 1 693 ? 5.418 57.562 -1.265 1 86.94 693 CYS B CA 1
ATOM 12850 C C . CYS B 1 693 ? 6.258 56.281 -1.317 1 86.94 693 CYS B C 1
ATOM 12852 O O . CYS B 1 693 ? 7.336 56.219 -0.721 1 86.94 693 CYS B O 1
ATOM 12854 N N . GLU B 1 694 ? 5.895 55.25 -1.961 1 84.25 694 GLU B N 1
ATOM 12855 C CA . GLU B 1 694 ? 6.535 53.938 -1.989 1 84.25 694 GLU B CA 1
ATOM 12856 C C . GLU B 1 694 ? 7.953 54.031 -2.547 1 84.25 694 GLU B C 1
ATOM 12858 O O . GLU B 1 694 ? 8.875 53.375 -2.025 1 84.25 694 GLU B O 1
ATOM 12863 N N . ASN B 1 695 ? 8.086 54.812 -3.564 1 78.62 695 ASN B N 1
ATOM 12864 C CA . ASN B 1 695 ? 9.383 54.906 -4.227 1 78.62 695 ASN B CA 1
ATOM 12865 C C . ASN B 1 695 ? 10.227 56.031 -3.645 1 78.62 695 ASN B C 1
ATOM 12867 O O . ASN B 1 695 ? 11.453 55.938 -3.551 1 78.62 695 ASN B O 1
ATOM 12871 N N . ARG B 1 696 ? 9.633 57.094 -3.248 1 83.06 696 ARG B N 1
ATOM 12872 C CA . ARG B 1 696 ? 10.305 58.312 -2.832 1 83.06 696 ARG B CA 1
ATOM 12873 C C . ARG B 1 696 ? 11.211 58.062 -1.63 1 83.06 696 ARG B C 1
ATOM 12875 O O . ARG B 1 696 ? 12.32 58.594 -1.559 1 83.06 696 ARG B O 1
ATOM 12882 N N . PHE B 1 697 ? 10.797 57.281 -0.758 1 87.88 697 PHE B N 1
ATOM 12883 C CA . PHE B 1 697 ? 11.547 57.156 0.483 1 87.88 697 PHE B CA 1
ATOM 12884 C C . PHE B 1 697 ? 12.195 55.781 0.574 1 87.88 697 PHE B C 1
ATOM 12886 O O . PHE B 1 697 ? 12.508 55.281 1.668 1 87.88 697 PHE B O 1
ATOM 12893 N N . GLU B 1 698 ? 12.32 55.062 -0.48 1 86.06 698 GLU B N 1
ATOM 12894 C CA . GLU B 1 698 ? 12.906 53.719 -0.514 1 86.06 698 GLU B CA 1
ATOM 12895 C C . GLU B 1 698 ? 14.336 53.75 0.017 1 86.06 698 GLU B C 1
ATOM 12897 O O . GLU B 1 698 ? 14.75 52.812 0.711 1 86.06 698 GLU B O 1
ATOM 12902 N N . SER B 1 699 ? 15.172 54.75 -0.348 1 81.31 699 SER B N 1
ATOM 12903 C CA . SER B 1 699 ? 16.562 54.812 0.088 1 81.31 699 SER B CA 1
ATOM 12904 C C . SER B 1 699 ? 16.656 54.875 1.608 1 81.31 699 SER B C 1
ATOM 12906 O O . SER B 1 699 ? 17.578 54.312 2.201 1 81.31 699 SER B O 1
ATOM 12908 N N . PHE B 1 700 ? 15.711 55.562 2.189 1 84.62 700 PHE B N 1
ATOM 12909 C CA . PHE B 1 700 ? 15.703 55.688 3.643 1 84.62 700 PHE B CA 1
ATOM 12910 C C . PHE B 1 700 ? 15.289 54.344 4.273 1 84.62 700 PHE B C 1
ATOM 12912 O O . PHE B 1 700 ? 15.852 53.938 5.289 1 84.62 700 PHE B O 1
ATOM 12919 N N . ARG B 1 701 ? 14.367 53.719 3.629 1 84.31 701 ARG B N 1
ATOM 12920 C CA . ARG B 1 701 ? 13.914 52.406 4.125 1 84.3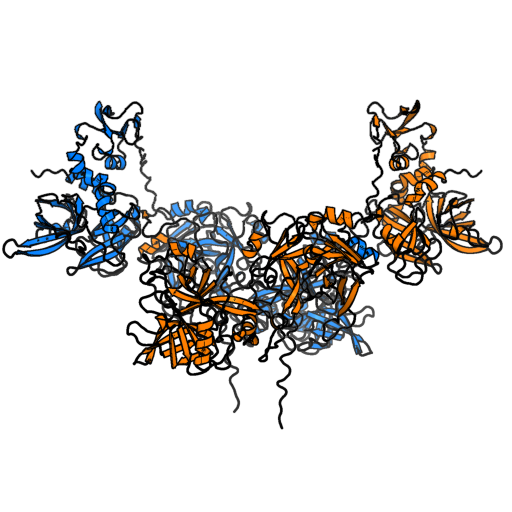1 701 ARG B CA 1
ATOM 12921 C C . ARG B 1 701 ? 15.023 51.375 4.035 1 84.31 701 ARG B C 1
ATOM 12923 O O . ARG B 1 701 ? 15.164 50.531 4.922 1 84.31 701 ARG B O 1
ATOM 12930 N N . ARG B 1 702 ? 15.711 51.406 3.004 1 78.81 702 ARG B N 1
ATOM 12931 C CA . ARG B 1 702 ? 16.797 50.438 2.811 1 78.81 702 ARG B CA 1
ATOM 12932 C C . ARG B 1 702 ? 17.859 50.594 3.91 1 78.81 702 ARG B C 1
ATOM 12934 O O . ARG B 1 702 ? 18.438 49.594 4.352 1 78.81 702 ARG B O 1
ATOM 12941 N N . ARG B 1 703 ? 18.078 51.75 4.238 1 71.5 703 ARG B N 1
ATOM 12942 C CA . ARG B 1 703 ? 19.078 52 5.277 1 71.5 703 ARG B CA 1
ATOM 12943 C C . ARG B 1 703 ? 18.609 51.469 6.625 1 71.5 703 ARG B C 1
ATOM 12945 O O . ARG B 1 703 ? 19.422 51 7.434 1 71.5 703 ARG B O 1
ATOM 12952 N N . ASN B 1 704 ? 17.328 51.594 6.82 1 64.19 704 ASN B N 1
ATOM 12953 C CA . ASN B 1 704 ? 16.75 51.156 8.078 1 64.19 704 ASN B CA 1
ATOM 12954 C C . ASN B 1 704 ? 16.672 49.625 8.141 1 64.19 704 ASN B C 1
ATOM 12956 O O . ASN B 1 704 ? 16.625 49.062 9.227 1 64.19 704 ASN B O 1
ATOM 12960 N N . PHE B 1 705 ? 16.484 49.031 6.969 1 59.91 705 PHE B N 1
ATOM 12961 C CA . PHE B 1 705 ? 16.297 47.562 6.918 1 59.91 705 PHE B CA 1
ATOM 12962 C C . PHE B 1 705 ? 17.609 46.844 7.234 1 59.91 705 PHE B C 1
ATOM 12964 O O . PHE B 1 705 ? 17.594 45.75 7.77 1 59.91 705 PHE B O 1
ATOM 12971 N N . LEU B 1 706 ? 18.781 47.438 6.871 1 51.91 706 LEU B N 1
ATOM 12972 C CA . LEU B 1 706 ? 20.078 46.812 7.082 1 51.91 706 LEU B CA 1
ATOM 12973 C C . LEU B 1 706 ? 20.375 46.625 8.57 1 51.91 706 LEU B C 1
ATOM 12975 O O . LEU B 1 706 ? 21.375 46.031 8.953 1 51.91 706 LEU B O 1
ATOM 12979 N N . SER B 1 707 ? 19.484 47.125 9.312 1 48.16 707 SER B N 1
ATOM 12980 C CA . SER B 1 707 ? 19.812 47 10.734 1 48.16 707 SER B CA 1
ATOM 12981 C C . SER B 1 707 ? 19.547 45.594 11.25 1 48.16 707 SER B C 1
ATOM 12983 O O . SER B 1 707 ? 18.719 44.875 10.695 1 48.16 707 SER B O 1
ATOM 12985 N N . SER B 1 708 ? 20.359 45.031 12.133 1 47.47 708 SER B N 1
ATOM 12986 C CA . SER B 1 708 ? 20.469 43.688 12.742 1 47.47 708 SER B CA 1
ATOM 12987 C C . SER B 1 708 ? 19.125 43.25 13.328 1 47.47 708 SER B C 1
ATOM 12989 O O . SER B 1 708 ? 18.328 44.094 13.766 1 47.47 708 SER B O 1
ATOM 12991 N N . ALA B 1 709 ? 18.734 42.062 13.086 1 46.28 709 ALA B N 1
ATOM 12992 C CA . ALA B 1 709 ? 17.562 41.344 13.539 1 46.28 709 ALA B CA 1
ATOM 12993 C C . ALA B 1 709 ? 17.297 41.562 15.023 1 46.28 709 ALA B C 1
ATOM 12995 O O . ALA B 1 709 ? 16.172 41.438 15.492 1 46.28 709 ALA B O 1
ATOM 12996 N N . GLU B 1 710 ? 18.328 41.906 15.836 1 48.53 710 GLU B N 1
ATOM 12997 C CA . GLU B 1 710 ? 18.234 41.969 17.297 1 48.53 710 GLU B CA 1
ATOM 12998 C C . GLU B 1 710 ? 17.781 43.344 17.766 1 48.53 710 GLU B C 1
ATOM 13000 O O . GLU B 1 710 ? 17.375 43.5 18.922 1 48.53 710 GLU B O 1
ATOM 13005 N N . GLN B 1 711 ? 17.828 44.312 17 1 53.69 711 GLN B N 1
ATOM 13006 C CA . GLN B 1 711 ? 17.484 45.656 17.5 1 53.69 711 GLN B CA 1
ATOM 13007 C C . GLN B 1 711 ? 16.062 46.031 17.125 1 53.69 711 GLN B C 1
ATOM 13009 O O . GLN B 1 711 ? 15.562 45.656 16.062 1 53.69 711 GLN B O 1
ATOM 13014 N N . PRO B 1 712 ? 15.383 46.562 18.141 1 60.81 712 PRO B N 1
ATOM 13015 C CA . PRO B 1 712 ? 14.031 47.031 17.844 1 60.81 712 PRO B CA 1
ATOM 13016 C C . PRO B 1 712 ? 13.977 47.906 16.594 1 60.81 712 PRO B C 1
ATOM 13018 O O . PRO B 1 712 ? 14.852 48.75 16.391 1 60.81 712 PRO B O 1
ATOM 13021 N N . GLN B 1 713 ? 13.172 47.688 15.75 1 69.94 713 GLN B N 1
ATOM 13022 C CA . GLN B 1 713 ? 13.039 48.406 14.477 1 69.94 713 GLN B CA 1
ATOM 13023 C C . GLN B 1 713 ? 12.633 49.844 14.703 1 69.94 713 GLN B C 1
ATOM 13025 O O . GLN B 1 713 ? 11.781 50.156 15.547 1 69.94 713 GLN B O 1
ATOM 13030 N N . PRO B 1 714 ? 13.305 50.719 14.094 1 75.75 714 PRO B N 1
ATOM 13031 C CA . PRO B 1 714 ? 12.922 52.156 14.195 1 75.75 714 PRO B CA 1
ATOM 13032 C C . PRO B 1 714 ? 11.508 52.406 13.688 1 75.75 714 PRO B C 1
ATOM 13034 O O . PRO B 1 714 ? 10.984 51.625 12.883 1 75.75 714 PRO B O 1
ATOM 13037 N N . LYS B 1 715 ? 10.914 53.406 14.32 1 87.38 715 LYS B N 1
ATOM 13038 C CA . LYS B 1 715 ? 9.586 53.844 13.914 1 87.38 715 LYS B CA 1
ATOM 13039 C C . LYS B 1 715 ? 9.641 55.25 13.328 1 87.38 715 LYS B C 1
ATOM 13041 O O . LYS B 1 715 ? 9.211 56.219 13.969 1 87.38 715 LYS B O 1
ATOM 13046 N N . PRO B 1 716 ? 10.109 55.312 12.086 1 88.81 716 PRO B N 1
ATOM 13047 C CA . PRO B 1 716 ? 10.43 56.625 11.516 1 88.81 716 PRO B CA 1
ATOM 13048 C C . PRO B 1 716 ? 9.18 57.469 11.227 1 88.81 716 PRO B C 1
ATOM 13050 O O . PRO B 1 716 ? 9.281 58.688 11.023 1 88.81 716 PRO B O 1
ATOM 13053 N N . HIS B 1 717 ? 8.008 56.906 11.234 1 92.69 717 HIS B N 1
ATOM 13054 C CA . HIS B 1 717 ? 6.809 57.594 10.781 1 92.69 717 HIS B CA 1
ATOM 13055 C C . HIS B 1 717 ? 6.004 58.125 11.961 1 92.69 717 HIS B C 1
ATOM 13057 O O . HIS B 1 717 ? 5.043 58.875 11.773 1 92.69 717 HIS B O 1
ATOM 13063 N N . ILE B 1 718 ? 6.359 57.719 13.141 1 93.12 718 ILE B N 1
ATOM 13064 C CA . ILE B 1 718 ? 5.555 58.062 14.312 1 93.12 718 ILE B CA 1
ATOM 13065 C C . ILE B 1 718 ? 5.941 59.438 14.828 1 93.12 718 ILE B C 1
ATOM 13067 O O . ILE B 1 718 ? 7.125 59.781 14.859 1 93.12 718 ILE B O 1
ATOM 13071 N N . ALA B 1 719 ? 4.938 60.219 15.141 1 94 719 ALA B N 1
ATOM 13072 C CA . ALA B 1 719 ? 5.09 61.5 15.805 1 94 719 ALA B CA 1
ATOM 13073 C C . ALA B 1 719 ? 4.371 61.531 17.141 1 94 719 ALA B C 1
ATOM 13075 O O . ALA B 1 719 ? 3.275 60.969 17.281 1 94 719 ALA B O 1
ATOM 13076 N N . GLU B 1 720 ? 5.012 62.094 18.109 1 92.12 720 GLU B N 1
ATOM 13077 C CA . GLU B 1 720 ? 4.32 62.406 19.359 1 92.12 720 GLU B CA 1
ATOM 13078 C C . GLU B 1 720 ? 3.652 63.781 19.312 1 92.12 720 GLU B C 1
ATOM 13080 O O . GLU B 1 720 ? 4.312 64.75 19.062 1 92.12 720 GLU B O 1
ATOM 13085 N N . VAL B 1 721 ? 2.42 63.719 19.469 1 93.44 721 VAL B N 1
ATOM 13086 C CA . VAL B 1 721 ? 1.687 64.938 19.578 1 93.44 721 VAL B CA 1
ATOM 13087 C C . VAL B 1 721 ? 1.745 65.5 21.016 1 93.44 721 VAL B C 1
ATOM 13089 O O . VAL B 1 721 ? 1.243 64.812 21.938 1 93.44 721 VAL B O 1
ATOM 13092 N N . VAL B 1 722 ? 2.344 66.688 21.141 1 92.31 722 VAL B N 1
ATOM 13093 C CA . VAL B 1 722 ? 2.699 67.125 22.484 1 92.31 722 VAL B CA 1
ATOM 13094 C C . VAL B 1 722 ? 2.098 68.5 22.75 1 92.31 722 VAL B C 1
ATOM 13096 O O . VAL B 1 722 ? 1.854 69.25 21.828 1 92.31 722 VAL B O 1
ATOM 13099 N N . TRP B 1 723 ? 1.759 68.688 24.016 1 92.56 723 TRP B N 1
ATOM 13100 C CA . TRP B 1 723 ? 1.488 70 24.547 1 92.56 723 TRP B CA 1
ATOM 13101 C C . TRP B 1 723 ? 2.631 70.5 25.438 1 92.56 723 TRP B C 1
ATOM 13103 O O . TRP B 1 723 ? 2.969 69.812 26.422 1 92.56 723 TRP B O 1
ATOM 13113 N N . MET B 1 724 ? 3.277 71.438 25.016 1 89.5 724 MET B N 1
ATOM 13114 C CA . MET B 1 724 ? 4.363 72.062 25.797 1 89.5 724 MET B CA 1
ATOM 13115 C C . MET B 1 724 ? 3.914 73.312 26.469 1 89.5 724 MET B C 1
ATOM 13117 O O . MET B 1 724 ? 3.434 74.25 25.812 1 89.5 724 MET B O 1
ATOM 13121 N N . ASN B 1 725 ? 4.082 73.375 27.797 1 85.75 725 ASN B N 1
ATOM 13122 C CA . ASN B 1 725 ? 3.801 74.562 28.531 1 85.75 725 ASN B CA 1
ATOM 13123 C C . ASN B 1 725 ? 4.883 75.625 28.297 1 85.75 725 ASN B C 1
ATOM 13125 O O . ASN B 1 725 ? 6.047 75.438 28.625 1 85.75 725 ASN B O 1
ATOM 13129 N N . GLU B 1 726 ? 4.57 76.75 27.719 1 78.38 726 GLU B N 1
ATOM 13130 C CA . GLU B 1 726 ? 5.527 77.75 27.359 1 78.38 726 GLU B CA 1
ATOM 13131 C C . GLU B 1 726 ? 6.195 78.375 28.594 1 78.38 726 GLU B C 1
ATOM 13133 O O . GLU B 1 726 ? 7.352 78.812 28.531 1 78.38 726 GLU B O 1
ATOM 13138 N N . LYS B 1 727 ? 5.551 78.375 29.844 1 82.5 727 LYS B N 1
ATOM 13139 C CA . LYS B 1 727 ? 6.07 79.062 31.047 1 82.5 727 LYS B CA 1
ATOM 13140 C C . LYS B 1 727 ? 6.992 78.062 31.812 1 82.5 727 LYS B C 1
ATOM 13142 O O . LYS B 1 727 ? 8.07 78.5 32.25 1 82.5 727 LYS B O 1
ATOM 13147 N N . THR B 1 728 ? 6.605 76.812 31.891 1 83.5 728 THR B N 1
ATOM 13148 C CA . THR B 1 728 ? 7.336 75.875 32.75 1 83.5 728 THR B CA 1
ATOM 13149 C C . THR B 1 728 ? 8.234 75 31.906 1 83.5 728 THR B C 1
ATOM 13151 O O . THR B 1 728 ? 9.156 74.375 32.438 1 83.5 728 THR B O 1
ATOM 13154 N N . GLY B 1 729 ? 8.023 75 30.625 1 80.69 729 GLY B N 1
ATOM 13155 C CA . GLY B 1 729 ? 8.789 74.062 29.766 1 80.69 729 GLY B CA 1
ATOM 13156 C C . GLY B 1 729 ? 8.367 72.625 29.891 1 80.69 729 GLY B C 1
ATOM 13157 O O . GLY B 1 729 ? 8.93 71.75 29.219 1 80.69 729 GLY B O 1
ATOM 13158 N N . ALA B 1 730 ? 7.387 72.375 30.719 1 86.62 730 ALA B N 1
ATOM 13159 C CA . ALA B 1 730 ? 6.918 71 30.891 1 86.62 730 ALA B CA 1
ATOM 13160 C C . ALA B 1 730 ? 6.254 70.438 29.625 1 86.62 730 ALA B C 1
ATOM 13162 O O . ALA B 1 730 ? 5.523 71.188 28.953 1 86.62 730 ALA B O 1
ATOM 13163 N N . GLN B 1 731 ? 6.605 69.188 29.188 1 85.69 731 GLN B N 1
ATOM 13164 C CA . GLN B 1 731 ? 6.09 68.562 27.984 1 85.69 731 GLN B CA 1
ATOM 13165 C C . GLN B 1 731 ? 5.223 67.375 28.312 1 85.69 731 GLN B C 1
ATOM 13167 O O . GLN B 1 731 ? 5.551 66.625 29.203 1 85.69 731 GLN B O 1
ATOM 13172 N N . TYR B 1 732 ? 4.008 67.375 27.719 1 86.88 732 TYR B N 1
ATOM 13173 C CA . TYR B 1 732 ? 3.111 66.188 27.859 1 86.88 732 TYR B CA 1
ATOM 13174 C C . TYR B 1 732 ? 2.762 65.625 26.5 1 86.88 732 TYR B C 1
ATOM 13176 O O . TYR B 1 732 ? 2.299 66.312 25.609 1 86.88 732 TYR B O 1
ATOM 13184 N N . THR B 1 733 ? 3.025 64.312 26.328 1 87.94 733 THR B N 1
ATOM 13185 C CA . THR B 1 733 ? 2.59 63.625 25.125 1 87.94 733 THR B CA 1
ATOM 13186 C C . THR B 1 733 ? 1.099 63.312 25.188 1 87.94 733 THR B C 1
ATOM 13188 O O . THR B 1 733 ? 0.647 62.625 26.109 1 87.94 733 THR B O 1
ATOM 13191 N N . LEU B 1 734 ? 0.357 63.781 24.25 1 88.56 734 LEU B N 1
ATOM 13192 C CA . LEU B 1 734 ? -1.093 63.625 24.234 1 88.56 734 LEU B CA 1
ATOM 13193 C C . LEU B 1 734 ? -1.496 62.375 23.484 1 88.56 734 LEU B C 1
ATOM 13195 O O . LEU B 1 734 ? -2.367 61.625 23.953 1 88.56 734 LEU B O 1
ATOM 13199 N N . CYS B 1 735 ? -1.018 62.156 22.406 1 91.31 735 CYS B N 1
ATOM 13200 C CA . CYS B 1 735 ? -1.321 61 21.562 1 91.31 735 CYS B CA 1
ATOM 13201 C C . CYS B 1 735 ? -0.248 60.812 20.484 1 91.31 735 CYS B C 1
ATOM 13203 O O . CYS B 1 735 ? 0.771 61.531 20.5 1 91.31 735 CYS B O 1
ATOM 13205 N N . LEU B 1 736 ? -0.531 59.781 19.625 1 92.62 736 LEU B N 1
ATOM 13206 C CA . LEU B 1 736 ? 0.404 59.531 18.531 1 92.62 736 LEU B CA 1
ATOM 13207 C C . LEU B 1 736 ? -0.107 60.125 17.219 1 92.62 736 LEU B C 1
ATOM 13209 O O . LEU B 1 736 ? -1.312 60.344 17.062 1 92.62 736 LEU B O 1
ATOM 13213 N N . GLY B 1 737 ? 0.792 60.469 16.391 1 95.12 737 GLY B N 1
ATOM 13214 C CA . GLY B 1 737 ? 0.542 60.844 15.016 1 95.12 737 GLY B CA 1
ATOM 13215 C C . GLY B 1 737 ? 1.395 60.094 14.023 1 95.12 737 GLY B C 1
ATOM 13216 O O . GLY B 1 737 ? 2.332 59.375 14.406 1 95.12 737 GLY B O 1
ATOM 13217 N N . TYR B 1 738 ? 0.963 60.125 12.758 1 96.44 738 TYR B N 1
ATOM 13218 C CA . TYR B 1 738 ? 1.652 59.469 11.664 1 96.44 738 TYR B CA 1
ATOM 13219 C C . TYR B 1 738 ? 2.088 60.469 10.602 1 96.44 738 TYR B C 1
ATOM 13221 O O . TYR B 1 738 ? 1.255 61.156 10.008 1 96.44 738 TYR B O 1
ATOM 13229 N N . LEU B 1 739 ? 3.402 60.531 10.43 1 96.06 739 LEU B N 1
ATOM 13230 C CA . LEU B 1 739 ? 3.945 61.438 9.438 1 96.06 739 LEU B CA 1
ATOM 13231 C C . LEU B 1 739 ? 3.648 60.969 8.023 1 96.06 739 LEU B C 1
ATOM 13233 O O . LEU B 1 739 ? 4.133 59.906 7.617 1 96.06 739 LEU B O 1
ATOM 13237 N N . ILE B 1 740 ? 2.879 61.75 7.23 1 96.38 740 ILE B N 1
ATOM 13238 C CA . ILE B 1 740 ? 2.459 61.25 5.922 1 96.38 740 ILE B CA 1
ATOM 13239 C C . ILE B 1 740 ? 3.154 62.062 4.824 1 96.38 740 ILE B C 1
ATOM 13241 O O . ILE B 1 740 ? 3.242 61.625 3.68 1 96.38 740 ILE B O 1
ATOM 13245 N N . THR B 1 741 ? 3.562 63.25 5.035 1 94.12 741 THR B N 1
ATOM 13246 C CA . THR B 1 741 ? 4.434 64.062 4.219 1 94.12 741 THR B CA 1
ATOM 13247 C C . THR B 1 741 ? 5.465 64.812 5.086 1 94.12 741 THR B C 1
ATOM 13249 O O . THR B 1 741 ? 5.418 64.688 6.312 1 94.12 741 THR B O 1
ATOM 13252 N N . THR B 1 742 ? 6.41 65.5 4.473 1 92.75 742 THR B N 1
ATOM 13253 C CA . THR B 1 742 ? 7.426 66.188 5.254 1 92.75 742 THR B CA 1
ATOM 13254 C C . THR B 1 742 ? 6.797 67.312 6.047 1 92.75 742 THR B C 1
ATOM 13256 O O . THR B 1 742 ? 7.395 67.812 7.004 1 92.75 742 THR B O 1
ATOM 13259 N N . GLY B 1 743 ? 5.551 67.688 5.742 1 94.06 743 GLY B N 1
ATOM 13260 C CA . GLY B 1 743 ? 4.953 68.812 6.402 1 94.06 743 GLY B CA 1
ATOM 13261 C C . GLY B 1 743 ? 3.645 68.5 7.098 1 94.06 743 GLY B C 1
ATOM 13262 O O . GLY B 1 743 ? 3.035 69.375 7.73 1 94.06 743 GLY B O 1
ATOM 13263 N N . THR B 1 744 ? 3.217 67.312 6.992 1 95.75 744 THR B N 1
ATOM 13264 C CA . THR B 1 744 ? 1.881 67 7.504 1 95.75 744 THR B CA 1
ATOM 13265 C C . THR B 1 744 ? 1.873 65.688 8.305 1 95.75 744 THR B C 1
ATOM 13267 O O . THR B 1 744 ? 2.451 64.688 7.875 1 95.75 744 THR B O 1
ATOM 13270 N N . VAL B 1 745 ? 1.2 65.688 9.477 1 96.75 745 VAL B N 1
ATOM 13271 C CA . VAL B 1 745 ? 0.991 64.562 10.336 1 96.75 745 VAL B CA 1
ATOM 13272 C C . VAL B 1 745 ? -0.504 64.25 10.484 1 96.75 745 VAL B C 1
ATOM 13274 O O . VAL B 1 745 ? -1.302 65.188 10.602 1 96.75 745 VAL B O 1
ATOM 13277 N N . ILE B 1 746 ? -0.842 62.938 10.391 1 96.75 746 ILE B N 1
ATOM 13278 C CA . ILE B 1 746 ? -2.234 62.562 10.609 1 96.75 746 ILE B CA 1
ATOM 13279 C C . ILE B 1 746 ? -2.402 62 12.008 1 96.75 746 ILE B C 1
ATOM 13281 O O . ILE B 1 746 ? -1.537 61.25 12.492 1 96.75 746 ILE B O 1
ATOM 13285 N N . THR B 1 747 ? -3.443 62.344 12.781 1 95.69 747 THR B N 1
ATOM 13286 C CA . THR B 1 747 ? -3.809 61.844 14.102 1 95.69 747 THR B CA 1
ATOM 13287 C C . THR B 1 747 ? -5.324 61.844 14.273 1 95.69 747 THR B C 1
ATOM 13289 O O . THR B 1 747 ? -6.066 62 13.305 1 95.69 747 THR B O 1
ATOM 13292 N N . SER B 1 748 ? -5.781 61.531 15.461 1 94.69 748 SER B N 1
ATOM 13293 C CA . SER B 1 748 ? -7.215 61.562 15.727 1 94.69 748 SER B CA 1
ATOM 13294 C C . SER B 1 748 ? -7.688 62.969 16.062 1 94.69 748 SER B C 1
ATOM 13296 O O . SER B 1 748 ? -6.938 63.75 16.656 1 94.69 748 SER B O 1
ATOM 13298 N N . ALA B 1 749 ? -8.898 63.312 15.664 1 94.5 749 ALA B N 1
ATOM 13299 C CA . ALA B 1 749 ? -9.484 64.625 16.031 1 94.5 749 ALA B CA 1
ATOM 13300 C C . ALA B 1 749 ? -9.617 64.688 17.547 1 94.5 749 ALA B C 1
ATOM 13302 O O . ALA B 1 749 ? -9.422 65.812 18.109 1 94.5 749 ALA B O 1
ATOM 13303 N N . ALA B 1 750 ? -9.852 63.656 18.141 1 91.25 750 ALA B N 1
ATOM 13304 C CA . ALA B 1 750 ? -10 63.625 19.594 1 91.25 750 ALA B CA 1
ATOM 13305 C C . ALA B 1 750 ? -8.711 64.062 20.281 1 91.25 750 ALA B C 1
ATOM 13307 O O . ALA B 1 750 ? -8.75 64.688 21.344 1 91.25 750 ALA B O 1
ATOM 13308 N N . CYS B 1 751 ? -7.633 63.719 19.703 1 91.19 751 CYS B N 1
ATOM 13309 C CA . CYS B 1 751 ? -6.324 64.062 20.234 1 91.19 751 CYS B CA 1
ATOM 13310 C C . CYS B 1 751 ? -6.121 65.562 20.234 1 91.19 751 CYS B C 1
ATOM 13312 O O . CYS B 1 751 ? -5.383 66.125 21.062 1 91.19 751 CYS B O 1
ATOM 13314 N N . THR B 1 752 ? -6.773 66.312 19.391 1 91.38 752 THR B N 1
ATOM 13315 C CA . THR B 1 752 ? -6.574 67.75 19.219 1 91.38 752 THR B CA 1
ATOM 13316 C C . THR B 1 752 ? -7.57 68.562 20.062 1 91.38 752 THR B C 1
ATOM 13318 O O . THR B 1 752 ? -7.5 69.75 20.141 1 91.38 752 THR B O 1
ATOM 13321 N N . GLU B 1 753 ? -8.414 67.812 20.719 1 87.5 753 GLU B N 1
ATOM 13322 C CA . GLU B 1 753 ? -9.438 68.5 21.5 1 87.5 753 GLU B CA 1
ATOM 13323 C C . GLU B 1 753 ? -9.289 68.188 23 1 87.5 753 GLU B C 1
ATOM 13325 O O . GLU B 1 753 ? -10.25 68.312 23.75 1 87.5 753 GLU B O 1
ATOM 13330 N N . ILE B 1 754 ? -8.156 67.875 23.344 1 85.44 754 ILE B N 1
ATOM 13331 C CA . ILE B 1 754 ? -7.953 67.625 24.766 1 85.44 754 ILE B CA 1
ATOM 13332 C C . ILE B 1 754 ? -8.07 68.938 25.547 1 85.44 754 ILE B C 1
ATOM 13334 O O . ILE B 1 754 ? -7.426 69.875 25.188 1 85.44 754 ILE B O 1
ATOM 13338 N N . VAL B 1 755 ? -8.828 68.938 26.531 1 81.12 755 VAL B N 1
ATOM 13339 C CA . VAL B 1 755 ? -9.164 70.188 27.297 1 81.12 755 VAL B CA 1
ATOM 13340 C C . VAL B 1 755 ? -7.898 70.75 27.922 1 81.12 755 VAL B C 1
ATOM 13342 O O . VAL B 1 755 ? -7.121 70 28.562 1 81.12 755 VAL B O 1
ATOM 13345 N N . ASN B 1 756 ? -7.637 72 27.812 1 79.62 756 ASN B N 1
ATOM 13346 C CA . ASN B 1 756 ? -6.582 72.812 28.391 1 79.62 756 ASN B CA 1
ATOM 13347 C C . ASN B 1 756 ? -5.199 72.375 27.906 1 79.62 756 ASN B C 1
ATOM 13349 O O . ASN B 1 756 ? -4.184 72.75 28.5 1 79.62 756 ASN B O 1
ATOM 13353 N N . ARG B 1 757 ? -5.207 71.5 26.875 1 87.31 757 ARG B N 1
ATOM 13354 C CA . ARG B 1 757 ? -3.928 71 26.344 1 87.31 757 ARG B CA 1
ATOM 13355 C C . ARG B 1 757 ? -3.973 70.938 24.828 1 87.31 757 ARG B C 1
ATOM 13357 O O . ARG B 1 757 ? -3.908 69.812 24.266 1 87.31 757 ARG B O 1
ATOM 13364 N N . LYS B 1 758 ? -4.117 72 24.203 1 88.62 758 LYS B N 1
ATOM 13365 C CA . LYS B 1 758 ? -4.055 72 22.75 1 88.62 758 LYS B CA 1
ATOM 13366 C C . LYS B 1 758 ? -2.639 71.75 22.266 1 88.62 758 LYS B C 1
ATOM 13368 O O . LYS B 1 758 ? -1.681 72.375 22.688 1 88.62 758 LYS B O 1
ATOM 13373 N N . PRO B 1 759 ? -2.572 70.688 21.375 1 93.94 759 PRO B N 1
ATOM 13374 C CA . PRO B 1 759 ? -1.228 70.375 20.891 1 93.94 759 PRO B CA 1
ATOM 13375 C C . PRO B 1 759 ? -0.562 71.562 20.203 1 93.94 759 PRO B C 1
ATOM 13377 O O . PRO B 1 759 ? -1.215 72.312 19.453 1 93.94 759 PRO B O 1
ATOM 13380 N N . ASN B 1 760 ? 0.728 71.812 20.547 1 94 760 ASN B N 1
ATOM 13381 C CA . ASN B 1 760 ? 1.437 72.938 19.922 1 94 760 ASN B CA 1
ATOM 13382 C C . ASN B 1 760 ? 2.799 72.5 19.375 1 94 760 ASN B C 1
ATOM 13384 O O . ASN B 1 760 ? 3.465 73.25 18.688 1 94 760 ASN B O 1
ATOM 13388 N N . MET B 1 761 ? 3.158 71.312 19.75 1 94.38 761 MET B N 1
ATOM 13389 C CA . MET B 1 761 ? 4.445 70.812 19.281 1 94.38 761 MET B CA 1
ATOM 13390 C C . MET B 1 761 ? 4.332 69.375 18.844 1 94.38 761 MET B C 1
ATOM 13392 O O . MET B 1 761 ? 3.496 68.625 19.344 1 94.38 761 MET B O 1
ATOM 13396 N N . LEU B 1 762 ? 5.129 68.938 17.828 1 94.81 762 LEU B N 1
ATOM 13397 C CA . LEU B 1 762 ? 5.316 67.562 17.438 1 94.81 762 LEU B CA 1
ATOM 13398 C C . LEU B 1 762 ? 6.75 67.125 17.703 1 94.81 762 LEU B C 1
ATOM 13400 O O . LEU B 1 762 ? 7.695 67.875 17.5 1 94.81 762 LEU B O 1
ATOM 13404 N N . LEU B 1 763 ? 6.887 65.938 18.266 1 92.44 763 LEU B N 1
ATOM 13405 C CA . LEU B 1 763 ? 8.203 65.312 18.484 1 92.44 763 LEU B CA 1
ATOM 13406 C C . LEU B 1 763 ? 8.406 64.125 17.578 1 92.44 763 LEU B C 1
ATOM 13408 O O . LEU B 1 763 ? 7.535 63.25 17.484 1 92.44 763 LEU B O 1
ATOM 13412 N N . PHE B 1 764 ? 9.539 64.125 16.797 1 91.69 764 PHE B N 1
ATOM 13413 C CA . PHE B 1 764 ? 9.891 63.031 15.922 1 91.69 764 PHE B CA 1
ATOM 13414 C C . PHE B 1 764 ? 11.172 62.344 16.375 1 91.69 764 PHE B C 1
ATOM 13416 O O . PHE B 1 764 ? 12.07 63 16.906 1 91.69 764 PHE B O 1
ATOM 13423 N N . GLY B 1 765 ? 11.281 60.969 16.203 1 85.19 765 GLY B N 1
ATOM 13424 C CA . GLY B 1 765 ? 12.516 60.25 16.406 1 85.19 765 GLY B CA 1
ATOM 13425 C C . GLY B 1 765 ? 12.773 59.906 17.875 1 85.19 765 GLY B C 1
ATOM 13426 O O . GLY B 1 765 ? 13.891 59.562 18.25 1 85.19 765 GLY B O 1
ATOM 13427 N N . THR B 1 766 ? 11.773 60.094 18.641 1 79.62 766 THR B N 1
ATOM 13428 C CA . THR B 1 766 ? 11.977 59.844 20.062 1 79.62 766 THR B CA 1
ATOM 13429 C C . THR B 1 766 ? 11.727 58.375 20.391 1 79.62 766 THR B C 1
ATOM 13431 O O . THR B 1 766 ? 12.219 57.875 21.406 1 79.62 766 THR B O 1
ATOM 13434 N N . ILE B 1 767 ? 10.93 57.844 19.641 1 77.44 767 ILE B N 1
ATOM 13435 C CA . ILE B 1 767 ? 10.562 56.469 19.922 1 77.44 767 ILE B CA 1
ATOM 13436 C C . ILE B 1 767 ? 11.555 55.531 19.234 1 77.44 767 ILE B C 1
ATOM 13438 O O . ILE B 1 767 ? 11.648 55.5 18 1 77.44 767 ILE B O 1
ATOM 13442 N N . ARG B 1 768 ? 12.258 54.656 19.922 1 62.31 768 ARG B N 1
ATOM 13443 C CA . ARG B 1 768 ? 13.188 53.625 19.5 1 62.31 768 ARG B CA 1
ATOM 13444 C C . ARG B 1 768 ? 14.227 54.156 18.531 1 62.31 768 ARG B C 1
ATOM 13446 O O . ARG B 1 768 ? 14.398 53.625 17.438 1 62.31 768 ARG B O 1
ATOM 13453 N N . SER B 1 769 ? 14.758 55.281 18.703 1 59.5 769 SER B N 1
ATOM 13454 C CA . SER B 1 769 ? 15.734 55.875 17.797 1 59.5 769 SER B CA 1
ATOM 13455 C C . SER B 1 769 ? 17.078 55.125 17.875 1 59.5 769 SER B C 1
ATOM 13457 O O . SER B 1 769 ? 17.609 54.906 18.969 1 59.5 769 SER B O 1
ATOM 13459 N N . GLN B 1 770 ? 17.375 54.312 16.938 1 57.97 770 GLN B N 1
ATOM 13460 C CA . GLN B 1 770 ? 18.672 53.625 16.891 1 57.97 770 GLN B CA 1
ATOM 13461 C C . GLN B 1 770 ? 19.734 54.531 16.281 1 57.97 770 GLN B C 1
ATOM 13463 O O . GLN B 1 770 ? 20.938 54.25 16.406 1 57.97 770 GLN B O 1
ATOM 13468 N N . TYR B 1 771 ? 19.344 55.469 15.586 1 57.59 771 TYR B N 1
ATOM 13469 C CA . TYR B 1 771 ? 20.297 56.281 14.828 1 57.59 771 TYR B CA 1
ATOM 13470 C C . TYR B 1 771 ? 20.734 57.5 15.625 1 57.59 771 TYR B C 1
ATOM 13472 O O . TYR B 1 771 ? 20.047 57.938 16.562 1 57.59 771 TYR B O 1
ATOM 13480 N N . GLU B 1 772 ? 21.969 57.812 15.469 1 59.19 772 GLU B N 1
ATOM 13481 C CA . GLU B 1 772 ? 22.562 59.031 16.047 1 59.19 772 GLU B CA 1
ATOM 13482 C C . GLU B 1 772 ? 21.781 60.281 15.664 1 59.19 772 GLU B C 1
ATOM 13484 O O . GLU B 1 772 ? 22.109 61.375 16.094 1 59.19 772 GLU B O 1
ATOM 13489 N N . ASP B 1 773 ? 20.672 60.094 14.984 1 64.44 773 ASP B N 1
ATOM 13490 C CA . ASP B 1 773 ? 19.938 61.281 14.586 1 64.44 773 ASP B CA 1
ATOM 13491 C C . ASP B 1 773 ? 19.156 61.875 15.766 1 64.44 773 ASP B C 1
ATOM 13493 O O . ASP B 1 773 ? 18.578 61.156 16.562 1 64.44 773 ASP B O 1
ATOM 13497 N N . PHE B 1 774 ? 19.281 63.094 15.961 1 70.62 774 PHE B N 1
ATOM 13498 C CA . PHE B 1 774 ? 18.641 63.844 17.047 1 70.62 774 PHE B CA 1
ATOM 13499 C C . PHE B 1 774 ? 17.141 63.906 16.844 1 70.62 774 PHE B C 1
ATOM 13501 O O . PHE B 1 774 ? 16.672 64 15.711 1 70.62 774 PHE B O 1
ATOM 13508 N N . PRO B 1 775 ? 16.391 63.75 17.906 1 82.19 775 PRO B N 1
ATOM 13509 C CA . PRO B 1 775 ? 14.953 64 17.828 1 82.19 775 PRO B CA 1
ATOM 13510 C C . PRO B 1 775 ? 14.633 65.438 17.312 1 82.19 775 PRO B C 1
ATOM 13512 O O . PRO B 1 775 ? 15.406 66.312 17.516 1 82.19 775 PRO B O 1
ATOM 13515 N N . ILE B 1 776 ? 13.617 65.5 16.516 1 88.31 776 ILE B N 1
ATOM 13516 C CA . ILE B 1 776 ? 13.195 66.812 15.93 1 88.31 776 ILE B CA 1
ATOM 13517 C C . ILE B 1 776 ? 11.938 67.312 16.641 1 88.31 776 ILE B C 1
ATOM 13519 O O . ILE B 1 776 ? 10.969 66.562 16.797 1 88.31 776 ILE B O 1
ATOM 13523 N N . ARG B 1 777 ? 12.078 68.5 17.203 1 89.19 777 ARG B N 1
ATOM 13524 C CA . ARG B 1 777 ? 10.922 69.188 17.734 1 89.19 777 ARG B CA 1
ATOM 13525 C C . ARG B 1 777 ? 10.383 70.188 16.703 1 89.19 777 ARG B C 1
ATOM 13527 O O . ARG B 1 777 ? 11.094 71.125 16.281 1 89.19 777 ARG B O 1
ATOM 13534 N N . ALA B 1 778 ? 9.141 70.062 16.297 1 93.81 778 ALA B N 1
ATOM 13535 C CA . ALA B 1 778 ? 8.555 70.875 15.258 1 93.81 778 ALA B CA 1
ATOM 13536 C C . ALA B 1 778 ? 7.273 71.562 15.742 1 93.81 778 ALA B C 1
ATOM 13538 O O . ALA B 1 778 ? 6.34 70.875 16.188 1 93.81 778 ALA B O 1
ATOM 13539 N N . PRO B 1 779 ? 7.27 72.938 15.664 1 93 779 PRO B N 1
ATOM 13540 C CA . PRO B 1 779 ? 6.043 73.625 16.062 1 93 779 PRO B CA 1
ATOM 13541 C C . PRO B 1 779 ? 4.887 73.375 15.094 1 93 779 PRO B C 1
ATOM 13543 O O . PRO B 1 779 ? 5.105 73.25 13.891 1 93 779 PRO B O 1
ATOM 13546 N N . ILE B 1 780 ? 3.713 73.312 15.648 1 95.19 780 ILE B N 1
ATOM 13547 C CA . ILE B 1 780 ? 2.502 73.125 14.852 1 95.19 780 ILE B CA 1
ATOM 13548 C C . ILE B 1 780 ? 2.033 74.5 14.289 1 95.19 780 ILE B C 1
ATOM 13550 O O . ILE B 1 780 ? 1.94 75.438 15.016 1 95.19 780 ILE B O 1
ATOM 13554 N N . ALA B 1 781 ? 1.799 74.5 12.992 1 94.06 781 ALA B N 1
ATOM 13555 C CA . ALA B 1 781 ? 1.274 75.688 12.352 1 94.06 781 ALA B CA 1
ATOM 13556 C C . ALA B 1 781 ? -0.248 75.75 12.43 1 94.06 781 ALA B C 1
ATOM 13558 O O . ALA B 1 781 ? -0.824 76.75 12.844 1 94.06 781 ALA B O 1
ATOM 13559 N N . THR B 1 782 ? -0.83 74.688 11.992 1 94.44 782 THR B N 1
ATOM 13560 C CA . THR B 1 782 ? -2.287 74.625 11.953 1 94.44 782 THR B CA 1
ATOM 13561 C C . THR B 1 782 ? -2.781 73.188 12.18 1 94.44 782 THR B C 1
ATOM 13563 O O . THR B 1 782 ? -2.088 72.25 11.844 1 94.44 782 THR B O 1
ATOM 13566 N N . ILE B 1 783 ? -3.916 73.125 12.797 1 95.12 783 ILE B N 1
ATOM 13567 C CA . ILE B 1 783 ? -4.613 71.812 12.992 1 95.12 783 ILE B CA 1
ATOM 13568 C C . ILE B 1 783 ? -5.918 71.812 12.195 1 95.12 783 ILE B C 1
ATOM 13570 O O . ILE B 1 783 ? -6.742 72.75 12.344 1 95.12 783 ILE B O 1
ATOM 13574 N N . ILE B 1 784 ? -6.055 70.812 11.281 1 95.75 784 ILE B N 1
ATOM 13575 C CA . ILE B 1 784 ? -7.246 70.688 10.445 1 95.75 784 ILE B CA 1
ATOM 13576 C C . ILE B 1 784 ? -8.039 69.438 10.859 1 95.75 784 ILE B C 1
ATOM 13578 O O . ILE B 1 784 ? -7.684 68.312 10.5 1 95.75 784 ILE B O 1
ATOM 13582 N N . ARG B 1 785 ? -9.102 69.688 11.562 1 94.88 785 ARG B N 1
ATOM 13583 C CA . ARG B 1 785 ? -10 68.562 11.922 1 94.88 785 ARG B CA 1
ATOM 13584 C C . ARG B 1 785 ? -10.969 68.312 10.789 1 94.88 785 ARG B C 1
ATOM 13586 O O . ARG B 1 785 ? -11.414 69.188 10.078 1 94.88 785 ARG B O 1
ATOM 13593 N N . HIS B 1 786 ? -11.227 67 10.625 1 94.75 786 HIS B N 1
ATOM 13594 C CA . HIS B 1 786 ? -12.25 66.688 9.633 1 94.75 786 HIS B CA 1
ATOM 13595 C C . HIS B 1 786 ? -13.531 67.438 9.906 1 94.75 786 HIS B C 1
ATOM 13597 O O . HIS B 1 786 ? -13.984 67.562 11.047 1 94.75 786 HIS B O 1
ATOM 13603 N N . PRO B 1 787 ? -14.062 68.062 8.891 1 93.12 787 PRO B N 1
ATOM 13604 C CA . PRO B 1 787 ? -15.188 68.938 9.086 1 93.12 787 PRO B CA 1
ATOM 13605 C C . PRO B 1 787 ? -16.406 68.25 9.688 1 93.12 787 PRO B C 1
ATOM 13607 O O . PRO B 1 787 ? -17.219 68.938 10.359 1 93.12 787 PRO B O 1
ATOM 13610 N N . GLN B 1 788 ? -16.578 67 9.531 1 92.62 788 GLN B N 1
ATOM 13611 C CA . GLN B 1 788 ? -17.734 66.25 10.023 1 92.62 788 GLN B CA 1
ATOM 13612 C C . GLN B 1 788 ? -17.391 65.438 11.273 1 92.62 788 GLN B C 1
ATOM 13614 O O . GLN B 1 788 ? -18.094 64.5 11.602 1 92.62 788 GLN B O 1
ATOM 13619 N N . TYR B 1 789 ? -16.25 65.812 11.859 1 92.94 789 TYR B N 1
ATOM 13620 C CA . TYR B 1 789 ? -15.898 65.062 13.094 1 92.94 789 TYR B CA 1
ATOM 13621 C C . TYR B 1 789 ? -16.922 65.375 14.188 1 92.94 789 TYR B C 1
ATOM 13623 O O . TYR B 1 789 ? -17.297 66.5 14.43 1 92.94 789 TYR B O 1
ATOM 13631 N N . GLU B 1 790 ? -17.375 64.25 14.852 1 88.69 790 GLU B N 1
ATOM 13632 C CA . GLU B 1 790 ? -18.297 64.375 15.984 1 88.69 790 GLU B CA 1
ATOM 13633 C C . GLU B 1 790 ? -17.688 63.719 17.234 1 88.69 790 GLU B C 1
ATOM 13635 O O . GLU B 1 790 ? -17.562 62.5 17.312 1 88.69 790 GLU B O 1
ATOM 13640 N N . SER B 1 791 ? -17.438 64.5 18.234 1 86.69 791 SER B N 1
ATOM 13641 C CA . SER B 1 791 ? -16.75 64.062 19.438 1 86.69 791 SER B CA 1
ATOM 13642 C C . SER B 1 791 ? -17.609 63.031 20.203 1 86.69 791 SER B C 1
ATOM 13644 O O . SER B 1 791 ? -17.078 62.156 20.891 1 86.69 791 SER B O 1
ATOM 13646 N N . ALA B 1 792 ? -18.906 63.156 20.094 1 82.75 792 ALA B N 1
ATOM 13647 C CA . ALA B 1 792 ? -19.812 62.281 20.859 1 82.75 792 ALA B CA 1
ATOM 13648 C C . ALA B 1 792 ? -19.828 60.875 20.297 1 82.75 792 ALA B C 1
ATOM 13650 O O . ALA B 1 792 ? -19.875 59.906 21.047 1 82.75 792 ALA B O 1
ATOM 13651 N N . THR B 1 793 ? -19.703 60.781 18.984 1 83.12 793 THR B N 1
ATOM 13652 C CA . THR B 1 793 ? -19.859 59.469 18.359 1 83.12 793 THR B CA 1
ATOM 13653 C C . THR B 1 793 ? -18.516 58.938 17.906 1 83.12 793 THR B C 1
ATOM 13655 O O . THR B 1 793 ? -18.375 57.719 17.625 1 83.12 793 THR B O 1
ATOM 13658 N N . GLY B 1 794 ? -17.594 59.75 17.859 1 84.69 794 GLY B N 1
ATOM 13659 C CA . GLY B 1 794 ? -16.297 59.344 17.344 1 84.69 794 GLY B CA 1
ATOM 13660 C C . GLY B 1 794 ? -16.266 59.281 15.82 1 84.69 794 GLY B C 1
ATOM 13661 O O . GLY B 1 794 ? -15.297 58.781 15.25 1 84.69 794 GLY B O 1
ATOM 13662 N N . ALA B 1 795 ? -17.344 59.719 15.148 1 88.62 795 ALA B N 1
ATOM 13663 C CA . ALA B 1 795 ? -17.406 59.719 13.688 1 88.62 795 ALA B CA 1
ATOM 13664 C C . ALA B 1 795 ? -16.375 60.656 13.086 1 88.62 795 ALA B C 1
ATOM 13666 O O . ALA B 1 795 ? -16.172 61.781 13.586 1 88.62 795 ALA B O 1
ATOM 13667 N N . ASN B 1 796 ? -15.695 60.188 12 1 92.38 796 ASN B N 1
ATOM 13668 C CA . ASN B 1 796 ? -14.703 60.969 11.273 1 92.38 796 ASN B CA 1
ATOM 13669 C C . ASN B 1 796 ? -13.625 61.5 12.203 1 92.38 796 ASN B C 1
ATOM 13671 O O . ASN B 1 796 ? -13.289 62.688 12.148 1 92.38 796 ASN B O 1
ATOM 13675 N N . ASN B 1 797 ? -13.148 60.625 13.086 1 92.88 797 ASN B N 1
ATOM 13676 C CA . ASN B 1 797 ? -12.18 61 14.117 1 92.88 797 ASN B CA 1
ATOM 13677 C C . ASN B 1 797 ? -10.766 61.094 13.547 1 92.88 797 ASN B C 1
ATOM 13679 O O . ASN B 1 797 ? -9.883 60.312 13.93 1 92.88 797 ASN B O 1
ATOM 13683 N N . LEU B 1 798 ? -10.586 62.062 12.664 1 95.31 798 LEU B N 1
ATOM 13684 C CA . LEU B 1 798 ? -9.281 62.281 12.047 1 95.31 798 LEU B CA 1
ATOM 13685 C C . LEU B 1 798 ? -8.945 63.75 12.008 1 95.31 798 LEU B C 1
ATOM 13687 O O . LEU B 1 798 ? -9.836 64.625 11.875 1 95.31 798 LEU B O 1
ATOM 13691 N N . ALA B 1 799 ? -7.699 64 12.148 1 96.38 799 ALA B N 1
ATOM 13692 C CA . ALA B 1 799 ? -7.195 65.375 12.039 1 96.38 799 ALA B CA 1
ATOM 13693 C C . ALA B 1 799 ? -5.82 65.438 11.367 1 96.38 799 ALA B C 1
ATOM 13695 O O . ALA B 1 799 ? -5.047 64.438 11.492 1 96.38 799 ALA B O 1
ATOM 13696 N N . LEU B 1 800 ? -5.582 66.438 10.594 1 96.44 800 LEU B N 1
ATOM 13697 C CA . LEU B 1 800 ? -4.277 66.75 10 1 96.44 800 LEU B CA 1
ATOM 13698 C C . LEU B 1 800 ? -3.559 67.875 10.742 1 96.44 800 LEU B C 1
ATOM 13700 O O . LEU B 1 800 ? -4.16 68.875 11.062 1 96.44 800 LEU B O 1
ATOM 13704 N N . ILE B 1 801 ? -2.322 67.625 11.094 1 96.19 801 ILE B N 1
ATOM 13705 C CA . ILE B 1 801 ? -1.49 68.625 11.734 1 96.19 801 ILE B CA 1
ATOM 13706 C C . ILE B 1 801 ? -0.421 69.125 10.758 1 96.19 801 ILE B C 1
ATOM 13708 O O . ILE B 1 801 ? 0.405 68.312 10.297 1 96.19 801 ILE B O 1
ATOM 13712 N N . LYS B 1 802 ? -0.476 70.375 10.461 1 95.12 802 LYS B N 1
ATOM 13713 C CA . LYS B 1 802 ? 0.501 70.938 9.562 1 95.12 802 LYS B CA 1
ATOM 13714 C C . LYS B 1 802 ? 1.658 71.562 10.344 1 95.12 802 LYS B C 1
ATOM 13716 O O . LYS B 1 802 ? 1.441 72.312 11.312 1 95.12 802 LYS B O 1
ATOM 13721 N N . LEU B 1 803 ? 2.801 71.25 9.922 1 94.31 803 LEU B N 1
ATOM 13722 C CA . LEU B 1 803 ? 3.996 71.812 10.555 1 94.31 803 LEU B CA 1
ATOM 13723 C C . LEU B 1 803 ? 4.301 73.25 10.039 1 94.31 803 LEU B C 1
ATOM 13725 O O . LEU B 1 803 ? 3.932 73.562 8.914 1 94.31 803 LEU B O 1
ATOM 13729 N N . SER B 1 804 ? 4.941 74 10.961 1 92.56 804 SER B N 1
ATOM 13730 C CA . SER B 1 804 ? 5.352 75.312 10.547 1 92.56 804 SER B CA 1
ATOM 13731 C C . SER B 1 804 ? 6.406 75.25 9.445 1 92.56 804 SER B C 1
ATOM 13733 O O . SER B 1 804 ? 6.359 76.062 8.5 1 92.56 804 SER B O 1
ATOM 13735 N N . ASP B 1 805 ? 7.344 74.438 9.648 1 89.12 805 ASP B N 1
ATOM 13736 C CA . ASP B 1 805 ? 8.367 74.125 8.648 1 89.12 805 ASP B CA 1
ATOM 13737 C C . ASP B 1 805 ? 8.461 72.625 8.367 1 89.12 805 ASP B C 1
ATOM 13739 O O . ASP B 1 805 ? 8.438 71.812 9.289 1 89.12 805 ASP B O 1
ATOM 13743 N N . PRO B 1 806 ? 8.445 72.312 7.02 1 91 806 PRO B N 1
ATOM 13744 C CA . PRO B 1 806 ? 8.602 70.875 6.695 1 91 806 PRO B CA 1
ATOM 13745 C C . PRO B 1 806 ? 9.898 70.312 7.25 1 91 806 PRO B C 1
ATOM 13747 O O . PRO B 1 806 ? 10.922 71 7.316 1 91 806 PRO B O 1
ATOM 13750 N N . ILE B 1 807 ? 9.797 69.062 7.648 1 90.44 807 ILE B N 1
ATOM 13751 C CA . ILE B 1 807 ? 10.984 68.375 8.18 1 90.44 807 ILE B CA 1
ATOM 13752 C C . ILE B 1 807 ? 11.859 67.875 7.031 1 90.44 807 ILE B C 1
ATOM 13754 O O . ILE B 1 807 ? 11.352 67.625 5.941 1 90.44 807 ILE B O 1
ATOM 13758 N N . LYS B 1 808 ? 13.172 67.875 7.27 1 85.75 808 LYS B N 1
ATOM 13759 C CA . LYS B 1 808 ? 14.094 67.188 6.359 1 85.75 808 LYS B CA 1
ATOM 13760 C C . LYS B 1 808 ? 14.219 65.688 6.703 1 85.75 808 LYS B C 1
ATOM 13762 O O . LYS B 1 808 ? 14.641 65.312 7.809 1 85.75 808 LYS B O 1
ATOM 13767 N N . PRO B 1 809 ? 13.805 64.875 5.73 1 88.5 809 PRO B N 1
ATOM 13768 C CA . PRO B 1 809 ? 13.836 63.438 6.02 1 88.5 809 PRO B CA 1
ATOM 13769 C C . PRO B 1 809 ? 15.227 62.938 6.391 1 88.5 809 PRO B C 1
ATOM 13771 O O . PRO B 1 809 ? 16.219 63.406 5.828 1 88.5 809 PRO B O 1
ATOM 13774 N N . THR B 1 810 ? 15.281 62.062 7.406 1 83.06 810 THR B N 1
ATOM 13775 C CA . THR B 1 810 ? 16.469 61.344 7.805 1 83.06 810 THR B CA 1
ATOM 13776 C C . THR B 1 810 ? 16.203 59.844 7.867 1 83.06 810 THR B C 1
ATOM 13778 O O . THR B 1 810 ? 15.07 59.406 7.645 1 83.06 810 THR B O 1
ATOM 13781 N N . ALA B 1 811 ? 17.234 59.156 8.203 1 76.31 811 ALA B N 1
ATOM 13782 C CA . ALA B 1 811 ? 17.078 57.688 8.328 1 76.31 811 ALA B CA 1
ATOM 13783 C C . ALA B 1 811 ? 16.141 57.344 9.484 1 76.31 811 ALA B C 1
ATOM 13785 O O . ALA B 1 811 ? 15.469 56.312 9.461 1 76.31 811 ALA B O 1
ATOM 13786 N N . ALA B 1 812 ? 16.094 58.281 10.375 1 81.94 812 ALA B N 1
ATOM 13787 C CA . ALA B 1 812 ? 15.297 58.031 11.57 1 81.94 812 ALA B CA 1
ATOM 13788 C C . ALA B 1 812 ? 13.883 58.594 11.422 1 81.94 812 ALA B C 1
ATOM 13790 O O . ALA B 1 812 ? 12.969 58.188 12.148 1 81.94 812 ALA B O 1
ATOM 13791 N N . ILE B 1 813 ? 13.781 59.562 10.484 1 89.69 813 ILE B N 1
ATOM 13792 C CA . ILE B 1 813 ? 12.5 60.25 10.367 1 89.69 813 ILE B CA 1
ATOM 13793 C C . ILE B 1 813 ? 12.172 60.5 8.898 1 89.69 813 ILE B C 1
ATOM 13795 O O . ILE B 1 813 ? 12.883 61.219 8.195 1 89.69 813 ILE B O 1
ATOM 13799 N N . PHE B 1 814 ? 11.125 59.875 8.406 1 91.69 814 PHE B N 1
ATOM 13800 C CA . PHE B 1 814 ? 10.609 60.094 7.062 1 91.69 814 PHE B CA 1
ATOM 13801 C C . PHE B 1 814 ? 9.148 59.688 6.961 1 91.69 814 PHE B C 1
ATOM 13803 O O . PHE B 1 814 ? 8.672 58.875 7.777 1 91.69 814 PHE B O 1
ATOM 13810 N N . PRO B 1 815 ? 8.406 60.219 6.008 1 94.06 815 PRO B N 1
ATOM 13811 C CA . PRO B 1 815 ? 6.973 59.938 5.891 1 94.06 815 PRO B CA 1
ATOM 13812 C C . PRO B 1 815 ? 6.684 58.469 5.527 1 94.06 815 PRO B C 1
ATOM 13814 O O . PRO B 1 815 ? 7.496 57.844 4.855 1 94.06 815 PRO B O 1
ATOM 13817 N N . GLY B 1 816 ? 5.574 58 6.129 1 94.25 816 GLY B N 1
ATOM 13818 C CA . GLY B 1 816 ? 5.031 56.719 5.723 1 94.25 816 GLY B CA 1
ATOM 13819 C C . GLY B 1 816 ? 3.916 56.812 4.699 1 94.25 816 GLY B C 1
ATOM 13820 O O . GLY B 1 816 ? 3.473 57.938 4.383 1 94.25 816 GLY B O 1
ATOM 13821 N N . CYS B 1 817 ? 3.428 55.656 4.164 1 93.25 817 CYS B N 1
ATOM 13822 C CA . CYS B 1 817 ? 2.434 55.625 3.096 1 93.25 817 CYS B CA 1
ATOM 13823 C C . CYS B 1 817 ? 1.037 55.375 3.652 1 93.25 817 CYS B C 1
ATOM 13825 O O . CYS B 1 817 ? 0.889 54.906 4.777 1 93.25 817 CYS B O 1
ATOM 13827 N N . LEU B 1 818 ? 0.022 55.75 2.922 1 94.12 818 LEU B N 1
ATOM 13828 C CA . LEU B 1 818 ? -1.376 55.531 3.268 1 94.12 818 LEU B CA 1
ATOM 13829 C C . LEU B 1 818 ? -1.933 54.312 2.5 1 94.12 818 LEU B C 1
ATOM 13831 O O . LEU B 1 818 ? -1.632 54.156 1.318 1 94.12 818 LEU B O 1
ATOM 13835 N N . TRP B 1 819 ? -2.646 53.5 3.287 1 92.31 819 TRP B N 1
ATOM 13836 C CA . TRP B 1 819 ? -3.338 52.406 2.627 1 92.31 819 TRP B CA 1
ATOM 13837 C C . TRP B 1 819 ? -4.527 52.906 1.816 1 92.31 819 TRP B C 1
ATOM 13839 O O . TRP B 1 819 ? -5.418 53.562 2.357 1 92.31 819 TRP B O 1
ATOM 13849 N N . ARG B 1 820 ? -4.605 52.5 0.543 1 87.56 820 ARG B N 1
ATOM 13850 C CA . ARG B 1 820 ? -5.582 53.125 -0.336 1 87.56 820 ARG B CA 1
ATOM 13851 C C . ARG B 1 820 ? -6.586 52.094 -0.862 1 87.56 820 ARG B C 1
ATOM 13853 O O . ARG B 1 820 ? -7.539 52.469 -1.558 1 87.56 820 ARG B O 1
ATOM 13860 N N . ASN B 1 821 ? -6.438 50.844 -0.568 1 86.5 821 ASN B N 1
ATOM 13861 C CA . ASN B 1 821 ? -7.367 49.812 -1.023 1 86.5 821 ASN B CA 1
ATOM 13862 C C . ASN B 1 821 ? -8.703 49.906 -0.283 1 86.5 821 ASN B C 1
ATOM 13864 O O . ASN B 1 821 ? -8.758 49.656 0.925 1 86.5 821 ASN B O 1
ATOM 13868 N N . LYS B 1 822 ? -9.766 50.125 -0.952 1 84.31 822 LYS B N 1
ATOM 13869 C CA . LYS B 1 822 ? -11.078 50.375 -0.347 1 84.31 822 LYS B CA 1
ATOM 13870 C C . LYS B 1 822 ? -11.82 49.062 -0.134 1 84.31 822 LYS B C 1
ATOM 13872 O O . LYS B 1 822 ? -12.805 49 0.605 1 84.31 822 LYS B O 1
ATOM 13877 N N . THR B 1 823 ? -11.336 48 -0.73 1 85.25 823 THR B N 1
ATOM 13878 C CA . THR B 1 823 ? -12.117 46.781 -0.726 1 85.25 823 THR B CA 1
ATOM 13879 C C . THR B 1 823 ? -11.469 45.75 0.175 1 85.25 823 THR B C 1
ATOM 13881 O O . THR B 1 823 ? -12.125 44.781 0.583 1 85.25 823 THR B O 1
ATOM 13884 N N . HIS B 1 824 ? -10.188 45.875 0.38 1 88.81 824 HIS B N 1
ATOM 13885 C CA . HIS B 1 824 ? -9.469 44.844 1.165 1 88.81 824 HIS B CA 1
ATOM 13886 C C . HIS B 1 824 ? -8.68 45.5 2.295 1 88.81 824 HIS B C 1
ATOM 13888 O O . HIS B 1 824 ? -8.211 46.625 2.164 1 88.81 824 HIS B O 1
ATOM 13894 N N . THR B 1 825 ? -8.555 44.75 3.354 1 89.62 825 THR B N 1
ATOM 13895 C CA . THR B 1 825 ? -7.762 45.125 4.516 1 89.62 825 THR B CA 1
ATOM 13896 C C . THR B 1 825 ? -6.734 44.062 4.848 1 89.62 825 THR B C 1
ATOM 13898 O O . THR B 1 825 ? -7.027 42.875 4.754 1 89.62 825 THR B O 1
ATOM 13901 N N . PRO B 1 826 ? -5.508 44.531 5.164 1 88.12 826 PRO B N 1
ATOM 13902 C CA . PRO B 1 826 ? -4.531 43.5 5.559 1 88.12 826 PRO B CA 1
ATOM 13903 C C . PRO B 1 826 ? -5.043 42.625 6.684 1 88.12 826 PRO B C 1
ATOM 13905 O O . PRO B 1 826 ? -5.613 43.094 7.66 1 88.12 826 PRO B O 1
ATOM 13908 N N . LEU B 1 827 ? -4.766 41.375 6.57 1 85.69 827 LEU B N 1
ATOM 13909 C CA . LEU B 1 827 ? -5.273 40.375 7.504 1 85.69 827 LEU B CA 1
ATOM 13910 C C . LEU B 1 827 ? -4.613 40.531 8.867 1 85.69 827 LEU B C 1
ATOM 13912 O O . LEU B 1 827 ? -5.246 40.281 9.898 1 85.69 827 LEU B O 1
ATOM 13916 N N . VAL B 1 828 ? -3.357 40.812 8.82 1 83.56 828 VAL B N 1
ATOM 13917 C CA . VAL B 1 828 ? -2.607 41.031 10.055 1 83.56 828 VAL B CA 1
ATOM 13918 C C . VAL B 1 828 ? -1.986 42.438 10.039 1 83.56 828 VAL B C 1
ATOM 13920 O O . VAL B 1 828 ? -1.229 42.781 9.125 1 83.56 828 VAL B O 1
ATOM 13923 N N . ALA B 1 829 ? -2.432 43.188 10.953 1 90.12 829 ALA B N 1
ATOM 13924 C CA . ALA B 1 829 ? -1.888 44.562 11.125 1 90.12 829 ALA B CA 1
ATOM 13925 C C . ALA B 1 829 ? -1.412 44.781 12.562 1 90.12 829 ALA B C 1
ATOM 13927 O O . ALA B 1 829 ? -1.569 43.906 13.414 1 90.12 829 ALA B O 1
ATOM 13928 N N . THR B 1 830 ? -0.703 45.875 12.742 1 90.75 830 THR B N 1
ATOM 13929 C CA . THR B 1 830 ? -0.164 46.188 14.062 1 90.75 830 THR B CA 1
ATOM 13930 C C . THR B 1 830 ? -0.78 47.469 14.617 1 90.75 830 THR B C 1
ATOM 13932 O O . THR B 1 830 ? -0.752 48.5 13.961 1 90.75 830 THR B O 1
ATOM 13935 N N . LEU B 1 831 ? -1.341 47.344 15.766 1 91.31 831 LEU B N 1
ATOM 13936 C CA . LEU B 1 831 ? -1.811 48.531 16.5 1 91.31 831 LEU B CA 1
ATOM 13937 C C . LEU B 1 831 ? -0.707 49.094 17.391 1 91.31 831 LEU B C 1
ATOM 13939 O O . LEU B 1 831 ? -0.106 48.344 18.172 1 91.31 831 LEU B O 1
ATOM 13943 N N . GLN B 1 832 ? -0.402 50.344 17.172 1 90.69 832 GLN B N 1
ATOM 13944 C CA . GLN B 1 832 ? 0.603 51.062 17.969 1 90.69 832 GLN B CA 1
ATOM 13945 C C . GLN B 1 832 ? -0.045 52.062 18.906 1 90.69 832 GLN B C 1
ATOM 13947 O O . GLN B 1 832 ? -0.765 52.969 18.453 1 90.69 832 GLN B O 1
ATOM 13952 N N . THR B 1 833 ? 0.199 51.844 20.156 1 86.88 833 THR B N 1
ATOM 13953 C CA . THR B 1 833 ? -0.356 52.75 21.156 1 86.88 833 THR B CA 1
ATOM 13954 C C . THR B 1 833 ? 0.731 53.219 22.125 1 86.88 833 THR B C 1
ATOM 13956 O O . THR B 1 833 ? 1.801 52.594 22.203 1 86.88 833 THR B O 1
ATOM 13959 N N . PHE B 1 834 ? 0.493 54.375 22.594 1 81.62 834 PHE B N 1
ATOM 13960 C CA . PHE B 1 834 ? 1.42 54.969 23.562 1 81.62 834 PHE B CA 1
ATOM 13961 C C . PHE B 1 834 ? 0.829 54.938 24.969 1 81.62 834 PHE B C 1
ATOM 13963 O O . PHE B 1 834 ? -0.111 55.688 25.266 1 81.62 834 PHE B O 1
ATOM 13970 N N . VAL B 1 835 ? 1.263 53.969 25.734 1 74.06 835 VAL B N 1
ATOM 13971 C CA . VAL B 1 835 ? 0.781 53.812 27.094 1 74.06 835 VAL B CA 1
ATOM 13972 C C . VAL B 1 835 ? 1.944 53.938 28.078 1 74.06 835 VAL B C 1
ATOM 13974 O O . VAL B 1 835 ? 2.979 53.281 27.922 1 74.06 835 VAL B O 1
ATOM 13977 N N . GLN B 1 836 ? 1.828 54.688 29.156 1 68.81 836 GLN B N 1
ATOM 13978 C CA . GLN B 1 836 ? 2.82 54.906 30.203 1 68.81 836 GLN B CA 1
ATOM 13979 C C . GLN B 1 836 ? 4.188 55.219 29.609 1 68.81 836 GLN B C 1
ATOM 13981 O O . GLN B 1 836 ? 5.191 54.625 29.984 1 68.81 836 GLN B O 1
ATOM 13986 N N . SER B 1 837 ? 4.18 56.031 28.641 1 72 837 SER B N 1
ATOM 13987 C CA . SER B 1 837 ? 5.379 56.594 28.016 1 72 837 SER B CA 1
ATOM 13988 C C . SER B 1 837 ? 6.145 55.5 27.25 1 72 837 SER B C 1
ATOM 13990 O O . SER B 1 837 ? 7.359 55.625 27.078 1 72 837 SER B O 1
ATOM 13992 N N . GLN B 1 838 ? 5.387 54.469 27 1 78.56 838 GLN B N 1
ATOM 13993 C CA . GLN B 1 838 ? 6 53.406 26.203 1 78.56 838 GLN B CA 1
ATOM 13994 C C . GLN B 1 838 ? 5.125 53.062 25.016 1 78.56 838 GLN B C 1
ATOM 13996 O O . GLN B 1 838 ? 3.896 53.031 25.125 1 78.56 838 GLN B O 1
ATOM 14001 N N . LEU B 1 839 ? 5.809 52.844 23.891 1 83.81 839 LEU B N 1
ATOM 14002 C CA . LEU B 1 839 ? 5.102 52.375 22.703 1 83.81 839 LEU B CA 1
ATOM 14003 C C . LEU B 1 839 ? 4.727 50.906 22.828 1 83.81 839 LEU B C 1
ATOM 14005 O O . LEU B 1 839 ? 5.59 50.062 23.062 1 83.81 839 LEU B O 1
ATOM 14009 N N . ARG B 1 840 ? 3.5 50.656 22.812 1 83.25 840 ARG B N 1
ATOM 14010 C CA . ARG B 1 840 ? 2.994 49.281 22.844 1 83.25 840 ARG B CA 1
ATOM 14011 C C . ARG B 1 840 ? 2.467 48.875 21.469 1 83.25 840 ARG B C 1
ATOM 14013 O O . ARG B 1 840 ? 1.842 49.688 20.766 1 83.25 840 ARG B O 1
ATOM 14020 N N . GLN B 1 841 ? 2.801 47.688 21.094 1 85.62 841 GLN B N 1
ATOM 14021 C CA . GLN B 1 841 ? 2.363 47.156 19.812 1 85.62 841 GLN B CA 1
ATOM 14022 C C . GLN B 1 841 ? 1.575 45.875 20 1 85.62 841 GLN B C 1
ATOM 14024 O O . GLN B 1 841 ? 1.904 45.062 20.859 1 85.62 841 GLN B O 1
ATOM 14029 N N . SER B 1 842 ? 0.446 45.75 19.328 1 82.81 842 SER B N 1
ATOM 14030 C CA . SER B 1 842 ? -0.368 44.562 19.344 1 82.81 842 SER B CA 1
ATOM 14031 C C . SER B 1 842 ? -0.874 44.188 17.953 1 82.81 842 SER B C 1
ATOM 14033 O O . SER B 1 842 ? -1.134 45.094 17.141 1 82.81 842 SER B O 1
ATOM 14035 N N . SER B 1 843 ? -0.984 42.906 17.703 1 84.56 843 SER B N 1
ATOM 14036 C CA . SER B 1 843 ? -1.54 42.469 16.438 1 84.56 843 SER B CA 1
ATOM 14037 C C . SER B 1 843 ? -3.057 42.625 16.406 1 84.56 843 SER B C 1
ATOM 14039 O O . SER B 1 843 ? -3.732 42.375 17.406 1 84.56 843 SER B O 1
ATOM 14041 N N . VAL B 1 844 ? -3.562 43.125 15.328 1 86.94 844 VAL B N 1
ATOM 14042 C CA . VAL B 1 844 ? -5.004 43.281 15.164 1 86.94 844 VAL B CA 1
ATOM 14043 C C . VAL B 1 844 ? -5.445 42.656 13.844 1 86.94 844 VAL B C 1
ATOM 14045 O O . VAL B 1 844 ? -4.668 42.625 12.883 1 86.94 844 VAL B O 1
ATOM 14048 N N . HIS B 1 845 ? -6.691 42.219 13.836 1 86.31 845 HIS B N 1
ATOM 14049 C CA . HIS B 1 845 ? -7.273 41.562 12.68 1 86.31 845 HIS B CA 1
ATOM 14050 C C . HIS B 1 845 ? -8.602 42.188 12.289 1 86.31 845 HIS B C 1
ATOM 14052 O O . HIS B 1 845 ? -9.414 42.531 13.156 1 86.31 845 HIS B O 1
ATOM 14058 N N . PRO B 1 846 ? -8.758 42.312 10.961 1 87.81 846 PRO B N 1
ATOM 14059 C CA . PRO B 1 846 ? -10 42.969 10.531 1 87.81 846 PRO B CA 1
ATOM 14060 C C . PRO B 1 846 ? -11.219 42.062 10.656 1 87.81 846 PRO B C 1
ATOM 14062 O O . PRO B 1 846 ? -11.078 40.812 10.641 1 87.81 846 PRO B O 1
ATOM 14065 N N . VAL B 1 847 ? -12.375 42.625 10.828 1 85.25 847 VAL B N 1
ATOM 14066 C CA . VAL B 1 847 ? -13.68 41.969 10.844 1 85.25 847 VAL B CA 1
ATOM 14067 C C . VAL B 1 847 ? -14.492 42.406 9.633 1 85.25 847 VAL B C 1
ATOM 14069 O O . VAL B 1 847 ? -14.375 43.562 9.172 1 85.25 847 VAL B O 1
ATOM 14072 N N . TYR B 1 848 ? -15.273 41.5 9.172 1 83.88 848 TYR B N 1
ATOM 14073 C CA . TYR B 1 848 ? -16.156 41.875 8.07 1 83.88 848 TYR B CA 1
ATOM 14074 C C . TYR B 1 848 ? -17.078 43.031 8.477 1 83.88 848 TYR B C 1
ATOM 14076 O O . TYR B 1 848 ? -17.562 43.062 9.609 1 83.88 848 TYR B O 1
ATOM 14084 N N . ASP B 1 849 ? -17.328 43.906 7.512 1 82.75 849 ASP B N 1
ATOM 14085 C CA . ASP B 1 849 ? -18.125 45.094 7.793 1 82.75 849 ASP B CA 1
ATOM 14086 C C . ASP B 1 849 ? -19.5 44.719 8.328 1 82.75 849 ASP B C 1
ATOM 14088 O O . ASP B 1 849 ? -20 45.312 9.281 1 82.75 849 ASP B O 1
ATOM 14092 N N . SER B 1 850 ? -20.016 43.688 7.707 1 78.75 850 SER B N 1
ATOM 14093 C CA . SER B 1 850 ? -21.328 43.25 8.141 1 78.75 850 SER B CA 1
ATOM 14094 C C . SER B 1 850 ? -21.281 42.656 9.555 1 78.75 850 SER B C 1
ATOM 14096 O O . SER B 1 850 ? -22.219 42.875 10.344 1 78.75 850 SER B O 1
ATOM 14098 N N . ASP B 1 851 ? -20.266 42 9.875 1 79.38 851 ASP B N 1
ATOM 14099 C CA . ASP B 1 851 ? -20.125 41.438 11.219 1 79.38 851 ASP B CA 1
ATOM 14100 C C . ASP B 1 851 ? -19.891 42.562 12.25 1 79.38 851 ASP B C 1
ATOM 14102 O O . ASP B 1 851 ? -20.391 42.469 13.375 1 79.38 851 ASP B O 1
ATOM 14106 N N . CYS B 1 852 ? -19.062 43.469 11.781 1 81.88 852 CYS B N 1
ATOM 14107 C CA . CYS B 1 852 ? -18.812 44.594 12.648 1 81.88 852 CYS B CA 1
ATOM 14108 C C . CYS B 1 852 ? -20.109 45.281 13.047 1 81.88 852 CYS B C 1
ATOM 14110 O O . CYS B 1 852 ? -20.297 45.625 14.219 1 81.88 852 CYS B O 1
ATOM 14112 N N . LYS B 1 853 ? -20.969 45.438 12.109 1 79.19 853 LYS B N 1
ATOM 14113 C CA . LYS B 1 853 ? -22.25 46.094 12.375 1 79.19 853 LYS B CA 1
ATOM 14114 C C . LYS B 1 853 ? -23.078 45.281 13.375 1 79.19 853 LYS B C 1
ATOM 14116 O O . LYS B 1 853 ? -23.828 45.875 14.172 1 79.19 853 LYS B O 1
ATOM 14121 N N . ARG B 1 854 ? -22.844 44.094 13.32 1 74.81 854 ARG B N 1
ATOM 14122 C CA . ARG B 1 854 ? -23.594 43.219 14.211 1 74.81 854 ARG B CA 1
ATOM 14123 C C . ARG B 1 854 ? -23.047 43.281 15.633 1 74.81 854 ARG B C 1
ATOM 14125 O O . ARG B 1 854 ? -23.797 43.188 16.609 1 74.81 854 ARG B O 1
ATOM 14132 N N . TYR B 1 855 ? -21.734 43.406 15.734 1 73.88 855 TYR B N 1
ATOM 14133 C CA . TYR B 1 855 ? -21.078 43.344 17.031 1 73.88 855 TYR B CA 1
ATOM 14134 C C . TYR B 1 855 ? -21.25 44.656 17.797 1 73.88 855 TYR B C 1
ATOM 14136 O O . TYR B 1 855 ? -21.328 44.656 19.031 1 73.88 855 TYR B O 1
ATOM 14144 N N . VAL B 1 856 ? -21.219 45.75 16.969 1 76.56 856 VAL B N 1
ATOM 14145 C CA . VAL B 1 856 ? -21.203 47.031 17.625 1 76.56 856 VAL B CA 1
ATOM 14146 C C . VAL B 1 856 ? -22.641 47.5 17.875 1 76.56 856 VAL B C 1
ATOM 14148 O O . VAL B 1 856 ? -23.5 47.375 16.984 1 76.56 856 VAL B O 1
ATOM 14151 N N . LYS B 1 857 ? -22.969 47.719 19.047 1 67.69 857 LYS B N 1
ATOM 14152 C CA . LYS B 1 857 ? -24.297 48.125 19.469 1 67.69 857 LYS B CA 1
ATOM 14153 C C . LYS B 1 857 ? -24.656 49.5 18.875 1 67.69 857 LYS B C 1
ATOM 14155 O O . LYS B 1 857 ? -25.844 49.781 18.656 1 67.69 857 LYS B O 1
ATOM 14160 N N . THR B 1 858 ? -23.609 50.312 18.562 1 68.81 858 THR B N 1
ATOM 14161 C CA . THR B 1 858 ? -23.844 51.656 18 1 68.81 858 THR B CA 1
ATOM 14162 C C . THR B 1 858 ? -23.641 51.625 16.484 1 68.81 858 THR B C 1
ATOM 14164 O O . THR B 1 858 ? -22.891 50.812 15.953 1 68.81 858 THR B O 1
ATOM 14167 N N . SER B 1 859 ? -24.422 52.375 15.773 1 72.5 859 SER B N 1
ATOM 14168 C CA . SER B 1 859 ? -24.359 52.438 14.32 1 72.5 859 SER B CA 1
ATOM 14169 C C . SER B 1 859 ? -22.953 52.875 13.859 1 72.5 859 SER B C 1
ATOM 14171 O O . SER B 1 859 ? -22.359 53.781 14.422 1 72.5 859 SER B O 1
ATOM 14173 N N . LEU B 1 860 ? -22.312 52.094 13.031 1 79.94 860 LEU B N 1
ATOM 14174 C CA . LEU B 1 860 ? -21.047 52.438 12.406 1 79.94 860 LEU B CA 1
ATOM 14175 C C . LEU B 1 860 ? -21.219 53.562 11.383 1 79.94 860 LEU B C 1
ATOM 14177 O O . LEU B 1 860 ? -22.172 53.531 10.602 1 79.94 860 LEU B O 1
ATOM 14181 N N . HIS B 1 861 ? -20.516 54.594 11.57 1 79.56 861 HIS B N 1
ATOM 14182 C CA . HIS B 1 861 ? -20.562 55.688 10.586 1 79.56 861 HIS B CA 1
ATOM 14183 C C . HIS B 1 861 ? -19.734 55.312 9.352 1 79.56 861 HIS B C 1
ATOM 14185 O O . HIS B 1 861 ? -18.891 54.438 9.398 1 79.56 861 HIS B O 1
ATOM 14191 N N . GLY B 1 862 ? -20.094 56.031 8.281 1 76.62 862 GLY B N 1
ATOM 14192 C CA . GLY B 1 862 ? -19.344 55.844 7.055 1 76.62 862 GLY B CA 1
ATOM 14193 C C . GLY B 1 862 ? -17.844 56.031 7.242 1 76.62 862 GLY B C 1
ATOM 14194 O O . GLY B 1 862 ? -17.422 56.875 8.016 1 76.62 862 GLY B O 1
ATOM 14195 N N . GLY B 1 863 ? -16.938 55.125 6.914 1 87.88 863 GLY B N 1
ATOM 14196 C CA . GLY B 1 863 ? -15.477 55.25 6.98 1 87.88 863 GLY B CA 1
ATOM 14197 C C . GLY B 1 863 ? -14.883 54.5 8.156 1 87.88 863 GLY B C 1
ATOM 14198 O O . GLY B 1 863 ? -13.672 54.531 8.391 1 87.88 863 GLY B O 1
ATOM 14199 N N . GLU B 1 864 ? -15.789 54 8.984 1 91.69 864 GLU B N 1
ATOM 14200 C CA . GLU B 1 864 ? -15.297 53.25 10.133 1 91.69 864 GLU B CA 1
ATOM 14201 C C . GLU B 1 864 ? -15.219 51.75 9.812 1 91.69 864 GLU B C 1
ATOM 14203 O O . GLU B 1 864 ? -15.945 51.25 8.945 1 91.69 864 GLU B O 1
ATOM 14208 N N . PHE B 1 865 ? -14.297 51.062 10.43 1 91 865 PHE B N 1
ATOM 14209 C CA . PHE B 1 865 ? -14.18 49.594 10.32 1 91 865 PHE B CA 1
ATOM 14210 C C . PHE B 1 865 ? -13.727 49 11.641 1 91 865 PHE B C 1
ATOM 14212 O O . PHE B 1 865 ? -13.258 49.719 12.523 1 91 865 PHE B O 1
ATOM 14219 N N . CYS B 1 866 ? -13.922 47.719 11.797 1 88.69 866 CYS B N 1
ATOM 14220 C CA . CYS B 1 866 ? -13.641 47.062 13.062 1 88.69 866 CYS B CA 1
ATOM 14221 C C . CYS B 1 866 ? -12.438 46.125 12.938 1 88.69 866 CYS B C 1
ATOM 14223 O O . CYS B 1 866 ? -12.211 45.531 11.883 1 88.69 866 CYS B O 1
ATOM 14225 N N . MET B 1 867 ? -11.633 46.094 14 1 87.19 867 MET B N 1
ATOM 14226 C CA . MET B 1 867 ? -10.547 45.125 14.133 1 87.19 867 MET B CA 1
ATOM 14227 C C . MET B 1 867 ? -10.555 44.469 15.516 1 87.19 867 MET B C 1
ATOM 14229 O O . MET B 1 867 ? -10.969 45.094 16.484 1 87.19 867 MET B O 1
ATOM 14233 N N . HIS B 1 868 ? -10.172 43.25 15.547 1 82.19 868 HIS B N 1
ATOM 14234 C CA . HIS B 1 868 ? -10.008 42.531 16.828 1 82.19 868 HIS B CA 1
ATOM 14235 C C . HIS B 1 868 ? -8.539 42.469 17.234 1 82.19 868 HIS B C 1
ATOM 14237 O O . HIS B 1 868 ? -7.668 42.25 16.391 1 82.19 868 HIS B O 1
ATOM 14243 N N . SER B 1 869 ? -8.281 42.781 18.469 1 75.75 869 SER B N 1
ATOM 14244 C CA . SER B 1 869 ? -6.922 42.656 19 1 75.75 869 SER B CA 1
ATOM 14245 C C . SER B 1 869 ? -6.734 41.375 19.781 1 75.75 869 SER B C 1
ATOM 14247 O O . SER B 1 869 ? -7.652 40.906 20.469 1 75.75 869 SER B O 1
ATOM 14249 N N . THR B 1 870 ? -5.57 40.719 19.719 1 66.62 870 THR B N 1
ATOM 14250 C CA . THR B 1 870 ? -5.238 39.5 20.453 1 66.62 870 THR B CA 1
ATOM 14251 C C . THR B 1 870 ? -4.969 39.812 21.922 1 66.62 870 THR B C 1
ATOM 14253 O O . THR B 1 870 ? -4.996 38.938 22.766 1 66.62 870 THR B O 1
ATOM 14256 N N . THR B 1 871 ? -4.574 41.094 22.188 1 63.16 871 THR B N 1
ATOM 14257 C CA . THR B 1 871 ? -4.25 41.469 23.562 1 63.16 871 THR B CA 1
ATOM 14258 C C . THR B 1 871 ? -5.191 42.562 24.047 1 63.16 871 THR B C 1
ATOM 14260 O O . THR B 1 871 ? -5.645 43.406 23.266 1 63.16 871 THR B O 1
ATOM 14263 N N . SER B 1 872 ? -5.867 42.312 25.266 1 55.28 872 SER B N 1
ATOM 14264 C CA . SER B 1 872 ? -6.715 43.344 25.875 1 55.28 872 SER B CA 1
ATOM 14265 C C . SER B 1 872 ? -5.91 44.594 26.234 1 55.28 872 SER B C 1
ATOM 14267 O O . SER B 1 872 ? -4.91 44.5 26.938 1 55.28 872 SER B O 1
ATOM 14269 N N . GLN B 1 873 ? -5.727 45.531 25.453 1 56.69 873 GLN B N 1
ATOM 14270 C CA . GLN B 1 873 ? -4.965 46.688 25.906 1 56.69 873 GLN B CA 1
ATOM 14271 C C . GLN B 1 873 ? -5.832 47.938 25.938 1 56.69 873 GLN B C 1
ATOM 14273 O O . GLN B 1 873 ? -6.777 48.062 25.156 1 56.69 873 GLN B O 1
ATOM 14278 N N . SER B 1 874 ? -5.766 48.625 27.078 1 53.97 874 SER B N 1
ATOM 14279 C CA . SER B 1 874 ? -6.336 49.938 27.203 1 53.97 874 SER B CA 1
ATOM 14280 C C . SER B 1 874 ? -5.816 50.875 26.109 1 53.97 874 SER B C 1
ATOM 14282 O O . SER B 1 874 ? -4.605 51 25.922 1 53.97 874 SER B O 1
ATOM 14284 N N . THR B 1 875 ? -6.574 51.031 25.062 1 58.91 875 THR B N 1
ATOM 14285 C CA . THR B 1 875 ? -6.094 51.844 23.938 1 58.91 875 THR B CA 1
ATOM 14286 C C . THR B 1 875 ? -6.418 53.312 24.141 1 58.91 875 THR B C 1
ATOM 14288 O O . THR B 1 875 ? -7.504 53.656 24.625 1 58.91 875 THR B O 1
ATOM 14291 N N . ASN B 1 876 ? -5.355 54.188 24.281 1 61.16 876 ASN B N 1
ATOM 14292 C CA . ASN B 1 876 ? -5.543 55.625 24.328 1 61.16 876 ASN B CA 1
ATOM 14293 C C . ASN B 1 876 ? -6.121 56.156 23.016 1 61.16 876 ASN B C 1
ATOM 14295 O O . ASN B 1 876 ? -6.125 55.438 22 1 61.16 876 ASN B O 1
ATOM 14299 N N . THR B 1 877 ? -6.59 57.406 23.094 1 64.69 877 THR B N 1
ATOM 14300 C CA . THR B 1 877 ? -7.219 58.156 22 1 64.69 877 THR B CA 1
ATOM 14301 C C . THR B 1 877 ? -6.223 58.406 20.875 1 64.69 877 THR B C 1
ATOM 14303 O O . THR B 1 877 ? -5.137 58.938 21.109 1 64.69 877 THR B O 1
ATOM 14306 N N . ALA B 1 878 ? -5.996 57.531 19.734 1 73.62 878 ALA B N 1
ATOM 14307 C CA . ALA B 1 878 ? -5.297 57.719 18.469 1 73.62 878 ALA B CA 1
ATOM 14308 C C . ALA B 1 878 ? -4.273 56.625 18.219 1 73.62 878 ALA B C 1
ATOM 14310 O O . ALA B 1 878 ? -3.178 56.875 17.719 1 73.62 878 ALA B O 1
ATOM 14311 N N . GLY B 1 879 ? -4.562 55.5 18.719 1 88.31 879 GLY B N 1
ATOM 14312 C CA . GLY B 1 879 ? -3.736 54.375 18.297 1 88.31 879 GLY B CA 1
ATOM 14313 C C . GLY B 1 879 ? -3.631 54.25 16.797 1 88.31 879 GLY B C 1
ATOM 14314 O O . GLY B 1 879 ? -4.602 54.5 16.078 1 88.31 879 GLY B O 1
ATOM 14315 N N . LEU B 1 880 ? -2.365 54 16.266 1 94.5 880 LEU B N 1
ATOM 14316 C CA . LEU B 1 880 ? -2.105 53.875 14.836 1 94.5 880 LEU B CA 1
ATOM 14317 C C . LEU B 1 880 ? -2.113 52.406 14.406 1 94.5 880 LEU B C 1
ATOM 14319 O O . LEU B 1 880 ? -1.479 51.594 15.055 1 94.5 880 LEU B O 1
ATOM 14323 N N . ILE B 1 881 ? -2.883 52.156 13.414 1 95.38 881 ILE B N 1
ATOM 14324 C CA . ILE B 1 881 ? -2.9 50.812 12.844 1 95.38 881 ILE B CA 1
ATOM 14325 C C . ILE B 1 881 ? -2.098 50.781 11.539 1 95.38 881 ILE B C 1
ATOM 14327 O O . ILE B 1 881 ? -2.461 51.469 10.57 1 95.38 881 ILE B O 1
ATOM 14331 N N . VAL B 1 882 ? -1.031 49.906 11.555 1 95.19 882 VAL B N 1
ATOM 14332 C CA . VAL B 1 882 ? -0.121 49.969 10.414 1 95.19 882 VAL B CA 1
ATOM 14333 C C . VAL B 1 882 ? 0.116 48.562 9.875 1 95.19 882 VAL B C 1
ATOM 14335 O O . VAL B 1 882 ? -0.108 47.562 10.578 1 95.19 882 VAL B O 1
ATOM 14338 N N . TRP B 1 883 ? 0.414 48.469 8.641 1 93.94 883 TRP B N 1
ATOM 14339 C CA . TRP B 1 883 ? 0.776 47.219 7.961 1 93.94 883 TRP B CA 1
ATOM 14340 C C . TRP B 1 883 ? 2.049 47.406 7.141 1 93.94 883 TRP B C 1
ATOM 14342 O O . TRP B 1 883 ? 2.223 48.406 6.473 1 93.94 883 TRP B O 1
ATOM 14352 N N . ARG B 1 884 ? 2.98 46.344 7.246 1 87.12 884 ARG B N 1
ATOM 14353 C CA . ARG B 1 884 ? 4.23 46.375 6.496 1 87.12 884 ARG B CA 1
ATOM 14354 C C . ARG B 1 884 ? 4.285 45.219 5.488 1 87.12 884 ARG B C 1
ATOM 14356 O O . ARG B 1 884 ? 4.148 44.062 5.863 1 87.12 884 ARG B O 1
ATOM 14363 N N . GLY B 1 885 ? 4.457 45.406 4.238 1 76.81 885 GLY B N 1
ATOM 14364 C CA . GLY B 1 885 ? 4.59 44.25 3.377 1 76.81 885 GLY B CA 1
ATOM 14365 C C . GLY B 1 885 ? 4.898 44.594 1.935 1 76.81 885 GLY B C 1
ATOM 14366 O O . GLY B 1 885 ? 5.469 43.812 1.198 1 76.81 885 GLY B O 1
ATOM 14367 N N . LYS B 1 886 ? 4.461 45.688 1.397 1 72.12 886 LYS B N 1
ATOM 14368 C CA . LYS B 1 886 ? 4.781 46 0.01 1 72.12 886 LYS B CA 1
ATOM 14369 C C . LYS B 1 886 ? 6.211 46.5 -0.12 1 72.12 886 LYS B C 1
ATOM 14371 O O . LYS B 1 886 ? 6.93 46.625 0.876 1 72.12 886 LYS B O 1
ATOM 14376 N N . GLY B 1 887 ? 6.863 46.5 -1.206 1 63.31 887 GLY B N 1
ATOM 14377 C CA . GLY B 1 887 ? 8.219 46.938 -1.466 1 63.31 887 GLY B CA 1
ATOM 14378 C C . GLY B 1 887 ? 9.203 45.812 -1.661 1 63.31 887 GLY B C 1
ATOM 14379 O O . GLY B 1 887 ? 8.805 44.656 -1.914 1 63.31 887 GLY B O 1
ATOM 14380 N N . THR B 1 888 ? 10.422 46.156 -1.676 1 61.41 888 THR B N 1
ATOM 14381 C CA . THR B 1 888 ? 11.453 45.125 -1.836 1 61.41 888 THR B CA 1
ATOM 14382 C C . THR B 1 888 ? 11.742 44.438 -0.509 1 61.41 888 THR B C 1
ATOM 14384 O O . THR B 1 888 ? 11.414 44.969 0.558 1 61.41 888 THR B O 1
ATOM 14387 N N . LYS B 1 889 ? 12.227 43.281 -0.537 1 64.81 889 LYS B N 1
ATOM 14388 C CA . LYS B 1 889 ? 12.555 42.469 0.638 1 64.81 889 LYS B CA 1
ATOM 14389 C C . LYS B 1 889 ? 13.43 43.25 1.61 1 64.81 889 LYS B C 1
ATOM 14391 O O . LYS B 1 889 ? 13.297 43.125 2.828 1 64.81 889 LYS B O 1
ATOM 14396 N N . ASN B 1 890 ? 14.18 44.156 1.07 1 69.31 890 ASN B N 1
ATOM 14397 C CA . ASN B 1 890 ? 15.133 44.906 1.883 1 69.31 890 ASN B CA 1
ATOM 14398 C C . ASN B 1 890 ? 14.602 46.312 2.201 1 69.31 890 ASN B C 1
ATOM 14400 O O . ASN B 1 890 ? 15.289 47.094 2.84 1 69.31 890 ASN B O 1
ATOM 14404 N N . ALA B 1 891 ? 13.414 46.625 1.787 1 79 891 ALA B N 1
ATOM 14405 C CA . ALA B 1 891 ? 12.836 47.938 2.037 1 79 891 ALA B CA 1
ATOM 14406 C C . ALA B 1 891 ? 11.312 47.875 2.064 1 79 891 ALA B C 1
ATOM 14408 O O . ALA B 1 891 ? 10.641 48.5 1.253 1 79 891 ALA B O 1
ATOM 14409 N N . PRO B 1 892 ? 10.836 47.219 3.031 1 83.19 892 PRO B N 1
ATOM 14410 C CA . PRO B 1 892 ? 9.367 47.156 3.088 1 83.19 892 PRO B CA 1
ATOM 14411 C C . PRO B 1 892 ? 8.719 48.5 3.32 1 83.19 892 PRO B C 1
ATOM 14413 O O . PRO B 1 892 ? 9.312 49.375 3.971 1 83.19 892 PRO B O 1
ATOM 14416 N N . VAL B 1 893 ? 7.531 48.688 2.797 1 88.25 893 VAL B N 1
ATOM 14417 C CA . VAL B 1 893 ? 6.766 49.906 2.939 1 88.25 893 VAL B CA 1
ATOM 14418 C C . VAL B 1 893 ? 5.758 49.75 4.078 1 88.25 893 VAL B C 1
ATOM 14420 O O . VAL B 1 893 ? 5.09 48.719 4.195 1 88.25 893 VAL B O 1
ATOM 14423 N N . GLU B 1 894 ? 5.754 50.656 4.961 1 91.88 894 GLU B N 1
ATOM 14424 C CA . GLU B 1 894 ? 4.746 50.688 6.016 1 91.88 894 GLU B CA 1
ATOM 14425 C C . GLU B 1 894 ? 3.562 51.594 5.625 1 91.88 894 GLU B C 1
ATOM 14427 O O . GLU B 1 894 ? 3.746 52.719 5.16 1 91.88 894 GLU B O 1
ATOM 14432 N N . TYR B 1 895 ? 2.387 51.031 5.746 1 94.25 895 TYR B N 1
ATOM 14433 C CA . TYR B 1 895 ? 1.152 51.75 5.414 1 94.25 895 TYR B CA 1
ATOM 14434 C C . TYR B 1 895 ? 0.328 52 6.668 1 94.25 895 TYR B C 1
ATOM 14436 O O . TYR B 1 895 ? 0.237 51.156 7.555 1 94.25 895 TYR B O 1
ATOM 14444 N N . LEU B 1 896 ? -0.207 53.219 6.762 1 96.38 896 LEU B N 1
ATOM 14445 C CA . LEU B 1 896 ? -1.241 53.5 7.75 1 96.38 896 LEU B CA 1
ATOM 14446 C C . LEU B 1 896 ? -2.605 53.031 7.262 1 96.38 896 LEU B C 1
ATOM 14448 O O . LEU B 1 896 ? -3.117 53.5 6.258 1 96.38 896 LEU B O 1
ATOM 14452 N N . ILE B 1 897 ? -3.186 52.156 8.008 1 95.31 897 ILE B N 1
ATOM 14453 C CA . ILE B 1 897 ? -4.441 51.531 7.602 1 95.31 897 ILE B CA 1
ATOM 14454 C C . ILE B 1 897 ? -5.609 52.219 8.305 1 95.31 897 ILE B C 1
ATOM 14456 O O . ILE B 1 897 ? -6.699 52.344 7.746 1 95.31 897 ILE B O 1
ATOM 14460 N N . GLY B 1 898 ? -5.348 52.469 9.547 1 95.44 898 GLY B N 1
ATOM 14461 C CA . GLY B 1 898 ? -6.418 53.062 10.328 1 95.44 898 GLY B CA 1
ATOM 14462 C C . GLY B 1 898 ? -5.922 53.781 11.586 1 95.44 898 GLY B C 1
ATOM 14463 O O . GLY B 1 898 ? -4.742 53.688 11.922 1 95.44 898 GLY B O 1
ATOM 14464 N N . VAL B 1 899 ? -6.836 54.594 12.125 1 94.88 899 VAL B N 1
ATOM 14465 C CA . VAL B 1 899 ? -6.598 55.281 13.398 1 94.88 899 VAL B CA 1
ATOM 14466 C C . VAL B 1 899 ? -7.695 54.906 14.391 1 94.88 899 VAL B C 1
ATOM 14468 O O . VAL B 1 899 ? -8.883 55.031 14.086 1 94.88 899 VAL B O 1
ATOM 14471 N N . TYR B 1 900 ? -7.227 54.5 15.5 1 92.25 900 TYR B N 1
ATOM 14472 C CA . TYR B 1 900 ? -8.164 54.062 16.516 1 92.25 900 TYR B CA 1
ATOM 14473 C C . TYR B 1 900 ? -9.094 55.188 16.938 1 92.25 900 TYR B C 1
ATOM 14475 O O . TYR B 1 900 ? -8.664 56.344 17.109 1 92.25 900 TYR B O 1
ATOM 14483 N N . SER B 1 901 ? -10.344 54.875 17.047 1 87.44 901 SER B N 1
ATOM 14484 C CA . SER B 1 901 ? -11.336 55.875 17.422 1 87.44 901 SER B CA 1
ATOM 14485 C C . SER B 1 901 ? -11.969 55.531 18.781 1 87.44 901 SER B C 1
ATOM 14487 O O . SER B 1 901 ? -11.812 56.281 19.75 1 87.44 901 SER B O 1
ATOM 14489 N N . ARG B 1 902 ? -12.625 54.438 18.766 1 83.19 902 ARG B N 1
ATOM 14490 C CA . ARG B 1 902 ? -13.297 54.031 20 1 83.19 902 ARG B CA 1
ATOM 14491 C C . ARG B 1 902 ? -13.5 52.531 20.047 1 83.19 902 ARG B C 1
ATOM 14493 O O . ARG B 1 902 ? -13.266 51.844 19.062 1 83.19 902 ARG B O 1
ATOM 14500 N N . GLY B 1 903 ? -13.906 52.094 21.094 1 76.56 903 GLY B N 1
ATOM 14501 C CA . GLY B 1 903 ? -14.211 50.688 21.266 1 76.56 903 GLY B CA 1
ATOM 14502 C C . GLY B 1 903 ? -13.102 49.906 21.969 1 76.56 903 GLY B C 1
ATOM 14503 O O . GLY B 1 903 ? -12.109 50.5 22.391 1 76.56 903 GLY B O 1
ATOM 14504 N N . GLY B 1 904 ? -13.109 48.594 22.141 1 61.91 904 GLY B N 1
ATOM 14505 C CA . GLY B 1 904 ? -12.125 47.688 22.719 1 61.91 904 GLY B CA 1
ATOM 14506 C C . GLY B 1 904 ? -12.109 47.688 24.234 1 61.91 904 GLY B C 1
ATOM 14507 O O . GLY B 1 904 ? -11.148 47.25 24.844 1 61.91 904 GLY B O 1
ATOM 14508 N N . ASN B 1 905 ? -13.039 48.281 24.828 1 54.94 905 ASN B N 1
ATOM 14509 C CA . ASN B 1 905 ? -12.945 48.344 26.297 1 54.94 905 ASN B CA 1
ATOM 14510 C C . ASN B 1 905 ? -12.586 46.969 26.875 1 54.94 905 ASN B C 1
ATOM 14512 O O . ASN B 1 905 ? -12.531 45.969 26.156 1 54.94 905 ASN B O 1
ATOM 14516 N N . TYR B 1 906 ? -12.625 46.812 28.203 1 49.75 906 TYR B N 1
ATOM 14517 C CA . TYR B 1 906 ? -12.125 45.844 29.156 1 49.75 906 TYR B CA 1
ATOM 14518 C C . TYR B 1 906 ? -12.555 44.438 28.766 1 49.75 906 TYR B C 1
ATOM 14520 O O . TYR B 1 906 ? -12.031 43.438 29.297 1 49.75 906 TYR B O 1
ATOM 14528 N N . GLU B 1 907 ? -13.523 44.312 28.016 1 48.12 907 GLU B N 1
ATOM 14529 C CA . GLU B 1 907 ? -13.875 42.906 27.828 1 48.12 907 GLU B CA 1
ATOM 14530 C C . GLU B 1 907 ? -13.297 42.375 26.531 1 48.12 907 GLU B C 1
ATOM 14532 O O . GLU B 1 907 ? -13.414 43.031 25.484 1 48.12 907 GLU B O 1
ATOM 14537 N N . ALA B 1 908 ? -12.406 41.438 26.547 1 52.34 908 ALA B N 1
ATOM 14538 C CA . ALA B 1 908 ? -11.617 40.719 25.562 1 52.34 908 ALA B CA 1
ATOM 14539 C C . ALA B 1 908 ? -12.398 40.562 24.25 1 52.34 908 ALA B C 1
ATOM 14541 O O . ALA B 1 908 ? -11.812 40.5 23.172 1 52.34 908 ALA B O 1
ATOM 14542 N N . ASP B 1 909 ? -13.781 40.812 24.188 1 60.34 909 ASP B N 1
ATOM 14543 C CA . ASP B 1 909 ? -14.516 40.344 23.016 1 60.34 909 ASP B CA 1
ATOM 14544 C C . ASP B 1 909 ? -15.031 41.531 22.203 1 60.34 909 ASP B C 1
ATOM 14546 O O . ASP B 1 909 ? -15.641 41.344 21.141 1 60.34 909 ASP B O 1
ATOM 14550 N N . GLU B 1 910 ? -14.773 42.812 22.5 1 71.5 910 GLU B N 1
ATOM 14551 C CA . GLU B 1 910 ? -15.328 43.875 21.703 1 71.5 910 GLU B CA 1
ATOM 14552 C C . GLU B 1 910 ? -14.312 44.406 20.688 1 71.5 910 GLU B C 1
ATOM 14554 O O . GLU B 1 910 ? -13.164 44.656 21.031 1 71.5 910 GLU B O 1
ATOM 14559 N N . PRO B 1 911 ? -14.812 44.562 19.438 1 81.88 911 PRO B N 1
ATOM 14560 C CA . PRO B 1 911 ? -13.867 45 18.406 1 81.88 911 PRO B CA 1
ATOM 14561 C C . PRO B 1 911 ? -13.469 46.469 18.562 1 81.88 911 PRO B C 1
ATOM 14563 O O . PRO B 1 911 ? -14.227 47.25 19.125 1 81.88 911 PRO B O 1
ATOM 14566 N N . LEU B 1 912 ? -12.297 46.812 18.172 1 86.38 912 LEU B N 1
ATOM 14567 C CA . LEU B 1 912 ? -11.828 48.188 18.031 1 86.38 912 LEU B CA 1
ATOM 14568 C C . LEU B 1 912 ? -12.492 48.875 16.828 1 86.38 912 LEU B C 1
ATOM 14570 O O . LEU B 1 912 ? -12.578 48.281 15.75 1 86.38 912 LEU B O 1
ATOM 14574 N N . ILE B 1 913 ? -13.117 50 17.109 1 89.88 913 ILE B N 1
ATOM 14575 C CA . ILE B 1 913 ? -13.656 50.781 16.016 1 89.88 913 ILE B CA 1
ATOM 14576 C C . ILE B 1 913 ? -12.641 51.844 15.594 1 89.88 913 ILE B C 1
ATOM 14578 O O . ILE B 1 913 ? -12.164 52.625 16.422 1 89.88 913 ILE B O 1
ATOM 14582 N N . ASN B 1 914 ? -12.352 51.844 14.305 1 92.75 914 ASN B N 1
ATOM 14583 C CA . ASN B 1 914 ? -11.281 52.688 13.781 1 92.75 914 ASN B CA 1
ATOM 14584 C C . ASN B 1 914 ? -11.742 53.5 12.57 1 92.75 914 ASN B C 1
ATOM 14586 O O . ASN B 1 914 ? -12.734 53.125 11.922 1 92.75 914 ASN B O 1
ATOM 14590 N N . SER B 1 915 ? -11.055 54.562 12.328 1 94.38 915 SER B N 1
ATOM 14591 C CA . SER B 1 915 ? -11.25 55.281 11.078 1 94.38 915 SER B CA 1
ATOM 14592 C C . SER B 1 915 ? -10.461 54.656 9.938 1 94.38 915 SER B C 1
ATOM 14594 O O . SER B 1 915 ? -9.242 54.5 10.031 1 94.38 915 SER B O 1
ATOM 14596 N N . ARG B 1 916 ? -11.125 54.25 8.898 1 94.88 916 ARG B N 1
ATOM 14597 C CA . ARG B 1 916 ? -10.5 53.625 7.734 1 94.88 916 ARG B CA 1
ATOM 14598 C C . ARG B 1 916 ? -9.812 54.688 6.859 1 94.88 916 ARG B C 1
ATOM 14600 O O . ARG B 1 916 ? -10.484 55.438 6.152 1 94.88 916 ARG B O 1
ATOM 14607 N N . ILE B 1 917 ? -8.539 54.594 6.723 1 95.19 917 ILE B N 1
ATOM 14608 C CA . ILE B 1 917 ? -7.766 55.625 6.051 1 95.19 917 ILE B CA 1
ATOM 14609 C C . ILE B 1 917 ? -8.141 55.688 4.57 1 95.19 917 ILE B C 1
ATOM 14611 O O . ILE B 1 917 ? -8.234 56.781 3.984 1 95.19 917 ILE B O 1
ATOM 14615 N N . SER B 1 918 ? -8.367 54.531 3.947 1 90.94 918 SER B N 1
ATOM 14616 C CA . SER B 1 918 ? -8.672 54.5 2.521 1 90.94 918 SER B CA 1
ATOM 14617 C C . SER B 1 918 ? -9.898 55.344 2.191 1 90.94 918 SER B C 1
ATOM 14619 O O . SER B 1 918 ? -9.992 55.906 1.1 1 90.94 918 SER B O 1
ATOM 14621 N N . GLU B 1 919 ? -10.773 55.531 3.104 1 90.06 919 GLU B N 1
ATOM 14622 C CA . GLU B 1 919 ? -11.992 56.281 2.881 1 90.06 919 GLU B CA 1
ATOM 14623 C C . GLU B 1 919 ? -11.727 57.781 2.973 1 90.06 919 GLU B C 1
ATOM 14625 O O . GLU B 1 919 ? -12.484 58.594 2.434 1 90.06 919 GLU B O 1
ATOM 14630 N N . TYR B 1 920 ? -10.672 58.188 3.557 1 93.5 920 TYR B N 1
ATOM 14631 C CA . TYR B 1 920 ? -10.422 59.594 3.838 1 93.5 920 TYR B CA 1
ATOM 14632 C C . TYR B 1 920 ? -9.289 60.125 2.975 1 93.5 920 TYR B C 1
ATOM 14634 O O . TYR B 1 920 ? -8.922 61.312 3.078 1 93.5 920 TYR B O 1
ATOM 14642 N N . VAL B 1 921 ? -8.758 59.312 2.1 1 90.62 921 VAL B N 1
ATOM 14643 C CA . VAL B 1 921 ? -7.633 59.719 1.261 1 90.62 921 VAL B CA 1
ATOM 14644 C C . VAL B 1 921 ? -8.008 60.969 0.45 1 90.62 921 VAL B C 1
ATOM 14646 O O . VAL B 1 921 ? -7.234 61.906 0.362 1 90.62 921 VAL B O 1
ATOM 14649 N N . PRO B 1 922 ? -9.219 61.094 -0.153 1 84.5 922 PRO B N 1
ATOM 14650 C CA . PRO B 1 922 ? -9.578 62.312 -0.882 1 84.5 922 PRO B CA 1
ATOM 14651 C C . PRO B 1 922 ? -9.562 63.531 0.004 1 84.5 922 PRO B C 1
ATOM 14653 O O . PRO B 1 922 ? -9.055 64.562 -0.403 1 84.5 922 PRO B O 1
ATOM 14656 N N . TRP B 1 923 ? -10.094 63.469 1.198 1 90.88 923 TRP B N 1
ATOM 14657 C CA . TRP B 1 923 ? -10.086 64.562 2.137 1 90.88 923 TRP B CA 1
ATOM 14658 C C . TRP B 1 923 ? -8.656 64.938 2.5 1 90.88 923 TRP B C 1
ATOM 14660 O O . TRP B 1 923 ? -8.336 66.125 2.611 1 90.88 923 TRP B O 1
ATOM 14670 N N . ILE B 1 924 ? -7.797 64 2.666 1 93.06 924 ILE B N 1
ATOM 14671 C CA . ILE B 1 924 ? -6.406 64.25 3.033 1 93.06 924 ILE B CA 1
ATOM 14672 C C . ILE B 1 924 ? -5.703 65 1.922 1 93.06 924 ILE B C 1
ATOM 14674 O O . ILE B 1 924 ? -5.055 66 2.18 1 93.06 924 ILE B O 1
ATOM 14678 N N . ILE B 1 925 ? -5.879 64.562 0.747 1 87.06 925 ILE B N 1
ATOM 14679 C CA . ILE B 1 925 ? -5.219 65.188 -0.396 1 87.06 925 ILE B CA 1
ATOM 14680 C C . ILE B 1 925 ? -5.727 66.562 -0.577 1 87.06 925 ILE B C 1
ATOM 14682 O O . ILE B 1 925 ? -4.945 67.5 -0.843 1 87.06 925 ILE B O 1
ATOM 14686 N N . ASP B 1 926 ? -6.957 66.812 -0.37 1 85.94 926 ASP B N 1
ATOM 14687 C CA . ASP B 1 926 ? -7.57 68.125 -0.547 1 85.94 926 ASP B CA 1
ATOM 14688 C C . ASP B 1 926 ? -7.031 69.125 0.477 1 85.94 926 ASP B C 1
ATOM 14690 O O . ASP B 1 926 ? -7.023 70.375 0.229 1 85.94 926 ASP B O 1
ATOM 14694 N N . ASN B 1 927 ? -6.59 68.688 1.563 1 89.94 927 ASN B N 1
ATOM 14695 C CA . ASN B 1 927 ? -6.18 69.562 2.635 1 89.94 927 ASN B CA 1
ATOM 14696 C C . ASN B 1 927 ? -4.66 69.625 2.756 1 89.94 927 ASN B C 1
ATOM 14698 O O . ASN B 1 927 ? -4.141 70.188 3.711 1 89.94 927 ASN B O 1
ATOM 14702 N N . LEU B 1 928 ? -3.955 69.062 1.809 1 86.88 928 LEU B N 1
ATOM 14703 C CA . LEU B 1 928 ? -2.5 69.125 1.829 1 86.88 928 LEU B CA 1
ATOM 14704 C C . LEU B 1 928 ? -2.045 70.5 1.32 1 86.88 928 LEU B C 1
ATOM 14706 O O . LEU B 1 928 ? -0.976 71 1.698 1 86.88 928 LEU B O 1
ATOM 14710 N N . TYR B 1 929 ? -2.838 71.25 0.359 1 72.38 929 TYR B N 1
ATOM 14711 C CA . TYR B 1 929 ? -2.465 72.5 -0.253 1 72.38 929 TYR B CA 1
ATOM 14712 C C . TYR B 1 929 ? -2.992 73.688 0.564 1 72.38 929 TYR B C 1
ATOM 14714 O O . TYR B 1 929 ? -2.822 74.875 0.177 1 72.38 929 TYR B O 1
ATOM 14722 N N . THR B 1 930 ? -3.729 73.5 1.514 1 53.91 930 THR B N 1
ATOM 14723 C CA . THR B 1 930 ? -4.297 74.75 2.107 1 53.91 930 THR B CA 1
ATOM 14724 C C . THR B 1 930 ? -3.193 75.625 2.637 1 53.91 930 THR B C 1
ATOM 14726 O O . THR B 1 930 ? -2.396 75.25 3.484 1 53.91 930 THR B O 1
ATOM 14729 N N . GLU B 1 931 ? -2.639 76.5 1.794 1 44.5 931 GLU B N 1
ATOM 14730 C CA . GLU B 1 931 ? -1.817 77.625 2.113 1 44.5 931 GLU B CA 1
ATOM 14731 C C . GLU B 1 931 ? -2.25 78.312 3.432 1 44.5 931 GLU B C 1
ATOM 14733 O O . GLU B 1 931 ? -3.441 78.312 3.742 1 44.5 931 GLU B O 1
ATOM 14738 N N . SER B 1 932 ? -1.408 78.312 4.379 1 39.75 932 SER B N 1
ATOM 14739 C CA . SER B 1 932 ? -1.577 79.25 5.477 1 39.75 932 SER B CA 1
ATOM 14740 C C . SER B 1 932 ? -2.062 80.625 4.973 1 39.75 932 SER B C 1
ATOM 14742 O O . SER B 1 932 ? -1.354 81.312 4.227 1 39.75 932 SER B O 1
ATOM 14744 N N . VAL B 1 933 ? -3.27 80.938 4.691 1 32.69 933 VAL B N 1
ATOM 14745 C CA . VAL B 1 933 ? -3.621 82.375 4.812 1 32.69 933 VAL B CA 1
ATOM 14746 C C . VAL B 1 933 ? -3.506 82.812 6.27 1 32.69 933 VAL B C 1
ATOM 14748 O O . VAL B 1 933 ? -3.951 82.062 7.176 1 32.69 933 VAL B O 1
#

Secondary structure (DSSP, 8-state):
-------GGGS-------PPPPEE-------GGG-EEESS---S--HHHHHHHTT---B----S-EEPPTTTTTTEEEEEEE-TTS-EEEEEEEEEEETTEEEE-GGGGS-TTSPPP-EEEES-SBTT-STT-TT-EEEEEEEEEE-TT--TTSSS---EEEEESS----BTTB-PPEE---S----S-EEEEESSBSSTTPPBPSB-EEEEEEEE-HHHHTTT--TTTSTT-TT-S-TTEEEEE-SS----TT-TT-EEEEEEEETTEEEEEEEEEEEE-SPTTSSPPEEEEESGGGHHHHHHHHHHTT-TT--GGGGSHHHHHHTTGGGSEESS------TT-------TTTS-EE----TTEEEEE--TTSSS----BEEEEEETTEEEE-GGGG-BTTB---EEEEEEEEEEEETTEEEEEEEEEEEEEEEE-TT--TT-SSS--EEEEESS--SSPPPEEP-SSS-S-SEEEE-EEEEHHHHS---SSS------EEEEEEEEEEE-GGG----HHHHTT-TT-S-TTEEEEEBSS-B-TTSSBPPBSPEEEEEEEETTEEEEEEEEEEEE-SGGGBSS-EEEEEGGGGHHHHHHHHS----------------EEETT--TT-EEE-TTS-EEEEEEGGGBTTHHHHHHTT---EEESSTTEEEE-GGGB--HHHHHH-HHHHHHTHHHHTHHHHHHHHTS-TTSPPP-TTEEEEEEE-TTT--EEEEEEEEE-SSSEEEE-TGGGG-TT----EEEES-SS--SSPPPEEEEEEEEEE-TT-BTTTTBT--EEEEESSPPPP-SS----EEP--SSEEESSEEEEEEETTEEEEEEEEE--HHHHHHH-SSPPPTTEEEEEESS-----TTPEEEEEEEEETTEEEEEEEEEEEEE--SSTTPPEEEEEHHHHHHHHHHTSS----/-------TTSTT------PPPPEE-------GGG-EEESS---S--HHHHHHHTT---B----S-EEPPTTTTTTEEEEEEE-TTS-EEEEEEEEEEETTEEEE-GGGGS-TTSPPP-EEEES-SBTT-STT-TT-EEEEEEEEEE-TT--TTSSS---EEEEESS----BTTB-PPEE---S----S-EEEEESSBSSTTPPBPSB-EEEEEEEE-HHHHTTT--TTTSTT-TT-S-TTEEEEE-SS----TT-TT-EEEEEEEETTEEEEEEEEEEEE-SPTTSSPPEEEEESGGGHHHHHHHHHHTT-TT--GGGGSHHHHHHTTGGGSEESS------TT-------TTTT-EE----TTEEEEE--TTSSS----BEEEEEETTEEEE-GGGG-BTTB---EEEEEEEEEEEETTEEEEEEEEEEEEEEEE-TT--TT-SSS--EEEEESS--SSPPPEEP-SSS-S-SEEEE-EEEEHHHHS---SS-------EEEEEEEEEEE-GGG----HHHHTT-TT-S-TTEEEEEBSS-B-TTSSBPPBSPEEEEEEEETTEEEEEEEEEEEE-SGGGBSS-EEEEEGGGGHHHHHHHHS----------------EEETT--TT-EEE-TTS-EEEEEEGGGBTTHHHHHHTT---EEESSTTEEEE-GGGB--HHHHHH-HHHHHHTHHHHTHHHHHHHHTS-TTSPPP-TTEEEEEEE-TTT--EEEEEEEEE-SSSEEEE-TGGGG-TT----EEEES-SS--SSPPPEEEEEEEEEE-TT-BTTTTBT--EEEEESSPPPP-SS--PPEEP--SSEEESSEEEEEEETTEEEEEEEEE--HHHHHHH-SSPPPTTEEEEEESS-----TTPEEEEEEEEETTEEEEEEEEEEEEE--SSTTPPEEEEEHHHHHHHHHHTSS----

Nearest PDB structures (foldseek):
  2f91-assembly1_A  TM=8.892E-01  e=1.081E-17  Astacus leptodactylus
  4afu-assembly1_A  TM=8.712E-01  e=1.592E-16  Homo sapiens
  5xwl-assembly2_B  TM=9.125E-01  e=4.190E-15  Sus scrofa
  3tgj-assembly1_E  TM=8.914E-01  e=1.203E-14  Rattus norvegicus
  9bkf-assembly1_A  TM=8.558E-01  e=2.433E-13  Bos taurus

Radius of gyration: 46.28 Å; Cα contacts (8 Å, |Δi|>4): 4483; chains: 2; bounding box: 94×157×126 Å

pLDDT: mean 81.47, std 17.3, range [19.16, 98.56]